Protein 1W79 (pdb70)

Nearest PDB structures (foldseek):
  1w8y-assembly4_D  TM=9.993E-01  e=1.213E-96  Actinomadura sp. R39
  1w5d-assembly1_A  TM=9.605E-01  e=3.198E-57  Bacillus subtilis
  3a3d-assembly1_A  TM=8.627E-01  e=6.805E-37  Haemophilus influenzae
  2exb-assembly1_A  TM=8.320E-01  e=1.742E-37  Escherichia coli
  3a3e-assembly1_A  TM=8.172E-01  e=6.347E-31  Haemophilus influenzae

InterPro domains:
  IPR000667 Peptidase S13, D-Ala-D-Ala carboxypeptidase C [PF02113] (54-507)
  IPR000667 Peptidase S13, D-Ala-D-Ala carboxypeptidase C [PR00922] (94-113)
  IPR000667 Peptidase S13, D-Ala-D-Ala carboxypeptidase C [PR00922] (327-349)
  IPR000667 Peptidase S13, D-Ala-D-Ala carboxypeptidase C [PR00922] (384-398)
  IPR000667 Peptidase S13, D-Ala-D-Ala carboxypeptidase C [PR00922] (399-413)
  IPR000667 Peptidase S13, D-Ala-D-Ala carboxypeptidase C [PR00922] (466-479)
  IPR000667 Peptidase S13, D-Ala-D-Ala carboxypeptidase C [PTHR30023] (22-506)
  IPR000667 Peptidase S13, D-Ala-D-Ala carboxypeptidase C [TIGR00666] (81-488)
  IPR012338 Beta-lactamase/transpeptidase-like [G3DSA:3.40.710.10] (56-122)
  IPR012338 Beta-lactamase/transpeptidase-like [G3DSA:3.40.710.10] (244-516)
  IPR012338 Beta-lactamase/transpeptidase-like [SSF56601] (52-508)

B-factor: mean 23.46, std 9.15, range [1.19, 65.72]

Secondary structure (P-SEA, 3-state):
caaaaaaaaaaaaccccccccccbbbbbccccccccccccccbbbbbcccaaaaaaaaaaaacccccccccccccccccccccccccccccccccccccaaaaaaaaaaaaaaccccccbbbbbbccccccccccccccccccccccccccccbbbbccccccccbbbbbbbbcccccccccccccccccccccccbbbcccccccbbbbbccccccccccbbbbcccccbbbbbbbbccaaaaaaaaaaaaaaaacbbbcccccccccccccccccccccccccccccaaaaaaaaccaaaaaaaaaaaaaaacccccaaaaaaaaaaaaaaaccccccccccccccccccccccaaaaaaaaaaaaaccaaaaaaaacccccccccccccccccccccccccccccbbbbbcccccbbbbbbbcccccccbbbbbcccccccaaaaaaaaaaaaaaaacccccc/caaaaaaaaaaaacccccccbbbbbbbbccccccccccccccbbbbbcccaaaaaaaaaaaaccccccccccccccccccccccccbbbbcccccccccaaaaaaaaaaaaaaccccccbbbbbcccccccccccccccccccccccccccccbbbbccccccccbbbbbbbbcccccbbbbbbccccccccccccccccccccccbbbbbccccccccccbbbbcccccbbbbbbbbccaaaaaaaaaaaaaaaacbbbcccccccccccccccccccccccccccccccccccccccaaaaaaaaaaaaaaccccccaaaaaaaaaaaaaaaccccccccccccccccccccccaaaaaaaaaaaaaccaaaaaaaacccccccccccccccccccccccccccccccccccccccbbbbbbbcccccccbbbbbcccccccaaaaaaaaaaaaaaaaccccc/caaaaaaaaaaaacccccccbbbbbbbbccccccccccccccbbbbbcccaaaaaaaaaaaaccccccccccccccccccccccccbbbbcccccccccaaaaaaaaaaaaaaccccccbbbbbbccccccccccccccccccccccccccccbbbbccccccccbbbbbbbbcccccbbbbbcccccccccccccccccccccccbbbbbbcccccccccbbbbcccccbbbbbbbbccaaaaaaaaaaaaaaaacbbbcccccccccccccccccccccccccccccccccccccccaaaaaaaaaaaaaaacccccaaaaaaaaaaaaaaaccccccccccccccccccccccaaaaaaaaaaaaaccaaaaaaaacccccccccccccccccccccccccccccbbbbbcccccbbbbbbbcccccccbbbbbcccccccaaaaaaaaaaaaaaaaccccc/caaaaaaaaaaaacccccccbbbbbbbbccccccccccccccbbbbbcccaaaaaaaaaaaaccccccccccccccccccccccccbbbbcccccccccaaaaaaaaaaaaaaccccccbbbbbbccccccccccccccccccccccccccccbbbbccccccccbbbbbbbbccccbbbbbbbccccccccccccbbbcccccccbbbbbccccccccccbbbbbccccbbbbbbbbccaaaaaaaaaaaaaaaacbbbcbbbbbbccccccccccccccccccccccccccccccccaaaaaaaaaaaaaaccccccaaaaaaaaaaaaaaaccccccccccccccccccbbbcaaaaaaaaaaaaaccaaaaaaaacccccccccccccccccccccccccccccbbbbbcccccccccccccccbbbbbbbbbcccccccaaaaaaaaaaaaaaaacccccc

Organism: Actinomadura sp. (strain R39) (NCBI:txid72570)

Radius of gyration: 52.98 Å; Cα contacts (8 Å, |Δi|>4): 4945; chains: 4; bounding box: 120×156×122 Å

Structure (mmCIF, N/CA/C/O backbone):
data_1W79
#
_entry.id   1W79
#
_cell.length_a   105.187
_cell.length_b   93.369
_cell.length_c   107.272
_cell.angle_alpha   90.00
_cell.angle_beta   94.25
_cell.angle_gamma   90.00
#
_symmetry.space_group_name_H-M   'P 1 21 1'
#
loop_
_entity.id
_entity.type
_entity.pdbx_description
1 polymer 'D-alanyl-D-alanine carboxypeptidase'
2 non-polymer 'SULFATE ION'
3 non-polymer 'MAGNESIUM ION'
4 water water
#
loop_
_atom_site.group_PDB
_atom_site.id
_atom_site.type_symbol
_atom_site.label_atom_id
_atom_site.label_alt_id
_atom_site.label_comp_id
_atom_site.label_asym_id
_atom_site.label_entity_id
_atom_site.label_seq_id
_atom_site.pdbx_PDB_ins_code
_atom_site.Cartn_x
_atom_site.Cartn_y
_atom_site.Cartn_z
_atom_site.occupancy
_atom_site.B_iso_or_equiv
_atom_site.auth_seq_id
_atom_site.auth_comp_id
_atom_site.auth_asym_id
_atom_site.auth_atom_id
_atom_site.pdbx_PDB_model_num
ATOM 1 N N . ARG A 1 1 ? -12.985 -35.864 42.121 1.00 43.34 1 ARG A N 1
ATOM 2 C CA . ARG A 1 1 ? -13.106 -34.409 42.421 1.00 42.94 1 ARG A CA 1
ATOM 3 C C . ARG A 1 1 ? -12.777 -33.566 41.200 1.00 41.45 1 ARG A C 1
ATOM 4 O O . ARG A 1 1 ? -13.311 -32.470 41.028 1.00 41.92 1 ARG A O 1
ATOM 12 N N . LEU A 1 2 ? -11.882 -34.083 40.364 1.00 40.24 2 LEU A N 1
ATOM 13 C CA . LEU A 1 2 ? -11.446 -33.391 39.157 1.00 38.66 2 LEU A CA 1
ATOM 14 C C . LEU A 1 2 ? -12.610 -32.982 38.263 1.00 37.11 2 LEU A C 1
ATOM 15 O O . LEU A 1 2 ? -12.667 -31.849 37.783 1.00 35.10 2 LEU A O 1
ATOM 20 N N . THR A 1 3 ? -13.535 -33.908 38.036 1.00 36.14 3 THR A N 1
ATOM 21 C CA . THR A 1 3 ? -14.688 -33.632 37.189 1.00 35.38 3 THR A CA 1
ATOM 22 C C . THR A 1 3 ? -15.572 -32.511 37.732 1.00 33.85 3 THR A C 1
ATOM 23 O O . THR A 1 3 ? -16.069 -31.682 36.970 1.00 33.56 3 THR A O 1
ATOM 27 N N . GLU A 1 4 ? -15.768 -32.481 39.045 1.00 33.04 4 GLU A N 1
ATOM 28 C CA . GLU A 1 4 ? -16.601 -31.449 39.651 1.00 32.81 4 GLU A CA 1
ATOM 29 C C . GLU A 1 4 ? -15.895 -30.092 39.585 1.00 31.08 4 GLU A C 1
ATOM 30 O O . GLU A 1 4 ? -16.526 -29.064 39.337 1.00 29.33 4 GLU A O 1
ATOM 36 N N . LEU A 1 5 ? -14.583 -30.096 39.803 1.00 28.14 5 LEU A N 1
ATOM 37 C CA . LEU A 1 5 ? -13.803 -28.863 39.752 1.00 27.63 5 LEU A CA 1
ATOM 38 C C . LEU A 1 5 ? -13.862 -28.268 38.348 1.00 27.20 5 LEU A C 1
ATOM 39 O O . LEU A 1 5 ? -14.136 -27.082 38.178 1.00 25.83 5 LEU A O 1
ATOM 44 N N . ARG A 1 6 ? -13.609 -29.102 37.345 1.00 26.97 6 ARG A N 1
ATOM 45 C CA . ARG A 1 6 ? -13.627 -28.656 35.957 1.00 27.46 6 ARG A CA 1
ATOM 46 C C . ARG A 1 6 ? -14.983 -28.102 35.541 1.00 27.05 6 ARG A C 1
ATOM 47 O O . ARG A 1 6 ? -15.061 -27.081 34.858 1.00 26.57 6 ARG A O 1
ATOM 55 N N . GLU A 1 7 ? -16.055 -28.766 35.956 1.00 26.92 7 GLU A N 1
ATOM 56 C CA . GLU A 1 7 ? -17.392 -28.305 35.614 1.00 26.31 7 GLU A CA 1
ATOM 57 C C . GLU A 1 7 ? -17.697 -26.970 36.286 1.00 24.92 7 GLU A C 1
ATOM 58 O O . GLU A 1 7 ? -18.353 -26.110 35.699 1.00 24.85 7 GLU A O 1
ATOM 64 N N . ASP A 1 8 ? -17.221 -26.794 37.515 1.00 24.19 8 ASP A N 1
ATOM 65 C CA . ASP A 1 8 ? -17.465 -25.547 38.229 1.00 24.67 8 ASP A CA 1
ATOM 66 C C . ASP A 1 8 ? -16.733 -24.384 37.564 1.00 22.84 8 ASP A C 1
ATOM 67 O O . ASP A 1 8 ? -17.295 -23.300 37.403 1.00 22.61 8 ASP A O 1
ATOM 72 N N . ILE A 1 9 ? -15.481 -24.599 37.174 1.00 23.81 9 ILE A N 1
ATOM 73 C CA . ILE A 1 9 ? -14.737 -23.531 36.518 1.00 24.17 9 ILE A CA 1
ATOM 74 C C . ILE A 1 9 ? -15.374 -23.263 35.160 1.00 24.73 9 ILE A C 1
ATOM 75 O O . ILE A 1 9 ? -15.510 -22.112 34.746 1.00 23.94 9 ILE A O 1
ATOM 80 N N . ASP A 1 10 ? -15.775 -24.331 34.474 1.00 25.49 10 ASP A N 1
ATOM 81 C CA . ASP A 1 10 ? -16.432 -24.196 33.178 1.00 26.32 10 ASP A CA 1
ATOM 82 C C . ASP A 1 10 ? -17.623 -23.251 33.332 1.00 25.86 10 ASP A C 1
ATOM 83 O O . ASP A 1 10 ? -17.801 -22.324 32.545 1.00 26.07 10 ASP A O 1
ATOM 88 N N . ALA A 1 11 ? -18.432 -23.501 34.358 1.00 25.23 11 ALA A N 1
ATOM 89 C CA . ALA A 1 11 ? -19.621 -22.700 34.634 1.00 24.15 11 ALA A CA 1
ATOM 90 C C . ALA A 1 11 ? -19.292 -21.242 34.921 1.00 24.47 11 ALA A C 1
ATOM 91 O O . ALA A 1 11 ? -19.975 -20.337 34.438 1.00 22.64 11 ALA A O 1
ATOM 93 N N . ILE A 1 12 ? -18.255 -21.016 35.721 1.00 23.78 12 ILE A N 1
ATOM 94 C CA . ILE A 1 12 ? -17.850 -19.660 36.056 1.00 23.66 12 ILE A CA 1
ATOM 95 C C . ILE A 1 12 ? -17.448 -18.890 34.800 1.00 24.74 12 ILE A C 1
ATOM 96 O O . ILE A 1 12 ? -17.822 -17.731 34.637 1.00 24.38 12 ILE A O 1
ATOM 101 N N . LEU A 1 13 ? -16.710 -19.539 33.901 1.00 24.91 13 LEU A N 1
ATOM 102 C CA . LEU A 1 13 ? -16.266 -18.884 32.673 1.00 27.14 13 LEU A CA 1
ATOM 103 C C . LEU A 1 13 ? -17.395 -18.549 31.697 1.00 28.91 13 LEU A C 1
ATOM 104 O O . LEU A 1 13 ? -17.153 -17.968 30.642 1.00 30.34 13 LEU A O 1
ATOM 109 N N . GLU A 1 14 ? -18.624 -18.911 32.050 1.00 31.07 14 GLU A N 1
ATOM 110 C CA . GLU A 1 14 ? -19.776 -18.620 31.201 1.00 32.90 14 GLU A CA 1
ATOM 111 C C . GLU A 1 14 ? -20.366 -17.260 31.568 1.00 33.14 14 GLU A C 1
ATOM 112 O O . GLU A 1 14 ? -21.318 -16.797 30.940 1.00 33.83 14 GLU A O 1
ATOM 118 N N . ASP A 1 15 ? -19.791 -16.623 32.585 1.00 31.63 15 ASP A N 1
ATOM 119 C CA . ASP A 1 15 ? -20.264 -15.321 33.050 1.00 32.19 15 ASP A CA 1
ATOM 120 C C . ASP A 1 15 ? -20.371 -14.318 31.904 1.00 32.05 15 ASP A C 1
ATOM 121 O O . ASP A 1 15 ? -19.454 -14.180 31.096 1.00 32.31 15 ASP A O 1
ATOM 126 N N . PRO A 1 16 ? -21.494 -13.590 31.829 1.00 32.53 16 PRO A N 1
ATOM 127 C CA . PRO A 1 16 ? -21.681 -12.606 30.760 1.00 31.98 16 PRO A CA 1
ATOM 128 C C . PRO A 1 16 ? -20.642 -11.483 30.770 1.00 30.99 16 PRO A C 1
ATOM 129 O O . PRO A 1 16 ? -20.557 -10.704 29.821 1.00 31.09 16 PRO A O 1
ATOM 133 N N . ALA A 1 17 ? -19.852 -11.406 31.837 1.00 29.62 17 ALA A N 1
ATOM 134 C CA . ALA A 1 17 ? -18.818 -10.378 31.940 1.00 29.37 17 ALA A CA 1
ATOM 135 C C . ALA A 1 17 ? -17.668 -10.683 30.979 1.00 27.69 17 ALA A C 1
ATOM 136 O O . ALA A 1 17 ? -16.940 -9.784 30.556 1.00 27.56 17 ALA A O 1
ATOM 138 N N . LEU A 1 18 ? -17.511 -11.958 30.636 1.00 26.54 18 LEU A N 1
ATOM 139 C CA . LEU A 1 18 ? -16.454 -12.375 29.723 1.00 28.17 18 LEU A CA 1
ATOM 140 C C . LEU A 1 18 ? -16.923 -12.350 28.272 1.00 27.96 18 LEU A C 1
ATOM 141 O O . LEU A 1 18 ? -16.285 -12.924 27.390 1.00 26.84 18 LEU A O 1
ATOM 146 N N . GLU A 1 19 ? -18.040 -11.671 28.035 1.00 28.82 19 GLU A N 1
ATOM 147 C CA . GLU A 1 19 ? -18.607 -11.553 26.696 1.00 29.33 19 GLU A CA 1
ATOM 148 C C . GLU A 1 19 ? -17.605 -10.972 25.701 1.00 27.37 19 GLU A C 1
ATOM 149 O O . GLU A 1 19 ? -17.131 -9.851 25.873 1.00 27.55 19 GLU A O 1
ATOM 155 N N . GLY A 1 20 ? -17.288 -11.734 24.659 1.00 25.83 20 GLY A N 1
ATOM 156 C CA . GLY A 1 20 ? -16.355 -11.250 23.655 1.00 25.94 20 GLY A CA 1
ATOM 157 C C . GLY A 1 20 ? -14.917 -11.212 24.131 1.00 24.71 20 GLY A C 1
ATOM 158 O O . GLY A 1 20 ? -14.047 -10.634 23.479 1.00 23.53 20 GLY A O 1
ATOM 159 N N . ALA A 1 21 ? -14.662 -11.829 25.277 1.00 23.23 21 ALA A N 1
ATOM 160 C CA . ALA A 1 21 ? -13.315 -11.860 25.823 1.00 22.83 21 ALA A CA 1
ATOM 161 C C . ALA A 1 21 ? -12.673 -13.223 25.602 1.00 21.83 21 ALA A C 1
ATOM 162 O O . ALA A 1 21 ? -13.364 -14.232 25.459 1.00 23.83 21 ALA A O 1
ATOM 164 N N . VAL A 1 22 ? -11.347 -13.236 25.538 1.00 20.73 22 VAL A N 1
ATOM 165 C CA . VAL A 1 22 ? -10.588 -14.472 25.392 1.00 19.79 22 VAL A CA 1
ATOM 166 C C . VAL A 1 22 ? -9.926 -14.636 26.754 1.00 19.57 22 VAL A C 1
ATOM 167 O O . VAL A 1 22 ? -9.311 -13.696 27.256 1.00 18.47 22 VAL A O 1
ATOM 171 N N . SER A 1 23 ? -10.056 -15.811 27.358 1.00 18.50 23 SER A N 1
ATOM 172 C CA . SER A 1 23 ? -9.468 -16.033 28.673 1.00 17.99 23 SER A CA 1
ATOM 173 C C . SER A 1 23 ? -8.602 -17.279 28.748 1.00 19.51 23 SER A C 1
ATOM 174 O O . SER A 1 23 ? -9.091 -18.391 28.551 1.00 19.71 23 SER A O 1
ATOM 177 N N . GLY A 1 24 ? -7.316 -17.080 29.023 1.00 17.31 24 GLY A N 1
ATOM 178 C CA . GLY A 1 24 ? -6.405 -18.200 29.176 1.00 18.30 24 GLY A CA 1
ATOM 179 C C . GLY A 1 24 ? -6.512 -18.586 30.641 1.00 18.11 24 GLY A C 1
ATOM 180 O O . GLY A 1 24 ? -6.252 -17.763 31.516 1.00 16.11 24 GLY A O 1
ATOM 181 N N . VAL A 1 25 ? -6.908 -19.827 30.913 1.00 17.80 25 VAL A N 1
ATOM 182 C CA . VAL A 1 25 ? -7.079 -20.304 32.282 1.00 18.37 25 VAL A CA 1
ATOM 183 C C . VAL A 1 25 ? -6.384 -21.654 32.444 1.00 19.93 25 VAL A C 1
ATOM 184 O O . VAL A 1 25 ? -6.768 -22.634 31.806 1.00 19.27 25 VAL A O 1
ATOM 188 N N . VAL A 1 26 ? -5.364 -21.694 33.297 1.00 18.74 26 VAL A N 1
ATOM 189 C CA . VAL A 1 26 ? -4.606 -22.917 33.535 1.00 18.14 26 VAL A CA 1
ATOM 190 C C . VAL A 1 26 ? -4.360 -23.164 35.018 1.00 18.73 26 VAL A C 1
ATOM 191 O O . VAL A 1 26 ? -3.956 -22.267 35.761 1.00 16.54 26 VAL A O 1
ATOM 195 N N . VAL A 1 27 ? -4.614 -24.397 35.439 1.00 16.90 27 VAL A N 1
ATOM 196 C CA . VAL A 1 27 ? -4.434 -24.779 36.827 1.00 20.54 27 VAL A CA 1
ATOM 197 C C . VAL A 1 27 ? -3.703 -26.116 36.897 1.00 20.74 27 VAL A C 1
ATOM 198 O O . VAL A 1 27 ? -4.128 -27.104 36.296 1.00 22.01 27 VAL A O 1
ATOM 202 N N . VAL A 1 28 ? -2.591 -26.135 37.622 1.00 22.25 28 VAL A N 1
ATOM 203 C CA . VAL A 1 28 ? -1.803 -27.348 37.770 1.00 24.52 28 VAL A CA 1
ATOM 204 C C . VAL A 1 28 ? -1.456 -27.612 39.226 1.00 25.55 28 VAL A C 1
ATOM 205 O O . VAL A 1 28 ? -1.338 -26.685 40.033 1.00 24.85 28 VAL A O 1
ATOM 209 N N . ASP A 1 29 ? -1.317 -28.889 39.562 1.00 27.06 29 ASP A N 1
ATOM 210 C CA . ASP A 1 29 ? -0.946 -29.276 40.911 1.00 29.09 29 ASP A CA 1
ATOM 211 C C . ASP A 1 29 ? 0.574 -29.370 40.876 1.00 29.79 29 ASP A C 1
ATOM 212 O O . ASP A 1 29 ? 1.143 -30.260 40.247 1.00 28.70 29 ASP A O 1
ATOM 217 N N . THR A 1 30 ? 1.220 -28.418 41.534 1.00 29.33 30 THR A N 1
ATOM 218 C CA . THR A 1 30 ? 2.671 -28.337 41.583 1.00 32.03 30 THR A CA 1
ATOM 219 C C . THR A 1 30 ? 3.382 -29.600 42.071 1.00 32.83 30 THR A C 1
ATOM 220 O O . THR A 1 30 ? 4.468 -29.931 41.592 1.00 32.00 30 THR A O 1
ATOM 224 N N . ALA A 1 31 ? 2.776 -30.299 43.023 1.00 33.58 31 ALA A N 1
ATOM 225 C CA . ALA A 1 31 ? 3.380 -31.506 43.572 1.00 36.80 31 ALA A CA 1
ATOM 226 C C . ALA A 1 31 ? 3.416 -32.658 42.574 1.00 37.54 31 ALA A C 1
ATOM 227 O O . ALA A 1 31 ? 4.471 -33.244 42.328 1.00 39.18 31 ALA A O 1
ATOM 229 N N . THR A 1 32 ? 2.263 -32.970 41.994 1.00 37.83 32 THR A N 1
ATOM 230 C CA . THR A 1 32 ? 2.153 -34.069 41.043 1.00 36.78 32 THR A CA 1
ATOM 231 C C . THR A 1 32 ? 2.462 -33.677 39.604 1.00 36.62 32 THR A C 1
ATOM 232 O O . THR A 1 32 ? 3.091 -34.438 38.871 1.00 36.56 32 THR A O 1
ATOM 236 N N . GLY A 1 33 ? 2.014 -32.490 39.201 1.00 35.63 33 GLY A N 1
ATOM 237 C CA . GLY A 1 33 ? 2.232 -32.032 37.840 1.00 33.63 33 GLY A CA 1
ATOM 238 C C . GLY A 1 33 ? 0.964 -32.241 37.032 1.00 33.40 33 GLY A C 1
ATOM 239 O O . GLY A 1 33 ? 0.898 -31.931 35.842 1.00 34.29 33 GLY A O 1
ATOM 240 N N . GLU A 1 34 ? -0.050 -32.777 37.699 1.00 32.56 34 GLU A N 1
ATOM 241 C CA . GLU A 1 34 ? -1.345 -33.047 37.087 1.00 32.20 34 GLU A CA 1
ATOM 242 C C . GLU A 1 34 ? -2.005 -31.754 36.611 1.00 31.81 34 GLU A C 1
ATOM 243 O O . GLU A 1 34 ? -2.146 -30.809 37.384 1.00 29.90 34 GLU A O 1
ATOM 249 N N . GLU A 1 35 ? -2.399 -31.711 35.340 1.00 31.27 35 GLU A N 1
ATOM 250 C CA . GLU A 1 35 ? -3.064 -30.530 34.794 1.00 31.31 35 GLU A CA 1
ATOM 251 C C . GLU A 1 35 ? -4.537 -30.596 35.189 1.00 29.90 35 GLU A C 1
ATOM 252 O O . GLU A 1 35 ? -5.317 -31.354 34.607 1.00 30.46 35 GLU A O 1
ATOM 258 N N . LEU A 1 36 ? -4.912 -29.802 36.185 1.00 27.82 36 LEU A N 1
ATOM 259 C CA . LEU A 1 36 ? -6.283 -29.789 36.679 1.00 25.50 36 LEU A CA 1
ATOM 260 C C . LEU A 1 36 ? -7.249 -29.057 35.751 1.00 25.46 36 LEU A C 1
ATOM 261 O O . LEU A 1 36 ? -8.401 -29.469 35.594 1.00 24.55 36 LEU A O 1
ATOM 266 N N . TYR A 1 37 ? -6.784 -27.975 35.135 1.00 24.36 37 TYR A N 1
ATOM 267 C CA . TYR A 1 37 ? -7.627 -27.211 34.224 1.00 22.83 37 TYR A CA 1
ATOM 268 C C . TYR A 1 37 ? -6.790 -26.494 33.178 1.00 22.45 37 TYR A C 1
ATOM 269 O O . TYR A 1 37 ? -5.688 -26.019 33.464 1.00 21.76 37 TYR A O 1
ATOM 278 N N . SER A 1 38 ? -7.316 -26.425 31.959 1.00 20.41 38 SER A N 1
ATOM 279 C CA . SER A 1 38 ? -6.611 -25.770 30.872 1.00 23.45 38 SER A CA 1
ATOM 280 C C . SER A 1 38 ? -7.528 -25.337 29.736 1.00 23.37 38 SER A C 1
ATOM 281 O O . SER A 1 38 ? -8.171 -26.163 29.089 1.00 23.82 38 SER A O 1
ATOM 284 N N . ARG A 1 39 ? -7.588 -24.031 29.510 1.00 23.18 39 ARG A N 1
ATOM 285 C CA . ARG A 1 39 ? -8.391 -23.469 28.434 1.00 22.75 39 ARG A CA 1
ATOM 286 C C . ARG A 1 39 ? -7.616 -22.316 27.813 1.00 21.92 39 ARG A C 1
ATOM 287 O O . ARG A 1 39 ? -7.224 -21.377 28.508 1.00 20.16 39 ARG A O 1
ATOM 295 N N . ASP A 1 40 ? -7.396 -22.395 26.504 1.00 19.93 40 ASP A N 1
ATOM 296 C CA . ASP A 1 40 ? -6.662 -21.361 25.779 1.00 20.48 40 ASP A CA 1
ATOM 297 C C . ASP A 1 40 ? -5.320 -21.046 26.422 1.00 20.18 40 ASP A C 1
ATOM 298 O O . ASP A 1 40 ? -4.847 -19.911 26.380 1.00 19.97 40 ASP A O 1
ATOM 303 N N . GLY A 1 41 ? -4.705 -22.072 26.992 1.00 19.83 41 GLY A N 1
ATOM 304 C CA . GLY A 1 41 ? -3.429 -21.900 27.647 1.00 18.38 41 GLY A CA 1
ATOM 305 C C . GLY A 1 41 ? -2.272 -21.419 26.791 1.00 18.80 41 GLY A C 1
ATOM 306 O O . GLY A 1 41 ? -1.289 -20.889 27.314 1.00 17.13 41 GLY A O 1
ATOM 307 N N . GLY A 1 42 ? -2.373 -21.601 25.479 1.00 18.78 42 GLY A N 1
ATOM 308 C CA . GLY A 1 42 ? -1.305 -21.165 24.599 1.00 19.64 42 GLY A CA 1
ATOM 309 C C . GLY A 1 42 ? -1.625 -19.893 23.836 1.00 21.35 42 GLY A C 1
ATOM 310 O O . GLY A 1 42 ? -0.874 -19.489 22.951 1.00 21.11 42 GLY A O 1
ATOM 311 N N . GLU A 1 43 ? -2.738 -19.254 24.178 1.00 20.61 43 GLU A N 1
ATOM 312 C CA . GLU A 1 43 ? -3.153 -18.024 23.506 1.00 20.93 43 GLU A CA 1
ATOM 313 C C . GLU A 1 43 ? -2.340 -16.834 24.019 1.00 20.17 43 GLU A C 1
ATOM 314 O O . GLU A 1 43 ? -2.269 -16.605 25.227 1.00 18.59 43 GLU A O 1
ATOM 320 N N . GLN A 1 44 ? -1.726 -16.081 23.110 1.00 17.57 44 GLN A N 1
ATOM 321 C CA . GLN A 1 44 ? -0.938 -14.920 23.521 1.00 16.84 44 GLN A CA 1
ATOM 322 C C . GLN A 1 44 ? -1.870 -13.784 23.912 1.00 18.19 44 GLN A C 1
ATOM 323 O O . GLN A 1 44 ? -2.713 -13.354 23.124 1.00 17.36 44 GLN A O 1
ATOM 329 N N . LEU A 1 45 ? -1.704 -13.294 25.135 1.00 15.84 45 LEU A N 1
ATOM 330 C CA . LEU A 1 45 ? -2.560 -12.232 25.654 1.00 15.41 45 LEU A CA 1
ATOM 331 C C . LEU A 1 45 ? -1.756 -11.176 26.399 1.00 14.68 45 LEU A C 1
ATOM 332 O O . LEU A 1 45 ? -0.656 -11.460 26.869 1.00 13.41 45 LEU A O 1
ATOM 337 N N . LEU A 1 46 ? -2.305 -9.963 26.509 1.00 13.84 46 LEU A N 1
ATOM 338 C CA . LEU A 1 46 ? -1.635 -8.887 27.247 1.00 14.41 46 LEU A CA 1
ATOM 339 C C . LEU A 1 46 ? -1.707 -9.298 28.725 1.00 13.91 46 LEU A C 1
ATOM 340 O O . LEU A 1 46 ? -2.754 -9.726 29.197 1.00 13.53 46 LEU A O 1
ATOM 345 N N . PRO A 1 47 ? -0.600 -9.158 29.473 1.00 11.16 47 PRO A N 1
ATOM 346 C CA . PRO A 1 47 ? -0.597 -9.546 30.887 1.00 12.91 47 PRO A CA 1
ATOM 347 C C . PRO A 1 47 ? -0.826 -8.461 31.932 1.00 12.25 47 PRO A C 1
ATOM 348 O O . PRO A 1 47 ? -1.084 -8.768 33.105 1.00 11.28 47 PRO A O 1
ATOM 352 N N . ALA A 1 48 ? -0.737 -7.200 31.521 1.00 11.77 48 ALA A N 1
ATOM 353 C CA . ALA A 1 48 ? -0.842 -6.093 32.467 1.00 11.67 48 ALA A CA 1
ATOM 354 C C . ALA A 1 48 ? 0.238 -6.370 33.527 1.00 12.33 48 ALA A C 1
ATOM 355 O O . ALA A 1 48 ? 1.272 -6.973 33.223 1.00 12.03 48 ALA A O 1
ATOM 357 N N . SER A 1 49 ? 0.004 -5.972 34.771 1.00 10.07 49 SER A N 1
ATOM 358 C CA . SER A 1 49 ? 1.014 -6.175 35.802 1.00 12.38 49 SER A CA 1
ATOM 359 C C . SER A 1 49 ? 1.443 -7.609 36.116 1.00 12.58 49 SER A C 1
ATOM 360 O O . SER A 1 49 ? 2.318 -7.818 36.951 1.00 12.42 49 SER A O 1
ATOM 363 N N . ASN A 1 50 ? 0.844 -8.599 35.459 1.00 11.72 50 ASN A N 1
ATOM 364 C CA . ASN A 1 50 ? 1.286 -9.975 35.680 1.00 11.61 50 ASN A CA 1
ATOM 365 C C . ASN A 1 50 ? 2.691 -10.124 35.079 1.00 13.74 50 ASN A C 1
ATOM 366 O O . ASN A 1 50 ? 3.400 -11.094 35.355 1.00 11.01 50 ASN A O 1
ATOM 371 N N . MET A 1 51 ? 3.088 -9.148 34.265 1.00 11.66 51 MET A N 1
ATOM 372 C CA . MET A 1 51 ? 4.416 -9.155 33.658 1.00 13.73 51 MET A CA 1
ATOM 373 C C . MET A 1 51 ? 5.472 -9.085 34.769 1.00 14.08 51 MET A C 1
ATOM 374 O O . MET A 1 51 ? 6.595 -9.578 34.612 1.00 13.91 51 MET A O 1
ATOM 379 N N . LYS A 1 52 ? 5.103 -8.473 35.890 1.00 10.95 52 LYS A N 1
ATOM 380 C CA . LYS A 1 52 ? 6.018 -8.341 37.015 1.00 12.78 52 LYS A CA 1
ATOM 381 C C . LYS A 1 52 ? 6.468 -9.680 37.580 1.00 11.68 52 LYS A C 1
ATOM 382 O O . LYS A 1 52 ? 7.507 -9.755 38.229 1.00 11.60 52 LYS A O 1
ATOM 388 N N . LEU A 1 53 ? 5.688 -10.735 37.355 1.00 10.91 53 LEU A N 1
ATOM 389 C CA . LEU A 1 53 ? 6.088 -12.055 37.836 1.00 11.40 53 LEU A CA 1
ATOM 390 C C . LEU A 1 53 ? 7.399 -12.437 37.145 1.00 13.65 53 LEU A C 1
ATOM 391 O O . LEU A 1 53 ? 8.344 -12.907 37.785 1.00 15.67 53 LEU A O 1
ATOM 396 N N . PHE A 1 54 ? 7.457 -12.221 35.833 1.00 12.41 54 PHE A N 1
ATOM 397 C CA . PHE A 1 54 ? 8.654 -12.538 35.065 1.00 13.37 54 PHE A CA 1
ATOM 398 C C . PHE A 1 54 ? 9.821 -11.648 35.465 1.00 13.93 54 PHE A C 1
ATOM 399 O O . PHE A 1 54 ? 10.950 -12.113 35.623 1.00 14.19 54 PHE A O 1
ATOM 407 N N . THR A 1 55 ? 9.537 -10.364 35.638 1.00 14.25 55 THR A N 1
ATOM 408 C CA . THR A 1 55 ? 10.559 -9.402 36.010 1.00 14.46 55 THR A CA 1
ATOM 409 C C . THR A 1 55 ? 11.162 -9.711 37.378 1.00 15.06 55 THR A C 1
ATOM 410 O O . THR A 1 55 ? 12.382 -9.661 37.550 1.00 16.12 55 THR A O 1
ATOM 414 N N . ALA A 1 56 ? 10.309 -10.023 38.350 1.00 13.41 56 ALA A N 1
ATOM 415 C CA . ALA A 1 56 ? 10.784 -10.325 39.698 1.00 15.36 56 ALA A CA 1
ATOM 416 C C . ALA A 1 56 ? 11.647 -11.580 39.704 1.00 17.52 56 ALA A C 1
ATOM 417 O O . ALA A 1 56 ? 12.727 -11.599 40.307 1.00 17.44 56 ALA A O 1
ATOM 419 N N . ALA A 1 57 ? 11.173 -12.621 39.021 1.00 14.86 57 ALA A N 1
ATOM 420 C CA . ALA A 1 57 ? 11.892 -13.889 38.938 1.00 17.73 57 ALA A CA 1
ATOM 421 C C . ALA A 1 57 ? 13.271 -13.689 38.321 1.00 19.81 57 ALA A C 1
ATOM 422 O O . ALA A 1 57 ? 14.266 -14.215 38.822 1.00 19.82 57 ALA A O 1
ATOM 424 N N . ALA A 1 58 ? 13.321 -12.923 37.237 1.00 18.04 58 ALA A N 1
ATOM 425 C CA . ALA A 1 58 ? 14.579 -12.643 36.559 1.00 18.93 58 ALA A CA 1
ATOM 426 C C . ALA A 1 58 ? 15.503 -11.849 37.474 1.00 20.30 58 ALA A C 1
ATOM 427 O O . ALA A 1 58 ? 16.707 -12.096 37.515 1.00 21.18 58 ALA A O 1
ATOM 429 N N . ALA A 1 59 ? 14.930 -10.901 38.211 1.00 18.76 59 ALA A N 1
ATOM 430 C CA . ALA A 1 59 ? 15.701 -10.066 39.126 1.00 20.96 59 ALA A CA 1
ATOM 431 C C . ALA A 1 59 ? 16.394 -10.888 40.206 1.00 21.51 59 ALA A C 1
ATOM 432 O O . ALA A 1 59 ? 17.559 -10.645 40.520 1.00 22.11 59 ALA A O 1
ATOM 434 N N . LEU A 1 60 ? 15.669 -11.848 40.775 1.00 20.31 60 LEU A N 1
ATOM 435 C CA . LEU A 1 60 ? 16.207 -12.712 41.823 1.00 21.22 60 LEU A CA 1
ATOM 436 C C . LEU A 1 60 ? 17.294 -13.626 41.269 1.00 23.41 60 LEU A C 1
ATOM 437 O O . LEU A 1 60 ? 18.269 -13.931 41.957 1.00 22.31 60 LEU A O 1
ATOM 442 N N . GLU A 1 61 ? 17.119 -14.053 40.021 1.00 22.26 61 GLU A N 1
ATOM 443 C CA . GLU A 1 61 ? 18.082 -14.919 39.349 1.00 23.91 61 GLU A CA 1
ATOM 444 C C . GLU A 1 61 ? 19.367 -14.181 38.987 1.00 23.82 61 GLU A C 1
ATOM 445 O O . GLU A 1 61 ? 20.465 -14.695 39.188 1.00 24.69 61 GLU A O 1
ATOM 451 N N . VAL A 1 62 ? 19.219 -12.974 38.454 1.00 23.71 62 VAL A N 1
ATOM 452 C CA . VAL A 1 62 ? 20.350 -12.157 38.016 1.00 23.19 62 VAL A CA 1
ATOM 453 C C . VAL A 1 62 ? 21.044 -11.348 39.114 1.00 24.87 62 VAL A C 1
ATOM 454 O O . VAL A 1 62 ? 22.269 -11.395 39.256 1.00 23.49 62 VAL A O 1
ATOM 458 N N . LEU A 1 63 ? 20.259 -10.599 39.879 1.00 23.69 63 LEU A N 1
ATOM 459 C CA . LEU A 1 63 ? 20.804 -9.764 40.941 1.00 23.57 63 LEU A CA 1
ATOM 460 C C . LEU A 1 63 ? 20.984 -10.517 42.253 1.00 24.50 63 LEU A C 1
ATOM 461 O O . LEU A 1 63 ? 21.945 -10.279 42.984 1.00 24.00 63 LEU A O 1
ATOM 466 N N . GLY A 1 64 ? 20.062 -11.427 42.549 1.00 24.27 64 GLY A N 1
ATOM 467 C CA . GLY A 1 64 ? 20.147 -12.191 43.781 1.00 25.30 64 GLY A CA 1
ATOM 468 C C . GLY A 1 64 ? 19.346 -11.547 44.898 1.00 23.22 64 GLY A C 1
ATOM 469 O O . GLY A 1 64 ? 19.252 -10.327 44.975 1.00 23.75 64 GLY A O 1
ATOM 470 N N . ALA A 1 65 ? 18.773 -12.371 45.766 1.00 23.09 65 ALA A N 1
ATOM 471 C CA . ALA A 1 65 ? 17.961 -11.886 46.878 1.00 24.91 65 ALA A CA 1
ATOM 472 C C . ALA A 1 65 ? 18.721 -10.981 47.844 1.00 25.36 65 ALA A C 1
ATOM 473 O O . ALA A 1 65 ? 18.121 -10.143 48.515 1.00 25.20 65 ALA A O 1
ATOM 475 N N . ASP A 1 66 ? 20.037 -11.156 47.907 1.00 25.07 66 ASP A N 1
ATOM 476 C CA . ASP A 1 66 ? 20.890 -10.380 48.803 1.00 26.80 66 ASP A CA 1
ATOM 477 C C . ASP A 1 66 ? 21.409 -9.085 48.186 1.00 25.32 66 ASP A C 1
ATOM 478 O O . ASP A 1 66 ? 22.096 -8.305 48.847 1.00 24.84 66 ASP A O 1
ATOM 483 N N . HIS A 1 67 ? 21.081 -8.854 46.921 1.00 22.19 67 HIS A N 1
ATOM 484 C CA . HIS A 1 67 ? 21.535 -7.657 46.228 1.00 21.81 67 HIS A CA 1
ATOM 485 C C . HIS A 1 67 ? 20.983 -6.393 46.874 1.00 21.32 67 HIS A C 1
ATOM 486 O O . HIS A 1 67 ? 19.824 -6.356 47.290 1.00 22.00 67 HIS A O 1
ATOM 493 N N . SER A 1 68 ? 21.820 -5.362 46.957 1.00 21.23 68 SER A N 1
ATOM 494 C CA . SER A 1 68 ? 21.412 -4.079 47.521 1.00 21.89 68 SER A CA 1
ATOM 495 C C . SER A 1 68 ? 21.831 -2.980 46.551 1.00 21.36 68 SER A C 1
ATOM 496 O O . SER A 1 68 ? 22.725 -3.179 45.728 1.00 23.31 68 SER A O 1
ATOM 499 N N . PHE A 1 69 ? 21.181 -1.823 46.634 1.00 20.91 69 PHE A N 1
ATOM 500 C CA . PHE A 1 69 ? 21.497 -0.719 45.735 1.00 21.03 69 PHE A CA 1
ATOM 501 C C . PHE A 1 69 ? 22.154 0.438 46.470 1.00 21.20 69 PHE A C 1
ATOM 502 O O . PHE A 1 69 ? 21.844 0.705 47.633 1.00 23.22 69 PHE A O 1
ATOM 510 N N . GLY A 1 70 ? 23.058 1.131 45.785 1.00 22.28 70 GLY A N 1
ATOM 511 C CA . GLY A 1 70 ? 23.761 2.228 46.419 1.00 23.67 70 GLY A CA 1
ATOM 512 C C . GLY A 1 70 ? 23.661 3.588 45.767 1.00 23.45 70 GLY A C 1
ATOM 513 O O . GLY A 1 70 ? 23.384 3.718 44.574 1.00 21.63 70 GLY A O 1
ATOM 514 N N . THR A 1 71 ? 23.893 4.610 46.584 1.00 21.75 71 THR A N 1
ATOM 515 C CA . THR A 1 71 ? 23.867 6.000 46.154 1.00 23.77 71 THR A CA 1
ATOM 516 C C . THR A 1 71 ? 25.092 6.643 46.800 1.00 23.95 71 THR A C 1
ATOM 517 O O . THR A 1 71 ? 25.410 6.345 47.953 1.00 23.85 71 THR A O 1
ATOM 521 N N . GLU A 1 72 ? 25.780 7.511 46.067 1.00 24.59 72 GLU A N 1
ATOM 522 C CA . GLU A 1 72 ? 26.974 8.152 46.612 1.00 27.27 72 GLU A CA 1
ATOM 523 C C . GLU A 1 72 ? 27.073 9.640 46.319 1.00 27.15 72 GLU A C 1
ATOM 524 O O . GLU A 1 72 ? 26.422 10.166 45.416 1.00 26.95 72 GLU A O 1
ATOM 530 N N . VAL A 1 73 ? 27.908 10.310 47.105 1.00 27.78 73 VAL A N 1
ATOM 531 C CA . VAL A 1 73 ? 28.164 11.732 46.943 1.00 27.71 73 VAL A CA 1
ATOM 532 C C . VAL A 1 73 ? 29.681 11.845 46.848 1.00 28.77 73 VAL A C 1
ATOM 533 O O . VAL A 1 73 ? 30.402 11.256 47.661 1.00 28.17 73 VAL A O 1
ATOM 537 N N . ALA A 1 74 ? 30.171 12.584 45.861 1.00 29.04 74 ALA A N 1
ATOM 538 C CA . ALA A 1 74 ? 31.613 12.718 45.705 1.00 30.23 74 ALA A CA 1
ATOM 539 C C . ALA A 1 74 ? 32.086 13.994 45.021 1.00 30.14 74 ALA A C 1
ATOM 540 O O . ALA A 1 74 ? 31.357 14.620 44.249 1.00 29.30 74 ALA A O 1
ATOM 542 N N . ALA A 1 75 ? 33.326 14.368 45.328 1.00 29.45 75 ALA A N 1
ATOM 543 C CA . ALA A 1 75 ? 33.968 15.544 44.752 1.00 30.84 75 ALA A CA 1
ATOM 544 C C . ALA A 1 75 ? 35.293 15.063 44.163 1.00 31.31 75 ALA A C 1
ATOM 545 O O . ALA A 1 75 ? 35.677 13.914 44.369 1.00 31.18 75 ALA A O 1
ATOM 547 N N . GLU A 1 76 ? 35.992 15.929 43.438 1.00 33.08 76 GLU A N 1
ATOM 548 C CA . GLU A 1 76 ? 37.262 15.527 42.840 1.00 33.83 76 GLU A CA 1
ATOM 549 C C . GLU A 1 76 ? 38.251 15.106 43.924 1.00 34.96 76 GLU A C 1
ATOM 550 O O . GLU A 1 76 ? 39.092 14.229 43.710 1.00 35.20 76 GLU A O 1
ATOM 556 N N . SER A 1 77 ? 38.136 15.726 45.093 1.00 35.00 77 SER A N 1
ATOM 557 C CA . SER A 1 77 ? 39.006 15.412 46.216 1.00 36.55 77 SER A CA 1
ATOM 558 C C . SER A 1 77 ? 38.341 15.870 47.508 1.00 37.02 77 SER A C 1
ATOM 559 O O . SER A 1 77 ? 37.324 16.567 47.480 1.00 37.54 77 SER A O 1
ATOM 562 N N . ALA A 1 78 ? 38.915 15.480 48.640 1.00 36.24 78 ALA A N 1
ATOM 563 C CA . ALA A 1 78 ? 38.370 15.866 49.933 1.00 36.59 78 ALA A CA 1
ATOM 564 C C . ALA A 1 78 ? 38.410 17.387 50.085 1.00 36.30 78 ALA A C 1
ATOM 565 O O . ALA A 1 78 ? 39.226 18.063 49.455 1.00 35.71 78 ALA A O 1
ATOM 567 N N . PRO A 1 79 ? 37.516 17.948 50.919 1.00 34.23 79 PRO A N 1
ATOM 568 C CA . PRO A 1 79 ? 37.490 19.399 51.122 1.00 33.80 79 PRO A CA 1
ATOM 569 C C . PRO A 1 79 ? 38.818 19.913 51.671 1.00 33.92 79 PRO A C 1
ATOM 570 O O . PRO A 1 79 ? 39.518 19.209 52.404 1.00 31.62 79 PRO A O 1
ATOM 574 N N . GLY A 1 80 ? 39.154 21.147 51.312 1.00 34.86 80 GLY A N 1
ATOM 575 C CA . GLY A 1 80 ? 40.404 21.735 51.751 1.00 36.23 80 GLY A CA 1
ATOM 576 C C . GLY A 1 80 ? 40.392 22.393 53.116 1.00 38.16 80 GLY A C 1
ATOM 577 O O . GLY A 1 80 ? 39.579 22.065 53.984 1.00 38.59 80 GLY A O 1
ATOM 578 N N . ARG A 1 81 ? 41.319 23.330 53.291 1.00 38.84 81 ARG A N 1
ATOM 579 C CA . ARG A 1 81 ? 41.490 24.078 54.530 1.00 40.41 81 ARG A CA 1
ATOM 580 C C . ARG A 1 81 ? 40.189 24.726 55.005 1.00 39.99 81 ARG A C 1
ATOM 581 O O . ARG A 1 81 ? 39.741 24.494 56.129 1.00 39.87 81 ARG A O 1
ATOM 589 N N . ARG A 1 82 ? 39.589 25.536 54.139 1.00 39.62 82 ARG A N 1
ATOM 590 C CA . ARG A 1 82 ? 38.349 26.231 54.458 1.00 39.89 82 ARG A CA 1
ATOM 591 C C . ARG A 1 82 ? 37.133 25.321 54.282 1.00 39.28 82 ARG A C 1
ATOM 592 O O . ARG A 1 82 ? 36.000 25.796 54.200 1.00 38.59 82 ARG A O 1
ATOM 600 N N . GLY A 1 83 ? 37.374 24.015 54.220 1.00 38.61 83 GLY A N 1
ATOM 601 C CA . GLY A 1 83 ? 36.286 23.067 54.055 1.00 37.45 83 GLY A CA 1
ATOM 602 C C . GLY A 1 83 ? 35.516 23.286 52.769 1.00 37.29 83 GLY A C 1
ATOM 603 O O . GLY A 1 83 ? 34.315 23.022 52.701 1.00 37.89 83 GLY A O 1
ATOM 604 N N . GLU A 1 84 ? 36.206 23.762 51.739 1.00 35.67 84 GLU A N 1
ATOM 605 C CA . GLU A 1 84 ? 35.559 24.013 50.462 1.00 36.27 84 GLU A CA 1
ATOM 606 C C . GLU A 1 84 ? 35.867 22.955 49.408 1.00 35.86 84 GLU A C 1
ATOM 607 O O . GLU A 1 84 ? 36.882 22.261 49.475 1.00 34.86 84 GLU A O 1
ATOM 613 N N . VAL A 1 85 ? 34.964 22.845 48.441 1.00 35.90 85 VAL A N 1
ATOM 614 C CA . VAL A 1 85 ? 35.099 21.926 47.316 1.00 34.86 85 VAL A CA 1
ATOM 615 C C . VAL A 1 85 ? 34.447 22.651 46.146 1.00 34.87 85 VAL A C 1
ATOM 616 O O . VAL A 1 85 ? 33.627 23.547 46.351 1.00 35.41 85 VAL A O 1
ATOM 620 N N . GLN A 1 86 ? 34.815 22.291 44.922 1.00 33.58 86 GLN A N 1
ATOM 621 C CA . GLN A 1 86 ? 34.224 22.937 43.759 1.00 33.71 86 GLN A CA 1
ATOM 622 C C . GLN A 1 86 ? 32.872 22.322 43.424 1.00 33.19 86 GLN A C 1
ATOM 623 O O . GLN A 1 86 ? 31.875 22.604 44.087 1.00 33.08 86 GLN A O 1
ATOM 629 N N . ASP A 1 87 ? 32.842 21.483 42.394 1.00 32.53 87 ASP A N 1
ATOM 630 C CA . ASP A 1 87 ? 31.607 20.828 41.984 1.00 30.87 87 ASP A CA 1
ATOM 631 C C . ASP A 1 87 ? 31.324 19.608 42.862 1.00 29.98 87 ASP A C 1
ATOM 632 O O . ASP A 1 87 ? 32.247 18.976 43.381 1.00 28.23 87 ASP A O 1
ATOM 637 N N . LEU A 1 88 ? 30.042 19.290 43.035 1.00 28.07 88 LEU A N 1
ATOM 638 C CA . LEU A 1 88 ? 29.631 18.146 43.847 1.00 26.90 88 LEU A CA 1
ATOM 639 C C . LEU A 1 88 ? 28.682 17.274 43.028 1.00 26.39 88 LEU A C 1
ATOM 640 O O . LEU A 1 88 ? 27.882 17.788 42.245 1.00 26.62 88 LEU A O 1
ATOM 645 N N . TYR A 1 89 ? 28.765 15.963 43.215 1.00 27.73 89 TYR A N 1
ATOM 646 C CA . TYR A 1 89 ? 27.899 15.047 42.484 1.00 26.66 89 TYR A CA 1
ATOM 647 C C . TYR A 1 89 ? 27.148 14.068 43.374 1.00 26.16 89 TYR A C 1
ATOM 648 O O . TYR A 1 89 ? 27.720 13.468 44.285 1.00 26.36 89 TYR A O 1
ATOM 657 N N . LEU A 1 90 ? 25.853 13.931 43.107 1.00 24.00 90 LEU A N 1
ATOM 658 C CA . LEU A 1 90 ? 25.007 12.985 43.821 1.00 23.40 90 LEU A CA 1
ATOM 659 C C . LEU A 1 90 ? 24.819 11.896 42.772 1.00 22.33 90 LEU A C 1
ATOM 660 O O . LEU A 1 90 ? 24.225 12.142 41.724 1.00 23.97 90 LEU A O 1
ATOM 665 N N . VAL A 1 91 ? 25.342 10.705 43.042 1.00 23.82 91 VAL A N 1
ATOM 666 C CA . VAL A 1 91 ? 25.266 9.612 42.079 1.00 23.27 91 VAL A CA 1
ATOM 667 C C . VAL A 1 91 ? 24.380 8.457 42.522 1.00 23.19 91 VAL A C 1
ATOM 668 O O . VAL A 1 91 ? 24.659 7.783 43.512 1.00 23.53 91 VAL A O 1
ATOM 672 N N . GLY A 1 92 ? 23.309 8.232 41.773 1.00 24.37 92 GLY A N 1
ATOM 673 C CA . GLY A 1 92 ? 22.411 7.144 42.102 1.00 22.49 92 GLY A CA 1
ATOM 674 C C . GLY A 1 92 ? 22.679 5.944 41.218 1.00 23.00 92 GLY A C 1
ATOM 675 O O . GLY A 1 92 ? 22.927 6.090 40.021 1.00 21.54 92 GLY A O 1
ATOM 676 N N . ARG A 1 93 ? 22.644 4.754 41.805 1.00 22.28 93 ARG A N 1
ATOM 677 C CA . ARG A 1 93 ? 22.880 3.546 41.036 1.00 22.45 93 ARG A CA 1
ATOM 678 C C . ARG A 1 93 ? 21.712 2.566 41.089 1.00 20.83 93 ARG A C 1
ATOM 679 O O . ARG A 1 93 ? 21.889 1.386 41.385 1.00 19.93 93 ARG A O 1
ATOM 687 N N . GLY A 1 94 ? 20.515 3.085 40.822 1.00 19.72 94 GLY A N 1
ATOM 688 C CA . GLY A 1 94 ? 19.320 2.256 40.779 1.00 18.08 94 GLY A CA 1
ATOM 689 C C . GLY A 1 94 ? 18.545 1.958 42.040 1.00 17.90 94 GLY A C 1
ATOM 690 O O . GLY A 1 94 ? 17.760 1.014 42.054 1.00 18.62 94 GLY A O 1
ATOM 691 N N . ASP A 1 95 ? 18.755 2.728 43.103 1.00 16.14 95 ASP A N 1
ATOM 692 C CA . ASP A 1 95 ? 18.008 2.474 44.324 1.00 16.78 95 ASP A CA 1
ATOM 693 C C . ASP A 1 95 ? 16.552 2.883 44.109 1.00 13.45 95 ASP A C 1
ATOM 694 O O . ASP A 1 95 ? 16.256 4.058 43.881 1.00 15.73 95 ASP A O 1
ATOM 699 N N . PRO A 1 96 ? 15.621 1.915 44.167 1.00 14.83 96 PRO A N 1
ATOM 700 C CA . PRO A 1 96 ? 14.200 2.217 43.975 1.00 15.40 96 PRO A CA 1
ATOM 701 C C . PRO A 1 96 ? 13.524 2.606 45.292 1.00 17.51 96 PRO A C 1
ATOM 702 O O . PRO A 1 96 ? 12.301 2.753 45.352 1.00 14.75 96 PRO A O 1
ATOM 706 N N . THR A 1 97 ? 14.321 2.761 46.347 1.00 15.57 97 THR A N 1
ATOM 707 C CA . THR A 1 97 ? 13.780 3.110 47.659 1.00 19.80 97 THR A CA 1
ATOM 708 C C . THR A 1 97 ? 14.553 4.246 48.342 1.00 19.57 97 THR A C 1
ATOM 709 O O . THR A 1 97 ? 14.581 4.334 49.573 1.00 22.45 97 THR A O 1
ATOM 713 N N . LEU A 1 98 ? 15.168 5.110 47.541 1.00 20.28 98 LEU A N 1
ATOM 714 C CA . LEU A 1 98 ? 15.944 6.248 48.045 1.00 19.43 98 LEU A CA 1
ATOM 715 C C . LEU A 1 98 ? 14.978 7.339 48.518 1.00 19.88 98 LEU A C 1
ATOM 716 O O . LEU A 1 98 ? 14.327 7.990 47.700 1.00 17.40 98 LEU A O 1
ATOM 721 N N . SER A 1 99 ? 14.902 7.551 49.830 1.00 20.78 99 SER A N 1
ATOM 722 C CA . SER A 1 99 ? 13.990 8.551 50.393 1.00 21.00 99 SER A CA 1
ATOM 723 C C . SER A 1 99 ? 14.628 9.915 50.665 1.00 22.31 99 SER A C 1
ATOM 724 O O . SER A 1 99 ? 15.855 10.066 50.641 1.00 20.33 99 SER A O 1
ATOM 727 N N . ALA A 1 100 ? 13.783 10.908 50.930 1.00 21.83 100 ALA A N 1
ATOM 728 C CA . ALA A 1 100 ? 14.256 12.255 51.232 1.00 21.77 100 ALA A CA 1
ATOM 729 C C . ALA A 1 100 ? 15.049 12.216 52.540 1.00 24.02 100 ALA A C 1
ATOM 730 O O . ALA A 1 100 ? 15.992 12.989 52.729 1.00 23.02 100 ALA A O 1
ATOM 732 N N . GLU A 1 101 ? 14.665 11.309 53.435 1.00 24.47 101 GLU A N 1
ATOM 733 C CA . GLU A 1 101 ? 15.360 11.169 54.710 1.00 27.27 101 GLU A CA 1
ATOM 734 C C . GLU A 1 101 ? 16.747 10.603 54.447 1.00 27.23 101 GLU A C 1
ATOM 735 O O . GLU A 1 101 ? 17.707 10.929 55.146 1.00 25.88 101 GLU A O 1
ATOM 741 N N . ASP A 1 102 ? 16.840 9.734 53.444 1.00 24.30 102 ASP A N 1
ATOM 742 C CA . ASP A 1 102 ? 18.114 9.135 53.071 1.00 25.50 102 ASP A CA 1
ATOM 743 C C . ASP A 1 102 ? 19.028 10.252 52.577 1.00 24.10 102 ASP A C 1
ATOM 744 O O . ASP A 1 102 ? 20.228 10.266 52.860 1.00 25.50 102 ASP A O 1
ATOM 749 N N . LEU A 1 103 ? 18.451 11.196 51.843 1.00 22.19 103 LEU A N 1
ATOM 750 C CA . LEU A 1 103 ? 19.211 12.323 51.313 1.00 23.21 103 LEU A CA 1
ATOM 751 C C . LEU A 1 103 ? 19.740 13.218 52.428 1.00 23.33 103 LEU A C 1
ATOM 752 O O . LEU A 1 103 ? 20.857 13.727 52.345 1.00 23.89 103 LEU A O 1
ATOM 757 N N . ASP A 1 104 ? 18.934 13.424 53.464 1.00 25.26 104 ASP A N 1
ATOM 758 C CA . ASP A 1 104 ? 19.367 14.262 54.575 1.00 24.50 104 ASP A CA 1
ATOM 759 C C . ASP A 1 104 ? 20.526 13.608 55.315 1.00 25.84 104 ASP A C 1
ATOM 760 O O . ASP A 1 104 ? 21.482 14.281 55.712 1.00 26.23 104 ASP A O 1
ATOM 765 N N . ALA A 1 105 ? 20.437 12.295 55.498 1.00 24.64 105 ALA A N 1
ATOM 766 C CA . ALA A 1 105 ? 21.489 11.547 56.175 1.00 26.11 105 ALA A CA 1
ATOM 767 C C . ALA A 1 105 ? 22.798 11.663 55.390 1.00 26.31 105 ALA A C 1
ATOM 768 O O . ALA A 1 105 ? 23.879 11.716 55.977 1.00 27.08 105 ALA A O 1
ATOM 770 N N . MET A 1 106 ? 22.706 11.693 54.062 1.00 26.93 106 MET A N 1
ATOM 771 C CA . MET A 1 106 ? 23.908 11.830 53.244 1.00 25.93 106 MET A CA 1
ATOM 772 C C . MET A 1 106 ? 24.422 13.265 53.319 1.00 26.02 106 MET A C 1
ATOM 773 O O . MET A 1 106 ? 25.628 13.501 53.297 1.00 25.35 106 MET A O 1
ATOM 778 N N . ALA A 1 107 ? 23.505 14.222 53.404 1.00 25.97 107 ALA A N 1
ATOM 779 C CA . ALA A 1 107 ? 23.894 15.624 53.496 1.00 26.92 107 ALA A CA 1
ATOM 780 C C . ALA A 1 107 ? 24.665 15.811 54.800 1.00 27.44 107 ALA A C 1
ATOM 781 O O . ALA A 1 107 ? 25.651 16.548 54.856 1.00 27.61 107 ALA A O 1
ATOM 783 N N . ALA A 1 108 ? 24.214 15.129 55.846 1.00 28.44 108 ALA A N 1
ATOM 784 C CA . ALA A 1 108 ? 24.871 15.211 57.142 1.00 28.46 108 ALA A CA 1
ATOM 785 C C . ALA A 1 108 ? 26.290 14.653 57.029 1.00 30.67 108 ALA A C 1
ATOM 786 O O . ALA A 1 108 ? 27.228 15.192 57.621 1.00 30.95 108 ALA A O 1
ATOM 788 N N . GLU A 1 109 ? 26.449 13.576 56.264 1.00 28.93 109 GLU A N 1
ATOM 789 C CA . GLU A 1 109 ? 27.766 12.976 56.081 1.00 30.23 109 GLU A CA 1
ATOM 790 C C . GLU A 1 109 ? 28.688 13.935 55.336 1.00 29.71 109 GLU A C 1
ATOM 791 O O . GLU A 1 109 ? 29.869 14.043 55.666 1.00 30.04 109 GLU A O 1
ATOM 797 N N . VAL A 1 110 ? 28.147 14.632 54.336 1.00 28.95 110 VAL A N 1
ATOM 798 C CA . VAL A 1 110 ? 28.929 15.598 53.566 1.00 28.59 110 VAL A CA 1
ATOM 799 C C . VAL A 1 110 ? 29.477 16.651 54.520 1.00 30.93 110 VAL A C 1
ATOM 800 O O . VAL A 1 110 ? 30.611 17.108 54.375 1.00 31.37 110 VAL A O 1
ATOM 804 N N . ALA A 1 111 ? 28.659 17.034 55.495 1.00 30.70 111 ALA A N 1
ATOM 805 C CA . ALA A 1 111 ? 29.059 18.033 56.478 1.00 31.71 111 ALA A CA 1
ATOM 806 C C . ALA A 1 111 ? 30.065 17.409 57.433 1.00 31.98 111 ALA A C 1
ATOM 807 O O . ALA A 1 111 ? 31.115 17.987 57.713 1.00 31.15 111 ALA A O 1
ATOM 809 N N . ALA A 1 112 ? 29.732 16.223 57.927 1.00 31.57 112 ALA A N 1
ATOM 810 C CA . ALA A 1 112 ? 30.599 15.505 58.847 1.00 32.31 112 ALA A CA 1
ATOM 811 C C . ALA A 1 112 ? 31.903 15.098 58.160 1.00 34.17 112 ALA A C 1
ATOM 812 O O . ALA A 1 112 ? 32.855 14.686 58.822 1.00 35.02 112 ALA A O 1
ATOM 814 N N . SER A 1 113 ? 31.943 15.212 56.834 1.00 33.53 113 SER A N 1
ATOM 815 C CA . SER A 1 113 ? 33.143 14.858 56.084 1.00 33.96 113 SER A CA 1
ATOM 816 C C . SER A 1 113 ? 34.116 16.028 56.143 1.00 34.00 113 SER A C 1
ATOM 817 O O . SER A 1 113 ? 35.315 15.865 55.924 1.00 34.37 113 SER A O 1
ATOM 820 N N . GLY A 1 114 ? 33.587 17.212 56.440 1.00 33.30 114 GLY A N 1
ATOM 821 C CA . GLY A 1 114 ? 34.425 18.394 56.532 1.00 32.92 114 GLY A CA 1
ATOM 822 C C . GLY A 1 114 ? 34.054 19.445 55.508 1.00 32.73 114 GLY A C 1
ATOM 823 O O . GLY A 1 114 ? 34.708 20.482 55.394 1.00 32.48 114 GLY A O 1
ATOM 824 N N . VAL A 1 115 ? 32.995 19.178 54.756 1.00 32.62 115 VAL A N 1
ATOM 825 C CA . VAL A 1 115 ? 32.547 20.109 53.738 1.00 30.72 115 VAL A CA 1
ATOM 826 C C . VAL A 1 115 ? 31.712 21.221 54.362 1.00 32.75 115 VAL A C 1
ATOM 827 O O . VAL A 1 115 ? 30.897 20.974 55.253 1.00 33.01 115 VAL A O 1
ATOM 831 N N . ARG A 1 116 ? 31.921 22.444 53.887 1.00 32.28 116 ARG A N 1
ATOM 832 C CA . ARG A 1 116 ? 31.199 23.600 54.396 1.00 33.82 116 ARG A CA 1
ATOM 833 C C . ARG A 1 116 ? 30.658 24.443 53.248 1.00 33.03 116 ARG A C 1
ATOM 834 O O . ARG A 1 116 ? 29.601 25.064 53.366 1.00 33.62 116 ARG A O 1
ATOM 842 N N . THR A 1 117 ? 31.382 24.457 52.134 1.00 32.30 117 THR A N 1
ATOM 843 C CA . THR A 1 117 ? 30.973 25.248 50.983 1.00 32.85 117 THR A CA 1
ATOM 844 C C . THR A 1 117 ? 31.252 24.600 49.633 1.00 33.22 117 THR A C 1
ATOM 845 O O . THR A 1 117 ? 32.394 24.272 49.315 1.00 33.85 117 THR A O 1
ATOM 849 N N . VAL A 1 118 ? 30.198 24.415 48.843 1.00 32.87 118 VAL A N 1
ATOM 850 C CA . VAL A 1 118 ? 30.323 23.850 47.502 1.00 32.47 118 VAL A CA 1
ATOM 851 C C . VAL A 1 118 ? 30.419 25.072 46.596 1.00 33.51 118 VAL A C 1
ATOM 852 O O . VAL A 1 118 ? 29.404 25.596 46.140 1.00 35.55 118 VAL A O 1
ATOM 856 N N . ARG A 1 119 ? 31.640 25.530 46.343 1.00 34.07 119 ARG A N 1
ATOM 857 C CA . ARG A 1 119 ? 31.840 26.710 45.514 1.00 35.03 119 ARG A CA 1
ATOM 858 C C . ARG A 1 119 ? 31.420 26.489 44.071 1.00 34.60 119 ARG A C 1
ATOM 859 O O . ARG A 1 119 ? 31.111 27.441 43.356 1.00 33.60 119 ARG A O 1
ATOM 867 N N . GLY A 1 120 ? 31.401 25.229 43.650 1.00 33.95 120 GLY A N 1
ATOM 868 C CA . GLY A 1 120 ? 31.019 24.915 42.287 1.00 34.34 120 GLY A CA 1
ATOM 869 C C . GLY A 1 120 ? 29.533 24.664 42.129 1.00 35.22 120 GLY A C 1
ATOM 870 O O . GLY A 1 120 ? 28.715 25.242 42.844 1.00 35.49 120 GLY A O 1
ATOM 871 N N . ASP A 1 121 ? 29.190 23.793 41.187 1.00 34.73 121 ASP A N 1
ATOM 872 C CA . ASP A 1 121 ? 27.801 23.453 40.910 1.00 34.07 121 ASP A CA 1
ATOM 873 C C . ASP A 1 121 ? 27.472 22.075 41.477 1.00 32.22 121 ASP A C 1
ATOM 874 O O . ASP A 1 121 ? 28.368 21.266 41.710 1.00 31.13 121 ASP A O 1
ATOM 879 N N . LEU A 1 122 ? 26.185 21.823 41.712 1.00 30.20 122 LEU A N 1
ATOM 880 C CA . LEU A 1 122 ? 25.728 20.537 42.234 1.00 28.15 122 LEU A CA 1
ATOM 881 C C . LEU A 1 122 ? 25.128 19.760 41.073 1.00 26.84 122 LEU A C 1
ATOM 882 O O . LEU A 1 122 ? 24.233 20.257 40.389 1.00 25.98 122 LEU A O 1
ATOM 887 N N . TYR A 1 123 ? 25.614 18.543 40.859 1.00 25.58 123 TYR A N 1
ATOM 888 C CA . TYR A 1 123 ? 25.126 17.721 39.760 1.00 26.65 123 TYR A CA 1
ATOM 889 C C . TYR A 1 123 ? 24.486 16.401 40.205 1.00 24.94 123 TYR A C 1
ATOM 890 O O . TYR A 1 123 ? 24.995 15.713 41.088 1.00 23.91 123 TYR A O 1
ATOM 899 N N . ALA A 1 124 ? 23.361 16.063 39.578 1.00 24.60 124 ALA A N 1
ATOM 900 C CA . ALA A 1 124 ? 22.656 14.815 39.851 1.00 24.34 124 ALA A CA 1
ATOM 901 C C . ALA A 1 124 ? 23.095 13.839 38.760 1.00 22.91 124 ALA A C 1
ATOM 902 O O . ALA A 1 124 ? 22.788 14.037 37.583 1.00 22.80 124 ALA A O 1
ATOM 904 N N . ASP A 1 125 ? 23.821 12.796 39.146 1.00 23.78 125 ASP A N 1
ATOM 905 C CA . ASP A 1 125 ? 24.316 11.809 38.191 1.00 23.57 125 ASP A CA 1
ATOM 906 C C . ASP A 1 125 ? 23.484 10.530 38.181 1.00 22.26 125 ASP A C 1
ATOM 907 O O . ASP A 1 125 ? 23.534 9.741 39.124 1.00 22.13 125 ASP A O 1
ATOM 912 N N . ASP A 1 126 ? 22.725 10.337 37.104 1.00 23.47 126 ASP A N 1
ATOM 913 C CA . ASP A 1 126 ? 21.898 9.143 36.941 1.00 23.35 126 ASP A CA 1
ATOM 914 C C . ASP A 1 126 ? 22.319 8.412 35.665 1.00 24.13 126 ASP A C 1
ATOM 915 O O . ASP A 1 126 ? 21.521 7.702 35.053 1.00 23.89 126 ASP A O 1
ATOM 920 N N . THR A 1 127 ? 23.583 8.594 35.282 1.00 24.36 127 THR A N 1
ATOM 921 C CA . THR A 1 127 ? 24.145 7.976 34.082 1.00 22.93 127 THR A CA 1
ATOM 922 C C . THR A 1 127 ? 24.261 6.461 34.196 1.00 23.03 127 THR A C 1
ATOM 923 O O . THR A 1 127 ? 24.586 5.787 33.219 1.00 22.60 127 THR A O 1
ATOM 927 N N . TRP A 1 128 ? 24.007 5.930 35.390 1.00 22.29 128 TRP A N 1
ATOM 928 C CA . TRP A 1 128 ? 24.060 4.489 35.629 1.00 23.11 128 TRP A CA 1
ATOM 929 C C . TRP A 1 128 ? 23.051 3.794 34.702 1.00 22.01 128 TRP A C 1
ATOM 930 O O . TRP A 1 128 ? 23.257 2.654 34.287 1.00 22.39 128 TRP A O 1
ATOM 941 N N . PHE A 1 129 ? 21.956 4.488 34.399 1.00 21.54 129 PHE A N 1
ATOM 942 C CA . PHE A 1 129 ? 20.924 3.994 33.481 1.00 20.49 129 PHE A CA 1
ATOM 943 C C . PHE A 1 129 ? 20.970 4.996 32.331 1.00 20.50 129 PHE A C 1
ATOM 944 O O . PHE A 1 129 ? 21.552 6.074 32.484 1.00 20.93 129 PHE A O 1
ATOM 952 N N . ASP A 1 130 ? 20.376 4.672 31.186 1.00 20.32 130 ASP A N 1
ATOM 953 C CA . ASP A 1 130 ? 20.378 5.633 30.092 1.00 20.26 130 ASP A CA 1
ATOM 954 C C . ASP A 1 130 ? 19.321 6.679 30.411 1.00 21.56 130 ASP A C 1
ATOM 955 O O . ASP A 1 130 ? 18.681 6.610 31.464 1.00 23.25 130 ASP A O 1
ATOM 960 N N . SER A 1 131 ? 19.130 7.639 29.516 1.00 20.59 131 SER A N 1
ATOM 961 C CA . SER A 1 131 ? 18.158 8.693 29.759 1.00 22.27 131 SER A CA 1
ATOM 962 C C . SER A 1 131 ? 16.806 8.489 29.084 1.00 21.21 131 SER A C 1
ATOM 963 O O . SER A 1 131 ? 16.066 9.448 28.864 1.00 20.82 131 SER A O 1
ATOM 966 N N . GLU A 1 132 ? 16.487 7.243 28.744 1.00 21.63 132 GLU A N 1
ATOM 967 C CA . GLU A 1 132 ? 15.197 6.935 28.130 1.00 20.86 132 GLU A CA 1
ATOM 968 C C . GLU A 1 132 ? 14.239 6.858 29.318 1.00 19.20 132 GLU A C 1
ATOM 969 O O . GLU A 1 132 ? 14.248 5.886 30.073 1.00 19.39 132 GLU A O 1
ATOM 975 N N . ARG A 1 133 ? 13.426 7.896 29.474 1.00 17.99 133 ARG A N 1
ATOM 976 C CA . ARG A 1 133 ? 12.505 8.000 30.606 1.00 17.95 133 ARG A CA 1
ATOM 977 C C . ARG A 1 133 ? 11.223 7.189 30.556 1.00 16.83 133 ARG A C 1
ATOM 978 O O . ARG A 1 133 ? 10.698 6.797 31.600 1.00 16.67 133 ARG A O 1
ATOM 986 N N . LEU A 1 134 ? 10.712 6.940 29.358 1.00 14.44 134 LEU A N 1
ATOM 987 C CA . LEU A 1 134 ? 9.463 6.203 29.223 1.00 16.11 134 LEU A CA 1
ATOM 988 C C . LEU A 1 134 ? 9.557 5.161 28.122 1.00 16.28 134 LEU A C 1
ATOM 989 O O . LEU A 1 134 ? 10.330 5.314 27.177 1.00 16.19 134 LEU A O 1
ATOM 994 N N . VAL A 1 135 ? 8.764 4.103 28.246 1.00 16.76 135 VAL A N 1
ATOM 995 C CA . VAL A 1 135 ? 8.746 3.063 27.230 1.00 16.32 135 VAL A CA 1
ATOM 996 C C . VAL A 1 135 ? 8.063 3.651 25.996 1.00 18.53 135 VAL A C 1
ATOM 997 O O . VAL A 1 135 ? 7.082 4.392 26.103 1.00 17.16 135 VAL A O 1
ATOM 1001 N N . ASP A 1 136 ? 8.599 3.326 24.824 1.00 17.19 136 ASP A N 1
ATOM 1002 C CA . ASP A 1 136 ? 8.087 3.845 23.569 1.00 21.06 136 ASP A CA 1
ATOM 1003 C C . ASP A 1 136 ? 6.576 3.867 23.373 1.00 20.59 136 ASP A C 1
ATOM 1004 O O . ASP A 1 136 ? 6.027 4.891 22.977 1.00 20.28 136 ASP A O 1
ATOM 1009 N N . ASP A 1 137 ? 5.894 2.760 23.651 1.00 18.26 137 ASP A N 1
ATOM 1010 C CA . ASP A 1 137 ? 4.455 2.732 23.436 1.00 18.81 137 ASP A CA 1
ATOM 1011 C C . ASP A 1 137 ? 3.581 3.067 24.636 1.00 17.49 137 ASP A C 1
ATOM 1012 O O . ASP A 1 137 ? 2.374 2.819 24.612 1.00 16.35 137 ASP A O 1
ATOM 1017 N N . TRP A 1 138 ? 4.177 3.622 25.689 1.00 18.56 138 TRP A N 1
ATOM 1018 C CA . TRP A 1 138 ? 3.380 4.019 26.848 1.00 18.02 138 TRP A CA 1
ATOM 1019 C C . TRP A 1 138 ? 2.536 5.194 26.360 1.00 19.58 138 TRP A C 1
ATOM 1020 O O . TRP A 1 138 ? 2.961 5.942 25.478 1.00 21.32 138 TRP A O 1
ATOM 1031 N N . TRP A 1 139 ? 1.340 5.350 26.912 1.00 20.42 139 TRP A N 1
ATOM 1032 C CA . TRP A 1 139 ? 0.448 6.438 26.508 1.00 21.38 139 TRP A CA 1
ATOM 1033 C C . TRP A 1 139 ? 0.788 7.765 27.184 1.00 20.12 139 TRP A C 1
ATOM 1034 O O . TRP A 1 139 ? 0.894 7.837 28.409 1.00 15.91 139 TRP A O 1
ATOM 1045 N N . PRO A 1 140 ? 0.953 8.838 26.393 1.00 20.17 140 PRO A N 1
ATOM 1046 C CA . PRO A 1 140 ? 1.278 10.138 26.989 1.00 20.40 140 PRO A CA 1
ATOM 1047 C C . PRO A 1 140 ? 0.257 10.678 27.991 1.00 19.37 140 PRO A C 1
ATOM 1048 O O . PRO A 1 140 ? 0.634 11.344 28.953 1.00 18.90 140 PRO A O 1
ATOM 1052 N N . GLU A 1 141 ? -1.025 10.389 27.777 1.00 17.47 141 GLU A N 1
ATOM 1053 C CA . GLU A 1 141 ? -2.054 10.871 28.690 1.00 17.58 141 GLU A CA 1
ATOM 1054 C C . GLU A 1 141 ? -1.937 10.289 30.098 1.00 15.43 141 GLU A C 1
ATOM 1055 O O . GLU A 1 141 ? -2.546 10.804 31.028 1.00 13.12 141 GLU A O 1
ATOM 1061 N N . ASP A 1 142 ? -1.151 9.228 30.254 1.00 14.79 142 ASP A N 1
ATOM 1062 C CA . ASP A 1 142 ? -0.974 8.613 31.567 1.00 15.80 142 ASP A CA 1
ATOM 1063 C C . ASP A 1 142 ? 0.227 9.186 32.313 1.00 14.89 142 ASP A C 1
ATOM 1064 O O . ASP A 1 142 ? 0.393 8.938 33.501 1.00 14.07 142 ASP A O 1
ATOM 1069 N N . GLU A 1 143 ? 1.057 9.950 31.611 1.00 15.02 143 GLU A N 1
ATOM 1070 C CA . GLU A 1 143 ? 2.272 10.501 32.196 1.00 13.71 143 GLU A CA 1
ATOM 1071 C C . GLU A 1 143 ? 2.205 11.264 33.528 1.00 13.40 143 GLU A C 1
ATOM 1072 O O . GLU A 1 143 ? 3.145 11.204 34.311 1.00 12.19 143 GLU A O 1
ATOM 1078 N N . PRO A 1 144 ? 1.101 11.975 33.812 1.00 13.62 144 PRO A N 1
ATOM 1079 C CA . PRO A 1 144 ? 1.040 12.705 35.091 1.00 15.31 144 PRO A CA 1
ATOM 1080 C C . PRO A 1 144 ? 0.879 11.808 36.323 1.00 14.99 144 PRO A C 1
ATOM 1081 O O . PRO A 1 144 ? 1.140 12.234 37.457 1.00 14.85 144 PRO A O 1
ATOM 1085 N N . TYR A 1 145 ? 0.453 10.569 36.102 1.00 13.47 145 TYR A N 1
ATOM 1086 C CA . TYR A 1 145 ? 0.196 9.659 37.213 1.00 13.84 145 TYR A CA 1
ATOM 1087 C C . TYR A 1 145 ? 1.351 8.768 37.635 1.00 14.74 145 TYR A C 1
ATOM 1088 O O . TYR A 1 145 ? 2.142 8.308 36.811 1.00 14.73 145 TYR A O 1
ATOM 1097 N N . ALA A 1 146 ? 1.428 8.543 38.947 1.00 15.72 146 ALA A N 1
ATOM 1098 C CA . ALA A 1 146 ? 2.491 7.766 39.589 1.00 15.43 146 ALA A CA 1
ATOM 1099 C C . ALA A 1 146 ? 2.956 6.485 38.904 1.00 13.63 146 ALA A C 1
ATOM 1100 O O . ALA A 1 146 ? 4.159 6.219 38.840 1.00 14.56 146 ALA A O 1
ATOM 1102 N N . TYR A 1 147 ? 2.016 5.685 38.408 1.00 15.02 147 TYR A N 1
ATOM 1103 C CA . TYR A 1 147 ? 2.383 4.438 37.752 1.00 12.77 147 TYR A CA 1
ATOM 1104 C C . TYR A 1 147 ? 3.140 4.691 36.449 1.00 13.89 147 TYR A C 1
ATOM 1105 O O . TYR A 1 147 ? 3.758 3.782 35.902 1.00 13.78 147 TYR A O 1
ATOM 1114 N N . SER A 1 148 ? 3.103 5.927 35.961 1.00 13.05 148 SER A N 1
ATOM 1115 C CA . SER A 1 148 ? 3.790 6.259 34.715 1.00 13.29 148 SER A CA 1
ATOM 1116 C C . SER A 1 148 ? 5.005 7.155 34.932 1.00 14.08 148 SER A C 1
ATOM 1117 O O . SER A 1 148 ? 5.469 7.828 34.009 1.00 15.40 148 SER A O 1
ATOM 1120 N N . ALA A 1 149 ? 5.525 7.153 36.151 1.00 14.88 149 ALA A N 1
ATOM 1121 C CA . ALA A 1 149 ? 6.686 7.969 36.482 1.00 14.86 149 ALA A CA 1
ATOM 1122 C C . ALA A 1 149 ? 7.894 7.682 35.585 1.00 16.61 149 ALA A C 1
ATOM 1123 O O . ALA A 1 149 ? 8.128 6.538 35.176 1.00 14.90 149 ALA A O 1
ATOM 1125 N N . GLN A 1 150 ? 8.659 8.728 35.291 1.00 12.41 150 GLN A N 1
ATOM 1126 C CA . GLN A 1 150 ? 9.854 8.582 34.467 1.00 15.94 150 GLN A CA 1
ATOM 1127 C C . GLN A 1 150 ? 10.887 7.721 35.179 1.00 13.80 150 GLN A C 1
ATOM 1128 O O . GLN A 1 150 ? 11.007 7.736 36.410 1.00 12.48 150 GLN A O 1
ATOM 1134 N N . ILE A 1 151 ? 11.637 6.968 34.388 1.00 14.59 151 ILE A N 1
ATOM 1135 C CA . ILE A 1 151 ? 12.640 6.064 34.918 1.00 15.02 151 ILE A CA 1
ATOM 1136 C C . ILE A 1 151 ? 14.024 6.683 34.923 1.00 15.99 151 ILE A C 1
ATOM 1137 O O . ILE A 1 151 ? 14.462 7.257 33.926 1.00 16.00 151 ILE A O 1
ATOM 1142 N N . SER A 1 152 ? 14.697 6.564 36.063 1.00 15.48 152 SER A N 1
ATOM 1143 C CA . SER A 1 152 ? 16.040 7.095 36.240 1.00 16.86 152 SER A CA 1
ATOM 1144 C C . SER A 1 152 ? 16.804 6.295 37.283 1.00 18.17 152 SER A C 1
ATOM 1145 O O . SER A 1 152 ? 16.211 5.691 38.177 1.00 17.49 152 SER A O 1
ATOM 1148 N N . ALA A 1 153 ? 18.130 6.298 37.161 1.00 16.85 153 ALA A N 1
ATOM 1149 C CA . ALA A 1 153 ? 19.004 5.592 38.084 1.00 17.51 153 ALA A CA 1
ATOM 1150 C C . ALA A 1 153 ? 19.046 6.335 39.418 1.00 15.34 153 ALA A C 1
ATOM 1151 O O . ALA A 1 153 ? 19.402 5.770 40.454 1.00 15.95 153 ALA A O 1
ATOM 1153 N N . LEU A 1 154 ? 18.691 7.613 39.369 1.00 17.34 154 LEU A N 1
ATOM 1154 C CA . LEU A 1 154 ? 18.684 8.466 40.552 1.00 18.12 154 LEU A CA 1
ATOM 1155 C C . LEU A 1 154 ? 17.289 9.072 40.691 1.00 16.38 154 LEU A C 1
ATOM 1156 O O . LEU A 1 154 ? 16.924 9.992 39.960 1.00 17.51 154 LEU A O 1
ATOM 1161 N N . THR A 1 155 ? 16.514 8.548 41.636 1.00 16.64 155 THR A N 1
ATOM 1162 C CA . THR A 1 155 ? 15.149 9.014 41.841 1.00 16.50 155 THR A CA 1
ATOM 1163 C C . THR A 1 155 ? 14.734 8.923 43.311 1.00 15.73 155 THR A C 1
ATOM 1164 O O . THR A 1 155 ? 15.128 8.002 44.023 1.00 16.46 155 THR A O 1
ATOM 1168 N N . VAL A 1 156 ? 13.943 9.889 43.764 1.00 17.66 156 VAL A N 1
ATOM 1169 C CA . VAL A 1 156 ? 13.480 9.888 45.146 1.00 17.25 156 VAL A CA 1
ATOM 1170 C C . VAL A 1 156 ? 12.128 9.186 45.251 1.00 17.60 156 VAL A C 1
ATOM 1171 O O . VAL A 1 156 ? 11.173 9.520 44.540 1.00 15.55 156 VAL A O 1
ATOM 1175 N N . ALA A 1 157 ? 12.064 8.210 46.147 1.00 16.04 157 ALA A N 1
ATOM 1176 C CA . ALA A 1 157 ? 10.854 7.433 46.370 1.00 17.18 157 ALA A CA 1
ATOM 1177 C C . ALA A 1 157 ? 10.047 8.074 47.483 1.00 16.91 157 ALA A C 1
ATOM 1178 O O . ALA A 1 157 ? 10.594 8.448 48.520 1.00 16.72 157 ALA A O 1
ATOM 1180 N N . HIS A 1 158 ? 8.745 8.199 47.263 1.00 16.42 158 HIS A N 1
ATOM 1181 C CA . HIS A 1 158 ? 7.857 8.799 48.245 1.00 18.05 158 HIS A CA 1
ATOM 1182 C C . HIS A 1 158 ? 7.133 7.764 49.106 1.00 18.24 158 HIS A C 1
ATOM 1183 O O . HIS A 1 158 ? 6.718 6.709 48.623 1.00 16.46 158 HIS A O 1
ATOM 1190 N N . GLY A 1 159 ? 6.993 8.084 50.389 1.00 18.22 159 GLY A N 1
ATOM 1191 C CA . GLY A 1 159 ? 6.285 7.219 51.315 1.00 19.22 159 GLY A CA 1
ATOM 1192 C C . GLY A 1 159 ? 6.856 5.844 51.583 1.00 17.71 159 GLY A C 1
ATOM 1193 O O . GLY A 1 159 ? 7.869 5.451 51.008 1.00 19.81 159 GLY A O 1
ATOM 1194 N N . GLU A 1 160 ? 6.192 5.105 52.468 1.00 18.97 160 GLU A N 1
ATOM 1195 C CA . GLU A 1 160 ? 6.635 3.763 52.823 1.00 18.45 160 GLU A CA 1
ATOM 1196 C C . GLU A 1 160 ? 6.393 2.731 51.718 1.00 18.16 160 GLU A C 1
ATOM 1197 O O . GLU A 1 160 ? 6.822 1.582 51.836 1.00 17.11 160 GLU A O 1
ATOM 1203 N N . ARG A 1 161 ? 5.709 3.131 50.649 1.00 16.89 161 ARG A N 1
ATOM 1204 C CA . ARG A 1 161 ? 5.469 2.206 49.542 1.00 16.52 161 ARG A CA 1
ATOM 1205 C C . ARG A 1 161 ? 6.509 2.473 48.465 1.00 15.05 161 ARG A C 1
ATOM 1206 O O . ARG A 1 161 ? 6.612 1.741 47.478 1.00 13.44 161 ARG A O 1
ATOM 1214 N N . PHE A 1 162 ? 7.278 3.536 48.673 1.00 14.04 162 PHE A N 1
ATOM 1215 C CA . PHE A 1 162 ? 8.347 3.925 47.764 1.00 15.06 162 PHE A CA 1
ATOM 1216 C C . PHE A 1 162 ? 7.916 4.200 46.327 1.00 15.02 162 PHE A C 1
ATOM 1217 O O . PHE A 1 162 ? 8.407 3.565 45.389 1.00 12.44 162 PHE A O 1
ATOM 1225 N N . ASP A 1 163 ? 6.996 5.141 46.146 1.00 16.42 163 ASP A N 1
ATOM 1226 C CA . ASP A 1 163 ? 6.567 5.490 44.793 1.00 15.70 163 ASP A CA 1
ATOM 1227 C C . ASP A 1 163 ? 7.619 6.474 44.292 1.00 15.12 163 ASP A C 1
ATOM 1228 O O . ASP A 1 163 ? 7.805 7.546 44.868 1.00 15.11 163 ASP A O 1
ATOM 1233 N N . THR A 1 164 ? 8.315 6.100 43.223 1.00 13.72 164 THR A N 1
ATOM 1234 C CA . THR A 1 164 ? 9.396 6.922 42.681 1.00 15.44 164 THR A CA 1
ATOM 1235 C C . THR A 1 164 ? 9.027 7.995 41.657 1.00 17.17 164 THR A C 1
ATOM 1236 O O . THR A 1 164 ? 7.988 7.920 41.001 1.00 15.07 164 THR A O 1
ATOM 1240 N N . GLY A 1 165 ? 9.904 8.992 41.536 1.00 15.19 165 GLY A N 1
ATOM 1241 C CA . GLY A 1 165 ? 9.725 10.058 40.567 1.00 15.95 165 GLY A CA 1
ATOM 1242 C C . GLY A 1 165 ? 8.437 10.843 40.638 1.00 17.80 165 GLY A C 1
ATOM 1243 O O . GLY A 1 165 ? 7.966 11.363 39.624 1.00 18.07 165 GLY A O 1
ATOM 1244 N N . VAL A 1 166 ? 7.863 10.935 41.831 1.00 15.51 166 VAL A N 1
ATOM 1245 C CA . VAL A 1 166 ? 6.629 11.675 42.009 1.00 16.30 166 VAL A CA 1
ATOM 1246 C C . VAL A 1 166 ? 6.737 12.658 43.160 1.00 18.33 166 VAL A C 1
ATOM 1247 O O . VAL A 1 166 ? 7.717 12.670 43.905 1.00 17.75 166 VAL A O 1
ATOM 1251 N N . THR A 1 167 ? 5.718 13.499 43.278 1.00 16.71 167 THR A N 1
ATOM 1252 C CA . THR A 1 167 ? 5.648 14.472 44.348 1.00 18.69 167 THR A CA 1
ATOM 1253 C C . THR A 1 167 ? 4.198 14.425 44.805 1.00 17.90 167 THR A C 1
ATOM 1254 O O . THR A 1 167 ? 3.303 14.087 44.021 1.00 14.90 167 THR A O 1
ATOM 1258 N N . GLU A 1 168 ? 3.962 14.726 46.074 1.00 16.38 168 GLU A N 1
ATOM 1259 C CA . GLU A 1 168 ? 2.601 14.710 46.576 1.00 15.79 168 GLU A CA 1
ATOM 1260 C C . GLU A 1 168 ? 2.030 16.121 46.544 1.00 16.60 168 GLU A C 1
ATOM 1261 O O . GLU A 1 168 ? 2.553 17.029 47.193 1.00 15.76 168 GLU A O 1
ATOM 1267 N N . VAL A 1 169 ? 0.964 16.296 45.768 1.00 13.71 169 VAL A N 1
ATOM 1268 C CA . VAL A 1 169 ? 0.286 17.582 45.648 1.00 15.40 169 VAL A CA 1
ATOM 1269 C C . VAL A 1 169 ? -0.844 17.610 46.667 1.00 16.79 169 VAL A C 1
ATOM 1270 O O . VAL A 1 169 ? -1.572 16.626 46.825 1.00 16.21 169 VAL A O 1
ATOM 1274 N N . SER A 1 170 ? -0.983 18.734 47.362 1.00 16.24 170 SER A N 1
ATOM 1275 C CA . SER A 1 170 ? -2.027 18.892 48.366 1.00 17.22 170 SER A CA 1
ATOM 1276 C C . SER A 1 170 ? -2.856 20.126 48.051 1.00 18.00 170 SER A C 1
ATOM 1277 O O . SER A 1 170 ? -2.314 21.187 47.732 1.00 17.51 170 SER A O 1
ATOM 1280 N N . VAL A 1 171 ? -4.173 19.981 48.129 1.00 14.97 171 VAL A N 1
ATOM 1281 C CA . VAL A 1 171 ? -5.069 21.101 47.865 1.00 14.52 171 VAL A CA 1
ATOM 1282 C C . VAL A 1 171 ? -5.999 21.273 49.058 1.00 14.53 171 VAL A C 1
ATOM 1283 O O . VAL A 1 171 ? -6.756 20.365 49.405 1.00 15.94 171 VAL A O 1
ATOM 1287 N N . THR A 1 172 ? -5.931 22.441 49.687 1.00 15.31 172 THR A N 1
ATOM 1288 C CA . THR A 1 172 ? -6.753 22.733 50.856 1.00 15.10 172 THR A CA 1
ATOM 1289 C C . THR A 1 172 ? -7.658 23.928 50.584 1.00 16.96 172 THR A C 1
ATOM 1290 O O . THR A 1 172 ? -7.195 24.979 50.141 1.00 16.10 172 THR A O 1
ATOM 1294 N N . PRO A 1 173 ? -8.967 23.776 50.848 1.00 15.25 173 PRO A N 1
ATOM 1295 C CA . PRO A 1 173 ? -9.975 24.815 50.645 1.00 18.03 173 PRO A CA 1
ATOM 1296 C C . PRO A 1 173 ? -9.713 26.045 51.492 1.00 17.38 173 PRO A C 1
ATOM 1297 O O . PRO A 1 173 ? -9.128 25.951 52.566 1.00 16.92 173 PRO A O 1
ATOM 1301 N N . ALA A 1 174 ? -10.163 27.193 50.999 1.00 18.31 174 ALA A N 1
ATOM 1302 C CA . ALA A 1 174 ? -10.043 28.453 51.722 1.00 18.68 174 ALA A CA 1
ATOM 1303 C C . ALA A 1 174 ? -11.485 28.906 51.947 1.00 19.23 174 ALA A C 1
ATOM 1304 O O . ALA A 1 174 ? -12.357 28.081 52.211 1.00 19.83 174 ALA A O 1
ATOM 1306 N N . ALA A 1 175 ? -11.748 30.205 51.867 1.00 19.41 175 ALA A N 1
ATOM 1307 C CA . ALA A 1 175 ? -13.115 30.682 52.039 1.00 19.02 175 ALA A CA 1
ATOM 1308 C C . ALA A 1 175 ? -13.732 30.704 50.648 1.00 18.65 175 ALA A C 1
ATOM 1309 O O . ALA A 1 175 ? -13.007 30.759 49.652 1.00 18.15 175 ALA A O 1
ATOM 1311 N N . GLU A 1 176 ? -15.059 30.655 50.575 1.00 19.80 176 GLU A N 1
ATOM 1312 C CA . GLU A 1 176 ? -15.738 30.667 49.281 1.00 19.61 176 GLU A CA 1
ATOM 1313 C C . GLU A 1 176 ? -15.247 31.833 48.435 1.00 21.50 176 GLU A C 1
ATOM 1314 O O . GLU A 1 176 ? -15.146 32.961 48.919 1.00 19.62 176 GLU A O 1
ATOM 1320 N N . GLY A 1 177 ? -14.930 31.551 47.175 1.00 21.36 177 GLY A N 1
ATOM 1321 C CA . GLY A 1 177 ? -14.473 32.595 46.275 1.00 21.42 177 GLY A CA 1
ATOM 1322 C C . GLY A 1 177 ? -12.979 32.849 46.286 1.00 22.85 177 GLY A C 1
ATOM 1323 O O . GLY A 1 177 ? -12.444 33.463 45.363 1.00 22.36 177 GLY A O 1
ATOM 1324 N N . GLU A 1 178 ? -12.303 32.381 47.331 1.00 21.81 178 GLU A N 1
ATOM 1325 C CA . GLU A 1 178 ? -10.864 32.568 47.454 1.00 22.55 178 GLU A CA 1
ATOM 1326 C C . GLU A 1 178 ? -10.111 31.415 46.793 1.00 22.68 178 GLU A C 1
ATOM 1327 O O . GLU A 1 178 ? -10.601 30.283 46.748 1.00 21.59 178 GLU A O 1
ATOM 1333 N N . PRO A 1 179 ? -8.913 31.690 46.257 1.00 21.70 179 PRO A N 1
ATOM 1334 C CA . PRO A 1 179 ? -8.116 30.645 45.604 1.00 21.51 179 PRO A CA 1
ATOM 1335 C C . PRO A 1 179 ? -7.827 29.512 46.579 1.00 21.70 179 PRO A C 1
ATOM 1336 O O . PRO A 1 179 ? -7.624 29.744 47.771 1.00 18.42 179 PRO A O 1
ATOM 1340 N N . ALA A 1 180 ? -7.816 28.285 46.074 1.00 19.50 180 ALA A N 1
ATOM 1341 C CA . ALA A 1 180 ? -7.519 27.143 46.923 1.00 19.11 180 ALA A CA 1
ATOM 1342 C C . ALA A 1 180 ? -6.020 27.140 47.195 1.00 20.56 180 ALA A C 1
ATOM 1343 O O . ALA A 1 180 ? -5.228 27.582 46.358 1.00 20.84 180 ALA A O 1
ATOM 1345 N N . ASP A 1 181 ? -5.633 26.653 48.369 1.00 19.40 181 ASP A N 1
ATOM 1346 C CA . ASP A 1 181 ? -4.228 26.574 48.736 1.00 18.40 181 ASP A CA 1
ATOM 1347 C C . ASP A 1 181 ? -3.659 25.291 48.131 1.00 19.97 181 ASP A C 1
ATOM 1348 O O . ASP A 1 181 ? -4.140 24.198 48.428 1.00 19.09 181 ASP A O 1
ATOM 1353 N N . VAL A 1 182 ? -2.646 25.425 47.281 1.00 18.45 182 VAL A N 1
ATOM 1354 C CA . VAL A 1 182 ? -2.038 24.263 46.640 1.00 19.39 182 VAL A CA 1
ATOM 1355 C C . VAL A 1 182 ? -0.562 24.141 47.002 1.00 18.56 182 VAL A C 1
ATOM 1356 O O . VAL A 1 182 ? 0.214 25.074 46.796 1.00 19.40 182 VAL A O 1
ATOM 1360 N N . ASP A 1 183 ? -0.184 22.989 47.550 1.00 18.12 183 ASP A N 1
ATOM 1361 C CA . ASP A 1 183 ? 1.201 22.715 47.928 1.00 16.68 183 ASP A CA 1
ATOM 1362 C C . ASP A 1 183 ? 1.743 21.662 46.968 1.00 18.45 183 ASP A C 1
ATOM 1363 O O . ASP A 1 183 ? 1.032 20.719 46.630 1.00 15.98 183 ASP A O 1
ATOM 1368 N N . LEU A 1 184 ? 2.995 21.813 46.543 1.00 17.35 184 LEU A N 1
ATOM 1369 C CA . LEU A 1 184 ? 3.577 20.859 45.604 1.00 19.62 184 LEU A CA 1
ATOM 1370 C C . LEU A 1 184 ? 4.431 19.766 46.237 1.00 19.71 184 LEU A C 1
ATOM 1371 O O . LEU A 1 184 ? 5.013 18.938 45.535 1.00 21.25 184 LEU A O 1
ATOM 1376 N N . GLY A 1 185 ? 4.492 19.747 47.562 1.00 18.40 185 GLY A N 1
ATOM 1377 C CA . GLY A 1 185 ? 5.278 18.731 48.230 1.00 18.92 185 GLY A CA 1
ATOM 1378 C C . GLY A 1 185 ? 6.751 18.897 47.935 1.00 18.61 185 GLY A C 1
ATOM 1379 O O . GLY A 1 185 ? 7.256 20.015 47.874 1.00 19.99 185 GLY A O 1
ATOM 1380 N N . ALA A 1 186 ? 7.438 17.777 47.741 1.00 19.62 186 ALA A N 1
ATOM 1381 C CA . ALA A 1 186 ? 8.866 17.782 47.460 1.00 19.71 186 ALA A CA 1
ATOM 1382 C C . ALA A 1 186 ? 9.207 18.618 46.233 1.00 20.25 186 ALA A C 1
ATOM 1383 O O . ALA A 1 186 ? 10.289 19.201 46.157 1.00 18.89 186 ALA A O 1
ATOM 1385 N N . ALA A 1 187 ? 8.277 18.685 45.284 1.00 19.19 187 ALA A N 1
ATOM 1386 C CA . ALA A 1 187 ? 8.495 19.444 44.060 1.00 18.87 187 ALA A CA 1
ATOM 1387 C C . ALA A 1 187 ? 8.412 20.972 44.209 1.00 18.79 187 ALA A C 1
ATOM 1388 O O . ALA A 1 187 ? 8.547 21.691 43.220 1.00 16.76 187 ALA A O 1
ATOM 1390 N N . GLU A 1 188 ? 8.172 21.470 45.424 1.00 19.02 188 GLU A N 1
ATOM 1391 C CA . GLU A 1 188 ? 8.132 22.921 45.637 1.00 18.85 188 GLU A CA 1
ATOM 1392 C C . GLU A 1 188 ? 9.523 23.432 45.254 1.00 17.47 188 GLU A C 1
ATOM 1393 O O . GLU A 1 188 ? 10.528 22.852 45.661 1.00 18.38 188 GLU A O 1
ATOM 1399 N N . GLY A 1 189 ? 9.582 24.510 44.479 1.00 17.58 189 GLY A N 1
ATOM 1400 C CA . GLY A 1 189 ? 10.868 25.051 44.075 1.00 18.71 189 GLY A CA 1
ATOM 1401 C C . GLY A 1 189 ? 11.475 24.341 42.876 1.00 21.13 189 GLY A C 1
ATOM 1402 O O . GLY A 1 189 ? 12.566 24.693 42.422 1.00 19.66 189 GLY A O 1
ATOM 1403 N N . TYR A 1 190 ? 10.774 23.332 42.366 1.00 19.07 190 TYR A N 1
ATOM 1404 C CA . TYR A 1 190 ? 11.253 22.577 41.212 1.00 20.41 190 TYR A CA 1
ATOM 1405 C C . TYR A 1 190 ? 10.235 22.643 40.078 1.00 21.25 190 TYR A C 1
ATOM 1406 O O . TYR A 1 190 ? 10.495 23.221 39.020 1.00 20.82 190 TYR A O 1
ATOM 1415 N N . ALA A 1 191 ? 9.074 22.040 40.297 1.00 19.00 191 ALA A N 1
ATOM 1416 C CA . ALA A 1 191 ? 8.023 22.057 39.293 1.00 22.62 191 ALA A CA 1
ATOM 1417 C C . ALA A 1 191 ? 7.326 23.410 39.371 1.00 22.63 191 ALA A C 1
ATOM 1418 O O . ALA A 1 191 ? 7.301 24.037 40.428 1.00 21.88 191 ALA A O 1
ATOM 1420 N N . GLU A 1 192 ? 6.777 23.861 38.250 1.00 23.98 192 GLU A N 1
ATOM 1421 C CA . GLU A 1 192 ? 6.071 25.133 38.213 1.00 25.26 192 GLU A CA 1
ATOM 1422 C C . GLU A 1 192 ? 4.638 24.878 38.662 1.00 25.01 192 GLU A C 1
ATOM 1423 O O . GLU A 1 192 ? 4.138 23.759 38.547 1.00 23.05 192 GLU A O 1
ATOM 1429 N N . LEU A 1 193 ? 3.982 25.913 39.173 1.00 22.94 193 LEU A N 1
ATOM 1430 C CA . LEU A 1 193 ? 2.604 25.782 39.622 1.00 23.03 193 LEU A CA 1
ATOM 1431 C C . LEU A 1 193 ? 1.670 26.711 38.858 1.00 24.12 193 LEU A C 1
ATOM 1432 O O . LEU A 1 193 ? 1.919 27.912 38.764 1.00 23.62 193 LEU A O 1
ATOM 1437 N N . ASP A 1 194 ? 0.600 26.145 38.307 1.00 22.29 194 ASP A N 1
ATOM 1438 C CA . ASP A 1 194 ? -0.401 26.928 37.593 1.00 22.53 194 ASP A CA 1
ATOM 1439 C C . ASP A 1 194 ? -1.735 26.693 38.300 1.00 22.55 194 ASP A C 1
ATOM 1440 O O . ASP A 1 194 ? -2.548 25.876 37.868 1.00 21.07 194 ASP A O 1
ATOM 1445 N N . ASN A 1 195 ? -1.943 27.423 39.393 1.00 21.64 195 ASN A N 1
ATOM 1446 C CA . ASN A 1 195 ? -3.146 27.295 40.208 1.00 22.23 195 ASN A CA 1
ATOM 1447 C C . ASN A 1 195 ? -4.318 28.156 39.739 1.00 21.88 195 ASN A C 1
ATOM 1448 O O . ASN A 1 195 ? -4.334 29.372 39.940 1.00 22.63 195 ASN A O 1
ATOM 1453 N N . ARG A 1 196 ? -5.301 27.507 39.121 1.00 21.03 196 ARG A N 1
ATOM 1454 C CA . ARG A 1 196 ? -6.498 28.184 38.636 1.00 21.37 196 ARG A CA 1
ATOM 1455 C C . ARG A 1 196 ? -7.705 27.758 39.478 1.00 20.55 196 ARG A C 1
ATOM 1456 O O . ARG A 1 196 ? -8.831 28.194 39.235 1.00 21.85 196 ARG A O 1
ATOM 1464 N N . ALA A 1 197 ? -7.453 26.907 40.469 1.00 19.38 197 ALA A N 1
ATOM 1465 C CA . ALA A 1 197 ? -8.490 26.384 41.355 1.00 20.66 197 ALA A CA 1
ATOM 1466 C C . ALA A 1 197 ? -9.060 27.407 42.321 1.00 19.63 197 ALA A C 1
ATOM 1467 O O . ALA A 1 197 ? -8.339 28.248 42.854 1.00 19.55 197 ALA A O 1
ATOM 1469 N N . VAL A 1 198 ? -10.360 27.305 42.563 1.00 19.30 198 VAL A N 1
ATOM 1470 C CA . VAL A 1 198 ? -11.029 28.214 43.478 1.00 18.87 198 VAL A CA 1
ATOM 1471 C C . VAL A 1 198 ? -11.812 27.414 44.510 1.00 19.56 198 VAL A C 1
ATOM 1472 O O . VAL A 1 198 ? -12.105 26.231 44.315 1.00 17.25 198 VAL A O 1
ATOM 1476 N N . THR A 1 199 ? -12.138 28.063 45.617 1.00 17.51 199 THR A N 1
ATOM 1477 C CA . THR A 1 199 ? -12.897 27.423 46.675 1.00 17.23 199 THR A CA 1
ATOM 1478 C C . THR A 1 199 ? -14.376 27.660 46.413 1.00 17.30 199 THR A C 1
ATOM 1479 O O . THR A 1 199 ? -14.824 28.803 46.335 1.00 18.80 199 THR A O 1
ATOM 1483 N N . GLY A 1 200 ? -15.127 26.578 46.251 1.00 18.66 200 GLY A N 1
ATOM 1484 C CA . GLY A 1 200 ? -16.550 26.711 46.019 1.00 18.56 200 GLY A CA 1
ATOM 1485 C C . GLY A 1 200 ? -17.298 26.916 47.321 1.00 20.58 200 GLY A C 1
ATOM 1486 O O . GLY A 1 200 ? -16.709 26.867 48.406 1.00 19.68 200 GLY A O 1
ATOM 1487 N N . ALA A 1 201 ? -18.600 27.161 47.220 1.00 19.45 201 ALA A N 1
ATOM 1488 C CA . ALA A 1 201 ? -19.426 27.357 48.400 1.00 20.60 201 ALA A CA 1
ATOM 1489 C C . ALA A 1 201 ? -19.555 26.025 49.128 1.00 21.68 201 ALA A C 1
ATOM 1490 O O . ALA A 1 201 ? -19.395 24.963 48.524 1.00 20.69 201 ALA A O 1
ATOM 1492 N N . ALA A 1 202 ? -19.829 26.076 50.428 1.00 21.30 202 ALA A N 1
ATOM 1493 C CA . ALA A 1 202 ? -19.998 24.850 51.196 1.00 23.03 202 ALA A CA 1
ATOM 1494 C C . ALA A 1 202 ? -21.159 24.071 50.575 1.00 22.29 202 ALA A C 1
ATOM 1495 O O . ALA A 1 202 ? -22.180 24.656 50.209 1.00 22.28 202 ALA A O 1
ATOM 1497 N N . GLY A 1 203 ? -20.991 22.760 50.439 1.00 23.99 203 GLY A N 1
ATOM 1498 C CA . GLY A 1 203 ? -22.040 21.939 49.863 1.00 25.38 203 GLY A CA 1
ATOM 1499 C C . GLY A 1 203 ? -22.050 21.929 48.345 1.00 25.35 203 GLY A C 1
ATOM 1500 O O . GLY A 1 203 ? -22.870 21.238 47.739 1.00 24.91 203 GLY A O 1
ATOM 1501 N N . SER A 1 204 ? -21.154 22.691 47.723 1.00 23.10 204 SER A N 1
ATOM 1502 C CA . SER A 1 204 ? -21.096 22.733 46.263 1.00 23.39 204 SER A CA 1
ATOM 1503 C C . SER A 1 204 ? -20.448 21.457 45.729 1.00 22.46 204 SER A C 1
ATOM 1504 O O . SER A 1 204 ? -20.004 20.603 46.499 1.00 21.76 204 SER A O 1
ATOM 1507 N N . ALA A 1 205 ? -20.398 21.331 44.408 1.00 20.82 205 ALA A N 1
ATOM 1508 C CA . ALA A 1 205 ? -19.822 20.155 43.769 1.00 19.99 205 ALA A CA 1
ATOM 1509 C C . ALA A 1 205 ? -18.311 20.257 43.603 1.00 18.19 205 ALA A C 1
ATOM 1510 O O . ALA A 1 205 ? -17.786 21.280 43.166 1.00 17.31 205 ALA A O 1
ATOM 1512 N N . ASN A 1 206 ? -17.616 19.183 43.948 1.00 16.16 206 ASN A N 1
ATOM 1513 C CA . ASN A 1 206 ? -16.163 19.142 43.813 1.00 17.11 206 ASN A CA 1
ATOM 1514 C C . ASN A 1 206 ? -15.832 18.865 42.348 1.00 15.08 206 ASN A C 1
ATOM 1515 O O . ASN A 1 206 ? -16.242 17.843 41.812 1.00 16.25 206 ASN A O 1
ATOM 1520 N N . THR A 1 207 ? -15.105 19.770 41.700 1.00 15.70 207 THR A N 1
ATOM 1521 C CA . THR A 1 207 ? -14.737 19.569 40.295 1.00 15.79 207 THR A CA 1
ATOM 1522 C C . THR A 1 207 ? -13.233 19.750 40.104 1.00 16.09 207 THR A C 1
ATOM 1523 O O . THR A 1 207 ? -12.749 19.969 38.989 1.00 13.60 207 THR A O 1
ATOM 1527 N N . LEU A 1 208 ? -12.498 19.644 41.206 1.00 15.86 208 LEU A N 1
ATOM 1528 C CA . LEU A 1 208 ? -11.051 19.804 41.195 1.00 16.79 208 LEU A CA 1
ATOM 1529 C C . LEU A 1 208 ? -10.344 18.831 40.255 1.00 18.27 208 LEU A C 1
ATOM 1530 O O . LEU A 1 208 ? -10.694 17.648 40.180 1.00 18.81 208 LEU A O 1
ATOM 1535 N N . VAL A 1 209 ? -9.344 19.341 39.546 1.00 16.07 209 VAL A N 1
ATOM 1536 C CA . VAL A 1 209 ? -8.550 18.538 38.628 1.00 16.93 209 VAL A CA 1
ATOM 1537 C C . VAL A 1 209 ? -7.084 18.942 38.774 1.00 15.59 209 VAL A C 1
ATOM 1538 O O . VAL A 1 209 ? -6.752 20.125 38.688 1.00 16.27 209 VAL A O 1
ATOM 1542 N N . ILE A 1 210 ? -6.223 17.956 39.025 1.00 16.26 210 ILE A N 1
ATOM 1543 C CA . ILE A 1 210 ? -4.786 18.178 39.176 1.00 16.15 210 ILE A CA 1
ATOM 1544 C C . ILE A 1 210 ? -4.087 17.461 38.026 1.00 17.50 210 ILE A C 1
ATOM 1545 O O . ILE A 1 210 ? -4.145 16.234 37.911 1.00 17.64 210 ILE A O 1
ATOM 1550 N N . ASP A 1 211 ? -3.409 18.227 37.184 1.00 16.80 211 ASP A N 1
ATOM 1551 C CA . ASP A 1 211 ? -2.758 17.650 36.018 1.00 19.62 211 ASP A CA 1
ATOM 1552 C C . ASP A 1 211 ? -1.346 18.177 35.812 1.00 19.63 211 ASP A C 1
ATOM 1553 O O . ASP A 1 211 ? -0.930 19.138 36.459 1.00 18.12 211 ASP A O 1
ATOM 1558 N N . ARG A 1 212 ? -0.598 17.497 34.949 1.00 18.30 212 ARG A N 1
ATOM 1559 C CA . ARG A 1 212 ? 0.738 17.940 34.562 1.00 18.07 212 ARG A CA 1
ATOM 1560 C C . ARG A 1 212 ? 0.654 17.900 33.045 1.00 18.82 212 ARG A C 1
ATOM 1561 O O . ARG A 1 212 ? 0.785 16.832 32.441 1.00 18.83 212 ARG A O 1
ATOM 1569 N N . PRO A 1 213 ? 0.387 19.055 32.409 1.00 20.15 213 PRO A N 1
ATOM 1570 C CA . PRO A 1 213 ? 0.281 19.130 30.948 1.00 19.61 213 PRO A CA 1
ATOM 1571 C C . PRO A 1 213 ? 1.436 18.397 30.274 1.00 19.33 213 PRO A C 1
ATOM 1572 O O . PRO A 1 213 ? 2.597 18.570 30.644 1.00 19.33 213 PRO A O 1
ATOM 1576 N N . VAL A 1 214 ? 1.106 17.570 29.289 1.00 20.43 214 VAL A N 1
ATOM 1577 C CA . VAL A 1 214 ? 2.106 16.783 28.582 1.00 19.55 214 VAL A CA 1
ATOM 1578 C C . VAL A 1 214 ? 3.272 17.642 28.104 1.00 21.97 214 VAL A C 1
ATOM 1579 O O . VAL A 1 214 ? 3.078 18.746 27.595 1.00 20.96 214 VAL A O 1
ATOM 1583 N N . GLY A 1 215 ? 4.483 17.135 28.297 1.00 20.78 215 GLY A N 1
ATOM 1584 C CA . GLY A 1 215 ? 5.664 17.861 27.872 1.00 23.29 215 GLY A CA 1
ATOM 1585 C C . GLY A 1 215 ? 6.013 19.091 28.690 1.00 23.23 215 GLY A C 1
ATOM 1586 O O . GLY A 1 215 ? 6.747 19.960 28.215 1.00 24.14 215 GLY A O 1
ATOM 1587 N N . THR A 1 216 ? 5.489 19.185 29.908 1.00 21.58 216 THR A N 1
ATOM 1588 C CA . THR A 1 216 ? 5.786 20.329 30.766 1.00 21.37 216 THR A CA 1
ATOM 1589 C C . THR A 1 216 ? 6.130 19.833 32.162 1.00 21.05 216 THR A C 1
ATOM 1590 O O . THR A 1 216 ? 5.910 18.665 32.483 1.00 18.68 216 THR A O 1
ATOM 1594 N N . ASN A 1 217 ? 6.679 20.715 32.989 1.00 18.48 217 ASN A N 1
ATOM 1595 C CA . ASN A 1 217 ? 7.004 20.338 34.361 1.00 19.56 217 ASN A CA 1
ATOM 1596 C C . ASN A 1 217 ? 6.181 21.232 35.270 1.00 20.19 217 ASN A C 1
ATOM 1597 O O . ASN A 1 217 ? 6.654 21.709 36.304 1.00 19.25 217 ASN A O 1
ATOM 1602 N N . THR A 1 218 ? 4.935 21.452 34.862 1.00 19.54 218 THR A N 1
ATOM 1603 C CA . THR A 1 218 ? 4.009 22.294 35.600 1.00 21.44 218 THR A CA 1
ATOM 1604 C C . THR A 1 218 ? 2.818 21.509 36.122 1.00 22.82 218 THR A C 1
ATOM 1605 O O . THR A 1 218 ? 2.234 20.690 35.407 1.00 19.86 218 THR A O 1
ATOM 1609 N N . ILE A 1 219 ? 2.468 21.760 37.379 1.00 21.47 219 ILE A N 1
ATOM 1610 C CA . ILE A 1 219 ? 1.314 21.120 37.990 1.00 21.47 219 ILE A CA 1
ATOM 1611 C C . ILE A 1 219 ? 0.170 22.112 37.796 1.00 22.16 219 ILE A C 1
ATOM 1612 O O . ILE A 1 219 ? 0.147 23.176 38.419 1.00 23.54 219 ILE A O 1
ATOM 1617 N N . ALA A 1 220 ? -0.761 21.770 36.911 1.00 20.33 220 ALA A N 1
ATOM 1618 C CA . ALA A 1 220 ? -1.901 22.627 36.614 1.00 20.84 220 ALA A CA 1
ATOM 1619 C C . ALA A 1 220 ? -3.118 22.169 37.396 1.00 20.63 220 ALA A C 1
ATOM 1620 O O . ALA A 1 220 ? -3.548 21.020 37.292 1.00 20.84 220 ALA A O 1
ATOM 1622 N N . VAL A 1 221 ? -3.678 23.080 38.177 1.00 18.53 221 VAL A N 1
ATOM 1623 C CA . VAL A 1 221 ? -4.837 22.759 38.984 1.00 17.09 221 VAL A CA 1
ATOM 1624 C C . VAL A 1 221 ? -6.011 23.636 38.533 1.00 17.64 221 VAL A C 1
ATOM 1625 O O . VAL A 1 221 ? -5.875 24.854 38.397 1.00 17.59 221 VAL A O 1
ATOM 1629 N N . THR A 1 222 ? -7.154 23.006 38.274 1.00 15.67 222 THR A N 1
ATOM 1630 C CA . THR A 1 222 ? -8.352 23.721 37.834 1.00 16.91 222 THR A CA 1
ATOM 1631 C C . THR A 1 222 ? -9.598 23.178 38.549 1.00 16.37 222 THR A C 1
ATOM 1632 O O . THR A 1 222 ? -9.528 22.188 39.282 1.00 15.58 222 THR A O 1
ATOM 1636 N N . GLY A 1 223 ? -10.738 23.818 38.333 1.00 13.75 223 GLY A N 1
ATOM 1637 C CA . GLY A 1 223 ? -11.952 23.354 38.975 1.00 14.11 223 GLY A CA 1
ATOM 1638 C C . GLY A 1 223 ? -12.200 24.032 40.309 1.00 15.55 223 GLY A C 1
ATOM 1639 O O . GLY A 1 223 ? -11.514 24.993 40.667 1.00 14.15 223 GLY A O 1
ATOM 1640 N N . SER A 1 224 ? -13.174 23.521 41.055 1.00 16.38 224 SER A N 1
ATOM 1641 C CA . SER A 1 224 ? -13.530 24.098 42.346 1.00 18.28 224 SER A CA 1
ATOM 1642 C C . SER A 1 224 ? -13.630 23.069 43.461 1.00 17.18 224 SER A C 1
ATOM 1643 O O . SER A 1 224 ? -14.198 21.995 43.277 1.00 18.89 224 SER A O 1
ATOM 1646 N N . LEU A 1 225 ? -13.083 23.412 44.626 1.00 17.07 225 LEU A N 1
ATOM 1647 C CA . LEU A 1 225 ? -13.129 22.534 45.786 1.00 16.21 225 LEU A CA 1
ATOM 1648 C C . LEU A 1 225 ? -14.038 23.209 46.813 1.00 17.38 225 LEU A C 1
ATOM 1649 O O . LEU A 1 225 ? -13.792 24.344 47.215 1.00 16.92 225 LEU A O 1
ATOM 1654 N N . PRO A 1 226 ? -15.122 22.535 47.223 1.00 17.00 226 PRO A N 1
ATOM 1655 C CA . PRO A 1 226 ? -16.020 23.150 48.203 1.00 16.82 226 PRO A CA 1
ATOM 1656 C C . PRO A 1 226 ? -15.326 23.547 49.502 1.00 17.95 226 PRO A C 1
ATOM 1657 O O . PRO A 1 226 ? -14.398 22.874 49.960 1.00 16.67 226 PRO A O 1
ATOM 1661 N N . ALA A 1 227 ? -15.771 24.660 50.077 1.00 17.73 227 ALA A N 1
ATOM 1662 C CA . ALA A 1 227 ? -15.192 25.176 51.309 1.00 18.55 227 ALA A CA 1
ATOM 1663 C C . ALA A 1 227 ? -15.261 24.177 52.457 1.00 19.14 227 ALA A C 1
ATOM 1664 O O . ALA A 1 227 ? -14.438 24.226 53.367 1.00 22.12 227 ALA A O 1
ATOM 1666 N N . ASP A 1 228 ? -16.226 23.266 52.415 1.00 18.48 228 ASP A N 1
ATOM 1667 C CA . ASP A 1 228 ? -16.374 22.283 53.483 1.00 21.90 228 ASP A CA 1
ATOM 1668 C C . ASP A 1 228 ? -15.834 20.903 53.109 1.00 21.99 228 ASP A C 1
ATOM 1669 O O . ASP A 1 228 ? -16.027 19.932 53.839 1.00 21.77 228 ASP A O 1
ATOM 1674 N N . ALA A 1 229 ? -15.146 20.825 51.974 1.00 21.96 229 ALA A N 1
ATOM 1675 C CA . ALA A 1 229 ? -14.583 19.563 51.512 1.00 21.66 229 ALA A CA 1
ATOM 1676 C C . ALA A 1 229 ? -13.261 19.255 52.200 1.00 21.57 229 ALA A C 1
ATOM 1677 O O . ALA A 1 229 ? -12.518 20.157 52.584 1.00 21.05 229 ALA A O 1
ATOM 1679 N N . ALA A 1 230 ? -12.969 17.970 52.356 1.00 21.94 230 ALA A N 1
ATOM 1680 C CA . ALA A 1 230 ? -11.724 17.563 52.988 1.00 23.28 230 ALA A CA 1
ATOM 1681 C C . ALA A 1 230 ? -10.548 17.879 52.067 1.00 21.95 230 ALA A C 1
ATOM 1682 O O . ALA A 1 230 ? -10.669 17.790 50.841 1.00 19.79 230 ALA A O 1
ATOM 1684 N N . PRO A 1 231 ? -9.401 18.273 52.644 1.00 21.19 231 PRO A N 1
ATOM 1685 C CA . PRO A 1 231 ? -8.231 18.581 51.814 1.00 20.18 231 PRO A CA 1
ATOM 1686 C C . PRO A 1 231 ? -7.930 17.381 50.916 1.00 20.24 231 PRO A C 1
ATOM 1687 O O . PRO A 1 231 ? -8.138 16.236 51.314 1.00 19.64 231 PRO A O 1
ATOM 1691 N N . VAL A 1 232 ? -7.436 17.651 49.713 1.00 19.57 232 VAL A N 1
ATOM 1692 C CA . VAL A 1 232 ? -7.132 16.607 48.739 1.00 19.08 232 VAL A CA 1
ATOM 1693 C C . VAL A 1 232 ? -5.631 16.401 48.512 1.00 18.30 232 VAL A C 1
ATOM 1694 O O . VAL A 1 232 ? -4.864 17.360 48.482 1.00 20.03 232 VAL A O 1
ATOM 1698 N N . THR A 1 233 ? -5.220 15.144 48.367 1.00 18.44 233 THR A N 1
ATOM 1699 C CA . THR A 1 233 ? -3.822 14.827 48.087 1.00 18.29 233 THR A CA 1
ATOM 1700 C C . THR A 1 233 ? -3.800 13.962 46.839 1.00 18.87 233 THR A C 1
ATOM 1701 O O . THR A 1 233 ? -4.743 13.212 46.573 1.00 18.21 233 THR A O 1
ATOM 1705 N N . ALA A 1 234 ? -2.726 14.079 46.071 1.00 15.60 234 ALA A N 1
ATOM 1706 C CA . ALA A 1 234 ? -2.576 13.302 44.855 1.00 17.39 234 ALA A CA 1
ATOM 1707 C C . ALA A 1 234 ? -1.108 13.209 44.487 1.00 15.70 234 ALA A C 1
ATOM 1708 O O . ALA A 1 234 ? -0.374 14.189 44.592 1.00 15.28 234 ALA A O 1
ATOM 1710 N N . LEU A 1 235 ? -0.675 12.023 44.077 1.00 14.75 235 LEU A N 1
ATOM 1711 C CA . LEU A 1 235 ? 0.702 11.859 43.658 1.00 14.89 235 LEU A CA 1
ATOM 1712 C C . LEU A 1 235 ? 0.749 12.225 42.182 1.00 15.02 235 LEU A C 1
ATOM 1713 O O . LEU A 1 235 ? -0.061 11.744 41.386 1.00 14.86 235 LEU A O 1
ATOM 1718 N N . ARG A 1 236 ? 1.679 13.102 41.830 1.00 11.72 236 ARG A N 1
ATOM 1719 C CA . ARG A 1 236 ? 1.846 13.506 40.447 1.00 14.25 236 ARG A CA 1
ATOM 1720 C C . ARG A 1 236 ? 3.319 13.371 40.094 1.00 15.53 236 ARG A C 1
ATOM 1721 O O . ARG A 1 236 ? 4.195 13.592 40.931 1.00 13.54 236 ARG A O 1
ATOM 1729 N N . THR A 1 237 ? 3.586 12.968 38.856 1.00 13.28 237 THR A N 1
ATOM 1730 C CA . THR A 1 237 ? 4.952 12.788 38.382 1.00 13.94 237 THR A CA 1
ATOM 1731 C C . THR A 1 237 ? 5.587 14.133 38.072 1.00 13.35 237 THR A C 1
ATOM 1732 O O . THR A 1 237 ? 4.896 15.140 37.939 1.00 14.71 237 THR A O 1
ATOM 1736 N N . VAL A 1 238 ? 6.912 14.136 37.962 1.00 15.65 238 VAL A N 1
ATOM 1737 C CA . VAL A 1 238 ? 7.647 15.341 37.613 1.00 18.28 238 VAL A CA 1
ATOM 1738 C C . VAL A 1 238 ? 8.599 14.965 36.495 1.00 18.41 238 VAL A C 1
ATOM 1739 O O . VAL A 1 238 ? 8.990 13.806 36.369 1.00 18.35 238 VAL A O 1
ATOM 1743 N N . ASP A 1 239 ? 8.965 15.945 35.680 1.00 20.13 239 ASP A N 1
ATOM 1744 C CA . ASP A 1 239 ? 9.895 15.696 34.593 1.00 21.11 239 ASP A CA 1
ATOM 1745 C C . ASP A 1 239 ? 11.290 15.589 35.209 1.00 20.93 239 ASP A C 1
ATOM 1746 O O . ASP A 1 239 ? 11.618 16.327 36.137 1.00 22.07 239 ASP A O 1
ATOM 1751 N N . GLU A 1 240 ? 12.088 14.648 34.711 1.00 20.69 240 GLU A N 1
ATOM 1752 C CA . GLU A 1 240 ? 13.453 14.427 35.194 1.00 20.79 240 GLU A CA 1
ATOM 1753 C C . GLU A 1 240 ? 13.570 14.201 36.699 1.00 21.50 240 GLU A C 1
ATOM 1754 O O . GLU A 1 240 ? 13.914 15.117 37.448 1.00 20.59 240 GLU A O 1
ATOM 1760 N N . PRO A 1 241 ? 13.292 12.968 37.159 1.00 19.94 241 PRO A N 1
ATOM 1761 C CA . PRO A 1 241 ? 13.360 12.584 38.573 1.00 20.77 241 PRO A CA 1
ATOM 1762 C C . PRO A 1 241 ? 14.700 12.927 39.219 1.00 21.09 241 PRO A C 1
ATOM 1763 O O . PRO A 1 241 ? 14.750 13.324 40.381 1.00 21.43 241 PRO A O 1
ATOM 1767 N N . ALA A 1 242 ? 15.782 12.760 38.466 1.00 21.07 242 ALA A N 1
ATOM 1768 C CA . ALA A 1 242 ? 17.114 13.043 38.989 1.00 20.37 242 ALA A CA 1
ATOM 1769 C C . ALA A 1 242 ? 17.300 14.519 39.321 1.00 20.56 242 ALA A C 1
ATOM 1770 O O . ALA A 1 242 ? 17.974 14.862 40.293 1.00 21.08 242 ALA A O 1
ATOM 1772 N N . ALA A 1 243 ? 16.709 15.390 38.508 1.00 21.53 243 ALA A N 1
ATOM 1773 C CA . ALA A 1 243 ? 16.823 16.826 38.728 1.00 21.44 243 ALA A CA 1
ATOM 1774 C C . ALA A 1 243 ? 16.094 17.227 40.012 1.00 23.31 243 ALA A C 1
ATOM 1775 O O . ALA A 1 243 ? 16.474 18.192 40.677 1.00 22.03 243 ALA A O 1
ATOM 1777 N N . LEU A 1 244 ? 15.050 16.481 40.362 1.00 21.98 244 LEU A N 1
ATOM 1778 C CA . LEU A 1 244 ? 14.312 16.763 41.586 1.00 20.98 244 LEU A CA 1
ATOM 1779 C C . LEU A 1 244 ? 15.160 16.305 42.769 1.00 20.87 244 LEU A C 1
ATOM 1780 O O . LEU A 1 244 ? 15.243 16.993 43.789 1.00 21.87 244 LEU A O 1
ATOM 1785 N N . ALA A 1 245 ? 15.791 15.143 42.634 1.00 19.83 245 ALA A N 1
ATOM 1786 C CA . ALA A 1 245 ? 16.644 14.636 43.703 1.00 20.84 245 ALA A CA 1
ATOM 1787 C C . ALA A 1 245 ? 17.733 15.672 43.967 1.00 21.18 245 ALA A C 1
ATOM 1788 O O . ALA A 1 245 ? 18.091 15.937 45.117 1.00 20.85 245 ALA A O 1
ATOM 1790 N N . GLY A 1 246 ? 18.247 16.262 42.892 1.00 22.04 246 GLY A N 1
ATOM 1791 C CA . GLY A 1 246 ? 19.274 17.279 43.036 1.00 24.05 246 GLY A CA 1
ATOM 1792 C C . GLY A 1 246 ? 18.740 18.450 43.842 1.00 25.31 246 GLY A C 1
ATOM 1793 O O . GLY A 1 246 ? 19.432 18.997 44.702 1.00 23.53 246 GLY A O 1
ATOM 1794 N N . HIS A 1 247 ? 17.499 18.839 43.563 1.00 25.39 247 HIS A N 1
ATOM 1795 C CA . HIS A 1 247 ? 16.873 19.945 44.279 1.00 25.16 247 HIS A CA 1
ATOM 1796 C C . HIS A 1 247 ? 16.756 19.574 45.749 1.00 24.84 247 HIS A C 1
ATOM 1797 O O . HIS A 1 247 ? 17.163 20.337 46.626 1.00 24.22 247 HIS A O 1
ATOM 1804 N N . LEU A 1 248 ? 16.200 18.395 46.008 1.00 24.00 248 LEU A N 1
ATOM 1805 C CA . LEU A 1 248 ? 16.023 17.912 47.369 1.00 24.13 248 LEU A CA 1
ATOM 1806 C C . LEU A 1 248 ? 17.352 17.785 48.117 1.00 24.94 248 LEU A C 1
ATOM 1807 O O . LEU A 1 248 ? 17.413 18.044 49.317 1.00 23.11 248 LEU A O 1
ATOM 1812 N N . PHE A 1 249 ? 18.413 17.392 47.414 1.00 24.28 249 PHE A N 1
ATOM 1813 C CA . PHE A 1 249 ? 19.718 17.256 48.060 1.00 24.83 249 PHE A CA 1
ATOM 1814 C C . PHE A 1 249 ? 20.293 18.645 48.316 1.00 25.47 249 PHE A C 1
ATOM 1815 O O . PHE A 1 249 ? 21.003 18.866 49.295 1.00 26.32 249 PHE A O 1
ATOM 1823 N N . GLU A 1 250 ? 19.986 19.572 47.416 1.00 26.86 250 GLU A N 1
ATOM 1824 C CA . GLU A 1 250 ? 20.428 20.955 47.545 1.00 28.51 250 GLU A CA 1
ATOM 1825 C C . GLU A 1 250 ? 19.874 21.480 48.870 1.00 28.74 250 GLU A C 1
ATOM 1826 O O . GLU A 1 250 ? 20.602 22.046 49.690 1.00 28.28 250 GLU A O 1
ATOM 1832 N N . GLU A 1 251 ? 18.580 21.267 49.079 1.00 26.19 251 GLU A N 1
ATOM 1833 C CA . GLU A 1 251 ? 17.917 21.701 50.301 1.00 25.50 251 GLU A CA 1
ATOM 1834 C C . GLU A 1 251 ? 18.469 20.976 51.526 1.00 25.85 251 GLU A C 1
ATOM 1835 O O . GLU A 1 251 ? 18.622 21.577 52.589 1.00 26.69 251 GLU A O 1
ATOM 1841 N N . ALA A 1 252 ? 18.769 19.687 51.377 1.00 24.25 252 ALA A N 1
ATOM 1842 C CA . ALA A 1 252 ? 19.314 18.902 52.480 1.00 25.02 252 ALA A CA 1
ATOM 1843 C C . ALA A 1 252 ? 20.660 19.483 52.915 1.00 27.59 252 ALA A C 1
ATOM 1844 O O . ALA A 1 252 ? 20.881 19.747 54.097 1.00 26.51 252 ALA A O 1
ATOM 1846 N N . LEU A 1 253 ? 21.558 19.674 51.953 1.00 28.30 253 LEU A N 1
ATOM 1847 C CA . LEU A 1 253 ? 22.877 20.233 52.237 1.00 29.80 253 LEU A CA 1
ATOM 1848 C C . LEU A 1 253 ? 22.716 21.545 52.995 1.00 31.05 253 LEU A C 1
ATOM 1849 O O . LEU A 1 253 ? 23.325 21.758 54.044 1.00 30.89 253 LEU A O 1
ATOM 1854 N N . GLU A 1 254 ? 21.881 22.420 52.450 1.00 32.19 254 GLU A N 1
ATOM 1855 C CA . GLU A 1 254 ? 21.625 23.720 53.050 1.00 34.54 254 GLU A CA 1
ATOM 1856 C C . GLU A 1 254 ? 21.199 23.555 54.508 1.00 34.36 254 GLU A C 1
ATOM 1857 O O . GLU A 1 254 ? 21.675 24.268 55.392 1.00 33.69 254 GLU A O 1
ATOM 1863 N N . SER A 1 255 ? 20.311 22.596 54.753 1.00 34.01 255 SER A N 1
ATOM 1864 C CA . SER A 1 255 ? 19.809 22.339 56.098 1.00 33.97 255 SER A CA 1
ATOM 1865 C C . SER A 1 255 ? 20.868 21.752 57.034 1.00 33.82 255 SER A C 1
ATOM 1866 O O . SER A 1 255 ? 20.738 21.841 58.255 1.00 33.65 255 SER A O 1
ATOM 1869 N N . ASN A 1 256 ? 21.914 21.159 56.466 1.00 32.91 256 ASN A N 1
ATOM 1870 C CA . ASN A 1 256 ? 22.973 20.560 57.274 1.00 32.53 256 ASN A CA 1
ATOM 1871 C C . ASN A 1 256 ? 24.229 21.428 57.392 1.00 32.36 256 ASN A C 1
ATOM 1872 O O . ASN A 1 256 ? 25.293 20.940 57.770 1.00 32.27 256 ASN A O 1
ATOM 1877 N N . GLY A 1 257 ? 24.101 22.710 57.068 1.00 31.09 257 GLY A N 1
ATOM 1878 C CA . GLY A 1 257 ? 25.233 23.616 57.172 1.00 31.60 257 GLY A CA 1
ATOM 1879 C C . GLY A 1 257 ? 26.135 23.717 55.954 1.00 31.61 257 GLY A C 1
ATOM 1880 O O . GLY A 1 257 ? 27.177 24.368 56.008 1.00 30.85 257 GLY A O 1
ATOM 1881 N N . VAL A 1 258 ? 25.750 23.083 54.853 1.00 30.99 258 VAL A N 1
ATOM 1882 C CA . VAL A 1 258 ? 26.566 23.131 53.645 1.00 31.89 258 VAL A CA 1
ATOM 1883 C C . VAL A 1 258 ? 25.959 24.074 52.615 1.00 32.94 258 VAL A C 1
ATOM 1884 O O . VAL A 1 258 ? 24.845 23.852 52.138 1.00 33.74 258 VAL A O 1
ATOM 1888 N N . THR A 1 259 ? 26.696 25.127 52.276 1.00 33.44 259 THR A N 1
ATOM 1889 C CA . THR A 1 259 ? 26.231 26.108 51.304 1.00 34.77 259 THR A CA 1
ATOM 1890 C C . THR A 1 259 ? 26.631 25.720 49.885 1.00 35.47 259 THR A C 1
ATOM 1891 O O . THR A 1 259 ? 27.753 25.274 49.646 1.00 36.31 259 THR A O 1
ATOM 1895 N N . VAL A 1 260 ? 25.704 25.890 48.950 1.00 35.57 260 VAL A N 1
ATOM 1896 C CA . VAL A 1 260 ? 25.956 25.586 47.547 1.00 35.76 260 VAL A CA 1
ATOM 1897 C C . VAL A 1 260 ? 25.894 26.908 46.786 1.00 37.76 260 VAL A C 1
ATOM 1898 O O . VAL A 1 260 ? 24.832 27.525 46.678 1.00 37.59 260 VAL A O 1
ATOM 1902 N N . LYS A 1 261 ? 27.037 27.339 46.264 1.00 38.52 261 LYS A N 1
ATOM 1903 C CA . LYS A 1 261 ? 27.130 28.607 45.547 1.00 40.63 261 LYS A CA 1
ATOM 1904 C C . LYS A 1 261 ? 26.670 28.540 44.097 1.00 40.49 261 LYS A C 1
ATOM 1905 O O . LYS A 1 261 ? 26.011 29.459 43.611 1.00 41.67 261 LYS A O 1
ATOM 1911 N N . GLY A 1 262 ? 27.022 27.459 43.408 1.00 40.59 262 GLY A N 1
ATOM 1912 C CA . GLY A 1 262 ? 26.645 27.318 42.013 1.00 40.02 262 GLY A CA 1
ATOM 1913 C C . GLY A 1 262 ? 25.200 26.918 41.779 1.00 40.18 262 GLY A C 1
ATOM 1914 O O . GLY A 1 262 ? 24.338 27.115 42.638 1.00 39.48 262 GLY A O 1
ATOM 1915 N N . ASP A 1 263 ? 24.937 26.352 40.606 1.00 38.78 263 ASP A N 1
ATOM 1916 C CA . ASP A 1 263 ? 23.593 25.921 40.251 1.00 38.86 263 ASP A CA 1
ATOM 1917 C C . ASP A 1 263 ? 23.427 24.419 40.443 1.00 37.54 263 ASP A C 1
ATOM 1918 O O . ASP A 1 263 ? 24.390 23.704 40.723 1.00 36.77 263 ASP A O 1
ATOM 1923 N N . VAL A 1 264 ? 22.194 23.946 40.294 1.00 35.76 264 VAL A N 1
ATOM 1924 C CA . VAL A 1 264 ? 21.894 22.526 40.437 1.00 33.65 264 VAL A CA 1
ATOM 1925 C C . VAL A 1 264 ? 21.454 21.998 39.074 1.00 33.29 264 VAL A C 1
ATOM 1926 O O . VAL A 1 264 ? 20.653 22.632 38.386 1.00 33.50 264 VAL A O 1
ATOM 1930 N N . GLY A 1 265 ? 21.986 20.848 38.675 1.00 33.25 265 GLY A N 1
ATOM 1931 C CA . GLY A 1 265 ? 21.618 20.292 37.384 1.00 32.66 265 GLY A CA 1
ATOM 1932 C C . GLY A 1 265 ? 22.022 18.845 37.168 1.00 31.29 265 GLY A C 1
ATOM 1933 O O . GLY A 1 265 ? 22.524 18.183 38.077 1.00 31.79 265 GLY A O 1
ATOM 1934 N N . LEU A 1 266 ? 21.790 18.356 35.951 1.00 31.01 266 LEU A N 1
ATOM 1935 C CA . LEU A 1 266 ? 22.123 16.983 35.577 1.00 30.33 266 LEU A CA 1
ATOM 1936 C C . LEU A 1 266 ? 23.545 16.893 35.022 1.00 30.84 266 LEU A C 1
ATOM 1937 O O . LEU A 1 266 ? 24.001 17.790 34.313 1.00 31.04 266 LEU A O 1
ATOM 1942 N N . GLY A 1 267 ? 24.230 15.799 35.340 1.00 30.92 267 GLY A N 1
ATOM 1943 C CA . GLY A 1 267 ? 25.593 15.609 34.879 1.00 30.35 267 GLY A CA 1
ATOM 1944 C C . GLY A 1 267 ? 26.279 14.423 35.536 1.00 31.46 267 GLY A C 1
ATOM 1945 O O . GLY A 1 267 ? 25.980 14.058 36.674 1.00 29.82 267 GLY A O 1
ATOM 1946 N N . GLY A 1 268 ? 27.208 13.806 34.815 1.00 31.63 268 GLY A N 1
ATOM 1947 C CA . GLY A 1 268 ? 27.912 12.668 35.373 1.00 33.00 268 GLY A CA 1
ATOM 1948 C C . GLY A 1 268 ? 29.341 13.010 35.738 1.00 33.19 268 GLY A C 1
ATOM 1949 O O . GLY A 1 268 ? 29.891 14.006 35.262 1.00 33.99 268 GLY A O 1
ATOM 1950 N N . VAL A 1 269 ? 29.938 12.192 36.597 1.00 33.81 269 VAL A N 1
ATOM 1951 C CA . VAL A 1 269 ? 31.318 12.403 37.002 1.00 34.93 269 VAL A CA 1
ATOM 1952 C C . VAL A 1 269 ? 32.143 12.534 35.723 1.00 36.56 269 VAL A C 1
ATOM 1953 O O . VAL A 1 269 ? 31.967 11.762 34.781 1.00 35.62 269 VAL A O 1
ATOM 1957 N N . PRO A 1 270 ? 33.043 13.527 35.672 1.00 37.79 270 PRO A N 1
ATOM 1958 C CA . PRO A 1 270 ? 33.916 13.809 34.528 1.00 38.71 270 PRO A CA 1
ATOM 1959 C C . PRO A 1 270 ? 34.706 12.641 33.943 1.00 40.06 270 PRO A C 1
ATOM 1960 O O . PRO A 1 270 ? 35.157 12.714 32.798 1.00 41.91 270 PRO A O 1
ATOM 1964 N N . ALA A 1 271 ? 34.878 11.572 34.716 1.00 40.96 271 ALA A N 1
ATOM 1965 C CA . ALA A 1 271 ? 35.639 10.409 34.254 1.00 42.95 271 ALA A CA 1
ATOM 1966 C C . ALA A 1 271 ? 37.126 10.758 34.237 1.00 44.39 271 ALA A C 1
ATOM 1967 O O . ALA A 1 271 ? 37.984 9.884 34.383 1.00 44.38 271 ALA A O 1
ATOM 1969 N N . ASP A 1 272 ? 37.416 12.043 34.050 1.00 45.41 272 ASP A N 1
ATOM 1970 C CA . ASP A 1 272 ? 38.785 12.535 34.043 1.00 46.93 272 ASP A CA 1
ATOM 1971 C C . ASP A 1 272 ? 39.126 12.822 35.505 1.00 46.94 272 ASP A C 1
ATOM 1972 O O . ASP A 1 272 ? 39.969 13.664 35.814 1.00 47.26 272 ASP A O 1
ATOM 1977 N N . TRP A 1 273 ? 38.430 12.110 36.391 1.00 46.73 273 TRP A N 1
ATOM 1978 C CA . TRP A 1 273 ? 38.601 12.215 37.839 1.00 46.59 273 TRP A CA 1
ATOM 1979 C C . TRP A 1 273 ? 39.068 10.849 38.337 1.00 47.21 273 TRP A C 1
ATOM 1980 O O . TRP A 1 273 ? 38.257 10.012 38.741 1.00 48.10 273 TRP A O 1
ATOM 1991 N N . GLN A 1 274 ? 40.378 10.632 38.309 1.00 47.36 274 GLN A N 1
ATOM 1992 C CA . GLN A 1 274 ? 40.961 9.362 38.725 1.00 47.07 274 GLN A CA 1
ATOM 1993 C C . GLN A 1 274 ? 40.780 9.013 40.198 1.00 46.88 274 GLN A C 1
ATOM 1994 O O . GLN A 1 274 ? 40.600 7.845 40.538 1.00 47.41 274 GLN A O 1
ATOM 2000 N N . ASP A 1 275 ? 40.832 10.012 41.072 1.00 46.01 275 ASP A N 1
ATOM 2001 C CA . ASP A 1 275 ? 40.691 9.756 42.502 1.00 45.74 275 ASP A CA 1
ATOM 2002 C C . ASP A 1 275 ? 39.588 10.550 43.191 1.00 44.29 275 ASP A C 1
ATOM 2003 O O . ASP A 1 275 ? 39.846 11.265 44.160 1.00 44.26 275 ASP A O 1
ATOM 2008 N N . ALA A 1 276 ? 38.361 10.414 42.700 1.00 43.10 276 ALA A N 1
ATOM 2009 C CA . ALA A 1 276 ? 37.226 11.115 43.289 1.00 40.43 276 ALA A CA 1
ATOM 2010 C C . ALA A 1 276 ? 37.109 10.751 44.766 1.00 39.54 276 ALA A C 1
ATOM 2011 O O . ALA A 1 276 ? 37.440 9.635 45.167 1.00 38.55 276 ALA A O 1
ATOM 2013 N N . GLU A 1 277 ? 36.645 11.703 45.571 1.00 37.42 277 GLU A N 1
ATOM 2014 C CA . GLU A 1 277 ? 36.481 11.486 47.000 1.00 36.41 277 GLU A CA 1
ATOM 2015 C C . GLU A 1 277 ? 34.994 11.321 47.316 1.00 34.53 277 GLU A C 1
ATOM 2016 O O . GLU A 1 277 ? 34.198 12.225 47.067 1.00 33.21 277 GLU A O 1
ATOM 2022 N N . VAL A 1 278 ? 34.629 10.160 47.853 1.00 32.72 278 VAL A N 1
ATOM 2023 C CA . VAL A 1 278 ? 33.243 9.877 48.210 1.00 33.23 278 VAL A CA 1
ATOM 2024 C C . VAL A 1 278 ? 32.997 10.384 49.625 1.00 32.54 278 VAL A C 1
ATOM 2025 O O . VAL A 1 278 ? 33.435 9.779 50.603 1.00 33.48 278 VAL A O 1
ATOM 2029 N N . LEU A 1 279 ? 32.287 11.501 49.719 1.00 32.01 279 LEU A N 1
ATOM 2030 C CA . LEU A 1 279 ? 31.991 12.123 51.003 1.00 31.77 279 LEU A CA 1
ATOM 2031 C C . LEU A 1 279 ? 30.798 11.500 51.723 1.00 30.88 279 LEU A C 1
ATOM 2032 O O . LEU A 1 279 ? 30.705 11.558 52.950 1.00 30.30 279 LEU A O 1
ATOM 2037 N N . ALA A 1 280 ? 29.881 10.912 50.961 1.00 29.50 280 ALA A N 1
ATOM 2038 C CA . ALA A 1 280 ? 28.699 10.285 51.543 1.00 30.11 280 ALA A CA 1
ATOM 2039 C C . ALA A 1 280 ? 28.197 9.144 50.673 1.00 29.29 280 ALA A C 1
ATOM 2040 O O . ALA A 1 280 ? 28.444 9.109 49.466 1.00 29.90 280 ALA A O 1
ATOM 2042 N N . ASP A 1 281 ? 27.489 8.211 51.297 1.00 30.91 281 ASP A N 1
ATOM 2043 C CA . ASP A 1 281 ? 26.938 7.075 50.577 1.00 31.62 281 ASP A CA 1
ATOM 2044 C C . ASP A 1 281 ? 25.777 6.464 51.350 1.00 30.31 281 ASP A C 1
ATOM 2045 O O . ASP A 1 281 ? 25.649 6.653 52.563 1.00 29.44 281 ASP A O 1
ATOM 2050 N N . HIS A 1 282 ? 24.934 5.730 50.633 1.00 28.02 282 HIS A N 1
ATOM 2051 C CA . HIS A 1 282 ? 23.782 5.066 51.222 1.00 27.40 282 HIS A CA 1
ATOM 2052 C C . HIS A 1 282 ? 23.532 3.723 50.542 1.00 27.00 282 HIS A C 1
ATOM 2053 O O . HIS A 1 282 ? 23.652 3.602 49.322 1.00 26.84 282 HIS A O 1
ATOM 2060 N N . THR A 1 283 ? 23.180 2.724 51.341 1.00 24.68 283 THR A N 1
ATOM 2061 C CA . THR A 1 283 ? 22.894 1.391 50.834 1.00 25.91 283 THR A CA 1
ATOM 2062 C C . THR A 1 283 ? 21.448 1.034 51.154 1.00 24.72 283 THR A C 1
ATOM 2063 O O . THR A 1 283 ? 21.000 1.160 52.293 1.00 24.00 283 THR A O 1
ATOM 2067 N N . SER A 1 284 ? 20.717 0.592 50.142 1.00 23.84 284 SER A N 1
ATOM 2068 C CA . SER A 1 284 ? 19.321 0.229 50.329 1.00 23.40 284 SER A CA 1
ATOM 2069 C C . SER A 1 284 ? 19.200 -1.119 51.019 1.00 23.65 284 SER A C 1
ATOM 2070 O O . SER A 1 284 ? 20.200 -1.797 51.264 1.00 23.81 284 SER A O 1
ATOM 2073 N N . ALA A 1 285 ? 17.966 -1.502 51.334 1.00 22.04 285 ALA A N 1
ATOM 2074 C CA . ALA A 1 285 ? 17.705 -2.791 51.946 1.00 21.09 285 ALA A CA 1
ATOM 2075 C C . ALA A 1 285 ? 17.971 -3.787 50.829 1.00 21.89 285 ALA A C 1
ATOM 2076 O O . ALA A 1 285 ? 18.146 -3.391 49.673 1.00 20.58 285 ALA A O 1
ATOM 2078 N N . GLU A 1 286 ? 18.005 -5.072 51.160 1.00 19.88 286 GLU A N 1
ATOM 2079 C CA . GLU A 1 286 ? 18.257 -6.090 50.150 1.00 21.95 286 GLU A CA 1
ATOM 2080 C C . GLU A 1 286 ? 17.028 -6.357 49.287 1.00 22.21 286 GLU A C 1
ATOM 2081 O O . GLU A 1 286 ? 15.896 -6.122 49.705 1.00 20.39 286 GLU A O 1
ATOM 2087 N N . LEU A 1 287 ? 17.269 -6.844 48.074 1.00 21.50 287 LEU A N 1
ATOM 2088 C CA . LEU A 1 287 ? 16.200 -7.120 47.121 1.00 20.06 287 LEU A CA 1
ATOM 2089 C C . LEU A 1 287 ? 15.045 -7.951 47.666 1.00 20.35 287 LEU A C 1
ATOM 2090 O O . LEU A 1 287 ? 13.888 -7.708 47.324 1.00 19.17 287 LEU A O 1
ATOM 2095 N N . SER A 1 288 ? 15.352 -8.930 48.510 1.00 20.61 288 SER A N 1
ATOM 2096 C CA . SER A 1 288 ? 14.322 -9.782 49.086 1.00 20.04 288 SER A CA 1
ATOM 2097 C C . SER A 1 288 ? 13.287 -8.939 49.823 1.00 20.61 288 SER A C 1
ATOM 2098 O O . SER A 1 288 ? 12.094 -9.250 49.813 1.00 16.83 288 SER A O 1
ATOM 2101 N N . GLU A 1 289 ? 13.746 -7.866 50.460 1.00 21.38 289 GLU A N 1
ATOM 2102 C CA . GLU A 1 289 ? 12.842 -6.996 51.198 1.00 22.19 289 GLU A CA 1
ATOM 2103 C C . GLU A 1 289 ? 12.130 -6.016 50.264 1.00 20.83 289 GLU A C 1
ATOM 2104 O O . GLU A 1 289 ? 10.945 -5.740 50.434 1.00 18.73 289 GLU A O 1
ATOM 2110 N N . ILE A 1 290 ? 12.857 -5.497 49.281 1.00 18.26 290 ILE A N 1
ATOM 2111 C CA . ILE A 1 290 ? 12.296 -4.542 48.328 1.00 18.40 290 ILE A CA 1
ATOM 2112 C C . ILE A 1 290 ? 11.166 -5.173 47.513 1.00 16.83 290 ILE A C 1
ATOM 2113 O O . ILE A 1 290 ? 10.238 -4.487 47.075 1.00 15.58 290 ILE A O 1
ATOM 2118 N N . LEU A 1 291 ? 11.241 -6.484 47.323 1.00 15.35 291 LEU A N 1
ATOM 2119 C CA . LEU A 1 291 ? 10.212 -7.189 46.565 1.00 15.71 291 LEU A CA 1
ATOM 2120 C C . LEU A 1 291 ? 8.828 -6.981 47.152 1.00 15.31 291 LEU A C 1
ATOM 2121 O O . LEU A 1 291 ? 7.829 -6.965 46.427 1.00 11.87 291 LEU A O 1
ATOM 2126 N N . VAL A 1 292 ? 8.766 -6.822 48.471 1.00 13.95 292 VAL A N 1
ATOM 2127 C CA . VAL A 1 292 ? 7.483 -6.646 49.131 1.00 14.81 292 VAL A CA 1
ATOM 2128 C C . VAL A 1 292 ? 6.716 -5.434 48.616 1.00 13.36 292 VAL A C 1
ATOM 2129 O O . VAL A 1 292 ? 5.645 -5.587 48.031 1.00 14.92 292 VAL A O 1
ATOM 2133 N N . PRO A 1 293 ? 7.243 -4.216 48.807 1.00 14.88 293 PRO A N 1
ATOM 2134 C CA . PRO A 1 293 ? 6.458 -3.097 48.286 1.00 15.85 293 PRO A CA 1
ATOM 2135 C C . PRO A 1 293 ? 6.302 -3.174 46.766 1.00 15.53 293 PRO A C 1
ATOM 2136 O O . PRO A 1 293 ? 5.288 -2.751 46.217 1.00 14.89 293 PRO A O 1
ATOM 2140 N N . PHE A 1 294 ? 7.307 -3.727 46.093 1.00 14.40 294 PHE A N 1
ATOM 2141 C CA . PHE A 1 294 ? 7.269 -3.853 44.634 1.00 14.32 294 PHE A CA 1
ATOM 2142 C C . PHE A 1 294 ? 6.065 -4.681 44.156 1.00 15.34 294 PHE A C 1
ATOM 2143 O O . PHE A 1 294 ? 5.193 -4.180 43.442 1.00 14.32 294 PHE A O 1
ATOM 2151 N N . MET A 1 295 ? 6.020 -5.941 44.567 1.00 13.41 295 MET A N 1
ATOM 2152 C CA . MET A 1 295 ? 4.958 -6.853 44.159 1.00 14.08 295 MET A CA 1
ATOM 2153 C C . MET A 1 295 ? 3.609 -6.669 44.861 1.00 12.65 295 MET A C 1
ATOM 2154 O O . MET A 1 295 ? 2.563 -6.817 44.235 1.00 13.35 295 MET A O 1
ATOM 2159 N N . LYS A 1 296 ? 3.622 -6.354 46.152 1.00 11.93 296 LYS A N 1
ATOM 2160 C CA . LYS A 1 296 ? 2.362 -6.178 46.868 1.00 12.60 296 LYS A CA 1
ATOM 2161 C C . LYS A 1 296 ? 1.519 -5.059 46.264 1.00 11.39 296 LYS A C 1
ATOM 2162 O O . LYS A 1 296 ? 0.310 -5.203 46.109 1.00 12.39 296 LYS A O 1
ATOM 2168 N N . PHE A 1 297 ? 2.156 -3.943 45.932 1.00 11.36 297 PHE A N 1
ATOM 2169 C CA . PHE A 1 297 ? 1.431 -2.806 45.379 1.00 13.39 297 PHE A CA 1
ATOM 2170 C C . PHE A 1 297 ? 1.572 -2.614 43.872 1.00 12.49 297 PHE A C 1
ATOM 2171 O O . PHE A 1 297 ? 1.049 -1.642 43.323 1.00 12.34 297 PHE A O 1
ATOM 2179 N N . SER A 1 298 ? 2.282 -3.528 43.214 1.00 9.39 298 SER A N 1
ATOM 2180 C CA . SER A 1 298 ? 2.471 -3.478 41.757 1.00 11.24 298 SER A CA 1
ATOM 2181 C C . SER A 1 298 ? 3.117 -2.164 41.304 1.00 11.99 298 SER A C 1
ATOM 2182 O O . SER A 1 298 ? 2.576 -1.436 40.468 1.00 11.20 298 SER A O 1
ATOM 2185 N N . ASN A 1 299 ? 4.294 -1.886 41.855 1.00 11.98 299 ASN A N 1
ATOM 2186 C CA . ASN A 1 299 ? 5.052 -0.660 41.575 1.00 10.42 299 ASN A CA 1
ATOM 2187 C C . ASN A 1 299 ? 5.751 -0.734 40.208 1.00 9.63 299 ASN A C 1
ATOM 2188 O O . ASN A 1 299 ? 6.709 -1.485 40.038 1.00 12.18 299 ASN A O 1
ATOM 2193 N N . ASN A 1 300 ? 5.259 0.037 39.236 1.00 10.21 300 ASN A N 1
ATOM 2194 C CA . ASN A 1 300 ? 5.829 0.033 37.886 1.00 11.17 300 ASN A CA 1
ATOM 2195 C C . ASN A 1 300 ? 7.266 0.544 37.833 1.00 13.80 300 ASN A C 1
ATOM 2196 O O . ASN A 1 300 ? 8.103 -0.024 37.125 1.00 12.64 300 ASN A O 1
ATOM 2201 N N . GLY A 1 301 ? 7.539 1.622 38.563 1.00 11.42 301 GLY A N 1
ATOM 2202 C CA . GLY A 1 301 ? 8.877 2.192 38.587 1.00 13.80 301 GLY A CA 1
ATOM 2203 C C . GLY A 1 301 ? 9.903 1.173 39.044 1.00 14.78 301 GLY A C 1
ATOM 2204 O O . GLY A 1 301 ? 10.975 1.044 38.449 1.00 14.31 301 GLY A O 1
ATOM 2205 N N . HIS A 1 302 ? 9.580 0.452 40.110 1.00 12.86 302 HIS A N 1
ATOM 2206 C CA . HIS A 1 302 ? 10.482 -0.571 40.615 1.00 14.04 302 HIS A CA 1
ATOM 2207 C C . HIS A 1 302 ? 10.771 -1.590 39.530 1.00 15.19 302 HIS A C 1
ATOM 2208 O O . HIS A 1 302 ? 11.911 -2.006 39.333 1.00 13.23 302 HIS A O 1
ATOM 2215 N N . ALA A 1 303 ? 9.723 -1.991 38.821 1.00 12.68 303 ALA A N 1
ATOM 2216 C CA . ALA A 1 303 ? 9.885 -2.983 37.774 1.00 13.15 303 ALA A CA 1
ATOM 2217 C C . ALA A 1 303 ? 10.849 -2.538 36.686 1.00 13.71 303 ALA A C 1
ATOM 2218 O O . ALA A 1 303 ? 11.754 -3.285 36.314 1.00 14.99 303 ALA A O 1
ATOM 2220 N N . GLU A 1 304 ? 10.662 -1.325 36.177 1.00 12.74 304 GLU A N 1
ATOM 2221 C CA . GLU A 1 304 ? 11.515 -0.830 35.102 1.00 14.50 304 GLU A CA 1
ATOM 2222 C C . GLU A 1 304 ? 12.936 -0.581 35.575 1.00 14.49 304 GLU A C 1
ATOM 2223 O O . GLU A 1 304 ? 13.879 -0.740 34.806 1.00 12.91 304 GLU A O 1
ATOM 2229 N N . MET A 1 305 ? 13.097 -0.188 36.832 1.00 13.98 305 MET A N 1
ATOM 2230 C CA . MET A 1 305 ? 14.436 0.034 37.351 1.00 14.83 305 MET A CA 1
ATOM 2231 C C . MET A 1 305 ? 15.152 -1.307 37.465 1.00 15.09 305 MET A C 1
ATOM 2232 O O . MET A 1 305 ? 16.335 -1.410 37.140 1.00 16.93 305 MET A O 1
ATOM 2237 N N . LEU A 1 306 ? 14.431 -2.340 37.899 1.00 13.86 306 LEU A N 1
ATOM 2238 C CA . LEU A 1 306 ? 15.021 -3.678 38.027 1.00 14.09 306 LEU A CA 1
ATOM 2239 C C . LEU A 1 306 ? 15.482 -4.192 36.663 1.00 15.87 306 LEU A C 1
ATOM 2240 O O . LEU A 1 306 ? 16.559 -4.782 36.544 1.00 13.85 306 LEU A O 1
ATOM 2245 N N . VAL A 1 307 ? 14.672 -3.970 35.634 1.00 12.51 307 VAL A N 1
ATOM 2246 C CA . VAL A 1 307 ? 15.055 -4.396 34.294 1.00 16.05 307 VAL A CA 1
ATOM 2247 C C . VAL A 1 307 ? 16.375 -3.735 33.894 1.00 15.87 307 VAL A C 1
ATOM 2248 O O . VAL A 1 307 ? 17.285 -4.407 33.403 1.00 16.58 307 VAL A O 1
ATOM 2252 N N . LYS A 1 308 ? 16.493 -2.427 34.106 1.00 16.06 308 LYS A N 1
ATOM 2253 C CA . LYS A 1 308 ? 17.728 -1.746 33.742 1.00 17.32 308 LYS A CA 1
ATOM 2254 C C . LYS A 1 308 ? 18.894 -2.173 34.631 1.00 18.25 308 LYS A C 1
ATOM 2255 O O . LYS A 1 308 ? 20.041 -2.191 34.183 1.00 16.05 308 LYS A O 1
ATOM 2261 N N . SER A 1 309 ? 18.614 -2.517 35.886 1.00 16.42 309 SER A N 1
ATOM 2262 C CA . SER A 1 309 ? 19.676 -2.989 36.771 1.00 18.58 309 SER A CA 1
ATOM 2263 C C . SER A 1 309 ? 20.131 -4.356 36.259 1.00 19.25 309 SER A C 1
ATOM 2264 O O . SER A 1 309 ? 21.309 -4.699 36.338 1.00 19.19 309 SER A O 1
ATOM 2267 N N . ILE A 1 310 ? 19.185 -5.127 35.729 1.00 17.15 310 ILE A N 1
ATOM 2268 C CA . ILE A 1 310 ? 19.485 -6.443 35.183 1.00 18.02 310 ILE A CA 1
ATOM 2269 C C . ILE A 1 310 ? 20.380 -6.260 33.960 1.00 19.69 310 ILE A C 1
ATOM 2270 O O . ILE A 1 310 ? 21.268 -7.076 33.697 1.00 18.70 310 ILE A O 1
ATOM 2275 N N . GLY A 1 311 ? 20.138 -5.178 33.223 1.00 18.28 311 GLY A N 1
ATOM 2276 C CA . GLY A 1 311 ? 20.931 -4.875 32.047 1.00 20.35 311 GLY A CA 1
ATOM 2277 C C . GLY A 1 311 ? 22.354 -4.484 32.420 1.00 24.25 311 GLY A C 1
ATOM 2278 O O . GLY A 1 311 ? 23.311 -4.874 31.749 1.00 23.32 311 GLY A O 1
ATOM 2279 N N . GLN A 1 312 ? 22.501 -3.707 33.489 1.00 21.89 312 GLN A N 1
ATOM 2280 C CA . GLN A 1 312 ? 23.825 -3.291 33.949 1.00 24.24 312 GLN A CA 1
ATOM 2281 C C . GLN A 1 312 ? 24.654 -4.494 34.387 1.00 25.71 312 GLN A C 1
ATOM 2282 O O . GLN A 1 312 ? 25.837 -4.601 34.057 1.00 26.18 312 GLN A O 1
ATOM 2288 N N . GLU A 1 313 ? 24.023 -5.401 35.123 1.00 26.00 313 GLU A N 1
ATOM 2289 C CA . GLU A 1 313 ? 24.696 -6.588 35.633 1.00 29.17 313 GLU A CA 1
ATOM 2290 C C . GLU A 1 313 ? 25.053 -7.616 34.563 1.00 29.51 313 GLU A C 1
ATOM 2291 O O . GLU A 1 313 ? 26.053 -8.320 34.690 1.00 29.70 313 GLU A O 1
ATOM 2297 N N . THR A 1 314 ? 24.244 -7.704 33.515 1.00 28.16 314 THR A N 1
ATOM 2298 C CA . THR A 1 314 ? 24.497 -8.679 32.459 1.00 27.64 314 THR A CA 1
ATOM 2299 C C . THR A 1 314 ? 25.253 -8.132 31.260 1.00 27.61 314 THR A C 1
ATOM 2300 O O . THR A 1 314 ? 25.895 -8.889 30.537 1.00 31.27 314 THR A O 1
ATOM 2304 N N . ALA A 1 315 ? 25.186 -6.824 31.043 1.00 27.89 315 ALA A N 1
ATOM 2305 C CA . ALA A 1 315 ? 25.856 -6.235 29.892 1.00 28.15 315 ALA A CA 1
ATOM 2306 C C . ALA A 1 315 ? 26.446 -4.856 30.150 1.00 27.37 315 ALA A C 1
ATOM 2307 O O . ALA A 1 315 ? 26.861 -4.176 29.214 1.00 27.02 315 ALA A O 1
ATOM 2309 N N . GLY A 1 316 ? 26.478 -4.439 31.411 1.00 26.13 316 GLY A N 1
ATOM 2310 C CA . GLY A 1 316 ? 27.024 -3.133 31.735 1.00 25.38 316 GLY A CA 1
ATOM 2311 C C . GLY A 1 316 ? 26.253 -1.999 31.093 1.00 24.09 316 GLY A C 1
ATOM 2312 O O . GLY A 1 316 ? 26.790 -0.912 30.880 1.00 26.15 316 GLY A O 1
ATOM 2313 N N . ALA A 1 317 ? 24.986 -2.246 30.782 1.00 23.90 317 ALA A N 1
ATOM 2314 C CA . ALA A 1 317 ? 24.155 -1.229 30.157 1.00 22.67 317 ALA A CA 1
ATOM 2315 C C . ALA A 1 317 ? 22.793 -1.133 30.839 1.00 22.70 317 ALA A C 1
ATOM 2316 O O . ALA A 1 317 ? 21.992 -2.069 30.778 1.00 21.66 317 ALA A O 1
ATOM 2318 N N . GLY A 1 318 ? 22.537 -0.005 31.495 1.00 22.50 318 GLY A N 1
ATOM 2319 C CA . GLY A 1 318 ? 21.256 0.183 32.157 1.00 19.18 318 GLY A CA 1
ATOM 2320 C C . GLY A 1 318 ? 20.256 0.643 31.121 1.00 18.30 318 GLY A C 1
ATOM 2321 O O . GLY A 1 318 ? 19.892 1.817 31.072 1.00 18.73 318 GLY A O 1
ATOM 2322 N N . THR A 1 319 ? 19.806 -0.296 30.293 1.00 17.50 319 THR A N 1
ATOM 2323 C CA . THR A 1 319 ? 18.876 -0.011 29.205 1.00 18.15 319 THR A CA 1
ATOM 2324 C C . THR A 1 319 ? 17.772 -1.069 29.129 1.00 16.47 319 THR A C 1
ATOM 2325 O O . THR A 1 319 ? 17.961 -2.200 29.577 1.00 13.90 319 THR A O 1
ATOM 2329 N N . TRP A 1 320 ? 16.628 -0.702 28.554 1.00 16.41 320 TRP A N 1
ATOM 2330 C CA . TRP A 1 320 ? 15.522 -1.652 28.410 1.00 17.60 320 TRP A CA 1
ATOM 2331 C C . TRP A 1 320 ? 15.901 -2.785 27.448 1.00 19.12 320 TRP A C 1
ATOM 2332 O O . TRP A 1 320 ? 15.594 -3.956 27.687 1.00 18.38 320 TRP A O 1
ATOM 2343 N N . ASP A 1 321 ? 16.568 -2.434 26.356 1.00 19.52 321 ASP A N 1
ATOM 2344 C CA . ASP A 1 321 ? 16.966 -3.441 25.383 1.00 20.81 321 ASP A CA 1
ATOM 2345 C C . ASP A 1 321 ? 17.863 -4.488 26.036 1.00 19.39 321 ASP A C 1
ATOM 2346 O O . ASP A 1 321 ? 17.601 -5.686 25.938 1.00 19.60 321 ASP A O 1
ATOM 2351 N N . ALA A 1 322 ? 18.906 -4.042 26.726 1.00 18.55 322 ALA A N 1
ATOM 2352 C CA . ALA A 1 322 ? 19.809 -4.983 27.379 1.00 16.98 322 ALA A CA 1
ATOM 2353 C C . ALA A 1 322 ? 19.127 -5.674 28.553 1.00 17.03 322 ALA A C 1
ATOM 2354 O O . ALA A 1 322 ? 19.333 -6.864 28.792 1.00 16.72 322 ALA A O 1
ATOM 2356 N N . GLY A 1 323 ? 18.304 -4.930 29.283 1.00 18.07 323 GLY A N 1
ATOM 2357 C CA . GLY A 1 323 ? 17.623 -5.506 30.428 1.00 15.71 323 GLY A CA 1
ATOM 2358 C C . GLY A 1 323 ? 16.629 -6.589 30.062 1.00 18.17 323 GLY A C 1
ATOM 2359 O O . GLY A 1 323 ? 16.554 -7.630 30.723 1.00 14.40 323 GLY A O 1
ATOM 2360 N N . LEU A 1 324 ? 15.866 -6.354 29.000 1.00 15.02 324 LEU A N 1
ATOM 2361 C CA . LEU A 1 324 ? 14.864 -7.320 28.568 1.00 17.87 324 LEU A CA 1
ATOM 2362 C C . LEU A 1 324 ? 15.508 -8.589 28.025 1.00 18.94 324 LEU A C 1
ATOM 2363 O O . LEU A 1 324 ? 14.945 -9.676 28.126 1.00 16.65 324 LEU A O 1
ATOM 2368 N N . VAL A 1 325 ? 16.692 -8.454 27.443 1.00 18.99 325 VAL A N 1
ATOM 2369 C CA . VAL A 1 325 ? 17.383 -9.626 26.937 1.00 18.18 325 VAL A CA 1
ATOM 2370 C C . VAL A 1 325 ? 17.813 -10.425 28.159 1.00 17.85 325 VAL A C 1
ATOM 2371 O O . VAL A 1 325 ? 17.713 -11.655 28.192 1.00 18.53 325 VAL A O 1
ATOM 2375 N N . GLY A 1 326 ? 18.281 -9.704 29.173 1.00 18.15 326 GLY A N 1
ATOM 2376 C CA . GLY A 1 326 ? 18.712 -10.338 30.400 1.00 17.54 326 GLY A CA 1
ATOM 2377 C C . GLY A 1 326 ? 17.566 -11.076 31.064 1.00 17.62 326 GLY A C 1
ATOM 2378 O O . GLY A 1 326 ? 17.748 -12.167 31.604 1.00 16.37 326 GLY A O 1
ATOM 2379 N N . VAL A 1 327 ? 16.376 -10.482 31.030 1.00 16.59 327 VAL A N 1
ATOM 2380 C CA . VAL A 1 327 ? 15.212 -11.118 31.632 1.00 17.14 327 VAL A CA 1
ATOM 2381 C C . VAL A 1 327 ? 14.875 -12.424 30.918 1.00 16.42 327 VAL A C 1
ATOM 2382 O O . VAL A 1 327 ? 14.662 -13.454 31.559 1.00 13.44 327 VAL A O 1
ATOM 2386 N N . GLU A 1 328 ? 14.828 -12.381 29.589 1.00 16.76 328 GLU A N 1
ATOM 2387 C CA . GLU A 1 328 ? 14.501 -13.578 28.823 1.00 19.47 328 GLU A CA 1
ATOM 2388 C C . GLU A 1 328 ? 15.511 -14.690 29.068 1.00 18.75 328 GLU A C 1
ATOM 2389 O O . GLU A 1 328 ? 15.131 -15.844 29.265 1.00 18.54 328 GLU A O 1
ATOM 2395 N N . GLU A 1 329 ? 16.796 -14.348 29.060 1.00 18.73 329 GLU A N 1
ATOM 2396 C CA . GLU A 1 329 ? 17.828 -15.353 29.281 1.00 21.06 329 GLU A CA 1
ATOM 2397 C C . GLU A 1 329 ? 17.740 -15.915 30.695 1.00 19.73 329 GLU A C 1
ATOM 2398 O O . GLU A 1 329 ? 17.954 -17.106 30.908 1.00 19.29 329 GLU A O 1
ATOM 2404 N N . ALA A 1 330 ? 17.419 -15.060 31.661 1.00 18.91 330 ALA A N 1
ATOM 2405 C CA . ALA A 1 330 ? 17.303 -15.514 33.042 1.00 19.23 330 ALA A CA 1
ATOM 2406 C C . ALA A 1 330 ? 16.160 -16.522 33.149 1.00 19.56 330 ALA A C 1
ATOM 2407 O O . ALA A 1 330 ? 16.289 -17.558 33.804 1.00 20.62 330 ALA A O 1
ATOM 2409 N N . LEU A 1 331 ? 15.041 -16.220 32.498 1.00 17.02 331 LEU A N 1
ATOM 2410 C CA . LEU A 1 331 ? 13.889 -17.118 32.526 1.00 18.38 331 LEU A CA 1
ATOM 2411 C C . LEU A 1 331 ? 14.227 -18.463 31.881 1.00 19.15 331 LEU A C 1
ATOM 2412 O O . LEU A 1 331 ? 13.892 -19.518 32.419 1.00 21.17 331 LEU A O 1
ATOM 2417 N N . SER A 1 332 ? 14.884 -18.431 30.724 1.00 21.31 332 SER A N 1
ATOM 2418 C CA . SER A 1 332 ? 15.257 -19.671 30.041 1.00 23.39 332 SER A CA 1
ATOM 2419 C C . SER A 1 332 ? 16.194 -20.496 30.919 1.00 23.38 332 SER A C 1
ATOM 2420 O O . SER A 1 332 ? 16.063 -21.717 31.007 1.00 23.48 332 SER A O 1
ATOM 2423 N N . GLY A 1 333 ? 17.137 -19.821 31.569 1.00 23.39 333 GLY A N 1
ATOM 2424 C CA . GLY A 1 333 ? 18.070 -20.517 32.436 1.00 24.48 333 GLY A CA 1
ATOM 2425 C C . GLY A 1 333 ? 17.357 -21.131 33.624 1.00 25.48 333 GLY A C 1
ATOM 2426 O O . GLY A 1 333 ? 17.890 -22.014 34.296 1.00 24.93 333 GLY A O 1
ATOM 2427 N N . LEU A 1 334 ? 16.139 -20.662 33.876 1.00 23.52 334 LEU A N 1
ATOM 2428 C CA . LEU A 1 334 ? 15.334 -21.152 34.984 1.00 24.35 334 LEU A CA 1
ATOM 2429 C C . LEU A 1 334 ? 14.502 -22.351 34.540 1.00 24.06 334 LEU A C 1
ATOM 2430 O O . LEU A 1 334 ? 13.834 -22.995 35.351 1.00 23.38 334 LEU A O 1
ATOM 2435 N N . GLY A 1 335 ? 14.543 -22.638 33.242 1.00 23.15 335 GLY A N 1
ATOM 2436 C CA . GLY A 1 335 ? 13.801 -23.763 32.708 1.00 23.75 335 GLY A CA 1
ATOM 2437 C C . GLY A 1 335 ? 12.463 -23.383 32.106 1.00 23.29 335 GLY A C 1
ATOM 2438 O O . GLY A 1 335 ? 11.678 -24.253 31.740 1.00 24.80 335 GLY A O 1
ATOM 2439 N N . VAL A 1 336 ? 12.202 -22.085 32.000 1.00 22.88 336 VAL A N 1
ATOM 2440 C CA . VAL A 1 336 ? 10.945 -21.609 31.441 1.00 22.12 336 VAL A CA 1
ATOM 2441 C C . VAL A 1 336 ? 11.026 -21.466 29.923 1.00 21.20 336 VAL A C 1
ATOM 2442 O O . VAL A 1 336 ? 11.952 -20.848 29.399 1.00 21.02 336 VAL A O 1
ATOM 2446 N N . ASP A 1 337 ? 10.055 -22.044 29.221 1.00 21.36 337 ASP A N 1
ATOM 2447 C CA . ASP A 1 337 ? 10.005 -21.948 27.766 1.00 22.11 337 ASP A CA 1
ATOM 2448 C C . ASP A 1 337 ? 9.420 -20.577 27.467 1.00 20.91 337 ASP A C 1
ATOM 2449 O O . ASP A 1 337 ? 8.242 -20.326 27.718 1.00 20.63 337 ASP A O 1
ATOM 2454 N N . THR A 1 338 ? 10.248 -19.695 26.924 1.00 20.64 338 THR A N 1
ATOM 2455 C CA . THR A 1 338 ? 9.831 -18.330 26.627 1.00 20.94 338 THR A CA 1
ATOM 2456 C C . THR A 1 338 ? 9.316 -18.105 25.207 1.00 21.60 338 THR A C 1
ATOM 2457 O O . THR A 1 338 ? 9.150 -16.960 24.783 1.00 19.16 338 THR A O 1
ATOM 2461 N N . ALA A 1 339 ? 9.052 -19.187 24.480 1.00 20.47 339 ALA A N 1
ATOM 2462 C CA . ALA A 1 339 ? 8.580 -19.088 23.099 1.00 22.10 339 ALA A CA 1
ATOM 2463 C C . ALA A 1 339 ? 7.366 -18.183 22.866 1.00 22.83 339 ALA A C 1
ATOM 2464 O O . ALA A 1 339 ? 7.338 -17.426 21.895 1.00 22.77 339 ALA A O 1
ATOM 2466 N N . GLY A 1 340 ? 6.370 -18.253 23.746 1.00 21.02 340 GLY A N 1
ATOM 2467 C CA . GLY A 1 340 ? 5.180 -17.435 23.561 1.00 22.54 340 GLY A CA 1
ATOM 2468 C C . GLY A 1 340 ? 5.202 -16.120 24.317 1.00 22.32 340 GLY A C 1
ATOM 2469 O O . GLY A 1 340 ? 4.172 -15.470 24.486 1.00 24.08 340 GLY A O 1
ATOM 2470 N N . LEU A 1 341 ? 6.390 -15.717 24.750 1.00 22.55 341 LEU A N 1
ATOM 2471 C CA . LEU A 1 341 ? 6.572 -14.493 25.517 1.00 20.78 341 LEU A CA 1
ATOM 2472 C C . LEU A 1 341 ? 7.157 -13.338 24.701 1.00 21.44 341 LEU A C 1
ATOM 2473 O O . LEU A 1 341 ? 8.150 -13.514 23.992 1.00 21.97 341 LEU A O 1
ATOM 2478 N N . VAL A 1 342 ? 6.539 -12.160 24.792 1.00 18.66 342 VAL A N 1
ATOM 2479 C CA . VAL A 1 342 ? 7.050 -10.971 24.110 1.00 17.91 342 VAL A CA 1
ATOM 2480 C C . VAL A 1 342 ? 7.282 -9.930 25.202 1.00 17.32 342 VAL A C 1
ATOM 2481 O O . VAL A 1 342 ? 6.338 -9.502 25.863 1.00 16.95 342 VAL A O 1
ATOM 2485 N N . LEU A 1 343 ? 8.537 -9.535 25.393 1.00 17.89 343 LEU A N 1
ATOM 2486 C CA . LEU A 1 343 ? 8.889 -8.574 26.436 1.00 18.69 343 LEU A CA 1
ATOM 2487 C C . LEU A 1 343 ? 9.115 -7.165 25.915 1.00 20.07 343 LEU A C 1
ATOM 2488 O O . LEU A 1 343 ? 10.016 -6.929 25.104 1.00 18.77 343 LEU A O 1
ATOM 2493 N N . ASN A 1 344 ? 8.298 -6.219 26.369 1.00 18.11 344 ASN A N 1
ATOM 2494 C CA . ASN A 1 344 ? 8.481 -4.847 25.928 1.00 16.27 344 ASN A CA 1
ATOM 2495 C C . ASN A 1 344 ? 8.818 -3.930 27.100 1.00 16.60 344 ASN A C 1
ATOM 2496 O O . ASN A 1 344 ? 9.341 -2.834 26.906 1.00 15.37 344 ASN A O 1
ATOM 2501 N N . ASP A 1 345 ? 8.505 -4.379 28.313 1.00 14.64 345 ASP A N 1
ATOM 2502 C CA . ASP A 1 345 ? 8.842 -3.639 29.525 1.00 13.37 345 ASP A CA 1
ATOM 2503 C C . ASP A 1 345 ? 8.758 -4.592 30.711 1.00 13.25 345 ASP A C 1
ATOM 2504 O O . ASP A 1 345 ? 8.383 -5.751 30.546 1.00 14.62 345 ASP A O 1
ATOM 2509 N N . GLY A 1 346 ? 9.125 -4.138 31.901 1.00 12.84 346 GLY A N 1
ATOM 2510 C CA . GLY A 1 346 ? 9.074 -5.046 33.032 1.00 12.17 346 GLY A CA 1
ATOM 2511 C C . GLY A 1 346 ? 7.872 -4.886 33.941 1.00 13.65 346 GLY A C 1
ATOM 2512 O O . GLY A 1 346 ? 7.569 -5.783 34.725 1.00 13.94 346 GLY A O 1
ATOM 2513 N N . SER A 1 347 ? 7.176 -3.759 33.823 1.00 12.34 347 SER A N 1
ATOM 2514 C CA . SER A 1 347 ? 6.026 -3.473 34.676 1.00 12.85 347 SER A CA 1
ATOM 2515 C C . SER A 1 347 ? 4.709 -4.049 34.195 1.00 14.74 347 SER A C 1
ATOM 2516 O O . SER A 1 347 ? 3.840 -4.375 35.007 1.00 11.64 347 SER A O 1
ATOM 2519 N N . GLY A 1 348 ? 4.561 -4.162 32.877 1.00 9.78 348 GLY A N 1
ATOM 2520 C CA . GLY A 1 348 ? 3.327 -4.675 32.307 1.00 11.23 348 GLY A CA 1
ATOM 2521 C C . GLY A 1 348 ? 2.444 -3.537 31.835 1.00 9.24 348 GLY A C 1
ATOM 2522 O O . GLY A 1 348 ? 1.340 -3.762 31.340 1.00 10.80 348 GLY A O 1
ATOM 2523 N N . LEU A 1 349 ? 2.929 -2.307 31.993 1.00 11.55 349 LEU A N 1
ATOM 2524 C CA . LEU A 1 349 ? 2.180 -1.128 31.576 1.00 12.99 349 LEU A CA 1
ATOM 2525 C C . LEU A 1 349 ? 2.057 -1.109 30.049 1.00 12.60 349 LEU A C 1
ATOM 2526 O O . LEU A 1 349 ? 1.014 -0.757 29.504 1.00 13.43 349 LEU A O 1
ATOM 2531 N N . SER A 1 350 ? 3.131 -1.489 29.363 1.00 13.80 350 SER A N 1
ATOM 2532 C CA . SER A 1 350 ? 3.129 -1.485 27.899 1.00 12.80 350 SER A CA 1
ATOM 2533 C C . SER A 1 350 ? 2.150 -2.456 27.247 1.00 15.68 350 SER A C 1
ATOM 2534 O O . SER A 1 350 ? 2.053 -3.615 27.639 1.00 11.87 350 SER A O 1
ATOM 2537 N N . ARG A 1 351 ? 1.445 -1.967 26.230 1.00 16.62 351 ARG A N 1
ATOM 2538 C CA . ARG A 1 351 ? 0.485 -2.768 25.473 1.00 19.78 351 ARG A CA 1
ATOM 2539 C C . ARG A 1 351 ? 1.220 -3.675 24.490 1.00 19.27 351 ARG A C 1
ATOM 2540 O O . ARG A 1 351 ? 0.593 -4.400 23.712 1.00 20.04 351 ARG A O 1
ATOM 2548 N N . GLY A 1 352 ? 2.546 -3.626 24.526 1.00 17.83 352 GLY A N 1
ATOM 2549 C CA . GLY A 1 352 ? 3.349 -4.438 23.630 1.00 17.60 352 GLY A CA 1
ATOM 2550 C C . GLY A 1 352 ? 3.742 -5.783 24.211 1.00 18.80 352 GLY A C 1
ATOM 2551 O O . GLY A 1 352 ? 4.333 -6.613 23.523 1.00 16.21 352 GLY A O 1
ATOM 2552 N N . ASN A 1 353 ? 3.418 -5.997 25.483 1.00 16.06 353 ASN A N 1
ATOM 2553 C CA . ASN A 1 353 ? 3.734 -7.252 26.156 1.00 16.26 353 ASN A CA 1
ATOM 2554 C C . ASN A 1 353 ? 2.764 -8.374 25.799 1.00 15.80 353 ASN A C 1
ATOM 2555 O O . ASN A 1 353 ? 1.583 -8.139 25.536 1.00 16.45 353 ASN A O 1
ATOM 2560 N N . LEU A 1 354 ? 3.272 -9.599 25.810 1.00 15.26 354 LEU A N 1
ATOM 2561 C CA . LEU A 1 354 ? 2.457 -10.778 25.548 1.00 16.23 354 LEU A CA 1
ATOM 2562 C C . LEU A 1 354 ? 2.974 -11.944 26.379 1.00 15.98 354 LEU A C 1
ATOM 2563 O O . LEU A 1 354 ? 4.178 -12.090 26.572 1.00 17.67 354 LEU A O 1
ATOM 2568 N N . VAL A 1 355 ? 2.048 -12.758 26.877 1.00 15.68 355 VAL A N 1
ATOM 2569 C CA . VAL A 1 355 ? 2.373 -13.948 27.655 1.00 16.14 355 VAL A CA 1
ATOM 2570 C C . VAL A 1 355 ? 1.287 -14.957 27.295 1.00 15.86 355 VAL A C 1
ATOM 2571 O O . VAL A 1 355 ? 0.389 -14.656 26.511 1.00 15.57 355 VAL A O 1
ATOM 2575 N N . THR A 1 356 ? 1.388 -16.159 27.841 1.00 16.58 356 THR A N 1
ATOM 2576 C CA . THR A 1 356 ? 0.348 -17.157 27.641 1.00 16.07 356 THR A CA 1
ATOM 2577 C C . THR A 1 356 ? 0.151 -17.696 29.045 1.00 15.95 356 THR A C 1
ATOM 2578 O O . THR A 1 356 ? 1.086 -17.686 29.847 1.00 17.46 356 THR A O 1
ATOM 2582 N N . ALA A 1 357 ? -1.056 -18.148 29.358 1.00 16.65 357 ALA A N 1
ATOM 2583 C CA . ALA A 1 357 ? -1.316 -18.680 30.687 1.00 16.34 357 ALA A CA 1
ATOM 2584 C C . ALA A 1 357 ? -0.398 -19.871 30.986 1.00 18.06 357 ALA A C 1
ATOM 2585 O O . ALA A 1 357 ? -0.020 -20.089 32.136 1.00 16.22 357 ALA A O 1
ATOM 2587 N N . ASP A 1 358 ? -0.026 -20.632 29.957 1.00 17.43 358 ASP A N 1
ATOM 2588 C CA . ASP A 1 358 ? 0.858 -21.783 30.151 1.00 18.33 358 ASP A CA 1
ATOM 2589 C C . ASP A 1 358 ? 2.243 -21.321 30.587 1.00 18.60 358 ASP A C 1
ATOM 2590 O O . ASP A 1 358 ? 2.878 -21.944 31.437 1.00 18.96 358 ASP A O 1
ATOM 2595 N N . THR A 1 359 ? 2.709 -20.223 29.999 1.00 17.70 359 THR A N 1
ATOM 2596 C CA . THR A 1 359 ? 4.022 -19.691 30.330 1.00 17.68 359 THR A CA 1
ATOM 2597 C C . THR A 1 359 ? 4.045 -19.185 31.770 1.00 17.08 359 THR A C 1
ATOM 2598 O O . THR A 1 359 ? 5.039 -19.342 32.475 1.00 17.26 359 THR A O 1
ATOM 2602 N N . VAL A 1 360 ? 2.947 -18.579 32.205 1.00 16.25 360 VAL A N 1
ATOM 2603 C CA . VAL A 1 360 ? 2.852 -18.067 33.570 1.00 16.26 360 VAL A CA 1
ATOM 2604 C C . VAL A 1 360 ? 2.919 -19.220 34.569 1.00 17.36 360 VAL A C 1
ATOM 2605 O O . VAL A 1 360 ? 3.669 -19.164 35.550 1.00 16.82 360 VAL A O 1
ATOM 2609 N N . VAL A 1 361 ? 2.142 -20.271 34.315 1.00 16.58 361 VAL A N 1
ATOM 2610 C CA . VAL A 1 361 ? 2.138 -21.435 35.191 1.00 17.01 361 VAL A CA 1
ATOM 2611 C C . VAL A 1 361 ? 3.519 -22.085 35.179 1.00 17.05 361 VAL A C 1
ATOM 2612 O O . VAL A 1 361 ? 4.001 -22.548 36.215 1.00 17.29 361 VAL A O 1
ATOM 2616 N N . ASP A 1 362 ? 4.153 -22.113 34.008 1.00 17.62 362 ASP A N 1
ATOM 2617 C CA . ASP A 1 362 ? 5.493 -22.681 33.876 1.00 19.79 362 ASP A CA 1
ATOM 2618 C C . ASP A 1 362 ? 6.400 -21.939 34.851 1.00 18.39 362 ASP A C 1
ATOM 2619 O O . ASP A 1 362 ? 7.071 -22.556 35.675 1.00 18.16 362 ASP A O 1
ATOM 2624 N N . LEU A 1 363 ? 6.414 -20.610 34.754 1.00 18.02 363 LEU A N 1
ATOM 2625 C CA . LEU A 1 363 ? 7.231 -19.778 35.639 1.00 17.79 363 LEU A CA 1
ATOM 2626 C C . LEU A 1 363 ? 6.909 -20.062 37.104 1.00 17.38 363 LEU A C 1
ATOM 2627 O O . LEU A 1 363 ? 7.810 -20.228 37.930 1.00 18.22 363 LEU A O 1
ATOM 2632 N N . LEU A 1 364 ? 5.621 -20.112 37.425 1.00 16.47 364 LEU A N 1
ATOM 2633 C CA . LEU A 1 364 ? 5.208 -20.375 38.794 1.00 17.50 364 LEU A CA 1
ATOM 2634 C C . LEU A 1 364 ? 5.805 -21.686 39.305 1.00 18.65 364 LEU A C 1
ATOM 2635 O O . LEU A 1 364 ? 6.217 -21.781 40.462 1.00 19.35 364 LEU A O 1
ATOM 2640 N N . GLY A 1 365 ? 5.865 -22.689 38.436 1.00 19.01 365 GLY A N 1
ATOM 2641 C CA . GLY A 1 365 ? 6.424 -23.972 38.828 1.00 21.24 365 GLY A CA 1
ATOM 2642 C C . GLY A 1 365 ? 7.922 -23.919 39.056 1.00 22.54 365 GLY A C 1
ATOM 2643 O O . GLY A 1 365 ? 8.417 -24.391 40.081 1.00 23.29 365 GLY A O 1
ATOM 2644 N N . GLN A 1 366 ? 8.653 -23.342 38.106 1.00 22.47 366 GLN A N 1
ATOM 2645 C CA . GLN A 1 366 ? 10.101 -23.249 38.228 1.00 23.22 366 GLN A CA 1
ATOM 2646 C C . GLN A 1 366 ? 10.520 -22.353 39.386 1.00 25.20 366 GLN A C 1
ATOM 2647 O O . GLN A 1 366 ? 11.462 -22.674 40.112 1.00 23.23 366 GLN A O 1
ATOM 2653 N N . ALA A 1 367 ? 9.825 -21.230 39.559 1.00 23.43 367 ALA A N 1
ATOM 2654 C CA . ALA A 1 367 ? 10.157 -20.306 40.637 1.00 23.27 367 ALA A CA 1
ATOM 2655 C C . ALA A 1 367 ? 9.901 -20.931 42.000 1.00 23.72 367 ALA A C 1
ATOM 2656 O O . ALA A 1 367 ? 10.660 -20.712 42.945 1.00 22.58 367 ALA A O 1
ATOM 2658 N N . GLY A 1 368 ? 8.834 -21.716 42.101 1.00 23.87 368 GLY A N 1
ATOM 2659 C CA . GLY A 1 368 ? 8.518 -22.354 43.363 1.00 25.38 368 GLY A CA 1
ATOM 2660 C C . GLY A 1 368 ? 9.568 -23.367 43.769 1.00 26.02 368 GLY A C 1
ATOM 2661 O O . GLY A 1 368 ? 9.627 -23.771 44.931 1.00 26.12 368 GLY A O 1
ATOM 2662 N N . SER A 1 369 ? 10.408 -23.769 42.818 1.00 27.56 369 SER A N 1
ATOM 2663 C CA . SER A 1 369 ? 11.449 -24.756 43.086 1.00 28.59 369 SER A CA 1
ATOM 2664 C C . SER A 1 369 ? 12.848 -24.156 43.210 1.00 27.66 369 SER A C 1
ATOM 2665 O O . SER A 1 369 ? 13.806 -24.865 43.523 1.00 28.57 369 SER A O 1
ATOM 2668 N N . ALA A 1 370 ? 12.967 -22.854 42.968 1.00 27.13 370 ALA A N 1
ATOM 2669 C CA . ALA A 1 370 ? 14.257 -22.182 43.057 1.00 26.72 370 ALA A CA 1
ATOM 2670 C C . ALA A 1 370 ? 14.646 -21.940 44.513 1.00 27.27 370 ALA A C 1
ATOM 2671 O 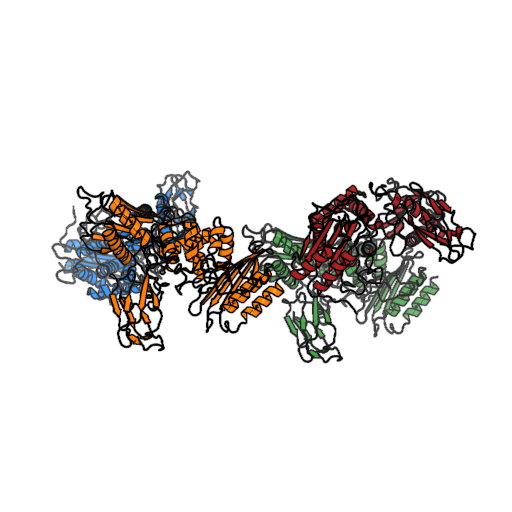O . ALA A 1 370 ? 13.809 -22.012 45.413 1.00 26.08 370 ALA A O 1
ATOM 2673 N N . PRO A 1 371 ? 15.931 -21.644 44.762 1.00 27.76 371 PRO A N 1
ATOM 2674 C CA . PRO A 1 371 ? 16.397 -21.397 46.128 1.00 27.89 371 PRO A CA 1
ATOM 2675 C C . PRO A 1 371 ? 15.758 -20.175 46.788 1.00 27.46 371 PRO A C 1
ATOM 2676 O O . PRO A 1 371 ? 15.735 -20.065 48.013 1.00 28.54 371 PRO A O 1
ATOM 2680 N N . TRP A 1 372 ? 15.233 -19.266 45.973 1.00 26.05 372 TRP A N 1
ATOM 2681 C CA . TRP A 1 372 ? 14.605 -18.054 46.491 1.00 24.73 372 TRP A CA 1
ATOM 2682 C C . TRP A 1 372 ? 13.076 -18.119 46.481 1.00 24.80 372 TRP A C 1
ATOM 2683 O O . TRP A 1 372 ? 12.400 -17.094 46.598 1.00 24.37 372 TRP A O 1
ATOM 2694 N N . ALA A 1 373 ? 12.540 -19.332 46.372 1.00 22.41 373 ALA A N 1
ATOM 2695 C CA . ALA A 1 373 ? 11.099 -19.542 46.319 1.00 22.51 373 ALA A CA 1
ATOM 2696 C C . ALA A 1 373 ? 10.290 -18.867 47.418 1.00 22.84 373 ALA A C 1
ATOM 2697 O O . ALA A 1 373 ? 9.221 -18.325 47.153 1.00 21.14 373 ALA A O 1
ATOM 2699 N N . GLN A 1 374 ? 10.789 -18.902 48.650 1.00 22.11 374 GLN A N 1
ATOM 2700 C CA . GLN A 1 374 ? 10.071 -18.303 49.768 1.00 22.79 374 GLN A CA 1
ATOM 2701 C C . GLN A 1 374 ? 10.018 -16.782 49.748 1.00 22.31 374 GLN A C 1
ATOM 2702 O O . GLN A 1 374 ? 8.976 -16.193 50.038 1.00 23.42 374 GLN A O 1
ATOM 2708 N N . THR A 1 375 ? 11.132 -16.141 49.420 1.00 20.40 375 THR A N 1
ATOM 2709 C CA . THR A 1 375 ? 11.159 -14.686 49.381 1.00 23.70 375 THR A CA 1
ATOM 2710 C C . THR A 1 375 ? 10.293 -14.222 48.210 1.00 23.73 375 THR A C 1
ATOM 2711 O O . THR A 1 375 ? 9.689 -13.149 48.249 1.00 21.49 375 THR A O 1
ATOM 2715 N N . TRP A 1 376 ? 10.227 -15.056 47.178 1.00 21.98 376 TRP A N 1
ATOM 2716 C CA . TRP A 1 376 ? 9.437 -14.768 45.990 1.00 22.01 376 TRP A CA 1
ATOM 2717 C C . TRP A 1 376 ? 7.940 -14.852 46.290 1.00 22.58 376 TRP A C 1
ATOM 2718 O O . TRP A 1 376 ? 7.201 -13.891 46.064 1.00 22.27 376 TRP A O 1
ATOM 2729 N N . SER A 1 377 ? 7.493 -15.982 46.826 1.00 22.79 377 SER A N 1
ATOM 2730 C CA . SER A 1 377 ? 6.075 -16.141 47.127 1.00 23.51 377 SER A CA 1
ATOM 2731 C C . SER A 1 377 ? 5.597 -15.194 48.227 1.00 22.74 377 SER A C 1
ATOM 2732 O O . SER A 1 377 ? 4.427 -14.819 48.259 1.00 20.69 377 SER A O 1
ATOM 2735 N N . ALA A 1 378 ? 6.503 -14.802 49.121 1.00 20.92 378 ALA A N 1
ATOM 2736 C CA . ALA A 1 378 ? 6.150 -13.896 50.214 1.00 20.69 378 ALA A CA 1
ATOM 2737 C C . ALA A 1 378 ? 5.819 -12.490 49.719 1.00 19.89 378 ALA A C 1
ATOM 2738 O O . ALA A 1 378 ? 5.074 -11.754 50.369 1.00 18.33 378 ALA A O 1
ATOM 2740 N N . SER A 1 379 ? 6.379 -12.116 48.574 1.00 16.99 379 SER A N 1
ATOM 2741 C CA . SER A 1 379 ? 6.141 -10.789 48.019 1.00 16.18 379 SER A CA 1
ATOM 2742 C C . SER A 1 379 ? 4.761 -10.679 47.387 1.00 14.97 379 SER A C 1
ATOM 2743 O O . SER A 1 379 ? 4.254 -9.577 47.171 1.00 12.89 379 SER A O 1
ATOM 2746 N N . LEU A 1 380 ? 4.152 -11.818 47.090 1.00 12.68 380 LEU A N 1
ATOM 2747 C CA . LEU A 1 380 ? 2.847 -11.815 46.450 1.00 13.96 380 LEU A CA 1
ATOM 2748 C C . LEU A 1 380 ? 1.688 -11.426 47.342 1.00 15.31 380 LEU A C 1
ATOM 2749 O O . LEU A 1 380 ? 1.607 -11.839 48.503 1.00 15.71 380 LEU A O 1
ATOM 2754 N N . PRO A 1 381 ? 0.761 -10.621 46.801 1.00 15.68 381 PRO A N 1
ATOM 2755 C CA . PRO A 1 381 ? -0.410 -10.187 47.563 1.00 15.07 381 PRO A CA 1
ATOM 2756 C C . PRO A 1 381 ? -1.134 -11.418 48.104 1.00 14.57 381 PRO A C 1
ATOM 2757 O O . PRO A 1 381 ? -1.242 -12.431 47.404 1.00 12.87 381 PRO A O 1
ATOM 2761 N N . VAL A 1 382 ? -1.612 -11.344 49.344 1.00 12.57 382 VAL A N 1
ATOM 2762 C CA . VAL A 1 382 ? -2.363 -12.454 49.930 1.00 14.96 382 VAL A CA 1
ATOM 2763 C C . VAL A 1 382 ? -3.831 -12.051 49.943 1.00 15.28 382 VAL A C 1
ATOM 2764 O O . VAL A 1 382 ? -4.191 -11.004 50.481 1.00 14.95 382 VAL A O 1
ATOM 2768 N N . ALA A 1 383 ? -4.678 -12.885 49.348 1.00 16.62 383 ALA A N 1
ATOM 2769 C CA . ALA A 1 383 ? -6.106 -12.594 49.263 1.00 14.78 383 ALA A CA 1
ATOM 2770 C C . ALA A 1 383 ? -6.785 -12.280 50.594 1.00 17.35 383 ALA A C 1
ATOM 2771 O O . ALA A 1 383 ? -6.591 -12.978 51.587 1.00 16.08 383 ALA A O 1
ATOM 2773 N N . GLY A 1 384 ? -7.570 -11.207 50.592 1.00 17.42 384 GLY A N 1
ATOM 2774 C CA . GLY A 1 384 ? -8.331 -10.806 51.767 1.00 19.80 384 GLY A CA 1
ATOM 2775 C C . GLY A 1 384 ? -7.634 -10.324 53.026 1.00 18.79 384 GLY A C 1
ATOM 2776 O O . GLY A 1 384 ? -8.287 -10.186 54.060 1.00 20.09 384 GLY A O 1
ATOM 2777 N N . GLU A 1 385 ? -6.335 -10.061 52.968 1.00 19.60 385 GLU A N 1
ATOM 2778 C CA . GLU A 1 385 ? -5.631 -9.594 54.158 1.00 20.21 385 GLU A CA 1
ATOM 2779 C C . GLU A 1 385 ? -5.677 -8.068 54.275 1.00 20.81 385 GLU A C 1
ATOM 2780 O O . GLU A 1 385 ? -5.238 -7.349 53.378 1.00 19.47 385 GLU A O 1
ATOM 2786 N N . SER A 1 386 ? -6.217 -7.589 55.394 1.00 20.50 386 SER A N 1
ATOM 2787 C CA . SER A 1 386 ? -6.367 -6.158 55.649 1.00 22.17 386 SER A CA 1
ATOM 2788 C C . SER A 1 386 ? -5.088 -5.334 55.677 1.00 20.79 386 SER A C 1
ATOM 2789 O O . SER A 1 386 ? -5.085 -4.191 55.221 1.00 22.60 386 SER A O 1
ATOM 2792 N N . ASP A 1 387 ? -4.011 -5.888 56.228 1.00 21.19 387 ASP A N 1
ATOM 279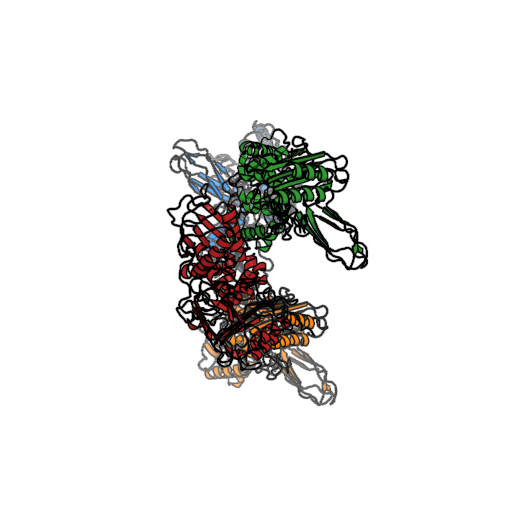3 C CA . ASP A 1 387 ? -2.735 -5.173 56.293 1.00 20.02 387 ASP A CA 1
ATOM 2794 C C . ASP A 1 387 ? -2.288 -4.925 54.852 1.00 19.58 387 ASP A C 1
ATOM 2795 O O . ASP A 1 387 ? -2.025 -5.869 54.114 1.00 17.67 387 ASP A O 1
ATOM 2800 N N . PRO A 1 388 ? -2.199 -3.651 54.435 1.00 18.66 388 PRO A N 1
ATOM 2801 C CA . PRO A 1 388 ? -1.784 -3.351 53.062 1.00 20.06 388 PRO A CA 1
ATOM 2802 C C . PRO A 1 388 ? -0.502 -4.043 52.627 1.00 18.94 388 PRO A C 1
ATOM 2803 O O . PRO A 1 388 ? -0.388 -4.471 51.478 1.00 17.55 388 PRO A O 1
ATOM 2807 N N . PHE A 1 389 ? 0.461 -4.162 53.537 1.00 18.39 389 PHE A N 1
ATOM 2808 C CA . PHE A 1 389 ? 1.717 -4.814 53.186 1.00 17.73 389 PHE A CA 1
ATOM 2809 C C . PHE A 1 389 ? 1.644 -6.326 53.121 1.00 17.31 389 PHE A C 1
ATOM 2810 O O . PHE A 1 389 ? 2.639 -6.981 52.816 1.00 16.91 389 PHE A O 1
ATOM 2818 N N . VAL A 1 390 ? 0.468 -6.878 53.412 1.00 16.38 390 VAL A N 1
ATOM 2819 C CA . VAL A 1 390 ? 0.262 -8.316 53.323 1.00 15.78 390 VAL A CA 1
ATOM 2820 C C . VAL A 1 390 ? -0.746 -8.584 52.202 1.00 15.70 390 VAL A C 1
ATOM 2821 O O . VAL A 1 390 ? -0.487 -9.388 51.307 1.00 15.79 390 VAL A O 1
ATOM 2825 N N . GLY A 1 391 ? -1.882 -7.894 52.244 1.00 13.40 391 GLY A N 1
ATOM 2826 C CA . GLY A 1 391 ? -2.899 -8.087 51.220 1.00 13.99 391 GLY A CA 1
ATOM 2827 C C . GLY A 1 391 ? -2.554 -7.451 49.884 1.00 12.56 391 GLY A C 1
ATOM 2828 O O . GLY A 1 391 ? -2.959 -7.943 48.829 1.00 10.82 391 GLY A O 1
ATOM 2829 N N . GLY A 1 392 ? -1.798 -6.359 49.917 1.00 12.83 392 GLY A N 1
ATOM 2830 C CA . GLY A 1 392 ? -1.440 -5.697 48.678 1.00 13.44 392 GLY A CA 1
ATOM 2831 C C . GLY A 1 392 ? -2.675 -5.342 47.871 1.00 15.20 392 GLY A C 1
ATOM 2832 O O . GLY A 1 392 ? -3.675 -4.889 48.429 1.00 14.14 392 GLY A O 1
ATOM 2833 N N . THR A 1 393 ? -2.614 -5.566 46.558 1.00 14.72 393 THR A N 1
ATOM 2834 C CA . THR A 1 393 ? -3.730 -5.259 45.674 1.00 13.62 393 THR A CA 1
ATOM 2835 C C . THR A 1 393 ? -4.904 -6.236 45.810 1.00 15.76 393 THR A C 1
ATOM 2836 O O . THR A 1 393 ? -5.905 -6.114 45.101 1.00 13.84 393 THR A O 1
ATOM 2840 N N . LEU A 1 394 ? -4.781 -7.205 46.715 1.00 12.84 394 LEU A N 1
ATOM 2841 C CA . LEU A 1 394 ? -5.863 -8.160 46.945 1.00 13.00 394 LEU A CA 1
ATOM 2842 C C . LEU A 1 394 ? -6.463 -7.960 48.337 1.00 12.65 394 LEU A C 1
ATOM 2843 O O . LEU A 1 394 ? -7.286 -8.750 48.785 1.00 12.30 394 LEU A O 1
ATOM 2848 N N . ALA A 1 395 ? -6.043 -6.895 49.013 1.00 14.66 395 ALA A N 1
ATOM 2849 C CA . ALA A 1 395 ? -6.516 -6.605 50.363 1.00 16.32 395 ALA A CA 1
ATOM 2850 C C . ALA A 1 395 ? -8.034 -6.528 50.499 1.00 18.21 395 ALA A C 1
ATOM 2851 O O . ALA A 1 395 ? -8.582 -6.883 51.546 1.00 18.00 395 ALA A O 1
ATOM 2853 N N . ASN A 1 396 ? -8.714 -6.080 49.446 1.00 17.66 396 ASN A N 1
ATOM 2854 C CA . ASN A 1 396 ? -10.172 -5.954 49.480 1.00 20.43 396 ASN A CA 1
ATOM 2855 C C . ASN A 1 396 ? -10.905 -6.982 48.623 1.00 20.30 396 ASN A C 1
ATOM 2856 O O . ASN A 1 396 ? -12.038 -6.748 48.199 1.00 19.90 396 ASN A O 1
ATOM 2861 N N . ARG A 1 397 ? -10.265 -8.116 48.367 1.00 16.35 397 ARG A N 1
ATOM 2862 C CA . ARG A 1 397 ? -10.886 -9.164 47.571 1.00 17.61 397 ARG A CA 1
ATOM 2863 C C . ARG A 1 397 ? -10.863 -10.508 48.285 1.00 17.78 397 ARG A C 1
ATOM 2864 O O . ARG A 1 397 ? -9.898 -10.844 48.970 1.00 17.96 397 ARG A O 1
ATOM 2872 N N . MET A 1 398 ? -11.944 -11.264 48.126 1.00 17.14 398 MET A N 1
ATOM 2873 C CA . MET A 1 398 ? -12.062 -12.594 48.706 1.00 17.71 398 MET A CA 1
ATOM 2874 C C . MET A 1 398 ? -12.042 -12.643 50.232 1.00 18.81 398 MET A C 1
ATOM 2875 O O . MET A 1 398 ? -11.768 -13.690 50.829 1.00 17.66 398 MET A O 1
ATOM 2880 N N . ARG A 1 399 ? -12.328 -11.513 50.867 1.00 20.25 399 ARG A N 1
ATOM 2881 C CA . ARG A 1 399 ? -12.369 -11.484 52.326 1.00 21.86 399 ARG A CA 1
ATOM 2882 C C . ARG A 1 399 ? -13.510 -12.382 52.784 1.00 20.69 399 ARG A C 1
ATOM 2883 O O . ARG A 1 399 ? -14.597 -12.351 52.213 1.00 20.79 399 ARG A O 1
ATOM 2891 N N . GLY A 1 400 ? -13.254 -13.190 53.808 1.00 22.52 400 GLY A N 1
ATOM 2892 C CA . GLY A 1 400 ? -14.284 -14.069 54.325 1.00 21.77 400 GLY A CA 1
ATOM 2893 C C . GLY A 1 400 ? -14.541 -15.334 53.532 1.00 22.40 400 GLY A C 1
ATOM 2894 O O . GLY A 1 400 ? -15.533 -16.022 53.767 1.00 23.42 400 GLY A O 1
ATOM 2895 N N . THR A 1 401 ? -13.656 -15.651 52.593 1.00 20.85 401 THR A N 1
ATOM 2896 C CA . THR A 1 401 ? -13.818 -16.855 51.785 1.00 19.58 401 THR A CA 1
ATOM 2897 C C . THR A 1 401 ? -12.706 -17.836 52.120 1.00 17.67 401 THR A C 1
ATOM 2898 O O . THR A 1 401 ? -11.790 -17.516 52.878 1.00 19.39 401 THR A O 1
ATOM 2902 N N . ALA A 1 402 ? -12.789 -19.028 51.545 1.00 18.37 402 ALA A N 1
ATOM 2903 C CA . ALA A 1 402 ? -11.775 -20.053 51.764 1.00 18.83 402 ALA A CA 1
ATOM 2904 C C . ALA A 1 402 ? -10.423 -19.583 51.232 1.00 17.71 402 ALA A C 1
ATOM 2905 O O . ALA A 1 402 ? -9.384 -20.147 51.572 1.00 17.26 402 ALA A O 1
ATOM 2907 N N . ALA A 1 403 ? -10.436 -18.550 50.391 1.00 17.93 403 ALA A N 1
ATOM 2908 C CA . ALA A 1 403 ? -9.200 -18.028 49.812 1.00 16.82 403 ALA A CA 1
ATOM 2909 C C . ALA A 1 403 ? -8.481 -17.039 50.726 1.00 17.16 403 ALA A C 1
ATOM 2910 O O . ALA A 1 403 ? -7.276 -16.812 50.580 1.00 16.44 403 ALA A O 1
ATOM 2912 N N . GLU A 1 404 ? -9.210 -16.450 51.667 1.00 17.39 404 GLU A N 1
ATOM 2913 C CA . GLU A 1 404 ? -8.606 -15.475 52.574 1.00 19.28 404 GLU A CA 1
ATOM 2914 C C . GLU A 1 404 ? -7.392 -16.033 53.328 1.00 19.34 404 GLU A C 1
ATOM 2915 O O . GLU A 1 404 ? -7.496 -17.035 54.038 1.00 16.66 404 GLU A O 1
ATOM 2921 N N . GLY A 1 405 ? -6.245 -15.373 53.163 1.00 17.18 405 GLY A N 1
ATOM 2922 C CA . GLY A 1 405 ? -5.024 -15.798 53.829 1.00 19.15 405 GLY A CA 1
ATOM 2923 C C . GLY A 1 405 ? -4.400 -17.038 53.218 1.00 19.30 405 GLY A C 1
ATOM 2924 O O . GLY A 1 405 ? -3.507 -17.648 53.807 1.00 21.37 405 GLY A O 1
ATOM 2925 N N . VAL A 1 406 ? -4.855 -17.403 52.024 1.00 17.83 406 VAL A N 1
ATOM 2926 C CA . VAL A 1 406 ? -4.351 -18.590 51.341 1.00 17.67 406 VAL A CA 1
ATOM 2927 C C . VAL A 1 406 ? -3.796 -18.277 49.951 1.00 17.85 406 VAL A C 1
ATOM 2928 O O . VAL A 1 406 ? -2.622 -18.521 49.672 1.00 16.82 406 VAL A O 1
ATOM 2932 N N . VAL A 1 407 ? -4.645 -17.740 49.083 1.00 16.35 407 VAL A N 1
ATOM 2933 C CA . VAL A 1 407 ? -4.228 -17.421 47.720 1.00 14.76 407 VAL A CA 1
ATOM 2934 C C . VAL A 1 407 ? -3.163 -16.332 47.658 1.00 16.32 407 VAL A C 1
ATOM 2935 O O . VAL A 1 407 ? -3.365 -15.221 48.145 1.00 16.35 407 VAL A O 1
ATOM 2939 N N . GLU A 1 408 ? -2.024 -16.671 47.061 1.00 15.99 408 GLU A N 1
ATOM 2940 C CA . GLU A 1 408 ? -0.912 -15.743 46.888 1.00 16.65 408 GLU A CA 1
ATOM 2941 C C . GLU A 1 408 ? -0.880 -15.509 45.388 1.00 16.85 408 GLU A C 1
ATOM 2942 O O . GLU A 1 408 ? -0.505 -16.408 44.637 1.00 15.07 408 GLU A O 1
ATOM 2948 N N . ALA A 1 409 ? -1.267 -14.319 44.945 1.00 15.39 409 ALA A N 1
ATOM 2949 C CA . ALA A 1 409 ? -1.304 -14.058 43.510 1.00 15.21 409 ALA A CA 1
ATOM 2950 C C . ALA A 1 409 ? -1.039 -12.614 43.119 1.00 16.06 409 ALA A C 1
ATOM 2951 O O . ALA A 1 409 ? -1.320 -11.689 43.882 1.00 12.14 409 ALA A O 1
ATOM 2953 N N . LYS A 1 410 ? -0.509 -12.440 41.911 1.00 12.26 410 LYS A N 1
ATOM 2954 C CA . LYS A 1 410 ? -0.224 -11.118 41.371 1.00 14.65 410 LYS A CA 1
ATOM 2955 C C . LYS A 1 410 ? -1.411 -10.675 40.516 1.00 14.77 410 LYS A C 1
ATOM 2956 O O . LYS A 1 410 ? -1.964 -11.462 39.747 1.00 12.90 410 LYS A O 1
ATOM 2962 N N . THR A 1 411 ? -1.786 -9.407 40.651 1.00 13.96 411 THR A N 1
ATOM 2963 C CA . THR A 1 411 ? -2.901 -8.836 39.902 1.00 14.22 411 THR A CA 1
ATOM 2964 C C . THR A 1 411 ? -2.388 -8.114 38.659 1.00 13.85 411 THR A C 1
ATOM 2965 O O . THR A 1 411 ? -1.194 -8.133 38.375 1.00 11.87 411 THR A O 1
ATOM 2969 N N . GLY A 1 412 ? -3.299 -7.472 37.933 1.00 12.70 412 GLY A N 1
ATOM 2970 C CA . GLY A 1 412 ? -2.923 -6.741 36.740 1.00 12.32 412 GLY A CA 1
ATOM 2971 C C . GLY A 1 412 ? -4.144 -6.399 35.910 1.00 13.46 412 GLY A C 1
ATOM 2972 O O . GLY A 1 412 ? -4.729 -7.273 35.263 1.00 12.53 412 GLY A O 1
ATOM 2973 N N . THR A 1 413 ? -4.534 -5.129 35.933 1.00 11.65 413 THR A N 1
ATOM 2974 C CA . THR A 1 413 ? -5.696 -4.668 35.181 1.00 12.89 413 THR A CA 1
ATOM 2975 C C . THR A 1 413 ? -5.466 -3.342 34.464 1.00 14.33 413 THR A C 1
ATOM 2976 O O . THR A 1 413 ? -4.835 -2.433 35.003 1.00 11.20 413 THR A O 1
ATOM 2980 N N . MET A 1 414 ? -5.982 -3.270 33.237 1.00 13.95 414 MET A N 1
ATOM 2981 C CA . MET A 1 414 ? -5.941 -2.083 32.380 1.00 16.09 414 MET A CA 1
ATOM 2982 C C . MET A 1 414 ? -7.223 -2.177 31.558 1.00 14.09 414 MET A C 1
ATOM 2983 O O . MET A 1 414 ? -7.963 -3.151 31.686 1.00 13.85 414 MET A O 1
ATOM 2988 N N . SER A 1 415 ? -7.496 -1.183 30.717 1.00 17.05 415 SER A N 1
ATOM 2989 C CA . SER A 1 415 ? -8.699 -1.253 29.889 1.00 15.27 415 SER A CA 1
ATOM 2990 C C . SER A 1 415 ? -8.643 -2.524 29.040 1.00 16.06 415 SER A C 1
ATOM 2991 O O . SER A 1 415 ? -7.657 -2.767 28.349 1.00 13.24 415 SER A O 1
ATOM 2994 N N . GLY A 1 416 ? -9.694 -3.330 29.107 1.00 16.19 416 GLY A N 1
ATOM 2995 C CA . GLY A 1 416 ? -9.746 -4.551 28.324 1.00 15.73 416 GLY A CA 1
ATOM 2996 C C . GLY A 1 416 ? -8.747 -5.632 28.695 1.00 15.95 416 GLY A C 1
ATOM 2997 O O . GLY A 1 416 ? -8.611 -6.618 27.975 1.00 17.94 416 GLY A O 1
ATOM 2998 N N . VAL A 1 417 ? -8.056 -5.472 29.817 1.00 15.45 417 VAL A N 1
ATOM 2999 C CA . VAL A 1 417 ? -7.071 -6.465 30.238 1.00 14.36 417 VAL A CA 1
ATOM 3000 C C . VAL A 1 417 ? -7.129 -6.713 31.744 1.00 14.52 417 VAL A C 1
ATOM 3001 O O . VAL A 1 417 ? -7.138 -5.771 32.529 1.00 14.38 417 VAL A O 1
ATOM 3005 N N . SER A 1 418 ? -7.176 -7.981 32.143 1.00 12.16 418 SER A N 1
ATOM 3006 C CA . SER A 1 418 ? -7.195 -8.317 33.565 1.00 12.56 418 SER A CA 1
ATOM 3007 C C . SER A 1 418 ? -6.582 -9.697 33.776 1.00 13.77 418 SER A C 1
ATOM 3008 O O . SER A 1 418 ? -6.797 -10.611 32.975 1.00 15.78 418 SER A O 1
ATOM 3011 N N . ALA A 1 419 ? -5.813 -9.844 34.852 1.00 11.90 419 ALA A N 1
ATOM 3012 C CA . ALA A 1 419 ? -5.148 -11.110 35.137 1.00 10.83 419 ALA A CA 1
ATOM 3013 C C . ALA A 1 419 ? -4.948 -11.366 36.624 1.00 12.48 419 ALA A C 1
ATOM 3014 O O . ALA A 1 419 ? -4.823 -10.438 37.422 1.00 11.67 419 ALA A O 1
ATOM 3016 N N . LEU A 1 420 ? -4.925 -12.645 36.979 1.00 12.54 420 LEU A N 1
ATOM 3017 C CA . LEU A 1 420 ? -4.701 -13.069 38.356 1.00 13.13 420 LEU A CA 1
ATOM 3018 C C . LEU A 1 420 ? -3.962 -14.394 38.266 1.00 12.80 420 LEU A C 1
ATOM 3019 O O . LEU A 1 420 ? -4.501 -15.378 37.766 1.00 12.97 420 LEU A O 1
ATOM 3024 N N . SER A 1 421 ? -2.723 -14.416 38.739 1.00 13.66 421 SER A N 1
ATOM 3025 C CA . SER A 1 421 ? -1.929 -15.634 38.689 1.00 12.40 421 SER A CA 1
ATOM 3026 C C . SER A 1 421 ? -1.151 -15.811 39.976 1.00 13.78 421 SER A C 1
ATOM 3027 O O . SER A 1 421 ? -0.624 -14.846 40.521 1.00 14.25 421 SER A O 1
ATOM 3030 N N . GLY A 1 422 ? -1.067 -17.048 40.452 1.00 13.82 422 GLY A N 1
ATOM 3031 C CA . GLY A 1 422 ? -0.344 -17.295 41.686 1.00 15.40 422 GLY A CA 1
ATOM 3032 C C . GLY A 1 422 ? -0.444 -18.715 42.207 1.00 16.27 422 GLY A C 1
ATOM 3033 O O . GLY A 1 422 ? -0.556 -19.666 41.439 1.00 13.90 422 GLY A O 1
ATOM 3034 N N . TYR A 1 423 ? -0.419 -18.844 43.530 1.00 16.36 423 TYR A N 1
ATOM 3035 C CA . TYR A 1 423 ? -0.473 -20.135 44.196 1.00 16.70 423 TYR A CA 1
ATOM 3036 C C . TYR A 1 423 ? -1.657 -20.284 45.132 1.00 18.02 423 TYR A C 1
ATOM 3037 O O . TYR A 1 423 ? -2.196 -19.302 45.641 1.00 16.36 423 TYR A O 1
ATOM 3046 N N . VAL A 1 424 ? -2.037 -21.535 45.367 1.00 15.88 424 VAL A N 1
ATOM 3047 C CA . VAL A 1 424 ? -3.126 -21.865 46.269 1.00 16.83 424 VAL A CA 1
ATOM 3048 C C . VAL A 1 424 ? -2.655 -23.091 47.040 1.00 17.94 424 VAL A C 1
ATOM 3049 O O . VAL A 1 424 ? -2.970 -24.223 46.672 1.00 20.59 424 VAL A O 1
ATOM 3053 N N . PRO A 1 425 ? -1.875 -22.878 48.113 1.00 18.94 425 PRO A N 1
ATOM 3054 C CA . PRO A 1 425 ? -1.359 -23.982 48.929 1.00 19.15 425 PRO A CA 1
ATOM 3055 C C . PRO A 1 425 ? -2.423 -24.574 49.846 1.00 20.15 425 PRO A C 1
ATOM 3056 O O . PRO A 1 425 ? -3.292 -23.861 50.346 1.00 18.60 425 PRO A O 1
ATOM 3060 N N . GLY A 1 426 ? -2.344 -25.879 50.069 1.00 18.86 426 GLY A N 1
ATOM 3061 C CA . GLY A 1 426 ? -3.309 -26.532 50.935 1.00 20.90 426 GLY A CA 1
ATOM 3062 C C . GLY A 1 426 ? -2.992 -28.002 51.120 1.00 21.43 426 GLY A C 1
ATOM 3063 O O . GLY A 1 426 ? -2.194 -28.560 50.369 1.00 19.09 426 GLY A O 1
ATOM 3064 N N . PRO A 1 427 ? -3.602 -28.663 52.115 1.00 24.33 427 PRO A N 1
ATOM 3065 C CA . PRO A 1 427 ? -3.343 -30.087 52.354 1.00 26.08 427 PRO A CA 1
ATOM 3066 C C . PRO A 1 427 ? -3.693 -30.989 51.173 1.00 27.94 427 PRO A C 1
ATOM 3067 O O . PRO A 1 427 ? -3.144 -32.083 51.037 1.00 27.31 427 PRO A O 1
ATOM 3071 N N . GLU A 1 428 ? -4.604 -30.533 50.319 1.00 30.04 428 GLU A N 1
ATOM 3072 C CA . GLU A 1 428 ? -5.003 -31.325 49.161 1.00 33.56 428 GLU A CA 1
ATOM 3073 C C . GLU A 1 428 ? -4.106 -31.066 47.958 1.00 34.72 428 GLU A C 1
ATOM 3074 O O . GLU A 1 428 ? -4.488 -31.357 46.825 1.00 35.72 428 GLU A O 1
ATOM 3080 N N . GLY A 1 429 ? -2.923 -30.509 48.204 1.00 34.95 429 GLY A N 1
ATOM 3081 C CA . GLY A 1 429 ? -2.000 -30.246 47.115 1.00 34.76 429 GLY A CA 1
ATOM 3082 C C . GLY A 1 429 ? -1.713 -28.784 46.829 1.00 32.91 429 GLY A C 1
ATOM 3083 O O . GLY A 1 429 ? -2.593 -27.932 46.939 1.00 33.43 429 GLY A O 1
ATOM 3084 N N . GLU A 1 430 ? -0.467 -28.503 46.464 1.00 31.59 430 GLU A N 1
ATOM 3085 C CA . GLU A 1 430 ? -0.027 -27.153 46.137 1.00 30.26 430 GLU A CA 1
ATOM 3086 C C . GLU A 1 430 ? -0.444 -26.838 44.702 1.00 29.00 430 GLU A C 1
ATOM 3087 O O . GLU A 1 430 ? 0.010 -27.484 43.760 1.00 28.85 430 GLU A O 1
ATOM 3093 N N . LEU A 1 431 ? -1.314 -25.849 44.545 1.00 24.99 431 LEU A N 1
ATOM 3094 C CA . LEU A 1 431 ? -1.795 -25.458 43.229 1.00 22.68 431 LEU A CA 1
ATOM 3095 C C . LEU A 1 431 ? -1.131 -24.195 42.693 1.00 22.35 431 LEU A C 1
ATOM 3096 O O . LEU A 1 431 ? -0.754 -23.304 43.455 1.00 21.18 431 LEU A O 1
ATOM 3101 N N . ALA A 1 432 ? -0.989 -24.141 41.371 1.00 20.00 432 ALA A N 1
ATOM 3102 C CA . ALA A 1 432 ? -0.430 -22.992 40.671 1.00 18.64 432 ALA A CA 1
ATOM 3103 C C . ALA A 1 432 ? -1.465 -22.697 39.591 1.00 18.46 432 ALA A C 1
ATOM 3104 O O . ALA A 1 432 ? -1.982 -23.620 38.959 1.00 17.80 432 ALA A O 1
ATOM 3106 N N . PHE A 1 433 ? -1.782 -21.425 39.383 1.00 15.46 433 PHE A N 1
ATOM 3107 C CA . PHE A 1 433 ? -2.785 -21.067 38.390 1.00 16.39 433 PHE A CA 1
ATOM 3108 C C . PHE A 1 433 ? -2.524 -19.732 37.719 1.00 14.65 433 PHE A C 1
ATOM 3109 O O . PHE A 1 433 ? -1.779 -18.892 38.226 1.00 15.77 433 PHE A O 1
ATOM 3117 N N . SER A 1 434 ? -3.154 -19.548 36.568 1.00 15.25 434 SER A N 1
ATOM 3118 C CA . SER A 1 434 ? -3.039 -18.304 35.834 1.00 14.72 434 SER A CA 1
ATOM 3119 C C . SER A 1 434 ? -4.346 -18.046 35.097 1.00 16.51 434 SER A C 1
ATOM 3120 O O . SER A 1 434 ? -4.855 -18.916 34.389 1.00 16.47 434 SER A O 1
ATOM 3123 N N . ILE A 1 435 ? -4.885 -16.849 35.278 1.00 13.60 435 ILE A N 1
ATOM 3124 C CA . ILE A 1 435 ? -6.122 -16.445 34.618 1.00 16.30 435 ILE A CA 1
ATOM 3125 C C . ILE A 1 435 ? -5.802 -15.132 33.909 1.00 16.46 435 ILE A C 1
ATOM 3126 O O . ILE A 1 435 ? -5.491 -14.141 34.564 1.00 16.85 435 ILE A O 1
ATOM 3131 N N . VAL A 1 436 ? -5.860 -15.126 32.581 1.00 13.72 436 VAL A N 1
ATOM 3132 C CA . VAL A 1 436 ? -5.584 -13.909 31.828 1.00 15.07 436 VAL A CA 1
ATOM 3133 C C . VAL A 1 436 ? -6.770 -13.623 30.912 1.00 15.74 436 VAL A C 1
ATOM 3134 O O . VAL A 1 436 ? -7.078 -14.413 30.014 1.00 15.15 436 VAL A O 1
ATOM 3138 N N . ASN A 1 437 ? -7.429 -12.494 31.153 1.00 13.88 437 ASN A N 1
ATOM 3139 C CA . ASN A 1 437 ? -8.600 -12.083 30.385 1.00 15.17 437 ASN A CA 1
ATOM 3140 C C . ASN A 1 437 ? -8.288 -10.868 29.510 1.00 15.73 437 ASN A C 1
ATOM 3141 O O . ASN A 1 437 ? -7.765 -9.866 29.996 1.00 14.09 437 ASN A O 1
ATOM 3146 N N . ASN A 1 438 ? -8.615 -10.976 28.221 1.00 14.24 438 ASN A N 1
ATOM 3147 C CA . ASN A 1 438 ? -8.427 -9.900 27.249 1.00 15.36 438 ASN A CA 1
ATOM 3148 C C . ASN A 1 438 ? -9.721 -9.776 26.431 1.00 16.42 438 ASN A C 1
ATOM 3149 O O . ASN A 1 438 ? -10.327 -10.786 26.068 1.00 16.87 438 ASN A O 1
ATOM 3154 N N . GLY A 1 439 ? -10.145 -8.555 26.137 1.00 18.93 439 GLY A N 1
ATOM 3155 C CA . GLY A 1 439 ? -11.329 -8.396 25.305 1.00 20.95 439 GLY A CA 1
ATOM 3156 C C . GLY A 1 439 ? -12.671 -8.045 25.915 1.00 22.95 439 GLY A C 1
ATOM 3157 O O . GLY A 1 439 ? -13.592 -7.687 25.179 1.00 22.19 439 GLY A O 1
ATOM 3158 N N . HIS A 1 440 ? -12.817 -8.169 27.229 1.00 22.07 440 HIS A N 1
ATOM 3159 C CA . HIS A 1 440 ? -14.084 -7.816 27.867 1.00 23.92 440 HIS A CA 1
ATOM 3160 C C . HIS A 1 440 ? -14.318 -6.319 27.637 1.00 23.96 440 HIS A C 1
ATOM 3161 O O . HIS A 1 440 ? -13.363 -5.571 27.441 1.00 21.56 440 HIS A O 1
ATOM 3168 N N . SER A 1 441 ? -15.576 -5.882 27.668 1.00 25.24 441 SER A N 1
ATOM 3169 C CA . SER A 1 441 ? -15.894 -4.477 27.414 1.00 27.99 441 SER A CA 1
ATOM 3170 C C . SER A 1 441 ? -16.251 -3.615 28.624 1.00 28.47 441 SER A C 1
ATOM 3171 O O . SER A 1 441 ? -16.279 -2.388 28.525 1.00 31.71 441 SER A O 1
ATOM 3174 N N . GLY A 1 442 ? -16.541 -4.235 29.757 1.00 25.50 442 GLY A N 1
ATOM 3175 C CA . GLY A 1 442 ? -16.889 -3.435 30.915 1.00 25.00 442 GLY A CA 1
ATOM 3176 C C . GLY A 1 442 ? -15.793 -3.454 31.955 1.00 22.19 442 GLY A C 1
ATOM 3177 O O . GLY A 1 442 ? -14.605 -3.419 31.617 1.00 21.83 442 GLY A O 1
ATOM 3178 N N . PRO A 1 443 ? -16.162 -3.494 33.241 1.00 20.58 443 PRO A N 1
ATOM 3179 C CA . PRO A 1 443 ? -15.158 -3.520 34.305 1.00 21.20 443 PRO A CA 1
ATOM 3180 C C . PRO A 1 443 ? -14.377 -4.822 34.180 1.00 19.91 443 PRO A C 1
ATOM 3181 O O . PRO A 1 443 ? -14.849 -5.771 33.550 1.00 20.20 443 PRO A O 1
ATOM 3185 N N . ALA A 1 444 ? -13.188 -4.875 34.766 1.00 19.12 444 ALA A N 1
ATOM 3186 C CA . ALA A 1 444 ? -12.402 -6.100 34.715 1.00 18.05 444 ALA A CA 1
ATOM 3187 C C . ALA A 1 444 ? -13.234 -7.174 35.413 1.00 17.92 444 ALA A C 1
ATOM 3188 O O . ALA A 1 444 ? -13.941 -6.886 36.381 1.00 13.22 444 ALA A O 1
ATOM 3190 N N . PRO A 1 445 ? -13.166 -8.424 34.926 1.00 15.91 445 PRO A N 1
ATOM 3191 C CA . PRO A 1 445 ? -13.922 -9.533 35.516 1.00 17.15 445 PRO A CA 1
ATOM 3192 C C . PRO A 1 445 ? -13.293 -10.020 36.821 1.00 16.81 445 PRO A C 1
ATOM 3193 O O . PRO A 1 445 ? -12.964 -11.196 36.966 1.00 16.50 445 PRO A O 1
ATOM 3197 N N . LEU A 1 446 ? -13.133 -9.106 37.772 1.00 15.75 446 LEU A N 1
ATOM 3198 C CA . LEU A 1 446 ? -12.526 -9.448 39.049 1.00 18.44 446 LEU A CA 1
ATOM 3199 C C . LEU A 1 446 ? -13.325 -10.500 39.818 1.00 18.48 446 LEU A C 1
ATOM 3200 O O . LEU A 1 446 ? -12.744 -11.388 40.439 1.00 18.70 446 LEU A O 1
ATOM 3205 N N . ALA A 1 447 ? -14.653 -10.399 39.774 1.00 17.51 447 ALA A N 1
ATOM 3206 C CA . ALA A 1 447 ? -15.515 -11.346 40.479 1.00 19.78 447 ALA A CA 1
ATOM 3207 C C . ALA A 1 447 ? -15.364 -12.756 39.903 1.00 19.86 447 ALA A C 1
ATOM 3208 O O . ALA A 1 447 ? -15.471 -13.747 40.623 1.00 21.86 447 ALA A O 1
ATOM 3210 N N . VAL A 1 448 ? -15.126 -12.838 38.600 1.00 18.26 448 VAL A N 1
ATOM 3211 C CA . VAL A 1 448 ? -14.933 -14.125 37.947 1.00 18.83 448 VAL A CA 1
ATOM 3212 C C . VAL A 1 448 ? -13.618 -14.722 38.442 1.00 18.01 448 VAL A C 1
ATOM 3213 O O . VAL A 1 448 ? -13.549 -15.895 38.811 1.00 16.08 448 VAL A O 1
ATOM 3217 N N . GLN A 1 449 ? -12.577 -13.897 38.456 1.00 15.40 449 GLN A N 1
ATOM 3218 C CA . GLN A 1 449 ? -11.265 -14.326 38.916 1.00 14.63 449 GLN A CA 1
ATOM 3219 C C . GLN A 1 449 ? -11.340 -14.784 40.370 1.00 13.77 449 GLN A C 1
ATOM 3220 O O . GLN A 1 449 ? -10.752 -15.804 40.739 1.00 13.70 449 GLN A O 1
ATOM 3226 N N . ASP A 1 450 ? -12.063 -14.023 41.188 1.00 15.60 450 ASP A N 1
ATOM 3227 C CA . ASP A 1 450 ? -12.222 -14.341 42.606 1.00 16.54 450 ASP A CA 1
ATOM 3228 C C . ASP A 1 450 ? -12.928 -15.677 42.782 1.00 16.47 450 ASP A C 1
ATOM 3229 O O . ASP A 1 450 ? -12.498 -16.517 43.574 1.00 17.09 450 ASP A O 1
ATOM 3234 N N . ALA A 1 451 ? -14.021 -15.861 42.046 1.00 17.32 451 ALA A N 1
ATOM 3235 C CA . ALA A 1 451 ? -14.795 -17.096 42.116 1.00 17.37 451 ALA A CA 1
ATOM 3236 C C . ALA A 1 451 ? -13.901 -18.305 41.861 1.00 18.48 451 ALA A C 1
ATOM 3237 O O . ALA A 1 451 ? -13.948 -19.283 42.598 1.00 18.24 451 ALA A O 1
ATOM 3239 N N . ILE A 1 452 ? -13.080 -18.229 40.818 1.00 16.54 452 ILE A N 1
ATOM 3240 C CA . ILE A 1 452 ? -12.181 -19.321 40.482 1.00 17.69 452 ILE A CA 1
ATOM 3241 C C . ILE A 1 452 ? -11.139 -19.551 41.578 1.00 17.44 452 ILE A C 1
ATOM 3242 O O . ILE A 1 452 ? -10.867 -20.693 41.947 1.00 16.93 452 ILE A O 1
ATOM 3247 N N . ALA A 1 453 ? -10.564 -18.471 42.105 1.00 15.80 453 ALA A N 1
ATOM 3248 C CA . ALA A 1 453 ? -9.563 -18.593 43.160 1.00 16.76 453 ALA A CA 1
ATOM 3249 C C . ALA A 1 453 ? -10.158 -19.255 44.403 1.00 17.14 453 ALA A C 1
ATOM 3250 O O . ALA A 1 453 ? -9.543 -20.135 44.999 1.00 18.25 453 ALA A O 1
ATOM 3252 N N . VAL A 1 454 ? -11.352 -18.826 44.799 1.00 16.75 454 VAL A N 1
ATOM 3253 C CA . VAL A 1 454 ? -12.015 -19.399 45.966 1.00 17.18 454 VAL A CA 1
ATOM 3254 C C . VAL A 1 454 ? -12.306 -20.888 45.741 1.00 19.06 454 VAL A C 1
ATOM 3255 O O . VAL A 1 454 ? -12.124 -21.704 46.646 1.00 17.80 454 VAL A O 1
ATOM 3259 N N . ARG A 1 455 ? -12.748 -21.232 44.535 1.00 17.40 455 ARG A N 1
ATOM 3260 C CA . ARG A 1 455 ? -13.036 -22.622 44.185 1.00 19.65 455 ARG A CA 1
ATOM 3261 C C . ARG A 1 455 ? -11.764 -23.464 44.272 1.00 18.53 455 ARG A C 1
ATOM 3262 O O . ARG A 1 455 ? -11.808 -24.629 44.665 1.00 18.24 455 ARG A O 1
ATOM 3270 N N . LEU A 1 456 ? -10.631 -22.870 43.904 1.00 16.78 456 LEU A N 1
ATOM 3271 C CA . LEU A 1 456 ? -9.350 -23.570 43.968 1.00 17.32 456 LEU A CA 1
ATOM 3272 C C . LEU A 1 456 ? -8.930 -23.769 45.419 1.00 16.68 456 LEU A C 1
ATOM 3273 O O . LEU A 1 456 ? -8.402 -24.825 45.784 1.00 17.69 456 LEU A O 1
ATOM 3278 N N . ALA A 1 457 ? -9.172 -22.757 46.249 1.00 15.46 457 ALA A N 1
ATOM 3279 C CA . ALA A 1 457 ? -8.816 -22.837 47.665 1.00 16.10 457 ALA A CA 1
ATOM 3280 C C . ALA A 1 457 ? -9.600 -23.960 48.335 1.00 18.23 457 ALA A C 1
ATOM 3281 O O . ALA A 1 457 ? -9.076 -24.677 49.191 1.00 17.47 457 ALA A O 1
ATOM 3283 N N . GLU A 1 458 ? -10.856 -24.117 47.936 1.00 16.95 458 GLU A N 1
ATOM 3284 C CA . GLU A 1 458 ? -11.701 -25.160 48.502 1.00 19.42 458 GLU A CA 1
ATOM 3285 C C . GLU A 1 458 ? -11.182 -26.518 48.048 1.00 21.12 458 GLU A C 1
ATOM 3286 O O . GLU A 1 458 ? -11.136 -27.469 48.827 1.00 21.00 458 GLU A O 1
ATOM 3292 N N . TYR A 1 459 ? -10.777 -26.591 46.784 1.00 19.46 459 TYR A N 1
ATOM 3293 C CA . TYR A 1 459 ? -10.244 -27.820 46.218 1.00 21.01 459 TYR A CA 1
ATOM 3294 C C . TYR A 1 459 ? -8.918 -28.162 46.902 1.00 22.21 459 TYR A C 1
ATOM 3295 O O . TYR A 1 459 ? -8.563 -29.330 47.039 1.00 22.69 459 TYR A O 1
ATOM 3304 N N . ALA A 1 460 ? -8.191 -27.134 47.329 1.00 20.13 460 ALA A N 1
ATOM 3305 C CA . ALA A 1 460 ? -6.912 -27.332 47.994 1.00 21.27 460 ALA A CA 1
ATOM 3306 C C . ALA A 1 460 ? -7.101 -27.805 49.434 1.00 21.48 460 ALA A C 1
ATOM 3307 O O . ALA A 1 460 ? -6.132 -28.155 50.106 1.00 21.91 460 ALA A O 1
ATOM 3309 N N . GLY A 1 461 ? -8.347 -27.809 49.903 1.00 21.21 461 GLY A N 1
ATOM 3310 C CA . GLY A 1 461 ? -8.636 -28.272 51.254 1.00 22.32 461 GLY A CA 1
ATOM 3311 C C . GLY A 1 461 ? -9.002 -27.219 52.283 1.00 22.80 461 GLY A C 1
ATOM 3312 O O . GLY A 1 461 ? -8.973 -27.494 53.482 1.00 24.27 461 GLY A O 1
ATOM 3313 N N . HIS A 1 462 ? -9.363 -26.024 51.825 1.00 20.98 462 HIS A N 1
ATOM 3314 C CA . HIS A 1 462 ? -9.720 -24.935 52.730 1.00 21.95 462 HIS A CA 1
ATOM 3315 C C . HIS A 1 462 ? -11.222 -24.701 52.838 1.00 21.14 462 HIS A C 1
ATOM 3316 O O . HIS A 1 462 ? -11.991 -25.070 51.951 1.00 21.28 462 HIS A O 1
ATOM 3323 N N . GLN A 1 463 ? -11.620 -24.077 53.942 1.00 21.87 463 GLN A N 1
ATOM 3324 C CA . GLN A 1 463 ? -13.010 -23.732 54.200 1.00 23.27 463 GLN A CA 1
ATOM 3325 C C . GLN A 1 463 ? -13.079 -22.238 54.499 1.00 22.79 463 GLN A C 1
ATOM 3326 O O . GLN A 1 463 ? -12.120 -21.650 54.999 1.00 21.03 463 GLN A O 1
ATOM 3332 N N . ALA A 1 464 ? -14.214 -21.625 54.196 1.00 23.14 464 ALA A N 1
ATOM 3333 C CA . ALA A 1 464 ? -14.375 -20.203 54.462 1.00 26.46 464 ALA A CA 1
ATOM 3334 C C . ALA A 1 464 ? -14.494 -19.991 55.970 1.00 27.67 464 ALA A C 1
ATOM 3335 O O . ALA A 1 464 ? -15.093 -20.802 56.674 1.00 26.60 464 ALA A O 1
ATOM 3337 N N . PRO A 1 465 ? -13.896 -18.909 56.491 1.00 30.42 465 PRO A N 1
ATOM 3338 C CA . PRO A 1 465 ? -13.977 -18.634 57.930 1.00 31.78 465 PRO A CA 1
ATOM 3339 C C . PRO A 1 465 ? -15.373 -18.123 58.293 1.00 33.41 465 PRO A C 1
ATOM 3340 O O . PRO A 1 465 ? -15.947 -17.304 57.573 1.00 35.33 465 PRO A O 1
ATOM 3344 N N . GLU A 1 466 ? -15.919 -18.613 59.404 1.00 33.28 466 GLU A N 1
ATOM 3345 C CA . GLU A 1 466 ? -17.253 -18.210 59.842 1.00 33.44 466 GLU A CA 1
ATOM 3346 C C . GLU A 1 466 ? -17.209 -17.355 61.103 1.00 34.60 466 GLU A C 1
ATOM 3347 O O . GLU A 1 466 ? -18.074 -16.465 61.233 1.00 35.65 466 GLU A O 1
ATOM 3353 N N . GLY A 1 467 ? -16.328 -17.601 61.954 1.00 35.52 467 GLY A N 1
ATOM 3354 N N . ARG B 1 1 ? 56.970 55.034 18.475 1.00 36.85 1 ARG B N 1
ATOM 3355 C CA . ARG B 1 1 ? 56.434 54.154 17.400 1.00 36.14 1 ARG B CA 1
ATOM 3356 C C . ARG B 1 1 ? 56.861 52.711 17.643 1.00 36.91 1 ARG B C 1
ATOM 3357 O O . ARG B 1 1 ? 57.964 52.453 18.128 1.00 38.59 1 ARG B O 1
ATOM 3365 N N . LEU B 1 2 ? 55.983 51.772 17.308 1.00 37.47 2 LEU B N 1
ATOM 3366 C CA . LEU B 1 2 ? 56.280 50.359 17.500 1.00 38.01 2 LEU B CA 1
ATOM 3367 C C . LEU B 1 2 ? 56.637 49.656 16.201 1.00 38.41 2 LEU B C 1
ATOM 3368 O O . LEU B 1 2 ? 56.976 48.477 16.207 1.00 38.78 2 LEU B O 1
ATOM 3373 N N . THR B 1 3 ? 56.563 50.373 15.086 1.00 39.38 3 THR B N 1
ATOM 3374 C CA . THR B 1 3 ? 56.872 49.775 13.795 1.00 39.94 3 THR B CA 1
ATOM 3375 C C . THR B 1 3 ? 58.317 49.293 13.702 1.00 39.62 3 THR B C 1
ATOM 3376 O O . THR B 1 3 ? 58.578 48.222 13.158 1.00 38.88 3 THR B O 1
ATOM 3380 N N . GLU B 1 4 ? 59.255 50.079 14.224 1.00 38.31 4 GLU B N 1
ATOM 3381 C CA . GLU B 1 4 ? 60.660 49.685 14.185 1.00 38.25 4 GLU B CA 1
ATOM 3382 C C . GLU B 1 4 ? 60.908 48.498 15.111 1.00 37.35 4 GLU B C 1
ATOM 3383 O O . GLU B 1 4 ? 61.600 47.548 14.745 1.00 36.88 4 GLU B O 1
ATOM 3389 N N . LEU B 1 5 ? 60.340 48.559 16.312 1.00 34.54 5 LEU B N 1
ATOM 3390 C CA . LEU B 1 5 ? 60.502 47.484 17.281 1.00 33.57 5 LEU B CA 1
ATOM 3391 C C . LEU B 1 5 ? 59.876 46.207 16.746 1.00 32.59 5 LEU B C 1
ATOM 3392 O O . LEU B 1 5 ? 60.537 45.176 16.638 1.00 33.03 5 LEU B O 1
ATOM 3397 N N . ARG B 1 6 ? 58.596 46.283 16.405 1.00 33.68 6 ARG B N 1
ATOM 3398 C CA . ARG B 1 6 ? 57.880 45.128 15.891 1.00 33.52 6 ARG B CA 1
ATOM 3399 C C . ARG B 1 6 ? 58.564 44.470 14.697 1.00 33.55 6 ARG B C 1
ATOM 3400 O O . ARG B 1 6 ? 58.617 43.244 14.618 1.00 33.00 6 ARG B O 1
ATOM 3408 N N . GLU B 1 7 ? 59.098 45.261 13.770 1.00 33.47 7 GLU B N 1
ATOM 3409 C CA . GLU B 1 7 ? 59.753 44.645 12.623 1.00 33.12 7 GLU B CA 1
ATOM 3410 C C . GLU B 1 7 ? 61.149 44.123 12.958 1.00 31.44 7 GLU B C 1
ATOM 3411 O O . GLU B 1 7 ? 61.643 43.209 12.298 1.00 30.24 7 GLU B O 1
ATOM 3417 N N . ASP B 1 8 ? 61.783 44.689 13.982 1.00 29.72 8 ASP B N 1
ATOM 3418 C CA . ASP B 1 8 ? 63.100 44.209 14.385 1.00 30.48 8 ASP B CA 1
ATOM 3419 C C . ASP B 1 8 ? 62.920 42.829 15.003 1.00 28.62 8 ASP B C 1
ATOM 3420 O O . ASP B 1 8 ? 63.703 41.914 14.748 1.00 29.46 8 ASP B O 1
ATOM 3425 N N . ILE B 1 9 ? 61.881 42.685 15.818 1.00 28.66 9 ILE B N 1
ATOM 3426 C CA . ILE B 1 9 ? 61.588 41.408 16.458 1.00 27.78 9 ILE B CA 1
ATOM 3427 C C . ILE B 1 9 ? 61.152 40.418 15.383 1.00 28.38 9 ILE B C 1
ATOM 3428 O O . ILE B 1 9 ? 61.539 39.250 15.407 1.00 27.35 9 ILE B O 1
ATOM 3433 N N . ASP B 1 10 ? 60.350 40.897 14.436 1.00 28.44 10 ASP B N 1
ATOM 3434 C CA . ASP B 1 10 ? 59.890 40.063 13.332 1.00 28.72 10 ASP B CA 1
ATOM 3435 C C . ASP B 1 10 ? 61.094 39.441 12.635 1.00 27.68 10 ASP B C 1
ATOM 3436 O O . ASP B 1 10 ? 61.126 38.238 12.376 1.00 27.25 10 ASP B O 1
ATOM 3441 N N . ALA B 1 11 ? 62.084 40.275 12.330 1.00 27.30 11 ALA B N 1
ATOM 3442 C CA . ALA B 1 11 ? 63.289 39.826 11.642 1.00 26.86 11 ALA B CA 1
ATOM 3443 C C . ALA B 1 11 ? 64.103 38.865 12.486 1.00 27.42 11 ALA B C 1
ATOM 3444 O O . ALA B 1 11 ? 64.706 37.922 11.972 1.00 26.52 11 ALA B O 1
ATOM 3446 N N . ILE B 1 12 ? 64.137 39.112 13.786 1.00 26.31 12 ILE B N 1
ATOM 3447 C CA . ILE B 1 12 ? 64.899 38.241 14.649 1.00 25.69 12 ILE B CA 1
ATOM 3448 C C . ILE B 1 12 ? 64.299 36.842 14.659 1.00 25.68 12 ILE B C 1
ATOM 3449 O O . ILE B 1 12 ? 65.024 35.850 14.625 1.00 25.10 12 ILE B O 1
ATOM 3454 N N . LEU B 1 13 ? 62.972 36.776 14.700 1.00 25.65 13 LEU B N 1
ATOM 3455 C CA . LEU B 1 13 ? 62.268 35.503 14.725 1.00 25.62 13 LEU B CA 1
ATOM 3456 C C . LEU B 1 13 ? 62.402 34.723 13.422 1.00 27.18 13 LEU B C 1
ATOM 3457 O O . LEU B 1 13 ? 61.968 33.577 13.337 1.00 26.81 13 LEU B O 1
ATOM 3462 N N . GLU B 1 14 ? 63.009 35.338 12.410 1.00 27.16 14 GLU B N 1
ATOM 3463 C CA . GLU B 1 14 ? 63.201 34.664 11.131 1.00 29.16 14 GLU B CA 1
ATOM 3464 C C . GLU B 1 14 ? 64.503 33.867 11.146 1.00 28.04 14 GLU B C 1
ATOM 3465 O O . GLU B 1 14 ? 64.975 33.411 10.107 1.00 30.25 14 GLU B O 1
ATOM 3471 N N . ASP B 1 15 ? 65.070 33.692 12.334 1.00 27.12 15 ASP B N 1
ATOM 3472 C CA . ASP B 1 15 ? 66.321 32.958 12.504 1.00 27.09 15 ASP B CA 1
ATOM 3473 C C . ASP B 1 15 ? 66.216 31.510 12.020 1.00 26.53 15 ASP B C 1
ATOM 3474 O O . ASP B 1 15 ? 65.188 30.860 12.201 1.00 26.14 15 ASP B O 1
ATOM 3479 N N . PRO B 1 16 ? 67.290 30.980 11.411 1.00 26.65 16 PRO B N 1
ATOM 3480 C CA . PRO B 1 16 ? 67.235 29.595 10.933 1.00 26.18 16 PRO B CA 1
ATOM 3481 C C . PRO B 1 16 ? 67.068 28.545 12.035 1.00 25.93 16 PRO B C 1
ATOM 3482 O O . PRO B 1 16 ? 66.691 27.407 11.759 1.00 25.59 16 PRO B O 1
ATOM 3486 N N . ALA B 1 17 ? 67.346 28.918 13.281 1.00 23.40 17 ALA B N 1
ATOM 3487 C CA . ALA B 1 17 ? 67.196 27.975 14.388 1.00 24.27 17 ALA B CA 1
ATOM 3488 C C . ALA B 1 17 ? 65.717 27.757 14.703 1.00 23.28 17 ALA B C 1
ATOM 3489 O O . ALA B 1 17 ? 65.347 26.771 15.345 1.00 24.76 17 ALA B O 1
ATOM 3491 N N . LEU B 1 18 ? 64.879 28.680 14.244 1.00 22.55 18 LEU B N 1
ATOM 3492 C CA . LEU B 1 18 ? 63.440 28.610 14.477 1.00 23.72 18 LEU B CA 1
ATOM 3493 C C . LEU B 1 18 ? 62.683 28.075 13.262 1.00 23.05 18 LEU B C 1
ATOM 3494 O O . LEU B 1 18 ? 61.452 28.113 13.221 1.00 20.62 18 LEU B O 1
ATOM 3499 N N . GLU B 1 19 ? 63.418 27.582 12.274 1.00 22.66 19 GLU B N 1
ATOM 3500 C CA . GLU B 1 19 ? 62.790 27.044 11.075 1.00 23.98 19 GLU B CA 1
ATOM 3501 C C . GLU B 1 19 ? 61.865 25.883 11.430 1.00 22.09 19 GLU B C 1
ATOM 3502 O O . GLU B 1 19 ? 62.284 24.924 12.080 1.00 19.39 19 GLU B O 1
ATOM 3508 N N . GLY B 1 20 ? 60.606 25.994 11.012 1.00 20.65 20 GLY B N 1
ATOM 3509 C CA . GLY B 1 20 ? 59.628 24.952 11.267 1.00 18.79 20 GLY B CA 1
ATOM 3510 C C . GLY B 1 20 ? 59.117 24.858 12.694 1.00 20.11 20 GLY B C 1
ATOM 3511 O O . GLY B 1 20 ? 58.420 23.901 13.044 1.00 17.19 20 GLY B O 1
ATOM 3512 N N . ALA B 1 21 ? 59.435 25.852 13.517 1.00 17.59 21 ALA B N 1
ATOM 3513 C CA . ALA B 1 21 ? 59.005 25.843 14.910 1.00 19.08 21 ALA B CA 1
ATOM 3514 C C . ALA B 1 21 ? 57.893 26.841 15.215 1.00 19.91 21 ALA B C 1
ATOM 3515 O O . ALA B 1 21 ? 57.534 27.665 14.373 1.00 21.47 21 ALA B O 1
ATOM 3517 N N . VAL B 1 22 ? 57.346 26.750 16.425 1.00 18.76 22 VAL B N 1
ATOM 3518 C CA . VAL B 1 22 ? 56.292 27.655 16.879 1.00 21.35 22 VAL B CA 1
ATOM 3519 C C . VAL B 1 22 ? 56.859 28.470 18.036 1.00 21.80 22 VAL B C 1
ATOM 3520 O O . VAL B 1 22 ? 57.460 27.916 18.959 1.00 21.92 22 VAL B O 1
ATOM 3524 N N . SER B 1 23 ? 56.674 29.785 17.984 1.00 20.26 23 SER B N 1
ATOM 3525 C CA . SER B 1 23 ? 57.185 30.655 19.033 1.00 20.61 23 SER B CA 1
ATOM 3526 C C . SER B 1 23 ? 56.146 31.641 19.542 1.00 21.05 23 SER B C 1
ATOM 3527 O O . SER B 1 23 ? 55.632 32.472 18.786 1.00 20.91 23 SER B O 1
ATOM 3530 N N . GLY B 1 24 ? 55.835 31.534 20.828 1.00 18.04 24 GLY B N 1
ATOM 3531 C CA . GLY B 1 24 ? 54.893 32.446 21.440 1.00 19.35 24 GLY B CA 1
ATOM 3532 C C . GLY B 1 24 ? 55.718 33.608 21.959 1.00 20.69 24 GLY B C 1
ATOM 3533 O O . GLY B 1 24 ? 56.600 33.417 22.796 1.00 17.98 24 GLY B O 1
ATOM 3534 N N . VAL B 1 25 ? 55.457 34.811 21.460 1.00 19.63 25 VAL B N 1
ATOM 3535 C CA . VAL B 1 25 ? 56.214 35.974 21.898 1.00 21.52 25 VAL B CA 1
ATOM 3536 C C . VAL B 1 25 ? 55.285 37.133 22.238 1.00 22.82 25 VAL B C 1
ATOM 3537 O O . VAL B 1 25 ? 54.578 37.648 21.369 1.00 21.35 25 VAL B O 1
ATOM 3541 N N . VAL B 1 26 ? 55.298 37.539 23.504 1.00 22.48 26 VAL B N 1
ATOM 3542 C CA . VAL B 1 26 ? 54.456 38.636 23.967 1.00 22.94 26 VAL B CA 1
ATOM 3543 C C . VAL B 1 26 ? 55.268 39.631 24.797 1.00 24.52 26 VAL B C 1
ATOM 3544 O O . VAL B 1 26 ? 55.996 39.245 25.713 1.00 23.05 26 VAL B O 1
ATOM 3548 N N . VAL B 1 27 ? 55.146 40.911 24.461 1.00 23.87 27 VAL B N 1
ATOM 3549 C CA . VAL B 1 27 ? 55.856 41.973 25.168 1.00 23.58 27 VAL B CA 1
ATOM 3550 C C . VAL B 1 27 ? 54.852 43.063 25.552 1.00 25.31 27 VAL B C 1
ATOM 3551 O O . VAL B 1 27 ? 54.140 43.592 24.697 1.00 25.70 27 VAL B O 1
ATOM 3555 N N . VAL B 1 28 ? 54.795 43.387 26.839 1.00 25.32 28 VAL B N 1
ATOM 3556 C CA . VAL B 1 28 ? 53.866 44.396 27.329 1.00 28.63 28 VAL B CA 1
ATOM 3557 C C . VAL B 1 28 ? 54.530 45.410 28.251 1.00 29.80 28 VAL B C 1
ATOM 3558 O O . VAL B 1 28 ? 55.447 45.082 29.008 1.00 27.98 28 VAL B O 1
ATOM 3562 N N . ASP B 1 29 ? 54.066 46.653 28.169 1.00 30.70 29 ASP B N 1
ATOM 3563 C CA . ASP B 1 29 ? 54.587 47.720 29.007 1.00 31.86 29 ASP B CA 1
ATOM 3564 C C . ASP B 1 29 ? 53.770 47.681 30.293 1.00 32.79 29 ASP B C 1
ATOM 3565 O O . ASP B 1 29 ? 52.596 48.033 30.296 1.00 34.30 29 ASP B O 1
ATOM 3570 N N . THR B 1 30 ? 54.396 47.239 31.378 1.00 33.81 30 THR B N 1
ATOM 3571 C CA . THR B 1 30 ? 53.719 47.125 32.663 1.00 36.58 30 THR B CA 1
ATOM 3572 C C . THR B 1 30 ? 53.165 48.447 33.195 1.00 36.93 30 THR B C 1
ATOM 3573 O O . THR B 1 30 ? 52.145 48.463 33.882 1.00 37.04 30 THR B O 1
ATOM 3577 N N . ALA B 1 31 ? 53.836 49.550 32.879 1.00 38.08 31 ALA B N 1
ATOM 3578 C CA . ALA B 1 31 ? 53.400 50.864 33.340 1.00 37.85 31 ALA B CA 1
ATOM 3579 C C . ALA B 1 31 ? 52.073 51.287 32.719 1.00 38.63 31 ALA B C 1
ATOM 3580 O O . ALA B 1 31 ? 51.146 51.686 33.425 1.00 38.96 31 ALA B O 1
ATOM 3582 N N . THR B 1 32 ? 51.982 51.194 31.397 1.00 38.62 32 THR B N 1
ATOM 3583 C CA . THR B 1 32 ? 50.772 51.589 30.685 1.00 38.16 32 THR B CA 1
ATOM 3584 C C . THR B 1 32 ? 49.867 50.418 30.327 1.00 37.53 32 THR B C 1
ATOM 3585 O O . THR B 1 32 ? 48.670 50.596 30.102 1.00 37.56 32 THR B O 1
ATOM 3589 N N . GLY B 1 33 ? 50.442 49.222 30.268 1.00 36.82 33 GLY B N 1
ATOM 3590 C CA . GLY B 1 33 ? 49.664 48.048 29.917 1.00 35.66 33 GLY B CA 1
ATOM 3591 C C . GLY B 1 33 ? 49.579 47.874 28.409 1.00 35.38 33 GLY B C 1
ATOM 3592 O O . GLY B 1 33 ? 48.828 47.036 27.912 1.00 35.05 33 GLY B O 1
ATOM 3593 N N . GLU B 1 34 ? 50.356 48.667 27.678 1.00 34.35 34 GLU B N 1
ATOM 3594 C CA . GLU B 1 34 ? 50.362 48.602 26.219 1.00 34.51 34 GLU B CA 1
ATOM 3595 C C . GLU B 1 34 ? 51.021 47.330 25.697 1.00 34.24 34 GLU B C 1
ATOM 3596 O O . GLU B 1 34 ? 52.053 46.895 26.213 1.00 33.54 34 GLU B O 1
ATOM 3602 N N . GLU B 1 35 ? 50.422 46.745 24.665 1.00 33.16 35 GLU B N 1
ATOM 3603 C CA . GLU B 1 35 ? 50.957 45.535 24.052 1.00 31.93 35 GLU B CA 1
ATOM 3604 C C . GLU B 1 35 ? 51.943 45.975 22.972 1.00 31.70 35 GLU B C 1
ATOM 3605 O O . GLU B 1 35 ? 51.546 46.434 21.899 1.00 31.74 35 GLU B O 1
ATOM 3611 N N . LEU B 1 36 ? 53.231 45.843 23.268 1.00 29.93 36 LEU B N 1
ATOM 3612 C CA . LEU B 1 36 ? 54.272 46.248 22.336 1.00 28.74 36 LEU B CA 1
ATOM 3613 C C . LEU B 1 36 ? 54.500 45.241 21.216 1.00 28.47 36 LEU B C 1
ATOM 3614 O O . LEU B 1 36 ? 54.851 45.614 20.097 1.00 27.81 36 LEU B O 1
ATOM 3619 N N . TYR B 1 37 ? 54.306 43.963 21.522 1.00 26.52 37 TYR B N 1
ATOM 3620 C CA . TYR B 1 37 ? 54.491 42.910 20.533 1.00 25.82 37 TYR B CA 1
ATOM 3621 C C . TYR B 1 37 ? 53.736 41.665 20.969 1.00 26.16 37 TYR B C 1
ATOM 3622 O O . TYR B 1 37 ? 53.708 41.327 22.154 1.00 26.19 37 TYR B O 1
ATOM 3631 N N . SER B 1 38 ? 53.112 40.990 20.011 1.00 25.09 38 SER B N 1
ATOM 3632 C CA . SER B 1 38 ? 52.356 39.779 20.308 1.00 26.76 38 SER B CA 1
ATOM 3633 C C . SER B 1 38 ? 52.221 38.864 19.096 1.00 26.09 38 SER B C 1
ATOM 3634 O O . SER B 1 38 ? 51.704 39.265 18.055 1.00 24.67 38 SER B O 1
ATOM 3637 N N . ARG B 1 39 ? 52.694 37.632 19.246 1.00 25.44 39 ARG B N 1
ATOM 3638 C CA . ARG B 1 39 ? 52.624 36.638 18.187 1.00 24.91 39 ARG B CA 1
ATOM 3639 C C . ARG B 1 39 ? 52.398 35.257 18.793 1.00 24.70 39 ARG B C 1
ATOM 3640 O O . ARG B 1 39 ? 53.195 34.790 19.617 1.00 21.80 39 ARG B O 1
ATOM 3648 N N . ASP B 1 40 ? 51.309 34.614 18.380 1.00 22.85 40 ASP B N 1
ATOM 3649 C CA . ASP B 1 40 ? 50.949 33.291 18.874 1.00 22.38 40 ASP B CA 1
ATOM 3650 C C . ASP B 1 40 ? 50.925 33.273 20.399 1.00 23.58 40 ASP B C 1
ATOM 3651 O O . ASP B 1 40 ? 51.290 32.276 21.025 1.00 21.01 40 ASP B O 1
ATOM 3656 N N . GLY B 1 41 ? 50.479 34.383 20.985 1.00 24.12 41 GLY B N 1
ATOM 3657 C CA . GLY B 1 41 ? 50.423 34.497 22.433 1.00 24.28 41 GLY B CA 1
ATOM 3658 C C . GLY B 1 41 ? 49.413 33.598 23.122 1.00 25.28 41 GLY B C 1
ATOM 3659 O O . GLY B 1 41 ? 49.540 33.308 24.315 1.00 26.26 41 GLY B O 1
ATOM 3660 N N . GLY B 1 42 ? 48.404 33.157 22.380 1.00 24.50 42 GLY B N 1
ATOM 3661 C CA . GLY B 1 42 ? 47.395 32.296 22.962 1.00 25.33 42 GLY B CA 1
ATOM 3662 C C . GLY B 1 42 ? 47.633 30.828 22.663 1.00 24.35 42 GLY B C 1
ATOM 3663 O O . GLY B 1 42 ? 46.819 29.980 23.017 1.00 24.31 42 GLY B O 1
ATOM 3664 N N . GLU B 1 43 ? 48.749 30.524 22.011 1.00 23.80 43 GLU B N 1
ATOM 3665 C CA . GLU B 1 43 ? 49.082 29.143 21.672 1.00 23.71 43 GLU B CA 1
ATOM 3666 C C . GLU B 1 43 ? 49.597 28.412 22.908 1.00 21.42 43 GLU B C 1
ATOM 3667 O O . GLU B 1 43 ? 50.470 28.925 23.605 1.00 20.64 43 GLU B O 1
ATOM 3673 N N . GLN B 1 44 ? 49.058 27.223 23.178 1.00 22.07 44 GLN B N 1
ATOM 3674 C CA . GLN B 1 44 ? 49.501 26.434 24.327 1.00 20.69 44 GLN B CA 1
ATOM 3675 C C . GLN B 1 44 ? 50.812 25.746 23.955 1.00 20.36 44 GLN B C 1
ATOM 3676 O O . GLN B 1 44 ? 50.887 25.027 22.956 1.00 18.67 44 GLN B O 1
ATOM 3682 N N . LEU B 1 45 ? 51.839 25.968 24.770 1.00 17.63 45 LEU B N 1
ATOM 3683 C CA . LEU B 1 45 ? 53.163 25.416 24.512 1.00 17.83 45 LEU B CA 1
ATOM 3684 C C . LEU B 1 45 ? 53.823 24.875 25.781 1.00 16.29 45 LEU B C 1
ATOM 3685 O O . LEU B 1 45 ? 53.444 25.256 26.884 1.00 17.65 45 LEU B O 1
ATOM 3690 N N . LEU B 1 46 ? 54.806 23.989 25.623 1.00 17.16 46 LEU B N 1
ATOM 3691 C CA . LEU B 1 46 ? 55.524 23.456 26.779 1.00 16.38 46 LEU B CA 1
ATOM 3692 C C . LEU B 1 46 ? 56.414 24.586 27.289 1.00 16.70 46 LEU B C 1
ATOM 3693 O O . LEU B 1 46 ? 57.114 25.240 26.512 1.00 16.76 46 LEU B O 1
ATOM 3698 N N . PRO B 1 47 ? 56.399 24.831 28.608 1.00 16.08 47 PRO B N 1
ATOM 3699 C CA . PRO B 1 47 ? 57.207 25.901 29.187 1.00 16.50 47 PRO B CA 1
ATOM 3700 C C . PRO B 1 47 ? 58.583 25.529 29.728 1.00 16.22 47 PRO B C 1
ATOM 3701 O O . PRO B 1 47 ? 59.399 26.414 29.978 1.00 13.57 47 PRO B O 1
ATOM 3705 N N . ALA B 1 48 ? 58.849 24.238 29.902 1.00 13.48 48 ALA B N 1
ATOM 3706 C CA . ALA B 1 48 ? 60.113 23.817 30.492 1.00 14.54 48 ALA B CA 1
ATOM 3707 C C . ALA B 1 48 ? 60.131 24.502 31.863 1.00 12.51 48 ALA B C 1
ATOM 3708 O O . ALA B 1 48 ? 59.068 24.713 32.458 1.00 14.98 48 ALA B O 1
ATOM 3710 N N . SER B 1 49 ? 61.307 24.877 32.353 1.00 12.79 49 SER B N 1
ATOM 3711 C CA . SER B 1 49 ? 61.410 25.516 33.662 1.00 13.50 49 SER B CA 1
ATOM 3712 C C . SER B 1 49 ? 60.723 26.875 33.817 1.00 15.26 49 SER B C 1
ATOM 3713 O O . SER B 1 49 ? 60.755 27.455 34.901 1.00 13.24 49 SER B O 1
ATOM 3716 N N . ASN B 1 50 ? 60.118 27.400 32.756 1.00 15.41 50 ASN B N 1
ATOM 3717 C CA . ASN B 1 50 ? 59.415 28.671 32.906 1.00 16.80 50 ASN B CA 1
ATOM 3718 C C . ASN B 1 50 ? 58.209 28.420 33.806 1.00 17.45 50 ASN B C 1
ATOM 3719 O O . ASN B 1 50 ? 57.617 29.352 34.357 1.00 16.84 50 ASN B O 1
ATOM 3724 N N . MET B 1 51 ? 57.861 27.147 33.968 1.00 14.92 51 MET B N 1
ATOM 3725 C CA . MET B 1 51 ? 56.755 26.761 34.833 1.00 16.21 51 MET B CA 1
ATOM 3726 C C . MET B 1 51 ? 57.044 27.224 36.259 1.00 15.47 51 MET B C 1
ATOM 3727 O O . MET B 1 51 ? 56.122 27.518 37.021 1.00 14.74 51 MET B O 1
ATOM 3732 N N . LYS B 1 52 ? 58.322 27.297 36.618 1.00 14.55 52 LYS B N 1
ATOM 3733 C CA . LYS B 1 52 ? 58.688 27.712 37.967 1.00 15.93 52 LYS B CA 1
ATOM 3734 C C . LYS B 1 52 ? 58.191 29.118 38.312 1.00 16.66 52 LYS B C 1
ATOM 3735 O O . LYS B 1 52 ? 58.033 29.457 39.487 1.00 16.60 52 LYS B O 1
ATOM 3741 N N . LEU B 1 53 ? 57.951 29.934 37.294 1.00 17.44 53 LEU B N 1
ATOM 3742 C CA . LEU B 1 53 ? 57.447 31.285 37.522 1.00 17.13 53 LEU B CA 1
ATOM 3743 C C . LEU B 1 53 ? 56.089 31.180 38.214 1.00 18.78 53 LEU B C 1
ATOM 3744 O O . LEU B 1 53 ? 55.807 31.905 39.171 1.00 18.17 53 LEU B O 1
ATOM 3749 N N . PHE B 1 54 ? 55.254 30.261 37.740 1.00 18.10 54 PHE B N 1
ATOM 3750 C CA . PHE B 1 54 ? 53.929 30.069 38.326 1.00 17.65 54 PHE B CA 1
ATOM 3751 C C . PHE B 1 54 ? 54.029 29.465 39.725 1.00 19.18 54 PHE B C 1
ATOM 3752 O O . PHE B 1 54 ? 53.329 29.878 40.651 1.00 19.17 54 PHE B O 1
ATOM 3760 N N . THR B 1 55 ? 54.910 28.486 39.876 1.00 15.63 55 THR B N 1
ATOM 3761 C CA . THR B 1 55 ? 55.096 27.827 41.158 1.00 17.53 55 THR B CA 1
ATOM 3762 C C . THR B 1 55 ? 55.621 28.793 42.223 1.00 16.82 55 THR B C 1
ATOM 3763 O O . THR B 1 55 ? 55.146 28.791 43.359 1.00 17.26 55 THR B O 1
ATOM 3767 N N . ALA B 1 56 ? 56.593 29.618 41.850 1.00 18.21 56 ALA B N 1
ATOM 3768 C CA . ALA B 1 56 ? 57.171 30.586 42.778 1.00 19.44 56 ALA B CA 1
ATOM 3769 C C . ALA B 1 56 ? 56.104 31.591 43.208 1.00 20.49 56 ALA B C 1
ATOM 3770 O O . ALA B 1 56 ? 55.959 31.892 44.395 1.00 20.67 56 ALA B O 1
ATOM 3772 N N . ALA B 1 57 ? 55.351 32.094 42.236 1.00 20.83 57 ALA B N 1
ATOM 3773 C CA . ALA B 1 57 ? 54.293 33.065 42.507 1.00 21.15 57 ALA B CA 1
ATOM 3774 C C . ALA B 1 57 ? 53.266 32.499 43.483 1.00 20.66 57 ALA B C 1
ATOM 3775 O O . ALA B 1 57 ? 52.895 33.157 44.460 1.00 20.35 57 ALA B O 1
ATOM 3777 N N . ALA B 1 58 ? 52.811 31.277 43.221 1.00 20.16 58 ALA B N 1
ATOM 3778 C CA . ALA B 1 58 ? 51.825 30.630 44.082 1.00 20.33 58 ALA B CA 1
ATOM 3779 C C . ALA B 1 58 ? 52.381 30.357 45.479 1.00 21.02 58 ALA B C 1
ATOM 3780 O O . ALA B 1 58 ? 51.665 30.473 46.473 1.00 20.79 58 ALA B O 1
ATOM 3782 N N . ALA B 1 59 ? 53.659 29.997 45.556 1.00 21.68 59 ALA B N 1
ATOM 3783 C CA . ALA B 1 59 ? 54.276 29.712 46.846 1.00 22.31 59 ALA B CA 1
ATOM 3784 C C . ALA B 1 59 ? 54.317 30.973 47.703 1.00 22.23 59 ALA B C 1
ATOM 3785 O O . ALA B 1 59 ? 54.076 30.924 48.910 1.00 21.29 59 ALA B O 1
ATOM 3787 N N . LEU B 1 60 ? 54.611 32.104 47.074 1.00 22.69 60 LEU B N 1
ATOM 3788 C CA . LEU B 1 60 ? 54.682 33.366 47.799 1.00 23.32 60 LEU B CA 1
ATOM 3789 C C . LEU B 1 60 ? 53.305 33.806 48.268 1.00 24.99 60 LEU B C 1
ATOM 3790 O O . LEU B 1 60 ? 53.161 34.401 49.340 1.00 24.23 60 LEU B O 1
ATOM 3795 N N . GLU B 1 61 ? 52.293 33.488 47.467 1.00 24.80 61 GLU B N 1
ATOM 3796 C CA . GLU B 1 61 ? 50.917 33.851 47.775 1.00 26.84 61 GLU B CA 1
ATOM 3797 C C . GLU B 1 61 ? 50.303 32.964 48.856 1.00 26.93 61 GLU B C 1
ATOM 3798 O O . GLU B 1 61 ? 49.559 33.444 49.713 1.00 26.85 61 GLU B O 1
ATOM 3804 N N . VAL B 1 62 ? 50.612 31.671 48.809 1.00 25.43 62 VAL B N 1
ATOM 3805 C CA . VAL B 1 62 ? 50.065 30.715 49.767 1.00 24.90 62 VAL B CA 1
ATOM 3806 C C . VAL B 1 62 ? 50.869 30.575 51.057 1.00 24.50 62 VAL B C 1
ATOM 3807 O O . VAL B 1 62 ? 50.300 30.548 52.150 1.00 21.80 62 VAL B O 1
ATOM 3811 N N . LEU B 1 63 ? 52.187 30.483 50.928 1.00 23.31 63 LEU B N 1
ATOM 3812 C CA . LEU B 1 63 ? 53.058 30.321 52.087 1.00 24.07 63 LEU B CA 1
ATOM 3813 C C . LEU B 1 63 ? 53.553 31.643 52.672 1.00 24.17 63 LEU B C 1
ATOM 3814 O O . LEU B 1 63 ? 53.733 31.760 53.883 1.00 25.64 63 LEU B O 1
ATOM 3819 N N . GLY B 1 64 ? 53.771 32.637 51.818 1.00 24.52 64 GLY B N 1
ATOM 3820 C CA . GLY B 1 64 ? 54.264 33.920 52.292 1.00 24.77 64 GLY B CA 1
ATOM 3821 C C . GLY B 1 64 ? 55.780 34.008 52.208 1.00 23.54 64 GLY B C 1
ATOM 3822 O O . GLY B 1 64 ? 56.484 33.015 52.407 1.00 22.81 64 GLY B O 1
ATOM 3823 N N . ALA B 1 65 ? 56.287 35.196 51.906 1.00 22.87 65 ALA B N 1
ATOM 3824 C CA . ALA B 1 65 ? 57.726 35.412 51.793 1.00 22.79 65 ALA B CA 1
ATOM 3825 C C . ALA B 1 65 ? 58.455 35.115 53.102 1.00 22.88 65 ALA B C 1
ATOM 3826 O O . ALA B 1 65 ? 59.638 34.778 53.097 1.00 22.17 65 ALA B O 1
ATOM 3828 N N . ASP B 1 66 ? 57.742 35.234 54.218 1.00 23.70 66 ASP B N 1
ATOM 3829 C CA . ASP B 1 66 ? 58.322 35.007 55.539 1.00 26.16 66 ASP B CA 1
ATOM 3830 C C . ASP B 1 66 ? 58.209 33.564 56.016 1.00 25.03 66 ASP B C 1
ATOM 3831 O O . ASP B 1 66 ? 58.645 33.236 57.118 1.00 24.47 66 ASP B O 1
ATOM 3836 N N . HIS B 1 67 ? 57.618 32.706 55.191 1.00 24.26 67 HIS B N 1
ATOM 3837 C CA . HIS B 1 67 ? 57.443 31.302 55.545 1.00 24.53 67 HIS B CA 1
ATOM 3838 C C . HIS B 1 67 ? 58.774 30.573 55.737 1.00 25.07 67 HIS B C 1
ATOM 3839 O O . HIS B 1 67 ? 59.744 30.818 55.017 1.00 26.24 67 HIS B O 1
ATOM 3846 N N . SER B 1 68 ? 58.810 29.670 56.711 1.00 22.85 68 SER B N 1
ATOM 3847 C CA . SER B 1 68 ? 60.006 28.889 56.987 1.00 21.87 68 SER B CA 1
ATOM 3848 C C . SER B 1 68 ? 59.599 27.421 57.112 1.00 20.37 68 SER B C 1
ATOM 3849 O O . SER B 1 68 ? 58.435 27.117 57.370 1.00 18.05 68 SER B O 1
ATOM 3852 N N . PHE B 1 69 ? 60.555 26.517 56.915 1.00 18.94 69 PHE B N 1
ATOM 3853 C CA . PHE B 1 69 ? 60.282 25.087 56.995 1.00 17.33 69 PHE B CA 1
ATOM 3854 C C . PHE B 1 69 ? 60.986 24.462 58.186 1.00 18.89 69 PHE B C 1
ATOM 3855 O O . PHE B 1 69 ? 62.119 24.827 58.506 1.00 19.55 69 PHE B O 1
ATOM 3863 N N . GLY B 1 70 ? 60.315 23.509 58.827 1.00 19.64 70 GLY B N 1
ATOM 3864 C CA . GLY B 1 70 ? 60.885 22.867 59.993 1.00 19.12 70 GLY B CA 1
ATOM 3865 C C . GLY B 1 70 ? 61.171 21.384 59.878 1.00 19.93 70 GLY B C 1
ATOM 3866 O O . GLY B 1 70 ? 60.580 20.667 59.069 1.00 17.97 70 GLY B O 1
ATOM 3867 N N . THR B 1 71 ? 62.104 20.943 60.712 1.00 18.87 71 THR B N 1
ATOM 3868 C CA . THR B 1 71 ? 62.525 19.557 60.801 1.00 16.92 71 THR B CA 1
ATOM 3869 C C . THR B 1 71 ? 62.680 19.332 62.298 1.00 18.09 71 THR B C 1
ATOM 3870 O O . THR B 1 71 ? 63.216 20.192 62.990 1.00 20.00 71 THR B O 1
ATOM 3874 N N . GLU B 1 72 ? 62.208 18.197 62.797 1.00 17.67 72 GLU B N 1
ATOM 3875 C CA . GLU B 1 72 ? 62.299 17.911 64.230 1.00 19.76 72 GLU B CA 1
ATOM 3876 C C . GLU B 1 72 ? 62.678 16.464 64.504 1.00 19.09 72 GLU B C 1
ATOM 3877 O O . GLU B 1 72 ? 62.596 15.610 63.624 1.00 18.69 72 GLU B O 1
ATOM 3883 N N . VAL B 1 73 ? 63.079 16.201 65.745 1.00 18.65 73 VAL B N 1
ATOM 3884 C CA . VAL B 1 73 ? 63.424 14.853 66.184 1.00 18.40 73 VAL B CA 1
ATOM 3885 C C . VAL B 1 73 ? 62.539 14.603 67.395 1.00 20.30 73 VAL B C 1
ATOM 3886 O O . VAL B 1 73 ? 62.537 15.398 68.335 1.00 18.75 73 VAL B O 1
ATOM 3890 N N . ALA B 1 74 ? 61.793 13.504 67.379 1.00 20.09 74 ALA B N 1
ATOM 3891 C CA . ALA B 1 74 ? 60.892 13.217 68.486 1.00 21.79 74 ALA B CA 1
ATOM 3892 C C . ALA B 1 74 ? 60.920 11.794 69.029 1.00 21.65 74 ALA B C 1
ATOM 3893 O O . ALA B 1 74 ? 61.234 10.835 68.323 1.00 19.32 74 ALA B O 1
ATOM 3895 N N . ALA B 1 75 ? 60.578 11.680 70.307 1.00 22.30 75 ALA B N 1
ATOM 3896 C CA . ALA B 1 75 ? 60.530 10.401 71.000 1.00 21.85 75 ALA B CA 1
ATOM 3897 C C . ALA B 1 75 ? 59.196 10.346 71.734 1.00 23.49 75 ALA B C 1
ATOM 3898 O O . ALA B 1 75 ? 58.566 11.377 71.948 1.00 23.35 75 ALA B O 1
ATOM 3900 N N . GLU B 1 76 ? 58.775 9.146 72.121 1.00 25.77 76 GLU B N 1
ATOM 3901 C CA . GLU B 1 76 ? 57.507 8.966 72.819 1.00 28.84 76 GLU B CA 1
ATOM 3902 C C . GLU B 1 76 ? 57.448 9.800 74.098 1.00 29.44 76 GLU B C 1
ATOM 3903 O O . GLU B 1 76 ? 56.390 10.307 74.474 1.00 29.78 76 GLU B O 1
ATOM 3909 N N . SER B 1 77 ? 58.594 9.940 74.757 1.00 29.76 77 SER B N 1
ATOM 3910 C CA . SER B 1 77 ? 58.706 10.719 75.986 1.00 29.77 77 SER B CA 1
ATOM 3911 C C . SER B 1 77 ? 60.154 11.168 76.144 1.00 29.99 77 SER B C 1
ATOM 3912 O O . SER B 1 77 ? 61.023 10.782 75.358 1.00 28.45 77 SER B O 1
ATOM 3915 N N . ALA B 1 78 ? 60.410 11.991 77.156 1.00 29.88 78 ALA B N 1
ATOM 3916 C CA . ALA B 1 78 ? 61.765 12.458 77.426 1.00 29.61 78 ALA B CA 1
ATOM 3917 C C . ALA B 1 78 ? 62.583 11.220 77.791 1.00 28.47 78 ALA B C 1
ATOM 3918 O O . ALA B 1 78 ? 62.020 10.194 78.178 1.00 28.02 78 ALA B O 1
ATOM 3920 N N . PRO B 1 79 ? 63.919 11.292 77.666 1.00 26.89 79 PRO B N 1
ATOM 3921 C CA . PRO B 1 79 ? 64.767 10.142 77.996 1.00 27.19 79 PRO B CA 1
ATOM 3922 C C . PRO B 1 79 ? 64.620 9.638 79.431 1.00 27.07 79 PRO B C 1
ATOM 3923 O O . PRO B 1 79 ? 64.284 10.397 80.337 1.00 26.77 79 PRO B O 1
ATOM 3927 N N . GLY B 1 80 ? 64.871 8.345 79.621 1.00 27.97 80 GLY B N 1
ATOM 3928 C CA . GLY B 1 80 ? 64.761 7.745 80.938 1.00 28.84 80 GLY B CA 1
ATOM 3929 C C . GLY B 1 80 ? 65.886 8.108 81.890 1.00 28.57 80 GLY B C 1
ATOM 3930 O O . GLY B 1 80 ? 66.671 9.019 81.630 1.00 27.39 80 GLY B O 1
ATOM 3931 N N . ARG B 1 81 ? 65.955 7.385 83.003 1.00 29.90 81 ARG B N 1
ATOM 3932 C CA . ARG B 1 81 ? 66.972 7.617 84.024 1.00 31.44 81 ARG B CA 1
ATOM 3933 C C . ARG B 1 81 ? 68.393 7.359 83.533 1.00 30.52 81 ARG B C 1
ATOM 3934 O O . ARG B 1 81 ? 69.354 7.897 84.084 1.00 29.58 81 ARG B O 1
ATOM 3942 N N . ARG B 1 82 ? 68.528 6.537 82.499 1.00 29.62 82 ARG B N 1
ATOM 3943 C CA . ARG B 1 82 ? 69.844 6.241 81.947 1.00 29.55 82 ARG B CA 1
ATOM 3944 C C . ARG B 1 82 ? 70.046 6.979 80.629 1.00 28.32 82 ARG B C 1
ATOM 3945 O O . ARG B 1 82 ? 70.940 6.643 79.854 1.00 28.28 82 ARG B O 1
ATOM 3953 N N . GLY B 1 83 ? 69.213 7.987 80.386 1.00 26.09 83 GLY B N 1
ATOM 3954 C CA . GLY B 1 83 ? 69.305 8.754 79.158 1.00 25.62 83 GLY B CA 1
ATOM 3955 C C . GLY B 1 83 ? 68.884 7.936 77.953 1.00 26.00 83 GLY B C 1
ATOM 3956 O O . GLY B 1 83 ? 69.322 8.191 76.827 1.00 26.23 83 GLY B O 1
ATOM 3957 N N . GLU B 1 84 ? 68.017 6.955 78.184 1.00 24.38 84 GLU B N 1
ATOM 3958 C CA . GLU B 1 84 ? 67.555 6.085 77.112 1.00 25.13 84 GLU B CA 1
ATOM 3959 C C . GLU B 1 84 ? 66.173 6.424 76.554 1.00 24.67 84 GLU B C 1
ATOM 3960 O O . GLU B 1 84 ? 65.313 6.967 77.250 1.00 22.82 84 GLU B O 1
ATOM 3966 N N . VAL B 1 85 ? 65.981 6.100 75.279 1.00 25.18 85 VAL B N 1
ATOM 3967 C CA . VAL B 1 85 ? 64.703 6.286 74.602 1.00 23.53 85 VAL B CA 1
ATOM 3968 C C . VAL B 1 85 ? 64.490 4.987 73.836 1.00 23.91 85 VAL B C 1
ATOM 3969 O O . VAL B 1 85 ? 65.434 4.219 73.648 1.00 23.22 85 VAL B O 1
ATOM 3973 N N . GLN B 1 86 ? 63.255 4.726 73.422 1.00 22.82 86 GLN B N 1
ATOM 3974 C CA . GLN B 1 86 ? 62.955 3.515 72.669 1.00 24.34 86 GLN B CA 1
ATOM 3975 C C . GLN B 1 86 ? 63.208 3.837 71.197 1.00 22.26 86 GLN B C 1
ATOM 3976 O O . GLN B 1 86 ? 64.358 3.871 70.764 1.00 22.21 86 GLN B O 1
ATOM 3982 N N . ASP B 1 87 ? 62.147 4.075 70.432 1.00 21.23 87 ASP B N 1
ATOM 3983 C CA . ASP B 1 87 ? 62.311 4.428 69.021 1.00 22.30 87 ASP B CA 1
ATOM 3984 C C . ASP B 1 87 ? 62.523 5.943 68.921 1.00 21.32 87 ASP B C 1
ATOM 3985 O O . ASP B 1 87 ? 62.111 6.688 69.806 1.00 22.35 87 ASP B O 1
ATOM 3990 N N . LEU B 1 88 ? 63.178 6.392 67.850 1.00 20.05 88 LEU B N 1
ATOM 3991 C CA . LEU B 1 88 ? 63.454 7.816 67.643 1.00 19.25 88 LEU B CA 1
ATOM 3992 C C . LEU B 1 88 ? 63.032 8.198 66.226 1.00 18.55 88 LEU B C 1
ATOM 3993 O O . LEU B 1 88 ? 63.321 7.466 65.280 1.00 19.29 88 LEU B O 1
ATOM 3998 N N . TYR B 1 89 ? 62.356 9.334 66.081 1.00 17.16 89 TYR B N 1
ATOM 3999 C CA . TYR B 1 89 ? 61.909 9.789 64.768 1.00 16.04 89 TYR B CA 1
ATOM 4000 C C . TYR B 1 89 ? 62.503 11.113 64.291 1.00 16.74 89 TYR B C 1
ATOM 4001 O O . TYR B 1 89 ? 62.498 12.112 65.011 1.00 15.67 89 TYR B O 1
ATOM 4010 N N . LEU B 1 90 ? 63.018 11.099 63.063 1.00 14.19 90 LEU B N 1
ATOM 4011 C CA . LEU B 1 90 ? 63.558 12.288 62.418 1.00 15.89 90 LEU B CA 1
ATOM 4012 C C . LEU B 1 90 ? 62.416 12.707 61.490 1.00 16.76 90 LEU B C 1
ATOM 4013 O O . LEU B 1 90 ? 62.169 12.061 60.466 1.00 17.54 90 LEU B O 1
ATOM 4018 N N . VAL B 1 91 ? 61.722 13.781 61.856 1.00 16.49 91 VAL B N 1
ATOM 4019 C CA . VAL B 1 91 ? 60.563 14.262 61.102 1.00 16.31 91 VAL B CA 1
ATOM 4020 C C . VAL B 1 91 ? 60.829 15.448 60.190 1.00 16.46 91 VAL B C 1
ATOM 4021 O O . VAL B 1 91 ? 61.152 16.538 60.653 1.00 16.90 91 VAL B O 1
ATOM 4025 N N . GLY B 1 92 ? 60.679 15.232 58.887 1.00 16.79 92 GLY B N 1
ATOM 4026 C CA . GLY B 1 92 ? 60.895 16.317 57.949 1.00 14.24 92 GLY B CA 1
ATOM 4027 C C . GLY B 1 92 ? 59.576 16.908 57.498 1.00 16.33 92 GLY B C 1
ATOM 4028 O O . GLY B 1 92 ? 58.613 16.172 57.275 1.00 17.40 92 GLY B O 1
ATOM 4029 N N . ARG B 1 93 ? 59.515 18.231 57.384 1.00 16.43 93 ARG B N 1
ATOM 4030 C CA . ARG B 1 93 ? 58.293 18.878 56.929 1.00 17.47 93 ARG B CA 1
ATOM 4031 C C . ARG B 1 93 ? 58.496 19.808 55.736 1.00 16.57 93 ARG B C 1
ATOM 4032 O O . ARG B 1 93 ? 58.043 20.954 55.732 1.00 18.08 93 ARG B O 1
ATOM 4040 N N . GLY B 1 94 ? 59.194 19.300 54.723 1.00 16.97 94 GLY B N 1
ATOM 4041 C CA . GLY B 1 94 ? 59.397 20.061 53.505 1.00 16.96 94 GLY B CA 1
ATOM 4042 C C . GLY B 1 94 ? 60.542 21.043 53.352 1.00 15.48 94 GLY B C 1
ATOM 4043 O O . GLY B 1 94 ? 60.527 21.827 52.406 1.00 16.53 94 GLY B O 1
ATOM 4044 N N . ASP B 1 95 ? 61.521 21.026 54.250 1.00 15.17 95 ASP B N 1
ATOM 4045 C CA . ASP B 1 95 ? 62.650 21.945 54.121 1.00 16.25 95 ASP B CA 1
ATOM 4046 C C . ASP B 1 95 ? 63.479 21.533 52.902 1.00 16.86 95 ASP B C 1
ATOM 4047 O O . ASP B 1 95 ? 64.028 20.429 52.863 1.00 16.84 95 ASP B O 1
ATOM 4052 N N . PRO B 1 96 ? 63.572 22.410 51.887 1.00 14.86 96 PRO B N 1
ATOM 4053 C CA . PRO B 1 96 ? 64.350 22.093 50.685 1.00 16.29 96 PRO B CA 1
ATOM 4054 C C . PRO B 1 96 ? 65.816 22.490 50.837 1.00 16.80 96 PRO B C 1
ATOM 4055 O O . PRO B 1 96 ? 66.579 22.430 49.875 1.00 14.72 96 PRO B O 1
ATOM 4059 N N . THR B 1 97 ? 66.200 22.903 52.043 1.00 14.46 97 THR B N 1
ATOM 4060 C CA . THR B 1 97 ? 67.567 23.333 52.304 1.00 16.28 97 THR B CA 1
ATOM 4061 C C . THR B 1 97 ? 68.173 22.693 53.558 1.00 16.27 97 THR B C 1
ATOM 4062 O O . THR B 1 97 ? 69.058 23.265 54.195 1.00 17.64 97 THR B O 1
ATOM 4066 N N . LEU B 1 98 ? 67.702 21.496 53.894 1.00 18.04 98 LEU B N 1
ATOM 4067 C CA . LEU B 1 98 ? 68.184 20.757 55.064 1.00 18.15 98 LEU B CA 1
ATOM 4068 C C . LEU B 1 98 ? 69.546 20.128 54.751 1.00 18.98 98 LEU B C 1
ATOM 4069 O O . LEU B 1 98 ? 69.628 19.170 53.978 1.00 15.96 98 LEU B O 1
ATOM 4074 N N . SER B 1 99 ? 70.605 20.645 55.377 1.00 15.66 99 SER B N 1
ATOM 4075 C CA . SER B 1 99 ? 71.961 20.148 55.137 1.00 17.00 99 SER B CA 1
ATOM 4076 C C . SER B 1 99 ? 72.436 19.093 56.133 1.00 17.52 99 SER B C 1
ATOM 4077 O O . SER B 1 99 ? 71.821 18.881 57.183 1.00 16.37 99 SER B O 1
ATOM 4080 N N . ALA B 1 100 ? 73.544 18.439 55.794 1.00 16.05 100 ALA B N 1
ATOM 4081 C CA . ALA B 1 100 ? 74.130 17.428 56.666 1.00 18.09 100 ALA B CA 1
ATOM 4082 C C . ALA B 1 100 ? 74.582 18.124 57.951 1.00 18.81 100 ALA B C 1
ATOM 4083 O O . ALA B 1 100 ? 74.519 17.550 59.042 1.00 18.35 100 ALA B O 1
ATOM 4085 N N . GLU B 1 101 ? 75.039 19.365 57.819 1.00 20.17 101 GLU B N 1
ATOM 4086 C CA . GLU B 1 101 ? 75.473 20.125 58.983 1.00 22.81 101 GLU B CA 1
ATOM 4087 C C . GLU B 1 101 ? 74.289 20.361 59.909 1.00 21.97 101 GLU B C 1
ATOM 4088 O O . GLU B 1 101 ? 74.433 20.319 61.133 1.00 22.18 101 GLU B O 1
ATOM 4094 N N . ASP B 1 102 ? 73.119 20.617 59.328 1.00 20.22 102 ASP B N 1
ATOM 4095 C CA . ASP B 1 102 ? 71.931 20.835 60.143 1.00 20.95 102 ASP B CA 1
ATOM 4096 C C . ASP B 1 102 ? 71.614 19.539 60.887 1.00 20.25 102 ASP B C 1
ATOM 4097 O O . ASP B 1 102 ? 71.194 19.564 62.046 1.00 18.92 102 ASP B O 1
ATOM 4102 N N . LEU B 1 103 ? 71.808 18.404 60.218 1.00 18.90 103 LEU B N 1
ATOM 4103 C CA . LEU B 1 103 ? 71.552 17.118 60.859 1.00 18.45 103 LEU B CA 1
ATOM 4104 C C . LEU B 1 103 ? 72.508 16.940 62.036 1.00 19.47 103 LEU B C 1
ATOM 4105 O O . LEU B 1 103 ? 72.116 16.452 63.092 1.00 18.51 103 LEU B O 1
ATOM 4110 N N . ASP B 1 104 ? 73.762 17.339 61.858 1.00 18.93 104 ASP B N 1
ATOM 4111 C CA . ASP B 1 104 ? 74.731 17.211 62.937 1.00 21.39 104 ASP B CA 1
ATOM 4112 C C . ASP B 1 104 ? 74.334 18.104 64.103 1.00 19.74 104 ASP B C 1
ATOM 4113 O O . ASP B 1 104 ? 74.437 17.704 65.264 1.00 20.26 104 ASP B O 1
ATOM 4118 N N . ALA B 1 105 ? 73.875 19.314 63.795 1.00 18.85 105 ALA B N 1
ATOM 4119 C CA . ALA B 1 105 ? 73.455 20.250 64.832 1.00 20.26 105 ALA B CA 1
ATOM 4120 C C . ALA B 1 105 ? 72.305 19.670 65.654 1.00 20.95 105 ALA B C 1
ATOM 4121 O O . ALA B 1 105 ? 72.260 19.846 66.872 1.00 21.22 105 ALA B O 1
ATOM 4123 N N . MET B 1 106 ? 71.371 18.989 64.990 1.00 18.88 106 MET B N 1
ATOM 4124 C CA . MET B 1 106 ? 70.237 18.387 65.692 1.00 19.29 106 MET B CA 1
ATOM 4125 C C . MET B 1 106 ? 70.667 17.170 66.502 1.00 20.06 106 MET B C 1
ATOM 4126 O O . MET B 1 106 ? 70.092 16.879 67.552 1.00 18.11 106 MET B O 1
ATOM 4131 N N . ALA B 1 107 ? 71.675 16.457 66.008 1.00 19.41 107 ALA B N 1
ATOM 4132 C CA . ALA B 1 107 ? 72.179 15.287 66.707 1.00 18.45 107 ALA B CA 1
ATOM 4133 C C . ALA B 1 107 ? 72.775 15.774 68.021 1.00 20.73 107 ALA B C 1
ATOM 4134 O O . ALA B 1 107 ? 72.611 15.144 69.065 1.00 19.81 107 ALA B O 1
ATOM 4136 N N . ALA B 1 108 ? 73.463 16.909 67.954 1.00 21.72 108 ALA B N 1
ATOM 4137 C CA . ALA B 1 108 ? 74.072 17.502 69.138 1.00 22.68 108 ALA B CA 1
ATOM 4138 C C . ALA B 1 108 ? 72.987 17.897 70.135 1.00 23.72 108 ALA B C 1
ATOM 4139 O O . ALA B 1 108 ? 73.164 17.748 71.346 1.00 24.78 108 ALA B O 1
ATOM 4141 N N . GLU B 1 109 ? 71.864 18.396 69.627 1.00 24.24 109 GLU B N 1
ATOM 4142 C CA . GLU B 1 109 ? 70.757 18.792 70.491 1.00 25.02 109 GLU B CA 1
ATOM 4143 C C . GLU B 1 109 ? 70.133 17.583 71.180 1.00 23.67 109 GLU B C 1
ATOM 4144 O O . GLU B 1 109 ? 69.714 17.668 72.335 1.00 23.91 109 GLU B O 1
ATOM 4150 N N . VAL B 1 110 ? 70.064 16.458 70.476 1.00 22.22 110 VAL B N 1
ATOM 4151 C CA . VAL B 1 110 ? 69.495 15.251 71.066 1.00 21.42 110 VAL B CA 1
ATOM 4152 C C . VAL B 1 110 ? 70.373 14.800 72.234 1.00 22.44 110 VAL B C 1
ATOM 4153 O O . VAL B 1 110 ? 69.867 14.420 73.291 1.00 23.82 110 VAL B O 1
ATOM 4157 N N . ALA B 1 111 ? 71.687 14.849 72.044 1.00 22.81 111 ALA B N 1
ATOM 4158 C CA . ALA B 1 111 ? 72.615 14.447 73.094 1.00 25.01 111 ALA B CA 1
ATOM 4159 C C . ALA B 1 111 ? 72.461 15.378 74.285 1.00 25.70 111 ALA B C 1
ATOM 4160 O O . ALA B 1 111 ? 72.414 14.935 75.433 1.00 26.10 111 ALA B O 1
ATOM 4162 N N . ALA B 1 112 ? 72.372 16.672 73.999 1.00 27.16 112 ALA B N 1
ATOM 4163 C CA . ALA B 1 112 ? 72.239 17.682 75.041 1.00 28.24 112 ALA B CA 1
ATOM 4164 C C . ALA B 1 112 ? 70.891 17.614 75.747 1.00 29.53 112 ALA B C 1
ATOM 4165 O O . ALA B 1 112 ? 70.762 18.049 76.893 1.00 30.35 112 ALA B O 1
ATOM 4167 N N . SER B 1 113 ? 69.887 17.074 75.068 1.00 28.93 113 SER B N 1
ATOM 4168 C CA . SER B 1 113 ? 68.557 16.955 75.657 1.00 30.02 113 SER B CA 1
ATOM 4169 C C . SER B 1 113 ? 68.510 15.828 76.684 1.00 29.49 113 SER B C 1
ATOM 4170 O O . SER B 1 113 ? 67.488 15.611 77.336 1.00 30.38 113 SER B O 1
ATOM 4173 N N . GLY B 1 114 ? 69.618 15.106 76.819 1.00 28.83 114 GLY B N 1
ATOM 4174 C CA . GLY B 1 114 ? 69.675 14.025 77.785 1.00 28.42 114 GLY B CA 1
ATOM 4175 C C . GLY B 1 114 ? 69.715 12.621 77.215 1.00 28.50 114 GLY B C 1
ATOM 4176 O O . GLY B 1 114 ? 69.802 11.649 77.968 1.00 27.97 114 GLY B O 1
ATOM 4177 N N . VAL B 1 115 ? 69.659 12.493 75.892 1.00 25.84 115 VAL B N 1
ATOM 4178 C CA . VAL B 1 115 ? 69.685 11.166 75.290 1.00 24.01 115 VAL B CA 1
ATOM 4179 C C . VAL B 1 115 ? 71.097 10.636 75.096 1.00 23.82 115 VAL B C 1
ATOM 4180 O O . VAL B 1 115 ? 71.960 11.312 74.535 1.00 24.27 115 VAL B O 1
ATOM 4184 N N . ARG B 1 116 ? 71.317 9.416 75.572 1.00 23.09 116 ARG B N 1
ATOM 4185 C CA . ARG B 1 116 ? 72.603 8.748 75.451 1.00 26.56 116 ARG B CA 1
ATOM 4186 C C . ARG B 1 116 ? 72.440 7.497 74.598 1.00 25.07 116 ARG B C 1
ATOM 4187 O O . ARG B 1 116 ? 73.371 7.075 73.916 1.00 25.83 116 ARG B O 1
ATOM 4195 N N . THR B 1 117 ? 71.247 6.917 74.629 1.00 25.52 117 THR B N 1
ATOM 4196 C CA . THR B 1 117 ? 70.997 5.696 73.884 1.00 24.44 117 THR B CA 1
ATOM 4197 C C . THR B 1 117 ? 69.599 5.586 73.287 1.00 22.86 117 THR B C 1
ATOM 4198 O O . THR B 1 117 ? 68.605 5.929 73.927 1.00 22.39 117 THR B O 1
ATOM 4202 N N . VAL B 1 118 ? 69.538 5.114 72.050 1.00 21.92 118 VAL B N 1
ATOM 4203 C CA . VAL B 1 118 ? 68.270 4.882 71.377 1.00 22.17 118 VAL B CA 1
ATOM 4204 C C . VAL B 1 118 ? 68.214 3.359 71.394 1.00 22.09 118 VAL B C 1
ATOM 4205 O O . VAL B 1 118 ? 68.892 2.698 70.610 1.00 22.56 118 VAL B O 1
ATOM 4209 N N . ARG B 1 119 ? 67.430 2.805 72.314 1.00 24.30 119 ARG B N 1
ATOM 4210 C CA . ARG B 1 119 ? 67.329 1.358 72.454 1.00 25.54 119 ARG B CA 1
ATOM 4211 C C . ARG B 1 119 ? 66.627 0.681 71.288 1.00 24.21 119 ARG B C 1
ATOM 4212 O O . ARG B 1 119 ? 66.949 -0.456 70.941 1.00 24.95 119 ARG B O 1
ATOM 4220 N N . GLY B 1 120 ? 65.664 1.381 70.695 1.00 23.23 120 GLY B N 1
ATOM 4221 C CA . GLY B 1 120 ? 64.918 0.830 69.579 1.00 20.24 120 GLY B CA 1
ATOM 4222 C C . GLY B 1 120 ? 65.476 1.189 68.214 1.00 19.01 120 GLY B C 1
ATOM 4223 O O . GLY B 1 120 ? 66.685 1.197 68.013 1.00 19.35 120 GLY B O 1
ATOM 4224 N N . ASP B 1 121 ? 64.589 1.503 67.278 1.00 20.83 121 ASP B N 1
ATOM 4225 C CA . ASP B 1 121 ? 64.992 1.839 65.919 1.00 18.77 121 ASP B CA 1
ATOM 4226 C C . ASP B 1 121 ? 64.912 3.331 65.637 1.00 19.84 121 ASP B C 1
ATOM 4227 O O . ASP B 1 121 ? 64.223 4.072 66.340 1.00 18.95 121 ASP B O 1
ATOM 4232 N N . LEU B 1 122 ? 65.629 3.763 64.604 1.00 18.71 122 LEU B N 1
ATOM 4233 C CA . LEU B 1 122 ? 65.614 5.160 64.186 1.00 18.45 122 LEU B CA 1
ATOM 4234 C C . LEU B 1 122 ? 64.788 5.204 62.910 1.00 18.97 122 LEU B C 1
ATOM 4235 O O . LEU B 1 122 ? 65.094 4.495 61.950 1.00 18.43 122 LEU B O 1
ATOM 4240 N N . TYR B 1 123 ? 63.746 6.030 62.903 1.00 17.63 123 TYR B N 1
ATOM 4241 C CA . TYR B 1 123 ? 62.866 6.151 61.744 1.00 18.58 123 TYR B CA 1
ATOM 4242 C C . TYR B 1 123 ? 62.949 7.505 61.066 1.00 18.52 123 TYR B C 1
ATOM 4243 O O . TYR B 1 123 ? 63.050 8.540 61.724 1.00 19.04 123 TYR B O 1
ATOM 4252 N N . ALA B 1 124 ? 62.907 7.478 59.738 1.00 16.84 124 ALA B N 1
ATOM 4253 C CA . ALA B 1 124 ? 62.924 8.687 58.930 1.00 17.34 124 ALA B CA 1
ATOM 4254 C C . ALA B 1 124 ? 61.454 8.905 58.572 1.00 16.77 124 ALA B C 1
ATOM 4255 O O . ALA B 1 124 ? 60.861 8.108 57.849 1.00 17.23 124 ALA B O 1
ATOM 4257 N N . ASP B 1 125 ? 60.872 9.978 59.092 1.00 16.33 125 ASP B N 1
ATOM 4258 C CA . ASP B 1 125 ? 59.464 10.294 58.857 1.00 18.07 125 ASP B CA 1
ATOM 4259 C C . ASP B 1 125 ? 59.295 11.399 57.821 1.00 17.86 125 ASP B C 1
ATOM 4260 O O . ASP B 1 125 ? 59.591 12.567 58.101 1.00 18.38 125 ASP B O 1
ATOM 4265 N N . ASP B 1 126 ? 58.833 11.035 56.625 1.00 15.65 126 ASP B N 1
ATOM 4266 C CA . ASP B 1 126 ? 58.603 12.024 55.572 1.00 16.41 126 ASP B CA 1
ATOM 4267 C C . ASP B 1 126 ? 57.130 12.009 55.180 1.00 15.64 126 ASP B C 1
ATOM 4268 O O . ASP B 1 126 ? 56.772 12.390 54.068 1.00 16.12 126 ASP B O 1
ATOM 4273 N N . THR B 1 127 ? 56.282 11.588 56.115 1.00 17.41 127 THR B N 1
ATOM 4274 C CA . THR B 1 127 ? 54.847 11.493 55.866 1.00 16.64 127 THR B CA 1
ATOM 4275 C C . THR B 1 127 ? 54.141 12.832 55.682 1.00 17.64 127 THR B C 1
ATOM 4276 O O . THR B 1 127 ? 52.949 12.871 55.368 1.00 19.40 127 THR B O 1
ATOM 4280 N N . TRP B 1 128 ? 54.869 13.927 55.874 1.00 17.05 128 TRP B N 1
ATOM 4281 C CA . TRP B 1 128 ? 54.301 15.259 55.688 1.00 17.48 128 TRP B CA 1
ATOM 4282 C C . TRP B 1 128 ? 53.841 15.348 54.225 1.00 18.31 128 TRP B C 1
ATOM 4283 O O . TRP B 1 128 ? 52.876 16.045 53.900 1.00 17.38 128 TRP B O 1
ATOM 4294 N N . PHE B 1 129 ? 54.550 14.634 53.353 1.00 17.90 129 PHE B N 1
ATOM 4295 C CA . PHE B 1 129 ? 54.218 14.560 51.926 1.00 17.45 129 PHE B CA 1
ATOM 4296 C C . PHE B 1 129 ? 53.894 13.093 51.677 1.00 16.07 129 PHE B C 1
ATOM 4297 O O . PHE B 1 129 ? 54.243 12.237 52.492 1.00 17.06 129 PHE B O 1
ATOM 4305 N N . ASP B 1 130 ? 53.239 12.788 50.559 1.00 18.02 130 ASP B N 1
ATOM 4306 C CA . ASP B 1 130 ? 52.949 11.396 50.260 1.00 16.01 130 ASP B CA 1
ATOM 4307 C C . ASP B 1 130 ? 54.249 10.760 49.771 1.00 17.17 130 ASP B C 1
ATOM 4308 O O . ASP B 1 130 ? 55.284 11.429 49.717 1.00 16.64 130 ASP B O 1
ATOM 4313 N N . SER B 1 131 ? 54.201 9.482 49.422 1.00 15.86 131 SER B N 1
ATOM 4314 C CA . SER B 1 131 ? 55.394 8.785 48.966 1.00 16.11 131 SER B CA 1
ATOM 4315 C C . SER B 1 131 ? 55.522 8.664 47.446 1.00 17.58 131 SER B C 1
ATOM 4316 O O . SER B 1 131 ? 56.229 7.786 46.957 1.00 17.35 131 SER B O 1
ATOM 4319 N N . GLU B 1 132 ? 54.836 9.526 46.697 1.00 15.55 132 GLU B N 1
ATOM 4320 C CA . GLU B 1 132 ? 54.957 9.493 45.238 1.00 17.14 132 GLU B CA 1
ATOM 4321 C C . GLU B 1 132 ? 56.247 10.267 44.970 1.00 16.22 132 GLU B C 1
ATOM 4322 O O . GLU B 1 132 ? 56.278 11.486 45.089 1.00 17.65 132 GLU B O 1
ATOM 4328 N N . ARG B 1 133 ? 57.306 9.553 44.610 1.00 14.67 133 ARG B N 1
ATOM 4329 C CA . ARG B 1 133 ? 58.608 10.176 44.400 1.00 14.15 133 ARG B CA 1
ATOM 4330 C C . ARG B 1 133 ? 58.834 10.893 43.086 1.00 14.45 133 ARG B C 1
ATOM 4331 O O . ARG B 1 133 ? 59.655 11.805 43.016 1.00 12.71 133 ARG B O 1
ATOM 4339 N N . LEU B 1 134 ? 58.115 10.486 42.048 1.00 12.09 134 LEU B N 1
ATOM 4340 C CA . LEU B 1 134 ? 58.308 11.077 40.731 1.00 15.10 134 LEU B CA 1
ATOM 4341 C C . LEU B 1 134 ? 56.989 11.323 40.018 1.00 14.95 134 LEU B C 1
ATOM 4342 O O . LEU B 1 134 ? 56.025 10.605 40.240 1.00 15.70 134 LEU B O 1
ATOM 4347 N N . VAL B 1 135 ? 56.955 12.339 39.163 1.00 16.19 135 VAL B N 1
ATOM 4348 C CA . VAL B 1 135 ? 55.745 12.641 38.402 1.00 16.52 135 VAL B CA 1
ATOM 4349 C C . VAL B 1 135 ? 55.566 11.540 37.364 1.00 16.05 135 VAL B C 1
ATOM 4350 O O . VAL B 1 135 ? 56.527 11.130 36.721 1.00 16.50 135 VAL B O 1
ATOM 4354 N N . ASP B 1 136 ? 54.333 11.070 37.200 1.00 18.12 136 ASP B N 1
ATOM 4355 C CA . ASP B 1 136 ? 54.032 9.989 36.264 1.00 19.88 136 ASP B CA 1
ATOM 4356 C C . ASP B 1 136 ? 54.702 10.034 34.891 1.00 18.24 136 ASP B C 1
ATOM 4357 O O . ASP B 1 136 ? 55.252 9.025 34.451 1.00 17.21 136 ASP B O 1
ATOM 4362 N N . ASP B 1 137 ? 54.667 11.180 34.214 1.00 17.79 137 ASP B N 1
ATOM 4363 C CA . ASP B 1 137 ? 55.253 11.239 32.878 1.00 17.24 137 ASP B CA 1
ATOM 4364 C C . ASP B 1 137 ? 56.715 11.646 32.761 1.00 17.21 137 ASP B C 1
ATOM 4365 O O . ASP B 1 137 ? 57.216 11.861 31.654 1.00 16.86 137 ASP B O 1
ATOM 4370 N N . TRP B 1 138 ? 57.408 11.751 33.890 1.00 15.85 138 TRP B N 1
ATOM 4371 C CA . TRP B 1 138 ? 58.831 12.059 33.846 1.00 14.52 138 TRP B CA 1
ATOM 4372 C C . TRP B 1 138 ? 59.433 10.797 33.237 1.00 16.25 138 TRP B C 1
ATOM 4373 O O . TRP B 1 138 ? 58.809 9.736 33.276 1.00 13.91 138 TRP B O 1
ATOM 4384 N N . TRP B 1 139 ? 60.632 10.911 32.675 1.00 15.34 139 TRP B N 1
ATOM 4385 C CA . TRP B 1 139 ? 61.296 9.767 32.058 1.00 15.61 139 TRP B CA 1
ATOM 4386 C C . TRP B 1 139 ? 62.238 9.055 33.022 1.00 16.56 139 TRP B C 1
ATOM 4387 O O . TRP B 1 139 ? 63.084 9.685 33.654 1.00 15.17 139 TRP B O 1
ATOM 4398 N N . PRO B 1 140 ? 62.111 7.725 33.134 1.00 16.41 140 PRO B N 1
ATOM 4399 C CA . PRO B 1 140 ? 62.975 6.954 34.033 1.00 16.99 140 PRO B CA 1
ATOM 4400 C C . PRO B 1 140 ? 64.450 7.133 33.673 1.00 15.96 140 PRO B C 1
ATOM 4401 O O . PRO B 1 140 ? 65.318 7.058 34.539 1.00 16.89 140 PRO B O 1
ATOM 4405 N N . GLU B 1 141 ? 64.730 7.372 32.394 1.00 14.96 141 GLU B N 1
ATOM 4406 C CA . GLU B 1 141 ? 66.106 7.564 31.956 1.00 14.19 141 GLU B CA 1
ATOM 4407 C C . GLU B 1 141 ? 66.759 8.781 32.615 1.00 14.26 141 GLU B C 1
ATOM 4408 O O . GLU B 1 141 ? 67.984 8.855 32.704 1.00 12.30 141 GLU B O 1
ATOM 4414 N N . ASP B 1 142 ? 65.952 9.736 33.073 1.00 13.10 142 ASP B N 1
ATOM 4415 C CA . ASP B 1 142 ? 66.493 10.936 33.719 1.00 14.25 142 ASP B CA 1
ATOM 4416 C C . ASP B 1 142 ? 66.713 10.766 35.220 1.00 13.51 142 ASP B C 1
ATOM 4417 O O . ASP B 1 142 ? 67.362 11.597 35.854 1.00 12.72 142 ASP B O 1
ATOM 4422 N N . GLU B 1 143 ? 66.180 9.689 35.782 1.00 14.71 143 GLU B N 1
ATOM 4423 C CA . GLU B 1 143 ? 66.267 9.457 37.219 1.00 13.80 143 GLU B CA 1
ATOM 4424 C C . GLU B 1 143 ? 67.620 9.503 37.935 1.00 13.40 143 GLU B C 1
ATOM 4425 O O . GLU B 1 143 ? 67.679 9.880 39.099 1.00 10.31 143 GLU B O 1
ATOM 4431 N N . PRO B 1 144 ? 68.721 9.151 37.256 1.00 12.98 144 PRO B N 1
ATOM 4432 C CA . PRO B 1 144 ? 69.996 9.202 37.982 1.00 11.63 144 PRO B CA 1
ATOM 4433 C C . PRO B 1 144 ? 70.528 10.610 38.246 1.00 13.07 144 PRO B C 1
ATOM 4434 O O . PRO B 1 144 ? 71.386 10.807 39.117 1.00 12.27 144 PRO B O 1
ATOM 4438 N N . TYR B 1 145 ? 70.024 11.583 37.493 1.00 11.56 145 TYR B N 1
ATOM 4439 C CA . TYR B 1 145 ? 70.510 12.958 37.587 1.00 10.35 145 TYR B CA 1
ATOM 4440 C C . TYR B 1 145 ? 69.791 13.877 38.568 1.00 10.48 145 TYR B C 1
ATOM 4441 O O . TYR B 1 145 ? 68.594 13.732 38.821 1.00 11.55 145 TYR B O 1
ATOM 4450 N N . ALA B 1 146 ? 70.556 14.831 39.101 1.00 12.50 146 ALA B N 1
ATOM 4451 C CA . ALA B 1 146 ? 70.087 15.798 40.096 1.00 12.36 146 ALA B CA 1
ATOM 4452 C C . ALA B 1 146 ? 68.748 16.463 39.810 1.00 12.38 146 ALA B C 1
ATOM 4453 O O . ALA B 1 146 ? 67.935 16.627 40.720 1.00 11.88 146 ALA B O 1
ATOM 4455 N N . TYR B 1 147 ? 68.510 16.841 38.557 1.00 11.69 147 TYR B N 1
ATOM 4456 C CA . TYR B 1 147 ? 67.262 17.500 38.201 1.00 11.48 147 TYR B CA 1
ATOM 4457 C C . TYR B 1 147 ? 66.049 16.576 38.273 1.00 10.98 147 TYR B C 1
ATOM 4458 O O . TYR B 1 147 ? 64.908 17.036 38.195 1.00 11.03 147 TYR B O 1
ATOM 4467 N N . SER B 1 148 ? 66.293 15.279 38.431 1.00 10.08 148 SER B N 1
ATOM 4468 C CA . SER B 1 148 ? 65.206 14.305 38.525 1.00 9.96 148 SER B CA 1
ATOM 4469 C C . SER B 1 148 ? 65.189 13.593 39.879 1.00 10.62 148 SER B C 1
ATOM 4470 O O . SER B 1 148 ? 64.698 12.468 39.990 1.00 11.75 148 SER B O 1
ATOM 4473 N N . ALA B 1 149 ? 65.730 14.244 40.903 1.00 9.22 149 ALA B N 1
ATOM 4474 C CA . ALA B 1 149 ? 65.763 13.652 42.241 1.00 11.43 149 ALA B CA 1
ATOM 4475 C C . ALA B 1 149 ? 64.354 13.332 42.741 1.00 13.19 149 ALA B C 1
ATOM 4476 O O . ALA B 1 149 ? 63.402 14.049 42.433 1.00 11.28 149 ALA B O 1
ATOM 4478 N N . GLN B 1 150 ? 64.231 12.248 43.504 1.00 12.14 150 GLN B N 1
ATOM 4479 C CA . GLN B 1 150 ? 62.945 11.835 44.067 1.00 12.29 150 GLN B CA 1
ATOM 4480 C C . GLN B 1 150 ? 62.477 12.892 45.064 1.00 14.70 150 GLN B C 1
ATOM 4481 O O . GLN B 1 150 ? 63.283 13.504 45.759 1.00 12.80 150 GLN B O 1
ATOM 4487 N N . ILE B 1 151 ? 61.167 13.101 45.123 1.00 12.78 151 ILE B N 1
ATOM 4488 C CA . ILE B 1 151 ? 60.587 14.097 46.009 1.00 12.61 151 ILE B CA 1
ATOM 4489 C C . ILE B 1 151 ? 60.164 13.489 47.345 1.00 12.43 151 ILE B C 1
ATOM 4490 O O . ILE B 1 151 ? 59.493 12.455 47.386 1.00 11.46 151 ILE B O 1
ATOM 4495 N N . SER B 1 152 ? 60.565 14.144 48.432 1.00 12.46 152 SER B N 1
ATOM 4496 C CA . SER B 1 152 ? 60.249 13.692 49.783 1.00 12.93 152 SER B CA 1
ATOM 4497 C C . SER B 1 152 ? 60.194 14.872 50.750 1.00 14.90 152 SER B C 1
ATOM 4498 O O . SER B 1 152 ? 60.884 15.873 50.557 1.00 14.50 152 SER B O 1
ATOM 4501 N N . ALA B 1 153 ? 59.383 14.739 51.799 1.00 14.55 153 ALA B N 1
ATOM 4502 C CA . ALA B 1 153 ? 59.251 15.782 52.810 1.00 16.37 153 ALA B CA 1
ATOM 4503 C C . ALA B 1 153 ? 60.531 15.858 53.635 1.00 16.38 153 ALA B C 1
ATOM 4504 O O . ALA B 1 153 ? 60.815 16.871 54.270 1.00 16.27 153 ALA B O 1
ATOM 4506 N N . LEU B 1 154 ? 61.297 14.772 53.638 1.00 14.23 154 LEU B N 1
ATOM 4507 C CA . LEU B 1 154 ? 62.547 14.732 54.384 1.00 15.82 154 LEU B CA 1
ATOM 4508 C C . LEU B 1 154 ? 63.633 14.404 53.376 1.00 14.36 154 LEU B C 1
ATOM 4509 O O . LEU B 1 154 ? 63.702 13.285 52.878 1.00 15.15 154 LEU B O 1
ATOM 4514 N N . THR B 1 155 ? 64.477 15.382 53.075 1.00 11.53 155 THR B N 1
ATOM 4515 C CA . THR B 1 155 ? 65.542 15.176 52.110 1.00 12.63 155 THR B CA 1
ATOM 4516 C C . THR B 1 155 ? 66.746 16.041 52.469 1.00 14.88 155 THR B C 1
ATOM 4517 O O . THR B 1 155 ? 66.598 17.160 52.965 1.00 12.48 155 THR B O 1
ATOM 4521 N N . VAL B 1 156 ? 67.938 15.509 52.227 1.00 11.85 156 VAL B N 1
ATOM 4522 C CA . VAL B 1 156 ? 69.158 16.236 52.523 1.00 12.97 156 VAL B CA 1
ATOM 4523 C C . VAL B 1 156 ? 69.598 17.014 51.288 1.00 14.14 156 VAL B C 1
ATOM 4524 O O . VAL B 1 156 ? 69.703 16.460 50.191 1.00 11.97 156 VAL B O 1
ATOM 4528 N N . ALA B 1 157 ? 69.829 18.310 51.488 1.00 12.55 157 ALA B N 1
ATOM 4529 C CA . ALA B 1 157 ? 70.261 19.218 50.433 1.00 14.65 157 ALA B CA 1
ATOM 4530 C C . ALA B 1 157 ? 71.786 19.299 50.405 1.00 14.47 157 ALA B C 1
ATOM 4531 O O . ALA B 1 157 ? 72.421 19.541 51.432 1.00 13.73 157 ALA B O 1
ATOM 4533 N N . HIS B 1 158 ? 72.369 19.108 49.225 1.00 13.90 158 HIS B N 1
ATOM 4534 C CA . HIS B 1 158 ? 73.818 19.162 49.069 1.00 13.24 158 HIS B CA 1
ATOM 4535 C C . HIS B 1 158 ? 74.297 20.529 48.582 1.00 13.23 158 HIS B C 1
ATOM 4536 O O . HIS B 1 158 ? 73.696 21.127 47.688 1.00 13.50 158 HIS B O 1
ATOM 4543 N N . GLY B 1 159 ? 75.377 21.019 49.185 1.00 14.37 159 GLY B N 1
ATOM 4544 C CA . GLY B 1 159 ? 75.962 22.288 48.779 1.00 16.03 159 GLY B CA 1
ATOM 4545 C C . GLY B 1 159 ? 75.200 23.579 48.998 1.00 16.10 159 GLY B C 1
ATOM 4546 O O . GLY B 1 159 ? 74.062 23.579 49.466 1.00 15.99 159 GLY B O 1
ATOM 4547 N N . GLU B 1 160 ? 75.842 24.692 48.639 1.00 18.79 160 GLU B N 1
ATOM 4548 C CA . GLU B 1 160 ? 75.248 26.014 48.797 1.00 18.99 160 GLU B CA 1
ATOM 4549 C C . GLU B 1 160 ? 74.071 26.261 47.853 1.00 18.68 160 GLU B C 1
ATOM 4550 O O . GLU B 1 160 ? 73.313 27.207 48.050 1.00 16.61 160 GLU B O 1
ATOM 4556 N N . ARG B 1 161 ? 73.916 25.414 46.835 1.00 16.72 161 ARG B N 1
ATOM 4557 C CA . ARG B 1 161 ? 72.806 25.560 45.895 1.00 14.90 161 ARG B CA 1
ATOM 4558 C C . ARG B 1 161 ? 71.635 24.698 46.348 1.00 14.16 161 ARG B C 1
ATOM 4559 O O . ARG B 1 161 ? 70.539 24.754 45.784 1.00 14.53 161 ARG B O 1
ATOM 4567 N N . PHE B 1 162 ? 71.885 23.904 47.380 1.00 12.95 162 PHE B N 1
ATOM 4568 C CA . PHE B 1 162 ? 70.875 23.042 47.960 1.00 13.67 162 PHE B CA 1
ATOM 4569 C C . PHE B 1 162 ? 70.212 22.070 46.985 1.00 14.47 162 PHE B C 1
ATOM 4570 O O . PHE B 1 162 ? 69.001 22.117 46.795 1.00 12.46 162 PHE B O 1
ATOM 4578 N N . ASP B 1 163 ? 71.001 21.194 46.371 1.00 13.51 163 ASP B N 1
ATOM 4579 C CA . ASP B 1 163 ? 70.460 20.183 45.459 1.00 14.36 163 ASP B CA 1
ATOM 4580 C C . ASP B 1 163 ? 70.000 19.030 46.356 1.00 15.46 163 ASP B C 1
ATOM 4581 O O . ASP B 1 163 ? 70.801 18.442 47.090 1.00 14.16 163 ASP B O 1
ATOM 4586 N N . THR B 1 164 ? 68.704 18.725 46.316 1.00 13.10 164 THR B N 1
ATOM 4587 C CA . THR B 1 164 ? 68.135 17.686 47.179 1.00 13.89 164 THR B CA 1
ATOM 4588 C C . THR B 1 164 ? 68.157 16.261 46.648 1.00 14.56 164 THR B C 1
ATOM 4589 O O . THR B 1 164 ? 68.224 16.029 45.441 1.00 13.87 164 THR B O 1
ATOM 4593 N N . GLY B 1 165 ? 68.084 15.317 47.584 1.00 14.00 165 GLY B N 1
ATOM 4594 C CA . GLY B 1 165 ? 68.034 13.902 47.257 1.00 12.85 165 GLY B CA 1
ATOM 4595 C C . GLY B 1 165 ? 69.165 13.346 46.421 1.00 15.12 165 GLY B C 1
ATOM 4596 O O . GLY B 1 165 ? 68.965 12.386 45.673 1.00 13.45 165 GLY B O 1
ATOM 4597 N N . VAL B 1 166 ? 70.350 13.936 46.547 1.00 11.71 166 VAL B N 1
ATOM 4598 C CA . VAL B 1 166 ? 71.510 13.475 45.796 1.00 12.01 166 VAL B CA 1
ATOM 4599 C C . VAL B 1 166 ? 72.724 13.247 46.682 1.00 14.06 166 VAL B C 1
ATOM 4600 O O . VAL B 1 166 ? 72.752 13.653 47.846 1.00 13.30 166 VAL B O 1
ATOM 4604 N N . THR B 1 167 ? 73.723 12.578 46.120 1.00 11.72 167 THR B N 1
ATOM 4605 C CA . THR B 1 167 ? 74.966 12.313 46.830 1.00 12.40 167 THR B CA 1
ATOM 4606 C C . THR B 1 167 ? 76.074 12.689 45.859 1.00 12.23 167 THR B C 1
ATOM 4607 O O . THR B 1 167 ? 75.883 12.621 44.647 1.00 11.99 167 THR B O 1
ATOM 4611 N N . GLU B 1 168 ? 77.219 13.107 46.384 1.00 14.02 168 GLU B N 1
ATOM 4612 C CA . GLU B 1 168 ? 78.338 13.483 45.530 1.00 15.49 168 GLU B CA 1
ATOM 4613 C C . GLU B 1 168 ? 79.266 12.294 45.333 1.00 16.54 168 GLU B C 1
ATOM 4614 O O . GLU B 1 168 ? 79.843 11.772 46.285 1.00 13.46 168 GLU B O 1
ATOM 4620 N N . VAL B 1 169 ? 79.392 11.872 44.081 1.00 15.33 169 VAL B N 1
ATOM 4621 C CA . VAL B 1 169 ? 80.235 10.747 43.724 1.00 16.45 169 VAL B CA 1
ATOM 4622 C C . VAL B 1 169 ? 81.553 11.302 43.204 1.00 15.07 169 VAL B C 1
ATOM 4623 O O . VAL B 1 169 ? 81.562 12.211 42.378 1.00 13.11 169 VAL B O 1
ATOM 4627 N N . SER B 1 170 ? 82.664 10.763 43.695 1.00 14.16 170 SER B N 1
ATOM 4628 C CA . SER B 1 170 ? 83.970 11.211 43.247 1.00 16.50 170 SER B CA 1
ATOM 4629 C C . SER B 1 170 ? 84.746 10.000 42.745 1.00 15.93 170 SER B C 1
ATOM 4630 O O . SER B 1 170 ? 84.852 8.977 43.433 1.00 15.94 170 SER B O 1
ATOM 4633 N N . VAL B 1 171 ? 85.279 10.112 41.535 1.00 11.33 171 VAL B N 1
ATOM 4634 C CA . VAL B 1 171 ? 86.034 9.022 40.933 1.00 12.78 171 VAL B CA 1
ATOM 4635 C C . VAL B 1 171 ? 87.446 9.518 40.650 1.00 14.17 171 VAL B C 1
ATOM 4636 O O . VAL B 1 171 ? 87.638 10.545 39.996 1.00 11.16 171 VAL B O 1
ATOM 4640 N N . THR B 1 172 ? 88.433 8.790 41.156 1.00 12.57 172 THR B N 1
ATOM 4641 C CA . THR B 1 172 ? 89.816 9.183 40.968 1.00 14.53 172 THR B CA 1
ATOM 4642 C C . THR B 1 172 ? 90.633 8.059 40.358 1.00 13.61 172 THR B C 1
ATOM 4643 O O . THR B 1 172 ? 90.387 6.875 40.610 1.00 13.45 172 THR B O 1
ATOM 4647 N N . PRO B 1 173 ? 91.623 8.413 39.533 1.00 13.65 173 PRO B N 1
ATOM 4648 C CA . PRO B 1 173 ? 92.435 7.368 38.914 1.00 12.73 173 PRO B CA 1
ATOM 4649 C C . PRO B 1 173 ? 93.386 6.668 39.873 1.00 14.14 173 PRO B C 1
ATOM 4650 O O . PRO B 1 173 ? 93.824 7.246 40.869 1.00 15.08 173 PRO B O 1
ATOM 4654 N N . ALA B 1 174 ? 93.674 5.408 39.578 1.00 13.43 174 ALA B N 1
ATOM 4655 C CA . ALA B 1 174 ? 94.614 4.622 40.369 1.00 16.25 174 ALA B CA 1
ATOM 4656 C C . ALA B 1 174 ? 95.755 4.330 39.404 1.00 16.38 174 ALA B C 1
ATOM 4657 O O . ALA B 1 174 ? 96.147 5.198 38.625 1.00 17.04 174 ALA B O 1
ATOM 4659 N N . ALA B 1 175 ? 96.292 3.118 39.441 1.00 17.06 175 ALA B N 1
ATOM 4660 C CA . ALA B 1 175 ? 97.372 2.775 38.530 1.00 15.20 175 ALA B CA 1
ATOM 4661 C C . ALA B 1 175 ? 96.769 2.343 37.198 1.00 13.64 175 ALA B C 1
ATOM 4662 O O . ALA B 1 175 ? 95.695 1.738 37.160 1.00 14.64 175 ALA B O 1
ATOM 4664 N N . GLU B 1 176 ? 97.458 2.662 36.111 1.00 12.04 176 GLU B N 1
ATOM 4665 C CA . GLU B 1 176 ? 96.988 2.305 34.782 1.00 11.02 176 GLU B CA 1
ATOM 4666 C C . GLU B 1 176 ? 96.646 0.821 34.704 1.00 14.90 176 GLU B C 1
ATOM 4667 O O . GLU B 1 176 ? 97.451 -0.045 35.069 1.00 12.63 176 GLU B O 1
ATOM 4673 N N . GLY B 1 177 ? 95.440 0.537 34.228 1.00 13.31 177 GLY B N 1
ATOM 4674 C CA . GLY B 1 177 ? 94.988 -0.835 34.092 1.00 14.92 177 GLY B CA 1
ATOM 4675 C C . GLY B 1 177 ? 94.249 -1.353 35.313 1.00 15.42 177 GLY B C 1
ATOM 4676 O O . GLY B 1 177 ? 93.573 -2.377 35.250 1.00 16.67 177 GLY B O 1
ATOM 4677 N N . GLU B 1 178 ? 94.365 -0.647 36.429 1.00 15.76 178 GLU B N 1
ATOM 4678 C CA . GLU B 1 178 ? 93.698 -1.079 37.646 1.00 16.80 178 GLU B CA 1
ATOM 4679 C C . GLU B 1 178 ? 92.362 -0.347 37.787 1.00 16.32 178 GLU B C 1
ATOM 4680 O O . GLU B 1 178 ? 92.147 0.698 37.169 1.00 15.73 178 GLU B O 1
ATOM 4686 N N . PRO B 1 179 ? 91.437 -0.893 38.590 1.00 16.62 179 PRO B N 1
ATOM 4687 C CA . PRO B 1 179 ? 90.153 -0.203 38.740 1.00 17.09 179 PRO B CA 1
ATOM 4688 C C . PRO B 1 179 ? 90.273 1.225 39.281 1.00 16.76 179 PRO B C 1
ATOM 4689 O O . PRO B 1 179 ? 91.186 1.541 40.045 1.00 14.93 179 PRO B O 1
ATOM 4693 N N . ALA B 1 180 ? 89.364 2.100 38.858 1.00 16.18 180 ALA B N 1
ATOM 4694 C CA . ALA B 1 180 ? 89.384 3.473 39.338 1.00 17.45 180 ALA B CA 1
ATOM 4695 C C . ALA B 1 180 ? 88.914 3.429 40.787 1.00 16.85 180 ALA B C 1
ATOM 4696 O O . ALA B 1 180 ? 88.299 2.451 41.206 1.00 15.57 180 ALA B O 1
ATOM 4698 N N . ASP B 1 181 ? 89.204 4.476 41.550 1.00 13.74 181 ASP B N 1
ATOM 4699 C CA . ASP B 1 181 ? 88.763 4.530 42.939 1.00 16.66 181 ASP B CA 1
ATOM 4700 C C . ASP B 1 181 ? 87.467 5.330 42.995 1.00 16.78 181 ASP B C 1
ATOM 4701 O O . ASP B 1 181 ? 87.364 6.388 42.379 1.00 15.58 181 ASP B O 1
ATOM 4706 N N . VAL B 1 182 ? 86.476 4.824 43.726 1.00 15.19 182 VAL B N 1
ATOM 4707 C CA . VAL B 1 182 ? 85.189 5.508 43.824 1.00 15.00 182 VAL B CA 1
ATOM 4708 C C . VAL B 1 182 ? 84.713 5.770 45.253 1.00 15.51 182 VAL B C 1
ATOM 4709 O O . VAL B 1 182 ? 84.731 4.876 46.095 1.00 16.91 182 VAL B O 1
ATOM 4713 N N . ASP B 1 183 ? 84.299 7.007 45.512 1.00 12.33 183 ASP B N 1
ATOM 4714 C CA . ASP B 1 183 ? 83.769 7.390 46.816 1.00 17.05 183 ASP B CA 1
ATOM 4715 C C . ASP B 1 183 ? 82.350 7.863 46.536 1.00 15.44 183 ASP B C 1
ATOM 4716 O O . ASP B 1 183 ? 82.130 8.674 45.637 1.00 16.21 183 ASP B O 1
ATOM 4721 N N . LEU B 1 184 ? 81.387 7.339 47.288 1.00 14.67 184 LEU B N 1
ATOM 4722 C CA . LEU B 1 184 ? 79.987 7.686 47.081 1.00 16.48 184 LEU B CA 1
ATOM 4723 C C . LEU B 1 184 ? 79.479 8.859 47.910 1.00 15.18 184 LEU B C 1
ATOM 4724 O O . LEU B 1 184 ? 78.281 9.141 47.921 1.00 16.18 184 LEU B O 1
ATOM 4729 N N . GLY B 1 185 ? 80.387 9.536 48.600 1.00 14.62 185 GLY B N 1
ATOM 4730 C CA . GLY B 1 185 ? 79.999 10.675 49.410 1.00 15.18 185 GLY B CA 1
ATOM 4731 C C . GLY B 1 185 ? 79.056 10.331 50.545 1.00 14.86 185 GLY B C 1
ATOM 4732 O O . GLY B 1 185 ? 79.265 9.368 51.274 1.00 14.57 185 GLY B O 1
ATOM 4733 N N . ALA B 1 186 ? 78.007 11.130 50.690 1.00 13.29 186 ALA B N 1
ATOM 4734 C CA . ALA B 1 186 ? 77.034 10.923 51.750 1.00 15.03 186 ALA B CA 1
ATOM 4735 C C . ALA B 1 186 ? 76.390 9.539 51.703 1.00 16.90 186 ALA B C 1
ATOM 4736 O O . ALA B 1 186 ? 76.047 8.979 52.746 1.00 15.28 186 ALA B O 1
ATOM 4738 N N . ALA B 1 187 ? 76.232 8.991 50.498 1.00 13.68 187 ALA B N 1
ATOM 4739 C CA . ALA B 1 187 ? 75.606 7.682 50.326 1.00 13.09 187 ALA B CA 1
ATOM 4740 C C . ALA B 1 187 ? 76.500 6.492 50.672 1.00 14.81 187 ALA B C 1
ATOM 4741 O O . ALA B 1 187 ? 76.081 5.342 50.537 1.00 14.03 187 ALA B O 1
ATOM 4743 N N . GLU B 1 188 ? 77.727 6.760 51.107 1.00 15.86 188 GLU B N 1
ATOM 4744 C CA . GLU B 1 188 ? 78.627 5.685 51.504 1.00 17.13 188 GLU B CA 1
ATOM 4745 C C . GLU B 1 188 ? 77.956 4.951 52.666 1.00 16.99 188 GLU B C 1
ATOM 4746 O O . GLU B 1 188 ? 77.602 5.569 53.672 1.00 17.72 188 GLU B O 1
ATOM 4752 N N . GLY B 1 189 ? 77.768 3.643 52.518 1.00 17.51 189 GLY B N 1
ATOM 4753 C CA . GLY B 1 189 ? 77.134 2.863 53.570 1.00 18.07 189 GLY B CA 1
ATOM 4754 C C . GLY B 1 189 ? 75.625 2.792 53.406 1.00 18.49 189 GLY B C 1
ATOM 4755 O O . GLY B 1 189 ? 74.924 2.162 54.203 1.00 18.59 189 GLY B O 1
ATOM 4756 N N . TYR B 1 190 ? 75.123 3.443 52.361 1.00 15.51 190 TYR B N 1
ATOM 4757 C CA . TYR B 1 190 ? 73.695 3.465 52.075 1.00 14.12 190 TYR B CA 1
ATOM 4758 C C . TYR B 1 190 ? 73.434 2.882 50.692 1.00 14.95 190 TYR B C 1
ATOM 4759 O O . TYR B 1 190 ? 72.659 1.937 50.537 1.00 17.60 190 TYR B O 1
ATOM 4768 N N . ALA B 1 191 ? 74.081 3.450 49.683 1.00 15.68 191 ALA B N 1
ATOM 4769 C CA . ALA B 1 191 ? 73.912 2.971 48.321 1.00 14.99 191 ALA B CA 1
ATOM 4770 C C . ALA B 1 191 ? 74.944 1.888 48.044 1.00 15.64 191 ALA B C 1
ATOM 4771 O O . ALA B 1 191 ? 75.974 1.816 48.715 1.00 16.58 191 ALA B O 1
ATOM 4773 N N . GLU B 1 192 ? 74.665 1.045 47.059 1.00 14.21 192 GLU B N 1
ATOM 4774 C CA . GLU B 1 192 ? 75.593 -0.012 46.699 1.00 18.40 192 GLU B CA 1
ATOM 4775 C C . GLU B 1 192 ? 76.491 0.505 45.598 1.00 18.08 192 GLU B C 1
ATOM 4776 O O . GLU B 1 192 ? 76.122 1.430 44.876 1.00 14.94 192 GLU B O 1
ATOM 4782 N N . LEU B 1 193 ? 77.670 -0.091 45.471 1.00 15.81 193 LEU B N 1
ATOM 4783 C CA . LEU B 1 193 ? 78.599 0.320 44.432 1.00 15.94 193 LEU B CA 1
ATOM 4784 C C . LEU B 1 193 ? 78.871 -0.822 43.467 1.00 17.44 193 LEU B C 1
ATOM 4785 O O . LEU B 1 193 ? 79.136 -1.952 43.877 1.00 15.04 193 LEU B O 1
ATOM 4790 N N . ASP B 1 194 ? 78.780 -0.517 42.180 1.00 15.72 194 ASP B N 1
ATOM 4791 C CA . ASP B 1 194 ? 79.066 -1.484 41.132 1.00 16.57 194 ASP B CA 1
ATOM 4792 C C . ASP B 1 194 ? 80.131 -0.784 40.295 1.00 17.17 194 ASP B C 1
ATOM 4793 O O . ASP B 1 194 ? 79.822 -0.118 39.309 1.00 15.71 194 ASP B O 1
ATOM 4798 N N . ASN B 1 195 ? 81.385 -0.920 40.717 1.00 16.07 195 ASN B N 1
ATOM 4799 C CA . ASN B 1 195 ? 82.505 -0.287 40.036 1.00 15.56 195 ASN B CA 1
ATOM 4800 C C . ASN B 1 195 ? 83.208 -1.200 39.039 1.00 17.65 195 ASN B C 1
ATOM 4801 O O . ASN B 1 195 ? 83.949 -2.109 39.419 1.00 15.79 195 ASN B O 1
ATOM 4806 N N . ARG B 1 196 ? 82.974 -0.938 37.760 1.00 16.97 196 ARG B N 1
ATOM 4807 C CA . ARG B 1 196 ? 83.589 -1.707 36.692 1.00 16.09 196 ARG B CA 1
ATOM 4808 C C . ARG B 1 196 ? 84.438 -0.787 35.822 1.00 15.71 196 ARG B C 1
ATOM 4809 O O . ARG B 1 196 ? 84.770 -1.122 34.687 1.00 15.86 196 ARG B O 1
ATOM 4817 N N . ALA B 1 197 ? 84.791 0.375 36.370 1.00 14.39 197 ALA B N 1
ATOM 4818 C CA . ALA B 1 197 ? 85.605 1.357 35.660 1.00 16.01 197 ALA B CA 1
ATOM 4819 C C . ALA B 1 197 ? 87.085 1.012 35.766 1.00 15.49 197 ALA B C 1
ATOM 4820 O O . ALA B 1 197 ? 87.518 0.375 36.729 1.00 15.29 197 ALA B O 1
ATOM 4822 N N . VAL B 1 198 ? 87.852 1.459 34.776 1.00 15.81 198 VAL B N 1
ATOM 4823 C CA . VAL B 1 198 ? 89.290 1.209 34.721 1.00 16.12 198 VAL B CA 1
ATOM 4824 C C . VAL B 1 198 ? 90.073 2.516 34.668 1.00 14.19 198 VAL B C 1
ATOM 4825 O O . VAL B 1 198 ? 89.547 3.562 34.278 1.00 15.04 198 VAL B O 1
ATOM 4829 N N . THR B 1 199 ? 91.339 2.457 35.060 1.00 12.75 199 THR B N 1
ATOM 4830 C CA . THR B 1 199 ? 92.183 3.633 34.963 1.00 12.35 199 THR B CA 1
ATOM 4831 C C . THR B 1 199 ? 92.899 3.475 33.624 1.00 11.57 199 THR B C 1
ATOM 4832 O O . THR B 1 199 ? 93.600 2.486 33.399 1.00 11.15 199 THR B O 1
ATOM 4836 N N . GLY B 1 200 ? 92.698 4.435 32.727 1.00 11.37 200 GLY B N 1
ATOM 4837 C CA . GLY B 1 200 ? 93.335 4.366 31.423 1.00 12.44 200 GLY B CA 1
ATOM 4838 C C . GLY B 1 200 ? 94.744 4.923 31.454 1.00 13.28 200 GLY B C 1
ATOM 4839 O O . GLY B 1 200 ? 95.190 5.435 32.479 1.00 10.16 200 GLY B O 1
ATOM 4840 N N . ALA B 1 201 ? 95.452 4.827 30.331 1.00 11.65 201 ALA B N 1
ATOM 4841 C CA . ALA B 1 201 ? 96.814 5.342 30.270 1.00 12.64 201 ALA B CA 1
ATOM 4842 C C . ALA B 1 201 ? 96.775 6.857 30.394 1.00 12.40 201 ALA B C 1
ATOM 4843 O O . ALA B 1 201 ? 95.773 7.489 30.060 1.00 12.92 201 ALA B O 1
ATOM 4845 N N . ALA B 1 202 ? 97.863 7.442 30.884 1.00 12.89 202 ALA B N 1
ATOM 4846 C CA . ALA B 1 202 ? 97.931 8.892 31.016 1.00 13.50 202 ALA B CA 1
ATOM 4847 C C . ALA B 1 202 ? 97.743 9.497 29.622 1.00 14.03 202 ALA B C 1
ATOM 4848 O O . ALA B 1 202 ? 98.348 9.035 28.656 1.00 17.72 202 ALA B O 1
ATOM 4850 N N . GLY B 1 203 ? 96.887 10.507 29.511 1.00 14.19 203 GLY B N 1
ATOM 4851 C CA . GLY B 1 203 ? 96.668 11.138 28.222 1.00 16.00 203 GLY B CA 1
ATOM 4852 C C . GLY B 1 203 ? 95.627 10.486 27.327 1.00 17.37 203 GLY B C 1
ATOM 4853 O O . GLY B 1 203 ? 95.403 10.950 26.206 1.00 18.96 203 GLY B O 1
ATOM 4854 N N . SER B 1 204 ? 94.985 9.420 27.798 1.00 16.41 204 SER B N 1
ATOM 4855 C CA . SER B 1 204 ? 93.966 8.749 26.991 1.00 16.44 204 SER B CA 1
ATOM 4856 C C . SER B 1 204 ? 92.619 9.459 27.110 1.00 14.90 204 SER B C 1
ATOM 4857 O O . SER B 1 204 ? 92.468 10.403 27.884 1.00 16.19 204 SER B O 1
ATOM 4860 N N . ALA B 1 205 ? 91.638 9.001 26.340 1.00 13.16 205 ALA B N 1
ATOM 4861 C CA . ALA B 1 205 ? 90.311 9.600 26.369 1.00 13.90 205 ALA B CA 1
ATOM 4862 C C . ALA B 1 205 ? 89.549 9.225 27.637 1.00 15.78 205 ALA B C 1
ATOM 4863 O O . ALA B 1 205 ? 89.691 8.113 28.154 1.00 14.59 205 ALA B O 1
ATOM 4865 N N . ASN B 1 206 ? 88.748 10.156 28.144 1.00 14.51 206 ASN B N 1
ATOM 4866 C CA . ASN B 1 206 ? 87.937 9.899 29.333 1.00 15.87 206 ASN B CA 1
ATOM 4867 C C . ASN B 1 206 ? 86.561 9.401 28.885 1.00 15.09 206 ASN B C 1
ATOM 4868 O O . ASN B 1 206 ? 85.787 10.154 28.294 1.00 17.73 206 ASN B O 1
ATOM 4873 N N . THR B 1 207 ? 86.267 8.133 29.155 1.00 13.07 207 THR B N 1
ATOM 4874 C CA . THR B 1 207 ? 84.986 7.538 28.780 1.00 14.20 207 THR B CA 1
ATOM 4875 C C . THR B 1 207 ? 84.202 7.141 30.025 1.00 13.98 207 THR B C 1
ATOM 4876 O O . THR B 1 207 ? 83.270 6.338 29.963 1.00 11.60 207 THR B O 1
ATOM 4880 N N . LEU B 1 208 ? 84.583 7.712 31.157 1.00 14.52 208 LEU B N 1
ATOM 4881 C CA . LEU B 1 208 ? 83.930 7.392 32.419 1.00 14.69 208 LEU B CA 1
ATOM 4882 C C . LEU B 1 208 ? 82.429 7.683 32.410 1.00 16.12 208 LEU B C 1
ATOM 4883 O O . LEU B 1 208 ? 82.000 8.731 31.925 1.00 16.57 208 LEU B O 1
ATOM 4888 N N . VAL B 1 209 ? 81.643 6.752 32.947 1.00 13.18 209 VAL B N 1
ATOM 4889 C CA . VAL B 1 209 ? 80.188 6.907 33.042 1.00 14.06 209 VAL B CA 1
ATOM 4890 C C . VAL B 1 209 ? 79.735 6.580 34.468 1.00 14.92 209 VAL B C 1
ATOM 4891 O O . VAL B 1 209 ? 80.101 5.539 35.016 1.00 13.10 209 VAL B O 1
ATOM 4895 N N . ILE B 1 210 ? 78.962 7.482 35.070 1.00 12.55 210 ILE B N 1
ATOM 4896 C CA . ILE B 1 210 ? 78.442 7.277 36.424 1.00 13.10 210 ILE B CA 1
ATOM 4897 C C . ILE B 1 210 ? 76.927 7.230 36.288 1.00 12.53 210 ILE B C 1
ATOM 4898 O O . ILE B 1 210 ? 76.301 8.203 35.871 1.00 14.03 210 ILE B O 1
ATOM 4903 N N . ASP B 1 211 ? 76.347 6.089 36.637 1.00 12.85 211 ASP B N 1
ATOM 4904 C CA . ASP B 1 211 ? 74.911 5.886 36.490 1.00 14.69 211 ASP B CA 1
ATOM 4905 C C . ASP B 1 211 ? 74.258 5.234 37.704 1.00 15.39 211 ASP B C 1
ATOM 4906 O O . ASP B 1 211 ? 74.943 4.740 38.599 1.00 14.66 211 ASP B O 1
ATOM 4911 N N . ARG B 1 212 ? 72.929 5.278 37.742 1.00 13.94 212 ARG B N 1
ATOM 4912 C CA . ARG B 1 212 ? 72.168 4.606 38.789 1.00 14.81 212 ARG B CA 1
ATOM 4913 C C . ARG B 1 212 ? 71.144 3.786 38.026 1.00 15.66 212 ARG B C 1
ATOM 4914 O O . ARG B 1 212 ? 70.133 4.322 37.569 1.00 17.45 212 ARG B O 1
ATOM 4922 N N . PRO B 1 213 ? 71.405 2.483 37.846 1.00 16.76 213 PRO B N 1
ATOM 4923 C CA . PRO B 1 213 ? 70.451 1.647 37.113 1.00 18.97 213 PRO B CA 1
ATOM 4924 C C . PRO B 1 213 ? 69.033 1.840 37.627 1.00 19.51 213 PRO B C 1
ATOM 4925 O O . PRO B 1 213 ? 68.789 1.806 38.831 1.00 20.06 213 PRO B O 1
ATOM 4929 N N . VAL B 1 214 ? 68.105 2.057 36.698 1.00 20.71 214 VAL B N 1
ATOM 4930 C CA . VAL B 1 214 ? 66.709 2.291 37.042 1.00 21.60 214 VAL B CA 1
ATOM 4931 C C . VAL B 1 214 ? 66.159 1.231 37.988 1.00 22.41 214 VAL B C 1
ATOM 4932 O O . VAL B 1 214 ? 66.395 0.038 37.804 1.00 22.13 214 VAL B O 1
ATOM 4936 N N . GLY B 1 215 ? 65.438 1.679 39.010 1.00 21.93 215 GLY B N 1
ATOM 4937 C CA . GLY B 1 215 ? 64.855 0.758 39.967 1.00 20.87 215 GLY B CA 1
ATOM 4938 C C . GLY B 1 215 ? 65.828 0.209 40.991 1.00 21.12 215 GLY B C 1
ATOM 4939 O O . GLY B 1 215 ? 65.482 -0.708 41.737 1.00 22.83 215 GLY B O 1
ATOM 4940 N N . THR B 1 216 ? 67.043 0.748 41.038 1.00 17.41 216 THR B N 1
ATOM 4941 C CA . THR B 1 216 ? 68.035 0.276 42.006 1.00 17.75 216 THR B CA 1
ATOM 4942 C C . THR B 1 216 ? 68.609 1.424 42.826 1.00 17.53 216 THR B C 1
ATOM 4943 O O . THR B 1 216 ? 68.376 2.592 42.524 1.00 14.57 216 THR B O 1
ATOM 4947 N N . ASN B 1 217 ? 69.348 1.076 43.875 1.00 15.84 217 ASN B N 1
ATOM 4948 C CA . ASN B 1 217 ? 70.002 2.074 44.710 1.00 16.76 217 ASN B CA 1
ATOM 4949 C C . ASN B 1 217 ? 71.484 1.738 44.602 1.00 15.95 217 ASN B C 1
ATOM 4950 O O . ASN B 1 217 ? 72.217 1.682 45.591 1.00 16.03 217 ASN B O 1
ATOM 4955 N N . THR B 1 218 ? 71.913 1.503 43.368 1.00 14.77 218 THR B N 1
ATOM 4956 C CA . THR B 1 218 ? 73.299 1.159 43.096 1.00 16.75 218 THR B CA 1
ATOM 4957 C C . THR B 1 218 ? 73.930 2.165 42.157 1.00 16.17 218 THR B C 1
ATOM 4958 O O . THR B 1 218 ? 73.348 2.492 41.123 1.00 15.84 218 THR B O 1
ATOM 4962 N N . ILE B 1 219 ? 75.109 2.665 42.519 1.00 13.91 219 ILE B N 1
ATOM 4963 C CA . ILE B 1 219 ? 75.823 3.593 41.653 1.00 15.14 219 ILE B CA 1
ATOM 4964 C C . ILE B 1 219 ? 76.759 2.716 40.828 1.00 14.18 219 ILE B C 1
ATOM 4965 O O . ILE B 1 219 ? 77.648 2.058 41.372 1.00 12.97 219 ILE B O 1
ATOM 4970 N N . ALA B 1 220 ? 76.522 2.672 39.521 1.00 12.95 220 ALA B N 1
ATOM 4971 C CA . ALA B 1 220 ? 77.335 1.862 38.620 1.00 15.27 220 ALA B CA 1
ATOM 4972 C C . ALA B 1 220 ? 78.307 2.747 37.864 1.00 14.95 220 ALA B C 1
ATOM 4973 O O . ALA B 1 220 ? 77.895 3.679 37.175 1.00 12.81 220 ALA B O 1
ATOM 4975 N N . VAL B 1 221 ? 79.597 2.452 37.991 1.00 13.74 221 VAL B N 1
ATOM 4976 C CA . VAL B 1 221 ? 80.624 3.234 37.313 1.00 13.55 221 VAL B CA 1
ATOM 4977 C C . VAL B 1 221 ? 81.313 2.352 36.277 1.00 14.85 221 VAL B C 1
ATOM 4978 O O . VAL B 1 221 ? 81.800 1.267 36.593 1.00 14.44 221 VAL B O 1
ATOM 4982 N N . THR B 1 222 ? 81.344 2.833 35.039 1.00 13.69 222 THR B N 1
ATOM 4983 C CA . THR B 1 222 ? 81.951 2.108 33.934 1.00 14.32 222 THR B CA 1
ATOM 4984 C C . THR B 1 222 ? 82.802 3.055 33.094 1.00 15.09 222 THR B C 1
ATOM 4985 O O . THR B 1 222 ? 82.777 4.273 33.284 1.00 11.28 222 THR B O 1
ATOM 4989 N N . GLY B 1 223 ? 83.563 2.492 32.165 1.00 13.93 223 GLY B N 1
ATOM 4990 C CA . GLY B 1 223 ? 84.390 3.325 31.320 1.00 15.57 223 GLY B CA 1
ATOM 4991 C C . GLY B 1 223 ? 85.812 3.455 31.818 1.00 17.00 223 GLY B C 1
ATOM 4992 O O . GLY B 1 223 ? 86.230 2.751 32.744 1.00 16.35 223 GLY B O 1
ATOM 4993 N N . SER B 1 224 ? 86.547 4.385 31.220 1.00 14.93 224 SER B N 1
ATOM 4994 C CA . SER B 1 224 ? 87.950 4.587 31.554 1.00 16.57 224 SER B CA 1
ATOM 4995 C C . SER B 1 224 ? 88.282 6.035 31.899 1.00 17.00 224 SER B C 1
ATOM 4996 O O . SER B 1 224 ? 87.893 6.958 31.186 1.00 17.15 224 SER B O 1
ATOM 4999 N N . LEU B 1 225 ? 88.998 6.216 33.005 1.00 13.40 225 LEU B N 1
ATOM 5000 C CA . LEU B 1 225 ? 89.426 7.533 33.460 1.00 14.07 225 LEU B CA 1
ATOM 5001 C C . LEU B 1 225 ? 90.950 7.561 33.312 1.00 14.14 225 LEU B C 1
ATOM 5002 O O . LEU B 1 225 ? 91.638 6.699 33.856 1.00 12.94 225 LEU B O 1
ATOM 5007 N N . PRO B 1 226 ? 91.496 8.546 32.573 1.00 14.26 226 PRO B N 1
ATOM 5008 C CA . PRO B 1 226 ? 92.950 8.635 32.375 1.00 14.28 226 PRO B CA 1
ATOM 5009 C C . PRO B 1 226 ? 93.718 8.690 33.692 1.00 15.65 226 PRO B C 1
ATOM 5010 O O . PRO B 1 226 ? 93.269 9.312 34.651 1.00 14.81 226 PRO B O 1
ATOM 5014 N N . ALA B 1 227 ? 94.874 8.031 33.730 1.00 14.09 227 ALA B N 1
ATOM 5015 C CA . ALA B 1 227 ? 95.689 7.991 34.939 1.00 14.39 227 ALA B CA 1
ATOM 5016 C C . ALA B 1 227 ? 96.105 9.379 35.408 1.00 16.05 227 ALA B C 1
ATOM 5017 O O . ALA B 1 227 ? 96.347 9.583 36.594 1.00 14.02 227 ALA B O 1
ATOM 5019 N N . ASP B 1 228 ? 96.185 10.329 34.480 1.00 16.15 228 ASP B N 1
ATOM 5020 C CA . ASP B 1 228 ? 96.594 11.683 34.826 1.00 17.21 228 ASP B CA 1
ATOM 5021 C C . ASP B 1 228 ? 95.431 12.661 34.944 1.00 18.69 228 ASP B C 1
ATOM 5022 O O . ASP B 1 228 ? 95.635 13.869 35.053 1.00 18.88 228 ASP B O 1
ATOM 5027 N N . ALA B 1 229 ? 94.213 12.140 34.933 1.00 17.04 229 ALA B N 1
ATOM 5028 C CA . ALA B 1 229 ? 93.046 12.999 35.025 1.00 18.39 229 ALA B CA 1
ATOM 5029 C C . ALA B 1 229 ? 92.802 13.530 36.433 1.00 17.72 229 ALA B C 1
ATOM 5030 O O . ALA B 1 229 ? 93.159 12.895 37.428 1.00 15.87 229 ALA B O 1
ATOM 5032 N N . ALA B 1 230 ? 92.201 14.715 36.499 1.00 16.58 230 ALA B N 1
ATOM 5033 C CA . ALA B 1 230 ? 91.849 15.328 37.770 1.00 16.02 230 ALA B CA 1
ATOM 5034 C C . ALA B 1 230 ? 90.656 14.521 38.274 1.00 16.89 230 ALA B C 1
ATOM 5035 O O . ALA B 1 230 ? 90.000 13.828 37.498 1.00 14.47 230 ALA B O 1
ATOM 5037 N N . PRO B 1 231 ? 90.358 14.595 39.578 1.00 12.86 231 PRO B N 1
ATOM 5038 C CA . PRO B 1 231 ? 89.215 13.834 40.087 1.00 13.98 231 PRO B CA 1
ATOM 5039 C C . PRO B 1 231 ? 87.924 14.203 39.353 1.00 15.77 231 PRO B C 1
ATOM 5040 O O . PRO B 1 231 ? 87.767 15.332 38.881 1.00 14.38 231 PRO B O 1
ATOM 5044 N N . VAL B 1 232 ? 87.020 13.237 39.231 1.00 13.49 232 VAL B N 1
ATOM 5045 C CA . VAL B 1 232 ? 85.735 13.478 38.595 1.00 13.48 232 VAL B CA 1
ATOM 5046 C C . VAL B 1 232 ? 84.711 13.543 39.722 1.00 15.59 232 VAL B C 1
ATOM 5047 O O . VAL B 1 232 ? 84.596 12.616 40.528 1.00 13.54 232 VAL B O 1
ATOM 5051 N N . THR B 1 233 ? 83.978 14.651 39.780 1.00 14.19 233 THR B N 1
ATOM 5052 C CA . THR B 1 233 ? 82.976 14.848 40.822 1.00 16.07 233 THR B CA 1
ATOM 5053 C C . THR B 1 233 ? 81.614 15.062 40.167 1.00 16.23 233 THR B C 1
ATOM 5054 O O . THR B 1 233 ? 81.473 15.907 39.284 1.00 16.78 233 THR B O 1
ATOM 5058 N N . ALA B 1 234 ? 80.623 14.282 40.588 1.00 13.54 234 ALA B N 1
ATOM 5059 C CA . ALA B 1 234 ? 79.285 14.381 40.013 1.00 13.76 234 ALA B CA 1
ATOM 5060 C C . ALA B 1 234 ? 78.192 14.068 41.015 1.00 12.34 234 ALA B C 1
ATOM 5061 O O . ALA B 1 234 ? 78.353 13.211 41.882 1.00 13.92 234 ALA B O 1
ATOM 5063 N N . LEU B 1 235 ? 77.071 14.764 40.876 1.00 12.76 235 LEU B N 1
ATOM 5064 C CA . LEU B 1 235 ? 75.934 14.542 41.749 1.00 12.99 235 LEU B CA 1
ATOM 5065 C C . LEU B 1 235 ? 75.050 13.479 41.113 1.00 13.33 235 LEU B C 1
ATOM 5066 O O . LEU B 1 235 ? 74.725 13.556 39.925 1.00 11.25 235 LEU B O 1
ATOM 5071 N N . ARG B 1 236 ? 74.683 12.475 41.900 1.00 11.39 236 ARG B N 1
ATOM 5072 C CA . ARG B 1 236 ? 73.797 11.425 41.415 1.00 11.57 236 ARG B CA 1
ATOM 5073 C C . ARG B 1 236 ? 72.716 11.225 42.467 1.00 10.32 236 ARG B C 1
ATOM 5074 O O . ARG B 1 236 ? 72.964 11.361 43.668 1.00 13.01 236 ARG B O 1
ATOM 5082 N N . THR B 1 237 ? 71.507 10.929 42.018 1.00 10.55 237 THR B N 1
ATOM 5083 C CA . THR B 1 237 ? 70.389 10.724 42.926 1.00 12.34 237 THR B CA 1
ATOM 5084 C C . THR B 1 237 ? 70.485 9.375 43.632 1.00 13.76 237 THR B C 1
ATOM 5085 O O . THR B 1 237 ? 71.229 8.490 43.209 1.00 14.90 237 THR B O 1
ATOM 5089 N N . VAL B 1 238 ? 69.737 9.231 44.722 1.00 12.17 238 VAL B N 1
ATOM 5090 C CA . VAL B 1 238 ? 69.684 7.968 45.450 1.00 14.82 238 VAL B CA 1
ATOM 5091 C C . VAL B 1 238 ? 68.209 7.607 45.585 1.00 13.94 238 VAL B C 1
ATOM 5092 O O . VAL B 1 238 ? 67.350 8.468 45.435 1.00 13.86 238 VAL B O 1
ATOM 5096 N N . ASP B 1 239 ? 67.914 6.336 45.841 1.00 12.56 239 ASP B N 1
ATOM 5097 C CA . ASP B 1 239 ? 66.529 5.907 46.023 1.00 12.95 239 ASP B CA 1
ATOM 5098 C C . ASP B 1 239 ? 66.135 6.262 47.468 1.00 14.67 239 ASP B C 1
ATOM 5099 O O . ASP B 1 239 ? 66.937 6.082 48.384 1.00 14.53 239 ASP B O 1
ATOM 5104 N N . GLU B 1 240 ? 64.925 6.792 47.654 1.00 14.63 240 GLU B N 1
ATOM 5105 C CA . GLU B 1 240 ? 64.412 7.175 48.978 1.00 15.83 240 GLU B CA 1
ATOM 5106 C C . GLU B 1 240 ? 65.284 8.195 49.722 1.00 15.79 240 GLU B C 1
ATOM 5107 O O . GLU B 1 240 ? 66.077 7.829 50.589 1.00 16.74 240 GLU B O 1
ATOM 5113 N N . PRO B 1 241 ? 65.144 9.490 49.391 1.00 14.49 241 PRO B N 1
ATOM 5114 C CA . PRO B 1 241 ? 65.936 10.536 50.049 1.00 14.61 241 PRO B CA 1
ATOM 5115 C C . PRO B 1 241 ? 65.855 10.515 51.574 1.00 14.87 241 PRO B C 1
ATOM 5116 O O . PRO B 1 241 ? 66.848 10.756 52.255 1.00 14.29 241 PRO B O 1
ATOM 5120 N N . ALA B 1 242 ? 64.665 10.232 52.096 1.00 14.71 242 ALA B N 1
ATOM 5121 C CA . ALA B 1 242 ? 64.447 10.205 53.539 1.00 13.88 242 ALA B CA 1
ATOM 5122 C C . ALA B 1 242 ? 65.286 9.142 54.243 1.00 14.23 242 ALA B C 1
ATOM 5123 O O . ALA B 1 242 ? 65.757 9.358 55.362 1.00 15.03 242 ALA B O 1
ATOM 5125 N N . ALA B 1 243 ? 65.466 7.998 53.590 1.00 14.25 243 ALA B N 1
ATOM 5126 C CA . ALA B 1 243 ? 66.258 6.916 54.157 1.00 15.39 243 ALA B CA 1
ATOM 5127 C C . ALA B 1 243 ? 67.722 7.339 54.230 1.00 16.73 243 ALA B C 1
ATOM 5128 O O . ALA B 1 243 ? 68.429 6.975 55.171 1.00 15.56 243 ALA B O 1
ATOM 5130 N N . LEU B 1 244 ? 68.184 8.100 53.234 1.00 16.36 244 LEU B N 1
ATOM 5131 C CA . LEU B 1 244 ? 69.560 8.588 53.252 1.00 14.19 244 LEU B CA 1
ATOM 5132 C C . LEU B 1 244 ? 69.683 9.563 54.421 1.00 15.19 244 LEU B C 1
ATOM 5133 O O . LEU B 1 244 ? 70.679 9.560 55.141 1.00 14.57 244 LEU B O 1
ATOM 5138 N N . ALA B 1 245 ? 68.668 10.404 54.607 1.00 13.60 245 ALA B N 1
ATOM 5139 C CA . ALA B 1 245 ? 68.700 11.352 55.713 1.00 15.48 245 ALA B CA 1
ATOM 5140 C C . ALA B 1 245 ? 68.805 10.574 57.022 1.00 14.99 245 ALA B C 1
ATOM 5141 O O . ALA B 1 245 ? 69.547 10.962 57.931 1.00 15.77 245 ALA B O 1
ATOM 5143 N N . GLY B 1 246 ? 68.075 9.464 57.102 1.00 14.54 246 GLY B N 1
ATOM 5144 C CA . GLY B 1 246 ? 68.100 8.635 58.298 1.00 16.58 246 GLY B CA 1
ATOM 5145 C C . GLY B 1 246 ? 69.489 8.068 58.528 1.00 16.13 246 GLY B C 1
ATOM 5146 O O . GLY B 1 246 ? 69.977 8.019 59.659 1.00 15.27 246 GLY B O 1
ATOM 5147 N N . HIS B 1 247 ? 70.124 7.639 57.441 1.00 15.30 247 HIS B N 1
ATOM 5148 C CA . HIS B 1 247 ? 71.471 7.081 57.486 1.00 16.95 247 HIS B CA 1
ATOM 5149 C C . HIS B 1 247 ? 72.449 8.135 58.012 1.00 15.81 247 HIS B C 1
ATOM 5150 O O . HIS B 1 247 ? 73.252 7.864 58.907 1.00 15.86 247 HIS B O 1
ATOM 5157 N N . LEU B 1 248 ? 72.368 9.343 57.461 1.00 15.35 248 LEU B N 1
ATOM 5158 C CA . LEU B 1 248 ? 73.244 10.435 57.873 1.00 15.66 248 LEU B CA 1
ATOM 5159 C C . LEU B 1 248 ? 72.973 10.841 59.319 1.00 16.03 248 LEU B C 1
ATOM 5160 O O . LEU B 1 248 ? 73.904 11.145 60.069 1.00 16.70 248 LEU B O 1
ATOM 5165 N N . PHE B 1 249 ? 71.704 10.838 59.713 1.00 16.09 249 PHE B N 1
ATOM 5166 C CA . PHE B 1 249 ? 71.352 11.209 61.081 1.00 16.59 249 PHE B CA 1
ATOM 5167 C C . PHE B 1 249 ? 71.870 10.165 62.069 1.00 16.73 249 PHE B C 1
ATOM 5168 O O . PHE B 1 249 ? 72.288 10.502 63.177 1.00 17.93 249 PHE B O 1
ATOM 5176 N N . GLU B 1 250 ? 71.853 8.899 61.672 1.00 17.10 250 GLU B N 1
ATOM 5177 C CA . GLU B 1 250 ? 72.352 7.847 62.549 1.00 18.72 250 GLU B CA 1
ATOM 5178 C C . GLU B 1 250 ? 73.842 8.069 62.780 1.00 18.92 250 GLU B C 1
ATOM 5179 O O . GLU B 1 250 ? 74.338 7.935 63.902 1.00 18.56 250 GLU B O 1
ATOM 5185 N N . GLU B 1 251 ? 74.552 8.429 61.715 1.00 17.11 251 GLU B N 1
ATOM 5186 C CA . GLU B 1 251 ? 75.984 8.676 61.812 1.00 18.98 251 GLU B CA 1
ATOM 5187 C C . GLU B 1 251 ? 76.248 9.916 62.655 1.00 16.95 251 GLU B C 1
ATOM 5188 O O . GLU B 1 251 ? 77.195 9.951 63.440 1.00 18.42 251 GLU B O 1
ATOM 5194 N N . ALA B 1 252 ? 75.408 10.932 62.491 1.00 18.30 252 ALA B N 1
ATOM 5195 C CA . ALA B 1 252 ? 75.552 12.164 63.254 1.00 16.55 252 ALA B CA 1
ATOM 5196 C C . ALA B 1 252 ? 75.296 11.886 64.735 1.00 17.48 252 ALA B C 1
ATOM 5197 O O . ALA B 1 252 ? 75.978 12.437 65.597 1.00 16.57 252 ALA B O 1
ATOM 5199 N N . LEU B 1 253 ? 74.315 11.036 65.029 1.00 17.14 253 LEU B N 1
ATOM 5200 C CA . LEU B 1 253 ? 74.010 10.691 66.416 1.00 19.85 253 LEU B CA 1
ATOM 5201 C C . LEU B 1 253 ? 75.205 9.982 67.052 1.00 21.94 253 LEU B C 1
ATOM 5202 O O . LEU B 1 253 ? 75.661 10.366 68.129 1.00 22.23 253 LEU B O 1
ATOM 5207 N N . GLU B 1 254 ? 75.716 8.948 66.388 1.00 21.47 254 GLU B N 1
ATOM 5208 C CA . GLU B 1 254 ? 76.865 8.217 66.915 1.00 24.18 254 GLU B CA 1
ATOM 5209 C C . GLU B 1 254 ? 78.040 9.166 67.154 1.00 25.28 254 GLU B C 1
ATOM 5210 O O . GLU B 1 254 ? 78.737 9.060 68.165 1.00 25.90 254 GLU B O 1
ATOM 5216 N N . SER B 1 255 ? 78.251 10.099 66.230 1.00 24.41 255 SER B N 1
ATOM 5217 C CA . SER B 1 255 ? 79.341 11.059 66.353 1.00 26.31 255 SER B CA 1
ATOM 5218 C C . SER B 1 255 ? 79.151 11.988 67.544 1.00 26.57 255 SER B C 1
ATOM 5219 O O . SER B 1 255 ? 80.124 12.492 68.102 1.00 26.34 255 SER B O 1
ATOM 5222 N N . ASN B 1 256 ? 77.901 12.219 67.928 1.00 25.46 256 ASN B N 1
ATOM 5223 C CA . ASN B 1 256 ? 77.609 13.093 69.057 1.00 25.37 256 ASN B CA 1
ATOM 5224 C C . ASN B 1 256 ? 77.410 12.337 70.362 1.00 25.32 256 ASN B C 1
ATOM 5225 O O . ASN B 1 256 ? 76.820 12.859 71.309 1.00 25.12 256 ASN B O 1
ATOM 5230 N N . GLY B 1 257 ? 77.902 11.103 70.405 1.00 24.42 257 GLY B N 1
ATOM 5231 C CA . GLY B 1 257 ? 77.790 10.301 71.610 1.00 24.59 257 GLY B CA 1
ATOM 5232 C C . GLY B 1 257 ? 76.467 9.598 71.855 1.00 25.68 257 GLY B C 1
ATOM 5233 O O . GLY B 1 257 ? 76.207 9.158 72.975 1.00 24.84 257 GLY B O 1
ATOM 5234 N N . VAL B 1 258 ? 75.625 9.490 70.832 1.00 22.61 258 VAL B N 1
ATOM 5235 C CA . VAL B 1 258 ? 74.342 8.811 70.993 1.00 22.39 258 VAL B CA 1
ATOM 5236 C C . VAL B 1 258 ? 74.377 7.475 70.258 1.00 24.30 258 VAL B C 1
ATOM 5237 O O . VAL B 1 258 ? 74.545 7.423 69.034 1.00 24.77 258 VAL B O 1
ATOM 5241 N N . THR B 1 259 ? 74.222 6.393 71.014 1.00 24.58 259 THR B N 1
ATOM 5242 C CA . THR B 1 259 ? 74.243 5.052 70.447 1.00 25.75 259 THR B CA 1
ATOM 5243 C C . THR B 1 259 ? 72.859 4.642 69.950 1.00 26.55 259 THR B C 1
ATOM 5244 O O . THR B 1 259 ? 71.863 4.799 70.656 1.00 25.02 259 THR B O 1
ATOM 5248 N N . VAL B 1 260 ? 72.811 4.127 68.723 1.00 26.60 260 VAL B N 1
ATOM 5249 C CA . VAL B 1 260 ? 71.569 3.663 68.110 1.00 26.33 260 VAL B CA 1
ATOM 5250 C C . VAL B 1 260 ? 71.634 2.138 68.044 1.00 27.42 260 VAL B C 1
ATOM 5251 O O . VAL B 1 260 ? 72.359 1.572 67.223 1.00 26.47 260 VAL B O 1
ATOM 5255 N N . LYS B 1 261 ? 70.871 1.481 68.912 1.00 28.00 261 LYS B N 1
ATOM 5256 C CA . LYS B 1 261 ? 70.855 0.024 68.994 1.00 30.84 261 LYS B CA 1
ATOM 5257 C C . LYS B 1 261 ? 70.163 -0.675 67.829 1.00 31.12 261 LYS B C 1
ATOM 5258 O O . LYS B 1 261 ? 70.744 -1.559 67.197 1.00 32.46 261 LYS B O 1
ATOM 5264 N N . GLY B 1 262 ? 68.926 -0.278 67.547 1.00 29.34 262 GLY B N 1
ATOM 5265 C CA . GLY B 1 262 ? 68.170 -0.896 66.470 1.00 28.70 262 GLY B CA 1
ATOM 5266 C C . GLY B 1 262 ? 68.615 -0.565 65.058 1.00 28.45 262 GLY B C 1
ATOM 5267 O O . GLY B 1 262 ? 69.769 -0.216 64.813 1.00 28.18 262 GLY B O 1
ATOM 5268 N N . ASP B 1 263 ? 67.683 -0.682 64.118 1.00 28.25 263 ASP B N 1
ATOM 5269 C CA . ASP B 1 263 ? 67.968 -0.402 62.720 1.00 27.58 263 ASP B CA 1
ATOM 5270 C C . ASP B 1 263 ? 67.445 0.965 62.302 1.00 26.91 263 ASP B C 1
ATOM 5271 O O . ASP B 1 263 ? 66.757 1.644 63.064 1.00 25.64 263 ASP B O 1
ATOM 5276 N N . VAL B 1 264 ? 67.786 1.354 61.078 1.00 26.29 264 VAL B N 1
ATOM 5277 C CA . VAL B 1 264 ? 67.364 2.628 60.512 1.00 24.57 264 VAL B CA 1
ATOM 5278 C C . VAL B 1 264 ? 66.417 2.346 59.353 1.00 24.73 264 VAL B C 1
ATOM 5279 O O . VAL B 1 264 ? 66.704 1.503 58.500 1.00 21.25 264 VAL B O 1
ATOM 5283 N N . GLY B 1 265 ? 65.288 3.049 59.328 1.00 22.94 265 GLY B N 1
ATOM 5284 C CA . GLY B 1 265 ? 64.321 2.849 58.265 1.00 24.77 265 GLY B CA 1
ATOM 5285 C C . GLY B 1 265 ? 63.278 3.945 58.150 1.00 22.24 265 GLY B C 1
ATOM 5286 O O . GLY B 1 265 ? 63.335 4.953 58.852 1.00 21.42 265 GLY B O 1
ATOM 5287 N N . LEU B 1 266 ? 62.324 3.744 57.246 1.00 22.36 266 LEU B N 1
ATOM 5288 C CA . LEU B 1 266 ? 61.252 4.704 57.023 1.00 20.21 266 LEU B CA 1
ATOM 5289 C C . LEU B 1 266 ? 60.069 4.390 57.934 1.00 21.01 266 LEU B C 1
ATOM 5290 O O . LEU B 1 266 ? 59.697 3.224 58.102 1.00 20.10 266 LEU B O 1
ATOM 5295 N N . GLY B 1 267 ? 59.480 5.431 58.513 1.00 20.05 267 GLY B N 1
ATOM 5296 C CA . GLY B 1 267 ? 58.340 5.251 59.397 1.00 20.16 267 GLY B CA 1
ATOM 5297 C C . GLY B 1 267 ? 57.820 6.579 59.912 1.00 20.80 267 GLY B C 1
ATOM 5298 O O . GLY B 1 267 ? 58.598 7.511 60.118 1.00 21.80 267 GLY B O 1
ATOM 5299 N N . GLY B 1 268 ? 56.509 6.666 60.123 1.00 20.22 268 GLY B N 1
ATOM 5300 C CA . GLY B 1 268 ? 55.914 7.893 60.620 1.00 20.97 268 GLY B CA 1
ATOM 5301 C C . GLY B 1 268 ? 55.573 7.810 62.099 1.00 20.36 268 GLY B C 1
ATOM 5302 O O . GLY B 1 268 ? 55.263 6.732 62.604 1.00 20.37 268 GLY B O 1
ATOM 5303 N N . VAL B 1 269 ? 55.632 8.943 62.793 1.00 20.45 269 VAL B N 1
ATOM 5304 C CA . VAL B 1 269 ? 55.323 8.987 64.225 1.00 21.85 269 VAL B CA 1
ATOM 5305 C C . VAL B 1 269 ? 53.975 8.292 64.463 1.00 23.89 269 VAL B C 1
ATOM 5306 O O . VAL B 1 269 ? 52.974 8.656 63.853 1.00 22.11 269 VAL B O 1
ATOM 5310 N N . PRO B 1 270 ? 53.940 7.282 65.355 1.00 27.15 270 PRO B N 1
ATOM 5311 C CA . PRO B 1 270 ? 52.750 6.492 65.706 1.00 29.23 270 PRO B CA 1
ATOM 5312 C C . PRO B 1 270 ? 51.383 7.181 65.770 1.00 31.88 270 PRO B C 1
ATOM 5313 O O . PRO B 1 270 ? 50.361 6.549 65.503 1.00 32.62 270 PRO B O 1
ATOM 5317 N N . ALA B 1 271 ? 51.352 8.459 66.128 1.00 33.63 271 ALA B N 1
ATOM 5318 C CA . ALA B 1 271 ? 50.084 9.185 66.217 1.00 36.50 271 ALA B CA 1
ATOM 5319 C C . ALA B 1 271 ? 49.293 8.727 67.440 1.00 36.66 271 ALA B C 1
ATOM 5320 O O . ALA B 1 271 ? 48.443 9.457 67.944 1.00 36.10 271 ALA B O 1
ATOM 5322 N N . ASP B 1 272 ? 49.566 7.510 67.906 1.00 37.35 272 ASP B N 1
ATOM 5323 C CA . ASP B 1 272 ? 48.901 7.003 69.095 1.00 38.75 272 ASP B CA 1
ATOM 5324 C C . ASP B 1 272 ? 49.721 7.569 70.252 1.00 38.09 272 ASP B C 1
ATOM 5325 O O . ASP B 1 272 ? 49.532 7.213 71.415 1.00 39.39 272 ASP B O 1
ATOM 5330 N N . TRP B 1 273 ? 50.649 8.453 69.888 1.00 38.18 273 TRP B N 1
ATOM 5331 C CA . TRP B 1 273 ? 51.526 9.154 70.825 1.00 37.48 273 TRP B CA 1
ATOM 5332 C C . TRP B 1 273 ? 50.828 10.482 71.115 1.00 39.08 273 TRP B C 1
ATOM 5333 O O . TRP B 1 273 ? 50.848 11.391 70.283 1.00 38.99 273 TRP B O 1
ATOM 5344 N N . GLN B 1 274 ? 50.212 10.599 72.285 1.00 40.55 274 GLN B N 1
ATOM 5345 C CA . GLN B 1 274 ? 49.497 11.822 72.625 1.00 41.56 274 GLN B CA 1
ATOM 5346 C C . GLN B 1 274 ? 50.283 12.823 73.463 1.00 41.29 274 GLN B C 1
ATOM 5347 O O . GLN B 1 274 ? 49.700 13.710 74.085 1.00 42.50 274 GLN B O 1
ATOM 5353 N N . ASP B 1 275 ? 51.606 12.690 73.471 1.00 40.31 275 ASP B N 1
ATOM 5354 C CA . ASP B 1 275 ? 52.455 13.605 74.226 1.00 39.28 275 ASP B CA 1
ATOM 5355 C C . ASP B 1 275 ? 53.913 13.443 73.809 1.00 36.84 275 ASP B C 1
ATOM 5356 O O . ASP B 1 275 ? 54.806 13.345 74.650 1.00 35.81 275 ASP B O 1
ATOM 5361 N N . ALA B 1 276 ? 54.139 13.421 72.500 1.00 34.99 276 ALA B N 1
ATOM 5362 C CA . ALA B 1 276 ? 55.475 13.264 71.944 1.00 32.49 276 ALA B CA 1
ATOM 5363 C C . ALA B 1 276 ? 56.450 14.303 72.483 1.00 30.87 276 ALA B C 1
ATOM 5364 O O . ALA B 1 276 ? 56.081 15.449 72.744 1.00 31.22 276 ALA B O 1
ATOM 5366 N N . GLU B 1 277 ? 57.701 13.891 72.644 1.00 28.15 277 GLU B N 1
ATOM 5367 C CA . GLU B 1 277 ? 58.740 14.778 73.147 1.00 27.17 277 GLU B CA 1
ATOM 5368 C C . GLU B 1 277 ? 59.658 15.202 72.000 1.00 26.18 277 GLU B C 1
ATOM 5369 O O . GLU B 1 277 ? 60.263 14.354 71.343 1.00 23.85 277 GLU B O 1
ATOM 5375 N N . VAL B 1 278 ? 59.749 16.507 71.760 1.00 24.12 278 VAL B N 1
ATOM 5376 C CA . VAL B 1 278 ? 60.621 17.035 70.709 1.00 24.83 278 VAL B CA 1
ATOM 5377 C C . VAL B 1 278 ? 62.005 17.281 71.321 1.00 25.03 278 VAL B C 1
ATOM 5378 O O . VAL B 1 278 ? 62.191 18.208 72.109 1.00 25.87 278 VAL B O 1
ATOM 5382 N N . LEU B 1 279 ? 62.969 16.444 70.951 1.00 22.17 279 LEU B N 1
ATOM 5383 C CA . LEU B 1 279 ? 64.323 16.542 71.479 1.00 22.59 279 LEU B CA 1
ATOM 5384 C C . LEU B 1 279 ? 65.234 17.498 70.711 1.00 22.71 279 LEU B C 1
ATOM 5385 O O . LEU B 1 279 ? 66.245 17.972 71.240 1.00 22.87 279 LEU B O 1
ATOM 5390 N N . ALA B 1 280 ? 64.882 17.781 69.464 1.00 22.13 280 ALA B N 1
ATOM 5391 C CA . ALA B 1 280 ? 65.672 18.688 68.644 1.00 21.32 280 ALA B CA 1
ATOM 5392 C C . ALA B 1 280 ? 64.861 19.185 67.453 1.00 21.51 280 ALA B C 1
ATOM 5393 O O . ALA B 1 280 ? 63.889 18.554 67.043 1.00 18.40 280 ALA B O 1
ATOM 5395 N N . ASP B 1 281 ? 65.257 20.332 66.915 1.00 21.36 281 ASP B N 1
ATOM 5396 C CA . ASP B 1 281 ? 64.579 20.886 65.752 1.00 22.54 281 ASP B CA 1
ATOM 5397 C C . ASP B 1 281 ? 65.469 21.868 65.010 1.00 21.87 281 ASP B C 1
ATOM 5398 O O . ASP B 1 281 ? 66.488 22.325 65.532 1.00 21.03 281 ASP B O 1
ATOM 5403 N N . HIS B 1 282 ? 65.085 22.169 63.775 1.00 21.47 282 HIS B N 1
ATOM 5404 C CA . HIS B 1 282 ? 65.826 23.101 62.937 1.00 20.14 282 HIS B CA 1
ATOM 5405 C C . HIS B 1 282 ? 64.828 23.879 62.098 1.00 20.50 282 HIS B C 1
ATOM 5406 O O . HIS B 1 282 ? 63.800 23.337 61.687 1.00 20.58 282 HIS B O 1
ATOM 5413 N N . THR B 1 283 ? 65.129 25.151 61.861 1.00 19.57 283 THR B N 1
ATOM 5414 C CA . THR B 1 283 ? 64.271 26.005 61.057 1.00 19.25 283 THR B CA 1
ATOM 5415 C C . THR B 1 283 ? 65.079 26.569 59.899 1.00 18.80 283 THR B C 1
ATOM 5416 O O . THR B 1 283 ? 66.197 27.045 60.086 1.00 18.46 283 THR B O 1
ATOM 5420 N N . SER B 1 284 ? 64.515 26.506 58.698 1.00 18.42 284 SER B N 1
ATOM 5421 C CA . SER B 1 284 ? 65.208 26.999 57.516 1.00 18.69 284 SER B CA 1
ATOM 5422 C C . SER B 1 284 ? 65.127 28.512 57.410 1.00 19.43 284 SER B C 1
ATOM 5423 O O . SER B 1 284 ? 64.483 29.177 58.224 1.00 20.14 284 SER B O 1
ATOM 5426 N N . ALA B 1 285 ? 65.787 29.047 56.390 1.00 19.31 285 ALA B N 1
ATOM 5427 C CA . ALA B 1 285 ? 65.753 30.478 56.136 1.00 20.84 285 ALA B CA 1
ATOM 5428 C C . ALA B 1 285 ? 64.347 30.732 55.610 1.00 19.98 285 ALA B C 1
ATOM 5429 O O . ALA B 1 285 ? 63.609 29.781 55.343 1.00 18.97 285 ALA B O 1
ATOM 5431 N N . GLU B 1 286 ? 63.962 31.996 55.465 1.00 19.94 286 GLU B N 1
ATOM 5432 C CA . GLU B 1 286 ? 62.626 32.305 54.963 1.00 20.92 286 GLU B CA 1
ATOM 5433 C C . GLU B 1 286 ? 62.552 32.026 53.466 1.00 19.35 286 GLU B C 1
ATOM 5434 O O . GLU B 1 286 ? 63.561 32.085 52.764 1.00 17.42 286 GLU B O 1
ATOM 5440 N N . LEU B 1 287 ? 61.345 31.745 52.986 1.00 19.73 287 LEU B N 1
ATOM 5441 C CA . LEU B 1 287 ? 61.126 31.456 51.574 1.00 20.84 287 LEU B CA 1
ATOM 5442 C C . LEU B 1 287 ? 61.745 32.515 50.664 1.00 22.02 287 LEU B C 1
ATOM 5443 O O . LEU B 1 287 ? 62.347 32.186 49.643 1.00 21.06 287 LEU B O 1
ATOM 5448 N N . SER B 1 288 ? 61.600 33.786 51.031 1.00 20.41 288 SER B N 1
ATOM 5449 C CA . SER B 1 288 ? 62.159 34.865 50.221 1.00 22.02 288 SER B CA 1
ATOM 5450 C C . SER B 1 288 ? 63.634 34.593 49.936 1.00 22.16 288 SER B C 1
ATOM 5451 O O . SER B 1 288 ? 64.119 34.829 48.828 1.00 22.41 288 SER B O 1
ATOM 5454 N N . GLU B 1 289 ? 64.340 34.082 50.939 1.00 22.58 289 GLU B N 1
ATOM 5455 C CA . GLU B 1 289 ? 65.755 33.774 50.784 1.00 22.48 289 GLU B CA 1
ATOM 5456 C C . GLU B 1 289 ? 65.963 32.510 49.952 1.00 20.69 289 GLU B C 1
ATOM 5457 O O . GLU B 1 289 ? 66.865 32.445 49.115 1.00 19.06 289 GLU B O 1
ATOM 5463 N N . ILE B 1 290 ? 65.123 31.510 50.190 1.00 19.03 290 ILE B N 1
ATOM 5464 C CA . ILE B 1 290 ? 65.203 30.244 49.468 1.00 18.92 290 ILE B CA 1
ATOM 5465 C C . ILE B 1 290 ? 64.934 30.414 47.973 1.00 19.03 290 ILE B C 1
ATOM 5466 O O . ILE B 1 290 ? 65.428 29.636 47.153 1.00 18.82 290 ILE B O 1
ATOM 5471 N N . LEU B 1 291 ? 64.164 31.438 47.611 1.00 18.44 291 LEU B N 1
ATOM 5472 C CA . LEU B 1 291 ? 63.854 31.672 46.199 1.00 17.66 291 LEU B CA 1
ATOM 5473 C C . LEU B 1 291 ? 65.092 31.905 45.338 1.00 18.03 291 LEU B C 1
ATOM 5474 O O . LEU B 1 291 ? 65.082 31.620 44.140 1.00 17.87 291 LEU B O 1
ATOM 5479 N N . VAL B 1 292 ? 66.155 32.425 45.940 1.00 16.38 292 VAL B N 1
ATOM 5480 C CA . VAL B 1 292 ? 67.369 32.703 45.190 1.00 18.47 292 VAL B CA 1
ATOM 5481 C C . VAL B 1 292 ? 67.986 31.433 44.601 1.00 16.64 292 VAL B C 1
ATOM 5482 O O . VAL B 1 292 ? 68.080 31.297 43.381 1.00 16.43 292 VAL B O 1
ATOM 5486 N N . PRO B 1 293 ? 68.416 30.485 45.448 1.00 16.90 293 PRO B N 1
ATOM 5487 C CA . PRO B 1 293 ? 68.998 29.277 44.852 1.00 17.67 293 PRO B CA 1
ATOM 5488 C C . PRO B 1 293 ? 67.987 28.511 43.986 1.00 15.67 293 PRO B C 1
ATOM 5489 O O . PRO B 1 293 ? 68.355 27.878 42.994 1.00 18.57 293 PRO B O 1
ATOM 5493 N N . PHE B 1 294 ? 66.714 28.584 44.363 1.00 16.61 294 PHE B N 1
ATOM 5494 C CA . PHE B 1 294 ? 65.629 27.923 43.631 1.00 14.42 294 PHE B CA 1
ATOM 5495 C C . PHE B 1 294 ? 65.488 28.469 42.206 1.00 15.61 294 PHE B C 1
ATOM 5496 O O . PHE B 1 294 ? 65.601 27.726 41.228 1.00 15.92 294 PHE B O 1
ATOM 5504 N N . MET B 1 295 ? 65.244 29.772 42.091 1.00 16.93 295 MET B N 1
ATOM 5505 C CA . MET B 1 295 ? 65.049 30.390 40.780 1.00 15.98 295 MET B CA 1
ATOM 5506 C C . MET B 1 295 ? 66.314 30.684 39.974 1.00 16.13 295 MET B C 1
ATOM 5507 O O . MET B 1 295 ? 66.312 30.566 38.745 1.00 17.59 295 MET B O 1
ATOM 5512 N N . LYS B 1 296 ? 67.391 31.069 40.647 1.00 15.06 296 LYS B N 1
ATOM 5513 C CA . LYS B 1 296 ? 68.630 31.365 39.943 1.00 17.16 296 LYS B CA 1
ATOM 5514 C C . LYS B 1 296 ? 69.145 30.126 39.215 1.00 17.06 296 LYS B C 1
ATOM 5515 O O . LYS B 1 296 ? 69.532 30.199 38.051 1.00 15.91 296 LYS B O 1
ATOM 5521 N N . PHE B 1 297 ? 69.133 28.988 39.903 1.00 15.99 297 PHE B N 1
ATOM 5522 C CA . PHE B 1 297 ? 69.643 27.749 39.326 1.00 14.93 297 PHE B CA 1
ATOM 5523 C C . PHE B 1 297 ? 68.599 26.768 38.780 1.00 15.06 297 PHE B C 1
ATOM 5524 O O . PHE B 1 297 ? 68.954 25.696 38.283 1.00 15.85 297 PHE B O 1
ATOM 5532 N N . SER B 1 298 ? 67.323 27.133 38.874 1.00 13.64 298 SER B N 1
ATOM 5533 C CA . SER B 1 298 ? 66.225 26.308 38.358 1.00 13.69 298 SER B CA 1
ATOM 5534 C C . SER B 1 298 ? 66.178 24.923 38.993 1.00 14.23 298 SER B C 1
ATOM 5535 O O . SER B 1 298 ? 66.176 23.897 38.305 1.00 11.66 298 SER B O 1
ATOM 5538 N N . ASN B 1 299 ? 66.122 24.915 40.321 1.00 12.65 299 ASN B N 1
ATOM 5539 C CA . ASN B 1 299 ? 66.086 23.698 41.119 1.00 14.57 299 ASN B CA 1
ATOM 5540 C C . ASN B 1 299 ? 64.713 23.030 41.014 1.00 14.93 299 ASN B C 1
ATOM 5541 O O . ASN B 1 299 ? 63.718 23.559 41.520 1.00 13.85 299 ASN B O 1
ATOM 5546 N N . ASN B 1 300 ? 64.660 21.874 40.353 1.00 12.26 300 ASN B N 1
ATOM 5547 C CA . ASN B 1 300 ? 63.401 21.150 40.176 1.00 13.20 300 ASN B CA 1
ATOM 5548 C C . ASN B 1 300 ? 62.822 20.643 41.487 1.00 12.26 300 ASN B C 1
ATOM 5549 O O . ASN B 1 300 ? 61.625 20.781 41.737 1.00 9.16 300 ASN B O 1
ATOM 5554 N N . GLY B 1 301 ? 63.671 20.042 42.314 1.00 13.27 301 GLY B N 1
ATOM 5555 C CA . GLY B 1 301 ? 63.219 19.521 43.594 1.00 15.07 301 GLY B CA 1
ATOM 5556 C C . GLY B 1 301 ? 62.562 20.585 44.458 1.00 13.52 301 GLY B C 1
ATOM 5557 O O . GLY B 1 301 ? 61.537 20.338 45.089 1.00 15.42 301 GLY B O 1
ATOM 5558 N N . HIS B 1 302 ? 63.166 21.768 44.500 1.00 15.87 302 HIS B N 1
ATOM 5559 C CA . HIS B 1 302 ? 62.613 22.873 45.275 1.00 12.98 302 HIS B CA 1
ATOM 5560 C C . HIS B 1 302 ? 61.183 23.132 44.823 1.00 13.74 302 HIS B C 1
ATOM 5561 O O . HIS B 1 302 ? 60.273 23.292 45.635 1.00 10.77 302 HIS B O 1
ATOM 5568 N N . ALA B 1 303 ? 60.997 23.177 43.509 1.00 15.32 303 ALA B N 1
ATOM 5569 C CA . ALA B 1 303 ? 59.686 23.438 42.937 1.00 14.28 303 ALA B CA 1
ATOM 5570 C C . ALA B 1 303 ? 58.638 22.400 43.311 1.00 15.95 303 ALA B C 1
ATOM 5571 O O . ALA B 1 303 ? 57.529 22.757 43.715 1.00 15.38 303 ALA B O 1
ATOM 5573 N N . GLU B 1 304 ? 58.971 21.117 43.178 1.00 14.29 304 GLU B N 1
ATOM 5574 C CA . GLU B 1 304 ? 58.004 20.073 43.500 1.00 15.96 304 GLU B CA 1
ATOM 5575 C C . GLU B 1 304 ? 57.710 20.040 44.999 1.00 15.62 304 GLU B C 1
ATOM 5576 O O . GLU B 1 304 ? 56.600 19.703 45.411 1.00 14.29 304 GLU B O 1
ATOM 5582 N N . MET B 1 305 ? 58.707 20.383 45.811 1.00 16.43 305 MET B N 1
ATOM 5583 C CA . MET B 1 305 ? 58.516 20.404 47.255 1.00 16.28 305 MET B CA 1
ATOM 5584 C C . MET B 1 305 ? 57.587 21.558 47.623 1.00 16.42 305 MET B C 1
ATOM 5585 O O . MET B 1 305 ? 56.741 21.434 48.512 1.00 15.71 305 MET B O 1
ATOM 5590 N N . LEU B 1 306 ? 57.740 22.679 46.930 1.00 15.27 306 LEU B N 1
ATOM 5591 C CA . LEU B 1 306 ? 56.891 23.826 47.197 1.00 15.73 306 LEU B CA 1
ATOM 5592 C C . LEU B 1 306 ? 55.460 23.493 46.806 1.00 15.92 306 LEU B C 1
ATOM 5593 O O . LEU B 1 306 ? 54.520 23.931 47.468 1.00 18.34 306 LEU B O 1
ATOM 5598 N N . VAL B 1 307 ? 55.287 22.716 45.740 1.00 14.10 307 VAL B N 1
ATOM 5599 C CA . VAL B 1 307 ? 53.939 22.350 45.308 1.00 13.83 307 VAL B CA 1
ATOM 5600 C C . VAL B 1 307 ? 53.258 21.514 46.385 1.00 14.83 307 VAL B C 1
ATOM 5601 O O . VAL B 1 307 ? 52.112 21.772 46.746 1.00 16.37 307 VAL B O 1
ATOM 5605 N N . LYS B 1 308 ? 53.962 20.516 46.912 1.00 13.58 308 LYS B N 1
ATOM 5606 C CA . LYS B 1 308 ? 53.372 19.685 47.947 1.00 14.93 308 LYS B CA 1
ATOM 5607 C C . LYS B 1 308 ? 53.180 20.463 49.255 1.00 16.13 308 LYS B C 1
ATOM 5608 O O . LYS B 1 308 ? 52.277 20.157 50.032 1.00 16.42 308 LYS B O 1
ATOM 5614 N N . SER B 1 309 ? 53.999 21.487 49.494 1.00 16.87 309 SER B N 1
ATOM 5615 C CA . SER B 1 309 ? 53.837 22.296 50.703 1.00 15.59 309 SER B CA 1
ATOM 5616 C C . SER B 1 309 ? 52.568 23.137 50.549 1.00 18.93 309 SER B C 1
ATOM 5617 O O . SER B 1 309 ? 51.824 23.355 51.510 1.00 17.78 309 SER B O 1
ATOM 5620 N N . ILE B 1 310 ? 52.327 23.605 49.329 1.00 18.11 310 ILE B N 1
ATOM 5621 C CA . ILE B 1 310 ? 51.129 24.381 49.032 1.00 16.11 310 ILE B CA 1
ATOM 5622 C C . ILE B 1 310 ? 49.919 23.476 49.250 1.00 17.14 310 ILE B C 1
ATOM 5623 O O . ILE B 1 310 ? 48.885 23.915 49.759 1.00 17.94 310 ILE B O 1
ATOM 5628 N N . GLY B 1 311 ? 50.055 22.207 48.875 1.00 17.19 311 GLY B N 1
ATOM 5629 C CA . GLY B 1 311 ? 48.964 21.265 49.066 1.00 17.75 311 GLY B CA 1
ATOM 5630 C C . GLY B 1 311 ? 48.661 21.110 50.548 1.00 20.47 311 GLY B C 1
ATOM 5631 O O . GLY B 1 311 ? 47.498 21.043 50.961 1.00 20.85 311 GLY B O 1
ATOM 5632 N N . GLN B 1 312 ? 49.716 21.050 51.354 1.00 18.94 312 GLN B N 1
ATOM 5633 C CA . GLN B 1 312 ? 49.563 20.918 52.801 1.00 21.47 312 GLN B CA 1
ATOM 5634 C C . GLN B 1 312 ? 48.893 22.152 53.403 1.00 20.86 312 GLN B C 1
ATOM 5635 O O . GLN B 1 312 ? 47.983 22.038 54.225 1.00 20.12 312 GLN B O 1
ATOM 5641 N N . GLU B 1 313 ? 49.343 23.331 52.988 1.00 20.90 313 GLU B N 1
ATOM 5642 C CA . GLU B 1 313 ? 48.798 24.577 53.510 1.00 23.44 313 GLU B CA 1
ATOM 5643 C C . GLU B 1 313 ? 47.350 24.836 53.103 1.00 24.48 313 GLU B C 1
ATOM 5644 O O . GLU B 1 313 ? 46.565 25.364 53.892 1.00 25.25 313 GLU B O 1
ATOM 5650 N N . THR B 1 314 ? 46.992 24.455 51.884 1.00 22.65 314 THR B N 1
ATOM 5651 C CA . THR B 1 314 ? 45.643 24.688 51.387 1.00 24.84 314 THR B CA 1
ATOM 5652 C C . THR B 1 314 ? 44.641 23.568 51.653 1.00 25.01 314 THR B C 1
ATOM 5653 O O . THR B 1 314 ? 43.437 23.821 51.750 1.00 25.93 314 THR B O 1
ATOM 5657 N N . ALA B 1 315 ? 45.122 22.336 51.778 1.00 23.80 315 ALA B N 1
ATOM 5658 C CA . ALA B 1 315 ? 44.214 21.215 51.995 1.00 23.27 315 ALA B CA 1
ATOM 5659 C C . ALA B 1 315 ? 44.707 20.130 52.942 1.00 22.72 315 ALA B C 1
ATOM 5660 O O . ALA B 1 315 ? 44.078 19.076 53.053 1.00 23.90 315 ALA B O 1
ATOM 5662 N N . GLY B 1 316 ? 45.820 20.375 53.623 1.00 23.35 316 GLY B N 1
ATOM 5663 C CA . GLY B 1 316 ? 46.343 19.383 54.544 1.00 22.03 316 GLY B CA 1
ATOM 5664 C C . GLY B 1 316 ? 46.759 18.095 53.856 1.00 22.39 316 GLY B C 1
ATOM 5665 O O . GLY B 1 316 ? 46.736 17.020 54.458 1.00 21.12 316 GLY B O 1
ATOM 5666 N N . ALA B 1 317 ? 47.138 18.201 52.586 1.00 20.92 317 ALA B N 1
ATOM 5667 C CA . ALA B 1 317 ? 47.567 17.037 51.822 1.00 20.95 317 ALA B CA 1
ATOM 5668 C C . ALA B 1 317 ? 48.783 17.397 50.979 1.00 20.17 317 ALA B C 1
ATOM 5669 O O . ALA B 1 317 ? 48.678 18.166 50.019 1.00 20.70 317 ALA B O 1
ATOM 5671 N N . GLY B 1 318 ? 49.933 16.842 51.349 1.00 18.00 318 GLY B N 1
ATOM 5672 C CA . GLY B 1 318 ? 51.160 17.113 50.621 1.00 17.39 318 GLY B CA 1
ATOM 5673 C C . GLY B 1 318 ? 51.284 16.221 49.406 1.00 18.91 318 GLY B C 1
ATOM 5674 O O . GLY B 1 318 ? 52.085 15.284 49.388 1.00 16.90 318 GLY B O 1
ATOM 5675 N N . THR B 1 319 ? 50.487 16.526 48.385 1.00 18.37 319 THR B N 1
ATOM 5676 C CA . THR B 1 319 ? 50.466 15.749 47.152 1.00 19.20 319 THR B CA 1
ATOM 5677 C C . THR B 1 319 ? 50.475 16.677 45.942 1.00 17.61 319 THR B C 1
ATOM 5678 O O . THR B 1 319 ? 50.198 17.871 46.059 1.00 18.15 319 THR B O 1
ATOM 5682 N N . TRP B 1 320 ? 50.803 16.125 44.779 1.00 18.05 320 TRP B N 1
ATOM 5683 C CA . TRP B 1 320 ? 50.814 16.913 43.557 1.00 17.05 320 TRP B CA 1
ATOM 5684 C C . TRP B 1 320 ? 49.386 17.340 43.206 1.00 18.06 320 TRP B C 1
ATOM 5685 O O . TRP B 1 320 ? 49.145 18.502 42.891 1.00 17.88 320 TRP B O 1
ATOM 5696 N N . ASP B 1 321 ? 48.436 16.412 43.286 1.00 18.81 321 ASP B N 1
ATOM 5697 C CA . ASP B 1 321 ? 47.047 16.739 42.961 1.00 22.84 321 ASP B CA 1
ATOM 5698 C C . ASP B 1 321 ? 46.535 17.931 43.763 1.00 22.08 321 ASP B C 1
ATOM 5699 O O . ASP B 1 321 ? 46.044 18.905 43.192 1.00 22.08 321 ASP B O 1
ATOM 5704 N N . ALA B 1 322 ? 46.646 17.854 45.086 1.00 21.76 322 ALA B N 1
ATOM 5705 C CA . ALA B 1 322 ? 46.192 18.944 45.948 1.00 20.26 322 ALA B CA 1
ATOM 5706 C C . ALA B 1 322 ? 47.049 20.191 45.739 1.00 21.29 322 ALA B C 1
ATOM 5707 O O . ALA B 1 322 ? 46.534 21.306 45.683 1.00 20.18 322 ALA B O 1
ATOM 5709 N N . GLY B 1 323 ? 48.359 19.994 45.627 1.00 18.83 323 GLY B N 1
ATOM 5710 C CA . GLY B 1 323 ? 49.263 21.112 45.418 1.00 19.75 323 GLY B CA 1
ATOM 5711 C C . GLY B 1 323 ? 49.028 21.873 44.120 1.00 19.92 323 GLY B C 1
ATOM 5712 O O . GLY B 1 323 ? 48.987 23.105 44.124 1.00 19.53 323 GLY B O 1
ATOM 5713 N N . LEU B 1 324 ? 48.873 21.159 43.009 1.00 20.73 324 LEU B N 1
ATOM 5714 C CA . LEU B 1 324 ? 48.659 21.821 41.726 1.00 21.46 324 LEU B CA 1
ATOM 5715 C C . LEU B 1 324 ? 47.335 22.575 41.709 1.00 22.78 324 LEU B C 1
ATOM 5716 O O . LEU B 1 324 ? 47.221 23.625 41.074 1.00 22.06 324 LEU B O 1
ATOM 5721 N N . VAL B 1 325 ? 46.335 22.039 42.403 1.00 22.68 325 VAL B N 1
ATOM 5722 C CA . VAL B 1 325 ? 45.041 22.704 42.480 1.00 24.34 325 VAL B CA 1
ATOM 5723 C C . VAL B 1 325 ? 45.271 24.008 43.234 1.00 24.77 325 VAL B C 1
ATOM 5724 O O . VAL B 1 325 ? 44.750 25.055 42.854 1.00 26.19 325 VAL B O 1
ATOM 5728 N N . GLY B 1 326 ? 46.069 23.936 44.296 1.00 24.12 326 GLY B N 1
ATOM 5729 C CA . GLY B 1 326 ? 46.364 25.117 45.086 1.00 23.25 326 GLY B CA 1
ATOM 5730 C C . GLY B 1 326 ? 47.086 26.185 44.284 1.00 23.21 326 GLY B C 1
ATOM 5731 O O . GLY B 1 326 ? 46.850 27.377 44.468 1.00 22.52 326 GLY B O 1
ATOM 5732 N N . VAL B 1 327 ? 47.981 25.757 43.400 1.00 21.76 327 VAL B N 1
ATOM 5733 C CA . VAL B 1 327 ? 48.727 26.685 42.557 1.00 21.45 327 VAL B CA 1
ATOM 5734 C C . VAL B 1 327 ? 47.756 27.421 41.627 1.00 21.91 327 VAL B C 1
ATOM 5735 O O . VAL B 1 327 ? 47.836 28.641 41.467 1.00 20.80 327 VAL B O 1
ATOM 5739 N N . GLU B 1 328 ? 46.845 26.676 41.013 1.00 21.68 328 GLU B N 1
ATOM 5740 C CA . GLU B 1 328 ? 45.867 27.268 40.103 1.00 24.62 328 GLU B CA 1
ATOM 5741 C C . GLU B 1 328 ? 45.016 28.312 40.826 1.00 25.31 328 GLU B C 1
ATOM 5742 O O . GLU B 1 328 ? 44.858 29.434 40.343 1.00 23.45 328 GLU B O 1
ATOM 5748 N N . GLU B 1 329 ? 44.476 27.941 41.983 1.00 26.53 329 GLU B N 1
ATOM 5749 C CA . GLU B 1 329 ? 43.645 28.858 42.755 1.00 27.04 329 GLU B CA 1
ATOM 5750 C C . GLU B 1 329 ? 44.419 30.084 43.221 1.00 26.52 329 GLU B C 1
ATOM 5751 O O . GLU B 1 329 ? 43.877 31.188 43.266 1.00 24.72 329 GLU B O 1
ATOM 5757 N N . ALA B 1 330 ? 45.683 29.893 43.580 1.00 24.30 330 ALA B N 1
ATOM 5758 C CA . ALA B 1 330 ? 46.503 31.008 44.030 1.00 24.57 330 ALA B CA 1
ATOM 5759 C C . ALA B 1 330 ? 46.734 31.962 42.861 1.00 24.91 330 ALA B C 1
ATOM 5760 O O . ALA B 1 330 ? 46.756 33.180 43.040 1.00 25.54 330 ALA B O 1
ATOM 5762 N N . LEU B 1 331 ? 46.899 31.397 41.665 1.00 24.09 331 LEU B N 1
ATOM 5763 C CA . LEU B 1 331 ? 47.126 32.186 40.455 1.00 25.21 331 LEU B CA 1
ATOM 5764 C C . LEU B 1 331 ? 45.902 33.014 40.080 1.00 26.57 331 LEU B C 1
ATOM 5765 O O . LEU B 1 331 ? 46.016 34.194 39.739 1.00 24.86 331 LEU B O 1
ATOM 5770 N N . SER B 1 332 ? 44.733 32.386 40.128 1.00 27.13 332 SER B N 1
ATOM 5771 C CA . SER B 1 332 ? 43.498 33.082 39.796 1.00 29.12 332 SER B CA 1
ATOM 5772 C C . SER B 1 332 ? 43.268 34.174 40.830 1.00 29.87 332 SER B C 1
ATOM 5773 O O . SER B 1 332 ? 42.834 35.277 40.494 1.00 29.73 332 SER B O 1
ATOM 5776 N N . GLY B 1 333 ? 43.571 33.861 42.087 1.00 29.60 333 GLY B N 1
ATOM 5777 C CA . GLY B 1 333 ? 43.407 34.831 43.153 1.00 29.60 333 GLY B CA 1
ATOM 5778 C C . GLY B 1 333 ? 44.317 36.023 42.936 1.00 30.63 333 GLY B C 1
ATOM 5779 O O . GLY B 1 333 ? 44.066 37.114 43.450 1.00 29.74 333 GLY B O 1
ATOM 5780 N N . LEU B 1 334 ? 45.383 35.811 42.170 1.00 29.37 334 LEU B N 1
ATOM 5781 C CA . LEU B 1 334 ? 46.334 36.872 41.868 1.00 29.22 334 LEU B CA 1
ATOM 5782 C C . LEU B 1 334 ? 45.820 37.662 40.667 1.00 28.51 334 LEU B C 1
ATOM 5783 O O . LEU B 1 334 ? 46.422 38.654 40.256 1.00 29.36 334 LEU B O 1
ATOM 5788 N N . GLY B 1 335 ? 44.701 37.210 40.111 1.00 28.71 335 GLY B N 1
ATOM 5789 C CA . GLY B 1 335 ? 44.111 37.889 38.971 1.00 29.65 335 GLY B CA 1
ATOM 5790 C C . GLY B 1 335 ? 44.557 37.355 37.623 1.00 30.75 335 GLY B C 1
ATOM 5791 O O . GLY B 1 335 ? 44.235 37.928 36.585 1.00 30.23 335 GLY B O 1
ATOM 5792 N N . VAL B 1 336 ? 45.295 36.251 37.633 1.00 31.25 336 VAL B N 1
ATOM 5793 C CA . VAL B 1 336 ? 45.780 35.658 36.394 1.00 30.58 336 VAL B CA 1
ATOM 5794 C C . VAL B 1 336 ? 44.766 34.698 35.789 1.00 31.43 336 VAL B C 1
ATOM 5795 O O . VAL B 1 336 ? 44.241 33.826 36.477 1.00 32.40 336 VAL B O 1
ATOM 5799 N N . ASP B 1 337 ? 44.490 34.868 34.499 1.00 31.66 337 ASP B N 1
ATOM 5800 C CA . ASP B 1 337 ? 43.554 33.999 33.790 1.00 30.88 337 ASP B CA 1
ATOM 5801 C C . ASP B 1 337 ? 44.286 32.682 33.526 1.00 29.99 337 ASP B C 1
ATOM 5802 O O . ASP B 1 337 ? 45.215 32.637 32.719 1.00 30.09 337 ASP B O 1
ATOM 5807 N N . THR B 1 338 ? 43.860 31.617 34.195 1.00 27.75 338 THR B N 1
ATOM 5808 C CA . THR B 1 338 ? 44.508 30.312 34.058 1.00 27.71 338 THR B CA 1
ATOM 5809 C C . THR B 1 338 ? 43.888 29.377 33.026 1.00 25.42 338 THR B C 1
ATOM 5810 O O . THR B 1 338 ? 44.205 28.192 32.998 1.00 24.91 338 THR B O 1
ATOM 5814 N N . ALA B 1 339 ? 43.019 29.902 32.171 1.00 25.30 339 ALA B N 1
ATOM 5815 C CA . ALA B 1 339 ? 42.364 29.065 31.172 1.00 25.29 339 ALA B CA 1
ATOM 5816 C C . ALA B 1 339 ? 43.333 28.325 30.246 1.00 24.73 339 ALA B C 1
ATOM 5817 O O . ALA B 1 339 ? 43.095 27.171 29.882 1.00 25.71 339 ALA B O 1
ATOM 5819 N N . GLY B 1 340 ? 44.422 28.981 29.867 1.00 24.02 340 GLY B N 1
ATOM 5820 C CA . GLY B 1 340 ? 45.378 28.347 28.975 1.00 24.09 340 GLY B CA 1
ATOM 5821 C C . GLY B 1 340 ? 46.445 27.530 29.681 1.00 24.12 340 GLY B C 1
ATOM 5822 O O . GLY B 1 340 ? 47.371 27.033 29.042 1.00 24.99 340 GLY B O 1
ATOM 5823 N N . LEU B 1 341 ? 46.318 27.381 30.995 1.00 23.04 341 LEU B N 1
ATOM 5824 C CA . LEU B 1 341 ? 47.295 26.624 31.772 1.00 24.05 341 LEU B CA 1
ATOM 5825 C C . LEU B 1 341 ? 46.926 25.172 32.027 1.00 23.59 341 LEU B C 1
ATOM 5826 O O . LEU B 1 341 ? 45.777 24.844 32.313 1.00 24.32 341 LEU B O 1
ATOM 5831 N N . VAL B 1 342 ? 47.926 24.307 31.921 1.00 22.27 342 VAL B N 1
ATOM 5832 C CA . VAL B 1 342 ? 47.766 22.892 32.198 1.00 21.86 342 VAL B CA 1
ATOM 5833 C C . VAL B 1 342 ? 48.940 22.578 33.121 1.00 20.40 342 VAL B C 1
ATOM 5834 O O . VAL B 1 342 ? 50.094 22.538 32.690 1.00 18.97 342 VAL B O 1
ATOM 5838 N N . LEU B 1 343 ? 48.639 22.388 34.398 1.00 20.43 343 LEU B N 1
ATOM 5839 C CA . LEU B 1 343 ? 49.668 22.120 35.396 1.00 20.03 343 LEU B CA 1
ATOM 5840 C C . LEU B 1 343 ? 49.850 20.636 35.671 1.00 20.38 343 LEU B C 1
ATOM 5841 O O . LEU B 1 343 ? 48.931 19.976 36.152 1.00 20.16 343 LEU B O 1
ATOM 5846 N N . ASN B 1 344 ? 51.031 20.107 35.364 1.00 17.89 344 ASN B N 1
ATOM 5847 C CA . ASN B 1 344 ? 51.286 18.700 35.628 1.00 18.12 344 ASN B CA 1
ATOM 5848 C C . ASN B 1 344 ? 52.357 18.537 36.700 1.00 16.38 344 ASN B C 1
ATOM 5849 O O . ASN B 1 344 ? 52.430 17.499 37.350 1.00 16.64 344 ASN B O 1
ATOM 5854 N N . ASP B 1 345 ? 53.197 19.557 36.864 1.00 14.94 345 ASP B N 1
ATOM 5855 C CA . ASP B 1 345 ? 54.202 19.562 37.921 1.00 15.15 345 ASP B CA 1
ATOM 5856 C C . ASP B 1 345 ? 54.597 21.008 38.211 1.00 17.61 345 ASP B C 1
ATOM 5857 O O . ASP B 1 345 ? 54.078 21.932 37.580 1.00 14.21 345 ASP B O 1
ATOM 5862 N N . GLY B 1 346 ? 55.478 21.222 39.179 1.00 14.41 346 GLY B N 1
ATOM 5863 C CA . GLY B 1 346 ? 55.861 22.587 39.498 1.00 13.55 346 GLY B CA 1
ATOM 5864 C C . GLY B 1 346 ? 57.190 23.052 38.938 1.00 14.03 346 GLY B C 1
ATOM 5865 O O . GLY B 1 346 ? 57.430 24.256 38.825 1.00 15.40 346 GLY B O 1
ATOM 5866 N N . SER B 1 347 ? 58.045 22.101 38.575 1.00 13.54 347 SER B N 1
ATOM 5867 C CA . SER B 1 347 ? 59.372 22.412 38.059 1.00 14.78 347 SER B CA 1
ATOM 5868 C C . SER B 1 347 ? 59.414 22.713 36.568 1.00 13.36 347 SER B C 1
ATOM 5869 O O . SER B 1 347 ? 60.239 23.505 36.114 1.00 11.94 347 SER B O 1
ATOM 5872 N N . GLY B 1 348 ? 58.537 22.066 35.810 1.00 13.29 348 GLY B N 1
ATOM 5873 C CA . GLY B 1 348 ? 58.520 22.268 34.370 1.00 13.63 348 GLY B CA 1
ATOM 5874 C C . GLY B 1 348 ? 59.241 21.130 33.664 1.00 13.74 348 GLY B C 1
ATOM 5875 O O . GLY B 1 348 ? 59.410 21.144 32.445 1.00 13.32 348 GLY B O 1
ATOM 5876 N N . LEU B 1 349 ? 59.661 20.132 34.436 1.00 13.30 349 LEU B N 1
ATOM 5877 C CA . LEU B 1 349 ? 60.358 18.971 33.885 1.00 15.31 349 LEU B CA 1
ATOM 5878 C C . LEU B 1 349 ? 59.405 18.154 33.002 1.00 15.58 349 LEU B C 1
ATOM 5879 O O . LEU B 1 349 ? 59.771 17.700 31.914 1.00 16.49 349 LEU B O 1
ATOM 5884 N N . SER B 1 350 ? 58.186 17.960 33.502 1.00 16.25 350 SER B N 1
ATOM 5885 C CA . SER B 1 350 ? 57.132 17.210 32.819 1.00 14.40 350 SER B CA 1
ATOM 5886 C C . SER B 1 350 ? 56.736 17.793 31.462 1.00 16.94 350 SER B C 1
ATOM 5887 O O . SER B 1 350 ? 56.527 19.004 31.327 1.00 15.78 350 SER B O 1
ATOM 5890 N N . ARG B 1 351 ? 56.625 16.920 30.467 1.00 15.26 351 ARG B N 1
ATOM 5891 C CA . ARG B 1 351 ? 56.228 17.336 29.132 1.00 20.53 351 ARG B CA 1
ATOM 5892 C C . ARG B 1 351 ? 54.710 17.388 29.040 1.00 19.93 351 ARG B C 1
ATOM 5893 O O . ARG B 1 351 ? 54.147 17.548 27.958 1.00 20.21 351 ARG B O 1
ATOM 5901 N N . GLY B 1 352 ? 54.060 17.261 30.194 1.00 17.86 352 GLY B N 1
ATOM 5902 C CA . GLY B 1 352 ? 52.612 17.321 30.254 1.00 18.43 352 GLY B CA 1
ATOM 5903 C C . GLY B 1 352 ? 52.129 18.726 30.582 1.00 18.73 352 GLY B C 1
ATOM 5904 O O . GLY B 1 352 ? 50.926 18.992 30.587 1.00 18.37 352 GLY B O 1
ATOM 5905 N N . ASN B 1 353 ? 53.063 19.630 30.865 1.00 16.57 353 ASN B N 1
ATOM 5906 C CA . ASN B 1 353 ? 52.705 21.014 31.188 1.00 17.02 353 ASN B CA 1
ATOM 5907 C C . ASN B 1 353 ? 52.429 21.827 29.939 1.00 16.38 353 ASN B C 1
ATOM 5908 O O . ASN B 1 353 ? 52.994 21.568 28.878 1.00 16.45 353 ASN B O 1
ATOM 5913 N N . LEU B 1 354 ? 51.569 22.829 30.089 1.00 15.82 354 LEU B N 1
ATOM 5914 C CA . LEU B 1 354 ? 51.225 23.731 29.003 1.00 17.04 354 LEU B CA 1
ATOM 5915 C C . LEU B 1 354 ? 50.962 25.131 29.541 1.00 17.37 354 LEU B C 1
ATOM 5916 O O . LEU B 1 354 ? 50.385 25.300 30.619 1.00 17.40 354 LEU B O 1
ATOM 5921 N N . VAL B 1 355 ? 51.392 26.132 28.780 1.00 18.11 355 VAL B N 1
ATOM 5922 C CA . VAL B 1 355 ? 51.177 27.534 29.126 1.00 17.64 355 VAL B CA 1
ATOM 5923 C C . VAL B 1 355 ? 51.016 28.276 27.803 1.00 17.68 355 VAL B C 1
ATOM 5924 O O . VAL B 1 355 ? 51.133 27.677 26.738 1.00 16.55 355 VAL B O 1
ATOM 5928 N N . THR B 1 356 ? 50.719 29.569 27.874 1.00 17.88 356 THR B N 1
ATOM 5929 C CA . THR B 1 356 ? 50.620 30.399 26.677 1.00 18.96 356 THR B CA 1
ATOM 5930 C C . THR B 1 356 ? 51.469 31.618 27.023 1.00 18.79 356 THR B C 1
ATOM 5931 O O . THR B 1 356 ? 51.539 32.008 28.190 1.00 15.29 356 THR B O 1
ATOM 5935 N N . ALA B 1 357 ? 52.121 32.209 26.029 1.00 18.06 357 ALA B N 1
ATOM 5936 C CA . ALA B 1 357 ? 52.960 33.371 26.282 1.00 19.64 357 ALA B CA 1
ATOM 5937 C C . ALA B 1 357 ? 52.151 34.498 26.927 1.00 21.03 357 ALA B C 1
ATOM 5938 O O . ALA B 1 357 ? 52.684 35.267 27.727 1.00 21.60 357 ALA B O 1
ATOM 5940 N N . ASP B 1 358 ? 50.866 34.590 26.591 1.00 22.14 358 ASP B N 1
ATOM 5941 C CA . ASP B 1 358 ? 50.013 35.636 27.166 1.00 22.61 358 ASP B CA 1
ATOM 5942 C C . ASP B 1 358 ? 49.798 35.405 28.655 1.00 22.98 358 ASP B C 1
ATOM 5943 O O . ASP B 1 358 ? 49.737 36.355 29.436 1.00 22.04 358 ASP B O 1
ATOM 5948 N N . THR B 1 359 ? 49.685 34.138 29.044 1.00 21.86 359 THR B N 1
ATOM 5949 C CA . THR B 1 359 ? 49.478 33.798 30.444 1.00 22.11 359 THR B CA 1
ATOM 5950 C C . THR B 1 359 ? 50.719 34.102 31.266 1.00 20.83 359 THR B C 1
ATOM 5951 O O . THR B 1 359 ? 50.619 34.503 32.426 1.00 21.44 359 THR B O 1
ATOM 5955 N N . VAL B 1 360 ? 51.890 33.902 30.668 1.00 19.46 360 VAL B N 1
ATOM 5956 C CA . VAL B 1 360 ? 53.141 34.174 31.364 1.00 20.00 360 VAL B CA 1
ATOM 5957 C C . VAL B 1 360 ? 53.251 35.674 31.633 1.00 20.20 360 VAL B C 1
ATOM 5958 O O . VAL B 1 360 ? 53.582 36.097 32.743 1.00 20.03 360 VAL B O 1
ATOM 5962 N N . VAL B 1 361 ? 52.972 36.473 30.608 1.00 20.64 361 VAL B N 1
ATOM 5963 C CA . VAL B 1 361 ? 53.036 37.922 30.735 1.00 21.83 361 VAL B CA 1
ATOM 5964 C C . VAL B 1 361 ? 51.998 38.418 31.742 1.00 22.76 361 VAL B C 1
ATOM 5965 O O . VAL B 1 361 ? 52.269 39.338 32.512 1.00 23.63 361 VAL B O 1
ATOM 5969 N N . ASP B 1 362 ? 50.816 37.802 31.734 1.00 22.93 362 ASP B N 1
ATOM 5970 C CA . ASP B 1 362 ? 49.750 38.169 32.661 1.00 23.92 362 ASP B CA 1
ATOM 5971 C C . ASP B 1 362 ? 50.270 37.976 34.090 1.00 24.45 362 ASP B C 1
ATOM 5972 O O . ASP B 1 362 ? 50.107 38.849 34.946 1.00 22.37 362 ASP B O 1
ATOM 5977 N N . LEU B 1 363 ? 50.910 36.838 34.342 1.00 23.20 363 LEU B N 1
ATOM 5978 C CA . LEU B 1 363 ? 51.473 36.571 35.662 1.00 21.47 363 LEU B CA 1
ATOM 5979 C C . LEU B 1 363 ? 52.556 37.589 36.004 1.00 21.06 363 LEU B C 1
ATOM 5980 O O . LEU B 1 363 ? 52.574 38.136 37.105 1.00 20.97 363 LEU B O 1
ATOM 5985 N N . LEU B 1 364 ? 53.466 37.827 35.061 1.00 20.79 364 LEU B N 1
ATOM 5986 C CA . LEU B 1 364 ? 54.559 38.771 35.271 1.00 20.71 364 LEU B CA 1
ATOM 5987 C C . LEU B 1 364 ? 54.042 40.147 35.669 1.00 22.73 364 LEU B C 1
ATOM 5988 O O . LEU B 1 364 ? 54.644 40.829 36.500 1.00 21.32 364 LEU B O 1
ATOM 5993 N N . GLY B 1 365 ? 52.926 40.549 35.073 1.00 23.06 365 GLY B N 1
ATOM 5994 C CA . GLY B 1 365 ? 52.355 41.845 35.387 1.00 25.23 365 GLY B CA 1
ATOM 5995 C C . GLY B 1 365 ? 51.788 41.881 36.791 1.00 26.42 365 GLY B C 1
ATOM 5996 O O . GLY B 1 365 ? 52.092 42.786 37.568 1.00 28.16 365 GLY B O 1
ATOM 5997 N N . GLN B 1 366 ? 50.962 40.891 37.113 1.00 26.59 366 GLN B N 1
ATOM 5998 C CA . GLN B 1 366 ? 50.344 40.800 38.428 1.00 29.45 366 GLN B CA 1
ATOM 5999 C C . GLN B 1 366 ? 51.410 40.643 39.499 1.00 29.86 366 GLN B C 1
ATOM 6000 O O . GLN B 1 366 ? 51.384 41.326 40.523 1.00 30.57 366 GLN B O 1
ATOM 6006 N N . ALA B 1 367 ? 52.348 39.734 39.254 1.00 29.48 367 ALA B N 1
ATOM 6007 C CA . ALA B 1 367 ? 53.425 39.476 40.195 1.00 30.37 367 ALA B CA 1
ATOM 6008 C C . ALA B 1 367 ? 54.194 40.759 40.481 1.00 30.53 367 ALA B C 1
ATOM 6009 O O . ALA B 1 367 ? 54.493 41.068 41.634 1.00 29.37 367 ALA B O 1
ATOM 6011 N N . GLY B 1 368 ? 54.494 41.510 39.426 1.00 30.62 368 GLY B N 1
ATOM 6012 C CA . GLY B 1 368 ? 55.237 42.750 39.579 1.00 31.57 368 GLY B CA 1
ATOM 6013 C C . GLY B 1 368 ? 54.560 43.797 40.445 1.00 32.53 368 GLY B C 1
ATOM 6014 O O . GLY B 1 368 ? 55.192 44.774 40.850 1.00 33.75 368 GLY B O 1
ATOM 6015 N N . SER B 1 369 ? 53.280 43.605 40.732 1.00 31.87 369 SER B N 1
ATOM 6016 C CA . SER B 1 369 ? 52.544 44.561 41.551 1.00 33.19 369 SER B CA 1
ATOM 6017 C C . SER B 1 369 ? 52.161 43.977 42.909 1.00 32.33 369 SER B C 1
ATOM 6018 O O . SER B 1 369 ? 51.606 44.675 43.759 1.00 32.85 369 SER B O 1
ATOM 6021 N N . ALA B 1 370 ? 52.464 42.698 43.111 1.00 31.11 370 ALA B N 1
ATOM 6022 C CA . ALA B 1 370 ? 52.144 42.021 44.362 1.00 30.08 370 ALA B CA 1
ATOM 6023 C C . ALA B 1 370 ? 53.029 42.517 45.504 1.00 28.75 370 ALA B C 1
ATOM 6024 O O . ALA B 1 370 ? 54.080 43.111 45.276 1.00 29.22 370 ALA B O 1
ATOM 6026 N N . PRO B 1 371 ? 52.605 42.284 46.754 1.00 28.53 371 PRO B N 1
ATOM 6027 C CA . PRO B 1 371 ? 53.361 42.707 47.936 1.00 28.25 371 PRO B CA 1
ATOM 6028 C C . PRO B 1 371 ? 54.804 42.199 47.935 1.00 27.96 371 PRO B C 1
ATOM 6029 O O . PRO B 1 371 ? 55.716 42.891 48.382 1.00 28.85 371 PRO B O 1
ATOM 6033 N N . TRP B 1 372 ? 54.998 40.986 47.423 1.00 27.03 372 TRP B N 1
ATOM 6034 C CA . TRP B 1 372 ? 56.319 40.359 47.381 1.00 26.45 372 TRP B CA 1
ATOM 6035 C C . TRP B 1 372 ? 57.070 40.543 46.064 1.00 26.91 372 TRP B C 1
ATOM 6036 O O . TRP B 1 372 ? 58.028 39.818 45.785 1.00 26.52 372 TRP B O 1
ATOM 6047 N N . ALA B 1 373 ? 56.646 41.517 45.266 1.00 26.16 373 ALA B N 1
ATOM 6048 C CA . ALA B 1 373 ? 57.274 41.783 43.977 1.00 26.82 373 ALA B CA 1
ATOM 6049 C C . ALA B 1 373 ? 58.794 41.929 44.014 1.00 27.21 373 ALA B C 1
ATOM 6050 O O . ALA B 1 373 ? 59.484 41.482 43.098 1.00 26.95 373 ALA B O 1
ATOM 6052 N N . GLN B 1 374 ? 59.313 42.541 45.072 1.00 26.87 374 GLN B N 1
ATOM 6053 C CA . GLN B 1 374 ? 60.749 42.763 45.196 1.00 29.47 374 GLN B CA 1
ATOM 6054 C C . GLN B 1 374 ? 61.582 41.489 45.327 1.00 29.76 374 GLN B C 1
ATOM 6055 O O . GLN B 1 374 ? 62.555 41.309 44.597 1.00 29.49 374 GLN B O 1
ATOM 6061 N N . THR B 1 375 ? 61.218 40.612 46.260 1.00 28.82 375 THR B N 1
ATOM 6062 C CA . THR B 1 375 ? 61.977 39.381 46.451 1.00 29.09 375 THR B CA 1
ATOM 6063 C C . THR B 1 375 ? 61.756 38.403 45.305 1.00 28.74 375 THR B C 1
ATOM 6064 O O . THR B 1 375 ? 62.609 37.563 45.020 1.00 28.85 375 THR B O 1
ATOM 6068 N N . TRP B 1 376 ? 60.608 38.514 44.651 1.00 27.23 376 TRP B N 1
ATOM 6069 C CA . TRP B 1 376 ? 60.284 37.655 43.521 1.00 27.75 376 TRP B CA 1
ATOM 6070 C C . TRP B 1 376 ? 61.184 38.009 42.339 1.00 27.26 376 TRP B C 1
ATOM 6071 O O . TRP B 1 376 ? 61.838 37.142 41.760 1.00 25.40 376 TRP B O 1
ATOM 6082 N N . SER B 1 377 ? 61.238 39.293 42.004 1.00 27.62 377 SER B N 1
ATOM 6083 C CA . SER B 1 377 ? 62.058 39.748 40.891 1.00 26.41 377 SER B CA 1
ATOM 6084 C C . SER B 1 377 ? 63.546 39.551 41.178 1.00 24.92 377 SER B C 1
ATOM 6085 O O . SER B 1 377 ? 64.314 39.239 40.275 1.00 22.60 377 SER B O 1
ATOM 6088 N N . ALA B 1 378 ? 63.941 39.731 42.437 1.00 23.68 378 ALA B N 1
ATOM 6089 C CA . ALA B 1 378 ? 65.332 39.578 42.844 1.00 23.29 378 ALA B CA 1
ATOM 6090 C C . ALA B 1 378 ? 65.817 38.137 42.674 1.00 22.45 378 ALA B C 1
ATOM 6091 O O . ALA B 1 378 ? 67.013 37.893 42.507 1.00 20.33 378 ALA B O 1
ATOM 6093 N N . SER B 1 379 ? 64.889 37.185 42.709 1.00 19.99 379 SER B N 1
ATOM 6094 C CA . SER B 1 379 ? 65.263 35.779 42.576 1.00 21.15 379 SER B CA 1
ATOM 6095 C C . SER B 1 379 ? 65.589 35.383 41.139 1.00 20.48 379 SER B C 1
ATOM 6096 O O . SER B 1 379 ? 66.283 34.396 40.908 1.00 18.56 379 SER B O 1
ATOM 6099 N N . LEU B 1 380 ? 65.098 36.162 40.183 1.00 19.37 380 LEU B N 1
ATOM 6100 C CA . LEU B 1 380 ? 65.323 35.879 38.767 1.00 19.48 380 LEU B CA 1
ATOM 6101 C C . LEU B 1 380 ? 66.755 36.081 38.285 1.00 19.75 380 LEU B C 1
ATOM 6102 O O . LEU B 1 380 ? 67.451 36.997 38.722 1.00 18.72 380 LEU B O 1
ATOM 6107 N N . PRO B 1 381 ? 67.220 35.214 37.373 1.00 20.33 381 PRO B N 1
ATOM 6108 C CA . PRO B 1 381 ? 68.583 35.349 36.849 1.00 20.34 381 PRO B CA 1
ATOM 6109 C C . PRO B 1 381 ? 68.748 36.720 36.184 1.00 19.88 381 PRO B C 1
ATOM 6110 O O . PRO B 1 381 ? 67.826 37.206 35.527 1.00 17.46 381 PRO B O 1
ATOM 6114 N N . VAL B 1 382 ? 69.911 37.339 36.369 1.00 19.70 382 VAL B N 1
ATOM 6115 C CA . VAL B 1 382 ? 70.199 38.643 35.768 1.00 20.65 382 VAL B CA 1
ATOM 6116 C C . VAL B 1 382 ? 71.172 38.413 34.610 1.00 19.79 382 VAL B C 1
ATOM 6117 O O . VAL B 1 382 ? 72.266 37.877 34.797 1.00 20.25 382 VAL B O 1
ATOM 6121 N N . ALA B 1 383 ? 70.769 38.819 33.414 1.00 19.84 383 ALA B N 1
ATOM 6122 C CA . ALA B 1 383 ? 71.590 38.618 32.226 1.00 21.01 383 ALA B CA 1
ATOM 6123 C C . ALA B 1 383 ? 73.051 39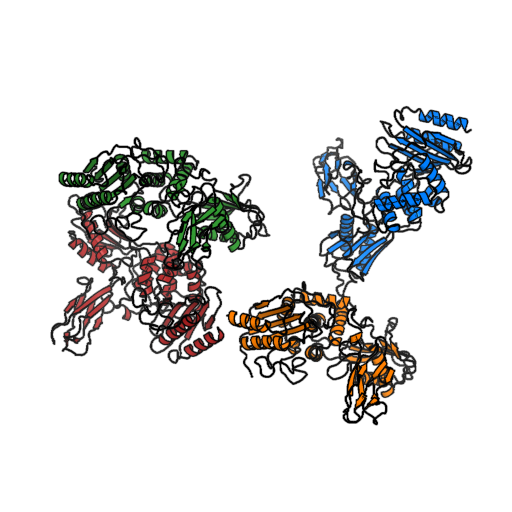.054 32.301 1.00 21.34 383 ALA B C 1
ATOM 6124 O O . ALA B 1 383 ? 73.371 40.162 32.737 1.00 23.72 383 ALA B O 1
ATOM 6126 N N . GLY B 1 384 ? 73.930 38.155 31.872 1.00 21.52 384 GLY B N 1
ATOM 6127 C CA . GLY B 1 384 ? 75.352 38.440 31.816 1.00 23.05 384 GLY B CA 1
ATOM 6128 C C . GLY B 1 384 ? 76.190 38.532 33.075 1.00 23.69 384 GLY B C 1
ATOM 6129 O O . GLY B 1 384 ? 77.399 38.730 32.971 1.00 26.13 384 GLY B O 1
ATOM 6130 N N . GLU B 1 385 ? 75.586 38.396 34.251 1.00 22.62 385 GLU B N 1
ATOM 6131 C CA . GLU B 1 385 ? 76.355 38.481 35.494 1.00 24.33 385 GLU B CA 1
ATOM 6132 C C . GLU B 1 385 ? 77.116 37.186 35.761 1.00 23.56 385 GLU B C 1
ATOM 6133 O O . GLU B 1 385 ? 76.513 36.124 35.920 1.00 21.13 385 GLU B O 1
ATOM 6139 N N . SER B 1 386 ? 78.444 37.281 35.810 1.00 24.07 386 SER B N 1
ATOM 6140 C CA . SER B 1 386 ? 79.301 36.113 36.029 1.00 24.81 386 SER B CA 1
ATOM 6141 C C . SER B 1 386 ? 79.136 35.463 37.400 1.00 25.38 386 SER B C 1
ATOM 6142 O O . SER B 1 386 ? 79.398 34.267 37.558 1.00 24.82 386 SER B O 1
ATOM 6145 N N . ASP B 1 387 ? 78.715 36.248 38.388 1.00 25.00 387 ASP B N 1
ATOM 6146 C CA . ASP B 1 387 ? 78.508 35.735 39.740 1.00 26.50 387 ASP B CA 1
ATOM 6147 C C . ASP B 1 387 ? 77.333 34.765 39.699 1.00 26.26 387 ASP B C 1
ATOM 6148 O O . ASP B 1 387 ? 76.196 35.168 39.465 1.00 26.32 387 ASP B O 1
ATOM 6153 N N . PRO B 1 388 ? 77.600 33.473 39.937 1.00 25.72 388 PRO B N 1
ATOM 6154 C CA . PRO B 1 388 ? 76.587 32.414 39.928 1.00 25.15 388 PRO B CA 1
ATOM 6155 C C . PRO B 1 388 ? 75.279 32.785 40.617 1.00 23.07 388 PRO B C 1
ATOM 6156 O O . PRO B 1 388 ? 74.214 32.658 40.023 1.00 21.69 388 PRO B O 1
ATOM 6160 N N . PHE B 1 389 ? 75.357 33.247 41.862 1.00 21.27 389 PHE B N 1
ATOM 6161 C CA . PHE B 1 389 ? 74.152 33.606 42.597 1.00 20.54 389 PHE B CA 1
ATOM 6162 C C . PHE B 1 389 ? 73.454 34.871 42.128 1.00 19.67 389 PHE B C 1
ATOM 6163 O O . PHE B 1 389 ? 72.436 35.267 42.691 1.00 21.00 389 PHE B O 1
ATOM 6171 N N . VAL B 1 390 ? 73.993 35.499 41.091 1.00 20.07 390 VAL B N 1
ATOM 6172 C CA . VAL B 1 390 ? 73.384 36.706 40.540 1.00 21.39 390 VAL B CA 1
ATOM 6173 C C . VAL B 1 390 ? 72.945 36.429 39.106 1.00 20.39 390 VAL B C 1
ATOM 6174 O O . VAL B 1 390 ? 71.785 36.645 38.746 1.00 20.03 390 VAL B O 1
ATOM 6178 N N . GLY B 1 391 ? 73.881 35.936 38.300 1.00 19.63 391 GLY B N 1
ATOM 6179 C CA . GLY B 1 391 ? 73.593 35.640 36.909 1.00 19.02 391 GLY B CA 1
ATOM 6180 C C . GLY B 1 391 ? 72.759 34.388 36.728 1.00 19.11 391 GLY B C 1
ATOM 6181 O O . GLY B 1 391 ? 71.940 34.302 35.814 1.00 16.84 391 GLY B O 1
ATOM 6182 N N . GLY B 1 392 ? 72.963 33.414 37.608 1.00 18.31 392 GLY B N 1
ATOM 6183 C CA . GLY B 1 392 ? 72.210 32.178 37.512 1.00 18.41 392 GLY B CA 1
ATOM 6184 C C . GLY B 1 392 ? 72.410 31.510 36.170 1.00 16.63 392 GLY B C 1
ATOM 6185 O O . GLY B 1 392 ? 73.528 31.470 35.653 1.00 16.16 392 GLY B O 1
ATOM 6186 N N . THR B 1 393 ? 71.325 30.995 35.599 1.00 16.32 393 THR B N 1
ATOM 6187 C CA . THR B 1 393 ? 71.391 30.323 34.308 1.00 16.12 393 THR B CA 1
ATOM 6188 C C . THR B 1 393 ? 71.591 31.284 33.135 1.00 15.84 393 THR B C 1
ATOM 6189 O O . THR B 1 393 ? 71.619 30.853 31.984 1.00 14.61 393 THR B O 1
ATOM 6193 N N . LEU B 1 394 ? 71.719 32.579 33.420 1.00 14.81 394 LEU B N 1
ATOM 6194 C CA . LEU B 1 394 ? 71.947 33.569 32.366 1.00 17.60 394 LEU B CA 1
ATOM 6195 C C . LEU B 1 394 ? 73.353 34.161 32.472 1.00 19.16 394 LEU B C 1
ATOM 6196 O O . LEU B 1 394 ? 73.723 35.052 31.704 1.00 19.33 394 LEU B O 1
ATOM 6201 N N . ALA B 1 395 ? 74.134 33.650 33.419 1.00 21.34 395 ALA B N 1
ATOM 6202 C CA . ALA B 1 395 ? 75.497 34.123 33.664 1.00 22.86 395 ALA B CA 1
ATOM 6203 C C . ALA B 1 395 ? 76.397 34.256 32.437 1.00 24.07 395 ALA B C 1
ATOM 6204 O O . ALA B 1 395 ? 77.194 35.192 32.355 1.00 25.33 395 ALA B O 1
ATOM 6206 N N . ASN B 1 396 ? 76.271 33.333 31.488 1.00 21.83 396 ASN B N 1
ATOM 6207 C CA . ASN B 1 396 ? 77.105 33.355 30.290 1.00 21.85 396 ASN B CA 1
ATOM 6208 C C . ASN B 1 396 ? 76.394 33.892 29.054 1.00 20.52 396 ASN B C 1
ATOM 6209 O O . ASN B 1 396 ? 76.908 33.775 27.939 1.00 20.52 396 ASN B O 1
ATOM 6214 N N . ARG B 1 397 ? 75.221 34.482 29.250 1.00 20.26 397 ARG B N 1
ATOM 6215 C CA . ARG B 1 397 ? 74.457 35.025 28.133 1.00 18.16 397 ARG B CA 1
ATOM 6216 C C . ARG B 1 397 ? 74.305 36.541 28.187 1.00 19.26 397 ARG B C 1
ATOM 6217 O O . ARG B 1 397 ? 74.177 37.136 29.261 1.00 18.16 397 ARG B O 1
ATOM 6225 N N . MET B 1 398 ? 74.327 37.157 27.011 1.00 19.74 398 MET B N 1
ATOM 6226 C CA . MET B 1 398 ? 74.137 38.590 26.877 1.00 19.43 398 MET B CA 1
ATOM 6227 C C . MET B 1 398 ? 75.197 39.517 27.468 1.00 20.43 398 MET B C 1
ATOM 6228 O O . MET B 1 398 ? 74.928 40.699 27.692 1.00 19.61 398 MET B O 1
ATOM 6233 N N . ARG B 1 399 ? 76.398 39.003 27.716 1.00 21.04 399 ARG B N 1
ATOM 6234 C CA . ARG B 1 399 ? 77.459 39.858 28.241 1.00 21.84 399 ARG B CA 1
ATOM 6235 C C . ARG B 1 399 ? 77.875 40.818 27.127 1.00 21.52 399 ARG B C 1
ATOM 6236 O O . ARG B 1 399 ? 78.003 40.416 25.973 1.00 21.77 399 ARG B O 1
ATOM 6244 N N . GLY B 1 400 ? 78.085 42.084 27.471 1.00 22.33 400 GLY B N 1
ATOM 6245 C CA . GLY B 1 400 ? 78.491 43.055 26.470 1.00 22.18 400 GLY B CA 1
ATOM 6246 C C . GLY B 1 400 ? 77.350 43.620 25.640 1.00 21.77 400 GLY B C 1
ATOM 6247 O O . GLY B 1 400 ? 77.581 44.256 24.612 1.00 23.77 400 GLY B O 1
ATOM 6248 N N . THR B 1 401 ? 76.118 43.387 26.077 1.00 22.29 401 THR B N 1
ATOM 6249 C CA . THR B 1 401 ? 74.949 43.892 25.366 1.00 21.40 401 THR B CA 1
ATOM 6250 C C . THR B 1 401 ? 74.210 44.861 26.278 1.00 22.43 401 THR B C 1
ATOM 6251 O O . THR B 1 401 ? 74.547 45.000 27.455 1.00 22.35 401 THR B O 1
ATOM 6255 N N . ALA B 1 402 ? 73.190 45.512 25.731 1.00 22.65 402 ALA B N 1
ATOM 6256 C CA . ALA B 1 402 ? 72.391 46.461 26.487 1.00 23.66 402 ALA B CA 1
ATOM 6257 C C . ALA B 1 402 ? 71.611 45.751 27.587 1.00 23.51 402 ALA B C 1
ATOM 6258 O O . ALA B 1 402 ? 71.109 46.390 28.510 1.00 22.52 402 ALA B O 1
ATOM 6260 N N . ALA B 1 403 ? 71.522 44.428 27.484 1.00 23.26 403 ALA B N 1
ATOM 6261 C CA . ALA B 1 403 ? 70.785 43.622 28.458 1.00 24.22 403 ALA B CA 1
ATOM 6262 C C . ALA B 1 403 ? 71.607 43.220 29.681 1.00 22.72 403 ALA B C 1
ATOM 6263 O O . ALA B 1 403 ? 71.044 42.846 30.713 1.00 23.32 403 ALA B O 1
ATOM 6265 N N . GLU B 1 404 ? 72.930 43.287 29.567 1.00 21.91 404 GLU B N 1
ATOM 6266 C CA . GLU B 1 404 ? 73.803 42.923 30.679 1.00 22.62 404 GLU B CA 1
ATOM 6267 C C . GLU B 1 404 ? 73.480 43.703 31.951 1.00 23.22 404 GLU B C 1
ATOM 6268 O O . GLU B 1 404 ? 73.454 44.939 31.949 1.00 23.89 404 GLU B O 1
ATOM 6274 N N . GLY B 1 405 ? 73.231 42.968 33.032 1.00 21.12 405 GLY B N 1
ATOM 6275 C CA . GLY B 1 405 ? 72.918 43.581 34.312 1.00 21.74 405 GLY B CA 1
ATOM 6276 C C . GLY B 1 405 ? 71.565 44.265 34.351 1.00 22.61 405 GLY B C 1
ATOM 6277 O O . GLY B 1 405 ? 71.217 44.917 35.335 1.00 25.02 405 GLY B O 1
ATOM 6278 N N . VAL B 1 406 ? 70.790 44.101 33.287 1.00 22.57 406 VAL B N 1
ATOM 6279 C CA . VAL B 1 406 ? 69.479 44.730 33.200 1.00 23.07 406 VAL B CA 1
ATOM 6280 C C . VAL B 1 406 ? 68.308 43.754 33.208 1.00 22.84 406 VAL B C 1
ATOM 6281 O O . VAL B 1 406 ? 67.466 43.789 34.106 1.00 22.42 406 VAL B O 1
ATOM 6285 N N . VAL B 1 407 ? 68.253 42.892 32.197 1.00 22.74 407 VAL B N 1
ATOM 6286 C CA . VAL B 1 407 ? 67.172 41.919 32.071 1.00 23.09 407 VAL B CA 1
ATOM 6287 C C . VAL B 1 407 ? 67.157 40.881 33.192 1.00 21.31 407 VAL B C 1
ATOM 6288 O O . VAL B 1 407 ? 68.192 40.306 33.540 1.00 21.71 407 VAL B O 1
ATOM 6292 N N . GLU B 1 408 ? 65.970 40.665 33.753 1.00 20.01 408 GLU B N 1
ATOM 6293 C CA . GLU B 1 408 ? 65.751 39.694 34.828 1.00 20.66 408 GLU B CA 1
ATOM 6294 C C . GLU B 1 408 ? 64.778 38.680 34.236 1.00 18.93 408 GLU B C 1
ATOM 6295 O O . GLU B 1 408 ? 63.611 38.999 34.004 1.00 18.37 408 GLU B O 1
ATOM 6301 N N . ALA B 1 409 ? 65.245 37.463 33.980 1.00 18.27 409 ALA B N 1
ATOM 6302 C CA . ALA B 1 409 ? 64.362 36.476 33.371 1.00 16.93 409 ALA B CA 1
ATOM 6303 C C . ALA B 1 409 ? 64.660 35.027 33.732 1.00 16.83 409 ALA B C 1
ATOM 6304 O O . ALA B 1 409 ? 65.792 34.671 34.053 1.00 15.46 409 ALA B O 1
ATOM 6306 N N . LYS B 1 410 ? 63.615 34.205 33.661 1.00 15.59 410 LYS B N 1
ATOM 6307 C CA . LYS B 1 410 ? 63.701 32.781 33.957 1.00 16.65 410 LYS B CA 1
ATOM 6308 C C . LYS B 1 410 ? 63.895 32.015 32.655 1.00 16.60 410 LYS B C 1
ATOM 6309 O O . LYS B 1 410 ? 63.267 32.318 31.634 1.00 14.07 410 LYS B O 1
ATOM 6315 N N . THR B 1 411 ? 64.762 31.012 32.707 1.00 15.57 411 THR B N 1
ATOM 6316 C CA . THR B 1 411 ? 65.073 30.180 31.554 1.00 15.06 411 THR B CA 1
ATOM 6317 C C . THR B 1 411 ? 64.320 28.853 31.621 1.00 15.34 411 THR B C 1
ATOM 6318 O O . THR B 1 411 ? 63.556 28.608 32.558 1.00 13.29 411 THR B O 1
ATOM 6322 N N . GLY B 1 412 ? 64.545 28.004 30.624 1.00 14.78 412 GLY B N 1
ATOM 6323 C CA . GLY B 1 412 ? 63.891 26.705 30.589 1.00 14.94 412 GLY B CA 1
ATOM 6324 C C . GLY B 1 412 ? 64.117 26.004 29.264 1.00 16.66 412 GLY B C 1
ATOM 6325 O O . GLY B 1 412 ? 63.493 26.347 28.260 1.00 14.38 412 GLY B O 1
ATOM 6326 N N . THR B 1 413 ? 65.007 25.015 29.251 1.00 16.17 413 THR B N 1
ATOM 6327 C CA . THR B 1 413 ? 65.292 24.297 28.017 1.00 16.84 413 THR B CA 1
ATOM 6328 C C . THR B 1 413 ? 65.407 22.790 28.177 1.00 18.68 413 THR B C 1
ATOM 6329 O O . THR B 1 413 ? 66.016 22.296 29.123 1.00 17.87 413 THR B O 1
ATOM 6333 N N . MET B 1 414 ? 64.791 22.071 27.246 1.00 18.48 414 MET B N 1
ATOM 6334 C CA . MET B 1 414 ? 64.875 20.620 27.189 1.00 18.17 414 MET B CA 1
ATOM 6335 C C . MET B 1 414 ? 64.554 20.256 25.745 1.00 19.78 414 MET B C 1
ATOM 6336 O O . MET B 1 414 ? 64.346 21.149 24.932 1.00 17.71 414 MET B O 1
ATOM 6341 N N . SER B 1 415 ? 64.544 18.972 25.406 1.00 21.36 415 SER B N 1
ATOM 6342 C CA . SER B 1 415 ? 64.281 18.565 24.024 1.00 22.93 415 SER B CA 1
ATOM 6343 C C . SER B 1 415 ? 63.109 19.276 23.345 1.00 19.57 415 SER B C 1
ATOM 6344 O O . SER B 1 415 ? 61.971 19.161 23.784 1.00 20.53 415 SER B O 1
ATOM 6347 N N . GLY B 1 416 ? 63.403 20.006 22.271 1.00 20.97 416 GLY B N 1
ATOM 6348 C CA . GLY B 1 416 ? 62.370 20.707 21.520 1.00 19.71 416 GLY B CA 1
ATOM 6349 C C . GLY B 1 416 ? 61.603 21.805 22.242 1.00 19.11 416 GLY B C 1
ATOM 6350 O O . GLY B 1 416 ? 60.569 22.279 21.757 1.00 18.87 416 GLY B O 1
ATOM 6351 N N . VAL B 1 417 ? 62.102 22.212 23.401 1.00 16.35 417 VAL B N 1
ATOM 6352 C CA . VAL B 1 417 ? 61.456 23.260 24.185 1.00 14.72 417 VAL B CA 1
ATOM 6353 C C . VAL B 1 417 ? 62.496 24.233 24.732 1.00 14.36 417 VAL B C 1
ATOM 6354 O O . VAL B 1 417 ? 63.550 23.826 25.219 1.00 14.96 417 VAL B O 1
ATOM 6358 N N . SER B 1 418 ? 62.202 25.523 24.651 1.00 15.62 418 SER B N 1
ATOM 6359 C CA . SER B 1 418 ? 63.118 26.525 25.178 1.00 14.62 418 SER B CA 1
ATOM 6360 C C . SER B 1 418 ? 62.336 27.807 25.404 1.00 16.38 418 SER B C 1
ATOM 6361 O O . SER B 1 418 ? 61.534 28.212 24.562 1.00 16.51 418 SER B O 1
ATOM 6364 N N . ALA B 1 419 ? 62.564 28.447 26.546 1.00 14.63 419 ALA B N 1
ATOM 6365 C CA . ALA B 1 419 ? 61.835 29.663 26.861 1.00 15.30 419 ALA B CA 1
ATOM 6366 C C . ALA B 1 419 ? 62.625 30.651 27.707 1.00 14.75 419 ALA B C 1
ATOM 6367 O O . ALA B 1 419 ? 63.542 30.279 28.443 1.00 12.82 419 ALA B O 1
ATOM 6369 N N . LEU B 1 420 ? 62.258 31.922 27.582 1.00 14.19 420 LEU B N 1
ATOM 6370 C CA . LEU B 1 420 ? 62.884 33.000 28.338 1.00 16.07 420 LEU B CA 1
ATOM 6371 C C . LEU B 1 420 ? 61.793 34.031 28.592 1.00 16.17 420 LEU B C 1
ATOM 6372 O O . LEU B 1 420 ? 61.257 34.614 27.652 1.00 19.51 420 LEU B O 1
ATOM 6377 N N . SER B 1 421 ? 61.472 34.250 29.861 1.00 16.92 421 SER B N 1
ATOM 6378 C CA . SER B 1 421 ? 60.429 35.198 30.239 1.00 18.53 421 SER B CA 1
ATOM 6379 C C . SER B 1 421 ? 60.856 35.996 31.458 1.00 18.42 421 SER B C 1
ATOM 6380 O O . SER B 1 421 ? 61.359 35.431 32.425 1.00 18.95 421 SER B O 1
ATOM 6383 N N . GLY B 1 422 ? 60.643 37.307 31.419 1.00 20.03 422 GLY B N 1
ATOM 6384 C CA . GLY B 1 422 ? 61.031 38.123 32.551 1.00 19.16 422 GLY B CA 1
ATOM 6385 C C . GLY B 1 422 ? 60.704 39.595 32.411 1.00 21.25 422 GLY B C 1
ATOM 6386 O O . GLY B 1 422 ? 59.719 39.976 31.770 1.00 19.92 422 GLY B O 1
ATOM 6387 N N . TYR B 1 423 ? 61.554 40.423 33.008 1.00 20.01 423 TYR B N 1
ATOM 6388 C CA . TYR B 1 423 ? 61.371 41.866 32.995 1.00 20.28 423 TYR B CA 1
ATOM 6389 C C . TYR B 1 423 ? 62.534 42.605 32.371 1.00 22.81 423 TYR B C 1
ATOM 6390 O O . TYR B 1 423 ? 63.658 42.103 32.296 1.00 22.53 423 TYR B O 1
ATOM 6399 N N . VAL B 1 424 ? 62.249 43.821 31.928 1.00 24.40 424 VAL B N 1
ATOM 6400 C CA . VAL B 1 424 ? 63.263 44.677 31.351 1.00 26.01 424 VAL B CA 1
ATOM 6401 C C . VAL B 1 424 ? 63.011 46.066 31.918 1.00 28.06 424 VAL B C 1
ATOM 6402 O O . VAL B 1 424 ? 62.200 46.821 31.386 1.00 28.81 424 VAL B O 1
ATOM 6406 N N . PRO B 1 425 ? 63.677 46.406 33.030 1.00 29.95 425 PRO B N 1
ATOM 6407 C CA . PRO B 1 425 ? 63.488 47.728 33.629 1.00 30.81 425 PRO B CA 1
ATOM 6408 C C . PRO B 1 425 ? 64.283 48.794 32.877 1.00 32.15 425 PRO B C 1
ATOM 6409 O O . PRO B 1 425 ? 65.294 48.492 32.241 1.00 32.52 425 PRO B O 1
ATOM 6413 N N . GLY B 1 426 ? 63.817 50.037 32.944 1.00 33.29 426 GLY B N 1
ATOM 6414 C CA . GLY B 1 426 ? 64.508 51.119 32.266 1.00 35.57 426 GLY B CA 1
ATOM 6415 C C . GLY B 1 426 ? 63.782 52.447 32.368 1.00 36.75 426 GLY B C 1
ATOM 6416 O O . GLY B 1 426 ? 62.621 52.488 32.782 1.00 37.66 426 GLY B O 1
ATOM 6417 N N . PRO B 1 427 ? 64.439 53.556 31.992 1.00 37.39 427 PRO B N 1
ATOM 6418 C CA . PRO B 1 427 ? 63.813 54.882 32.058 1.00 38.63 427 PRO B CA 1
ATOM 6419 C C . PRO B 1 427 ? 62.548 54.995 31.209 1.00 40.11 427 PRO B C 1
ATOM 6420 O O . PRO B 1 427 ? 61.598 55.685 31.585 1.00 41.60 427 PRO B O 1
ATOM 6424 N N . GLU B 1 428 ? 62.537 54.314 30.066 1.00 41.32 428 GLU B N 1
ATOM 6425 C CA . GLU B 1 428 ? 61.381 54.338 29.175 1.00 42.07 428 GLU B CA 1
ATOM 6426 C C . GLU B 1 428 ? 60.180 53.664 29.843 1.00 42.22 428 GLU B C 1
ATOM 6427 O O . GLU B 1 428 ? 59.037 54.098 29.670 1.00 42.40 428 GLU B O 1
ATOM 6433 N N . GLY B 1 429 ? 60.447 52.605 30.607 1.00 41.79 429 GLY B N 1
ATOM 6434 C CA . GLY B 1 429 ? 59.378 51.892 31.289 1.00 40.65 429 GLY B CA 1
ATOM 6435 C C . GLY B 1 429 ? 59.774 50.543 31.873 1.00 38.85 429 GLY B C 1
ATOM 6436 O O . GLY B 1 429 ? 60.951 50.185 31.879 1.00 41.28 429 GLY B O 1
ATOM 6437 N N . GLU B 1 430 ? 58.785 49.800 32.367 1.00 37.05 430 GLU B N 1
ATOM 6438 C CA . GLU B 1 430 ? 58.999 48.475 32.956 1.00 34.53 430 GLU B CA 1
ATOM 6439 C C . GLU B 1 430 ? 58.333 47.403 32.097 1.00 31.96 430 GLU B C 1
ATOM 6440 O O . GLU B 1 430 ? 57.142 47.130 32.242 1.00 32.09 430 GLU B O 1
ATOM 6446 N N . LEU B 1 431 ? 59.116 46.794 31.209 1.00 29.03 431 LEU B N 1
ATOM 6447 C CA . LEU B 1 431 ? 58.614 45.768 30.299 1.00 27.03 431 LEU B CA 1
ATOM 6448 C C . LEU B 1 431 ? 58.599 44.344 30.845 1.00 25.94 431 LEU B C 1
ATOM 6449 O O . LEU B 1 431 ? 59.487 43.940 31.599 1.00 26.19 431 LEU B O 1
ATOM 6454 N N . ALA B 1 432 ? 57.571 43.597 30.451 1.00 24.04 432 ALA B N 1
ATOM 6455 C CA . ALA B 1 432 ? 57.410 42.193 30.822 1.00 21.93 432 ALA B CA 1
ATOM 6456 C C . ALA B 1 432 ? 57.350 41.454 29.492 1.00 22.05 432 ALA B C 1
ATOM 6457 O O . ALA B 1 432 ? 56.675 41.897 28.564 1.00 21.87 432 ALA B O 1
ATOM 6459 N N . PHE B 1 433 ? 58.059 40.338 29.385 1.00 19.98 433 PHE B N 1
ATOM 6460 C CA . PHE B 1 433 ? 58.061 39.606 28.128 1.00 20.83 433 PHE B CA 1
ATOM 6461 C C . PHE B 1 433 ? 58.128 38.104 28.340 1.00 20.69 433 PHE B C 1
ATOM 6462 O O . PHE B 1 433 ? 58.578 37.632 29.383 1.00 20.09 433 PHE B O 1
ATOM 6470 N N . SER B 1 434 ? 57.670 37.367 27.336 1.00 20.64 434 SER B N 1
ATOM 6471 C CA . SER B 1 434 ? 57.695 35.913 27.375 1.00 19.13 434 SER B CA 1
ATOM 6472 C C . SER B 1 434 ? 57.969 35.388 25.979 1.00 19.02 434 SER B C 1
ATOM 6473 O O . SER B 1 434 ? 57.285 35.749 25.021 1.00 17.76 434 SER B O 1
ATOM 6476 N N . ILE B 1 435 ? 58.990 34.544 25.872 1.00 18.36 435 ILE B N 1
ATOM 6477 C CA . ILE B 1 435 ? 59.377 33.940 24.605 1.00 17.51 435 ILE B CA 1
ATOM 6478 C C . ILE B 1 435 ? 59.408 32.433 24.815 1.00 19.09 435 ILE B C 1
ATOM 6479 O O . ILE B 1 435 ? 60.295 31.914 25.494 1.00 17.92 435 ILE B O 1
ATOM 6484 N N . VAL B 1 436 ? 58.435 31.737 24.237 1.00 17.73 436 VAL B N 1
ATOM 6485 C CA . VAL B 1 436 ? 58.365 30.289 24.366 1.00 17.68 436 VAL B CA 1
ATOM 6486 C C . VAL B 1 436 ? 58.496 29.652 22.990 1.00 16.75 436 VAL B C 1
ATOM 6487 O O . VAL B 1 436 ? 57.646 29.848 22.123 1.00 16.51 436 VAL B O 1
ATOM 6491 N N . ASN B 1 437 ? 59.570 28.894 22.797 1.00 15.53 437 ASN B N 1
ATOM 6492 C CA . ASN B 1 437 ? 59.825 28.223 21.527 1.00 17.25 437 ASN B CA 1
ATOM 6493 C C . ASN B 1 437 ? 59.600 26.710 21.650 1.00 17.15 437 ASN B C 1
ATOM 6494 O O . ASN B 1 437 ? 60.125 26.069 22.563 1.00 17.38 437 ASN B O 1
ATOM 6499 N N . ASN B 1 438 ? 58.810 26.156 20.735 1.00 14.79 438 ASN B N 1
ATOM 6500 C CA . ASN B 1 438 ? 58.516 24.720 20.696 1.00 14.21 438 ASN B CA 1
ATOM 6501 C C . ASN B 1 438 ? 58.662 24.229 19.249 1.00 16.45 438 ASN B C 1
ATOM 6502 O O . ASN B 1 438 ? 58.445 24.989 18.300 1.00 16.81 438 ASN B O 1
ATOM 6507 N N . GLY B 1 439 ? 59.017 22.958 19.086 1.00 16.34 439 GLY B N 1
ATOM 6508 C CA . GLY B 1 439 ? 59.096 22.382 17.755 1.00 16.77 439 GLY B CA 1
ATOM 6509 C C . GLY B 1 439 ? 60.328 22.581 16.907 1.00 18.68 439 GLY B C 1
ATOM 6510 O O . GLY B 1 439 ? 60.389 22.043 15.797 1.00 18.43 439 GLY B O 1
ATOM 6511 N N . HIS B 1 440 ? 61.295 23.356 17.392 1.00 19.13 440 HIS B N 1
ATOM 6512 C CA . HIS B 1 440 ? 62.529 23.565 16.641 1.00 18.28 440 HIS B CA 1
ATOM 6513 C C . HIS B 1 440 ? 63.249 22.221 16.581 1.00 19.89 440 HIS B C 1
ATOM 6514 O O . HIS B 1 440 ? 63.139 21.418 17.506 1.00 18.96 440 HIS B O 1
ATOM 6521 N N . SER B 1 441 ? 63.996 21.992 15.506 1.00 19.78 441 SER B N 1
ATOM 6522 C CA . SER B 1 441 ? 64.676 20.716 15.304 1.00 22.55 441 SER B CA 1
ATOM 6523 C C . SER B 1 441 ? 66.138 20.618 15.723 1.00 22.63 441 SER B C 1
ATOM 6524 O O . SER B 1 441 ? 66.692 19.523 15.751 1.00 24.69 441 SER B O 1
ATOM 6527 N N . GLY B 1 442 ? 66.768 21.742 16.039 1.00 22.35 442 GLY B N 1
ATOM 6528 C CA . GLY B 1 442 ? 68.162 21.698 16.441 1.00 22.70 442 GLY B CA 1
ATOM 6529 C C . GLY B 1 442 ? 68.390 22.157 17.870 1.00 22.24 442 GLY B C 1
ATOM 6530 O O . GLY B 1 442 ? 67.488 22.063 18.703 1.00 21.34 442 GLY B O 1
ATOM 6531 N N . PRO B 1 443 ? 69.599 22.647 18.190 1.00 22.80 443 PRO B N 1
ATOM 6532 C CA . PRO B 1 443 ? 69.896 23.116 19.547 1.00 22.96 443 PRO B CA 1
ATOM 6533 C C . PRO B 1 443 ? 68.898 24.203 19.933 1.00 21.11 443 PRO B C 1
ATOM 6534 O O . PRO B 1 443 ? 68.234 24.768 19.065 1.00 21.20 443 PRO B O 1
ATOM 6538 N N . ALA B 1 444 ? 68.787 24.492 21.224 1.00 18.89 444 ALA B N 1
ATOM 6539 C CA . ALA B 1 444 ? 67.861 25.523 21.684 1.00 20.03 444 ALA B CA 1
ATOM 6540 C C . ALA B 1 444 ? 68.230 26.865 21.053 1.00 19.08 444 ALA B C 1
ATOM 6541 O O . ALA B 1 444 ? 69.410 27.183 20.901 1.00 18.34 444 ALA B O 1
ATOM 6543 N N . PRO B 1 445 ? 67.222 27.668 20.671 1.00 19.07 445 PRO B N 1
ATOM 6544 C CA . PRO B 1 445 ? 67.472 28.976 20.054 1.00 20.39 445 PRO B CA 1
ATOM 6545 C C . PRO B 1 445 ? 67.780 30.067 21.079 1.00 19.76 445 PRO B C 1
ATOM 6546 O O . PRO B 1 445 ? 67.136 31.119 21.104 1.00 19.98 445 PRO B O 1
ATOM 6550 N N . LEU B 1 446 ? 68.776 29.806 21.918 1.00 19.38 446 LEU B N 1
ATOM 6551 C CA . LEU B 1 446 ? 69.175 30.743 22.961 1.00 19.40 446 LEU B CA 1
ATOM 6552 C C . LEU B 1 446 ? 69.622 32.098 22.411 1.00 19.74 446 LEU B C 1
ATOM 6553 O O . LEU B 1 446 ? 69.276 33.136 22.969 1.00 17.77 446 LEU B O 1
ATOM 6558 N N . ALA B 1 447 ? 70.386 32.084 21.323 1.00 20.70 447 ALA B N 1
ATOM 6559 C CA . ALA B 1 447 ? 70.868 33.321 20.714 1.00 22.36 447 ALA B CA 1
ATOM 6560 C C . ALA B 1 447 ? 69.705 34.184 20.229 1.00 22.99 447 ALA B C 1
ATOM 6561 O O . ALA B 1 447 ? 69.763 35.413 20.293 1.00 22.84 447 ALA B O 1
ATOM 6563 N N . VAL B 1 448 ? 68.648 33.536 19.748 1.00 21.94 448 VAL B N 1
ATOM 6564 C CA . VAL B 1 448 ? 67.473 34.250 19.264 1.00 20.56 448 VAL B CA 1
ATOM 6565 C C . VAL B 1 448 ? 66.747 34.915 20.432 1.00 21.39 448 VAL B C 1
ATOM 6566 O O . VAL B 1 448 ? 66.287 36.054 20.329 1.00 21.28 448 VAL B O 1
ATOM 6570 N N . GLN B 1 449 ? 66.646 34.201 21.547 1.00 18.89 449 GLN B N 1
ATOM 6571 C CA . GLN B 1 449 ? 65.992 34.740 22.730 1.00 18.51 449 GLN B CA 1
ATOM 6572 C C . GLN B 1 449 ? 66.789 35.935 23.234 1.00 19.30 449 GLN B C 1
ATOM 6573 O O . GLN B 1 449 ? 66.218 36.974 23.587 1.00 18.07 449 GLN B O 1
ATOM 6579 N N . ASP B 1 450 ? 68.111 35.772 23.276 1.00 18.98 450 ASP B N 1
ATOM 6580 C CA . ASP B 1 450 ? 69.010 36.836 23.721 1.00 19.89 450 ASP B CA 1
ATOM 6581 C C . ASP B 1 450 ? 68.784 38.088 22.881 1.00 21.39 450 ASP B C 1
ATOM 6582 O O . ASP B 1 450 ? 68.680 39.197 23.406 1.00 19.82 450 ASP B O 1
ATOM 6587 N N . ALA B 1 451 ? 68.718 37.897 21.567 1.00 21.28 451 ALA B N 1
ATOM 6588 C CA . ALA B 1 451 ? 68.520 39.007 20.647 1.00 21.08 451 ALA B CA 1
ATOM 6589 C C . ALA B 1 451 ? 67.249 39.807 20.940 1.00 20.90 451 ALA B C 1
ATOM 6590 O O . ALA B 1 451 ? 67.262 41.034 20.866 1.00 21.69 451 ALA B O 1
ATOM 6592 N N . ILE B 1 452 ? 66.155 39.130 21.276 1.00 19.16 452 ILE B N 1
ATOM 6593 C CA . ILE B 1 452 ? 64.904 39.832 21.566 1.00 20.66 452 ILE B CA 1
ATOM 6594 C C . ILE B 1 452 ? 65.039 40.579 22.884 1.00 22.36 452 ILE B C 1
ATOM 6595 O O . ILE B 1 452 ? 64.548 41.700 23.033 1.00 22.73 452 ILE B O 1
ATOM 6600 N N . ALA B 1 453 ? 65.700 39.939 23.843 1.00 20.52 453 ALA B N 1
ATOM 6601 C CA . ALA B 1 453 ? 65.905 40.538 25.150 1.00 20.11 453 ALA B CA 1
ATOM 6602 C C . ALA B 1 453 ? 66.762 41.791 25.003 1.00 20.46 453 ALA B C 1
ATOM 6603 O O . ALA B 1 453 ? 66.460 42.829 25.595 1.00 21.06 453 ALA B O 1
ATOM 6605 N N . VAL B 1 454 ? 67.824 41.694 24.209 1.00 20.96 454 VAL B N 1
ATOM 6606 C CA . VAL B 1 454 ? 68.716 42.828 23.986 1.00 21.28 454 VAL B CA 1
ATOM 6607 C C . VAL B 1 454 ? 67.964 43.974 23.307 1.00 22.33 454 VAL B C 1
ATOM 6608 O O . VAL B 1 454 ? 68.075 45.127 23.724 1.00 21.92 454 VAL B O 1
ATOM 6612 N N . ARG B 1 455 ? 67.196 43.653 22.271 1.00 22.09 455 ARG B N 1
ATOM 6613 C CA . ARG B 1 455 ? 66.422 44.661 21.549 1.00 23.80 455 ARG B CA 1
ATOM 6614 C C . ARG B 1 455 ? 65.458 45.380 22.486 1.00 25.02 455 ARG B C 1
ATOM 6615 O O . ARG B 1 455 ? 65.282 46.597 22.396 1.00 24.57 455 ARG B O 1
ATOM 6623 N N . LEU B 1 456 ? 64.824 44.628 23.382 1.00 23.38 456 LEU B N 1
ATOM 6624 C CA . LEU B 1 456 ? 63.892 45.221 24.332 1.00 23.85 456 LEU B CA 1
ATOM 6625 C C . LEU B 1 456 ? 64.658 46.099 25.311 1.00 24.33 456 LEU B C 1
ATOM 6626 O O . LEU B 1 456 ? 64.201 47.182 25.676 1.00 23.90 456 LEU B O 1
ATOM 6631 N N . ALA B 1 457 ? 65.827 45.630 25.731 1.00 23.31 457 ALA B N 1
ATOM 6632 C CA . ALA B 1 457 ? 66.654 46.388 26.657 1.00 25.64 457 ALA B CA 1
ATOM 6633 C C . ALA B 1 457 ? 67.004 47.735 26.028 1.00 26.88 457 ALA B C 1
ATOM 6634 O O . ALA B 1 457 ? 66.940 48.774 26.682 1.00 27.59 457 ALA B O 1
ATOM 6636 N N . GLU B 1 458 ? 67.376 47.707 24.753 1.00 28.68 458 GLU B N 1
ATOM 6637 C CA . GLU B 1 458 ? 67.726 48.928 24.043 1.00 30.37 458 GLU B CA 1
ATOM 6638 C C . GLU B 1 458 ? 66.479 49.803 23.942 1.00 30.97 458 GLU B C 1
ATOM 6639 O O . GLU B 1 458 ? 66.562 51.027 24.019 1.00 32.60 458 GLU B O 1
ATOM 6645 N N . TYR B 1 459 ? 65.320 49.165 23.793 1.00 31.45 459 TYR B N 1
ATOM 6646 C CA . TYR B 1 459 ? 64.051 49.882 23.687 1.00 32.47 459 TYR B CA 1
ATOM 6647 C C . TYR B 1 459 ? 63.751 50.628 24.984 1.00 33.96 459 TYR B C 1
ATOM 6648 O O . TYR B 1 459 ? 63.220 51.738 24.964 1.00 33.56 459 TYR B O 1
ATOM 6657 N N . ALA B 1 460 ? 64.090 50.006 26.109 1.00 32.78 460 ALA B N 1
ATOM 6658 C CA . ALA B 1 460 ? 63.853 50.607 27.414 1.00 33.70 460 ALA B CA 1
ATOM 6659 C C . ALA B 1 460 ? 64.918 51.642 27.776 1.00 33.74 460 ALA B C 1
ATOM 6660 O O . ALA B 1 460 ? 65.157 51.913 28.953 1.00 34.76 460 ALA B O 1
ATOM 6662 N N . GLY B 1 461 ? 65.559 52.208 26.759 1.00 34.02 461 GLY B N 1
ATOM 6663 C CA . GLY B 1 461 ? 66.571 53.226 26.989 1.00 34.77 461 GLY B CA 1
ATOM 6664 C C . GLY B 1 461 ? 67.924 52.747 27.477 1.00 35.15 461 GLY B C 1
ATOM 6665 O O . GLY B 1 461 ? 68.676 53.518 28.075 1.00 35.95 461 GLY B O 1
ATOM 6666 N N . HIS B 1 462 ? 68.248 51.484 27.227 1.00 34.41 462 HIS B N 1
ATOM 6667 C CA . HIS B 1 462 ? 69.531 50.950 27.660 1.00 33.81 462 HIS B CA 1
ATOM 6668 C C . HIS B 1 462 ? 70.475 50.745 26.483 1.00 34.29 462 HIS B C 1
ATOM 6669 O O . HIS B 1 462 ? 70.047 50.412 25.377 1.00 34.55 462 HIS B O 1
ATOM 6676 N N . GLN B 1 463 ? 71.762 50.968 26.723 1.00 35.27 463 GLN B N 1
ATOM 6677 C CA . GLN B 1 463 ? 72.766 50.802 25.683 1.00 37.49 463 GLN B CA 1
ATOM 6678 C C . GLN B 1 463 ? 73.908 49.921 26.167 1.00 36.61 463 GLN B C 1
ATOM 6679 O O . GLN B 1 463 ? 74.109 49.751 27.371 1.00 36.58 463 GLN B O 1
ATOM 6685 N N . ALA B 1 464 ? 74.649 49.365 25.214 1.00 36.93 464 ALA B N 1
ATOM 6686 C CA . ALA B 1 464 ? 75.779 48.494 25.511 1.00 36.19 464 ALA B CA 1
ATOM 6687 C C . ALA B 1 464 ? 76.689 49.119 26.561 1.00 35.93 464 ALA B C 1
ATOM 6688 O O . ALA B 1 464 ? 77.237 50.203 26.358 1.00 37.01 464 ALA B O 1
ATOM 6690 N N . PRO B 1 465 ? 76.854 48.439 27.706 1.00 34.99 465 PRO B N 1
ATOM 6691 C CA . PRO B 1 465 ? 77.703 48.927 28.795 1.00 34.99 465 PRO B CA 1
ATOM 6692 C C . PRO B 1 465 ? 79.187 48.738 28.489 1.00 35.06 465 PRO B C 1
ATOM 6693 O O . PRO B 1 465 ? 79.495 48.140 27.435 1.00 36.78 465 PRO B O 1
ATOM 6697 N N . GLU B 1 466 ? 80.018 49.189 29.305 1.00 36.55 466 GLU B N 1
ATOM 6698 N N . ARG C 1 1 ? 12.780 102.225 -26.935 1.00 42.21 1 ARG C N 1
ATOM 6699 C CA . ARG C 1 1 ? 11.456 101.757 -26.435 1.00 42.26 1 ARG C CA 1
ATOM 6700 C C . ARG C 1 1 ? 11.237 100.281 -26.752 1.00 41.44 1 ARG C C 1
ATOM 6701 O O . ARG C 1 1 ? 12.190 99.518 -26.923 1.00 41.59 1 ARG C O 1
ATOM 6709 N N . LEU C 1 2 ? 9.967 99.896 -26.827 1.00 40.66 2 LEU C N 1
ATOM 6710 C CA . LEU C 1 2 ? 9.571 98.526 -27.117 1.00 38.38 2 LEU C CA 1
ATOM 6711 C C . LEU C 1 2 ? 9.944 98.070 -28.520 1.00 37.66 2 LEU C C 1
ATOM 6712 O O . LEU C 1 2 ? 10.515 96.995 -28.693 1.00 36.56 2 LEU C O 1
ATOM 6717 N N . THR C 1 3 ? 9.608 98.883 -29.517 1.00 36.73 3 THR C N 1
ATOM 6718 C CA . THR C 1 3 ? 9.888 98.549 -30.911 1.00 35.61 3 THR C CA 1
ATOM 6719 C C . THR C 1 3 ? 11.281 97.976 -31.130 1.00 35.03 3 THR C C 1
ATOM 6720 O O . THR C 1 3 ? 11.426 96.916 -31.735 1.00 35.33 3 THR C O 1
ATOM 6724 N N . GLU C 1 4 ? 12.302 98.676 -30.643 1.00 34.09 4 GLU C N 1
ATOM 6725 C CA . GLU C 1 4 ? 13.680 98.216 -30.793 1.00 33.70 4 GLU C CA 1
ATOM 6726 C C . GLU C 1 4 ? 13.878 96.845 -30.148 1.00 32.03 4 GLU C C 1
ATOM 6727 O O . GLU C 1 4 ? 14.420 95.930 -30.770 1.00 31.86 4 GLU C O 1
ATOM 6733 N N . LEU C 1 5 ? 13.433 96.702 -28.905 1.00 28.84 5 LEU C N 1
ATOM 6734 C CA . LEU C 1 5 ? 13.574 95.434 -28.199 1.00 26.68 5 LEU C CA 1
ATOM 6735 C C . LEU C 1 5 ? 12.884 94.292 -28.942 1.00 28.16 5 LEU C C 1
ATOM 6736 O O . LEU C 1 5 ? 13.479 93.233 -29.165 1.00 25.97 5 LEU C O 1
ATOM 6741 N N . ARG C 1 6 ? 11.629 94.514 -29.322 1.00 26.07 6 ARG C N 1
ATOM 6742 C CA . ARG C 1 6 ? 10.847 93.509 -30.030 1.00 27.35 6 ARG C CA 1
ATOM 6743 C C . ARG C 1 6 ? 11.486 93.106 -31.349 1.00 28.62 6 ARG C C 1
ATOM 6744 O O . ARG C 1 6 ? 11.489 91.928 -31.719 1.00 27.43 6 ARG C O 1
ATOM 6752 N N . GLU C 1 7 ? 12.032 94.086 -32.057 1.00 28.13 7 GLU C N 1
ATOM 6753 C CA . GLU C 1 7 ? 12.676 93.822 -33.334 1.00 28.19 7 GLU C CA 1
ATOM 6754 C C . GLU C 1 7 ? 13.955 93.019 -33.135 1.00 27.42 7 GLU C C 1
ATOM 6755 O O . GLU C 1 7 ? 14.268 92.129 -33.927 1.00 27.25 7 GLU C O 1
ATOM 6761 N N . ASP C 1 8 ? 14.687 93.328 -32.072 1.00 26.41 8 ASP C N 1
ATOM 6762 C CA . ASP C 1 8 ? 15.929 92.626 -31.786 1.00 27.21 8 ASP C CA 1
ATOM 6763 C C . ASP C 1 8 ? 15.690 91.166 -31.424 1.00 27.03 8 ASP C C 1
ATOM 6764 O O . ASP C 1 8 ? 16.463 90.289 -31.819 1.00 26.82 8 ASP C O 1
ATOM 6769 N N . ILE C 1 9 ? 14.621 90.906 -30.677 1.00 25.77 9 ILE C N 1
ATOM 6770 C CA . ILE C 1 9 ? 14.292 89.543 -30.276 1.00 25.60 9 ILE C CA 1
ATOM 6771 C C . ILE C 1 9 ? 13.787 88.749 -31.479 1.00 25.25 9 ILE C C 1
ATOM 6772 O O . ILE C 1 9 ? 14.087 87.560 -31.614 1.00 24.40 9 ILE C O 1
ATOM 6777 N N . ASP C 1 10 ? 13.027 89.405 -32.353 1.00 23.98 10 ASP C N 1
ATOM 6778 C CA . ASP C 1 10 ? 12.534 88.738 -33.555 1.00 24.92 10 ASP C CA 1
ATOM 6779 C C . ASP C 1 10 ? 13.738 88.230 -34.345 1.00 24.34 10 ASP C C 1
ATOM 6780 O O . ASP C 1 10 ? 13.774 87.078 -34.765 1.00 25.31 10 ASP C O 1
ATOM 6785 N N . ALA C 1 11 ? 14.722 89.106 -34.540 1.00 24.16 11 ALA C N 1
ATOM 6786 C CA . ALA C 1 11 ? 15.927 88.758 -35.288 1.00 25.02 11 ALA C CA 1
ATOM 6787 C C . ALA C 1 11 ? 16.707 87.622 -34.631 1.00 24.47 11 ALA C C 1
ATOM 6788 O O . ALA C 1 11 ? 17.230 86.741 -35.314 1.00 24.18 11 ALA C O 1
ATOM 6790 N N . ILE C 1 12 ? 16.787 87.642 -33.306 1.00 23.86 12 ILE C N 1
ATOM 6791 C CA . ILE C 1 12 ? 17.508 86.601 -32.582 1.00 24.52 12 ILE C CA 1
ATOM 6792 C C . ILE C 1 12 ? 16.855 85.238 -32.785 1.00 22.78 12 ILE C C 1
ATOM 6793 O O . ILE C 1 12 ? 17.547 84.229 -32.938 1.00 23.69 12 ILE C O 1
ATOM 6798 N N . LEU C 1 13 ? 15.525 85.216 -32.795 1.00 23.26 13 LEU C N 1
ATOM 6799 C CA . LEU C 1 13 ? 14.776 83.976 -32.979 1.00 23.88 13 LEU C CA 1
ATOM 6800 C C . LEU C 1 13 ? 14.900 83.433 -34.403 1.00 25.79 13 LEU C C 1
ATOM 6801 O O . LEU C 1 13 ? 14.386 82.356 -34.715 1.00 24.43 13 LEU C O 1
ATOM 6806 N N . GLU C 1 14 ? 15.582 84.187 -35.261 1.00 26.09 14 GLU C N 1
ATOM 6807 C CA . GLU C 1 14 ? 15.799 83.772 -36.644 1.00 28.24 14 GLU C CA 1
ATOM 6808 C C . GLU C 1 14 ? 17.102 82.986 -36.746 1.00 28.55 14 GLU C C 1
ATOM 6809 O O . GLU C 1 14 ? 17.676 82.850 -37.826 1.00 31.87 14 GLU C O 1
ATOM 6815 N N . ASP C 1 15 ? 17.556 82.468 -35.611 1.00 26.58 15 ASP C N 1
ATOM 6816 C CA . ASP C 1 15 ? 18.792 81.699 -35.534 1.00 26.19 15 ASP C CA 1
ATOM 6817 C C . ASP C 1 15 ? 18.667 80.343 -36.228 1.00 25.40 15 ASP C C 1
ATOM 6818 O O . ASP C 1 15 ? 17.619 79.703 -36.167 1.00 25.07 15 ASP C O 1
ATOM 6823 N N . PRO C 1 16 ? 19.747 79.883 -36.885 1.00 26.12 16 PRO C N 1
ATOM 6824 C CA . PRO C 1 16 ? 19.757 78.596 -37.589 1.00 24.70 16 PRO C CA 1
ATOM 6825 C C . PRO C 1 16 ? 19.440 77.417 -36.667 1.00 24.96 16 PRO C C 1
ATOM 6826 O O . PRO C 1 16 ? 18.892 76.406 -37.103 1.00 24.42 16 PRO C O 1
ATOM 6830 N N . ALA C 1 17 ? 19.790 77.555 -35.391 1.00 22.54 17 ALA C N 1
ATOM 6831 C CA . ALA C 1 17 ? 19.549 76.501 -34.411 1.00 21.94 17 ALA C CA 1
ATOM 6832 C C . ALA C 1 17 ? 18.060 76.237 -34.185 1.00 22.22 17 ALA C C 1
ATOM 6833 O O . ALA C 1 17 ? 17.679 75.157 -33.724 1.00 20.78 17 ALA C O 1
ATOM 6835 N N . LEU C 1 18 ? 17.224 77.221 -34.504 1.00 19.23 18 LEU C N 1
ATOM 6836 C CA . LEU C 1 18 ? 15.784 77.087 -34.321 1.00 20.92 18 LEU C CA 1
ATOM 6837 C C . LEU C 1 18 ? 15.042 76.796 -35.620 1.00 21.04 18 LEU C C 1
ATOM 6838 O O . LEU C 1 18 ? 13.820 76.937 -35.696 1.00 19.65 18 LEU C O 1
ATOM 6843 N N . GLU C 1 19 ? 15.783 76.391 -36.641 1.00 21.81 19 GLU C N 1
ATOM 6844 C CA . GLU C 1 19 ? 15.180 76.069 -37.926 1.00 24.26 19 GLU C CA 1
ATOM 6845 C C . GLU C 1 19 ? 14.125 74.982 -37.741 1.00 22.00 19 GLU C C 1
ATOM 6846 O O . GLU C 1 19 ? 14.419 73.908 -37.209 1.00 22.35 19 GLU C O 1
ATOM 6852 N N . GLY C 1 20 ? 12.900 75.269 -38.169 1.00 19.20 20 GLY C N 1
ATOM 6853 C CA . GLY C 1 20 ? 11.822 74.300 -38.065 1.00 18.91 20 GLY C CA 1
ATOM 6854 C C . GLY C 1 20 ? 11.349 73.962 -36.663 1.00 18.66 20 GLY C C 1
ATOM 6855 O O . GLY C 1 20 ? 10.640 72.973 -36.468 1.00 17.76 20 GLY C O 1
ATOM 6856 N N . ALA C 1 21 ? 11.730 74.775 -35.684 1.00 18.64 21 ALA C N 1
ATOM 6857 C CA . ALA C 1 21 ? 11.322 74.533 -34.304 1.00 18.42 21 ALA C CA 1
ATOM 6858 C C . ALA C 1 21 ? 10.205 75.474 -33.864 1.00 19.48 21 ALA C C 1
ATOM 6859 O O . ALA C 1 21 ? 9.872 76.437 -34.558 1.00 19.69 21 ALA C O 1
ATOM 6861 N N . VAL C 1 22 ? 9.629 75.175 -32.704 1.00 19.55 22 VAL C N 1
ATOM 6862 C CA . VAL C 1 22 ? 8.565 75.982 -32.116 1.00 19.65 22 VAL C CA 1
ATOM 6863 C C . VAL C 1 22 ? 9.151 76.578 -30.840 1.00 22.57 22 VAL C C 1
ATOM 6864 O O . VAL C 1 22 ? 9.728 75.855 -30.021 1.00 20.28 22 VAL C O 1
ATOM 6868 N N . SER C 1 23 ? 9.008 77.890 -30.674 1.00 19.31 23 SER C N 1
ATOM 6869 C CA . SER C 1 23 ? 9.543 78.562 -29.498 1.00 20.63 23 SER C CA 1
ATOM 6870 C C . SER C 1 23 ? 8.545 79.492 -28.825 1.00 19.75 23 SER C C 1
ATOM 6871 O O . SER C 1 23 ? 8.114 80.493 -29.406 1.00 18.79 23 SER C O 1
ATOM 6874 N N . GLY C 1 24 ? 8.180 79.154 -27.597 1.00 19.87 24 GLY C N 1
ATOM 6875 C CA . GLY C 1 24 ? 7.270 79.996 -26.845 1.00 17.59 24 GLY C CA 1
ATOM 6876 C C . GLY C 1 24 ? 8.153 80.994 -26.124 1.00 17.51 24 GLY C C 1
ATOM 6877 O O . GLY C 1 24 ? 9.035 80.599 -25.358 1.00 16.21 24 GLY C O 1
ATOM 6878 N N . VAL C 1 25 ? 7.939 82.284 -26.371 1.00 17.72 25 VAL C N 1
ATOM 6879 C CA . VAL C 1 25 ? 8.751 83.322 -25.738 1.00 17.54 25 VAL C CA 1
ATOM 6880 C C . VAL C 1 25 ? 7.857 84.438 -25.204 1.00 18.90 25 VAL C C 1
ATOM 6881 O O . VAL C 1 25 ? 7.167 85.106 -25.973 1.00 17.07 25 VAL C O 1
ATOM 6885 N N . VAL C 1 26 ? 7.875 84.630 -23.887 1.00 17.68 26 VAL C N 1
ATOM 6886 C CA . VAL C 1 26 ? 7.065 85.666 -23.245 1.00 18.26 26 VAL C CA 1
ATOM 6887 C C . VAL C 1 26 ? 7.905 86.482 -22.262 1.00 18.68 26 VAL C C 1
ATOM 6888 O O . VAL C 1 26 ? 8.656 85.920 -21.462 1.00 19.29 26 VAL C O 1
ATOM 6892 N N . VAL C 1 27 ? 7.770 87.806 -22.335 1.00 19.11 27 VAL C N 1
ATOM 6893 C CA . VAL C 1 27 ? 8.495 88.727 -21.462 1.00 19.04 27 VAL C CA 1
ATOM 6894 C C . VAL C 1 27 ? 7.535 89.784 -20.905 1.00 20.45 27 VAL C C 1
ATOM 6895 O O . VAL C 1 27 ? 6.820 90.449 -21.657 1.00 19.46 27 VAL C O 1
ATOM 6899 N N . VAL C 1 28 ? 7.530 89.934 -19.586 1.00 21.27 28 VAL C N 1
ATOM 6900 C CA . VAL C 1 28 ? 6.657 90.898 -18.927 1.00 22.56 28 VAL C CA 1
ATOM 6901 C C . VAL C 1 28 ? 7.391 91.733 -17.877 1.00 24.21 28 VAL C C 1
ATOM 6902 O O . VAL C 1 28 ? 8.294 91.242 -17.194 1.00 24.60 28 VAL C O 1
ATOM 6906 N N . ASP C 1 29 ? 7.013 93.004 -17.768 1.00 24.51 29 ASP C N 1
ATOM 6907 C CA . ASP C 1 29 ? 7.586 93.883 -16.756 1.00 26.52 29 ASP C CA 1
ATOM 6908 C C . ASP C 1 29 ? 6.660 93.617 -15.573 1.00 27.06 29 ASP C C 1
ATOM 6909 O O . ASP C 1 29 ? 5.480 93.960 -15.624 1.00 27.05 29 ASP C O 1
ATOM 6914 N N . THR C 1 30 ? 7.175 92.997 -14.518 1.00 28.02 30 THR C N 1
ATOM 6915 C CA . THR C 1 30 ? 6.330 92.671 -13.373 1.00 28.95 30 THR C CA 1
ATOM 6916 C C . THR C 1 30 ? 5.986 93.848 -12.468 1.00 29.26 30 THR C C 1
ATOM 6917 O O . THR C 1 30 ? 5.216 93.694 -11.522 1.00 28.68 30 THR C O 1
ATOM 6921 N N . ALA C 1 31 ? 6.558 95.014 -12.750 1.00 29.97 31 ALA C N 1
ATOM 6922 C CA . ALA C 1 31 ? 6.285 96.198 -11.942 1.00 31.20 31 ALA C CA 1
ATOM 6923 C C . ALA C 1 31 ? 5.122 96.990 -12.530 1.00 31.20 31 ALA C C 1
ATOM 6924 O O . ALA C 1 31 ? 4.542 97.849 -11.863 1.00 32.76 31 ALA C O 1
ATOM 6926 N N . THR C 1 32 ? 4.782 96.685 -13.779 1.00 31.23 32 THR C N 1
ATOM 6927 C CA . THR C 1 32 ? 3.699 97.364 -14.481 1.00 29.42 32 THR C CA 1
ATOM 6928 C C . THR C 1 32 ? 2.703 96.377 -15.093 1.00 28.86 32 THR C C 1
ATOM 6929 O O . THR C 1 32 ? 1.552 96.726 -15.352 1.00 29.00 32 THR C O 1
ATOM 6933 N N . GLY C 1 33 ? 3.153 95.145 -15.321 1.00 27.63 33 GLY C N 1
ATOM 6934 C CA . GLY C 1 33 ? 2.296 94.137 -15.925 1.00 26.24 33 GLY C CA 1
ATOM 6935 C C . GLY C 1 33 ? 2.365 94.211 -17.442 1.00 26.13 33 GLY C C 1
ATOM 6936 O O . GLY C 1 33 ? 1.728 93.429 -18.149 1.00 25.43 33 GLY C O 1
ATOM 6937 N N . GLU C 1 34 ? 3.156 95.154 -17.942 1.00 26.13 34 GLU C N 1
ATOM 6938 C CA . GLU C 1 34 ? 3.310 95.355 -19.378 1.00 27.23 34 GLU C CA 1
ATOM 6939 C C . GLU C 1 34 ? 3.997 94.192 -20.090 1.00 27.54 34 GLU C C 1
ATOM 6940 O O . GLU C 1 34 ? 5.092 93.778 -19.707 1.00 25.87 34 GLU C O 1
ATOM 6946 N N . GLU C 1 35 ? 3.350 93.663 -21.124 1.00 27.16 35 GLU C N 1
ATOM 6947 C CA . GLU C 1 35 ? 3.936 92.568 -21.888 1.00 28.96 35 GLU C CA 1
ATOM 6948 C C . GLU C 1 35 ? 4.902 93.156 -22.902 1.00 27.82 35 GLU C C 1
ATOM 6949 O O . GLU C 1 35 ? 4.494 93.840 -23.842 1.00 28.52 35 GLU C O 1
ATOM 6955 N N . LEU C 1 36 ? 6.188 92.893 -22.699 1.00 25.97 36 LEU C N 1
ATOM 6956 C CA . LEU C 1 36 ? 7.218 93.406 -23.591 1.00 24.10 36 LEU C CA 1
ATOM 6957 C C . LEU C 1 36 ? 7.338 92.566 -24.858 1.00 24.11 36 LEU C C 1
ATOM 6958 O O . LEU C 1 36 ? 7.615 93.094 -25.936 1.00 23.00 36 LEU C O 1
ATOM 6963 N N . TYR C 1 37 ? 7.116 91.261 -24.727 1.00 23.06 37 TYR C N 1
ATOM 6964 C CA . TYR C 1 37 ? 7.205 90.361 -25.870 1.00 22.77 37 TYR C CA 1
ATOM 6965 C C . TYR C 1 37 ? 6.344 89.116 -25.676 1.00 21.81 37 TYR C C 1
ATOM 6966 O O . TYR C 1 37 ? 6.216 88.603 -24.565 1.00 20.47 37 TYR C O 1
ATOM 6975 N N . SER C 1 38 ? 5.749 88.636 -26.764 1.00 21.71 38 SER C N 1
ATOM 6976 C CA . SER C 1 38 ? 4.910 87.449 -26.698 1.00 23.23 38 SER C CA 1
ATOM 6977 C C . SER C 1 38 ? 4.745 86.751 -28.045 1.00 23.90 38 SER C C 1
ATOM 6978 O O . SER C 1 38 ? 4.193 87.313 -28.994 1.00 22.27 38 SER C O 1
ATOM 6981 N N . ARG C 1 39 ? 5.239 85.519 -28.119 1.00 24.04 39 ARG C N 1
ATOM 6982 C CA . ARG C 1 39 ? 5.137 84.714 -29.329 1.00 23.01 39 ARG C CA 1
ATOM 6983 C C . ARG C 1 39 ? 4.865 83.271 -28.933 1.00 22.87 39 ARG C C 1
ATOM 6984 O O . ARG C 1 39 ? 5.612 82.690 -28.144 1.00 21.02 39 ARG C O 1
ATOM 6992 N N . ASP C 1 40 ? 3.796 82.701 -29.481 1.00 20.75 40 ASP C N 1
ATOM 6993 C CA . ASP C 1 40 ? 3.411 81.327 -29.179 1.00 20.89 40 ASP C CA 1
ATOM 6994 C C . ASP C 1 40 ? 3.368 81.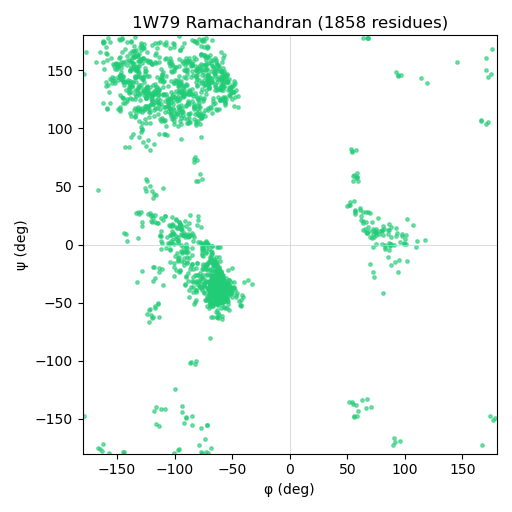096 -27.669 1.00 19.79 40 ASP C C 1
ATOM 6995 O O . ASP C 1 40 ? 3.655 80.002 -27.190 1.00 17.69 40 ASP C O 1
ATOM 7000 N N . GLY C 1 41 ? 2.995 82.134 -26.928 1.00 18.72 41 GLY C N 1
ATOM 7001 C CA . GLY C 1 41 ? 2.933 82.031 -25.481 1.00 18.85 41 GLY C CA 1
ATOM 7002 C C . GLY C 1 41 ? 1.918 81.028 -24.960 1.00 19.01 41 GLY C C 1
ATOM 7003 O O . GLY C 1 41 ? 2.026 80.562 -23.828 1.00 17.44 41 GLY C O 1
ATOM 7004 N N . GLY C 1 42 ? 0.932 80.687 -25.784 1.00 19.65 42 GLY C N 1
ATOM 7005 C CA . GLY C 1 42 ? -0.085 79.744 -25.357 1.00 19.41 42 GLY C CA 1
ATOM 7006 C C . GLY C 1 42 ? 0.113 78.337 -25.888 1.00 21.65 42 GLY C C 1
ATOM 7007 O O . GLY C 1 42 ? -0.719 77.456 -25.665 1.00 21.77 42 GLY C O 1
ATOM 7008 N N . GLU C 1 43 ? 1.215 78.110 -26.587 1.00 21.25 43 GLU C N 1
ATOM 7009 C CA . GLU C 1 43 ? 1.474 76.787 -27.134 1.00 22.69 43 GLU C CA 1
ATOM 7010 C C . GLU C 1 43 ? 1.935 75.829 -26.037 1.00 22.11 43 GLU C C 1
ATOM 7011 O O . GLU C 1 43 ? 2.790 76.177 -25.224 1.00 21.35 43 GLU C O 1
ATOM 7017 N N . GLN C 1 44 ? 1.367 74.628 -26.005 1.00 19.50 44 GLN C N 1
ATOM 7018 C CA . GLN C 1 44 ? 1.774 73.645 -25.007 1.00 19.43 44 GLN C CA 1
ATOM 7019 C C . GLN C 1 44 ? 3.071 72.988 -25.466 1.00 18.69 44 GLN C C 1
ATOM 7020 O O . GLN C 1 44 ? 3.150 72.447 -26.571 1.00 16.81 44 GLN C O 1
ATOM 7026 N N . LEU C 1 45 ? 4.086 73.042 -24.611 1.00 16.41 45 LEU C N 1
ATOM 7027 C CA . LEU C 1 45 ? 5.398 72.500 -24.941 1.00 16.93 45 LEU C CA 1
ATOM 7028 C C . LEU C 1 45 ? 6.051 71.774 -23.769 1.00 16.03 45 LEU C C 1
ATOM 7029 O O . LEU C 1 45 ? 5.702 72.009 -22.611 1.00 17.19 45 LEU C O 1
ATOM 7034 N N . LEU C 1 46 ? 7.002 70.894 -24.075 1.00 16.50 46 LEU C N 1
ATOM 7035 C CA . LEU C 1 46 ? 7.734 70.172 -23.036 1.00 16.12 46 LEU C CA 1
ATOM 7036 C C . LEU C 1 46 ? 8.623 71.220 -22.363 1.00 15.84 46 LEU C C 1
ATOM 7037 O O . LEU C 1 46 ? 9.271 72.011 -23.046 1.00 12.84 46 LEU C O 1
ATOM 7042 N N . PRO C 1 47 ? 8.666 71.236 -21.019 1.00 14.21 47 PRO C N 1
ATOM 7043 C CA . PRO C 1 47 ? 9.479 72.204 -20.275 1.00 15.21 47 PRO C CA 1
ATOM 7044 C C . PRO C 1 47 ? 10.850 71.730 -19.806 1.00 14.88 47 PRO C C 1
ATOM 7045 O O . PRO C 1 47 ? 11.687 72.548 -19.411 1.00 14.44 47 PRO C O 1
ATOM 7049 N N . ALA C 1 48 ? 11.081 70.421 -19.845 1.00 12.65 48 ALA C N 1
ATOM 7050 C CA . ALA C 1 48 ? 12.332 69.864 -19.347 1.00 14.05 48 ALA C CA 1
ATOM 7051 C C . ALA C 1 48 ? 12.382 70.276 -17.871 1.00 14.96 48 ALA C C 1
ATOM 7052 O O . ALA C 1 48 ? 11.339 70.322 -17.212 1.00 13.50 48 ALA C O 1
ATOM 7054 N N . SER C 1 49 ? 13.561 70.606 -17.354 1.00 13.36 49 SER C N 1
ATOM 7055 C CA . SER C 1 49 ? 13.669 70.983 -15.945 1.00 15.50 49 SER C CA 1
ATOM 7056 C C . SER C 1 49 ? 13.000 72.285 -15.529 1.00 15.63 49 SER C C 1
ATOM 7057 O O . SER C 1 49 ? 13.030 72.651 -14.352 1.00 14.14 49 SER C O 1
ATOM 7060 N N . ASN C 1 50 ? 12.401 72.992 -16.479 1.00 14.66 50 ASN C N 1
ATOM 7061 C CA . ASN C 1 50 ? 11.695 74.216 -16.122 1.00 16.00 50 ASN C CA 1
ATOM 7062 C C . ASN C 1 50 ? 10.457 73.847 -15.306 1.00 15.93 50 ASN C C 1
ATOM 7063 O O . ASN C 1 50 ? 9.804 74.708 -14.721 1.00 16.00 50 ASN C O 1
ATOM 7068 N N . MET C 1 51 ? 10.148 72.552 -15.266 1.00 14.26 51 MET C N 1
ATOM 7069 C CA . MET C 1 51 ? 9.007 72.051 -14.498 1.00 15.16 51 MET C CA 1
ATOM 7070 C C . MET C 1 51 ? 9.290 72.245 -13.011 1.00 15.93 51 MET C C 1
ATOM 7071 O O . MET C 1 51 ? 8.369 72.380 -12.205 1.00 13.88 51 MET C O 1
ATOM 7076 N N . LYS C 1 52 ? 10.573 72.254 -12.658 1.00 13.15 52 LYS C N 1
ATOM 7077 C CA . LYS C 1 52 ? 10.978 72.419 -11.267 1.00 14.71 52 LYS C CA 1
ATOM 7078 C C . LYS C 1 52 ? 10.501 73.745 -10.683 1.00 16.27 52 LYS C C 1
ATOM 7079 O O . LYS C 1 52 ? 10.362 73.890 -9.466 1.00 16.13 52 LYS C O 1
ATOM 7085 N N . LEU C 1 53 ? 10.260 74.723 -11.545 1.00 15.25 53 LEU C N 1
ATOM 7086 C CA . LEU C 1 53 ? 9.776 76.008 -11.071 1.00 16.30 53 LEU C CA 1
ATOM 7087 C C . LEU C 1 53 ? 8.423 75.800 -10.405 1.00 18.12 53 LEU C C 1
ATOM 7088 O O . LEU C 1 53 ? 8.161 76.345 -9.335 1.00 18.11 53 LEU C O 1
ATOM 7093 N N . PHE C 1 54 ? 7.574 74.996 -11.041 1.00 16.52 54 PHE C N 1
ATOM 7094 C CA . PHE C 1 54 ? 6.247 74.715 -10.505 1.00 16.31 54 PHE C CA 1
ATOM 7095 C C . PHE C 1 54 ? 6.340 73.871 -9.248 1.00 16.31 54 PHE C C 1
ATOM 7096 O O . PHE C 1 54 ? 5.656 74.130 -8.261 1.00 16.72 54 PHE C O 1
ATOM 7104 N N . THR C 1 55 ? 7.206 72.864 -9.278 1.00 15.19 55 THR C N 1
ATOM 7105 C CA . THR C 1 55 ? 7.377 71.982 -8.130 1.00 16.50 55 THR C CA 1
ATOM 7106 C C . THR C 1 55 ? 7.896 72.726 -6.899 1.00 16.98 55 THR C C 1
ATOM 7107 O O . THR C 1 55 ? 7.406 72.524 -5.783 1.00 17.81 55 THR C O 1
ATOM 7111 N N . ALA C 1 56 ? 8.890 73.582 -7.107 1.00 17.38 56 ALA C N 1
ATOM 7112 C CA . ALA C 1 56 ? 9.482 74.347 -6.014 1.00 18.93 56 ALA C CA 1
ATOM 7113 C C . ALA C 1 56 ? 8.455 75.296 -5.411 1.00 20.81 56 ALA C C 1
ATOM 7114 O O . ALA C 1 56 ? 8.358 75.427 -4.192 1.00 19.41 56 ALA C O 1
ATOM 7116 N N . ALA C 1 57 ? 7.688 75.951 -6.273 1.00 19.76 57 ALA C N 1
ATOM 7117 C CA . ALA C 1 57 ? 6.662 76.880 -5.818 1.00 20.83 57 ALA C CA 1
ATOM 7118 C C . ALA C 1 57 ? 5.624 76.131 -4.983 1.00 19.78 57 ALA C C 1
ATOM 7119 O O . ALA C 1 57 ? 5.249 76.577 -3.899 1.00 19.02 57 ALA C O 1
ATOM 7121 N N . ALA C 1 58 ? 5.165 74.987 -5.482 1.00 18.18 58 ALA C N 1
ATOM 7122 C CA . ALA C 1 58 ? 4.176 74.210 -4.752 1.00 19.37 58 ALA C CA 1
ATOM 7123 C C . ALA C 1 58 ? 4.727 73.752 -3.408 1.00 19.44 58 ALA C C 1
ATOM 7124 O O . ALA C 1 58 ? 4.038 73.808 -2.389 1.00 19.68 58 ALA C O 1
ATOM 7126 N N . ALA C 1 59 ? 5.973 73.293 -3.416 1.00 19.08 59 ALA C N 1
ATOM 7127 C CA . ALA C 1 59 ? 6.615 72.806 -2.203 1.00 19.75 59 ALA C CA 1
ATOM 7128 C C . ALA C 1 59 ? 6.659 73.874 -1.116 1.00 20.30 59 ALA C C 1
ATOM 7129 O O . ALA C 1 59 ? 6.418 73.587 0.054 1.00 20.11 59 ALA C O 1
ATOM 7131 N N . LEU C 1 60 ? 6.980 75.102 -1.500 1.00 20.13 60 LEU C N 1
ATOM 7132 C CA . LEU C 1 60 ? 7.047 76.185 -0.530 1.00 21.83 60 LEU C CA 1
ATOM 7133 C C . LEU C 1 60 ? 5.655 76.545 -0.013 1.00 22.87 60 LEU C C 1
ATOM 7134 O O . LEU C 1 60 ? 5.489 76.876 1.159 1.00 23.77 60 LEU C O 1
ATOM 7139 N N . GLU C 1 61 ? 4.657 76.462 -0.888 1.00 21.88 61 GLU C N 1
ATOM 7140 C CA . GLU C 1 61 ? 3.278 76.780 -0.519 1.00 23.37 61 GLU C CA 1
ATOM 7141 C C . GLU C 1 61 ? 2.684 75.729 0.411 1.00 23.87 61 GLU C C 1
ATOM 7142 O O . GLU C 1 61 ? 2.039 76.057 1.408 1.00 23.58 61 GLU C O 1
ATOM 7148 N N . VAL C 1 62 ? 2.913 74.465 0.073 1.00 22.65 62 VAL C N 1
ATOM 7149 C CA . VAL C 1 62 ? 2.386 73.336 0.834 1.00 22.35 62 VAL C CA 1
ATOM 7150 C C . VAL C 1 62 ? 3.183 72.960 2.076 1.00 22.47 62 VAL C C 1
ATOM 7151 O O . VAL C 1 62 ? 2.612 72.761 3.152 1.00 20.85 62 VAL C O 1
ATOM 7155 N N . LEU C 1 63 ? 4.499 72.856 1.933 1.00 21.67 63 LEU C N 1
ATOM 7156 C CA . LEU C 1 63 ? 5.339 72.468 3.060 1.00 21.53 63 LEU C CA 1
ATOM 7157 C C . LEU C 1 63 ? 5.851 73.650 3.875 1.00 21.91 63 LEU C C 1
ATOM 7158 O O . LEU C 1 63 ? 5.991 73.557 5.097 1.00 20.70 63 LEU C O 1
ATOM 7163 N N . GLY C 1 64 ? 6.121 74.761 3.197 1.00 21.55 64 GLY C N 1
ATOM 7164 C CA . GLY C 1 64 ? 6.626 75.940 3.877 1.00 21.76 64 GLY C CA 1
ATOM 7165 C C . GLY C 1 64 ? 8.139 76.019 3.794 1.00 22.17 64 GLY C C 1
ATOM 7166 O O . GLY C 1 64 ? 8.827 74.994 3.813 1.00 23.17 64 GLY C O 1
ATOM 7167 N N . ALA C 1 65 ? 8.666 77.236 3.705 1.00 21.50 65 ALA C N 1
ATOM 7168 C CA . ALA C 1 65 ? 10.106 77.433 3.611 1.00 21.92 65 ALA C CA 1
ATOM 7169 C C . ALA C 1 65 ? 10.842 76.948 4.857 1.00 22.05 65 ALA C C 1
ATOM 7170 O O . ALA C 1 65 ? 12.052 76.725 4.821 1.00 21.17 65 ALA C O 1
ATOM 7172 N N . ASP C 1 66 ? 10.107 76.776 5.951 1.00 22.84 66 ASP C N 1
ATOM 7173 C CA . ASP C 1 66 ? 10.682 76.339 7.219 1.00 23.73 66 ASP C CA 1
ATOM 7174 C C . ASP C 1 66 ? 10.550 74.837 7.457 1.00 23.62 66 ASP C C 1
ATOM 7175 O O . ASP C 1 66 ? 10.968 74.333 8.495 1.00 22.58 66 ASP C O 1
ATOM 7180 N N . HIS C 1 67 ? 9.966 74.125 6.499 1.00 22.98 67 HIS C N 1
ATOM 7181 C CA . HIS C 1 67 ? 9.790 72.681 6.622 1.00 22.84 67 HIS C CA 1
ATOM 7182 C C . HIS C 1 67 ? 11.110 71.906 6.6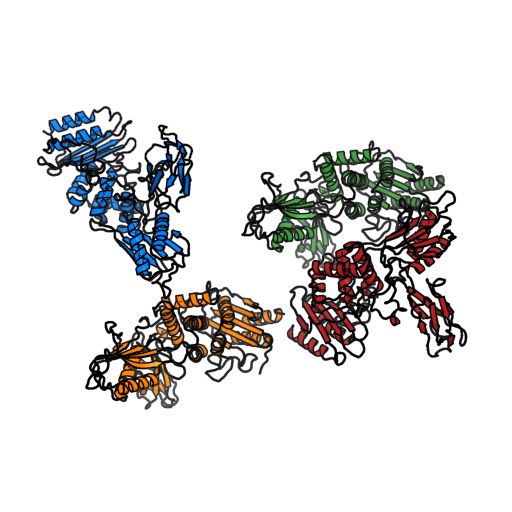47 1.00 23.63 67 HIS C C 1
ATOM 7183 O O . HIS C 1 67 ? 12.028 72.197 5.883 1.00 23.35 67 HIS C O 1
ATOM 7190 N N . SER C 1 68 ? 11.192 70.908 7.522 1.00 23.10 68 SER C N 1
ATOM 7191 C CA . SER C 1 68 ? 12.386 70.072 7.628 1.00 23.20 68 SER C CA 1
ATOM 7192 C C . SER C 1 68 ? 11.952 68.611 7.542 1.00 23.71 68 SER C C 1
ATOM 7193 O O . SER C 1 68 ? 10.803 68.283 7.837 1.00 22.12 68 SER C O 1
ATOM 7196 N N . PHE C 1 69 ? 12.864 67.734 7.132 1.00 21.54 69 PHE C N 1
ATOM 7197 C CA . PHE C 1 69 ? 12.539 66.318 7.009 1.00 23.37 69 PHE C CA 1
ATOM 7198 C C . PHE C 1 69 ? 13.259 65.486 8.057 1.00 21.85 69 PHE C C 1
ATOM 7199 O O . PHE C 1 69 ? 14.422 65.740 8.374 1.00 22.07 69 PHE C O 1
ATOM 7207 N N . GLY C 1 70 ? 12.564 64.486 8.588 1.00 22.38 70 GLY C N 1
ATOM 7208 C CA . GLY C 1 70 ? 13.158 63.651 9.611 1.00 20.61 70 GLY C CA 1
ATOM 7209 C C . GLY C 1 70 ? 13.417 62.206 9.245 1.00 22.11 70 GLY C C 1
ATOM 7210 O O . GLY C 1 70 ? 12.806 61.646 8.333 1.00 21.19 70 GLY C O 1
ATOM 7211 N N . THR C 1 71 ? 14.352 61.606 9.973 1.00 19.33 71 THR C N 1
ATOM 7212 C CA . THR C 1 71 ? 14.725 60.214 9.797 1.00 20.44 71 THR C CA 1
ATOM 7213 C C . THR C 1 71 ? 14.932 59.715 11.225 1.00 21.69 71 THR C C 1
ATOM 7214 O O . THR C 1 71 ? 15.451 60.454 12.065 1.00 21.73 71 THR C O 1
ATOM 7218 N N . GLU C 1 72 ? 14.525 58.483 11.510 1.00 21.96 72 GLU C N 1
ATOM 7219 C CA . GLU C 1 72 ? 14.675 57.946 12.860 1.00 23.41 72 GLU C CA 1
ATOM 7220 C C . GLU C 1 72 ? 14.977 56.456 12.884 1.00 23.34 72 GLU C C 1
ATOM 7221 O O . GLU C 1 72 ? 14.815 55.756 11.884 1.00 23.28 72 GLU C O 1
ATOM 7227 N N . VAL C 1 73 ? 15.407 55.983 14.049 1.00 21.77 73 VAL C N 1
ATOM 7228 C CA . VAL C 1 73 ? 15.715 54.577 14.262 1.00 21.81 73 VAL C CA 1
ATOM 7229 C C . VAL C 1 73 ? 14.879 54.123 15.453 1.00 22.48 73 VAL C C 1
ATOM 7230 O O . VAL C 1 73 ? 14.928 54.743 16.514 1.00 21.49 73 VAL C O 1
ATOM 7234 N N . ALA C 1 74 ? 14.110 53.051 15.282 1.00 22.76 74 ALA C N 1
ATOM 7235 C CA . ALA C 1 74 ? 13.255 52.565 16.362 1.00 23.32 74 ALA C CA 1
ATOM 7236 C C . ALA C 1 74 ? 13.340 51.063 16.626 1.00 23.85 74 ALA C C 1
ATOM 7237 O O . ALA C 1 74 ? 13.665 50.269 15.742 1.00 23.05 74 ALA C O 1
ATOM 7239 N N . ALA C 1 75 ? 13.033 50.696 17.867 1.00 23.84 75 ALA C N 1
ATOM 7240 C CA . ALA C 1 75 ? 13.039 49.310 18.315 1.00 25.21 75 ALA C CA 1
ATOM 7241 C C . ALA C 1 75 ? 11.756 49.116 19.117 1.00 25.71 75 ALA C C 1
ATOM 7242 O O . ALA C 1 75 ? 11.147 50.095 19.547 1.00 25.39 75 ALA C O 1
ATOM 7244 N N . GLU C 1 76 ? 11.344 47.866 19.308 1.00 27.92 76 GLU C N 1
ATOM 7245 C CA . GLU C 1 76 ? 10.122 47.572 20.054 1.00 29.31 76 GLU C CA 1
ATOM 7246 C C . GLU C 1 76 ? 10.177 48.141 21.470 1.00 29.97 76 GLU C C 1
ATOM 7247 O O . GLU C 1 76 ? 9.152 48.519 22.039 1.00 29.56 76 GLU C O 1
ATOM 7253 N N . SER C 1 77 ? 11.378 48.203 22.032 1.00 29.71 77 SER C N 1
ATOM 7254 C CA . SER C 1 77 ? 11.576 48.739 23.374 1.00 30.32 77 SER C CA 1
ATOM 7255 C C . SER C 1 77 ? 13.059 49.023 23.586 1.00 30.92 77 SER C C 1
ATOM 7256 O O . SER C 1 77 ? 13.900 48.563 22.813 1.00 31.12 77 SER C O 1
ATOM 7259 N N . ALA C 1 78 ? 13.380 49.786 24.625 1.00 30.92 78 ALA C N 1
ATOM 7260 C CA . ALA C 1 78 ? 14.771 50.118 24.910 1.00 30.97 78 ALA C CA 1
ATOM 7261 C C . ALA C 1 78 ? 15.583 48.849 25.130 1.00 30.96 78 ALA C C 1
ATOM 7262 O O . ALA C 1 78 ? 15.037 47.801 25.474 1.00 31.78 78 ALA C O 1
ATOM 7264 N N . PRO C 1 79 ? 16.908 48.926 24.935 1.00 31.53 79 PRO C N 1
ATOM 7265 C CA . PRO C 1 79 ? 17.785 47.766 25.118 1.00 32.89 79 PRO C CA 1
ATOM 7266 C C . PRO C 1 79 ? 17.756 47.226 26.547 1.00 34.10 79 PRO C C 1
ATOM 7267 O O . PRO C 1 79 ? 17.680 47.991 27.509 1.00 35.01 79 PRO C O 1
ATOM 7271 N N . GLY C 1 80 ? 17.811 45.905 26.678 1.00 36.02 80 GLY C N 1
ATOM 7272 C CA . GLY C 1 80 ? 17.797 45.299 27.997 1.00 37.95 80 GLY C CA 1
ATOM 7273 C C . GLY C 1 80 ? 19.070 45.605 28.764 1.00 38.68 80 GLY C C 1
ATOM 7274 O O . GLY C 1 80 ? 19.919 46.363 28.292 1.00 38.92 80 GLY C O 1
ATOM 7275 N N . ARG C 1 81 ? 19.208 45.018 29.948 1.00 40.30 81 ARG C N 1
ATOM 7276 C CA . ARG C 1 81 ? 20.396 45.240 30.766 1.00 40.96 81 ARG C CA 1
ATOM 7277 C C . ARG C 1 81 ? 21.613 44.657 30.060 1.00 40.78 81 ARG C C 1
ATOM 7278 O O . ARG C 1 81 ? 22.754 45.004 30.369 1.00 40.87 81 ARG C O 1
ATOM 7286 N N . ARG C 1 82 ? 21.358 43.768 29.105 1.00 41.60 82 ARG C N 1
ATOM 7287 C CA . ARG C 1 82 ? 22.423 43.128 28.346 1.00 41.73 82 ARG C CA 1
ATOM 7288 C C . ARG C 1 82 ? 22.701 43.912 27.067 1.00 40.82 82 ARG C C 1
ATOM 7289 O O . ARG C 1 82 ? 23.460 43.468 26.205 1.00 40.58 82 ARG C O 1
ATOM 7297 N N . GLY C 1 83 ? 22.082 45.084 26.959 1.00 39.64 83 GLY C N 1
ATOM 7298 C CA . GLY C 1 83 ? 22.276 45.927 25.793 1.00 39.64 83 GLY C CA 1
ATOM 7299 C C . GLY C 1 83 ? 21.844 45.285 24.490 1.00 38.37 83 GLY C C 1
ATOM 7300 O O . GLY C 1 83 ? 22.402 45.575 23.432 1.00 37.36 83 GLY C O 1
ATOM 7301 N N . GLU C 1 84 ? 20.847 44.412 24.561 1.00 37.55 84 GLU C N 1
ATOM 7302 C CA . GLU C 1 84 ? 20.359 43.742 23.368 1.00 37.38 84 GLU C CA 1
ATOM 7303 C C . GLU C 1 84 ? 18.967 44.206 22.969 1.00 35.95 84 GLU C C 1
ATOM 7304 O O . GLU C 1 84 ? 18.152 44.582 23.814 1.00 35.46 84 GLU C O 1
ATOM 7310 N N . VAL C 1 85 ? 18.715 44.189 21.664 1.00 34.30 85 VAL C N 1
ATOM 7311 C CA . VAL C 1 85 ? 17.421 44.557 21.114 1.00 32.93 85 VAL C CA 1
ATOM 7312 C C . VAL C 1 85 ? 17.122 43.489 20.068 1.00 31.78 85 VAL C C 1
ATOM 7313 O O . VAL C 1 85 ? 18.028 42.778 19.628 1.00 31.87 85 VAL C O 1
ATOM 7317 N N . GLN C 1 86 ? 15.859 43.358 19.683 1.00 29.74 86 GLN C N 1
ATOM 7318 C CA . GLN C 1 86 ? 15.487 42.356 18.695 1.00 30.05 86 GLN C CA 1
ATOM 7319 C C . GLN C 1 86 ? 15.688 42.928 17.296 1.00 29.93 86 GLN C C 1
ATOM 7320 O O . GLN C 1 86 ? 16.816 42.986 16.799 1.00 27.68 86 GLN C O 1
ATOM 7326 N N . ASP C 1 87 ? 14.597 43.347 16.663 1.00 28.78 87 ASP C N 1
ATOM 7327 C CA . ASP C 1 87 ? 14.672 43.934 15.332 1.00 27.05 87 ASP C CA 1
ATOM 7328 C C . ASP C 1 87 ? 14.851 45.442 15.468 1.00 27.24 87 ASP C C 1
ATOM 7329 O O . ASP C 1 87 ? 14.392 46.050 16.438 1.00 28.04 87 ASP C O 1
ATOM 7334 N N . LEU C 1 88 ? 15.525 46.041 14.494 1.00 25.02 88 LEU C N 1
ATOM 7335 C CA . LEU C 1 88 ? 15.767 47.475 14.506 1.00 23.61 88 LEU C CA 1
ATOM 7336 C C . LEU C 1 88 ? 15.314 48.041 13.164 1.00 24.06 88 LEU C C 1
ATOM 7337 O O . LEU C 1 88 ? 15.491 47.397 12.130 1.00 23.02 88 LEU C O 1
ATOM 7342 N N . TYR C 1 89 ? 14.723 49.231 13.185 1.00 22.23 89 TYR C N 1
ATOM 7343 C CA . TYR C 1 89 ? 14.242 49.857 11.959 1.00 22.55 89 TYR C CA 1
ATOM 7344 C C . TYR C 1 89 ? 14.795 51.252 11.721 1.00 20.79 89 TYR C C 1
ATOM 7345 O O . TYR C 1 89 ? 14.828 52.085 12.627 1.00 19.79 89 TYR C O 1
ATOM 7354 N N . LEU C 1 90 ? 15.228 51.487 10.484 1.00 20.80 90 LEU C N 1
ATOM 7355 C CA . LEU C 1 90 ? 15.741 52.782 10.053 1.00 20.14 90 LEU C CA 1
ATOM 7356 C C . LEU C 1 90 ? 14.574 53.326 9.252 1.00 18.87 90 LEU C C 1
ATOM 7357 O O . LEU C 1 90 ? 14.250 52.795 8.193 1.00 19.39 90 LEU C O 1
ATOM 7362 N N . VAL C 1 91 ? 13.947 54.382 9.761 1.00 18.75 91 VAL C N 1
ATOM 7363 C CA . VAL C 1 91 ? 12.773 54.962 9.120 1.00 17.87 91 VAL C CA 1
ATOM 7364 C C . VAL C 1 91 ? 13.021 56.317 8.474 1.00 16.70 91 VAL C C 1
ATOM 7365 O O . VAL C 1 91 ? 13.369 57.285 9.149 1.00 15.38 91 VAL C O 1
ATOM 7369 N N . GLY C 1 92 ? 12.828 56.378 7.160 1.00 16.81 92 GLY C N 1
ATOM 7370 C CA . GLY C 1 92 ? 13.024 57.625 6.447 1.00 16.87 92 GLY C CA 1
ATOM 7371 C C . GLY C 1 92 ? 11.699 58.282 6.120 1.00 16.29 92 GLY C C 1
ATOM 7372 O O . GLY C 1 92 ? 10.728 57.598 5.782 1.00 19.03 92 GLY C O 1
ATOM 7373 N N . ARG C 1 93 ? 11.645 59.604 6.231 1.00 16.44 93 ARG C N 1
ATOM 7374 C CA . ARG C 1 93 ? 10.424 60.329 5.922 1.00 19.55 93 ARG C CA 1
ATOM 7375 C C . ARG C 1 93 ? 10.605 61.434 4.887 1.00 18.93 93 ARG C C 1
ATOM 7376 O O . ARG C 1 93 ? 10.137 62.557 5.067 1.00 19.37 93 ARG C O 1
ATOM 7384 N N . GLY C 1 94 ? 11.306 61.108 3.805 1.00 18.52 94 GLY C N 1
ATOM 7385 C CA . GLY C 1 94 ? 11.491 62.061 2.725 1.00 18.64 94 GLY C CA 1
ATOM 7386 C C . GLY C 1 94 ? 12.649 63.040 2.731 1.00 18.76 94 GLY C C 1
ATOM 7387 O O . GLY C 1 94 ? 12.627 64.001 1.960 1.00 19.04 94 GLY C O 1
ATOM 7388 N N . ASP C 1 95 ? 13.656 62.827 3.571 1.00 15.94 95 ASP C N 1
ATOM 7389 C CA . ASP C 1 95 ? 14.794 63.747 3.591 1.00 18.01 95 ASP C CA 1
ATOM 7390 C C . ASP C 1 95 ? 15.656 63.518 2.342 1.00 15.94 95 ASP C C 1
ATOM 7391 O O . ASP C 1 95 ? 16.236 62.449 2.167 1.00 17.41 95 ASP C O 1
ATOM 7396 N N . PRO C 1 96 ? 15.756 64.525 1.464 1.00 15.36 96 PRO C N 1
ATOM 7397 C CA . PRO C 1 96 ? 16.555 64.396 0.240 1.00 16.18 96 PRO C CA 1
ATOM 7398 C C . PRO C 1 96 ? 18.027 64.752 0.438 1.00 17.08 96 PRO C C 1
ATOM 7399 O O . PRO C 1 96 ? 18.789 64.822 -0.530 1.00 13.80 96 PRO C O 1
ATOM 7403 N N . THR C 1 97 ? 18.418 64.960 1.693 1.00 13.97 97 THR C N 1
ATOM 7404 C CA . THR C 1 97 ? 19.788 65.334 2.027 1.00 17.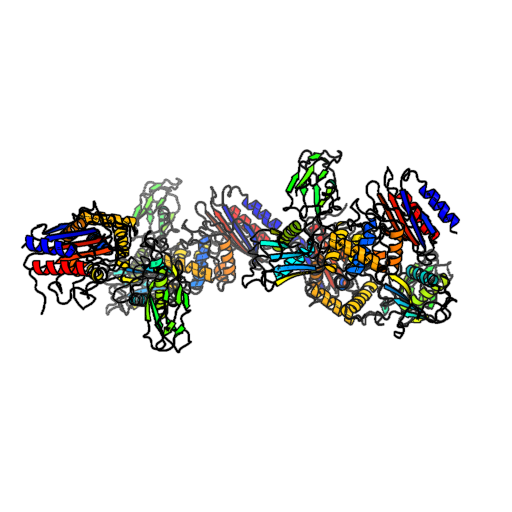33 97 THR C CA 1
ATOM 7405 C C . THR C 1 97 ? 20.397 64.487 3.148 1.00 18.15 97 THR C C 1
ATOM 7406 O O . THR C 1 97 ? 21.295 64.945 3.856 1.00 19.85 97 THR C O 1
ATOM 7410 N N . LEU C 1 98 ? 19.916 63.257 3.309 1.00 18.05 98 LEU C N 1
ATOM 7411 C CA . LEU C 1 98 ? 20.432 62.369 4.351 1.00 17.66 98 LEU C CA 1
ATOM 7412 C C . LEU C 1 98 ? 21.763 61.788 3.889 1.00 17.87 98 LEU C C 1
ATOM 7413 O O . LEU C 1 98 ? 21.794 60.987 2.958 1.00 18.36 98 LEU C O 1
ATOM 7418 N N . SER C 1 99 ? 22.849 62.177 4.552 1.00 17.14 99 SER C N 1
ATOM 7419 C CA . SER C 1 99 ? 24.197 61.719 4.196 1.00 18.35 99 SER C CA 1
ATOM 7420 C C . SER C 1 99 ? 24.663 60.487 4.973 1.00 19.95 99 SER C C 1
ATOM 7421 O O . SER C 1 99 ? 24.037 60.078 5.952 1.00 19.56 99 SER C O 1
ATOM 7424 N N . ALA C 1 100 ? 25.781 59.913 4.532 1.00 20.25 100 ALA C N 1
ATOM 7425 C CA . ALA C 1 100 ? 26.351 58.745 5.190 1.00 21.14 100 ALA C CA 1
ATOM 7426 C C . ALA C 1 100 ? 26.813 59.184 6.573 1.00 21.92 100 ALA C C 1
ATOM 7427 O O . ALA C 1 100 ? 26.797 58.405 7.527 1.00 22.04 100 ALA C O 1
ATOM 7429 N N . GLU C 1 101 ? 27.230 60.443 6.668 1.00 22.33 101 GLU C N 1
ATOM 7430 C CA . GLU C 1 101 ? 27.685 61.002 7.933 1.00 24.37 101 GLU C CA 1
ATOM 7431 C C . GLU C 1 101 ? 26.514 61.063 8.903 1.00 23.08 101 GLU C C 1
ATOM 7432 O O . GLU C 1 101 ? 26.679 60.851 10.106 1.00 20.97 101 GLU C O 1
ATOM 7438 N N . ASP C 1 102 ? 25.327 61.351 8.378 1.00 22.09 102 ASP C N 1
ATOM 7439 C CA . ASP C 1 102 ? 24.134 61.419 9.216 1.00 21.07 102 ASP C CA 1
ATOM 7440 C C . ASP C 1 102 ? 23.822 60.026 9.758 1.00 20.97 102 ASP C C 1
ATOM 7441 O O . ASP C 1 102 ? 23.407 59.869 10.908 1.00 19.11 102 ASP C O 1
ATOM 7446 N N . LEU C 1 103 ? 24.025 59.013 8.926 1.00 19.21 103 LEU C N 1
ATOM 7447 C CA . LEU C 1 103 ? 23.778 57.646 9.350 1.00 20.69 103 LEU C CA 1
ATOM 7448 C C . LEU C 1 103 ? 24.760 57.268 10.461 1.00 20.88 103 LEU C C 1
ATOM 7449 O O . LEU C 1 103 ? 24.399 56.567 11.407 1.00 19.10 103 LEU C O 1
ATOM 7454 N N . ASP C 1 104 ? 26.001 57.734 10.352 1.00 19.31 104 ASP C N 1
ATOM 7455 C CA . ASP C 1 104 ? 26.981 57.417 11.385 1.00 20.79 104 ASP C CA 1
ATOM 7456 C C . ASP C 1 104 ? 26.593 58.102 12.688 1.00 19.94 104 ASP C C 1
ATOM 7457 O O . ASP C 1 104 ? 26.694 57.512 13.763 1.00 19.64 104 ASP C O 1
ATOM 7462 N N . ALA C 1 105 ? 26.139 59.348 12.584 1.00 20.45 105 ALA C N 1
ATOM 7463 C CA . ALA C 1 105 ? 25.725 60.105 13.757 1.00 21.60 105 ALA C CA 1
ATOM 7464 C C . ALA C 1 105 ? 24.585 59.373 14.472 1.00 21.97 105 ALA C C 1
ATOM 7465 O O . ALA C 1 105 ? 24.591 59.246 15.697 1.00 21.07 105 ALA C O 1
ATOM 7467 N N . MET C 1 106 ? 23.604 58.888 13.714 1.00 21.72 106 MET C N 1
ATOM 7468 C CA . MET C 1 106 ? 22.496 58.158 14.324 1.00 22.24 106 MET C CA 1
ATOM 7469 C C . MET C 1 106 ? 22.954 56.811 14.885 1.00 23.01 106 MET C C 1
ATOM 7470 O O . MET C 1 106 ? 22.438 56.347 15.903 1.00 23.89 106 MET C O 1
ATOM 7475 N N . ALA C 1 107 ? 23.920 56.179 14.227 1.00 22.10 107 ALA C N 1
ATOM 7476 C CA . ALA C 1 107 ? 24.425 54.893 14.702 1.00 22.27 107 ALA C CA 1
ATOM 7477 C C . ALA C 1 107 ? 25.105 55.099 16.056 1.00 24.12 107 ALA C C 1
ATOM 7478 O O . ALA C 1 107 ? 25.048 54.231 16.934 1.00 22.87 107 ALA C O 1
ATOM 7480 N N . ALA C 1 108 ? 25.742 56.256 16.217 1.00 22.13 108 ALA C N 1
ATOM 7481 C CA . ALA C 1 108 ? 26.418 56.583 17.467 1.00 23.27 108 ALA C CA 1
ATOM 7482 C C . ALA C 1 108 ? 25.360 56.782 18.549 1.00 24.21 108 ALA C C 1
ATOM 7483 O O . ALA C 1 108 ? 25.549 56.370 19.692 1.00 23.25 108 ALA C O 1
ATOM 7485 N N . GLU C 1 109 ? 24.245 57.411 18.182 1.00 23.17 109 GLU C N 1
ATOM 7486 C CA . GLU C 1 109 ? 23.159 57.638 19.129 1.00 24.22 109 GLU C CA 1
ATOM 7487 C C . GLU C 1 109 ? 22.562 56.298 19.527 1.00 24.95 109 GLU C C 1
ATOM 7488 O O . GLU C 1 109 ? 22.167 56.102 20.675 1.00 25.03 109 GLU C O 1
ATOM 7494 N N . VAL C 1 110 ? 22.479 55.377 18.574 1.00 23.50 110 VAL C N 1
ATOM 7495 C CA . VAL C 1 110 ? 21.939 54.061 18.881 1.00 23.05 110 VAL C CA 1
ATOM 7496 C C . VAL C 1 110 ? 22.845 53.440 19.937 1.00 24.53 110 VAL C C 1
ATOM 7497 O O . VAL C 1 110 ? 22.364 52.918 20.938 1.00 24.39 110 VAL C O 1
ATOM 7501 N N . ALA C 1 111 ? 24.158 53.519 19.709 1.00 23.79 111 ALA C N 1
ATOM 7502 C CA . ALA C 1 111 ? 25.145 52.977 20.641 1.00 25.60 111 ALA C CA 1
ATOM 7503 C C . ALA C 1 111 ? 25.026 53.651 22.003 1.00 24.74 111 ALA C C 1
ATOM 7504 O O . ALA C 1 111 ? 25.000 52.988 23.045 1.00 25.41 111 ALA C O 1
ATOM 7506 N N . ALA C 1 112 ? 24.943 54.975 21.983 1.00 26.00 112 ALA C N 1
ATOM 7507 C CA . ALA C 1 112 ? 24.838 55.758 23.206 1.00 26.11 112 ALA C CA 1
ATOM 7508 C C . ALA C 1 112 ? 23.598 55.396 24.021 1.00 28.53 112 ALA C C 1
ATOM 7509 O O . ALA C 1 112 ? 23.582 55.578 25.239 1.00 28.16 112 ALA C O 1
ATOM 7511 N N . SER C 1 113 ? 22.562 54.883 23.359 1.00 28.17 113 SER C N 1
ATOM 7512 C CA . SER C 1 113 ? 21.337 54.505 24.061 1.00 27.97 113 SER C CA 1
ATOM 7513 C C . SER C 1 113 ? 21.534 53.198 24.827 1.00 27.89 113 SER C C 1
ATOM 7514 O O . SER C 1 113 ? 20.609 52.699 25.469 1.00 28.42 113 SER C O 1
ATOM 7517 N N . GLY C 1 114 ? 22.735 52.636 24.742 1.00 27.54 114 GLY C N 1
ATOM 7518 C CA . GLY C 1 114 ? 23.018 51.395 25.446 1.00 26.25 114 GLY C CA 1
ATOM 7519 C C . GLY C 1 114 ? 22.909 50.123 24.623 1.00 27.63 114 GLY C C 1
ATOM 7520 O O . GLY C 1 114 ? 22.967 49.027 25.175 1.00 28.21 114 GLY C O 1
ATOM 7521 N N . VAL C 1 115 ? 22.744 50.252 23.310 1.00 27.43 115 VAL C N 1
ATOM 7522 C CA . VAL C 1 115 ? 22.644 49.080 22.439 1.00 27.84 115 VAL C CA 1
ATOM 7523 C C . VAL C 1 115 ? 24.036 48.547 22.109 1.00 28.39 115 VAL C C 1
ATOM 7524 O O . VAL C 1 115 ? 24.923 49.295 21.691 1.00 28.12 115 VAL C O 1
ATOM 7528 N N . ARG C 1 116 ? 24.217 47.246 22.288 1.00 28.79 116 ARG C N 1
ATOM 7529 C CA . ARG C 1 116 ? 25.493 46.611 22.014 1.00 31.23 116 ARG C CA 1
ATOM 7530 C C . ARG C 1 116 ? 25.284 45.568 20.924 1.00 31.54 116 ARG C C 1
ATOM 7531 O O . ARG C 1 116 ? 26.175 45.310 20.114 1.00 32.28 116 ARG C O 1
ATOM 7539 N N . THR C 1 117 ? 24.092 44.978 20.908 1.00 31.80 117 THR C N 1
ATOM 7540 C CA . THR C 1 117 ? 23.768 43.954 19.926 1.00 32.10 117 THR C CA 1
ATOM 7541 C C . THR C 1 117 ? 22.324 44.002 19.427 1.00 31.86 117 THR C C 1
ATOM 7542 O O . THR C 1 117 ? 21.393 44.246 20.193 1.00 30.60 117 THR C O 1
ATOM 7546 N N . VAL C 1 118 ? 22.157 43.782 18.126 1.00 31.60 118 VAL C N 1
ATOM 7547 C CA . VAL C 1 118 ? 20.842 43.741 17.498 1.00 30.99 118 VAL C CA 1
ATOM 7548 C C . VAL C 1 118 ? 20.630 42.261 17.212 1.00 31.73 118 VAL C C 1
ATOM 7549 O O . VAL C 1 118 ? 21.078 41.746 16.188 1.00 31.87 118 VAL C O 1
ATOM 7553 N N . ARG C 1 119 ? 19.965 41.577 18.137 1.00 32.29 119 ARG C N 1
ATOM 7554 C CA . ARG C 1 119 ? 19.723 40.148 18.003 1.00 33.43 119 ARG C CA 1
ATOM 7555 C C . ARG C 1 119 ? 18.882 39.806 16.783 1.00 33.13 119 ARG C C 1
ATOM 7556 O O . ARG C 1 119 ? 19.056 38.749 16.179 1.00 32.40 119 ARG C O 1
ATOM 7564 N N . GLY C 1 120 ? 17.971 40.704 16.426 1.00 33.03 120 GLY C N 1
ATOM 7565 C CA . GLY C 1 120 ? 17.108 40.461 15.287 1.00 32.33 120 GLY C CA 1
ATOM 7566 C C . GLY C 1 120 ? 17.655 40.965 13.966 1.00 31.73 120 GLY C C 1
ATOM 7567 O O . GLY C 1 120 ? 18.870 41.018 13.751 1.00 30.93 120 GLY C O 1
ATOM 7568 N N . ASP C 1 121 ? 16.742 41.341 13.078 1.00 29.85 121 ASP C N 1
ATOM 7569 C CA . ASP C 1 121 ? 17.111 41.835 11.760 1.00 28.08 121 ASP C CA 1
ATOM 7570 C C . ASP C 1 121 ? 17.019 43.350 11.680 1.00 26.10 121 ASP C C 1
ATOM 7571 O O . ASP C 1 121 ? 16.279 43.982 12.434 1.00 26.02 121 ASP C O 1
ATOM 7576 N N . LEU C 1 122 ? 17.786 43.929 10.761 1.00 25.96 122 LEU C N 1
ATOM 7577 C CA . LEU C 1 122 ? 17.774 45.371 10.553 1.00 24.71 122 LEU C CA 1
ATOM 7578 C C . LEU C 1 122 ? 16.908 45.633 9.330 1.00 24.59 122 LEU C C 1
ATOM 7579 O O . LEU C 1 122 ? 17.131 45.053 8.267 1.00 26.91 122 LEU C O 1
ATOM 7584 N N . TYR C 1 123 ? 15.922 46.507 9.483 1.00 22.82 123 TYR C N 1
ATOM 7585 C CA . TYR C 1 123 ? 15.018 46.830 8.388 1.00 23.34 123 TYR C CA 1
ATOM 7586 C C . TYR C 1 123 ? 15.067 48.291 7.941 1.00 21.90 123 TYR C C 1
ATOM 7587 O O . TYR C 1 123 ? 15.110 49.196 8.766 1.00 24.07 123 TYR C O 1
ATOM 7596 N N . ALA C 1 124 ? 15.045 48.507 6.627 1.00 19.96 124 ALA C N 1
ATOM 7597 C CA . ALA C 1 124 ? 15.029 49.850 6.056 1.00 19.16 124 ALA C CA 1
ATOM 7598 C C . ALA C 1 124 ? 13.550 50.111 5.768 1.00 19.60 124 ALA C C 1
ATOM 7599 O O . ALA C 1 124 ? 12.925 49.384 4.988 1.00 18.77 124 ALA C O 1
ATOM 7601 N N . ASP C 1 125 ? 12.998 51.142 6.398 1.00 17.63 125 ASP C N 1
ATOM 7602 C CA . ASP C 1 125 ? 11.590 51.485 6.247 1.00 18.78 125 ASP C CA 1
ATOM 7603 C C . ASP C 1 125 ? 11.368 52.755 5.428 1.00 18.19 125 ASP C C 1
ATOM 7604 O O . ASP C 1 125 ? 11.635 53.864 5.896 1.00 17.38 125 ASP C O 1
ATOM 7609 N N . ASP C 1 126 ? 10.883 52.590 4.196 1.00 17.46 126 ASP C N 1
ATOM 7610 C CA . ASP C 1 126 ? 10.609 53.741 3.334 1.00 17.11 126 ASP C CA 1
ATOM 7611 C C . ASP C 1 126 ? 9.125 53.807 2.971 1.00 16.61 126 ASP C C 1
ATOM 7612 O O . ASP C 1 126 ? 8.747 54.417 1.973 1.00 14.88 126 ASP C O 1
ATOM 7617 N N . THR C 1 127 ? 8.292 53.190 3.810 1.00 17.86 127 THR C N 1
ATOM 7618 C CA . THR C 1 127 ? 6.845 53.134 3.590 1.00 16.01 127 THR C CA 1
ATOM 7619 C C . THR C 1 127 ? 6.152 54.490 3.620 1.00 14.69 127 THR C C 1
ATOM 7620 O O . THR C 1 127 ? 4.977 54.606 3.260 1.00 15.63 127 THR C O 1
ATOM 7624 N N . TRP C 1 128 ? 6.876 55.512 4.060 1.00 13.41 128 TRP C N 1
ATOM 7625 C CA . TRP C 1 128 ? 6.349 56.867 4.125 1.00 14.67 128 TRP C CA 1
ATOM 7626 C C . TRP C 1 128 ? 5.960 57.298 2.711 1.00 16.59 128 TRP C C 1
ATOM 7627 O O . TRP C 1 128 ? 5.027 58.073 2.522 1.00 16.02 128 TRP C O 1
ATOM 7638 N N . PHE C 1 129 ? 6.697 56.793 1.724 1.00 17.63 129 PHE C N 1
ATOM 7639 C CA . PHE C 1 129 ? 6.408 57.077 0.326 1.00 17.81 129 PHE C CA 1
ATOM 7640 C C . PHE C 1 129 ? 6.017 55.762 -0.324 1.00 18.55 129 PHE C C 1
ATOM 7641 O O . PHE C 1 129 ? 6.201 54.684 0.241 1.00 17.66 129 PHE C O 1
ATOM 7649 N N . ASP C 1 130 ? 5.509 55.900 -1.540 1.00 22.29 130 ASP C N 1
ATOM 7650 C CA . ASP C 1 130 ? 5.089 54.829 -2.431 1.00 23.72 130 ASP C CA 1
ATOM 7651 C C . ASP C 1 130 ? 6.310 53.945 -2.705 1.00 20.28 130 ASP C C 1
ATOM 7652 O O . ASP C 1 130 ? 7.429 54.359 -2.431 1.00 19.42 130 ASP C O 1
ATOM 7657 N N . SER C 1 131 ? 6.108 52.746 -3.251 1.00 21.05 131 SER C N 1
ATOM 7658 C CA . SER C 1 131 ? 7.255 51.912 -3.603 1.00 19.15 131 SER C CA 1
ATOM 7659 C C . SER C 1 131 ? 7.409 51.990 -5.123 1.00 19.23 131 SER C C 1
ATOM 7660 O O . SER C 1 131 ? 8.086 51.168 -5.738 1.00 18.94 131 SER C O 1
ATOM 7663 N N . GLU C 1 132 ? 6.759 52.985 -5.724 1.00 18.42 132 GLU C N 1
ATOM 7664 C CA . GLU C 1 132 ? 6.864 53.193 -7.169 1.00 19.50 132 GLU C CA 1
ATOM 7665 C C . GLU C 1 132 ? 8.159 53.988 -7.323 1.00 17.98 132 GLU C C 1
ATOM 7666 O O . GLU C 1 132 ? 8.213 55.164 -6.971 1.00 17.88 132 GLU C O 1
ATOM 7672 N N . ARG C 1 133 ? 9.191 53.337 -7.846 1.00 16.61 133 ARG C N 1
ATOM 7673 C CA . ARG C 1 133 ? 10.510 53.950 -7.977 1.00 16.25 133 ARG C CA 1
ATOM 7674 C C . ARG C 1 133 ? 10.751 54.876 -9.159 1.00 16.25 133 ARG C C 1
ATOM 7675 O O . ARG C 1 133 ? 11.596 55.768 -9.086 1.00 13.52 133 ARG C O 1
ATOM 7683 N N . LEU C 1 134 ? 10.020 54.671 -10.245 1.00 16.00 134 LEU C N 1
ATOM 7684 C CA . LEU C 1 134 ? 10.230 55.487 -11.433 1.00 15.72 134 LEU C CA 1
ATOM 7685 C C . LEU C 1 134 ? 8.920 55.902 -12.072 1.00 16.75 134 LEU C C 1
ATOM 7686 O O . LEU C 1 134 ? 7.917 55.207 -11.935 1.00 16.04 134 LEU C O 1
ATOM 7691 N N . VAL C 1 135 ? 8.933 57.038 -12.765 1.00 15.52 135 VAL C N 1
ATOM 7692 C CA . VAL C 1 135 ? 7.737 57.514 -13.450 1.00 16.57 135 VAL C CA 1
ATOM 7693 C C . VAL C 1 135 ? 7.518 56.631 -14.680 1.00 18.50 135 VAL C C 1
ATOM 7694 O O . VAL C 1 135 ? 8.462 56.299 -15.395 1.00 14.03 135 VAL C O 1
ATOM 7698 N N . ASP C 1 136 ? 6.263 56.260 -14.906 1.00 18.46 136 ASP C N 1
ATOM 7699 C CA . ASP C 1 136 ? 5.884 55.394 -16.012 1.00 22.49 136 ASP C CA 1
ATOM 7700 C C . ASP C 1 136 ? 6.545 55.650 -17.362 1.00 20.53 136 ASP C C 1
ATOM 7701 O O . ASP C 1 136 ? 7.104 54.728 -17.959 1.00 19.59 136 ASP C O 1
ATOM 7706 N N . ASP C 1 137 ? 6.506 56.884 -17.854 1.00 19.68 137 ASP C N 1
ATOM 7707 C CA . ASP C 1 137 ? 7.096 57.124 -19.161 1.00 19.00 137 ASP C CA 1
ATOM 7708 C C . ASP C 1 137 ? 8.586 57.472 -19.212 1.00 18.89 137 ASP C C 1
ATOM 7709 O O . ASP C 1 137 ? 9.100 57.824 -20.272 1.00 17.67 137 ASP C O 1
ATOM 7714 N N . TRP C 1 138 ? 9.289 57.346 -18.083 1.00 17.05 138 TRP C N 1
ATOM 7715 C CA . TRP C 1 138 ? 10.732 57.597 -18.074 1.00 16.45 138 TRP C CA 1
ATOM 7716 C C . TRP C 1 138 ? 11.346 56.472 -18.901 1.00 16.43 138 TRP C C 1
ATOM 7717 O O . TRP C 1 138 ? 10.771 55.382 -18.991 1.00 16.08 138 TRP C O 1
ATOM 7728 N N . TRP C 1 139 ? 12.506 56.726 -19.501 1.00 16.44 139 TRP C N 1
ATOM 7729 C CA . TRP C 1 139 ? 13.174 55.709 -20.315 1.00 16.66 139 TRP C CA 1
ATOM 7730 C C . TRP C 1 139 ? 14.105 54.830 -19.492 1.00 16.84 139 TRP C C 1
ATOM 7731 O O . TRP C 1 139 ? 14.951 55.329 -18.757 1.00 15.28 139 TRP C O 1
ATOM 7742 N N . PRO C 1 140 ? 13.971 53.501 -19.625 1.00 17.11 140 PRO C N 1
ATOM 7743 C CA . PRO C 1 140 ? 14.813 52.551 -18.891 1.00 17.45 140 PRO C CA 1
ATOM 7744 C C . PRO C 1 140 ? 16.298 52.773 -19.192 1.00 19.27 140 PRO C C 1
ATOM 7745 O O . PRO C 1 140 ? 17.161 52.516 -18.353 1.00 16.01 140 PRO C O 1
ATOM 7749 N N . GLU C 1 141 ? 16.589 53.256 -20.397 1.00 18.28 141 GLU C N 1
ATOM 7750 C CA . GLU C 1 141 ? 17.966 53.501 -20.798 1.00 16.99 141 GLU C CA 1
ATOM 7751 C C . GLU C 1 141 ? 18.664 54.550 -19.934 1.00 16.38 141 GLU C C 1
ATOM 7752 O O . GLU C 1 141 ? 19.889 54.567 -19.845 1.00 16.44 141 GLU C O 1
ATOM 7758 N N . ASP C 1 142 ? 17.888 55.421 -19.298 1.00 15.76 142 ASP C N 1
ATOM 7759 C CA . ASP C 1 142 ? 18.463 56.463 -18.451 1.00 16.73 142 ASP C CA 1
ATOM 7760 C C . ASP C 1 142 ? 18.664 56.027 -17.003 1.00 16.44 142 ASP C C 1
ATOM 7761 O O . ASP C 1 142 ? 19.314 56.728 -16.228 1.00 13.72 142 ASP C O 1
ATOM 7766 N N . GLU C 1 143 ? 18.105 54.879 -16.643 1.00 14.62 143 GLU C N 1
ATOM 7767 C CA . GLU C 1 143 ? 18.162 54.397 -15.262 1.00 14.51 143 GLU C CA 1
ATOM 7768 C C . GLU C 1 143 ? 19.516 54.296 -14.560 1.00 15.22 143 GLU C C 1
ATOM 7769 O O . GLU C 1 143 ? 19.592 54.467 -13.342 1.00 12.52 143 GLU C O 1
ATOM 7775 N N . PRO C 1 144 ? 20.602 54.034 -15.301 1.00 14.23 144 PRO C N 1
ATOM 7776 C CA . PRO C 1 144 ? 21.892 53.939 -14.609 1.00 13.52 144 PRO C CA 1
ATOM 7777 C C . PRO C 1 144 ? 22.455 55.269 -14.125 1.00 14.86 144 PRO C C 1
ATOM 7778 O O . PRO C 1 144 ? 23.348 55.294 -13.274 1.00 13.98 144 PRO C O 1
ATOM 7782 N N . TYR C 1 145 ? 21.933 56.368 -14.660 1.00 13.04 145 TYR C N 1
ATOM 7783 C CA . TYR C 1 145 ? 22.456 57.689 -14.338 1.00 13.14 145 TYR C CA 1
ATOM 7784 C C . TYR C 1 145 ? 21.790 58.418 -13.179 1.00 12.47 145 TYR C C 1
ATOM 7785 O O . TYR C 1 145 ? 20.603 58.235 -12.911 1.00 13.20 145 TYR C O 1
ATOM 7794 N N . ALA C 1 146 ? 22.583 59.248 -12.502 1.00 12.22 146 ALA C N 1
ATOM 7795 C CA . ALA C 1 146 ? 22.142 60.006 -11.332 1.00 12.65 146 ALA C CA 1
ATOM 7796 C C . ALA C 1 146 ? 20.823 60.754 -11.494 1.00 13.63 146 ALA C C 1
ATOM 7797 O O . ALA C 1 146 ? 20.034 60.843 -10.550 1.00 14.58 146 ALA C O 1
ATOM 7799 N N . TYR C 1 147 ? 20.580 61.295 -12.683 1.00 12.47 147 TYR C N 1
ATOM 7800 C CA . TYR C 1 147 ? 19.355 62.049 -12.920 1.00 13.45 147 TYR C CA 1
ATOM 7801 C C . TYR C 1 147 ? 18.111 61.174 -13.009 1.00 13.75 147 TYR C C 1
ATOM 7802 O O . TYR C 1 147 ? 16.992 61.686 -13.070 1.00 16.32 147 TYR C O 1
ATOM 7811 N N . SER C 1 148 ? 18.301 59.859 -13.006 1.00 11.43 148 SER C N 1
ATOM 7812 C CA . SER C 1 148 ? 17.175 58.930 -13.082 1.00 12.39 148 SER C CA 1
ATOM 7813 C C . SER C 1 148 ? 17.137 58.004 -11.867 1.00 12.99 148 SER C C 1
ATOM 7814 O O . SER C 1 148 ? 16.584 56.904 -11.931 1.00 13.86 148 SER C O 1
ATOM 7817 N N . ALA C 1 149 ? 17.728 58.451 -10.761 1.00 11.65 149 ALA C N 1
ATOM 7818 C CA . ALA C 1 149 ? 17.748 57.654 -9.539 1.00 13.98 149 ALA C CA 1
ATOM 7819 C C . ALA C 1 149 ? 16.335 57.263 -9.110 1.00 13.91 149 ALA C C 1
ATOM 7820 O O . ALA C 1 149 ? 15.384 58.031 -9.290 1.00 14.54 149 ALA C O 1
ATOM 7822 N N . GLN C 1 150 ? 16.206 56.062 -8.554 1.00 12.65 150 GLN C N 1
ATOM 7823 C CA . GLN C 1 150 ? 14.920 55.566 -8.075 1.00 14.33 150 GLN C CA 1
ATOM 7824 C C . GLN C 1 150 ? 14.481 56.439 -6.913 1.00 16.07 150 GLN C C 1
ATOM 7825 O O . GLN C 1 150 ? 15.311 56.941 -6.151 1.00 13.88 150 GLN C O 1
ATOM 7831 N N . ILE C 1 151 ? 13.170 56.610 -6.779 1.00 12.62 151 ILE C N 1
ATOM 7832 C CA . ILE C 1 151 ? 12.612 57.447 -5.727 1.00 13.04 151 ILE C CA 1
ATOM 7833 C C . ILE C 1 151 ? 12.165 56.641 -4.513 1.00 13.03 151 ILE C C 1
ATOM 7834 O O . ILE C 1 151 ? 11.446 55.644 -4.631 1.00 12.54 151 ILE C O 1
ATOM 7839 N N . SER C 1 152 ? 12.605 57.087 -3.341 1.00 14.35 152 SER C N 1
ATOM 7840 C CA . SER C 1 152 ? 12.264 56.422 -2.091 1.00 15.20 152 SER C CA 1
ATOM 7841 C C . SER C 1 152 ? 12.232 57.432 -0.956 1.00 15.27 152 SER C C 1
ATOM 7842 O O . SER C 1 152 ? 12.869 58.481 -1.031 1.00 14.92 152 SER C O 1
ATOM 7845 N N . ALA C 1 153 ? 11.481 57.112 0.092 1.00 15.19 153 ALA C N 1
ATOM 7846 C CA . ALA C 1 153 ? 11.376 57.989 1.251 1.00 14.64 153 ALA C CA 1
ATOM 7847 C C . ALA C 1 153 ? 12.655 57.886 2.075 1.00 16.31 153 ALA C C 1
ATOM 7848 O O . ALA C 1 153 ? 12.969 58.773 2.874 1.00 14.99 153 ALA C O 1
ATOM 7850 N N . LEU C 1 154 ? 13.379 56.788 1.885 1.00 13.45 154 LEU C N 1
ATOM 7851 C CA . LEU C 1 154 ? 14.633 56.553 2.595 1.00 16.91 154 LEU C CA 1
ATOM 7852 C C . LEU C 1 154 ? 15.732 56.377 1.543 1.00 17.41 154 LEU C C 1
ATOM 7853 O O . LEU C 1 154 ? 15.814 55.334 0.899 1.00 17.57 154 LEU C O 1
ATOM 7858 N N . THR C 1 155 ? 16.567 57.396 1.366 1.00 16.85 155 THR C N 1
ATOM 7859 C CA . THR C 1 155 ? 17.649 57.335 0.379 1.00 15.46 155 THR C CA 1
ATOM 7860 C C . THR C 1 155 ? 18.856 58.121 0.882 1.00 16.10 155 THR C C 1
ATOM 7861 O O . THR C 1 155 ? 18.706 59.125 1.574 1.00 16.02 155 THR C O 1
ATOM 7865 N N . VAL C 1 156 ? 20.055 57.658 0.546 1.00 15.46 156 VAL C N 1
ATOM 7866 C CA . VAL C 1 156 ? 21.260 58.354 0.974 1.00 16.50 156 VAL C CA 1
ATOM 7867 C C . VAL C 1 156 ? 21.692 59.324 -0.120 1.00 16.20 156 VAL C C 1
ATOM 7868 O O . VAL C 1 156 ? 21.783 58.955 -1.296 1.00 15.85 156 VAL C O 1
ATOM 7872 N N . ALA C 1 157 ? 21.943 60.569 0.276 1.00 14.29 157 ALA C N 1
ATOM 7873 C CA . ALA C 1 157 ? 22.366 61.615 -0.648 1.00 14.04 157 ALA C CA 1
ATOM 7874 C C . ALA C 1 157 ? 23.887 61.721 -0.646 1.00 14.59 157 ALA C C 1
ATOM 7875 O O . ALA C 1 157 ? 24.509 61.798 0.414 1.00 14.91 157 ALA C O 1
ATOM 7877 N N . HIS C 1 158 ? 24.480 61.734 -1.835 1.00 14.38 158 HIS C N 1
ATOM 7878 C CA . HIS C 1 158 ? 25.931 61.817 -1.971 1.00 17.17 158 HIS C CA 1
ATOM 7879 C C . HIS C 1 158 ? 26.446 63.232 -2.233 1.00 17.20 158 HIS C C 1
ATOM 7880 O O . HIS C 1 158 ? 25.868 63.978 -3.020 1.00 15.65 158 HIS C O 1
ATOM 7887 N N . GLY C 1 159 ? 27.545 63.582 -1.565 1.00 16.21 159 GLY C N 1
ATOM 7888 C CA . GLY C 1 159 ? 28.167 64.883 -1.751 1.00 18.43 159 GLY C CA 1
ATOM 7889 C C . GLY C 1 159 ? 27.407 66.099 -1.258 1.00 18.87 159 GLY C C 1
ATOM 7890 O O . GLY C 1 159 ? 26.289 65.986 -0.766 1.00 17.81 159 GLY C O 1
ATOM 7891 N N . GLU C 1 160 ? 28.026 67.270 -1.399 1.00 19.83 160 GLU C N 1
ATOM 7892 C CA . GLU C 1 160 ? 27.401 68.516 -0.968 1.00 21.37 160 GLU C CA 1
ATOM 7893 C C . GLU C 1 160 ? 26.235 68.916 -1.864 1.00 20.23 160 GLU C C 1
ATOM 7894 O O . GLU C 1 160 ? 25.440 69.781 -1.503 1.00 19.50 160 GLU C O 1
ATOM 7900 N N . ARG C 1 161 ? 26.134 68.297 -3.036 1.00 18.92 161 ARG C N 1
ATOM 7901 C CA . ARG C 1 161 ? 25.036 68.604 -3.950 1.00 16.54 161 ARG C CA 1
ATOM 7902 C C . ARG C 1 161 ? 23.849 67.683 -3.676 1.00 16.14 161 ARG C C 1
ATOM 7903 O O . ARG C 1 161 ? 22.777 67.833 -4.262 1.00 16.11 161 ARG C O 1
ATOM 7911 N N . PHE C 1 162 ? 24.066 66.727 -2.780 1.00 14.64 162 PHE C N 1
ATOM 7912 C CA . PHE C 1 162 ? 23.042 65.770 -2.367 1.00 16.40 162 PHE C CA 1
ATOM 7913 C C . PHE C 1 162 ? 22.373 64.965 -3.480 1.00 16.16 162 PHE C C 1
ATOM 7914 O O . PHE C 1 162 ? 21.151 65.008 -3.642 1.00 11.62 162 PHE C O 1
ATOM 7922 N N . ASP C 1 163 ? 23.171 64.219 -4.237 1.00 14.95 163 ASP C N 1
ATOM 7923 C CA . ASP C 1 163 ? 22.620 63.384 -5.300 1.00 13.16 163 ASP C CA 1
ATOM 7924 C C . ASP C 1 163 ? 22.159 62.101 -4.617 1.00 15.52 163 ASP C C 1
ATOM 7925 O O . ASP C 1 163 ? 22.957 61.390 -4.013 1.00 13.05 163 ASP C O 1
ATOM 7930 N N . THR C 1 164 ? 20.860 61.819 -4.697 1.00 13.01 164 THR C N 1
ATOM 7931 C CA . THR C 1 164 ? 20.287 60.652 -4.035 1.00 13.95 164 THR C CA 1
ATOM 7932 C C . THR C 1 164 ? 20.244 59.352 -4.830 1.00 15.82 164 THR C C 1
ATOM 7933 O O . THR C 1 164 ? 20.309 59.346 -6.062 1.00 13.05 164 THR C O 1
ATOM 7937 N N . GLY C 1 165 ? 20.115 58.253 -4.091 1.00 13.91 165 GLY C N 1
ATOM 7938 C CA . GLY C 1 165 ? 20.015 56.930 -4.682 1.00 15.84 165 GLY C CA 1
ATOM 7939 C C . GLY C 1 165 ? 21.136 56.494 -5.602 1.00 14.79 165 GLY C C 1
ATOM 7940 O O . GLY C 1 165 ? 20.929 55.656 -6.478 1.00 14.70 165 GLY C O 1
ATOM 7941 N N . VAL C 1 166 ? 22.329 57.043 -5.401 1.00 14.08 166 VAL C N 1
ATOM 7942 C CA . VAL C 1 166 ? 23.469 56.687 -6.234 1.00 15.62 166 VAL C CA 1
ATOM 7943 C C . VAL C 1 166 ? 24.664 56.279 -5.391 1.00 16.75 166 VAL C C 1
ATOM 7944 O O . VAL C 1 166 ? 24.662 56.438 -4.169 1.00 15.02 166 VAL C O 1
ATOM 7948 N N . THR C 1 167 ? 25.676 55.743 -6.061 1.00 16.19 167 THR C N 1
ATOM 7949 C CA . THR C 1 167 ? 26.910 55.347 -5.410 1.00 15.26 167 THR C CA 1
ATOM 7950 C C . THR C 1 167 ? 28.019 55.873 -6.308 1.00 17.10 167 THR C C 1
ATOM 7951 O O . THR C 1 167 ? 27.830 56.024 -7.523 1.00 14.93 167 THR C O 1
ATOM 7955 N N . GLU C 1 168 ? 29.169 56.175 -5.718 1.00 14.33 168 GLU C N 1
ATOM 7956 C CA . GLU C 1 168 ? 30.280 56.696 -6.499 1.00 15.97 168 GLU C CA 1
ATOM 7957 C C . GLU C 1 168 ? 31.216 55.574 -6.919 1.00 16.30 168 GLU C C 1
ATOM 7958 O O . GLU C 1 168 ? 31.857 54.941 -6.081 1.00 14.34 168 GLU C O 1
ATOM 7964 N N . VAL C 1 169 ? 31.288 55.331 -8.226 1.00 13.57 169 VAL C N 1
ATOM 7965 C CA . VAL C 1 169 ? 32.152 54.287 -8.768 1.00 15.31 169 VAL C CA 1
ATOM 7966 C C . VAL C 1 169 ? 33.502 54.882 -9.136 1.00 15.63 169 VAL C C 1
ATOM 7967 O O . VAL C 1 169 ? 33.569 55.915 -9.805 1.00 14.68 169 VAL C O 1
ATOM 7971 N N . SER C 1 170 ? 34.571 54.228 -8.689 1.00 16.33 170 SER C N 1
ATOM 7972 C CA . SER C 1 170 ? 35.931 54.675 -8.975 1.00 18.20 170 SER C CA 1
ATOM 7973 C C . SER C 1 170 ? 36.669 53.575 -9.712 1.00 17.70 170 SER C C 1
ATOM 7974 O O . SER C 1 170 ? 36.810 52.462 -9.203 1.00 18.18 170 SER C O 1
ATOM 7977 N N . VAL C 1 171 ? 37.139 53.885 -10.913 1.00 16.34 171 VAL C N 1
ATOM 7978 C CA . VAL C 1 171 ? 37.874 52.912 -11.707 1.00 16.91 171 VAL C CA 1
ATOM 7979 C C . VAL C 1 171 ? 39.292 53.425 -11.886 1.00 17.72 171 VAL C C 1
ATOM 7980 O O . VAL C 1 171 ? 39.506 54.526 -12.396 1.00 17.45 171 VAL C O 1
ATOM 7984 N N . THR C 1 172 ? 40.261 52.623 -11.463 1.00 15.86 172 THR C N 1
ATOM 7985 C CA . THR C 1 172 ? 41.655 53.015 -11.558 1.00 17.18 172 THR C CA 1
ATOM 7986 C C . THR C 1 172 ? 42.453 52.003 -12.372 1.00 16.39 172 THR C C 1
ATOM 7987 O O . THR C 1 172 ? 42.184 50.797 -12.329 1.00 16.02 172 THR C O 1
ATOM 7991 N N . PRO C 1 173 ? 43.438 52.483 -13.142 1.00 15.30 173 PRO C N 1
ATOM 7992 C CA . PRO C 1 173 ? 44.256 51.584 -13.956 1.00 15.93 173 PRO C CA 1
ATOM 7993 C C . PRO C 1 173 ? 45.223 50.748 -13.127 1.00 15.69 173 PRO C C 1
ATOM 7994 O O . PRO C 1 173 ? 45.742 51.205 -12.105 1.00 15.31 173 PRO C O 1
ATOM 7998 N N . ALA C 1 174 ? 45.455 49.520 -13.573 1.00 16.69 174 ALA C N 1
ATOM 7999 C CA . ALA C 1 174 ? 46.393 48.628 -12.907 1.00 16.87 174 ALA C CA 1
ATOM 8000 C C . ALA C 1 174 ? 47.558 48.482 -13.884 1.00 15.57 174 ALA C C 1
ATOM 8001 O O . ALA C 1 174 ? 47.939 49.446 -14.546 1.00 15.06 174 ALA C O 1
ATOM 8003 N N . ALA C 1 175 ? 48.126 47.284 -13.982 1.00 15.84 175 ALA C N 1
ATOM 8004 C CA . ALA C 1 175 ? 49.220 47.075 -14.920 1.00 16.62 175 ALA C CA 1
ATOM 8005 C C . ALA C 1 175 ? 48.594 46.875 -16.297 1.00 13.99 175 ALA C C 1
ATOM 8006 O O . ALA C 1 175 ? 47.507 46.321 -16.409 1.00 16.24 175 ALA C O 1
ATOM 8008 N N . GLU C 1 176 ? 49.279 47.342 -17.330 1.00 14.97 176 GLU C N 1
ATOM 8009 C CA . GLU C 1 176 ? 48.798 47.206 -18.697 1.00 13.97 176 GLU C CA 1
ATOM 8010 C C . GLU C 1 176 ? 48.442 45.759 -19.013 1.00 17.01 176 GLU C C 1
ATOM 8011 O O . GLU C 1 176 ? 49.240 44.850 -18.785 1.00 14.98 176 GLU C O 1
ATOM 8017 N N . GLY C 1 177 ? 47.243 45.556 -19.546 1.00 15.87 177 GLY C N 1
ATOM 8018 C CA . GLY C 1 177 ? 46.812 44.217 -19.896 1.00 18.33 177 GLY C CA 1
ATOM 8019 C C . GLY C 1 177 ? 46.012 43.555 -18.798 1.00 16.97 177 GLY C C 1
ATOM 8020 O O . GLY C 1 177 ? 45.230 42.645 -19.062 1.00 19.03 177 GLY C O 1
ATOM 8021 N N . GLU C 1 178 ? 46.209 43.999 -17.562 1.00 15.70 178 GLU C N 1
ATOM 8022 C CA . GLU C 1 178 ? 45.480 43.429 -16.439 1.00 19.29 178 GLU C CA 1
ATOM 8023 C C . GLU C 1 178 ? 44.153 44.145 -16.251 1.00 19.59 178 GLU C C 1
ATOM 8024 O O . GLU C 1 178 ? 43.961 45.264 -16.729 1.00 18.10 178 GLU C O 1
ATOM 8030 N N . PRO C 1 179 ? 43.210 43.505 -15.552 1.00 20.37 179 PRO C N 1
ATOM 8031 C CA . PRO C 1 179 ? 41.920 44.162 -15.346 1.00 20.24 179 PRO C CA 1
ATOM 8032 C C . PRO C 1 179 ? 42.053 45.465 -14.565 1.00 19.70 179 PRO C C 1
ATOM 8033 O O . PRO C 1 179 ? 42.958 45.631 -13.747 1.00 20.15 179 PRO C O 1
ATOM 8037 N N . ALA C 1 180 ? 41.159 46.402 -14.844 1.00 17.29 180 ALA C N 1
ATOM 8038 C CA . ALA C 1 180 ? 41.171 47.677 -14.153 1.00 19.15 180 ALA C CA 1
ATOM 8039 C C . ALA C 1 180 ? 40.668 47.431 -12.731 1.00 19.04 180 ALA C C 1
ATOM 8040 O O . ALA C 1 180 ? 40.002 46.429 -12.470 1.00 18.98 180 ALA C O 1
ATOM 8042 N N . ASP C 1 181 ? 40.996 48.333 -11.814 1.00 18.52 181 ASP C N 1
ATOM 8043 C CA . ASP C 1 181 ? 40.542 48.193 -10.436 1.00 19.90 181 ASP C CA 1
ATOM 8044 C C . ASP C 1 181 ? 39.264 48.994 -10.257 1.00 18.37 181 ASP C C 1
ATOM 8045 O O . ASP C 1 181 ? 39.192 50.159 -10.648 1.00 18.92 181 ASP C O 1
ATOM 8050 N N . VAL C 1 182 ? 38.261 48.368 -9.655 1.00 18.98 182 VAL C N 1
ATOM 8051 C CA . VAL C 1 182 ? 36.975 49.019 -9.455 1.00 19.44 182 VAL C CA 1
ATOM 8052 C C . VAL C 1 182 ? 36.533 49.062 -7.995 1.00 18.26 182 VAL C C 1
ATOM 8053 O O . VAL C 1 182 ? 36.556 48.049 -7.297 1.00 19.10 182 VAL C O 1
ATOM 8057 N N . ASP C 1 183 ? 36.129 50.250 -7.561 1.00 16.42 183 ASP C N 1
ATOM 8058 C CA . ASP C 1 183 ? 35.640 50.498 -6.208 1.00 18.19 183 ASP C CA 1
ATOM 8059 C C . ASP C 1 183 ? 34.205 50.978 -6.416 1.00 18.20 183 ASP C C 1
ATOM 8060 O O . ASP C 1 183 ? 33.978 51.976 -7.103 1.00 13.73 183 ASP C O 1
ATOM 8065 N N . LEU C 1 184 ? 33.238 50.267 -5.840 1.00 16.07 184 LEU C N 1
ATOM 8066 C CA . LEU C 1 184 ? 31.836 50.638 -6.006 1.00 18.50 184 LEU C CA 1
ATOM 8067 C C . LEU C 1 184 ? 31.350 51.704 -5.032 1.00 18.05 184 LEU C C 1
ATOM 8068 O O . LEU C 1 184 ? 30.177 52.077 -5.049 1.00 20.08 184 LEU C O 1
ATOM 8073 N N . GLY C 1 185 ? 32.256 52.202 -4.197 1.00 18.62 185 GLY C N 1
ATOM 8074 C CA . GLY C 1 185 ? 31.889 53.230 -3.239 1.00 18.67 185 GLY C CA 1
ATOM 8075 C C . GLY C 1 185 ? 30.932 52.721 -2.178 1.00 17.26 185 GLY C C 1
ATOM 8076 O O . GLY C 1 185 ? 31.141 51.648 -1.613 1.00 16.89 185 GLY C O 1
ATOM 8077 N N . ALA C 1 186 ? 29.878 53.486 -1.916 1.00 15.81 186 ALA C N 1
ATOM 8078 C CA . ALA C 1 186 ? 28.884 53.110 -0.916 1.00 19.21 186 ALA C CA 1
ATOM 8079 C C . ALA C 1 186 ? 28.274 51.739 -1.206 1.00 19.13 186 ALA C C 1
ATOM 8080 O O . ALA C 1 186 ? 27.972 50.982 -0.283 1.00 19.71 186 ALA C O 1
ATOM 8082 N N . ALA C 1 187 ? 28.107 51.420 -2.487 1.00 17.92 187 ALA C N 1
ATOM 8083 C CA . ALA C 1 187 ? 27.515 50.150 -2.892 1.00 17.56 187 ALA C CA 1
ATOM 8084 C C . ALA C 1 187 ? 28.426 48.931 -2.726 1.00 18.25 187 ALA C C 1
ATOM 8085 O O . ALA C 1 187 ? 28.033 47.814 -3.058 1.00 16.98 187 ALA C O 1
ATOM 8087 N N . GLU C 1 188 ? 29.643 49.137 -2.228 1.00 19.11 188 GLU C N 1
ATOM 8088 C CA . GLU C 1 188 ? 30.551 48.019 -1.995 1.00 20.85 188 GLU C CA 1
ATOM 8089 C C . GLU C 1 188 ? 29.871 47.093 -0.992 1.00 20.97 188 GLU C C 1
ATOM 8090 O O . GLU C 1 188 ? 29.496 47.525 0.097 1.00 21.47 188 GLU C O 1
ATOM 8096 N N . GLY C 1 189 ? 29.707 45.827 -1.362 1.00 21.89 189 GLY C N 1
ATOM 8097 C CA . GLY C 1 189 ? 29.062 44.877 -0.476 1.00 21.83 189 GLY C CA 1
ATOM 8098 C C . GLY C 1 189 ? 27.554 44.861 -0.644 1.00 22.50 189 GLY C C 1
ATOM 8099 O O . GLY C 1 189 ? 26.856 44.113 0.040 1.00 22.03 189 GLY C O 1
ATOM 8100 N N . TYR C 1 190 ? 27.047 45.692 -1.553 1.00 19.67 190 TYR C N 1
ATOM 8101 C CA . TYR C 1 190 ? 25.611 45.773 -1.809 1.00 18.37 190 TYR C CA 1
ATOM 8102 C C . TYR C 1 190 ? 25.294 45.428 -3.266 1.00 18.39 190 TYR C C 1
ATOM 8103 O O . TYR C 1 190 ? 24.555 44.482 -3.546 1.00 18.36 190 TYR C O 1
ATOM 8112 N N . ALA C 1 191 ? 25.842 46.206 -4.192 1.00 18.40 191 ALA C N 1
ATOM 8113 C CA . ALA C 1 191 ? 25.631 45.949 -5.611 1.00 17.36 191 ALA C CA 1
ATOM 8114 C C . ALA C 1 191 ? 26.676 44.934 -6.043 1.00 19.08 191 ALA C C 1
ATOM 8115 O O . ALA C 1 191 ? 27.747 44.840 -5.442 1.00 20.27 191 ALA C O 1
ATOM 8117 N N . GLU C 1 192 ? 26.363 44.165 -7.078 1.00 19.79 192 GLU C N 1
ATOM 8118 C CA . GLU C 1 192 ? 27.297 43.175 -7.581 1.00 21.83 192 GLU C CA 1
ATOM 8119 C C . GLU C 1 192 ? 28.166 43.857 -8.626 1.00 21.08 192 GLU C C 1
ATOM 8120 O O . GLU C 1 192 ? 27.769 44.871 -9.202 1.00 20.00 192 GLU C O 1
ATOM 8126 N N . LEU C 1 193 ? 29.355 43.311 -8.851 1.00 19.98 193 LEU C N 1
ATOM 8127 C CA . LEU C 1 193 ? 30.276 43.877 -9.823 1.00 18.77 193 LEU C CA 1
ATOM 8128 C C . LEU C 1 193 ? 30.575 42.911 -10.955 1.00 20.44 193 LEU C C 1
ATOM 8129 O O . LEU C 1 193 ? 30.875 41.741 -10.725 1.00 20.65 193 LEU C O 1
ATOM 8134 N N . ASP C 1 194 ? 30.469 43.410 -12.181 1.00 19.37 194 ASP C N 1
ATOM 8135 C CA . ASP C 1 194 ? 30.787 42.634 -13.368 1.00 18.34 194 ASP C CA 1
ATOM 8136 C C . ASP C 1 194 ? 31.855 43.482 -14.040 1.00 19.04 194 ASP C C 1
ATOM 8137 O O . ASP C 1 194 ? 31.547 44.359 -14.842 1.00 16.55 194 ASP C O 1
ATOM 8142 N N . ASN C 1 195 ? 33.109 43.222 -13.684 1.00 18.07 195 ASN C N 1
ATOM 8143 C CA . ASN C 1 195 ? 34.227 43.980 -14.219 1.00 18.63 195 ASN C CA 1
ATOM 8144 C C . ASN C 1 195 ? 34.954 43.257 -15.339 1.00 18.79 195 ASN C C 1
ATOM 8145 O O . ASN C 1 195 ? 35.717 42.326 -15.101 1.00 18.68 195 ASN C O 1
ATOM 8150 N N . ARG C 1 196 ? 34.703 43.698 -16.565 1.00 19.21 196 ARG C N 1
ATOM 8151 C CA . ARG C 1 196 ? 35.334 43.124 -17.740 1.00 19.31 196 ARG C CA 1
ATOM 8152 C C . ARG C 1 196 ? 36.202 44.174 -18.430 1.00 19.08 196 ARG C C 1
ATOM 8153 O O . ARG C 1 196 ? 36.548 44.033 -19.599 1.00 19.97 196 ARG C O 1
ATOM 8161 N N . ALA C 1 197 ? 36.558 45.225 -17.699 1.00 17.23 197 ALA C N 1
ATOM 8162 C CA . ALA C 1 197 ? 37.384 46.289 -18.258 1.00 18.61 197 ALA C CA 1
ATOM 8163 C C . ALA C 1 197 ? 38.861 45.919 -18.156 1.00 18.22 197 ALA C C 1
ATOM 8164 O O . ALA C 1 197 ? 39.257 45.138 -17.293 1.00 19.66 197 ALA C O 1
ATOM 8166 N N . VAL C 1 198 ? 39.671 46.491 -19.039 1.00 15.54 198 VAL C N 1
ATOM 8167 C CA . VAL C 1 198 ? 41.102 46.215 -19.056 1.00 15.11 198 VAL C CA 1
ATOM 8168 C C . VAL C 1 198 ? 41.904 47.508 -18.931 1.00 14.61 198 VAL C C 1
ATOM 8169 O O . VAL C 1 198 ? 41.390 48.595 -19.190 1.00 14.37 198 VAL C O 1
ATOM 8173 N N . THR C 1 199 ? 43.156 47.384 -18.507 1.00 14.44 199 THR C N 1
ATOM 8174 C CA . THR C 1 199 ? 44.033 48.541 -18.409 1.00 12.57 199 THR C CA 1
ATOM 8175 C C . THR C 1 199 ? 44.777 48.600 -19.741 1.00 13.60 199 THR C C 1
ATOM 8176 O O . THR C 1 199 ? 45.552 47.701 -20.066 1.00 13.52 199 THR C O 1
ATOM 8180 N N . GLY C 1 200 ? 44.520 49.645 -20.519 1.00 13.15 200 GLY C N 1
ATOM 8181 C CA . GLY C 1 200 ? 45.175 49.780 -21.810 1.00 14.76 200 GLY C CA 1
ATOM 8182 C C . GLY C 1 200 ? 46.578 50.337 -21.684 1.00 14.17 200 GLY C C 1
ATOM 8183 O O . GLY C 1 200 ? 47.005 50.731 -20.598 1.00 13.31 200 GLY C O 1
ATOM 8184 N N . ALA C 1 201 ? 47.308 50.372 -22.794 1.00 13.96 201 ALA C N 1
ATOM 8185 C CA . ALA C 1 201 ? 48.665 50.895 -22.766 1.00 13.47 201 ALA C CA 1
ATOM 8186 C C . ALA C 1 201 ? 48.645 52.386 -22.452 1.00 14.43 201 ALA C C 1
ATOM 8187 O O . ALA C 1 201 ? 47.668 53.076 -22.747 1.00 13.13 201 ALA C O 1
ATOM 8189 N N . ALA C 1 202 ? 49.718 52.884 -21.843 1.00 12.47 202 ALA C N 1
ATOM 8190 C CA . ALA C 1 202 ? 49.793 54.303 -21.523 1.00 13.76 202 ALA C CA 1
ATOM 8191 C C . ALA C 1 202 ? 49.670 55.090 -22.824 1.00 15.70 202 ALA C C 1
ATOM 8192 O O . ALA C 1 202 ? 50.298 54.744 -23.826 1.00 15.26 202 ALA C O 1
ATOM 8194 N N . GLY C 1 203 ? 48.856 56.141 -22.802 1.00 17.42 203 GLY C N 1
ATOM 8195 C CA . GLY C 1 203 ? 48.671 56.963 -23.985 1.00 17.13 203 GLY C CA 1
ATOM 8196 C C . GLY C 1 203 ? 47.597 56.492 -24.952 1.00 18.87 203 GLY C C 1
ATOM 8197 O O . GLY C 1 203 ? 47.361 57.139 -25.975 1.00 17.83 203 GLY C O 1
ATOM 8198 N N . SER C 1 204 ? 46.942 55.375 -24.650 1.00 16.97 204 SER C N 1
ATOM 8199 C CA . SER C 1 204 ? 45.893 54.861 -25.533 1.00 16.04 204 SER C CA 1
ATOM 8200 C C . SER C 1 204 ? 44.566 55.570 -25.285 1.00 14.74 204 SER C C 1
ATOM 8201 O O . SER C 1 204 ? 44.446 56.379 -24.362 1.00 16.01 204 SER C O 1
ATOM 8204 N N . ALA C 1 205 ? 43.568 55.258 -26.107 1.00 14.44 205 ALA C N 1
ATOM 8205 C CA . ALA C 1 205 ? 42.252 55.869 -25.969 1.00 15.06 205 ALA C CA 1
ATOM 8206 C C . ALA C 1 205 ? 41.472 55.307 -24.785 1.00 14.82 205 ALA C C 1
ATOM 8207 O O . ALA C 1 205 ? 41.514 54.106 -24.503 1.00 14.72 205 ALA C O 1
ATOM 8209 N N . ASN C 1 206 ? 40.755 56.189 -24.100 1.00 14.66 206 ASN C N 1
ATOM 8210 C CA . ASN C 1 206 ? 39.939 55.802 -22.957 1.00 15.35 206 ASN C CA 1
ATOM 8211 C C . ASN C 1 206 ? 38.556 55.411 -23.480 1.00 16.10 206 ASN C C 1
ATOM 8212 O O . ASN C 1 206 ? 37.813 56.260 -23.973 1.00 17.90 206 ASN C O 1
ATOM 8217 N N . THR C 1 207 ? 38.213 54.131 -23.383 1.00 12.61 207 THR C N 1
ATOM 8218 C CA . THR C 1 207 ? 36.921 53.645 -23.863 1.00 15.33 207 THR C CA 1
ATOM 8219 C C . THR C 1 207 ? 36.139 53.018 -22.713 1.00 15.58 207 THR C C 1
ATOM 8220 O O . THR C 1 207 ? 35.207 52.236 -22.919 1.00 17.03 207 THR C O 1
ATOM 8224 N N . LEU C 1 208 ? 36.516 53.377 -21.497 1.00 14.89 208 LEU C N 1
ATOM 8225 C CA . LEU C 1 208 ? 35.860 52.830 -20.321 1.00 17.47 208 LEU C CA 1
ATOM 8226 C C . LEU C 1 208 ? 34.369 53.143 -20.298 1.00 18.97 208 LEU C C 1
ATOM 8227 O O . LEU C 1 208 ? 33.957 54.265 -20.596 1.00 18.50 208 LEU C O 1
ATOM 8232 N N . VAL C 1 209 ? 33.562 52.142 -19.960 1.00 16.23 209 VAL C N 1
ATOM 8233 C CA . VAL C 1 209 ? 32.119 52.324 -19.852 1.00 17.14 209 VAL C CA 1
ATOM 8234 C C . VAL C 1 209 ? 31.648 51.759 -18.513 1.00 15.34 209 VAL C C 1
ATOM 8235 O O . VAL C 1 209 ? 32.002 50.641 -18.145 1.00 15.78 209 VAL C O 1
ATOM 8239 N N . ILE C 1 210 ? 30.869 52.549 -17.784 1.00 14.61 210 ILE C N 1
ATOM 8240 C CA . ILE C 1 210 ? 30.332 52.130 -16.494 1.00 15.31 210 ILE C CA 1
ATOM 8241 C C . ILE C 1 210 ? 28.817 52.144 -16.631 1.00 16.64 210 ILE C C 1
ATOM 8242 O O . ILE C 1 210 ? 28.221 53.181 -16.925 1.00 16.63 210 ILE C O 1
ATOM 8247 N N . ASP C 1 211 ? 28.191 50.997 -16.411 1.00 15.99 211 ASP C N 1
ATOM 8248 C CA . ASP C 1 211 ? 26.748 50.902 -16.568 1.00 18.10 211 ASP C CA 1
ATOM 8249 C C . ASP C 1 211 ? 26.086 49.995 -15.529 1.00 18.08 211 ASP C C 1
ATOM 8250 O O . ASP C 1 211 ? 26.763 49.300 -14.771 1.00 17.84 211 ASP C O 1
ATOM 8255 N N . ARG C 1 212 ? 24.760 50.054 -15.473 1.00 16.07 212 ARG C N 1
ATOM 8256 C CA . ARG C 1 212 ? 23.983 49.180 -14.598 1.00 17.77 212 ARG C CA 1
ATOM 8257 C C . ARG C 1 212 ? 22.935 48.589 -15.529 1.00 17.71 212 ARG C C 1
ATOM 8258 O O . ARG C 1 212 ? 21.960 49.254 -15.885 1.00 16.45 212 ARG C O 1
ATOM 8266 N N . PRO C 1 213 ? 23.145 47.341 -15.972 1.00 18.72 213 PRO C N 1
ATOM 8267 C CA . PRO C 1 213 ? 22.191 46.693 -16.875 1.00 19.99 213 PRO C CA 1
ATOM 8268 C C . PRO C 1 213 ? 20.777 46.810 -16.331 1.00 20.10 213 PRO C C 1
ATOM 8269 O O . PRO C 1 213 ? 20.547 46.637 -15.137 1.00 20.06 213 PRO C O 1
ATOM 8273 N N . VAL C 1 214 ? 19.836 47.111 -17.216 1.00 21.17 214 VAL C N 1
ATOM 8274 C CA . VAL C 1 214 ? 18.446 47.280 -16.821 1.00 23.61 214 VAL C CA 1
ATOM 8275 C C . VAL C 1 214 ? 17.918 46.089 -16.020 1.00 23.19 214 VAL C C 1
ATOM 8276 O O . VAL C 1 214 ? 18.179 44.935 -16.357 1.00 23.45 214 VAL C O 1
ATOM 8280 N N . GLY C 1 215 ? 17.197 46.385 -14.943 1.00 22.98 215 GLY C N 1
ATOM 8281 C CA . GLY C 1 215 ? 16.623 45.338 -14.122 1.00 22.86 215 GLY C CA 1
ATOM 8282 C C . GLY C 1 215 ? 17.579 44.587 -13.217 1.00 23.44 215 GLY C C 1
ATOM 8283 O O . GLY C 1 215 ? 17.221 43.547 -12.663 1.00 24.77 215 GLY C O 1
ATOM 8284 N N . THR C 1 216 ? 18.796 45.092 -13.060 1.00 22.38 216 THR C N 1
ATOM 8285 C CA . THR C 1 216 ? 19.763 44.434 -12.189 1.00 20.98 216 THR C CA 1
ATOM 8286 C C . THR C 1 216 ? 20.335 45.424 -11.193 1.00 18.69 216 THR C C 1
ATOM 8287 O O . THR C 1 216 ? 20.131 46.634 -11.306 1.00 20.55 216 THR C O 1
ATOM 8291 N N . ASN C 1 217 ? 21.045 44.894 -10.208 1.00 19.11 217 ASN C N 1
ATOM 8292 C CA . ASN C 1 217 ? 21.704 45.733 -9.229 1.00 18.24 217 ASN C CA 1
ATOM 8293 C C . ASN C 1 217 ? 23.180 45.430 -9.395 1.00 16.49 217 ASN C C 1
ATOM 8294 O O . ASN C 1 217 ? 23.920 45.276 -8.425 1.00 18.45 217 ASN C O 1
ATOM 8299 N N . THR C 1 218 ? 23.594 45.350 -10.654 1.00 15.75 218 THR C N 1
ATOM 8300 C CA . THR C 1 218 ? 24.969 45.047 -11.000 1.00 17.19 218 THR C CA 1
ATOM 8301 C C . THR C 1 218 ? 25.629 46.206 -11.726 1.00 15.99 218 THR C C 1
ATOM 8302 O O . THR C 1 218 ? 25.052 46.782 -12.644 1.00 15.30 218 THR C O 1
ATOM 8306 N N . ILE C 1 219 ? 26.837 46.558 -11.302 1.00 16.09 219 ILE C N 1
ATOM 8307 C CA . ILE C 1 219 ? 27.573 47.617 -11.977 1.00 16.64 219 ILE C CA 1
ATOM 8308 C C . ILE C 1 219 ? 28.522 46.904 -12.927 1.00 15.41 219 ILE C C 1
ATOM 8309 O O . ILE C 1 219 ? 29.442 46.219 -12.487 1.00 16.98 219 ILE C O 1
ATOM 8314 N N . ALA C 1 220 ? 28.282 47.061 -14.226 1.00 14.54 220 ALA C N 1
ATOM 8315 C CA . ALA C 1 220 ? 29.097 46.428 -15.250 1.00 13.69 220 ALA C CA 1
ATOM 8316 C C . ALA C 1 220 ? 30.102 47.427 -15.801 1.00 14.01 220 ALA C C 1
ATOM 8317 O O . ALA C 1 220 ? 29.738 48.529 -16.218 1.00 14.79 220 ALA C O 1
ATOM 8319 N N . VAL C 1 221 ? 31.370 47.038 -15.792 1.00 14.78 221 VAL C N 1
ATOM 8320 C CA . VAL C 1 221 ? 32.429 47.903 -16.286 1.00 14.77 221 VAL C CA 1
ATOM 8321 C C . VAL C 1 221 ? 33.129 47.222 -17.455 1.00 15.30 221 VAL C C 1
ATOM 8322 O O . VAL C 1 221 ? 33.624 46.100 -17.333 1.00 17.42 221 VAL C O 1
ATOM 8326 N N . THR C 1 222 ? 33.163 47.910 -18.589 1.00 15.23 222 THR C N 1
ATOM 8327 C CA . THR C 1 222 ? 33.787 47.376 -19.787 1.00 15.95 222 THR C CA 1
ATOM 8328 C C . THR C 1 222 ? 34.676 48.430 -20.439 1.00 14.96 222 THR C C 1
ATOM 8329 O O . THR C 1 222 ? 34.758 49.564 -19.969 1.00 16.00 222 THR C O 1
ATOM 8333 N N . GLY C 1 223 ? 35.336 48.062 -21.529 1.00 13.16 223 GLY C N 1
ATOM 8334 C CA . GLY C 1 223 ? 36.199 49.020 -22.191 1.00 13.77 223 GLY C CA 1
ATOM 8335 C C . GLY C 1 223 ? 37.624 48.991 -21.674 1.00 14.84 223 GLY C C 1
ATOM 8336 O O . GLY C 1 223 ? 38.014 48.081 -20.938 1.00 14.58 223 GLY C O 1
ATOM 8337 N N . SER C 1 224 ? 38.390 50.014 -22.033 1.00 14.99 224 SER C N 1
ATOM 8338 C CA . SER C 1 224 ? 39.792 50.102 -21.659 1.00 15.28 224 SER C CA 1
ATOM 8339 C C . SER C 1 224 ? 40.160 51.472 -21.095 1.00 17.24 224 SER C C 1
ATOM 8340 O O . SER C 1 224 ? 39.804 52.511 -21.660 1.00 15.73 224 SER C O 1
ATOM 8343 N N . LEU C 1 225 ? 40.868 51.464 -19.967 1.00 13.56 225 LEU C N 1
ATOM 8344 C CA . LEU C 1 225 ? 41.324 52.694 -19.323 1.00 14.07 225 LEU C CA 1
ATOM 8345 C C . LEU C 1 225 ? 42.852 52.681 -19.411 1.00 14.69 225 LEU C C 1
ATOM 8346 O O . LEU C 1 225 ? 43.490 51.746 -18.931 1.00 14.81 225 LEU C O 1
ATOM 8351 N N . PRO C 1 226 ? 43.459 53.716 -20.021 1.00 14.14 226 PRO C N 1
ATOM 8352 C CA . PRO C 1 226 ? 44.923 53.747 -20.139 1.00 14.66 226 PRO C CA 1
ATOM 8353 C C . PRO C 1 226 ? 45.677 53.680 -18.812 1.00 15.16 226 PRO C C 1
ATOM 8354 O O . PRO C 1 226 ? 45.249 54.235 -17.803 1.00 12.79 226 PRO C O 1
ATOM 8358 N N . ALA C 1 227 ? 46.814 52.992 -18.836 1.00 13.35 227 ALA C N 1
ATOM 8359 C CA . ALA C 1 227 ? 47.632 52.801 -17.644 1.00 15.65 227 ALA C CA 1
ATOM 8360 C C . ALA C 1 227 ? 48.078 54.101 -16.990 1.00 16.20 227 ALA C C 1
ATOM 8361 O O . ALA C 1 227 ? 48.296 54.150 -15.779 1.00 16.01 227 ALA C O 1
ATOM 8363 N N . ASP C 1 228 ? 48.209 55.152 -17.791 1.00 17.60 228 ASP C N 1
ATOM 8364 C CA . ASP C 1 228 ? 48.663 56.439 -17.287 1.00 20.27 228 ASP C CA 1
ATOM 8365 C C . ASP C 1 228 ? 47.517 57.408 -17.025 1.00 20.53 228 ASP C C 1
ATOM 8366 O O . ASP C 1 228 ? 47.745 58.579 -16.723 1.00 18.65 228 ASP C O 1
ATOM 8371 N N . ALA C 1 229 ? 46.289 56.915 -17.133 1.00 19.94 229 ALA C N 1
ATOM 8372 C CA . ALA C 1 229 ? 45.123 57.756 -16.909 1.00 19.81 229 ALA C CA 1
ATOM 8373 C C . ALA C 1 229 ? 44.853 58.023 -15.436 1.00 19.52 229 ALA C C 1
ATOM 8374 O O . ALA C 1 229 ? 45.167 57.204 -14.569 1.00 17.81 229 ALA C O 1
ATOM 8376 N N . ALA C 1 230 ? 44.272 59.186 -15.163 1.00 18.34 230 ALA C N 1
ATOM 8377 C CA . ALA C 1 230 ? 43.901 59.552 -13.806 1.00 18.74 230 ALA C CA 1
ATOM 8378 C C . ALA C 1 230 ? 42.691 58.669 -13.500 1.00 18.86 230 ALA C C 1
ATOM 8379 O O . ALA C 1 230 ? 42.067 58.129 -14.410 1.00 16.58 230 ALA C O 1
ATOM 8381 N N . PRO C 1 231 ? 42.347 58.500 -12.218 1.00 17.50 231 PRO C N 1
ATOM 8382 C CA . PRO C 1 231 ? 41.190 57.664 -11.887 1.00 18.38 231 PRO C CA 1
ATOM 8383 C C . PRO C 1 231 ? 39.900 58.189 -12.515 1.00 18.49 231 PRO C C 1
ATOM 8384 O O . PRO C 1 231 ? 39.745 59.394 -12.725 1.00 17.47 231 PRO C O 1
ATOM 8388 N N . VAL C 1 232 ? 38.984 57.281 -12.832 1.00 16.87 232 VAL C N 1
ATOM 8389 C CA . VAL C 1 232 ? 37.701 57.669 -13.398 1.00 17.07 232 VAL C CA 1
ATOM 8390 C C . VAL C 1 232 ? 36.669 57.555 -12.287 1.00 18.48 232 VAL C C 1
ATOM 8391 O O . VAL C 1 232 ? 36.531 56.506 -11.663 1.00 17.46 232 VAL C O 1
ATOM 8395 N N . THR C 1 233 ? 35.952 58.642 -12.030 1.00 17.96 233 THR C N 1
ATOM 8396 C CA . THR C 1 233 ? 34.954 58.643 -10.971 1.00 20.14 233 THR C CA 1
ATOM 8397 C C . THR C 1 233 ? 33.604 59.039 -11.544 1.00 19.71 233 THR C C 1
ATOM 8398 O O . THR C 1 233 ? 33.489 60.062 -12.216 1.00 21.38 233 THR C O 1
ATOM 8402 N N . ALA C 1 234 ? 32.586 58.224 -11.284 1.00 18.62 234 ALA C N 1
ATOM 8403 C CA . ALA C 1 234 ? 31.250 58.512 -11.786 1.00 18.65 234 ALA C CA 1
ATOM 8404 C C . ALA C 1 234 ? 30.147 58.029 -10.859 1.00 17.31 234 ALA C C 1
ATOM 8405 O O . ALA C 1 234 ? 30.275 57.000 -10.191 1.00 17.04 234 ALA C O 1
ATOM 8407 N N . LEU C 1 235 ? 29.057 58.783 -10.829 1.00 16.59 235 LEU C N 1
ATOM 8408 C CA . LEU C 1 235 ? 27.918 58.430 -10.003 1.00 14.33 235 LEU C CA 1
ATOM 8409 C C . LEU C 1 235 ? 26.997 57.507 -10.793 1.00 14.83 235 LEU C C 1
ATOM 8410 O O . LEU C 1 235 ? 26.672 57.781 -11.948 1.00 12.31 235 LEU C O 1
ATOM 8415 N N . ARG C 1 236 ? 26.588 56.408 -10.173 1.00 12.75 236 ARG C N 1
ATOM 8416 C CA . ARG C 1 236 ? 25.677 55.470 -10.818 1.00 12.88 236 ARG C CA 1
ATOM 8417 C C . ARG C 1 236 ? 24.601 55.089 -9.816 1.00 13.84 236 ARG C C 1
ATOM 8418 O O . ARG C 1 236 ? 24.867 54.994 -8.613 1.00 14.96 236 ARG C O 1
ATOM 8426 N N . THR C 1 237 ? 23.386 54.879 -10.312 1.00 12.74 237 THR C N 1
ATOM 8427 C CA . THR C 1 237 ? 22.258 54.509 -9.466 1.00 14.42 237 THR C CA 1
ATOM 8428 C C . THR C 1 237 ? 22.352 53.065 -9.025 1.00 14.74 237 THR C C 1
ATOM 8429 O O . THR C 1 237 ? 23.100 52.273 -9.599 1.00 16.51 237 THR C O 1
ATOM 8433 N N . VAL C 1 238 ? 21.588 52.734 -7.992 1.00 15.36 238 VAL C N 1
ATOM 8434 C CA . VAL C 1 238 ? 21.525 51.376 -7.491 1.00 15.25 238 VAL C CA 1
ATOM 8435 C C . VAL C 1 238 ? 20.043 51.039 -7.378 1.00 13.51 238 VAL C C 1
ATOM 8436 O O . VAL C 1 238 ? 19.191 51.929 -7.330 1.00 13.90 238 VAL C O 1
ATOM 8440 N N . ASP C 1 239 ? 19.730 49.754 -7.357 1.00 14.44 239 ASP C N 1
ATOM 8441 C CA . ASP C 1 239 ? 18.345 49.340 -7.215 1.00 15.19 239 ASP C CA 1
ATOM 8442 C C . ASP C 1 239 ? 17.975 49.470 -5.728 1.00 16.45 239 ASP C C 1
ATOM 8443 O O . ASP C 1 239 ? 18.801 49.189 -4.865 1.00 16.43 239 ASP C O 1
ATOM 8448 N N . GLU C 1 240 ? 16.753 49.915 -5.442 1.00 16.15 240 GLU C N 1
ATOM 8449 C CA . GLU C 1 240 ? 16.267 50.073 -4.066 1.00 18.32 240 GLU C CA 1
ATOM 8450 C C . GLU C 1 240 ? 17.178 50.921 -3.169 1.00 16.79 240 GLU C C 1
ATOM 8451 O O . GLU C 1 240 ? 17.973 50.390 -2.399 1.00 17.65 240 GLU C O 1
ATOM 8457 N N . PRO C 1 241 ? 17.062 52.257 -3.254 1.00 14.83 241 PRO C N 1
ATOM 8458 C CA . PRO C 1 241 ? 17.874 53.183 -2.453 1.00 14.44 241 PRO C CA 1
ATOM 8459 C C . PRO C 1 241 ? 17.802 52.886 -0.952 1.00 16.49 241 PRO C C 1
ATOM 8460 O O . PRO C 1 241 ? 18.801 52.986 -0.237 1.00 16.04 241 PRO C O 1
ATOM 8464 N N . ALA C 1 242 ? 16.612 52.524 -0.489 1.00 13.70 242 ALA C N 1
ATOM 8465 C CA . ALA C 1 242 ? 16.395 52.219 0.923 1.00 16.15 242 ALA C CA 1
ATOM 8466 C C . ALA C 1 242 ? 17.212 51.014 1.377 1.00 17.78 242 ALA C C 1
ATOM 8467 O O . ALA C 1 242 ? 17.674 50.959 2.527 1.00 16.60 242 ALA C O 1
ATOM 8469 N N . ALA C 1 243 ? 17.383 50.046 0.482 1.00 17.70 243 ALA C N 1
ATOM 8470 C CA . ALA C 1 243 ? 18.150 48.852 0.798 1.00 19.90 243 ALA C CA 1
ATOM 8471 C C . ALA C 1 243 ? 19.615 49.242 0.949 1.00 21.09 243 ALA C C 1
ATOM 8472 O O . ALA C 1 243 ? 20.318 48.698 1.796 1.00 19.00 243 ALA C O 1
ATOM 8474 N N . LEU C 1 244 ? 20.072 50.190 0.131 1.00 18.62 244 LEU C N 1
ATOM 8475 C CA . LEU C 1 244 ? 21.455 50.638 0.237 1.00 19.47 244 LEU C CA 1
ATOM 8476 C C . LEU C 1 244 ? 21.638 51.395 1.551 1.00 17.42 244 LEU C C 1
ATOM 8477 O O . LEU C 1 244 ? 22.662 51.246 2.215 1.00 16.88 244 LEU C O 1
ATOM 8482 N N . ALA C 1 245 ? 20.648 52.204 1.922 1.00 19.33 245 ALA C N 1
ATOM 8483 C CA . ALA C 1 245 ? 20.727 52.957 3.175 1.00 18.76 245 ALA C CA 1
ATOM 8484 C C . ALA C 1 245 ? 20.859 51.990 4.342 1.00 18.90 245 ALA C C 1
ATOM 8485 O O . ALA C 1 245 ? 21.618 52.232 5.287 1.00 18.82 245 ALA C O 1
ATOM 8487 N N . GLY C 1 246 ? 20.107 50.894 4.269 1.00 17.86 246 GLY C N 1
ATOM 8488 C CA . GLY C 1 246 ? 20.151 49.881 5.312 1.00 19.68 246 GLY C CA 1
ATOM 8489 C C . GLY C 1 246 ? 21.540 49.280 5.402 1.00 20.05 246 GLY C C 1
ATOM 8490 O O . GLY C 1 246 ? 22.065 49.051 6.495 1.00 18.31 246 GLY C O 1
ATOM 8491 N N . HIS C 1 247 ? 22.131 49.021 4.238 1.00 17.04 247 HIS C N 1
ATOM 8492 C CA . HIS C 1 247 ? 23.473 48.459 4.143 1.00 19.53 247 HIS C CA 1
ATOM 8493 C C . HIS C 1 247 ? 24.481 49.404 4.785 1.00 19.68 247 HIS C C 1
ATOM 8494 O O . HIS C 1 247 ? 25.345 48.978 5.556 1.00 20.69 247 HIS C O 1
ATOM 8501 N N . LEU C 1 248 ? 24.372 50.686 4.456 1.00 19.74 248 LEU C N 1
ATOM 8502 C CA . LEU C 1 248 ? 25.272 51.687 5.009 1.00 19.54 248 LEU C CA 1
ATOM 8503 C C . LEU C 1 248 ? 25.060 51.803 6.514 1.00 20.34 248 LEU C C 1
ATOM 8504 O O . LEU C 1 248 ? 26.021 51.900 7.277 1.00 19.50 248 LEU C O 1
ATOM 8509 N N . PHE C 1 249 ? 23.803 51.779 6.942 1.00 20.42 249 PHE C N 1
ATOM 8510 C CA . PHE C 1 249 ? 23.517 51.900 8.366 1.00 21.63 249 PHE C CA 1
ATOM 8511 C C . PHE C 1 249 ? 24.046 50.716 9.166 1.00 22.95 249 PHE C C 1
ATOM 8512 O O . PHE C 1 249 ? 24.479 50.878 10.308 1.00 23.04 249 PHE C O 1
ATOM 8520 N N . GLU C 1 250 ? 24.010 49.523 8.583 1.00 22.30 250 GLU C N 1
ATOM 8521 C CA . GLU C 1 250 ? 24.515 48.354 9.290 1.00 23.78 250 GLU C CA 1
ATOM 8522 C C . GLU C 1 250 ? 26.020 48.514 9.465 1.00 25.45 250 GLU C C 1
ATOM 8523 O O . GLU C 1 250 ? 26.579 48.161 10.506 1.00 24.39 250 GLU C O 1
ATOM 8529 N N . GLU C 1 251 ? 26.674 49.052 8.439 1.00 25.07 251 GLU C N 1
ATOM 8530 C CA . GLU C 1 251 ? 28.109 49.289 8.492 1.00 25.60 251 GLU C CA 1
ATOM 8531 C C . GLU C 1 251 ? 28.393 50.359 9.544 1.00 26.11 251 GLU C C 1
ATOM 8532 O O . GLU C 1 251 ? 29.368 50.264 10.295 1.00 25.66 251 GLU C O 1
ATOM 8538 N N . ALA C 1 252 ? 27.535 51.375 9.592 1.00 25.28 252 ALA C N 1
ATOM 8539 C CA . ALA C 1 252 ? 27.685 52.460 10.551 1.00 25.48 252 ALA C CA 1
ATOM 8540 C C . ALA C 1 252 ? 27.509 51.939 11.977 1.00 26.45 252 ALA C C 1
ATOM 8541 O O . ALA C 1 252 ? 28.211 52.370 12.892 1.00 24.97 252 ALA C O 1
ATOM 8543 N N . LEU C 1 253 ? 26.570 51.017 12.162 1.00 25.93 253 LEU C N 1
ATOM 8544 C CA . LEU C 1 253 ? 26.331 50.440 13.477 1.00 27.38 253 LEU C CA 1
ATOM 8545 C C . LEU C 1 253 ? 27.569 49.676 13.939 1.00 30.25 253 LEU C C 1
ATOM 8546 O O . LEU C 1 253 ? 28.029 49.857 15.068 1.00 30.90 253 LEU C O 1
ATOM 8551 N N . GLU C 1 254 ? 28.106 48.827 13.067 1.00 29.99 254 GLU C N 1
ATOM 8552 C CA . GLU C 1 254 ? 29.296 48.049 13.400 1.00 33.46 254 GLU C CA 1
ATOM 8553 C C . GLU C 1 254 ? 30.467 48.951 13.779 1.00 32.61 254 GLU C C 1
ATOM 8554 O O . GLU C 1 254 ? 31.179 48.676 14.744 1.00 32.49 254 GLU C O 1
ATOM 8560 N N . SER C 1 255 ? 30.663 50.027 13.021 1.00 30.32 255 SER C N 1
ATOM 8561 C CA . SER C 1 255 ? 31.748 50.961 13.296 1.00 30.54 255 SER C CA 1
ATOM 8562 C C . SER C 1 255 ? 31.500 51.713 14.601 1.00 30.01 255 SER C C 1
ATOM 8563 O O . SER C 1 255 ? 32.365 52.448 15.076 1.00 30.26 255 SER C O 1
ATOM 8566 N N . ASN C 1 256 ? 30.312 51.537 15.174 1.00 28.95 256 ASN C N 1
ATOM 8567 C CA . ASN C 1 256 ? 29.973 52.200 16.428 1.00 29.43 256 ASN C CA 1
ATOM 8568 C C . ASN C 1 256 ? 29.776 51.223 17.587 1.00 28.91 256 ASN C C 1
ATOM 8569 O O . ASN C 1 256 ? 29.165 51.565 18.603 1.00 28.57 256 ASN C O 1
ATOM 8574 N N . GLY C 1 257 ? 30.295 50.009 17.426 1.00 29.71 257 GLY C N 1
ATOM 8575 C CA . GLY C 1 257 ? 30.199 49.008 18.476 1.00 30.69 257 GLY C CA 1
ATOM 8576 C C . GLY C 1 257 ? 28.946 48.151 18.502 1.00 32.44 257 GLY C C 1
ATOM 8577 O O . GLY C 1 257 ? 28.806 47.289 19.369 1.00 32.58 257 GLY C O 1
ATOM 8578 N N . VAL C 1 258 ? 28.044 48.380 17.552 1.00 31.65 258 VAL C N 1
ATOM 8579 C CA . VAL C 1 258 ? 26.785 47.638 17.466 1.00 30.71 258 VAL C CA 1
ATOM 8580 C C . VAL C 1 258 ? 26.879 46.474 16.481 1.00 30.91 258 VAL C C 1
ATOM 8581 O O . VAL C 1 258 ? 27.215 46.665 15.312 1.00 30.21 258 VAL C O 1
ATOM 8585 N N . THR C 1 259 ? 26.577 45.269 16.955 1.00 30.63 259 THR C N 1
ATOM 8586 C CA . THR C 1 259 ? 26.625 44.080 16.109 1.00 32.01 259 THR C CA 1
ATOM 8587 C C . THR C 1 259 ? 25.233 43.639 15.671 1.00 31.91 259 THR C C 1
ATOM 8588 O O . THR C 1 259 ? 24.342 43.455 16.500 1.00 30.97 259 THR C O 1
ATOM 8592 N N . VAL C 1 260 ? 25.048 43.460 14.368 1.00 30.64 260 VAL C N 1
ATOM 8593 C CA . VAL C 1 260 ? 23.760 43.026 13.853 1.00 31.14 260 VAL C CA 1
ATOM 8594 C C . VAL C 1 260 ? 23.845 41.536 13.534 1.00 31.60 260 VAL C C 1
ATOM 8595 O O . VAL C 1 260 ? 24.529 41.129 12.598 1.00 31.84 260 VAL C O 1
ATOM 8599 N N . LYS C 1 261 ? 23.148 40.731 14.332 1.00 32.42 261 LYS C N 1
ATOM 8600 C CA . LYS C 1 261 ? 23.146 39.276 14.185 1.00 33.28 261 LYS C CA 1
ATOM 8601 C C . LYS C 1 261 ? 22.325 38.763 13.009 1.00 33.10 261 LYS C C 1
ATOM 8602 O O . LYS C 1 261 ? 22.685 37.768 12.377 1.00 33.59 261 LYS C O 1
ATOM 8608 N N . GLY C 1 262 ? 21.215 39.435 12.727 1.00 32.66 262 GLY C N 1
ATOM 8609 C CA . GLY C 1 262 ? 20.351 39.004 11.644 1.00 32.97 262 GLY C CA 1
ATOM 8610 C C . GLY C 1 262 ? 20.730 39.496 10.261 1.00 32.36 262 GLY C C 1
ATOM 8611 O O . GLY C 1 262 ? 21.905 39.675 9.944 1.00 30.55 262 GLY C O 1
ATOM 8612 N N . ASP C 1 263 ? 19.717 39.718 9.433 1.00 33.13 263 ASP C N 1
ATOM 8613 C CA . ASP C 1 263 ? 19.935 40.184 8.073 1.00 32.39 263 ASP C CA 1
ATOM 8614 C C . ASP C 1 263 ? 19.480 41.625 7.906 1.00 30.81 263 ASP C C 1
ATOM 8615 O O . ASP C 1 263 ? 18.883 42.214 8.806 1.00 30.46 263 ASP C O 1
ATOM 8620 N N . VAL C 1 264 ? 19.771 42.187 6.741 1.00 29.19 264 VAL C N 1
ATOM 8621 C CA . VAL C 1 264 ? 19.385 43.552 6.430 1.00 27.76 264 VAL C CA 1
ATOM 8622 C C . VAL C 1 264 ? 18.419 43.489 5.254 1.00 27.86 264 VAL C C 1
ATOM 8623 O O . VAL C 1 264 ? 18.691 42.821 4.256 1.00 26.41 264 VAL C O 1
ATOM 8627 N N . GLY C 1 265 ? 17.286 44.169 5.377 1.00 26.16 265 GLY C N 1
ATOM 8628 C CA . GLY C 1 265 ? 16.313 44.156 4.300 1.00 28.12 265 GLY C CA 1
ATOM 8629 C C . GLY C 1 265 ? 15.307 45.287 4.390 1.00 27.07 265 GLY C C 1
ATOM 8630 O O . GLY C 1 265 ? 15.461 46.192 5.209 1.00 27.26 265 GLY C O 1
ATOM 8631 N N . LEU C 1 266 ? 14.287 45.231 3.536 1.00 26.36 266 LEU C N 1
ATOM 8632 C CA . LEU C 1 266 ? 13.229 46.238 3.495 1.00 25.29 266 LEU C CA 1
ATOM 8633 C C . LEU C 1 266 ? 12.048 45.781 4.355 1.00 25.70 266 LEU C C 1
ATOM 8634 O O . LEU C 1 266 ? 11.698 44.599 4.361 1.00 26.49 266 LEU C O 1
ATOM 8639 N N . GLY C 1 267 ? 11.440 46.725 5.070 1.00 24.94 267 GLY C N 1
ATOM 8640 C CA . GLY C 1 267 ? 10.317 46.408 5.934 1.00 26.06 267 GLY C CA 1
ATOM 8641 C C . GLY C 1 267 ? 9.856 47.601 6.752 1.00 25.32 267 GLY C C 1
ATOM 8642 O O . GLY C 1 267 ? 10.661 48.450 7.143 1.00 25.85 267 GLY C O 1
ATOM 8643 N N . GLY C 1 268 ? 8.554 47.662 7.015 1.00 24.55 268 GLY C N 1
ATOM 8644 C CA . GLY C 1 268 ? 7.998 48.764 7.781 1.00 24.53 268 GLY C CA 1
ATOM 8645 C C . GLY C 1 268 ? 7.735 48.394 9.228 1.00 23.40 268 GLY C C 1
ATOM 8646 O O . GLY C 1 268 ? 7.452 47.233 9.534 1.00 23.95 268 GLY C O 1
ATOM 8647 N N . VAL C 1 269 ? 7.835 49.377 10.119 1.00 24.12 269 VAL C N 1
ATOM 8648 C CA . VAL C 1 269 ? 7.603 49.149 11.543 1.00 23.99 269 VAL C CA 1
ATOM 8649 C C . VAL C 1 269 ? 6.306 48.361 11.721 1.00 25.09 269 VAL C C 1
ATOM 8650 O O . VAL C 1 269 ? 5.256 48.752 11.214 1.00 23.67 269 VAL C O 1
ATOM 8654 N N . PRO C 1 270 ? 6.371 47.237 12.455 1.00 27.68 270 PRO C N 1
ATOM 8655 C CA . PRO C 1 270 ? 5.257 46.327 12.742 1.00 29.71 270 PRO C CA 1
ATOM 8656 C C . PRO C 1 270 ? 3.874 46.891 13.053 1.00 31.93 270 PRO C C 1
ATOM 8657 O O . PRO C 1 270 ? 2.869 46.261 12.726 1.00 35.15 270 PRO C O 1
ATOM 8661 N N . ALA C 1 271 ? 3.802 48.058 13.681 1.00 33.68 271 ALA C N 1
ATOM 8662 C CA . ALA C 1 271 ? 2.500 48.630 14.033 1.00 35.17 271 ALA C CA 1
ATOM 8663 C C . ALA C 1 271 ? 1.900 47.760 15.137 1.00 34.94 271 ALA C C 1
ATOM 8664 O O . ALA C 1 271 ? 0.967 48.162 15.827 1.00 34.35 271 ALA C O 1
ATOM 8666 N N . ASP C 1 272 ? 2.445 46.555 15.280 1.00 36.01 272 ASP C N 1
ATOM 8667 C CA . ASP C 1 272 ? 2.017 45.624 16.312 1.00 37.30 272 ASP C CA 1
ATOM 8668 C C . ASP C 1 272 ? 2.737 46.109 17.566 1.00 36.18 272 ASP C C 1
ATOM 8669 O O . ASP C 1 272 ? 2.404 45.726 18.691 1.00 36.83 272 ASP C O 1
ATOM 8674 N N . TRP C 1 273 ? 3.742 46.954 17.340 1.00 34.19 273 TRP C N 1
ATOM 8675 C CA . TRP C 1 273 ? 4.539 47.551 18.405 1.00 33.81 273 TRP C CA 1
ATOM 8676 C C . TRP C 1 273 ? 3.650 48.562 19.121 1.00 34.96 273 TRP C C 1
ATOM 8677 O O . TRP C 1 273 ? 3.206 49.541 18.525 1.00 35.84 273 TRP C O 1
ATOM 8688 N N . GLN C 1 274 ? 3.393 48.312 20.401 1.00 36.40 274 GLN C N 1
ATOM 8689 C CA . GLN C 1 274 ? 2.531 49.172 21.206 1.00 35.98 274 GLN C CA 1
ATOM 8690 C C . GLN C 1 274 ? 3.120 50.544 21.514 1.00 36.52 274 GLN C C 1
ATOM 8691 O O . GLN C 1 274 ? 2.429 51.556 21.431 1.00 36.50 274 GLN C O 1
ATOM 8697 N N . ASP C 1 275 ? 4.395 50.572 21.878 1.00 37.14 275 ASP C N 1
ATOM 8698 C CA . ASP C 1 275 ? 5.064 51.826 22.194 1.00 37.43 275 ASP C CA 1
ATOM 8699 C C . ASP C 1 275 ? 6.500 51.766 21.701 1.00 36.32 275 ASP C C 1
ATOM 8700 O O . ASP C 1 275 ? 7.417 51.445 22.459 1.00 35.71 275 ASP C O 1
ATOM 8705 N N . ALA C 1 276 ? 6.684 52.070 20.421 1.00 35.19 276 ALA C N 1
ATOM 8706 C CA . ALA C 1 276 ? 8.002 52.052 19.806 1.00 33.64 276 ALA C CA 1
ATOM 8707 C C . ALA C 1 276 ? 8.962 52.987 20.525 1.00 32.69 276 ALA C C 1
ATOM 8708 O O . ALA C 1 276 ? 8.579 54.064 20.978 1.00 33.54 276 ALA C O 1
ATOM 8710 N N . GLU C 1 277 ? 10.215 52.561 20.619 1.00 31.89 277 GLU C N 1
ATOM 8711 C CA . GLU C 1 277 ? 11.259 53.341 21.268 1.00 30.95 277 GLU C CA 1
ATOM 8712 C C . GLU C 1 277 ? 12.209 53.892 20.208 1.00 29.71 277 GLU C C 1
ATOM 8713 O O . GLU C 1 277 ? 12.903 53.126 19.539 1.00 28.50 277 GLU C O 1
ATOM 8719 N N . VAL C 1 278 ? 12.233 55.212 20.054 1.00 28.46 278 VAL C N 1
ATOM 8720 C CA . VAL C 1 278 ? 13.122 55.847 19.088 1.00 27.22 278 VAL C CA 1
ATOM 8721 C C . VAL C 1 278 ? 14.504 55.938 19.727 1.00 27.33 278 VAL C C 1
ATOM 8722 O O . VAL C 1 278 ? 14.700 56.660 20.708 1.00 27.14 278 VAL C O 1
ATOM 8726 N N . LEU C 1 279 ? 15.458 55.200 19.171 1.00 25.30 279 LEU C N 1
ATOM 8727 C CA . LEU C 1 279 ? 16.814 55.175 19.703 1.00 24.93 279 LEU C CA 1
ATOM 8728 C C . LEU C 1 279 ? 17.740 56.206 19.074 1.00 24.42 279 LEU C C 1
ATOM 8729 O O . LEU C 1 279 ? 18.795 56.516 19.628 1.00 23.92 279 LEU C O 1
ATOM 8734 N N . ALA C 1 280 ? 17.352 56.729 17.916 1.00 23.38 280 ALA C N 1
ATOM 8735 C CA . ALA C 1 280 ? 18.164 57.720 17.217 1.00 23.23 280 ALA C CA 1
ATOM 8736 C C . ALA C 1 280 ? 17.306 58.478 16.207 1.00 22.96 280 ALA C C 1
ATOM 8737 O O . ALA C 1 280 ? 16.328 57.942 15.693 1.00 24.02 280 ALA C O 1
ATOM 8739 N N . ASP C 1 281 ? 17.669 59.725 15.925 1.00 23.06 281 ASP C N 1
ATOM 8740 C CA . ASP C 1 281 ? 16.916 60.524 14.964 1.00 24.81 281 ASP C CA 1
ATOM 8741 C C . ASP C 1 281 ? 17.766 61.626 14.344 1.00 23.65 281 ASP C C 1
ATOM 8742 O O . ASP C 1 281 ? 18.802 62.009 14.886 1.00 23.70 281 ASP C O 1
ATOM 8747 N N . HIS C 1 282 ? 17.317 62.128 13.199 1.00 22.90 282 HIS C N 1
ATOM 8748 C CA . HIS C 1 282 ? 18.022 63.193 12.496 1.00 22.83 282 HIS C CA 1
ATOM 8749 C C . HIS C 1 282 ? 17.023 64.129 11.831 1.00 21.45 282 HIS C C 1
ATOM 8750 O O . HIS C 1 282 ? 15.964 63.698 11.373 1.00 21.68 282 HIS C O 1
ATOM 8757 N N . THR C 1 283 ? 17.367 65.411 11.797 1.00 21.68 283 THR C N 1
ATOM 8758 C CA . THR C 1 283 ? 16.529 66.431 11.184 1.00 21.77 283 THR C CA 1
ATOM 8759 C C . THR C 1 283 ? 17.336 67.187 10.123 1.00 22.71 283 THR C C 1
ATOM 8760 O O . THR C 1 283 ? 18.416 67.707 10.401 1.00 21.12 283 THR C O 1
ATOM 8764 N N . SER C 1 284 ? 16.806 67.246 8.908 1.00 20.66 284 SER C N 1
ATOM 8765 C CA . SER C 1 284 ? 17.482 67.930 7.811 1.00 21.19 284 SER C CA 1
ATOM 8766 C C . SER C 1 284 ? 17.424 69.441 7.979 1.00 21.27 284 SER C C 1
ATOM 8767 O O . SER C 1 284 ? 16.808 69.953 8.916 1.00 22.56 284 SER C O 1
ATOM 8770 N N . ALA C 1 285 ? 18.059 70.151 7.053 1.00 19.60 285 ALA C N 1
ATOM 8771 C CA . ALA C 1 285 ? 18.039 71.608 7.062 1.00 21.17 285 ALA C CA 1
ATOM 8772 C C . ALA C 1 285 ? 16.644 72.010 6.585 1.00 21.11 285 ALA C C 1
ATOM 8773 O O . ALA C 1 285 ? 15.884 71.162 6.111 1.00 21.83 285 ALA C O 1
ATOM 8775 N N . GLU C 1 286 ? 16.300 73.289 6.695 1.00 22.89 286 GLU C N 1
ATOM 8776 C CA . GLU C 1 286 ? 14.979 73.732 6.264 1.00 23.36 286 GLU C CA 1
ATOM 8777 C C . GLU C 1 286 ? 14.896 73.744 4.736 1.00 22.84 286 GLU C C 1
ATOM 8778 O O . GLU C 1 286 ? 15.912 73.862 4.058 1.00 19.26 286 GLU C O 1
ATOM 8784 N N . LEU C 1 287 ? 13.680 73.614 4.210 1.00 21.76 287 LEU C N 1
ATOM 8785 C CA . LEU C 1 287 ? 13.440 73.598 2.768 1.00 22.67 287 LEU C CA 1
ATOM 8786 C C . LEU C 1 287 ? 14.078 74.770 2.038 1.00 22.10 287 LEU C C 1
ATOM 8787 O O . LEU C 1 287 ? 14.611 74.606 0.940 1.00 22.27 287 LEU C O 1
ATOM 8792 N N . SER C 1 288 ? 14.028 75.951 2.644 1.00 22.70 288 SER C N 1
ATOM 8793 C CA . SER C 1 288 ? 14.590 77.141 2.019 1.00 23.33 288 SER C CA 1
ATOM 8794 C C . SER C 1 288 ? 16.052 76.947 1.658 1.00 23.64 288 SER C C 1
ATOM 8795 O O . SER C 1 288 ? 16.520 77.492 0.665 1.00 22.86 288 SER C O 1
ATOM 8798 N N . GLU C 1 289 ? 16.767 76.173 2.469 1.00 23.31 289 GLU C N 1
ATOM 8799 C CA . GLU C 1 289 ? 18.181 75.910 2.224 1.00 22.88 289 GLU C CA 1
ATOM 8800 C C . GLU C 1 289 ? 18.345 74.761 1.231 1.00 20.76 289 GLU C C 1
ATOM 8801 O O . GLU C 1 289 ? 19.244 74.778 0.391 1.00 19.49 289 GLU C O 1
ATOM 8807 N N . ILE C 1 290 ? 17.466 73.768 1.324 1.00 21.48 290 ILE C N 1
ATOM 8808 C CA . ILE C 1 290 ? 17.525 72.622 0.423 1.00 18.16 290 ILE C CA 1
ATOM 8809 C C . ILE C 1 290 ? 17.260 73.035 -1.025 1.00 19.35 290 ILE C C 1
ATOM 8810 O O . ILE C 1 290 ? 17.737 72.390 -1.963 1.00 16.88 290 ILE C O 1
ATOM 8815 N N . LEU C 1 291 ? 16.512 74.122 -1.202 1.00 19.33 291 LEU C N 1
ATOM 8816 C CA . LEU C 1 291 ? 16.192 74.619 -2.540 1.00 19.48 291 LEU C CA 1
ATOM 8817 C C . LEU C 1 291 ? 17.413 74.996 -3.375 1.00 18.65 291 LEU C C 1
ATOM 8818 O O . LEU C 1 291 ? 17.349 74.981 -4.605 1.00 18.76 291 LEU C O 1
ATOM 8823 N N . VAL C 1 292 ? 18.520 75.341 -2.719 1.00 17.21 292 VAL C N 1
ATOM 8824 C CA . VAL C 1 292 ? 19.717 75.752 -3.447 1.00 17.37 292 VAL C CA 1
ATOM 8825 C C . VAL C 1 292 ? 20.321 74.603 -4.259 1.00 17.54 292 VAL C C 1
ATOM 8826 O O . VAL C 1 292 ? 20.376 74.681 -5.487 1.00 17.89 292 VAL C O 1
ATOM 8830 N N . PRO C 1 293 ? 20.775 73.522 -3.601 1.00 17.63 293 PRO C N 1
ATOM 8831 C CA . PRO C 1 293 ? 21.342 72.431 -4.406 1.00 18.45 293 PRO C CA 1
ATOM 8832 C C . PRO C 1 293 ? 20.300 71.861 -5.368 1.00 18.70 293 PRO C C 1
ATOM 8833 O O . PRO C 1 293 ? 20.634 71.359 -6.442 1.00 18.96 293 PRO C O 1
ATOM 8837 N N . PHE C 1 294 ? 19.035 71.946 -4.966 1.00 17.46 294 PHE C N 1
ATOM 8838 C CA . PHE C 1 294 ? 17.921 71.459 -5.777 1.00 17.52 294 PHE C CA 1
ATOM 8839 C C . PHE C 1 294 ? 17.804 72.219 -7.100 1.00 17.07 294 PHE C C 1
ATOM 8840 O O . PHE C 1 294 ? 17.929 71.636 -8.181 1.00 13.92 294 PHE C O 1
ATOM 8848 N N . MET C 1 295 ? 17.557 73.521 -7.004 1.00 15.62 295 MET C N 1
ATOM 8849 C CA . MET C 1 295 ? 17.383 74.355 -8.188 1.00 18.73 295 MET C CA 1
ATOM 8850 C C . MET C 1 295 ? 18.666 74.757 -8.919 1.00 18.74 295 MET C C 1
ATOM 8851 O O . MET C 1 295 ? 18.679 74.851 -10.151 1.00 16.08 295 MET C O 1
ATOM 8856 N N . LYS C 1 296 ? 19.741 74.997 -8.173 1.00 15.85 296 LYS C N 1
ATOM 8857 C CA . LYS C 1 296 ? 21.002 75.392 -8.792 1.00 15.91 296 LYS C CA 1
ATOM 8858 C C . LYS C 1 296 ? 21.540 74.323 -9.739 1.00 15.41 296 LYS C C 1
ATOM 8859 O O . LYS C 1 296 ? 22.027 74.637 -10.825 1.00 15.35 296 LYS C O 1
ATOM 8865 N N . PHE C 1 297 ? 21.446 73.065 -9.320 1.00 14.25 297 PHE C N 1
ATOM 8866 C CA . PHE C 1 297 ? 21.958 71.946 -10.103 1.00 16.60 297 PHE C CA 1
ATOM 8867 C C . PHE C 1 297 ? 20.901 71.091 -10.787 1.00 14.22 297 PHE C C 1
ATOM 8868 O O . PHE C 1 297 ? 21.234 70.107 -11.446 1.00 15.88 297 PHE C O 1
ATOM 8876 N N . SER C 1 298 ? 19.636 71.466 -10.618 1.00 13.23 298 SER C N 1
ATOM 8877 C CA . SER C 1 298 ? 18.513 70.765 -11.235 1.00 13.72 298 SER C CA 1
ATOM 8878 C C . SER C 1 298 ? 18.466 69.291 -10.832 1.00 13.31 298 SER C C 1
ATOM 8879 O O . SER C 1 298 ? 18.550 68.395 -11.673 1.00 14.02 298 SER C O 1
ATOM 8882 N N . ASN C 1 299 ? 18.300 69.060 -9.532 1.00 13.05 299 ASN C N 1
ATOM 8883 C CA . ASN C 1 299 ? 18.263 67.723 -8.949 1.00 13.74 299 ASN C CA 1
ATOM 8884 C C . ASN C 1 299 ? 16.902 67.052 -9.142 1.00 12.77 299 ASN C C 1
ATOM 8885 O O . ASN C 1 299 ? 15.932 67.406 -8.474 1.00 11.54 299 ASN C O 1
ATOM 8890 N N . ASN C 1 300 ? 16.836 66.073 -10.044 1.00 10.88 300 ASN C N 1
ATOM 8891 C CA . ASN C 1 300 ? 15.580 65.373 -10.317 1.00 11.80 300 ASN C CA 1
ATOM 8892 C C . ASN C 1 300 ? 15.005 64.641 -9.105 1.00 11.67 300 ASN C C 1
ATOM 8893 O O . ASN C 1 300 ? 13.802 64.718 -8.837 1.00 10.96 300 ASN C O 1
ATOM 8898 N N . GLY C 1 301 ? 15.859 63.914 -8.390 1.00 12.47 301 GLY C N 1
ATOM 8899 C CA . GLY C 1 301 ? 15.411 63.179 -7.219 1.00 14.08 301 GLY C CA 1
ATOM 8900 C C . GLY C 1 301 ? 14.754 64.099 -6.210 1.00 15.03 301 GLY C C 1
ATOM 8901 O O . GLY C 1 301 ? 13.704 63.777 -5.649 1.00 15.69 301 GLY C O 1
ATOM 8902 N N . HIS C 1 302 ? 15.377 65.248 -5.969 1.00 15.49 302 HIS C N 1
ATOM 8903 C CA . HIS C 1 302 ? 14.828 66.226 -5.028 1.00 15.16 302 HIS C CA 1
ATOM 8904 C C . HIS C 1 302 ? 13.392 66.589 -5.417 1.00 15.43 302 HIS C C 1
ATOM 8905 O O . HIS C 1 302 ? 12.493 66.620 -4.577 1.00 14.41 302 HIS C O 1
ATOM 8912 N N . ALA C 1 303 ? 13.196 66.871 -6.701 1.00 12.61 303 ALA C N 1
ATOM 8913 C CA . ALA C 1 303 ? 11.887 67.240 -7.219 1.00 13.57 303 ALA C CA 1
ATOM 8914 C C . ALA C 1 303 ? 10.832 66.159 -6.990 1.00 11.61 303 ALA C C 1
ATOM 8915 O O . ALA C 1 303 ? 9.744 66.450 -6.497 1.00 13.87 303 ALA C O 1
ATOM 8917 N N . GLU C 1 304 ? 11.141 64.918 -7.344 1.00 12.40 304 GLU C N 1
ATOM 8918 C CA . GLU C 1 304 ? 10.176 63.842 -7.181 1.00 13.59 304 GLU C CA 1
ATOM 8919 C C . GLU C 1 304 ? 9.875 63.564 -5.707 1.00 14.92 304 GLU C C 1
ATOM 8920 O O . GLU C 1 304 ? 8.746 63.238 -5.354 1.00 13.92 304 GLU C O 1
ATOM 8926 N N . MET C 1 305 ? 10.880 63.677 -4.846 1.00 11.95 305 MET C N 1
ATOM 8927 C CA . MET C 1 305 ? 10.653 63.454 -3.423 1.00 13.89 305 MET C CA 1
ATOM 8928 C C . MET C 1 305 ? 9.728 64.534 -2.869 1.00 14.92 305 MET C C 1
ATOM 8929 O O . MET C 1 305 ? 8.840 64.248 -2.070 1.00 14.53 305 MET C O 1
ATOM 8934 N N . LEU C 1 306 ? 9.934 65.774 -3.297 1.00 14.30 306 LEU C N 1
ATOM 8935 C CA . LEU C 1 306 ? 9.089 66.862 -2.823 1.00 16.60 306 LEU C CA 1
ATOM 8936 C C . LEU C 1 306 ? 7.645 66.633 -3.254 1.00 16.83 306 LEU C C 1
ATOM 8937 O O . LEU C 1 306 ? 6.717 66.955 -2.519 1.00 18.31 306 LEU C O 1
ATOM 8942 N N . VAL C 1 307 ? 7.452 66.071 -4.442 1.00 15.16 307 VAL C N 1
ATOM 8943 C CA . VAL C 1 307 ? 6.100 65.809 -4.918 1.00 15.54 307 VAL C CA 1
ATOM 8944 C C . VAL C 1 307 ? 5.386 64.807 -4.010 1.00 15.33 307 VAL C C 1
ATOM 8945 O O . VAL C 1 307 ? 4.219 64.997 -3.659 1.00 15.77 307 VAL C O 1
ATOM 8949 N N . LYS C 1 308 ? 6.078 63.740 -3.628 1.00 14.94 308 LYS C N 1
ATOM 8950 C CA . LYS C 1 308 ? 5.458 62.747 -2.767 1.00 15.49 308 LYS C CA 1
ATOM 8951 C C . LYS C 1 308 ? 5.251 63.301 -1.356 1.00 17.12 308 LYS C C 1
ATOM 8952 O O . LYS C 1 308 ? 4.269 62.960 -0.688 1.00 15.15 308 LYS C O 1
ATOM 8958 N N . SER C 1 309 ? 6.154 64.174 -0.913 1.00 16.07 309 SER C N 1
ATOM 8959 C CA . SER C 1 309 ? 6.006 64.801 0.397 1.00 16.44 309 SER C CA 1
ATOM 8960 C C . SER C 1 309 ? 4.768 65.693 0.355 1.00 17.42 309 SER C C 1
ATOM 8961 O O . SER C 1 309 ? 4.041 65.808 1.343 1.00 17.97 309 SER C O 1
ATOM 8964 N N . ILE C 1 310 ? 4.536 66.334 -0.787 1.00 17.76 310 ILE C N 1
ATOM 8965 C CA . ILE C 1 310 ? 3.359 67.181 -0.936 1.00 18.44 310 ILE C CA 1
ATOM 8966 C C . ILE C 1 310 ? 2.112 66.299 -0.820 1.00 19.97 310 ILE C C 1
ATOM 8967 O O . ILE C 1 310 ? 1.124 66.682 -0.194 1.00 17.47 310 ILE C O 1
ATOM 8972 N N . GLY C 1 311 ? 2.170 65.114 -1.421 1.00 19.09 311 GLY C N 1
ATOM 8973 C CA . GLY C 1 311 ? 1.046 64.196 -1.346 1.00 20.12 311 GLY C CA 1
ATOM 8974 C C . GLY C 1 311 ? 0.783 63.760 0.088 1.00 20.67 311 GLY C C 1
ATOM 8975 O O . GLY C 1 311 ? -0.370 63.622 0.498 1.00 20.15 311 GLY C O 1
ATOM 8976 N N . GLN C 1 312 ? 1.850 63.526 0.847 1.00 19.85 312 GLN C N 1
ATOM 8977 C CA . GLN C 1 312 ? 1.715 63.129 2.244 1.00 21.06 312 GLN C CA 1
ATOM 8978 C C . GLN C 1 312 ? 1.052 64.245 3.039 1.00 22.11 312 GLN C C 1
ATOM 8979 O O . GLN C 1 312 ? 0.117 64.006 3.801 1.00 22.23 312 GLN C O 1
ATOM 8985 N N . GLU C 1 313 ? 1.535 65.470 2.858 1.00 23.16 313 GLU C N 1
ATOM 8986 C CA . GLU C 1 313 ? 0.993 66.614 3.583 1.00 24.25 313 GLU C CA 1
ATOM 8987 C C . GLU C 1 313 ? -0.454 66.915 3.203 1.00 25.83 313 GLU C C 1
ATOM 8988 O O . GLU C 1 313 ? -1.275 67.246 4.062 1.00 24.64 313 GLU C O 1
ATOM 8994 N N . THR C 1 314 ? -0.758 66.780 1.915 1.00 25.22 314 THR C N 1
ATOM 8995 C CA . THR C 1 314 ? -2.083 67.065 1.377 1.00 26.67 314 THR C CA 1
ATOM 8996 C C . THR C 1 314 ? -3.124 65.948 1.483 1.00 26.54 314 THR C C 1
ATOM 8997 O O . THR C 1 314 ? -4.291 66.212 1.778 1.00 27.47 314 THR C O 1
ATOM 9001 N N . ALA C 1 315 ? -2.719 64.708 1.245 1.00 26.03 315 ALA C N 1
ATOM 9002 C CA . ALA C 1 315 ? -3.675 63.608 1.285 1.00 25.27 315 ALA C CA 1
ATOM 9003 C C . ALA C 1 315 ? -3.211 62.416 2.101 1.00 24.85 315 ALA C C 1
ATOM 9004 O O . ALA C 1 315 ? -3.880 61.381 2.126 1.00 25.41 315 ALA C O 1
ATOM 9006 N N . GLY C 1 316 ? -2.072 62.562 2.767 1.00 24.16 316 GLY C N 1
ATOM 9007 C CA . GLY C 1 316 ? -1.545 61.470 3.563 1.00 22.14 316 GLY C CA 1
ATOM 9008 C C . GLY C 1 316 ? -1.140 60.308 2.680 1.00 21.70 316 GLY C C 1
ATOM 9009 O O . GLY C 1 316 ? -1.152 59.155 3.112 1.00 22.19 316 GLY C O 1
ATOM 9010 N N . ALA C 1 317 ? -0.779 60.617 1.436 1.00 20.32 317 ALA C N 1
ATOM 9011 C CA . ALA C 1 317 ? -0.372 59.606 0.465 1.00 18.14 317 ALA C CA 1
ATOM 9012 C C . ALA C 1 317 ? 0.892 60.065 -0.254 1.00 17.49 317 ALA C C 1
ATOM 9013 O O . ALA C 1 317 ? 0.854 61.019 -1.027 1.00 16.21 317 ALA C O 1
ATOM 9015 N N . GLY C 1 318 ? 2.008 59.394 0.017 1.00 16.96 318 GLY C N 1
ATOM 9016 C CA . GLY C 1 318 ? 3.263 59.752 -0.623 1.00 15.85 318 GLY C CA 1
ATOM 9017 C C . GLY C 1 318 ? 3.346 59.113 -1.994 1.00 17.10 318 GLY C C 1
ATOM 9018 O O . GLY C 1 318 ? 4.127 58.187 -2.209 1.00 19.55 318 GLY C O 1
ATOM 9019 N N . THR C 1 319 ? 2.542 59.612 -2.926 1.00 16.08 319 THR C N 1
ATOM 9020 C CA . THR C 1 319 ? 2.502 59.072 -4.281 1.00 18.71 319 THR C CA 1
ATOM 9021 C C . THR C 1 319 ? 2.535 60.187 -5.326 1.00 17.77 319 THR C C 1
ATOM 9022 O O . THR C 1 319 ? 2.256 61.343 -5.017 1.00 16.56 319 THR C O 1
ATOM 9026 N N . TRP C 1 320 ? 2.869 59.848 -6.569 1.00 17.90 320 TRP C N 1
ATOM 9027 C CA . TRP C 1 320 ? 2.892 60.870 -7.606 1.00 18.22 320 TRP C CA 1
ATOM 9028 C C . TRP C 1 320 ? 1.482 61.372 -7.895 1.00 16.94 320 TRP C C 1
ATOM 9029 O O . TRP C 1 320 ? 1.264 62.567 -8.071 1.00 18.25 320 TRP C O 1
ATOM 9040 N N . ASP C 1 321 ? 0.522 60.454 -7.946 1.00 19.34 321 ASP C N 1
ATOM 9041 C CA . ASP C 1 321 ? -0.860 60.828 -8.209 1.00 19.39 321 ASP C CA 1
ATOM 9042 C C . ASP C 1 321 ? -1.349 61.861 -7.200 1.00 20.46 321 ASP C C 1
ATOM 9043 O O . ASP C 1 321 ? -1.824 62.930 -7.576 1.00 19.69 321 ASP C O 1
ATOM 9048 N N . ALA C 1 322 ? -1.232 61.540 -5.916 1.00 19.85 322 ALA C N 1
ATOM 9049 C CA . ALA C 1 322 ? -1.677 62.461 -4.875 1.00 18.54 322 ALA C CA 1
ATOM 9050 C C . ALA C 1 322 ? -0.805 63.711 -4.845 1.00 18.20 322 ALA C C 1
ATOM 9051 O O . ALA C 1 322 ? -1.301 64.819 -4.636 1.00 18.93 322 ALA C O 1
ATOM 9053 N N . GLY C 1 323 ? 0.492 63.532 -5.070 1.00 18.15 323 GLY C N 1
ATOM 9054 C CA . GLY C 1 323 ? 1.409 64.659 -5.052 1.00 17.48 323 GLY C CA 1
ATOM 9055 C C . GLY C 1 323 ? 1.205 65.684 -6.154 1.00 18.91 323 GLY C C 1
ATOM 9056 O O . GLY C 1 323 ? 1.240 66.887 -5.895 1.00 15.01 323 GLY C O 1
ATOM 9057 N N . LEU C 1 324 ? 0.996 65.219 -7.385 1.00 17.18 324 LEU C N 1
ATOM 9058 C CA . LEU C 1 324 ? 0.797 66.132 -8.511 1.00 18.75 324 LEU C CA 1
ATOM 9059 C C . LEU C 1 324 ? -0.520 66.890 -8.403 1.00 18.99 324 LEU C C 1
ATOM 9060 O O . LEU C 1 324 ? -0.633 68.025 -8.869 1.00 19.04 324 LEU C O 1
ATOM 9065 N N . VAL C 1 325 ? -1.522 66.255 -7.804 1.00 19.71 325 VAL C N 1
ATOM 9066 C CA . VAL C 1 325 ? -2.807 66.911 -7.605 1.00 21.61 325 VAL C CA 1
ATOM 9067 C C . VAL C 1 325 ? -2.537 68.053 -6.627 1.00 20.58 325 VAL C C 1
ATOM 9068 O O . VAL C 1 325 ? -3.004 69.177 -6.813 1.00 22.39 325 VAL C O 1
ATOM 9072 N N . GLY C 1 326 ? -1.760 67.755 -5.590 1.00 22.53 326 GLY C N 1
ATOM 9073 C CA . GLY C 1 326 ? -1.423 68.766 -4.603 1.00 19.50 326 GLY C CA 1
ATOM 9074 C C . GLY C 1 326 ? -0.663 69.910 -5.248 1.00 19.88 326 GLY C C 1
ATOM 9075 O O . GLY C 1 326 ? -0.864 71.076 -4.908 1.00 19.11 326 GLY C O 1
ATOM 9076 N N . VAL C 1 327 ? 0.220 69.576 -6.182 1.00 18.90 327 VAL C N 1
ATOM 9077 C CA . VAL C 1 327 ? 0.999 70.587 -6.886 1.00 19.30 327 VAL C CA 1
ATOM 9078 C C . VAL C 1 327 ? 0.060 71.505 -7.667 1.00 20.23 327 VAL C C 1
ATOM 9079 O O . VAL C 1 327 ? 0.144 72.729 -7.565 1.00 18.28 327 VAL C O 1
ATOM 9083 N N . GLU C 1 328 ? -0.833 70.906 -8.448 1.00 18.90 328 GLU C N 1
ATOM 9084 C CA . GLU C 1 328 ? -1.778 71.677 -9.247 1.00 21.43 328 GLU C CA 1
ATOM 9085 C C . GLU C 1 328 ? -2.625 72.594 -8.363 1.00 22.12 328 GLU C C 1
ATOM 9086 O O . GLU C 1 328 ? -2.803 73.773 -8.676 1.00 20.13 328 GLU C O 1
ATOM 9092 N N . GLU C 1 329 ? -3.131 72.058 -7.256 1.00 21.63 329 GLU C N 1
ATOM 9093 C CA . GLU C 1 329 ? -3.961 72.845 -6.347 1.00 24.45 329 GLU C CA 1
ATOM 9094 C C . GLU C 1 329 ? -3.201 74.002 -5.710 1.00 23.91 329 GLU C C 1
ATOM 9095 O O . GLU C 1 329 ? -3.749 75.093 -5.547 1.00 23.54 329 GLU C O 1
ATOM 9101 N N . ALA C 1 330 ? -1.944 73.761 -5.346 1.00 21.02 330 ALA C N 1
ATOM 9102 C CA . ALA C 1 330 ? -1.112 74.795 -4.734 1.00 22.25 330 ALA C CA 1
ATOM 9103 C C . ALA C 1 330 ? -0.892 75.945 -5.710 1.00 22.18 330 ALA C C 1
ATOM 9104 O O . ALA C 1 330 ? -0.931 77.115 -5.328 1.00 21.95 330 ALA C O 1
ATOM 9106 N N . LEU C 1 331 ? -0.659 75.608 -6.973 1.00 20.62 331 LEU C N 1
ATOM 9107 C CA . LEU C 1 331 ? -0.447 76.622 -7.995 1.00 19.83 331 LEU C CA 1
ATOM 9108 C C . LEU C 1 331 ? -1.706 77.454 -8.215 1.00 21.40 331 LEU C C 1
ATOM 9109 O O . LEU C 1 331 ? -1.639 78.678 -8.328 1.00 20.53 331 LEU C O 1
ATOM 9114 N N . SER C 1 332 ? -2.857 76.792 -8.286 1.00 22.68 332 SER C N 1
ATOM 9115 C CA . SER C 1 332 ? -4.111 77.513 -8.482 1.00 24.45 332 SER C CA 1
ATOM 9116 C C . SER C 1 332 ? -4.347 78.455 -7.304 1.00 25.18 332 SER C C 1
ATOM 9117 O O . SER C 1 332 ? -4.790 79.592 -7.479 1.00 25.61 332 SER C O 1
ATOM 9120 N N . GLY C 1 333 ? -4.038 77.977 -6.104 1.00 26.24 333 GLY C N 1
ATOM 9121 C CA . GLY C 1 333 ? -4.225 78.792 -4.918 1.00 27.61 333 GLY C CA 1
ATOM 9122 C C . GLY C 1 333 ? -3.262 79.963 -4.865 1.00 29.09 333 GLY C C 1
ATOM 9123 O O . GLY C 1 333 ? -3.456 80.907 -4.100 1.00 28.95 333 GLY C O 1
ATOM 9124 N N . LEU C 1 334 ? -2.222 79.904 -5.689 1.00 28.83 334 LEU C N 1
ATOM 9125 C CA . LEU C 1 334 ? -1.227 80.964 -5.733 1.00 28.47 334 LEU C CA 1
ATOM 9126 C C . LEU C 1 334 ? -1.613 82.037 -6.749 1.00 28.08 334 LEU C C 1
ATOM 9127 O O . LEU C 1 334 ? -0.957 83.073 -6.854 1.00 27.33 334 LEU C O 1
ATOM 9132 N N . GLY C 1 335 ? -2.683 81.781 -7.497 1.00 26.84 335 GLY C N 1
ATOM 9133 C CA . GLY C 1 335 ? -3.138 82.735 -8.492 1.00 25.30 335 GLY C CA 1
ATOM 9134 C C . GLY C 1 335 ? -2.715 82.366 -9.900 1.00 25.85 335 GLY C C 1
ATOM 9135 O O . GLY C 1 335 ? -2.890 83.146 -10.835 1.00 26.09 335 GLY C O 1
ATOM 9136 N N . VAL C 1 336 ? -2.158 81.171 -10.057 1.00 23.42 336 VAL C N 1
ATOM 9137 C CA . VAL C 1 336 ? -1.706 80.722 -11.368 1.00 23.16 336 VAL C CA 1
ATOM 9138 C C . VAL C 1 336 ? -2.778 79.953 -12.129 1.00 23.70 336 VAL C C 1
ATOM 9139 O O . VAL C 1 336 ? -3.381 79.022 -11.595 1.00 24.07 336 VAL C O 1
ATOM 9143 N N . ASP C 1 337 ? -3.016 80.350 -13.375 1.00 22.65 337 ASP C N 1
ATOM 9144 C CA . ASP C 1 337 ? -3.994 79.670 -14.219 1.00 24.85 337 ASP C CA 1
ATOM 9145 C C . ASP C 1 337 ? -3.293 78.407 -14.728 1.00 23.04 337 ASP C C 1
ATOM 9146 O O . ASP C 1 337 ? -2.369 78.497 -15.528 1.00 24.94 337 ASP C O 1
ATOM 9151 N N . THR C 1 338 ? -3.734 77.238 -14.270 1.00 22.53 338 THR C N 1
ATOM 9152 C CA . THR C 1 338 ? -3.110 75.971 -14.659 1.00 23.56 338 THR C CA 1
ATOM 9153 C C . THR C 1 338 ? -3.749 75.260 -15.854 1.00 23.25 338 THR C C 1
ATOM 9154 O O . THR C 1 338 ? -3.388 74.128 -16.165 1.00 21.64 338 THR C O 1
ATOM 9158 N N . ALA C 1 339 ? -4.686 75.927 -16.520 1.00 24.15 339 ALA C N 1
ATOM 9159 C CA . ALA C 1 339 ? -5.390 75.356 -17.667 1.00 24.19 339 ALA C CA 1
ATOM 9160 C C . ALA C 1 339 ? -4.498 74.682 -18.710 1.00 24.44 339 ALA C C 1
ATOM 9161 O O . ALA C 1 339 ? -4.827 73.603 -19.197 1.00 25.02 339 ALA C O 1
ATOM 9163 N N . GLY C 1 340 ? -3.375 75.308 -19.051 1.00 23.72 340 GLY C N 1
ATOM 9164 C CA . GLY C 1 340 ? -2.495 74.729 -20.054 1.00 22.75 340 GLY C CA 1
ATOM 9165 C C . GLY C 1 340 ? -1.397 73.821 -19.531 1.00 22.97 340 GLY C C 1
ATOM 9166 O O . GLY C 1 340 ? -0.506 73.414 -20.278 1.00 22.57 340 GLY C O 1
ATOM 9167 N N . LEU C 1 341 ? -1.457 73.484 -18.248 1.00 21.17 341 LEU C N 1
ATOM 9168 C CA . LEU C 1 341 ? -0.441 72.630 -17.648 1.00 20.33 341 LEU C CA 1
ATOM 9169 C C . LEU C 1 341 ? -0.820 71.158 -17.587 1.00 19.45 341 LEU C C 1
ATOM 9170 O O . LEU C 1 341 ? -1.964 70.810 -17.302 1.00 19.96 341 LEU C O 1
ATOM 9175 N N . VAL C 1 342 ? 0.154 70.300 -17.870 1.00 18.68 342 VAL C N 1
ATOM 9176 C CA . VAL C 1 342 ? -0.028 68.856 -17.779 1.00 17.84 342 VAL C CA 1
ATOM 9177 C C . VAL C 1 342 ? 1.143 68.409 -16.904 1.00 17.67 342 VAL C C 1
ATOM 9178 O O . VAL C 1 342 ? 2.304 68.536 -17.296 1.00 16.73 342 VAL C O 1
ATOM 9182 N N . LEU C 1 343 ? 0.833 67.909 -15.714 1.00 16.74 343 LEU C N 1
ATOM 9183 C CA . LEU C 1 343 ? 1.867 67.481 -14.774 1.00 19.32 343 LEU C CA 1
ATOM 9184 C C . LEU C 1 343 ? 2.027 65.972 -14.716 1.00 18.89 343 LEU C C 1
ATOM 9185 O O . LEU C 1 343 ? 1.125 65.272 -14.268 1.00 20.54 343 LEU C O 1
ATOM 9190 N N . ASN C 1 344 ? 3.179 65.475 -15.155 1.00 16.10 344 ASN C N 1
ATOM 9191 C CA . ASN C 1 344 ? 3.428 64.041 -15.136 1.00 17.90 344 ASN C CA 1
ATOM 9192 C C . ASN C 1 344 ? 4.487 63.672 -14.101 1.00 15.95 344 ASN C C 1
ATOM 9193 O O . ASN C 1 344 ? 4.568 62.521 -13.673 1.00 15.47 344 ASN C O 1
ATOM 9198 N N . ASP C 1 345 ? 5.308 64.651 -13.722 1.00 15.54 345 ASP C N 1
ATOM 9199 C CA . ASP C 1 345 ? 6.340 64.465 -12.697 1.00 16.53 345 ASP C CA 1
ATOM 9200 C C . ASP C 1 345 ? 6.807 65.824 -12.180 1.00 16.16 345 ASP C C 1
ATOM 9201 O O . ASP C 1 345 ? 6.387 66.858 -12.692 1.00 17.91 345 ASP C O 1
ATOM 9206 N N . GLY C 1 346 ? 7.645 65.832 -11.151 1.00 15.04 346 GLY C N 1
ATOM 9207 C CA . GLY C 1 346 ? 8.093 67.102 -10.613 1.00 16.04 346 GLY C CA 1
ATOM 9208 C C . GLY C 1 346 ? 9.423 67.613 -11.130 1.00 15.01 346 GLY C C 1
ATOM 9209 O O . GLY C 1 346 ? 9.676 68.815 -11.096 1.00 13.12 346 GLY C O 1
ATOM 9210 N N . SER C 1 347 ? 10.263 66.712 -11.630 1.00 13.45 347 SER C N 1
ATOM 9211 C CA . SER C 1 347 ? 11.592 67.076 -12.116 1.00 13.99 347 SER C CA 1
ATOM 9212 C C . SER C 1 347 ? 11.604 67.649 -13.525 1.00 15.40 347 SER C C 1
ATOM 9213 O O . SER C 1 347 ? 12.445 68.489 -13.859 1.00 13.04 347 SER C O 1
ATOM 9216 N N . GLY C 1 348 ? 10.680 67.181 -14.352 1.00 12.24 348 GLY C N 1
ATOM 9217 C CA . GLY C 1 348 ? 10.633 67.634 -15.726 1.00 15.37 348 GLY C CA 1
ATOM 9218 C C . GLY C 1 348 ? 11.295 66.605 -16.628 1.00 14.42 348 GLY C C 1
ATOM 9219 O O . GLY C 1 348 ? 11.376 66.786 -17.843 1.00 15.44 348 GLY C O 1
ATOM 9220 N N . LEU C 1 349 ? 11.770 65.514 -16.035 1.00 14.48 349 LEU C N 1
ATOM 9221 C CA . LEU C 1 349 ? 12.414 64.459 -16.817 1.00 15.23 349 LEU C CA 1
ATOM 9222 C C . LEU C 1 349 ? 11.399 63.846 -17.789 1.00 14.34 349 LEU C C 1
ATOM 9223 O O . LEU C 1 349 ? 11.735 63.519 -18.923 1.00 15.84 349 LEU C O 1
ATOM 9228 N N . SER C 1 350 ? 10.157 63.695 -17.335 1.00 15.93 350 SER C N 1
ATOM 9229 C CA . SER C 1 350 ? 9.104 63.094 -18.158 1.00 14.41 350 SER C CA 1
ATOM 9230 C C . SER C 1 350 ? 8.755 63.840 -19.437 1.00 15.34 350 SER C C 1
ATOM 9231 O O . SER C 1 350 ? 8.563 65.056 -19.431 1.00 14.98 350 SER C O 1
ATOM 9234 N N . ARG C 1 351 ? 8.644 63.086 -20.527 1.00 16.31 351 ARG C N 1
ATOM 9235 C CA . ARG C 1 351 ? 8.289 63.637 -21.827 1.00 17.14 351 ARG C CA 1
ATOM 9236 C C . ARG C 1 351 ? 6.779 63.839 -21.878 1.00 18.69 351 ARG C C 1
ATOM 9237 O O . ARG C 1 351 ? 6.231 64.253 -22.903 1.00 17.12 351 ARG C O 1
ATOM 9245 N N . GLY C 1 352 ? 6.118 63.537 -20.763 1.00 16.80 352 GLY C N 1
ATOM 9246 C CA . GLY C 1 352 ? 4.679 63.683 -20.670 1.00 17.75 352 GLY C CA 1
ATOM 9247 C C . GLY C 1 352 ? 4.235 64.984 -20.025 1.00 18.17 352 GLY C C 1
ATOM 9248 O O . GLY C 1 352 ? 3.041 65.205 -19.834 1.00 18.03 352 GLY C O 1
ATOM 9249 N N . ASN C 1 353 ? 5.193 65.841 -19.680 1.00 16.39 353 ASN C N 1
ATOM 9250 C CA . ASN C 1 353 ? 4.898 67.138 -19.070 1.00 17.71 353 ASN C CA 1
ATOM 9251 C C . ASN C 1 353 ? 4.594 68.173 -20.138 1.00 16.75 353 ASN C C 1
ATOM 9252 O O . ASN C 1 353 ? 5.139 68.110 -21.237 1.00 16.57 353 ASN C O 1
ATOM 9257 N N . LEU C 1 354 ? 3.742 69.134 -19.800 1.00 15.96 354 LEU C N 1
ATOM 9258 C CA . LEU C 1 354 ? 3.416 70.217 -20.721 1.00 15.99 354 LEU C CA 1
ATOM 9259 C C . LEU C 1 354 ? 3.202 71.507 -19.947 1.00 16.59 354 LEU C C 1
ATOM 9260 O O . LEU C 1 354 ? 2.625 71.504 -18.861 1.00 14.46 354 LEU C O 1
ATOM 9265 N N . VAL C 1 355 ? 3.691 72.608 -20.508 1.00 16.82 355 VAL C N 1
ATOM 9266 C CA . VAL C 1 355 ? 3.522 73.929 -19.912 1.00 17.87 355 VAL C CA 1
ATOM 9267 C C . VAL C 1 355 ? 3.342 74.869 -21.095 1.00 18.66 355 VAL C C 1
ATOM 9268 O O . VAL C 1 355 ? 3.309 74.431 -22.245 1.00 16.95 355 VAL C O 1
ATOM 9272 N N . THR C 1 356 ? 3.189 76.153 -20.807 1.00 17.69 356 THR C N 1
ATOM 9273 C CA . THR C 1 356 ? 3.105 77.154 -21.856 1.00 19.65 356 THR C CA 1
ATOM 9274 C C . THR C 1 356 ? 3.940 78.293 -21.315 1.00 18.24 356 THR C C 1
ATOM 9275 O O . THR C 1 356 ? 4.044 78.472 -20.099 1.00 18.78 356 THR C O 1
ATOM 9279 N N . ALA C 1 357 ? 4.555 79.041 -22.216 1.00 17.19 357 ALA C N 1
ATOM 9280 C CA . ALA C 1 357 ? 5.389 80.169 -21.837 1.00 18.98 357 ALA C CA 1
ATOM 9281 C C . ALA C 1 357 ? 4.611 81.148 -20.956 1.00 19.62 357 ALA C C 1
ATOM 9282 O O . ALA C 1 357 ? 5.128 81.640 -19.950 1.00 18.75 357 ALA C O 1
ATOM 9284 N N . ASP C 1 358 ? 3.370 81.430 -21.341 1.00 19.95 358 ASP C N 1
ATOM 9285 C CA . ASP C 1 358 ? 2.528 82.344 -20.574 1.00 19.93 358 ASP C CA 1
ATOM 9286 C C . ASP C 1 358 ? 2.349 81.842 -19.146 1.00 19.80 358 ASP C C 1
ATOM 9287 O O . ASP C 1 358 ? 2.396 82.619 -18.194 1.00 18.70 358 ASP C O 1
ATOM 9292 N N . THR C 1 359 ? 2.140 80.538 -19.002 1.00 18.34 359 THR C N 1
ATOM 9293 C CA . THR C 1 359 ? 1.948 79.957 -17.681 1.00 19.05 359 THR C CA 1
ATOM 9294 C C . THR C 1 359 ? 3.197 80.109 -16.824 1.00 18.96 359 THR C C 1
ATOM 9295 O O . THR C 1 359 ? 3.104 80.371 -15.623 1.00 17.94 359 THR C O 1
ATOM 9299 N N . VAL C 1 360 ? 4.365 79.933 -17.435 1.00 18.61 360 VAL C N 1
ATOM 9300 C CA . VAL C 1 360 ? 5.616 80.064 -16.698 1.00 19.27 360 VAL C CA 1
ATOM 9301 C C . VAL C 1 360 ? 5.777 81.496 -16.188 1.00 18.87 360 VAL C C 1
ATOM 9302 O O . VAL C 1 360 ? 6.165 81.712 -15.041 1.00 20.26 360 VAL C O 1
ATOM 9306 N N . VAL C 1 361 ? 5.479 82.474 -17.038 1.00 19.52 361 VAL C N 1
ATOM 9307 C CA . VAL C 1 361 ? 5.600 83.873 -16.635 1.00 20.47 361 VAL C CA 1
ATOM 9308 C C . VAL C 1 361 ? 4.554 84.207 -15.573 1.00 20.92 361 VAL C C 1
ATOM 9309 O O . VAL C 1 361 ? 4.791 85.044 -14.703 1.00 20.21 361 VAL C O 1
ATOM 9313 N N . ASP C 1 362 ? 3.405 83.541 -15.646 1.00 21.00 362 ASP C N 1
ATOM 9314 C CA . ASP C 1 362 ? 2.332 83.744 -14.674 1.00 22.00 362 ASP C CA 1
ATOM 9315 C C . ASP C 1 362 ? 2.924 83.387 -13.308 1.00 21.12 362 ASP C C 1
ATOM 9316 O O . ASP C 1 362 ? 2.907 84.196 -12.376 1.00 20.02 362 ASP C O 1
ATOM 9321 N N . LEU C 1 363 ? 3.468 82.176 -13.210 1.00 20.58 363 LEU C N 1
ATOM 9322 C CA . LEU C 1 363 ? 4.082 81.689 -11.977 1.00 18.81 363 LEU C CA 1
ATOM 9323 C C . LEU C 1 363 ? 5.222 82.599 -11.515 1.00 19.86 363 LEU C C 1
ATOM 9324 O O . LEU C 1 363 ? 5.341 82.907 -10.328 1.00 16.43 363 LEU C O 1
ATOM 9329 N N . LEU C 1 364 ? 6.065 83.025 -12.452 1.00 19.71 364 LEU C N 1
ATOM 9330 C CA . LEU C 1 364 ? 7.178 83.890 -12.098 1.00 20.02 364 LEU C CA 1
ATOM 9331 C C . LEU C 1 364 ? 6.687 85.187 -11.463 1.00 21.45 364 LEU C C 1
ATOM 9332 O O . LEU C 1 364 ? 7.321 85.715 -10.547 1.00 19.20 364 LEU C O 1
ATOM 9337 N N . GLY C 1 365 ? 5.554 85.689 -11.947 1.00 22.83 365 GLY C N 1
ATOM 9338 C CA . GLY C 1 365 ? 4.990 86.910 -11.401 1.00 24.63 365 GLY C CA 1
ATOM 9339 C C . GLY C 1 365 ? 4.367 86.665 -10.037 1.00 25.33 365 GLY C C 1
ATOM 9340 O O . GLY C 1 365 ? 4.615 87.410 -9.085 1.00 25.86 365 GLY C O 1
ATOM 9341 N N . GLN C 1 366 ? 3.562 85.611 -9.937 1.00 25.20 366 GLN C N 1
ATOM 9342 C CA . GLN C 1 366 ? 2.899 85.262 -8.683 1.00 26.25 366 GLN C CA 1
ATOM 9343 C C . GLN C 1 366 ? 3.897 84.862 -7.601 1.00 28.22 366 GLN C C 1
ATOM 9344 O O . GLN C 1 366 ? 3.714 85.190 -6.428 1.00 27.46 366 GLN C O 1
ATOM 9350 N N . ALA C 1 367 ? 4.952 84.153 -7.992 1.00 27.60 367 ALA C N 1
ATOM 9351 C CA . ALA C 1 367 ? 5.962 83.718 -7.036 1.00 27.30 367 ALA C CA 1
ATOM 9352 C C . ALA C 1 367 ? 6.775 84.911 -6.557 1.00 28.45 367 ALA C C 1
ATOM 9353 O O . ALA C 1 367 ? 7.163 84.984 -5.391 1.00 27.64 367 ALA C O 1
ATOM 9355 N N . GLY C 1 368 ? 7.023 85.846 -7.468 1.00 28.98 368 GLY C N 1
ATOM 9356 C CA . GLY C 1 368 ? 7.798 87.025 -7.131 1.00 31.18 368 GLY C CA 1
ATOM 9357 C C . GLY C 1 368 ? 7.172 87.886 -6.053 1.00 32.17 368 GLY C C 1
ATOM 9358 O O . GLY C 1 368 ? 7.860 88.684 -5.417 1.00 34.10 368 GLY C O 1
ATOM 9359 N N . SER C 1 369 ? 5.871 87.730 -5.838 1.00 33.12 369 SER C N 1
ATOM 9360 C CA . SER C 1 369 ? 5.187 88.522 -4.827 1.00 33.52 369 SER C CA 1
ATOM 9361 C C . SER C 1 369 ? 4.717 87.686 -3.643 1.00 33.22 369 SER C C 1
ATOM 9362 O O . SER C 1 369 ? 3.948 88.162 -2.807 1.00 32.44 369 SER C O 1
ATOM 9365 N N . ALA C 1 370 ? 5.185 86.442 -3.572 1.00 31.62 370 ALA C N 1
ATOM 9366 C CA . ALA C 1 370 ? 4.815 85.546 -2.481 1.00 30.23 370 ALA C CA 1
ATOM 9367 C C . ALA C 1 370 ? 5.692 85.815 -1.262 1.00 29.72 370 ALA C C 1
ATOM 9368 O O . ALA C 1 370 ? 6.758 86.421 -1.374 1.00 30.33 370 ALA C O 1
ATOM 9370 N N . PRO C 1 371 ? 5.250 85.370 -0.077 1.00 28.85 371 PRO C N 1
ATOM 9371 C CA . PRO C 1 371 ? 6.012 85.572 1.160 1.00 28.99 371 PRO C CA 1
ATOM 9372 C C . PRO C 1 371 ? 7.418 84.976 1.095 1.00 27.89 371 PRO C C 1
ATOM 9373 O O . PRO C 1 371 ? 8.360 85.508 1.684 1.00 27.37 371 PRO C O 1
ATOM 9377 N N . TRP C 1 372 ? 7.543 83.867 0.372 1.00 26.01 372 TRP C N 1
ATOM 9378 C CA . TRP C 1 372 ? 8.812 83.162 0.219 1.00 25.05 372 TRP C CA 1
ATOM 9379 C C . TRP C 1 372 ? 9.570 83.545 -1.050 1.00 25.11 372 TRP C C 1
ATOM 9380 O O . TRP C 1 372 ? 10.487 82.836 -1.462 1.00 26.11 372 TRP C O 1
ATOM 9391 N N . ALA C 1 373 ? 9.199 84.666 -1.661 1.00 24.35 373 ALA C N 1
ATOM 9392 C CA . ALA C 1 373 ? 9.841 85.123 -2.895 1.00 25.45 373 ALA C CA 1
ATOM 9393 C C . ALA C 1 373 ? 11.375 85.186 -2.864 1.00 27.11 373 ALA C C 1
ATOM 9394 O O . ALA C 1 373 ? 12.031 84.850 -3.850 1.00 27.58 373 ALA C O 1
ATOM 9396 N N . GLN C 1 374 ? 11.947 85.615 -1.743 1.00 27.97 374 GLN C N 1
ATOM 9397 C CA . GLN C 1 374 ? 13.399 85.727 -1.632 1.00 29.63 374 GLN C CA 1
ATOM 9398 C C . GLN C 1 374 ? 14.160 84.414 -1.725 1.00 28.09 374 GLN C C 1
ATOM 9399 O O . GLN C 1 374 ? 15.019 84.260 -2.586 1.00 28.86 374 GLN C O 1
ATOM 9405 N N . THR C 1 375 ? 13.855 83.472 -0.841 1.00 27.47 375 THR C N 1
ATOM 9406 C CA . THR C 1 375 ? 14.543 82.190 -0.867 1.00 26.79 375 THR C CA 1
ATOM 9407 C C . THR C 1 375 ? 14.309 81.490 -2.209 1.00 26.34 375 THR C C 1
ATOM 9408 O O . THR C 1 375 ? 15.161 80.742 -2.681 1.00 25.15 375 THR C O 1
ATOM 9412 N N . TRP C 1 376 ? 13.155 81.750 -2.820 1.00 23.84 376 TRP C N 1
ATOM 9413 C CA . TRP C 1 376 ? 12.810 81.170 -4.120 1.00 24.21 376 TRP C CA 1
ATOM 9414 C C . TRP C 1 376 ? 13.735 81.718 -5.204 1.00 23.92 376 TRP C C 1
ATOM 9415 O O . TRP C 1 376 ? 14.369 80.957 -5.933 1.00 23.78 376 TRP C O 1
ATOM 9426 N N . SER C 1 377 ? 13.828 83.040 -5.296 1.00 24.32 377 SER C N 1
ATOM 9427 C CA . SER C 1 377 ? 14.687 83.664 -6.293 1.00 25.77 377 SER C CA 1
ATOM 9428 C C . SER C 1 377 ? 16.154 83.298 -6.084 1.00 24.32 377 SER C C 1
ATOM 9429 O O . SER C 1 377 ? 16.897 83.103 -7.047 1.00 24.26 377 SER C O 1
ATOM 9432 N N . ALA C 1 378 ? 16.561 83.206 -4.821 1.00 22.61 378 ALA C N 1
ATOM 9433 C CA . ALA C 1 378 ? 17.941 82.886 -4.467 1.00 22.43 378 ALA C CA 1
ATOM 9434 C C . ALA C 1 378 ? 18.373 81.490 -4.908 1.00 22.06 378 ALA C C 1
ATOM 9435 O O . ALA C 1 378 ? 19.556 81.248 -5.155 1.00 21.45 378 ALA C O 1
ATOM 9437 N N . SER C 1 379 ? 17.419 80.570 -5.004 1.00 19.30 379 SER C N 1
ATOM 9438 C CA . SER C 1 379 ? 17.740 79.206 -5.404 1.00 18.84 379 SER C CA 1
ATOM 9439 C C . SER C 1 379 ? 18.022 79.097 -6.897 1.00 18.11 379 SER C C 1
ATOM 9440 O O . SER C 1 379 ? 18.595 78.108 -7.343 1.00 17.56 379 SER C O 1
ATOM 9443 N N . LEU C 1 380 ? 17.622 80.107 -7.664 1.00 17.39 380 LEU C N 1
ATOM 9444 C CA . LEU C 1 380 ? 17.822 80.075 -9.110 1.00 18.48 380 LEU C CA 1
ATOM 9445 C C . LEU C 1 380 ? 19.242 80.382 -9.550 1.00 17.76 380 LEU C C 1
ATOM 9446 O O . LEU C 1 380 ? 19.896 81.278 -9.008 1.00 18.06 380 LEU C O 1
ATOM 9451 N N . PRO C 1 381 ? 19.745 79.632 -10.544 1.00 16.80 381 PRO C N 1
ATOM 9452 C CA . PRO C 1 381 ? 21.103 79.855 -11.046 1.00 16.42 381 PRO C CA 1
ATOM 9453 C C . PRO C 1 381 ? 21.293 81.311 -11.463 1.00 17.36 381 PRO C C 1
ATOM 9454 O O . PRO C 1 381 ? 20.379 81.924 -12.017 1.00 15.84 381 PRO C O 1
ATOM 9458 N N . VAL C 1 382 ? 22.473 81.860 -11.184 1.00 16.74 382 VAL C N 1
ATOM 9459 C CA . VAL C 1 382 ? 22.778 83.234 -11.569 1.00 17.61 382 VAL C CA 1
ATOM 9460 C C . VAL C 1 382 ? 23.731 83.194 -12.760 1.00 17.37 382 VAL C C 1
ATOM 9461 O O . VAL C 1 382 ? 24.800 82.584 -12.701 1.00 18.00 382 VAL C O 1
ATOM 9465 N N . ALA C 1 383 ? 23.328 83.845 -13.841 1.00 17.20 383 ALA C N 1
ATOM 9466 C CA . ALA C 1 383 ? 24.110 83.876 -15.070 1.00 18.54 383 ALA C CA 1
ATOM 9467 C C . ALA C 1 383 ? 25.567 84.306 -14.940 1.00 20.20 383 ALA C C 1
ATOM 9468 O O . ALA C 1 383 ? 25.876 85.346 -14.356 1.00 21.08 383 ALA C O 1
ATOM 9470 N N . GLY C 1 384 ? 26.455 83.483 -15.497 1.00 21.67 384 GLY C N 1
ATOM 9471 C CA . GLY C 1 384 ? 27.879 83.780 -15.513 1.00 23.86 384 GLY C CA 1
ATOM 9472 C C . GLY C 1 384 ? 28.722 83.628 -14.260 1.00 25.04 384 GLY C C 1
ATOM 9473 O O . GLY C 1 384 ? 29.921 83.891 -14.308 1.00 26.17 384 GLY C O 1
ATOM 9474 N N . GLU C 1 385 ? 28.129 83.202 -13.151 1.00 24.92 385 GLU C N 1
ATOM 9475 C CA . GLU C 1 385 ? 28.883 83.051 -11.908 1.00 25.13 385 GLU C CA 1
ATOM 9476 C C . GLU C 1 385 ? 29.631 81.722 -11.817 1.00 25.82 385 GLU C C 1
ATOM 9477 O O . GLU C 1 385 ? 29.020 80.656 -11.789 1.00 21.58 385 GLU C O 1
ATOM 9483 N N . SER C 1 386 ? 30.960 81.802 -11.758 1.00 24.52 386 SER C N 1
ATOM 9484 C CA . SER C 1 386 ? 31.814 80.618 -11.692 1.00 25.37 386 SER C CA 1
ATOM 9485 C C . SER C 1 386 ? 31.568 79.725 -10.477 1.00 25.28 386 SER C C 1
ATOM 9486 O O . SER C 1 386 ? 31.729 78.509 -10.562 1.00 26.77 386 SER C O 1
ATOM 9489 N N . ASP C 1 387 ? 31.192 80.313 -9.345 1.00 24.12 387 ASP C N 1
ATOM 9490 C CA . ASP C 1 387 ? 30.929 79.515 -8.151 1.00 25.60 387 ASP C CA 1
ATOM 9491 C C . ASP C 1 387 ? 29.727 78.617 -8.445 1.00 23.16 387 ASP C C 1
ATOM 9492 O O . ASP C 1 387 ? 28.629 79.109 -8.691 1.00 22.91 387 ASP C O 1
ATOM 9497 N N . PRO C 1 388 ? 29.924 77.287 -8.432 1.00 22.96 388 PRO C N 1
ATOM 9498 C CA . PRO C 1 388 ? 28.819 76.363 -8.711 1.00 20.84 388 PRO C CA 1
ATOM 9499 C C . PRO C 1 388 ? 27.534 76.597 -7.914 1.00 21.87 388 PRO C C 1
ATOM 9500 O O . PRO C 1 388 ? 26.445 76.573 -8.485 1.00 19.18 388 PRO C O 1
ATOM 9504 N N . PHE C 1 389 ? 27.651 76.824 -6.605 1.00 20.00 389 PHE C N 1
ATOM 9505 C CA . PHE C 1 389 ? 26.462 77.051 -5.779 1.00 19.08 389 PHE C CA 1
ATOM 9506 C C . PHE C 1 389 ? 25.811 78.410 -6.006 1.00 19.30 389 PHE C C 1
ATOM 9507 O O . PHE C 1 389 ? 24.828 78.762 -5.346 1.00 21.08 389 PHE C O 1
ATOM 9515 N N . VAL C 1 390 ? 26.360 79.170 -6.943 1.00 19.83 390 VAL C N 1
ATOM 9516 C CA . VAL C 1 390 ? 25.807 80.471 -7.280 1.00 19.38 390 VAL C CA 1
ATOM 9517 C C . VAL C 1 390 ? 25.348 80.438 -8.735 1.00 20.10 390 VAL C C 1
ATOM 9518 O O . VAL C 1 390 ? 24.191 80.731 -9.035 1.00 20.59 390 VAL C O 1
ATOM 9522 N N . GLY C 1 391 ? 26.262 80.073 -9.630 1.00 19.65 391 GLY C N 1
ATOM 9523 C CA . GLY C 1 391 ? 25.940 80.016 -11.045 1.00 18.60 391 GLY C CA 1
ATOM 9524 C C . GLY C 1 391 ? 25.142 78.788 -11.445 1.00 18.59 391 GLY C C 1
ATOM 9525 O O . GLY C 1 391 ? 24.391 78.824 -12.421 1.00 19.90 391 GLY C O 1
ATOM 9526 N N . GLY C 1 392 ? 25.303 77.704 -10.692 1.00 18.98 392 GLY C N 1
ATOM 9527 C CA . GLY C 1 392 ? 24.590 76.475 -10.997 1.00 18.71 392 GLY C CA 1
ATOM 9528 C C . GLY C 1 392 ? 24.776 76.093 -12.452 1.00 17.41 392 GLY C C 1
ATOM 9529 O O . GLY C 1 392 ? 25.887 76.169 -12.980 1.00 16.86 392 GLY C O 1
ATOM 9530 N N . THR C 1 393 ? 23.684 75.700 -13.105 1.00 17.14 393 THR C N 1
ATOM 9531 C CA . THR C 1 393 ? 23.717 75.300 -14.511 1.00 17.47 393 THR C CA 1
ATOM 9532 C C . THR C 1 393 ? 23.954 76.450 -15.486 1.00 17.28 393 THR C C 1
ATOM 9533 O O . THR C 1 393 ? 23.985 76.233 -16.699 1.00 16.31 393 THR C O 1
ATOM 9537 N N . LEU C 1 394 ? 24.104 77.667 -14.965 1.00 15.43 394 LEU C N 1
ATOM 9538 C CA . LEU C 1 394 ? 24.369 78.835 -15.810 1.00 17.06 394 LEU C CA 1
ATOM 9539 C C . LEU C 1 394 ? 25.783 79.377 -15.571 1.00 16.05 394 LEU C C 1
ATOM 9540 O O . LEU C 1 394 ? 26.143 80.429 -16.096 1.00 17.10 394 LEU C O 1
ATOM 9545 N N . ALA C 1 395 ? 26.580 78.649 -14.794 1.00 16.85 395 ALA C N 1
ATOM 9546 C CA . ALA C 1 395 ? 27.934 79.086 -14.460 1.00 16.93 395 ALA C CA 1
ATOM 9547 C C . ALA C 1 395 ? 28.834 79.406 -15.648 1.00 18.76 395 ALA C C 1
ATOM 9548 O O . ALA C 1 395 ? 29.670 80.303 -15.565 1.00 19.47 395 ALA C O 1
ATOM 9550 N N . ASN C 1 396 ? 28.669 78.687 -16.752 1.00 17.55 396 ASN C N 1
ATOM 9551 C CA . ASN C 1 396 ? 29.512 78.915 -17.918 1.00 18.10 396 ASN C CA 1
ATOM 9552 C C . ASN C 1 396 ? 28.834 79.693 -19.042 1.00 17.91 396 ASN C C 1
ATOM 9553 O O . ASN C 1 396 ? 29.392 79.835 -20.130 1.00 17.19 396 ASN C O 1
ATOM 9558 N N . ARG C 1 397 ? 27.642 80.213 -18.775 1.00 16.23 397 ARG C N 1
ATOM 9559 C CA . ARG C 1 397 ? 26.909 80.966 -19.783 1.00 16.16 397 ARG C CA 1
ATOM 9560 C C . ARG C 1 397 ? 26.808 82.462 -19.475 1.00 16.13 397 ARG C C 1
ATOM 9561 O O . ARG C 1 397 ? 26.727 82.870 -18.316 1.00 14.13 397 ARG C O 1
ATOM 9569 N N . MET C 1 398 ? 26.834 83.262 -20.535 1.00 16.56 398 MET C N 1
ATOM 9570 C CA . MET C 1 398 ? 26.698 84.715 -20.448 1.00 18.74 398 MET C CA 1
ATOM 9571 C C . MET C 1 398 ? 27.769 85.506 -19.699 1.00 18.52 398 MET C C 1
ATOM 9572 O O . MET C 1 398 ? 27.537 86.654 -19.314 1.00 19.34 398 MET C O 1
ATOM 9577 N N . ARG C 1 399 ? 28.937 84.908 -19.487 1.00 18.71 399 ARG C N 1
ATOM 9578 C CA . ARG C 1 399 ? 30.017 85.625 -18.818 1.00 18.28 399 ARG C CA 1
ATOM 9579 C C . ARG C 1 399 ? 30.462 86.748 -19.755 1.00 17.22 399 ARG C C 1
ATOM 9580 O O . ARG C 1 399 ? 30.544 86.553 -20.968 1.00 15.88 399 ARG C O 1
ATOM 9588 N N . GLY C 1 400 ? 30.745 87.921 -19.196 1.00 17.82 400 GLY C N 1
ATOM 9589 C CA . GLY C 1 400 ? 31.185 89.037 -20.017 1.00 17.67 400 GLY C CA 1
ATOM 9590 C C . GLY C 1 400 ? 30.065 89.777 -20.725 1.00 17.90 400 GLY C C 1
ATOM 9591 O O . GLY C 1 400 ? 30.319 90.591 -21.615 1.00 20.04 400 GLY C O 1
ATOM 9592 N N . THR C 1 401 ? 28.824 89.498 -20.339 1.00 19.81 401 THR C N 1
ATOM 9593 C CA . THR C 1 401 ? 27.668 90.157 -20.945 1.00 18.28 401 THR C CA 1
ATOM 9594 C C . THR C 1 401 ? 26.906 90.922 -19.876 1.00 18.87 401 THR C C 1
ATOM 9595 O O . THR C 1 401 ? 27.167 90.770 -18.683 1.00 17.94 401 THR C O 1
ATOM 9599 N N . ALA C 1 402 ? 25.936 91.714 -20.318 1.00 20.21 402 ALA C N 1
ATOM 9600 C CA . ALA C 1 402 ? 25.112 92.506 -19.417 1.00 20.92 402 ALA C CA 1
ATOM 9601 C C . ALA C 1 402 ? 24.328 91.623 -18.449 1.00 22.08 402 ALA C C 1
ATOM 9602 O O . ALA C 1 402 ? 23.876 92.083 -17.398 1.00 20.72 402 ALA C O 1
ATOM 9604 N N . ALA C 1 403 ? 24.174 90.349 -18.797 1.00 22.09 403 ALA C N 1
ATOM 9605 C CA . ALA C 1 403 ? 23.430 89.428 -17.947 1.00 22.14 403 ALA C CA 1
ATOM 9606 C C . ALA C 1 403 ? 24.262 88.802 -16.828 1.00 20.52 403 ALA C C 1
ATOM 9607 O O . ALA C 1 403 ? 23.707 88.273 -15.867 1.00 18.33 403 ALA C O 1
ATOM 9609 N N . GLU C 1 404 ? 25.584 88.864 -16.942 1.00 19.94 404 GLU C N 1
ATOM 9610 C CA . GLU C 1 404 ? 26.443 88.278 -15.914 1.00 22.07 404 GLU C CA 1
ATOM 9611 C C . GLU C 1 404 ? 26.171 88.845 -14.523 1.00 22.35 404 GLU C C 1
ATOM 9612 O O . GLU C 1 404 ? 26.229 90.056 -14.311 1.00 24.31 404 GLU C O 1
ATOM 9618 N N . GLY C 1 405 ? 25.874 87.954 -13.579 1.00 22.64 405 GLY C N 1
ATOM 9619 C CA . GLY C 1 405 ? 25.604 88.359 -12.212 1.00 21.87 405 GLY C CA 1
ATOM 9620 C C . GLY C 1 405 ? 24.269 89.055 -12.032 1.00 22.71 405 GLY C C 1
ATOM 9621 O O . GLY C 1 405 ? 23.980 89.590 -10.962 1.00 22.10 405 GLY C O 1
ATOM 9622 N N . VAL C 1 406 ? 23.445 89.037 -13.073 1.00 20.60 406 VAL C N 1
ATOM 9623 C CA . VAL C 1 406 ? 22.148 89.699 -13.023 1.00 20.75 406 VAL C CA 1
ATOM 9624 C C . VAL C 1 406 ? 20.977 88.752 -13.239 1.00 20.29 406 VAL C C 1
ATOM 9625 O O . VAL C 1 406 ? 20.136 88.572 -12.361 1.00 21.81 406 VAL C O 1
ATOM 9629 N N . VAL C 1 407 ? 20.921 88.152 -14.420 1.00 20.95 407 VAL C N 1
ATOM 9630 C CA . VAL C 1 407 ? 19.842 87.232 -14.739 1.00 19.21 407 VAL C CA 1
ATOM 9631 C C . VAL C 1 407 ? 19.813 86.031 -13.793 1.00 20.51 407 VAL C C 1
ATOM 9632 O O . VAL C 1 407 ? 20.844 85.432 -13.486 1.00 19.81 407 VAL C O 1
ATOM 9636 N N . GLU C 1 408 ? 18.617 85.701 -13.317 1.00 18.90 408 GLU C N 1
ATOM 9637 C CA . GLU C 1 408 ? 18.417 84.562 -12.428 1.00 19.01 408 GLU C CA 1
ATOM 9638 C C . GLU C 1 408 ? 17.415 83.688 -13.177 1.00 18.49 408 GLU C C 1
ATOM 9639 O O . GLU C 1 408 ? 16.271 84.094 -13.366 1.00 17.67 408 GLU C O 1
ATOM 9645 N N . ALA C 1 409 ? 17.824 82.498 -13.607 1.00 15.84 409 ALA C N 1
ATOM 9646 C CA . ALA C 1 409 ? 16.900 81.660 -14.359 1.00 15.23 409 ALA C CA 1
ATOM 9647 C C . ALA C 1 409 ? 17.127 80.164 -14.223 1.00 15.20 409 ALA C C 1
ATOM 9648 O O . ALA C 1 409 ? 18.231 79.712 -13.920 1.00 16.43 409 ALA C O 1
ATOM 9650 N N . LYS C 1 410 ? 16.062 79.409 -14.470 1.00 15.96 410 LYS C N 1
ATOM 9651 C CA . LYS C 1 410 ? 16.103 77.953 -14.406 1.00 14.08 410 LYS C CA 1
ATOM 9652 C C . LYS C 1 410 ? 16.322 77.388 -15.807 1.00 14.53 410 LYS C C 1
ATOM 9653 O O . LYS C 1 410 ? 15.714 77.843 -16.772 1.00 11.25 410 LYS C O 1
ATOM 9659 N N . THR C 1 411 ? 17.186 76.384 -15.902 1.00 14.84 411 THR C N 1
ATOM 9660 C CA . THR C 1 411 ? 17.496 75.752 -17.177 1.00 14.64 411 THR C CA 1
ATOM 9661 C C . THR C 1 411 ? 16.678 74.476 -17.365 1.00 13.84 411 THR C C 1
ATOM 9662 O O . THR C 1 411 ? 15.845 74.129 -16.527 1.00 12.93 411 THR C O 1
ATOM 9666 N N . GLY C 1 412 ? 16.932 73.783 -18.469 1.00 12.26 412 GLY C N 1
ATOM 9667 C CA . GLY C 1 412 ? 16.220 72.550 -18.749 1.00 12.72 412 GLY C CA 1
ATOM 9668 C C . GLY C 1 412 ? 16.423 72.122 -20.189 1.00 13.78 412 GLY C C 1
ATOM 9669 O O . GLY C 1 412 ? 15.874 72.734 -21.104 1.00 14.80 412 GLY C O 1
ATOM 9670 N N . THR C 1 413 ? 17.212 71.069 -20.388 1.00 12.34 413 THR C N 1
ATOM 9671 C CA . THR C 1 413 ? 17.484 70.567 -21.729 1.00 14.47 413 THR C CA 1
ATOM 9672 C C . THR C 1 413 ? 17.469 69.045 -21.835 1.00 15.15 413 THR C C 1
ATOM 9673 O O . THR C 1 413 ? 18.094 68.343 -21.034 1.00 14.93 413 THR C O 1
ATOM 9677 N N . MET C 1 414 ? 16.736 68.558 -22.832 1.00 14.73 414 MET C N 1
ATOM 9678 C CA . MET C 1 414 ? 16.630 67.135 -23.146 1.00 19.62 414 MET C CA 1
ATOM 9679 C C . MET C 1 414 ? 16.615 67.109 -24.668 1.00 17.73 414 MET C C 1
ATOM 9680 O O . MET C 1 414 ? 16.566 68.159 -25.299 1.00 17.53 414 MET C O 1
ATOM 9685 N N . SER C 1 415 ? 16.642 65.922 -25.261 1.00 21.35 415 SER C N 1
ATOM 9686 C CA . SER C 1 415 ? 16.619 65.837 -26.715 1.00 22.84 415 SER C CA 1
ATOM 9687 C C . SER C 1 415 ? 15.385 66.551 -27.256 1.00 21.28 415 SER C C 1
ATOM 9688 O O . SER C 1 415 ? 14.264 66.281 -26.826 1.00 22.34 415 SER C O 1
ATOM 9691 N N . GLY C 1 416 ? 15.605 67.483 -28.178 1.00 22.23 416 GLY C N 1
ATOM 9692 C CA . GLY C 1 416 ? 14.506 68.221 -28.777 1.00 21.02 416 GLY C CA 1
ATOM 9693 C C . GLY C 1 416 ? 13.769 69.182 -27.861 1.00 20.73 416 GLY C C 1
ATOM 9694 O O . GLY C 1 416 ? 12.706 69.695 -28.222 1.00 18.78 416 GLY C O 1
ATOM 9695 N N . VAL C 1 417 ? 14.330 69.437 -26.682 1.00 15.47 417 VAL C N 1
ATOM 9696 C CA . VAL C 1 417 ? 13.706 70.341 -25.720 1.00 16.14 417 VAL C CA 1
ATOM 9697 C C . VAL C 1 417 ? 14.756 71.180 -24.986 1.00 15.87 417 VAL C C 1
ATOM 9698 O O . VAL C 1 417 ? 15.764 70.656 -24.517 1.00 12.78 417 VAL C O 1
ATOM 9702 N N . SER C 1 418 ? 14.520 72.484 -24.891 1.00 13.97 418 SER C N 1
ATOM 9703 C CA . SER C 1 418 ? 15.451 73.359 -24.184 1.00 14.39 418 SER C CA 1
ATOM 9704 C C . SER C 1 418 ? 14.719 74.607 -23.725 1.00 14.11 418 SER C C 1
ATOM 9705 O O . SER C 1 418 ? 14.012 75.245 -24.503 1.00 17.02 418 SER C O 1
ATOM 9708 N N . ALA C 1 419 ? 14.892 74.955 -22.457 1.00 12.87 419 ALA C N 1
ATOM 9709 C CA . ALA C 1 419 ? 14.206 76.115 -21.919 1.00 13.37 419 ALA C CA 1
ATOM 9710 C C . ALA C 1 419 ? 15.053 76.923 -20.949 1.00 12.85 419 ALA C C 1
ATOM 9711 O O . ALA C 1 419 ? 15.978 76.406 -20.323 1.00 12.49 419 ALA C O 1
ATOM 9713 N N . LEU C 1 420 ? 14.722 78.203 -20.844 1.00 12.98 420 LEU C N 1
ATOM 9714 C CA . LEU C 1 420 ? 15.407 79.114 -19.933 1.00 13.39 420 LEU C CA 1
ATOM 9715 C C . LEU C 1 420 ? 14.330 80.089 -19.495 1.00 15.47 420 LEU C C 1
ATOM 9716 O O . LEU C 1 420 ? 13.769 80.789 -20.335 1.00 15.44 420 LEU C O 1
ATOM 9721 N N . SER C 1 421 ? 14.029 80.122 -18.197 1.00 14.74 421 SER C N 1
ATOM 9722 C CA . SER C 1 421 ? 12.991 81.008 -17.670 1.00 17.20 421 SER C CA 1
ATOM 9723 C C . SER C 1 421 ? 13.422 81.617 -16.345 1.00 17.04 421 SER C C 1
ATOM 9724 O O . SER C 1 421 ? 13.946 80.920 -15.480 1.00 17.60 421 SER C O 1
ATOM 9727 N N . GLY C 1 422 ? 13.195 82.914 -16.179 1.00 17.05 422 GLY C N 1
ATOM 9728 C CA . GLY C 1 422 ? 13.592 83.544 -14.935 1.00 18.62 422 GLY C CA 1
ATOM 9729 C C . GLY C 1 422 ? 13.324 85.032 -14.842 1.00 18.39 422 GLY C C 1
ATOM 9730 O O . GLY C 1 422 ? 12.377 85.546 -15.438 1.00 18.25 422 GLY C O 1
ATOM 9731 N N . TYR C 1 423 ? 14.181 85.721 -14.096 1.00 18.70 423 TYR C N 1
ATOM 9732 C CA . TYR C 1 423 ? 14.046 87.153 -13.879 1.00 20.46 423 TYR C CA 1
ATOM 9733 C C . TYR C 1 423 ? 15.237 87.967 -14.372 1.00 20.75 423 TYR C C 1
ATOM 9734 O O . TYR C 1 423 ? 16.366 87.472 -14.472 1.00 19.09 423 TYR C O 1
ATOM 9743 N N . VAL C 1 424 ? 14.961 89.231 -14.663 1.00 20.52 424 VAL C N 1
ATOM 9744 C CA . VAL C 1 424 ? 15.972 90.181 -15.092 1.00 22.87 424 VAL C CA 1
ATOM 9745 C C . VAL C 1 424 ? 15.758 91.412 -14.214 1.00 25.22 424 VAL C C 1
ATOM 9746 O O . VAL C 1 424 ? 14.942 92.271 -14.532 1.00 25.57 424 VAL C O 1
ATOM 9750 N N . PRO C 1 425 ? 16.462 91.490 -13.076 1.00 26.81 425 PRO C N 1
ATOM 9751 C CA . PRO C 1 425 ? 16.319 92.640 -12.176 1.00 29.40 425 PRO C CA 1
ATOM 9752 C C . PRO C 1 425 ? 16.926 93.917 -12.757 1.00 29.79 425 PRO C C 1
ATOM 9753 O O . PRO C 1 425 ? 17.442 93.916 -13.874 1.00 29.30 425 PRO C O 1
ATOM 9757 N N . GLY C 1 426 ? 16.844 95.009 -12.002 1.00 32.13 426 GLY C N 1
ATOM 9758 C CA . GLY C 1 426 ? 17.406 96.266 -12.465 1.00 35.31 426 GLY C CA 1
ATOM 9759 C C . GLY C 1 426 ? 16.618 97.489 -12.032 1.00 36.53 426 GLY C C 1
ATOM 9760 O O . GLY C 1 426 ? 15.424 97.389 -11.736 1.00 36.23 426 GLY C O 1
ATOM 9761 N N . PRO C 1 427 ? 17.260 98.666 -11.979 1.00 37.96 427 PRO C N 1
ATOM 9762 C CA . PRO C 1 427 ? 16.537 99.872 -11.568 1.00 38.73 427 PRO C CA 1
ATOM 9763 C C . PRO C 1 427 ? 15.352 100.184 -12.482 1.00 40.76 427 PRO C C 1
ATOM 9764 O O . PRO C 1 427 ? 14.368 100.786 -12.050 1.00 41.53 427 PRO C O 1
ATOM 9768 N N . GLU C 1 428 ? 15.440 99.759 -13.741 1.00 41.27 428 GLU C N 1
ATOM 9769 C CA . GLU C 1 428 ? 14.363 100.008 -14.695 1.00 43.12 428 GLU C CA 1
ATOM 9770 C C . GLU C 1 428 ? 13.114 99.193 -14.361 1.00 43.37 428 GLU C C 1
ATOM 9771 O O . GLU C 1 428 ? 12.170 99.706 -13.752 1.00 44.69 428 GLU C O 1
ATOM 9777 N N . GLY C 1 429 ? 13.108 97.922 -14.752 1.00 43.20 429 GLY C N 1
ATOM 9778 C CA . GLY C 1 429 ? 11.958 97.080 -14.472 1.00 41.33 429 GLY C CA 1
ATOM 9779 C C . GLY C 1 429 ? 12.311 95.645 -14.129 1.00 39.29 429 GLY C C 1
ATOM 9780 O O . GLY C 1 429 ? 13.219 95.066 -14.721 1.00 41.08 429 GLY C O 1
ATOM 9781 N N . GLU C 1 430 ? 11.598 95.074 -13.161 1.00 37.63 430 GLU C N 1
ATOM 9782 C CA . GLU C 1 430 ? 11.817 93.690 -12.743 1.00 34.35 430 GLU C CA 1
ATOM 9783 C C . GLU C 1 430 ? 11.174 92.777 -13.781 1.00 31.89 430 GLU C C 1
ATOM 9784 O O . GLU C 1 430 ? 9.987 92.459 -13.691 1.00 31.82 430 GLU C O 1
ATOM 9790 N N . LEU C 1 431 ? 11.962 92.356 -14.766 1.00 28.30 431 LEU C N 1
ATOM 9791 C CA . LEU C 1 431 ? 11.459 91.509 -15.841 1.00 26.19 431 LEU C CA 1
ATOM 9792 C C . LEU C 1 431 ? 11.345 90.019 -15.529 1.00 25.54 431 LEU C C 1
ATOM 9793 O O . LEU C 1 431 ? 12.157 89.448 -14.798 1.00 25.39 431 LEU C O 1
ATOM 9798 N N . ALA C 1 432 ? 10.312 89.407 -16.096 1.00 23.03 432 ALA C N 1
ATOM 9799 C CA . ALA C 1 432 ? 10.064 87.981 -15.956 1.00 21.93 432 ALA C CA 1
ATOM 9800 C C . ALA C 1 432 ? 10.008 87.470 -17.390 1.00 21.09 432 ALA C C 1
ATOM 9801 O O . ALA C 1 432 ? 9.367 88.083 -18.243 1.00 18.67 432 ALA C O 1
ATOM 9803 N N . PHE C 1 433 ? 10.678 86.359 -17.666 1.00 18.67 433 PHE C N 1
ATOM 9804 C CA . PHE C 1 433 ? 10.672 85.844 -19.025 1.00 17.60 433 PHE C CA 1
ATOM 9805 C C . PHE C 1 433 ? 10.674 84.329 -19.053 1.00 17.30 433 PHE C C 1
ATOM 9806 O O . PHE C 1 433 ? 11.100 83.682 -18.094 1.00 15.48 433 PHE C O 1
ATOM 9814 N N . SER C 1 434 ? 10.164 83.773 -20.150 1.00 17.37 434 SER C N 1
ATOM 9815 C CA . SER C 1 434 ? 10.152 82.332 -20.357 1.00 17.34 434 SER C CA 1
ATOM 9816 C C . SER C 1 434 ? 10.499 82.086 -21.816 1.00 17.26 434 SER C C 1
ATOM 9817 O O . SER C 1 434 ? 10.000 82.776 -22.704 1.00 19.22 434 SER C O 1
ATOM 9820 N N . ILE C 1 435 ? 11.398 81.137 -22.050 1.00 14.84 435 ILE C N 1
ATOM 9821 C CA . ILE C 1 435 ? 11.819 80.762 -23.395 1.00 16.46 435 ILE C CA 1
ATOM 9822 C C . ILE C 1 435 ? 11.796 79.241 -23.412 1.00 16.82 435 ILE C C 1
ATOM 9823 O O . ILE C 1 435 ? 12.614 78.597 -22.755 1.00 15.95 435 ILE C O 1
ATOM 9828 N N . VAL C 1 436 ? 10.846 78.673 -24.145 1.00 15.59 436 VAL C N 1
ATOM 9829 C CA . VAL C 1 436 ? 10.722 77.223 -24.243 1.00 15.28 436 VAL C CA 1
ATOM 9830 C C . VAL C 1 436 ? 10.816 76.829 -25.711 1.00 15.61 436 VAL C C 1
ATOM 9831 O O . VAL C 1 436 ? 9.948 77.177 -26.511 1.00 16.23 436 VAL C O 1
ATOM 9835 N N . ASN C 1 437 ? 11.883 76.113 -26.052 1.00 14.76 437 ASN C N 1
ATOM 9836 C CA . ASN C 1 437 ? 12.128 75.669 -27.418 1.00 15.14 437 ASN C CA 1
ATOM 9837 C C . ASN C 1 437 ? 11.872 74.164 -27.561 1.00 16.24 437 ASN C C 1
ATOM 9838 O O . ASN C 1 437 ? 12.412 73.360 -26.795 1.00 16.66 437 ASN C O 1
ATOM 9843 N N . ASN C 1 438 ? 11.040 73.793 -28.536 1.00 15.78 438 ASN C N 1
ATOM 9844 C CA . ASN C 1 438 ? 10.729 72.387 -28.823 1.00 16.86 438 ASN C CA 1
ATOM 9845 C C . ASN C 1 438 ? 10.869 72.158 -30.326 1.00 15.51 438 ASN C C 1
ATOM 9846 O O . ASN C 1 438 ? 10.625 73.064 -31.124 1.00 17.25 438 ASN C O 1
ATOM 9851 N N . GLY C 1 439 ? 11.265 70.952 -30.712 1.00 17.51 439 GLY C N 1
ATOM 9852 C CA . GLY C 1 439 ? 11.345 70.638 -32.127 1.00 17.01 439 GLY C CA 1
ATOM 9853 C C . GLY C 1 439 ? 12.587 70.960 -32.928 1.00 19.36 439 GLY C C 1
ATOM 9854 O O . GLY C 1 439 ? 12.630 70.626 -34.117 1.00 18.08 439 GLY C O 1
ATOM 9855 N N . HIS C 1 440 ? 13.572 71.623 -32.325 1.00 18.16 440 HIS C N 1
ATOM 9856 C CA . HIS C 1 440 ? 14.810 71.920 -33.041 1.00 18.97 440 HIS C CA 1
ATOM 9857 C C . HIS C 1 440 ? 15.447 70.562 -33.339 1.00 20.99 440 HIS C C 1
ATOM 9858 O O . HIS C 1 440 ? 15.253 69.607 -32.584 1.00 18.07 440 HIS C O 1
ATOM 9865 N N . SER C 1 441 ? 16.200 70.475 -34.431 1.00 20.35 441 SER C N 1
ATOM 9866 C CA . SER C 1 441 ? 16.816 69.211 -34.831 1.00 23.56 441 SER C CA 1
ATOM 9867 C C . SER C 1 441 ? 18.286 69.045 -34.464 1.00 23.67 441 SER C C 1
ATOM 9868 O O . SER C 1 441 ? 18.843 67.954 -34.599 1.00 24.39 441 SER C O 1
ATOM 9871 N N . GLY C 1 442 ? 18.915 70.117 -34.002 1.00 22.61 442 GLY C N 1
ATOM 9872 C CA . GLY C 1 442 ? 20.315 70.031 -33.641 1.00 22.22 442 GLY C CA 1
ATOM 9873 C C . GLY C 1 442 ? 20.539 70.217 -32.154 1.00 21.58 442 GLY C C 1
ATOM 9874 O O . GLY C 1 442 ? 19.637 69.968 -31.352 1.00 20.81 442 GLY C O 1
ATOM 9875 N N . PRO C 1 443 ? 21.748 70.638 -31.753 1.00 21.23 443 PRO C N 1
ATOM 9876 C CA . PRO C 1 443 ? 22.065 70.854 -30.339 1.00 21.22 443 PRO C CA 1
ATOM 9877 C C . PRO C 1 443 ? 21.111 71.881 -29.723 1.00 20.22 443 PRO C C 1
ATOM 9878 O O . PRO C 1 443 ? 20.467 72.657 -30.434 1.00 19.86 443 PRO C O 1
ATOM 9882 N N . ALA C 1 444 ? 21.024 71.878 -28.399 1.00 16.84 444 ALA C N 1
ATOM 9883 C CA . ALA C 1 444 ? 20.163 72.818 -27.699 1.00 16.43 444 ALA C CA 1
ATOM 9884 C C . ALA C 1 444 ? 20.576 74.236 -28.090 1.00 16.26 444 ALA C C 1
ATOM 9885 O O . ALA C 1 444 ? 21.764 74.545 -28.153 1.00 15.01 444 ALA C O 1
ATOM 9887 N N . PRO C 1 445 ? 19.594 75.116 -28.357 1.00 14.23 445 PRO C N 1
ATOM 9888 C CA . PRO C 1 445 ? 19.854 76.507 -28.742 1.00 16.65 445 PRO C CA 1
ATOM 9889 C C . PRO C 1 445 ? 20.178 77.374 -27.525 1.00 17.00 445 PRO C C 1
ATOM 9890 O O . PRO C 1 445 ? 19.541 78.400 -27.299 1.00 16.84 445 PRO C O 1
ATOM 9894 N N . LEU C 1 446 ? 21.170 76.953 -26.743 1.00 17.29 446 LEU C N 1
ATOM 9895 C CA . LEU C 1 446 ? 21.553 77.690 -25.542 1.00 17.57 446 LEU C CA 1
ATOM 9896 C C . LEU C 1 446 ? 22.035 79.104 -25.854 1.00 18.08 446 LEU C C 1
ATOM 9897 O O . LEU C 1 446 ? 21.733 80.049 -25.117 1.00 15.66 446 LEU C O 1
ATOM 9902 N N . ALA C 1 447 ? 22.774 79.249 -26.952 1.00 18.75 447 ALA C N 1
ATOM 9903 C CA . ALA C 1 447 ? 23.297 80.549 -27.365 1.00 19.64 447 ALA C CA 1
ATOM 9904 C C . ALA C 1 447 ? 22.175 81.517 -27.732 1.00 20.13 447 ALA C C 1
ATOM 9905 O O . ALA C 1 447 ? 22.309 82.729 -27.560 1.00 20.24 447 ALA C O 1
ATOM 9907 N N . VAL C 1 448 ? 21.074 80.979 -28.245 1.00 18.93 448 VAL C N 1
ATOM 9908 C CA . VAL C 1 448 ? 19.930 81.799 -28.623 1.00 18.64 448 VAL C CA 1
ATOM 9909 C C . VAL C 1 448 ? 19.254 82.302 -27.352 1.00 18.97 448 VAL C C 1
ATOM 9910 O O . VAL C 1 448 ? 18.924 83.483 -27.231 1.00 20.25 448 VAL C O 1
ATOM 9914 N N . GLN C 1 449 ? 19.057 81.397 -26.400 1.00 16.88 449 GLN C N 1
ATOM 9915 C CA . GLN C 1 449 ? 18.438 81.749 -25.129 1.00 15.14 449 GLN C CA 1
ATOM 9916 C C . GLN C 1 449 ? 19.305 82.809 -24.446 1.00 17.05 449 GLN C C 1
ATOM 9917 O O . GLN C 1 449 ? 18.790 83.796 -23.907 1.00 16.17 449 GLN C O 1
ATOM 9923 N N . ASP C 1 450 ? 20.621 82.597 -24.467 1.00 16.56 450 ASP C N 1
ATOM 9924 C CA . ASP C 1 450 ? 21.562 83.544 -23.868 1.00 19.04 450 ASP C CA 1
ATOM 9925 C C . ASP C 1 450 ? 21.400 84.934 -24.485 1.00 18.78 450 ASP C C 1
ATOM 9926 O O . ASP C 1 450 ? 21.319 85.939 -23.774 1.00 19.19 450 ASP C O 1
ATOM 9931 N N . ALA C 1 451 ? 21.371 84.988 -25.814 1.00 18.85 451 ALA C N 1
ATOM 9932 C CA . ALA C 1 451 ? 21.240 86.259 -26.516 1.00 20.65 451 ALA C CA 1
ATOM 9933 C C . ALA C 1 451 ? 19.981 87.019 -26.109 1.00 21.03 451 ALA C C 1
ATOM 9934 O O . ALA C 1 451 ? 20.016 88.237 -25.940 1.00 22.14 451 ALA C O 1
ATOM 9936 N N . ILE C 1 452 ? 18.868 86.304 -25.957 1.00 20.47 452 ILE C N 1
ATOM 9937 C CA . ILE C 1 452 ? 17.616 86.937 -25.548 1.00 19.41 452 ILE C CA 1
ATOM 9938 C C . ILE C 1 452 ? 17.757 87.488 -24.127 1.00 19.85 452 ILE C C 1
ATOM 9939 O O . ILE C 1 452 ? 17.374 88.630 -23.851 1.00 19.45 452 ILE C O 1
ATOM 9944 N N . ALA C 1 453 ? 18.313 86.677 -23.233 1.00 18.67 453 ALA C N 1
ATOM 9945 C CA . ALA C 1 453 ? 18.501 87.087 -21.845 1.00 19.47 453 ALA C CA 1
ATOM 9946 C C . ALA C 1 453 ? 19.412 88.307 -21.753 1.00 19.77 453 ALA C C 1
ATOM 9947 O O . ALA C 1 453 ? 19.168 89.214 -20.955 1.00 20.39 453 ALA C O 1
ATOM 9949 N N . VAL C 1 454 ? 20.464 88.325 -22.565 1.00 20.34 454 VAL C N 1
ATOM 9950 C CA . VAL C 1 454 ? 21.396 89.443 -22.561 1.00 20.77 454 VAL C CA 1
ATOM 9951 C C . VAL C 1 454 ? 20.686 90.701 -23.049 1.00 20.90 454 VAL C C 1
ATOM 9952 O O . VAL C 1 454 ? 20.834 91.770 -22.465 1.00 21.15 454 VAL C O 1
ATOM 9956 N N . ARG C 1 455 ? 19.906 90.570 -24.116 1.00 20.46 455 ARG C N 1
ATOM 9957 C CA . ARG C 1 455 ? 19.174 91.710 -24.653 1.00 19.69 455 ARG C CA 1
ATOM 9958 C C . ARG C 1 455 ? 18.231 92.271 -23.590 1.00 21.21 455 ARG C C 1
ATOM 9959 O O . ARG C 1 455 ? 18.059 93.484 -23.490 1.00 19.95 455 ARG C O 1
ATOM 9967 N N . LEU C 1 456 ? 17.626 91.388 -22.796 1.00 20.04 456 LEU C N 1
ATOM 9968 C CA . LEU C 1 456 ? 16.718 91.822 -21.736 1.00 20.46 456 LEU C CA 1
ATOM 9969 C C . LEU C 1 456 ? 17.472 92.551 -20.627 1.00 22.17 456 LEU C C 1
ATOM 9970 O O . LEU C 1 456 ? 17.003 93.569 -20.110 1.00 22.73 456 LEU C O 1
ATOM 9975 N N . ALA C 1 457 ? 18.640 92.029 -20.260 1.00 21.73 457 ALA C N 1
ATOM 9976 C CA . ALA C 1 457 ? 19.452 92.645 -19.217 1.00 23.10 457 ALA C CA 1
ATOM 9977 C C . ALA C 1 457 ? 19.840 94.056 -19.638 1.00 24.83 457 ALA C C 1
ATOM 9978 O O . ALA C 1 457 ? 19.868 94.979 -18.818 1.00 25.13 457 ALA C O 1
ATOM 9980 N N . GLU C 1 458 ? 20.143 94.221 -20.921 1.00 25.88 458 GLU C N 1
ATOM 9981 C CA . GLU C 1 458 ? 20.526 95.527 -21.445 1.00 27.88 458 GLU C CA 1
ATOM 9982 C C . GLU C 1 458 ? 19.313 96.455 -21.433 1.00 28.75 458 GLU C C 1
ATOM 9983 O O . GLU C 1 458 ? 19.426 97.639 -21.117 1.00 28.84 458 GLU C O 1
ATOM 9989 N N . TYR C 1 459 ? 18.151 95.904 -21.773 1.00 28.45 459 TYR C N 1
ATOM 9990 C CA . TYR C 1 459 ? 16.919 96.681 -21.804 1.00 28.68 459 TYR C CA 1
ATOM 9991 C C . TYR C 1 459 ? 16.582 97.161 -20.398 1.00 29.44 459 TYR C C 1
ATOM 9992 O O . TYR C 1 459 ? 15.957 98.207 -20.218 1.00 31.05 459 TYR C O 1
ATOM 10001 N N . ALA C 1 460 ? 17.001 96.384 -19.405 1.00 28.72 460 ALA C N 1
ATOM 10002 C CA . ALA C 1 460 ? 16.740 96.704 -18.010 1.00 29.20 460 ALA C CA 1
ATOM 10003 C C . ALA C 1 460 ? 17.753 97.688 -17.437 1.00 29.95 460 ALA C C 1
ATOM 10004 O O . ALA C 1 460 ? 17.742 97.960 -16.237 1.00 32.54 460 ALA C O 1
ATOM 10006 N N . GLY C 1 461 ? 18.630 98.203 -18.295 1.00 29.99 461 GLY C N 1
ATOM 10007 C CA . GLY C 1 461 ? 19.623 99.172 -17.861 1.00 29.36 461 GLY C CA 1
ATOM 10008 C C . GLY C 1 461 ? 20.973 98.628 -17.434 1.00 30.32 461 GLY C C 1
ATOM 10009 O O . GLY C 1 461 ? 21.767 99.346 -16.825 1.00 32.20 461 GLY C O 1
ATOM 10010 N N . HIS C 1 462 ? 21.251 97.369 -17.753 1.00 28.76 462 HIS C N 1
ATOM 10011 C CA . HIS C 1 462 ? 22.524 96.760 -17.379 1.00 28.85 462 HIS C CA 1
ATOM 10012 C C . HIS C 1 462 ? 23.524 96.770 -18.528 1.00 28.52 462 HIS C C 1
ATOM 10013 O O . HIS C 1 462 ? 23.143 96.780 -19.698 1.00 28.66 462 HIS C O 1
ATOM 10020 N N . GLN C 1 463 ? 24.805 96.773 -18.184 1.00 28.18 463 GLN C N 1
ATOM 10021 C CA . GLN C 1 463 ? 25.864 96.751 -19.181 1.00 29.34 463 GLN C CA 1
ATOM 10022 C C . GLN C 1 463 ? 26.879 95.687 -18.781 1.00 29.73 463 GLN C C 1
ATOM 10023 O O . GLN C 1 463 ? 26.900 95.243 -17.630 1.00 29.63 463 GLN C O 1
ATOM 10029 N N . ALA C 1 464 ? 27.715 95.274 -19.729 1.00 31.35 464 ALA C N 1
ATOM 10030 C CA . ALA C 1 464 ? 28.732 94.261 -19.457 1.00 32.43 464 ALA C CA 1
ATOM 10031 C C . ALA C 1 464 ? 29.769 94.809 -18.481 1.00 34.67 464 ALA C C 1
ATOM 10032 O O . ALA C 1 464 ? 30.388 95.845 -18.737 1.00 35.85 464 ALA C O 1
ATOM 10034 N N . PRO C 1 465 ? 29.974 94.118 -17.349 1.00 34.62 465 PRO C N 1
ATOM 10035 C CA . PRO C 1 465 ? 30.949 94.563 -16.350 1.00 36.30 465 PRO C CA 1
ATOM 10036 C C . PRO C 1 465 ? 32.378 94.465 -16.877 1.00 36.57 465 PRO C C 1
ATOM 10037 O O . PRO C 1 465 ? 32.552 93.954 -18.003 1.00 38.01 465 PRO C O 1
ATOM 10041 N N . GLU C 1 466 ? 33.305 94.893 -16.155 1.00 39.50 466 GLU C N 1
ATOM 10042 N N . ARG D 1 1 ? 62.386 55.155 16.260 1.00 34.08 1 ARG D N 1
ATOM 10043 C CA . ARG D 1 1 ? 62.438 56.408 15.454 1.00 32.25 1 ARG D CA 1
ATOM 10044 C C . ARG D 1 1 ? 61.948 57.564 16.320 1.00 31.57 1 ARG D C 1
ATOM 10045 O O . ARG D 1 1 ? 62.300 58.722 16.090 1.00 31.14 1 ARG D O 1
ATOM 10053 N N . LEU D 1 2 ? 61.143 57.230 17.326 1.00 30.95 2 LEU D N 1
ATOM 10054 C CA . LEU D 1 2 ? 60.592 58.219 18.247 1.00 29.78 2 LEU D CA 1
ATOM 10055 C C . LEU D 1 2 ? 61.672 58.700 19.207 1.00 30.17 2 LEU D C 1
ATOM 10056 O O . LEU D 1 2 ? 61.696 59.863 19.606 1.00 29.53 2 LEU D O 1
ATOM 10061 N N . THR D 1 3 ? 62.563 57.791 19.584 1.00 31.69 3 THR D N 1
ATOM 10062 C CA . THR D 1 3 ? 63.647 58.124 20.497 1.00 31.08 3 THR D CA 1
ATOM 10063 C C . THR D 1 3 ? 64.524 59.233 19.928 1.00 30.87 3 THR D C 1
ATOM 10064 O O . THR D 1 3 ? 64.856 60.193 20.624 1.00 31.17 3 THR D O 1
ATOM 10068 N N . GLU D 1 4 ? 64.888 59.116 18.656 1.00 31.69 4 GLU D N 1
ATOM 10069 C CA . GLU D 1 4 ? 65.728 60.128 18.029 1.00 31.99 4 GLU D CA 1
ATOM 10070 C C . GLU D 1 4 ? 65.004 61.467 17.894 1.00 30.29 4 GLU D C 1
ATOM 10071 O O . GLU D 1 4 ? 65.617 62.524 18.035 1.00 29.94 4 GLU D O 1
ATOM 10077 N N . LEU D 1 5 ? 63.702 61.424 17.625 1.00 29.33 5 LEU D N 1
ATOM 10078 C CA . LEU D 1 5 ? 62.922 62.654 17.494 1.00 28.45 5 LEU D CA 1
ATOM 10079 C C . LEU D 1 5 ? 62.934 63.410 18.818 1.00 28.44 5 LEU D C 1
ATOM 10080 O O . LEU D 1 5 ? 63.155 64.619 18.856 1.00 28.72 5 LEU D O 1
ATOM 10085 N N . ARG D 1 6 ? 62.693 62.689 19.906 1.00 30.14 6 ARG D N 1
ATOM 10086 C CA . ARG D 1 6 ? 62.673 63.297 21.226 1.00 29.81 6 ARG D CA 1
ATOM 10087 C C . ARG D 1 6 ? 64.019 63.915 21.589 1.00 30.35 6 ARG D C 1
ATOM 10088 O O . ARG D 1 6 ? 64.076 65.015 22.139 1.00 30.79 6 ARG D O 1
ATOM 10096 N N . GLU D 1 7 ? 65.103 63.213 21.277 1.00 30.56 7 GLU D N 1
ATOM 10097 C CA . GLU D 1 7 ? 66.436 63.720 21.575 1.00 31.01 7 GLU D CA 1
ATOM 10098 C C . GLU D 1 7 ? 66.721 65.000 20.792 1.00 29.67 7 GLU D C 1
ATOM 10099 O O . GLU D 1 7 ? 67.310 65.941 21.318 1.00 28.90 7 GLU D O 1
ATOM 10105 N N . ASP D 1 8 ? 66.295 65.034 19.535 1.00 29.09 8 ASP D N 1
ATOM 10106 C CA . ASP D 1 8 ? 66.511 66.208 18.700 1.00 28.03 8 ASP D CA 1
ATOM 10107 C C . ASP D 1 8 ? 65.739 67.416 19.219 1.00 26.66 8 ASP D C 1
ATOM 10108 O O . ASP D 1 8 ? 66.277 68.520 19.280 1.00 27.07 8 ASP D O 1
ATOM 10113 N N . ILE D 1 9 ? 64.483 67.209 19.600 1.00 27.21 9 ILE D N 1
ATOM 10114 C CA . ILE D 1 9 ? 63.683 68.308 20.114 1.00 26.32 9 ILE D CA 1
ATOM 10115 C C . ILE D 1 9 ? 64.242 68.784 21.456 1.00 27.31 9 ILE D C 1
ATOM 10116 O O . ILE D 1 9 ? 64.180 69.972 21.773 1.00 26.05 9 ILE D O 1
ATOM 10121 N N . ASP D 1 10 ? 64.796 67.860 22.240 1.00 27.64 10 ASP D N 1
ATOM 10122 C CA . ASP D 1 10 ? 65.382 68.232 23.526 1.00 29.36 10 ASP D CA 1
ATOM 10123 C C . ASP D 1 10 ? 66.561 69.167 23.267 1.00 28.38 10 ASP D C 1
ATOM 10124 O O . ASP D 1 10 ? 66.703 70.200 23.920 1.00 29.22 10 ASP D O 1
ATOM 10129 N N . ALA D 1 11 ? 67.397 68.796 22.302 1.00 28.35 11 ALA D N 1
ATOM 10130 C CA . ALA D 1 11 ? 68.570 69.586 21.951 1.00 27.64 11 ALA D CA 1
ATOM 10131 C C . ALA D 1 11 ? 68.174 70.965 21.429 1.00 27.91 11 ALA D C 1
ATOM 10132 O O . ALA D 1 11 ? 68.829 71.963 21.727 1.00 27.03 11 ALA D O 1
ATOM 10134 N N . ILE D 1 12 ? 67.102 71.013 20.643 1.00 26.96 12 ILE D N 1
ATOM 10135 C CA . ILE D 1 12 ? 66.623 72.273 20.091 1.00 27.30 12 ILE D CA 1
ATOM 10136 C C . ILE D 1 12 ? 66.157 73.190 21.217 1.00 27.32 12 ILE D C 1
ATOM 10137 O O . ILE D 1 12 ? 66.405 74.396 21.193 1.00 27.87 12 ILE D O 1
ATOM 10142 N N . LEU D 1 13 ? 65.491 72.612 22.211 1.00 27.31 13 LEU D N 1
ATOM 10143 C CA . LEU D 1 13 ? 64.986 73.385 23.337 1.00 28.97 13 LEU D CA 1
ATOM 10144 C C . LEU D 1 13 ? 66.071 73.757 24.339 1.00 30.70 13 LEU D C 1
ATOM 10145 O O . LEU D 1 13 ? 65.778 74.170 25.460 1.00 29.87 13 LEU D O 1
ATOM 10150 N N . GLU D 1 14 ? 67.324 73.609 23.923 1.00 32.91 14 GLU D N 1
ATOM 10151 C CA . GLU D 1 14 ? 68.465 73.952 24.766 1.00 34.60 14 GLU D CA 1
ATOM 10152 C C . GLU D 1 14 ? 69.038 75.267 24.249 1.00 35.11 14 GLU D C 1
ATOM 10153 O O . GLU D 1 14 ? 70.011 75.793 24.788 1.00 35.30 14 GLU D O 1
ATOM 10159 N N . ASP D 1 15 ? 68.414 75.794 23.201 1.00 34.58 15 ASP D N 1
ATOM 10160 C CA . ASP D 1 15 ? 68.853 77.037 22.578 1.00 34.78 15 ASP D CA 1
ATOM 10161 C C . ASP D 1 15 ? 68.889 78.213 23.557 1.00 34.74 15 ASP D C 1
ATOM 10162 O O . ASP D 1 15 ? 68.008 78.363 24.402 1.00 33.83 15 ASP D O 1
ATOM 10167 N N . PRO D 1 16 ? 69.920 79.068 23.449 1.00 35.20 16 PRO D N 1
ATOM 10168 C CA . PRO D 1 16 ? 70.081 80.237 24.323 1.00 35.12 16 PRO D CA 1
ATOM 10169 C C . PRO D 1 16 ? 68.917 81.225 24.264 1.00 35.04 16 PRO D C 1
ATOM 10170 O O . PRO D 1 16 ? 68.665 81.958 25.219 1.00 35.54 16 PRO D O 1
ATOM 10174 N N . ALA D 1 17 ? 68.210 81.241 23.139 1.00 33.78 17 ALA D N 1
ATOM 10175 C CA . ALA D 1 17 ? 67.079 82.142 22.968 1.00 32.84 17 ALA D CA 1
ATOM 10176 C C . ALA D 1 17 ? 65.999 81.892 24.017 1.00 31.72 17 ALA D C 1
ATOM 10177 O O . ALA D 1 17 ? 65.234 82.795 24.350 1.00 31.28 17 ALA D O 1
ATOM 10179 N N . LEU D 1 18 ? 65.950 80.670 24.540 1.00 30.65 18 LEU D N 1
ATOM 10180 C CA . LEU D 1 18 ? 64.947 80.297 25.532 1.00 30.48 18 LEU D CA 1
ATOM 10181 C C . LEU D 1 18 ? 65.440 80.421 26.968 1.00 31.02 18 LEU D C 1
ATOM 10182 O O . LEU D 1 18 ? 64.821 79.893 27.893 1.00 30.32 18 LEU D O 1
ATOM 10187 N N . GLU D 1 19 ? 66.552 81.121 27.154 1.00 31.72 19 GLU D N 1
ATOM 10188 C CA . GLU D 1 19 ? 67.112 81.305 28.487 1.00 33.11 19 GLU D CA 1
ATOM 10189 C C . GLU D 1 19 ? 66.082 81.996 29.382 1.00 31.05 19 GLU D C 1
ATOM 10190 O O . GLU D 1 19 ? 65.557 83.054 29.035 1.00 31.43 19 GLU D O 1
ATOM 10196 N N . GLY D 1 20 ? 65.783 81.381 30.524 1.00 30.62 20 GLY D N 1
ATOM 10197 C CA . GLY D 1 20 ? 64.818 81.950 31.449 1.00 28.74 20 GLY D CA 1
ATOM 10198 C C . GLY D 1 20 ? 63.382 81.847 30.971 1.00 29.05 20 GLY D C 1
ATOM 10199 O O . GLY D 1 20 ? 62.468 82.377 31.603 1.00 28.67 20 GLY D O 1
ATOM 10200 N N . ALA D 1 21 ? 63.173 81.154 29.859 1.00 28.02 21 ALA D N 1
ATOM 10201 C CA . ALA D 1 21 ? 61.837 81.013 29.302 1.00 26.90 21 ALA D CA 1
ATOM 10202 C C . ALA D 1 21 ? 61.177 79.685 29.639 1.00 26.58 21 ALA D C 1
ATOM 10203 O O . ALA D 1 21 ? 61.846 78.676 29.859 1.00 26.60 21 ALA D O 1
ATOM 10205 N N . VAL D 1 22 ? 59.851 79.703 29.679 1.00 24.48 22 VAL D N 1
ATOM 10206 C CA . VAL D 1 22 ? 59.073 78.504 29.939 1.00 24.73 22 VAL D CA 1
ATOM 10207 C C . VAL D 1 22 ? 58.416 78.157 28.611 1.00 24.08 22 VAL D C 1
ATOM 10208 O O . VAL D 1 22 ? 57.708 78.982 28.029 1.00 23.38 22 VAL D O 1
ATOM 10212 N N . SER D 1 23 ? 58.655 76.943 28.129 1.00 22.13 23 SER D N 1
ATOM 10213 C CA . SER D 1 23 ? 58.088 76.522 26.858 1.00 21.89 23 SER D CA 1
ATOM 10214 C C . SER D 1 23 ? 57.250 75.259 26.945 1.00 20.29 23 SER D C 1
ATOM 10215 O O . SER D 1 23 ? 57.749 74.189 27.300 1.00 21.10 23 SER D O 1
ATOM 10218 N N . GLY D 1 24 ? 55.965 75.391 26.633 1.00 19.81 24 GLY D N 1
ATOM 10219 C CA . GLY D 1 24 ? 55.092 74.236 26.623 1.00 19.99 24 GLY D CA 1
ATOM 10220 C C . GLY D 1 24 ? 55.218 73.680 25.217 1.00 20.76 24 GLY D C 1
ATOM 10221 O O . GLY D 1 24 ? 54.993 74.403 24.242 1.00 21.40 24 GLY D O 1
ATOM 10222 N N . VAL D 1 25 ? 55.599 72.412 25.099 1.00 20.75 25 VAL D N 1
ATOM 10223 C CA . VAL D 1 25 ? 55.764 71.782 23.794 1.00 20.57 25 VAL D CA 1
ATOM 10224 C C . VAL D 1 25 ? 55.127 70.397 23.777 1.00 22.08 25 VAL D C 1
ATOM 10225 O O . VAL D 1 25 ? 55.565 69.493 24.495 1.00 20.19 25 VAL D O 1
ATOM 10229 N N . VAL D 1 26 ? 54.096 70.239 22.954 1.00 20.15 26 VAL D N 1
ATOM 10230 C CA . VAL D 1 26 ? 53.391 68.969 22.847 1.00 20.81 26 VAL D CA 1
ATOM 10231 C C . VAL D 1 26 ? 53.195 68.561 21.389 1.00 21.39 26 VAL D C 1
ATOM 10232 O O . VAL D 1 26 ? 52.822 69.378 20.546 1.00 19.81 26 VAL D O 1
ATOM 10236 N N . VAL D 1 27 ? 53.456 67.290 21.101 1.00 21.22 27 VAL D N 1
ATOM 10237 C CA . VAL D 1 27 ? 53.316 66.758 19.750 1.00 20.79 27 VAL D CA 1
ATOM 10238 C C . VAL D 1 27 ? 52.578 65.434 19.808 1.00 23.23 27 VAL D C 1
ATOM 10239 O O . VAL D 1 27 ? 52.953 64.550 20.575 1.00 23.03 27 VAL D O 1
ATOM 10243 N N . VAL D 1 28 ? 51.537 65.290 18.994 1.00 23.55 28 VAL D N 1
ATOM 10244 C CA . VAL D 1 28 ? 50.760 64.058 18.984 1.00 25.78 28 VAL D CA 1
ATOM 10245 C C . VAL D 1 28 ? 50.494 63.540 17.575 1.00 26.79 28 VAL D C 1
ATOM 10246 O O . VAL D 1 28 ? 50.400 64.312 16.620 1.00 25.83 28 VAL D O 1
ATOM 10250 N N . ASP D 1 29 ? 50.387 62.221 17.453 1.00 27.23 29 ASP D N 1
ATOM 10251 C CA . ASP D 1 29 ? 50.095 61.597 16.173 1.00 28.94 29 ASP D CA 1
ATOM 10252 C C . ASP D 1 29 ? 48.575 61.595 16.076 1.00 29.58 29 ASP D C 1
ATOM 10253 O O . ASP D 1 29 ? 47.896 60.925 16.852 1.00 29.50 29 ASP D O 1
ATOM 10258 N N . THR D 1 30 ? 48.046 62.365 15.133 1.00 29.19 30 THR D N 1
ATOM 10259 C CA . THR D 1 30 ? 46.604 62.489 14.945 1.00 30.63 30 THR D CA 1
ATOM 10260 C C . THR D 1 30 ? 45.851 61.170 14.779 1.00 31.61 30 THR D C 1
ATOM 10261 O O . THR D 1 30 ? 44.775 60.989 15.352 1.00 32.45 30 THR D O 1
ATOM 10265 N N . ALA D 1 31 ? 46.415 60.255 13.998 1.00 31.70 31 ALA D N 1
ATOM 10266 C CA . ALA D 1 31 ? 45.778 58.967 13.745 1.00 34.24 31 ALA D CA 1
ATOM 10267 C C . ALA D 1 31 ? 45.720 58.061 14.974 1.00 36.00 31 ALA D C 1
ATOM 10268 O O . ALA D 1 31 ? 44.637 57.704 15.440 1.00 37.67 31 ALA D O 1
ATOM 10270 N N . THR D 1 32 ? 46.890 57.690 15.487 1.00 37.05 32 THR D N 1
ATOM 10271 C CA . THR D 1 32 ? 46.993 56.812 16.650 1.00 37.02 32 THR D CA 1
ATOM 10272 C C . THR D 1 32 ? 46.670 57.532 17.952 1.00 37.02 32 THR D C 1
ATOM 10273 O O . THR D 1 32 ? 46.243 56.912 18.924 1.00 36.78 32 THR D O 1
ATOM 10277 N N . GLY D 1 33 ? 46.884 58.843 17.971 1.00 37.36 33 GLY D N 1
ATOM 10278 C CA . GLY D 1 33 ? 46.609 59.613 19.170 1.00 36.65 33 GLY D CA 1
ATOM 10279 C C . GLY D 1 33 ? 47.743 59.511 20.170 1.00 35.84 33 GLY D C 1
ATOM 10280 O O . GLY D 1 33 ? 47.627 59.969 21.306 1.00 35.59 33 GLY D O 1
ATOM 10281 N N . GLU D 1 34 ? 48.849 58.910 19.744 1.00 35.86 34 GLU D N 1
ATOM 10282 C CA . GLU D 1 34 ? 50.004 58.751 20.613 1.00 35.99 34 GLU D CA 1
ATOM 10283 C C . GLU D 1 34 ? 50.712 60.070 20.886 1.00 35.31 34 GLU D C 1
ATOM 10284 O O . GLU D 1 34 ? 50.781 60.950 20.024 1.00 33.19 34 GLU D O 1
ATOM 10290 N N . GLU D 1 35 ? 51.246 60.184 22.096 1.00 33.08 35 GLU D N 1
ATOM 10291 C CA . GLU D 1 35 ? 51.973 61.367 22.524 1.00 32.67 35 GLU D CA 1
ATOM 10292 C C . GLU D 1 35 ? 53.447 61.176 22.160 1.00 31.90 35 GLU D C 1
ATOM 10293 O O . GLU D 1 35 ? 54.161 60.417 22.814 1.00 31.97 35 GLU D O 1
ATOM 10299 N N . LEU D 1 36 ? 53.897 61.863 21.113 1.00 29.93 36 LEU D N 1
ATOM 10300 C CA . LEU D 1 36 ? 55.280 61.753 20.659 1.00 28.84 36 LEU D CA 1
ATOM 10301 C C . LEU D 1 36 ? 56.249 62.619 21.463 1.00 28.74 36 LEU D C 1
ATOM 10302 O O . LEU D 1 36 ? 57.423 62.273 21.618 1.00 28.57 36 LEU D O 1
ATOM 10307 N N . TYR D 1 37 ? 55.762 63.750 21.960 1.00 26.25 37 TYR D N 1
ATOM 10308 C CA . TYR D 1 37 ? 56.589 64.654 22.751 1.00 26.89 37 TYR D CA 1
ATOM 10309 C C . TYR D 1 37 ? 55.714 65.505 23.659 1.00 26.15 37 TYR D C 1
ATOM 10310 O O . TYR D 1 37 ? 54.620 65.918 23.279 1.00 25.32 37 TYR D O 1
ATOM 10319 N N . SER D 1 38 ? 56.194 65.763 24.869 1.00 26.52 38 SER D N 1
ATOM 10320 C CA . SER D 1 38 ? 55.429 66.561 25.811 1.00 26.45 38 SER D CA 1
ATOM 10321 C C . SER D 1 38 ? 56.284 67.105 26.938 1.00 27.93 38 SER D C 1
ATOM 10322 O O . SER D 1 38 ? 56.921 66.349 27.676 1.00 27.76 38 SER D O 1
ATOM 10325 N N . ARG D 1 39 ? 56.300 68.426 27.062 1.00 27.35 39 ARG D N 1
ATOM 10326 C CA . ARG D 1 39 ? 57.051 69.091 28.114 1.00 27.46 39 ARG D CA 1
ATOM 10327 C C . ARG D 1 39 ? 56.265 70.314 28.559 1.00 26.94 39 ARG D C 1
ATOM 10328 O O . ARG D 1 39 ? 55.890 71.153 27.735 1.00 25.15 39 ARG D O 1
ATOM 10336 N N . ASP D 1 40 ? 56.003 70.398 29.859 1.00 26.06 40 ASP D N 1
ATOM 10337 C CA . ASP D 1 40 ? 55.255 71.516 30.419 1.00 26.44 40 ASP D CA 1
ATOM 10338 C C . ASP D 1 40 ? 53.948 71.744 29.664 1.00 26.36 40 ASP D C 1
ATOM 10339 O O . ASP D 1 40 ? 53.488 72.879 29.522 1.00 25.63 40 ASP D O 1
ATOM 10344 N N . GLY D 1 41 ? 53.345 70.652 29.199 1.00 26.36 41 GLY D N 1
ATOM 10345 C CA . GLY D 1 41 ? 52.103 70.743 28.453 1.00 25.06 41 GLY D CA 1
ATOM 10346 C C . GLY D 1 41 ? 50.928 71.244 29.266 1.00 25.66 41 GLY D C 1
ATOM 10347 O O . GLY D 1 41 ? 49.904 71.652 28.712 1.00 23.76 41 GLY D O 1
ATOM 10348 N N . GLY D 1 42 ? 51.073 71.218 30.588 1.00 24.98 42 GLY D N 1
ATOM 10349 C CA . GLY D 1 42 ? 50.001 71.668 31.457 1.00 23.49 42 GLY D CA 1
ATOM 10350 C C . GLY D 1 42 ? 50.244 73.038 32.059 1.00 24.39 42 GLY D C 1
ATOM 10351 O O . GLY D 1 42 ? 49.424 73.544 32.826 1.00 23.76 42 GLY D O 1
ATOM 10352 N N . GLU D 1 43 ? 51.372 73.641 31.704 1.00 24.07 43 GLU D N 1
ATOM 10353 C CA . GLU D 1 43 ? 51.733 74.958 32.213 1.00 24.61 43 GLU D CA 1
ATOM 10354 C C . GLU D 1 43 ? 50.896 76.059 31.551 1.00 24.33 43 GLU D C 1
ATOM 10355 O O . GLU D 1 43 ? 50.833 76.147 30.325 1.00 21.96 43 GLU D O 1
ATOM 10361 N N . GLN D 1 44 ? 50.243 76.889 32.361 1.00 23.34 44 GLN D N 1
ATOM 10362 C CA . GLN D 1 44 ? 49.440 77.976 31.817 1.00 22.90 44 GLN D CA 1
ATOM 10363 C C . GLN D 1 44 ? 50.373 79.082 31.331 1.00 21.75 44 GLN D C 1
ATOM 10364 O O . GLN D 1 44 ? 51.211 79.574 32.086 1.00 21.41 44 GLN D O 1
ATOM 10370 N N . LEU D 1 45 ? 50.217 79.458 30.064 1.00 20.18 45 LEU D N 1
ATOM 10371 C CA . LEU D 1 45 ? 51.048 80.481 29.440 1.00 18.73 45 LEU D CA 1
ATOM 10372 C C . LEU D 1 45 ? 50.217 81.403 28.548 1.00 17.33 45 LEU D C 1
ATOM 10373 O O . LEU D 1 45 ? 49.136 81.024 28.096 1.00 15.76 45 LEU D O 1
ATOM 10378 N N . LEU D 1 46 ? 50.723 82.613 28.303 1.00 17.27 46 LEU D N 1
ATOM 10379 C CA . LEU D 1 46 ? 50.041 83.577 27.434 1.00 16.03 46 LEU D CA 1
ATOM 10380 C C . LEU D 1 46 ? 50.144 83.038 26.009 1.00 14.98 46 LEU D C 1
ATOM 10381 O O . LEU D 1 46 ? 51.215 82.620 25.574 1.00 16.33 46 LEU D O 1
ATOM 10386 N N . PRO D 1 47 ? 49.038 83.061 25.251 1.00 15.28 47 PRO D N 1
ATOM 10387 C CA . PRO D 1 47 ? 49.086 82.540 23.881 1.00 14.78 47 PRO D CA 1
ATOM 10388 C C . PRO D 1 47 ? 49.278 83.510 22.722 1.00 14.00 47 PRO D C 1
ATOM 10389 O O . PRO D 1 47 ? 49.523 83.072 21.596 1.00 12.22 47 PRO D O 1
ATOM 10393 N N . ALA D 1 48 ? 49.166 84.810 22.981 1.00 15.52 48 ALA D N 1
ATOM 10394 C CA . ALA D 1 48 ? 49.255 85.784 21.905 1.00 12.68 48 ALA D CA 1
ATOM 10395 C C . ALA D 1 48 ? 48.166 85.351 20.915 1.00 15.47 48 ALA D C 1
ATOM 10396 O O . ALA D 1 48 ? 47.138 84.795 21.333 1.00 12.47 48 ALA D O 1
ATOM 10398 N N . SER D 1 49 ? 48.379 85.556 19.616 1.00 11.85 49 SER D N 1
ATOM 10399 C CA . SER D 1 49 ? 47.360 85.184 18.633 1.00 12.99 49 SER D CA 1
ATOM 10400 C C . SER D 1 49 ? 46.965 83.706 18.520 1.00 13.54 49 SER D C 1
ATOM 10401 O O . SER D 1 49 ? 46.089 83.366 17.730 1.00 11.95 49 SER D O 1
ATOM 10404 N N . ASN D 1 50 ? 47.596 82.818 19.283 1.00 13.75 50 ASN D N 1
ATOM 10405 C CA . ASN D 1 50 ? 47.180 81.423 19.220 1.00 14.82 50 ASN D CA 1
ATOM 10406 C C . ASN D 1 50 ? 45.780 81.326 19.837 1.00 15.76 50 ASN D C 1
ATOM 10407 O O . ASN D 1 50 ? 45.082 80.323 19.689 1.00 14.65 50 ASN D O 1
ATOM 10412 N N . MET D 1 51 ? 45.371 82.396 20.515 1.00 13.88 51 MET D N 1
ATOM 10413 C CA . MET D 1 51 ? 44.046 82.457 21.115 1.00 13.67 51 MET D CA 1
ATOM 10414 C C . MET D 1 51 ? 42.998 82.386 19.998 1.00 14.37 51 MET D C 1
ATOM 10415 O O . MET D 1 51 ? 41.876 81.919 20.210 1.00 12.25 51 MET D O 1
ATOM 10420 N N . LYS D 1 52 ? 43.367 82.838 18.801 1.00 12.33 52 LYS D N 1
ATOM 10421 C CA . LYS D 1 52 ? 42.430 82.816 17.684 1.00 13.02 52 LYS D CA 1
ATOM 10422 C C . LYS D 1 52 ? 41.987 81.412 17.306 1.00 13.58 52 LYS D C 1
ATOM 10423 O O . LYS D 1 52 ? 40.933 81.237 16.695 1.00 11.12 52 LYS D O 1
ATOM 10429 N N . LEU D 1 53 ? 42.788 80.409 17.645 1.00 12.24 53 LEU D N 1
ATOM 10430 C CA . LEU D 1 53 ? 42.402 79.033 17.332 1.00 14.34 53 LEU D CA 1
ATOM 10431 C C . LEU D 1 53 ? 41.115 78.726 18.090 1.00 14.37 53 LEU D C 1
ATOM 10432 O O . LEU D 1 53 ? 40.173 78.158 17.539 1.00 14.03 53 LEU D O 1
ATOM 10437 N N . PHE D 1 54 ? 41.076 79.112 19.360 1.00 14.85 54 PHE D N 1
ATOM 10438 C CA . PHE D 1 54 ? 39.895 78.862 20.171 1.00 14.51 54 PHE D CA 1
ATOM 10439 C C . PHE D 1 54 ? 38.697 79.670 19.676 1.00 13.83 54 PHE D C 1
ATOM 10440 O O . PHE D 1 54 ? 37.581 79.155 19.574 1.00 13.97 54 PHE D O 1
ATOM 10448 N N . THR D 1 55 ? 38.932 80.935 19.355 1.00 12.44 55 THR D N 1
ATOM 10449 C CA . THR D 1 55 ? 37.873 81.806 18.862 1.00 12.46 55 THR D CA 1
ATOM 10450 C C . THR D 1 55 ? 37.270 81.294 17.547 1.00 12.04 55 THR D C 1
ATOM 10451 O O . THR D 1 55 ? 36.047 81.257 17.386 1.00 11.76 55 THR D O 1
ATOM 10455 N N . ALA D 1 56 ? 38.128 80.895 16.613 1.00 14.64 56 ALA D N 1
ATOM 10456 C CA . ALA D 1 56 ? 37.670 80.406 15.314 1.00 14.47 56 ALA D CA 1
ATOM 10457 C C . ALA D 1 56 ? 36.869 79.110 15.438 1.00 14.52 56 ALA D C 1
ATOM 10458 O O . ALA D 1 56 ? 35.851 78.927 14.763 1.00 13.36 56 ALA D O 1
ATOM 10460 N N . ALA D 1 57 ? 37.336 78.207 16.292 1.00 15.18 57 ALA D N 1
ATOM 10461 C CA . ALA D 1 57 ? 36.638 76.940 16.491 1.00 15.52 57 ALA D CA 1
ATOM 10462 C C . ALA D 1 57 ? 35.246 77.209 17.063 1.00 15.63 57 ALA D C 1
ATOM 10463 O O . ALA D 1 57 ? 34.257 76.615 16.625 1.00 13.02 57 ALA D O 1
ATOM 10465 N N . ALA D 1 58 ? 35.174 78.111 18.041 1.00 14.54 58 ALA D N 1
ATOM 10466 C CA . ALA D 1 58 ? 33.899 78.453 18.662 1.00 15.46 58 ALA D CA 1
ATOM 10467 C C . ALA D 1 58 ? 32.977 79.132 17.664 1.00 17.08 58 ALA D C 1
ATOM 10468 O O . ALA D 1 58 ? 31.774 78.872 17.642 1.00 15.80 58 ALA D O 1
ATOM 10470 N N . ALA D 1 59 ? 33.539 80.006 16.833 1.00 14.47 59 ALA D N 1
ATOM 10471 C CA . ALA D 1 59 ? 32.738 80.706 15.839 1.00 15.32 59 ALA D CA 1
ATOM 10472 C C . ALA D 1 59 ? 32.094 79.710 14.875 1.00 15.41 59 ALA D C 1
ATOM 10473 O O . ALA D 1 59 ? 30.916 79.828 14.540 1.00 15.39 59 ALA D O 1
ATOM 10475 N N . LEU D 1 60 ? 32.866 78.727 14.431 1.00 14.77 60 LEU D N 1
ATOM 10476 C CA . LEU D 1 60 ? 32.336 77.737 13.498 1.00 16.34 60 LEU D CA 1
ATOM 10477 C C . LEU D 1 60 ? 31.259 76.871 14.143 1.00 17.19 60 LEU D C 1
ATOM 10478 O O . LEU D 1 60 ? 30.277 76.498 13.499 1.00 18.01 60 LEU D O 1
ATOM 10483 N N . GLU D 1 61 ? 31.454 76.556 15.418 1.00 17.13 61 GLU D N 1
ATOM 10484 C CA . GLU D 1 61 ? 30.506 75.746 16.168 1.00 19.55 61 GLU D CA 1
ATOM 10485 C C . GLU D 1 61 ? 29.198 76.484 16.430 1.00 19.47 61 GLU D C 1
ATOM 10486 O O . GLU D 1 61 ? 28.118 75.918 16.267 1.00 19.36 61 GLU D O 1
ATOM 10492 N N . VAL D 1 62 ? 29.300 77.748 16.830 1.00 18.41 62 VAL D N 1
ATOM 10493 C CA . VAL D 1 62 ? 28.126 78.554 17.151 1.00 17.71 62 VAL D CA 1
ATOM 10494 C C . VAL D 1 62 ? 27.426 79.197 15.962 1.00 18.53 62 VAL D C 1
ATOM 10495 O O . VAL D 1 62 ? 26.206 79.083 15.822 1.00 17.15 62 VAL D O 1
ATOM 10499 N N . LEU D 1 63 ? 28.193 79.863 15.105 1.00 17.64 63 LEU D N 1
ATOM 10500 C CA . LEU D 1 63 ? 27.640 80.547 13.944 1.00 19.69 63 LEU D CA 1
ATOM 10501 C C . LEU D 1 63 ? 27.519 79.668 12.702 1.00 19.97 63 LEU D C 1
ATOM 10502 O O . LEU D 1 63 ? 26.617 79.866 11.889 1.00 20.98 63 LEU D O 1
ATOM 10507 N N . GLY D 1 64 ? 28.429 78.709 12.553 1.00 18.46 64 GLY D N 1
ATOM 10508 C CA . GLY D 1 64 ? 28.392 77.832 11.398 1.00 18.65 64 GLY D CA 1
ATOM 10509 C C . GLY D 1 64 ? 29.240 78.339 10.246 1.00 18.33 64 GLY D C 1
ATOM 10510 O O . GLY D 1 64 ? 29.388 79.547 10.052 1.00 19.09 64 GLY D O 1
ATOM 10511 N N . ALA D 1 65 ? 29.797 77.415 9.470 1.00 18.67 65 ALA D N 1
ATOM 10512 C CA . ALA D 1 65 ? 30.639 77.784 8.340 1.00 15.58 65 ALA D CA 1
ATOM 10513 C C . ALA D 1 65 ? 29.874 78.571 7.278 1.00 18.03 65 ALA D C 1
ATOM 10514 O O . ALA D 1 65 ? 30.469 79.336 6.516 1.00 13.56 65 ALA D O 1
ATOM 10516 N N . ASP D 1 66 ? 28.556 78.389 7.226 1.00 16.94 66 ASP D N 1
ATOM 10517 C CA . ASP D 1 66 ? 27.745 79.087 6.235 1.00 17.92 66 ASP D CA 1
ATOM 10518 C C . ASP D 1 66 ? 27.125 80.388 6.735 1.00 16.86 66 ASP D C 1
ATOM 10519 O O . ASP D 1 66 ? 26.297 80.980 6.052 1.00 16.84 66 ASP D O 1
ATOM 10524 N N . HIS D 1 67 ? 27.525 80.830 7.922 1.00 18.35 67 HIS D N 1
ATOM 10525 C CA . HIS D 1 67 ? 26.990 82.065 8.485 1.00 17.48 67 HIS D CA 1
ATOM 10526 C C . HIS D 1 67 ? 27.434 83.276 7.677 1.00 18.49 67 HIS D C 1
ATOM 10527 O O . HIS D 1 67 ? 28.578 83.344 7.229 1.00 20.90 67 HIS D O 1
ATOM 10534 N N . SER D 1 68 ? 26.532 84.234 7.497 1.00 18.04 68 SER D N 1
ATOM 10535 C CA . SER D 1 68 ? 26.862 85.459 6.769 1.00 18.61 68 SER D CA 1
ATOM 10536 C C . SER D 1 68 ? 26.426 86.646 7.616 1.00 17.57 68 SER D C 1
ATOM 10537 O O . SER D 1 68 ? 25.558 86.512 8.479 1.00 17.44 68 SER D O 1
ATOM 10540 N N . PHE D 1 69 ? 27.027 87.806 7.370 1.00 16.33 69 PHE D N 1
ATOM 10541 C CA . PHE D 1 69 ? 26.706 89.003 8.133 1.00 16.43 69 PHE D CA 1
ATOM 10542 C C . PHE D 1 69 ? 25.989 90.044 7.289 1.00 15.45 69 PHE D C 1
ATOM 10543 O O . PHE D 1 69 ? 26.276 90.204 6.099 1.00 15.37 69 PHE D O 1
ATOM 10551 N N . GLY D 1 70 ? 25.058 90.761 7.910 1.00 14.77 70 GLY D N 1
ATOM 10552 C CA . GLY D 1 70 ? 24.305 91.754 7.166 1.00 17.75 70 GLY D CA 1
ATOM 10553 C C . GLY D 1 70 ? 24.456 93.202 7.581 1.00 17.16 70 GLY D C 1
ATOM 10554 O O . GLY D 1 70 ? 24.832 93.513 8.712 1.00 17.03 70 GLY D O 1
ATOM 10555 N N . THR D 1 71 ? 24.166 94.085 6.631 1.00 16.47 71 THR D N 1
ATOM 10556 C CA . THR D 1 71 ? 24.213 95.528 6.827 1.00 19.01 71 THR D CA 1
ATOM 10557 C C . THR D 1 71 ? 22.994 96.067 6.073 1.00 19.16 71 THR D C 1
ATOM 10558 O O . THR D 1 71 ? 22.675 95.580 4.987 1.00 18.03 71 THR D O 1
ATOM 10562 N N . GLU D 1 72 ? 22.310 97.054 6.645 1.00 20.05 72 GLU D N 1
ATOM 10563 C CA . GLU D 1 72 ? 21.122 97.614 6.003 1.00 22.16 72 GLU D CA 1
ATOM 10564 C C . GLU D 1 72 ? 21.002 99.128 6.151 1.00 21.12 72 GLU D C 1
ATOM 10565 O O . GLU D 1 72 ? 21.636 99.734 7.013 1.00 19.62 72 GLU D O 1
ATOM 10571 N N . VAL D 1 73 ? 20.173 99.719 5.297 1.00 20.51 73 VAL D N 1
ATOM 10572 C CA . VAL D 1 73 ? 19.901 101.150 5.321 1.00 22.02 73 VAL D CA 1
ATOM 10573 C C . VAL D 1 73 ? 18.388 101.267 5.525 1.00 23.16 73 VAL D C 1
ATOM 10574 O O . VAL D 1 73 ? 17.603 100.774 4.709 1.00 21.26 73 VAL D O 1
ATOM 10578 N N . ALA D 1 74 ? 17.983 101.910 6.614 1.00 22.07 74 ALA D N 1
ATOM 10579 C CA . ALA D 1 74 ? 16.563 102.042 6.914 1.00 23.73 74 ALA D CA 1
ATOM 10580 C C . ALA D 1 74 ? 16.050 103.460 7.121 1.00 24.96 74 ALA D C 1
ATOM 10581 O O . ALA D 1 74 ? 16.762 104.345 7.602 1.00 22.74 74 ALA D O 1
ATOM 10583 N N . ALA D 1 75 ? 14.783 103.644 6.762 1.00 25.59 75 ALA D N 1
ATOM 10584 C CA . ALA D 1 75 ? 14.090 104.915 6.913 1.00 26.14 75 ALA D CA 1
ATOM 10585 C C . ALA D 1 75 ? 12.715 104.600 7.497 1.00 27.77 75 ALA D C 1
ATOM 10586 O O . ALA D 1 75 ? 12.203 103.490 7.337 1.00 26.48 75 ALA D O 1
ATOM 10588 N N . GLU D 1 76 ? 12.128 105.576 8.179 1.00 28.48 76 GLU D N 1
ATOM 10589 C CA . GLU D 1 76 ? 10.822 105.410 8.804 1.00 29.85 76 GLU D CA 1
ATOM 10590 C C . GLU D 1 76 ? 9.767 104.901 7.826 1.00 29.66 76 GLU D C 1
ATOM 10591 O O . GLU D 1 76 ? 8.875 104.134 8.198 1.00 29.46 76 GLU D O 1
ATOM 10597 N N . SER D 1 77 ? 9.875 105.334 6.576 1.00 30.16 77 SER D N 1
ATOM 10598 C CA . SER D 1 77 ? 8.947 104.925 5.532 1.00 31.70 77 SER D CA 1
ATOM 10599 C C . SER D 1 77 ? 9.589 105.187 4.181 1.00 32.11 77 SER D C 1
ATOM 10600 O O . SER D 1 77 ? 10.678 105.754 4.110 1.00 32.83 77 SER D O 1
ATOM 10603 N N . ALA D 1 78 ? 8.922 104.768 3.113 1.00 33.01 78 ALA D N 1
ATOM 10604 C CA . ALA D 1 78 ? 9.443 104.976 1.770 1.00 33.50 78 ALA D CA 1
ATOM 10605 C C . ALA D 1 78 ? 9.408 106.464 1.431 1.00 34.13 78 ALA D C 1
ATOM 10606 O O . ALA D 1 78 ? 8.631 107.225 2.010 1.00 34.38 78 ALA D O 1
ATOM 10608 N N . PRO D 1 79 ? 10.259 106.898 0.491 1.00 33.60 79 PRO D N 1
ATOM 10609 C CA . PRO D 1 79 ? 10.330 108.301 0.070 1.00 34.73 79 PRO D CA 1
ATOM 10610 C C . PRO D 1 79 ? 9.036 108.775 -0.579 1.00 34.95 79 PRO D C 1
ATOM 10611 O O . PRO D 1 79 ? 8.318 107.987 -1.191 1.00 33.78 79 PRO D O 1
ATOM 10615 N N . GLY D 1 80 ? 8.752 110.068 -0.447 1.00 36.05 80 GLY D N 1
ATOM 10616 C CA . GLY D 1 80 ? 7.546 110.625 -1.032 1.00 36.04 80 GLY D CA 1
ATOM 10617 C C . GLY D 1 80 ? 7.710 110.854 -2.522 1.00 36.61 80 GLY D C 1
ATOM 10618 O O . GLY D 1 80 ? 8.712 110.442 -3.110 1.00 37.26 80 GLY D O 1
ATOM 10619 N N . ARG D 1 81 ? 6.727 111.503 -3.142 1.00 36.88 81 ARG D N 1
ATOM 10620 C CA . ARG D 1 81 ? 6.798 111.777 -4.574 1.00 37.44 81 ARG D CA 1
ATOM 10621 C C . ARG D 1 81 ? 7.995 112.673 -4.877 1.00 37.65 81 ARG D C 1
ATOM 10622 O O . ARG D 1 81 ? 8.508 112.688 -5.997 1.00 36.41 81 ARG D O 1
ATOM 10630 N N . ARG D 1 82 ? 8.435 113.421 -3.870 1.00 38.43 82 ARG D N 1
ATOM 10631 C CA . ARG D 1 82 ? 9.572 114.319 -4.020 1.00 39.09 82 ARG D CA 1
ATOM 10632 C C . ARG D 1 82 ? 10.881 113.652 -3.592 1.00 38.51 82 ARG D C 1
ATOM 10633 O O . ARG D 1 82 ? 11.893 114.319 -3.380 1.00 38.11 82 ARG D O 1
ATOM 10641 N N . GLY D 1 83 ? 10.847 112.327 -3.474 1.00 37.42 83 GLY D N 1
ATOM 10642 C CA . GLY D 1 83 ? 12.028 111.570 -3.092 1.00 35.78 83 GLY D CA 1
ATOM 10643 C C . GLY D 1 83 ? 12.683 111.987 -1.790 1.00 35.16 83 GLY D C 1
ATOM 10644 O O . GLY D 1 83 ? 13.910 111.959 -1.673 1.00 34.26 83 GLY D O 1
ATOM 10645 N N . GLU D 1 84 ? 11.877 112.358 -0.801 1.00 34.03 84 GLU D N 1
ATOM 10646 C CA . GLU D 1 84 ? 12.418 112.778 0.482 1.00 34.65 84 GLU D CA 1
ATOM 10647 C C . GLU D 1 84 ? 12.112 111.815 1.622 1.00 34.08 84 GLU D C 1
ATOM 10648 O O . GLU D 1 84 ? 11.104 111.107 1.612 1.00 35.26 84 GLU D O 1
ATOM 10654 N N . VAL D 1 85 ? 13.013 111.797 2.598 1.00 33.41 85 VAL D N 1
ATOM 10655 C CA . VAL D 1 85 ? 12.881 110.986 3.800 1.00 31.60 85 VAL D CA 1
ATOM 10656 C C . VAL D 1 85 ? 13.446 111.868 4.906 1.00 31.77 85 VAL D C 1
ATOM 10657 O O . VAL D 1 85 ? 14.205 112.795 4.624 1.00 33.43 85 VAL D O 1
ATOM 10661 N N . GLN D 1 86 ? 13.067 111.607 6.151 1.00 30.80 86 GLN D N 1
ATOM 10662 C CA . GLN D 1 86 ? 13.579 112.398 7.264 1.00 32.19 86 GLN D CA 1
ATOM 10663 C C . GLN D 1 86 ? 14.958 111.891 7.669 1.00 30.76 86 GLN D C 1
ATOM 10664 O O . GLN D 1 86 ? 15.957 112.221 7.030 1.00 30.18 86 GLN D O 1
ATOM 10670 N N . ASP D 1 87 ? 15.016 111.097 8.730 1.00 29.52 87 ASP D N 1
ATOM 10671 C CA . ASP D 1 87 ? 16.290 110.552 9.175 1.00 28.88 87 ASP D CA 1
ATOM 10672 C C . ASP D 1 87 ? 16.537 109.229 8.462 1.00 26.93 87 ASP D C 1
ATOM 10673 O O . ASP D 1 87 ? 15.594 108.528 8.094 1.00 27.18 87 ASP D O 1
ATOM 10678 N N . LEU D 1 88 ? 17.807 108.898 8.256 1.00 26.48 88 LEU D N 1
ATOM 10679 C CA . LEU D 1 88 ? 18.178 107.649 7.599 1.00 24.33 88 LEU D CA 1
ATOM 10680 C C . LEU D 1 88 ? 19.173 106.938 8.511 1.00 23.87 88 LEU D C 1
ATOM 10681 O O . LEU D 1 88 ? 19.998 107.588 9.156 1.00 23.40 88 LEU D O 1
ATOM 10686 N N . TYR D 1 89 ? 19.099 105.612 8.575 1.00 21.62 89 TYR D N 1
ATOM 10687 C CA . TYR D 1 89 ? 20.012 104.857 9.427 1.00 20.18 89 TYR D CA 1
ATOM 10688 C C . TYR D 1 89 ? 20.834 103.802 8.692 1.00 21.59 89 TYR D C 1
ATOM 10689 O O . TYR D 1 89 ? 20.297 103.003 7.923 1.00 19.66 89 TYR D O 1
ATOM 10698 N N . LEU D 1 90 ? 22.144 103.816 8.932 1.00 19.80 90 LEU D N 1
ATOM 10699 C CA . LEU D 1 90 ? 23.046 102.825 8.355 1.00 19.63 90 LEU D CA 1
ATOM 10700 C C . LEU D 1 90 ? 23.241 101.845 9.506 1.00 19.49 90 LEU D C 1
ATOM 10701 O O . LEU D 1 90 ? 23.880 102.167 10.509 1.00 19.49 90 LEU D O 1
ATOM 10706 N N . VAL D 1 91 ? 22.674 100.653 9.361 1.00 18.52 91 VAL D N 1
ATOM 10707 C CA . VAL D 1 91 ? 22.723 99.639 10.406 1.00 18.74 91 VAL D CA 1
ATOM 10708 C C . VAL D 1 91 ? 23.700 98.497 10.129 1.00 18.51 91 VAL D C 1
ATOM 10709 O O . VAL D 1 91 ? 23.544 97.746 9.166 1.00 16.62 91 VAL D O 1
ATOM 10713 N N . GLY D 1 92 ? 24.702 98.363 10.987 1.00 18.96 92 GLY D N 1
ATOM 10714 C CA . GLY D 1 92 ? 25.666 97.294 10.807 1.00 16.86 92 GLY D CA 1
ATOM 10715 C C . GLY D 1 92 ? 25.445 96.202 11.828 1.00 18.09 92 GLY D C 1
ATOM 10716 O O . GLY D 1 92 ? 25.201 96.489 13.003 1.00 19.66 92 GLY D O 1
ATOM 10717 N N . ARG D 1 93 ? 25.508 94.946 11.395 1.00 15.65 93 ARG D N 1
ATOM 10718 C CA . ARG D 1 93 ? 25.325 93.853 12.329 1.00 17.15 93 ARG D CA 1
ATOM 10719 C C . ARG D 1 93 ? 26.485 92.866 12.349 1.00 16.42 93 ARG D C 1
ATOM 10720 O O . ARG D 1 93 ? 26.310 91.665 12.146 1.00 15.35 93 ARG D O 1
ATOM 10728 N N . GLY D 1 94 ? 27.681 93.401 12.573 1.00 14.19 94 GLY D N 1
ATOM 10729 C CA . GLY D 1 94 ? 28.861 92.567 12.687 1.00 13.71 94 GLY D CA 1
ATOM 10730 C C . GLY D 1 94 ? 29.652 92.126 11.473 1.00 14.14 94 GLY D C 1
ATOM 10731 O O . GLY D 1 94 ? 30.498 91.247 11.615 1.00 13.67 94 GLY D O 1
ATOM 10732 N N . ASP D 1 95 ? 29.411 92.703 10.299 1.00 13.49 95 ASP D N 1
ATOM 10733 C CA . ASP D 1 95 ? 30.179 92.300 9.119 1.00 14.65 95 ASP D CA 1
ATOM 10734 C C . ASP D 1 95 ? 31.626 92.773 9.288 1.00 14.36 95 ASP D C 1
ATOM 10735 O O . ASP D 1 95 ? 31.885 93.971 9.404 1.00 15.93 95 ASP D O 1
ATOM 10740 N N . PRO D 1 96 ? 32.588 91.840 9.317 1.00 12.30 96 PRO D N 1
ATOM 10741 C CA . PRO D 1 96 ? 33.986 92.256 9.475 1.00 13.60 96 PRO D CA 1
ATOM 10742 C C . PRO D 1 96 ? 34.667 92.496 8.124 1.00 14.19 96 PRO D C 1
ATOM 10743 O O . PRO D 1 96 ? 35.877 92.743 8.063 1.00 10.24 96 PRO D O 1
ATOM 10747 N N . THR D 1 97 ? 33.883 92.428 7.048 1.00 12.31 97 THR D N 1
ATOM 10748 C CA . THR D 1 97 ? 34.405 92.618 5.690 1.00 14.25 97 THR D CA 1
ATOM 10749 C C . THR D 1 97 ? 33.616 93.630 4.858 1.00 14.87 97 THR D C 1
ATOM 10750 O O . THR D 1 97 ? 33.591 93.543 3.630 1.00 15.96 97 THR D O 1
ATOM 10754 N N . LEU D 1 98 ? 32.990 94.592 5.531 1.00 14.30 98 LEU D N 1
ATOM 10755 C CA . LEU D 1 98 ? 32.192 95.630 4.873 1.00 15.28 98 LEU D CA 1
ATOM 10756 C C . LEU D 1 98 ? 33.139 96.682 4.297 1.00 14.32 98 LEU D C 1
ATOM 10757 O O . LEU D 1 98 ? 33.812 97.383 5.047 1.00 12.68 98 LEU D O 1
ATOM 10762 N N . SER D 1 99 ? 33.176 96.805 2.972 1.00 14.87 99 SER D N 1
ATOM 10763 C CA . SER D 1 99 ? 34.076 97.756 2.317 1.00 15.17 99 SER D CA 1
ATOM 10764 C C . SER D 1 99 ? 33.414 99.059 1.859 1.00 16.24 99 SER D C 1
ATOM 10765 O O . SER D 1 99 ? 32.190 99.186 1.862 1.00 15.30 99 SER D O 1
ATOM 10768 N N . ALA D 1 100 ? 34.244 100.015 1.446 1.00 15.49 100 ALA D N 1
ATOM 10769 C CA . ALA D 1 100 ? 33.761 101.301 0.953 1.00 16.92 100 ALA D CA 1
ATOM 10770 C C . ALA D 1 100 ? 32.933 101.045 -0.307 1.00 18.12 100 ALA D C 1
ATOM 10771 O O . ALA D 1 100 ? 31.927 101.719 -0.548 1.00 17.15 100 ALA D O 1
ATOM 10773 N N . GLU D 1 101 ? 33.358 100.067 -1.107 1.00 17.85 101 GLU D N 1
ATOM 10774 C CA . GLU D 1 101 ? 32.631 99.716 -2.323 1.00 20.56 101 GLU D CA 1
ATOM 10775 C C . GLU D 1 101 ? 31.240 99.206 -1.965 1.00 18.57 101 GLU D C 1
ATOM 10776 O O . GLU D 1 101 ? 30.270 99.485 -2.673 1.00 18.34 101 GLU D O 1
ATOM 10782 N N . ASP D 1 102 ? 31.141 98.445 -0.877 1.00 16.40 102 ASP D N 1
ATOM 10783 C CA . ASP D 1 102 ? 29.843 97.929 -0.451 1.00 17.20 102 ASP D CA 1
ATOM 10784 C C . ASP D 1 102 ? 28.948 99.100 -0.045 1.00 18.37 102 ASP D C 1
ATOM 10785 O O . ASP D 1 102 ? 27.734 99.068 -0.265 1.00 19.28 102 ASP D O 1
ATOM 10790 N N . LEU D 1 103 ? 29.543 100.127 0.556 1.00 16.79 103 LEU D N 1
ATOM 10791 C CA . LEU D 1 103 ? 28.775 101.302 0.960 1.00 16.73 103 LEU D CA 1
ATOM 10792 C C . LEU D 1 103 ? 28.271 102.009 -0.298 1.00 18.49 103 LEU D C 1
ATOM 10793 O O . LEU D 1 103 ? 27.150 102.518 -0.329 1.00 17.79 103 LEU D O 1
ATOM 10798 N N . ASP D 1 104 ? 29.099 102.033 -1.338 1.00 18.48 104 ASP D N 1
ATOM 10799 C CA . ASP D 1 104 ? 28.712 102.670 -2.593 1.00 20.95 104 ASP D CA 1
ATOM 10800 C C . ASP D 1 104 ? 27.517 101.946 -3.200 1.00 21.58 104 ASP D C 1
ATOM 10801 O O . ASP D 1 104 ? 26.570 102.575 -3.679 1.00 21.79 104 ASP D O 1
ATOM 10806 N N . ALA D 1 105 ? 27.584 100.619 -3.191 1.00 20.62 105 ALA D N 1
ATOM 10807 C CA . ALA D 1 105 ? 26.518 99.794 -3.738 1.00 20.07 105 ALA D CA 1
ATOM 10808 C C . ALA D 1 105 ? 25.199 100.031 -3.008 1.00 20.37 105 ALA D C 1
ATOM 10809 O O . ALA D 1 105 ? 24.141 100.079 -3.638 1.00 19.07 105 ALA D O 1
ATOM 10811 N N . MET D 1 106 ? 25.254 100.177 -1.687 1.00 19.36 106 MET D N 1
ATOM 10812 C CA . MET D 1 106 ? 24.038 100.425 -0.916 1.00 21.42 106 MET D CA 1
ATOM 10813 C C . MET D 1 106 ? 23.530 101.846 -1.152 1.00 21.40 106 MET D C 1
ATOM 10814 O O . MET D 1 106 ? 22.324 102.096 -1.112 1.00 22.24 106 MET D O 1
ATOM 10819 N N . ALA D 1 107 ? 24.447 102.776 -1.395 1.00 19.69 107 ALA D N 1
ATOM 10820 C CA . ALA D 1 107 ? 24.062 104.157 -1.650 1.00 20.55 107 ALA D CA 1
ATOM 10821 C C . ALA D 1 107 ? 23.322 104.202 -2.980 1.00 21.79 107 ALA D C 1
ATOM 10822 O O . ALA D 1 107 ? 22.384 104.986 -3.165 1.00 22.05 107 ALA D O 1
ATOM 10824 N N . ALA D 1 108 ? 23.752 103.346 -3.902 1.00 21.00 108 ALA D N 1
ATOM 10825 C CA . ALA D 1 108 ? 23.140 103.258 -5.220 1.00 21.89 108 ALA D CA 1
ATOM 10826 C C . ALA D 1 108 ? 21.739 102.675 -5.085 1.00 23.96 108 ALA D C 1
ATOM 10827 O O . ALA D 1 108 ? 20.824 103.062 -5.817 1.00 24.16 108 ALA D O 1
ATOM 10829 N N . GLU D 1 109 ? 21.566 101.746 -4.150 1.00 23.30 109 GLU D N 1
ATOM 10830 C CA . GLU D 1 109 ? 20.255 101.143 -3.938 1.00 25.15 109 GLU D CA 1
ATOM 10831 C C . GLU D 1 109 ? 19.304 102.144 -3.296 1.00 25.70 109 GLU D C 1
ATOM 10832 O O . GLU D 1 109 ? 18.096 102.102 -3.533 1.00 25.00 109 GLU D O 1
ATOM 10838 N N . VAL D 1 110 ? 19.847 103.037 -2.472 1.00 24.71 110 VAL D N 1
ATOM 10839 C CA . VAL D 1 110 ? 19.023 104.047 -1.816 1.00 23.41 110 VAL D CA 1
ATOM 10840 C C . VAL D 1 110 ? 18.477 105.008 -2.867 1.00 24.75 110 VAL D C 1
ATOM 10841 O O . VAL D 1 110 ? 17.297 105.359 -2.843 1.00 25.92 110 VAL D O 1
ATOM 10845 N N . ALA D 1 111 ? 19.338 105.424 -3.789 1.00 24.17 111 ALA D N 1
ATOM 10846 C CA . ALA D 1 111 ? 18.942 106.334 -4.856 1.00 25.71 111 ALA D CA 1
ATOM 10847 C C . ALA D 1 111 ? 17.965 105.629 -5.790 1.00 25.87 111 ALA D C 1
ATOM 10848 O O . ALA D 1 111 ? 17.019 106.238 -6.290 1.00 27.14 111 ALA D O 1
ATOM 10850 N N . ALA D 1 112 ? 18.202 104.341 -6.016 1.00 26.21 112 ALA D N 1
ATOM 10851 C CA . ALA D 1 112 ? 17.349 103.544 -6.892 1.00 26.54 112 ALA D CA 1
ATOM 10852 C C . ALA D 1 112 ? 15.965 103.348 -6.284 1.00 26.71 112 ALA D C 1
ATOM 10853 O O . ALA D 1 112 ? 14.984 103.168 -7.004 1.00 27.73 112 ALA D O 1
ATOM 10855 N N . SER D 1 113 ? 15.887 103.385 -4.957 1.00 26.71 113 SER D N 1
ATOM 10856 C CA . SER D 1 113 ? 14.615 103.209 -4.268 1.00 27.55 113 SER D CA 1
ATOM 10857 C C . SER D 1 113 ? 13.753 104.463 -4.384 1.00 27.97 113 SER D C 1
ATOM 10858 O O . SER D 1 113 ? 12.577 104.453 -4.015 1.00 28.36 113 SER D O 1
ATOM 10861 N N . GLY D 1 114 ? 14.342 105.547 -4.879 1.00 28.34 114 GLY D N 1
ATOM 10862 C CA . GLY D 1 114 ? 13.598 106.788 -5.030 1.00 28.24 114 GLY D CA 1
ATOM 10863 C C . GLY D 1 114 ? 13.995 107.920 -4.094 1.00 28.99 114 GLY D C 1
ATOM 10864 O O . GLY D 1 114 ? 13.366 108.978 -4.110 1.00 30.09 114 GLY D O 1
ATOM 10865 N N . VAL D 1 115 ? 15.022 107.711 -3.274 1.00 27.51 115 VAL D N 1
ATOM 10866 C CA . VAL D 1 115 ? 15.471 108.755 -2.353 1.00 27.50 115 VAL D CA 1
ATOM 10867 C C . VAL D 1 115 ? 16.337 109.746 -3.121 1.00 28.63 115 VAL D C 1
AT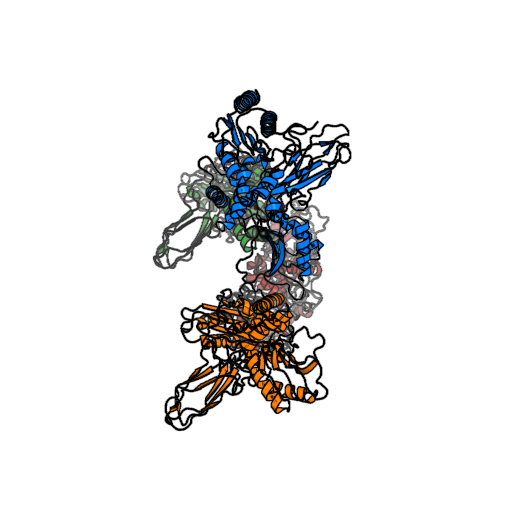OM 10868 O O . VAL D 1 115 ? 17.311 109.366 -3.771 1.00 28.22 115 VAL D O 1
ATOM 10872 N N . ARG D 1 116 ? 15.976 111.021 -3.045 1.00 30.30 116 ARG D N 1
ATOM 10873 C CA . ARG D 1 116 ? 16.723 112.056 -3.737 1.00 31.97 116 ARG D CA 1
ATOM 10874 C C . ARG D 1 116 ? 17.273 113.027 -2.699 1.00 31.68 116 ARG D C 1
ATOM 10875 O O . ARG D 1 116 ? 18.231 113.756 -2.957 1.00 33.19 116 ARG D O 1
ATOM 10883 N N . THR D 1 117 ? 16.672 113.013 -1.513 1.00 30.50 117 THR D N 1
ATOM 10884 C CA . THR D 1 117 ? 17.092 113.904 -0.437 1.00 29.65 117 THR D CA 1
ATOM 10885 C C . THR D 1 117 ? 16.824 113.322 0.944 1.00 29.68 117 THR D C 1
ATOM 10886 O O . THR D 1 117 ? 15.783 112.710 1.182 1.00 31.15 117 THR D O 1
ATOM 10890 N N . VAL D 1 118 ? 17.776 113.513 1.850 1.00 28.59 118 VAL D N 1
ATOM 10891 C CA . VAL D 1 118 ? 17.625 113.065 3.228 1.00 28.21 118 VAL D CA 1
ATOM 10892 C C . VAL D 1 118 ? 17.441 114.356 4.018 1.00 29.82 118 VAL D C 1
ATOM 10893 O O . VAL D 1 118 ? 18.411 115.019 4.384 1.00 29.54 118 VAL D O 1
ATOM 10897 N N . ARG D 1 119 ? 16.184 114.713 4.254 1.00 30.08 119 ARG D N 1
ATOM 10898 C CA . ARG D 1 119 ? 15.837 115.934 4.966 1.00 31.44 119 ARG D CA 1
ATOM 10899 C C . ARG D 1 119 ? 16.367 115.985 6.394 1.00 30.43 119 ARG D C 1
ATOM 10900 O O . ARG D 1 119 ? 16.697 117.057 6.901 1.00 30.33 119 ARG D O 1
ATOM 10908 N N . GLY D 1 120 ? 16.448 114.827 7.037 1.00 29.18 120 GLY D N 1
ATOM 10909 C CA . GLY D 1 120 ? 16.926 114.777 8.407 1.00 29.36 120 GLY D CA 1
ATOM 10910 C C . GLY D 1 120 ? 18.409 114.497 8.564 1.00 28.97 120 GLY D C 1
ATOM 10911 O O . GLY D 1 120 ? 19.233 114.941 7.762 1.00 29.52 120 GLY D O 1
ATOM 10912 N N . ASP D 1 121 ? 18.742 113.750 9.610 1.00 28.42 121 ASP D N 1
ATOM 10913 C CA . ASP D 1 121 ? 20.122 113.394 9.915 1.00 27.31 121 ASP D CA 1
ATOM 10914 C C . ASP D 1 121 ? 20.422 111.956 9.502 1.00 26.28 121 ASP D C 1
ATOM 10915 O O . ASP D 1 121 ? 19.519 111.123 9.426 1.00 26.94 121 ASP D O 1
ATOM 10920 N N . LEU D 1 122 ? 21.692 111.671 9.225 1.00 24.59 122 LEU D N 1
ATOM 10921 C CA . LEU D 1 122 ? 22.112 110.319 8.862 1.00 22.84 122 LEU D CA 1
ATOM 10922 C C . LEU D 1 122 ? 22.744 109.713 10.109 1.00 23.79 122 LEU D C 1
ATOM 10923 O O . LEU D 1 122 ? 23.675 110.282 10.685 1.00 24.33 122 LEU D O 1
ATOM 10928 N N . TYR D 1 123 ? 22.233 108.565 10.539 1.00 21.27 123 TYR D N 1
ATOM 10929 C CA . TYR D 1 123 ? 22.764 107.918 11.730 1.00 21.12 123 TYR D CA 1
ATOM 10930 C C . TYR D 1 123 ? 23.501 106.623 11.434 1.00 20.74 123 TYR D C 1
ATOM 10931 O O . TYR D 1 123 ? 23.110 105.864 10.547 1.00 19.08 123 TYR D O 1
ATOM 10940 N N . ALA D 1 124 ? 24.573 106.391 12.184 1.00 18.77 124 ALA D N 1
ATOM 10941 C CA . ALA D 1 124 ? 25.363 105.168 12.067 1.00 17.71 124 ALA D CA 1
ATOM 10942 C C . ALA D 1 124 ? 24.949 104.342 13.274 1.00 17.50 124 ALA D C 1
ATOM 10943 O O . ALA D 1 124 ? 25.212 104.721 14.420 1.00 16.03 124 ALA D O 1
ATOM 10945 N N . ASP D 1 125 ? 24.286 103.221 13.008 1.00 15.48 125 ASP D N 1
ATOM 10946 C CA . ASP D 1 125 ? 23.789 102.337 14.054 1.00 17.56 125 ASP D CA 1
ATOM 10947 C C . ASP D 1 125 ? 24.644 101.087 14.242 1.00 16.92 125 ASP D C 1
ATOM 10948 O O . ASP D 1 125 ? 24.658 100.211 13.382 1.00 16.47 125 ASP D O 1
ATOM 10953 N N . ASP D 1 126 ? 25.351 101.006 15.367 1.00 16.32 126 ASP D N 1
ATOM 10954 C CA . ASP D 1 126 ? 26.186 99.845 15.654 1.00 17.41 126 ASP D CA 1
ATOM 10955 C C . ASP D 1 126 ? 25.764 99.218 16.977 1.00 15.03 126 ASP D C 1
ATOM 10956 O O . ASP D 1 126 ? 26.559 98.555 17.646 1.00 15.35 126 ASP D O 1
ATOM 10961 N N . THR D 1 127 ? 24.496 99.425 17.332 1.00 17.22 127 THR D N 1
ATOM 10962 C CA . THR D 1 127 ? 23.932 98.914 18.580 1.00 16.65 127 THR D CA 1
ATOM 10963 C C . THR D 1 127 ? 23.882 97.389 18.675 1.00 17.14 127 THR D C 1
ATOM 10964 O O . THR D 1 127 ? 23.683 96.834 19.761 1.00 16.01 127 THR D O 1
ATOM 10968 N N . TRP D 1 128 ? 24.061 96.711 17.545 1.00 16.93 128 TRP D N 1
ATOM 10969 C CA . TRP D 1 128 ? 24.068 95.250 17.526 1.00 17.12 128 TRP D CA 1
ATOM 10970 C C . TRP D 1 128 ? 25.110 94.748 18.543 1.00 17.08 128 TRP D C 1
ATOM 10971 O O . TRP D 1 128 ? 24.924 93.708 19.175 1.00 16.34 128 TRP D O 1
ATOM 10982 N N . PHE D 1 129 ? 26.203 95.497 18.699 1.00 17.31 129 PHE D N 1
ATOM 10983 C CA . PHE D 1 129 ? 27.246 95.176 19.682 1.00 16.78 129 PHE D CA 1
ATOM 10984 C C . PHE D 1 129 ? 27.210 96.306 20.706 1.00 16.72 129 PHE D C 1
ATOM 10985 O O . PHE D 1 129 ? 26.673 97.378 20.415 1.00 16.84 129 PHE D O 1
ATOM 10993 N N . ASP D 1 130 ? 27.774 96.093 21.892 1.00 17.59 130 ASP D N 1
ATOM 10994 C CA . ASP D 1 130 ? 27.792 97.171 22.872 1.00 19.08 130 ASP D CA 1
ATOM 10995 C C . ASP D 1 130 ? 28.820 98.211 22.417 1.00 21.42 130 ASP D C 1
ATOM 10996 O O . ASP D 1 130 ? 29.435 98.065 21.355 1.00 16.22 130 ASP D O 1
ATOM 11001 N N . SER D 1 131 ? 29.004 99.259 23.212 1.00 18.64 131 SER D N 1
ATOM 11002 C CA . SER D 1 131 ? 29.936 100.319 22.848 1.00 20.89 131 SER D CA 1
ATOM 11003 C C . SER D 1 131 ? 31.324 100.222 23.474 1.00 20.60 131 SER D C 1
ATOM 11004 O O . SER D 1 131 ? 32.072 101.202 23.455 1.00 21.50 131 SER D O 1
ATOM 11007 N N . GLU D 1 132 ? 31.671 99.068 24.039 1.00 19.29 132 GLU D N 1
ATOM 11008 C CA . GLU D 1 132 ? 33.000 98.906 24.625 1.00 19.59 132 GLU D CA 1
ATOM 11009 C C . GLU D 1 132 ? 33.940 98.689 23.444 1.00 20.04 132 GLU D C 1
ATOM 11010 O O . GLU D 1 132 ? 33.987 97.600 22.866 1.00 18.62 132 GLU D O 1
ATOM 11016 N N . ARG D 1 133 ? 34.688 99.732 23.096 1.00 17.05 133 ARG D N 1
ATOM 11017 C CA . ARG D 1 133 ? 35.588 99.686 21.943 1.00 16.68 133 ARG D CA 1
ATOM 11018 C C . ARG D 1 133 ? 36.892 98.920 22.094 1.00 16.68 133 ARG D C 1
ATOM 11019 O O . ARG D 1 133 ? 37.414 98.405 21.107 1.00 13.81 133 ARG D O 1
ATOM 11027 N N . LEU D 1 134 ? 37.418 98.842 23.313 1.00 14.91 134 LEU D N 1
ATOM 11028 C CA . LEU D 1 134 ? 38.689 98.164 23.543 1.00 16.76 134 LEU D CA 1
ATOM 11029 C C . LEU D 1 134 ? 38.619 97.270 24.771 1.00 17.15 134 LEU D C 1
ATOM 11030 O O . LEU D 1 134 ? 37.856 97.541 25.696 1.00 18.24 134 LEU D O 1
ATOM 11035 N N . VAL D 1 135 ? 39.413 96.205 24.778 1.00 18.35 135 VAL D N 1
ATOM 11036 C CA . VAL D 1 135 ? 39.459 95.297 25.919 1.00 17.94 135 VAL D CA 1
ATOM 11037 C C . VAL D 1 135 ? 40.108 96.060 27.079 1.00 19.45 135 VAL D C 1
ATOM 11038 O O . VAL D 1 135 ? 41.075 96.797 26.883 1.00 17.64 135 VAL D O 1
ATOM 11042 N N . ASP D 1 136 ? 39.581 95.872 28.284 1.00 19.07 136 ASP D N 1
ATOM 11043 C CA . ASP D 1 136 ? 40.094 96.581 29.449 1.00 21.55 136 ASP D CA 1
ATOM 11044 C C . ASP D 1 136 ? 41.607 96.624 29.661 1.00 21.02 136 ASP D C 1
ATOM 11045 O O . ASP D 1 136 ? 42.147 97.692 29.955 1.00 22.11 136 ASP D O 1
ATOM 11050 N N . ASP D 1 137 ? 42.304 95.500 29.514 1.00 18.14 137 ASP D N 1
ATOM 11051 C CA . ASP D 1 137 ? 43.746 95.524 29.738 1.00 18.31 137 ASP D CA 1
ATOM 11052 C C . ASP D 1 137 ? 44.629 95.697 28.510 1.00 17.91 137 ASP D C 1
ATOM 11053 O O . ASP D 1 137 ? 45.825 95.411 28.560 1.00 16.86 137 ASP D O 1
ATOM 11058 N N . TRP D 1 138 ? 44.046 96.161 27.408 1.00 16.78 138 TRP D N 1
ATOM 11059 C CA . TRP D 1 138 ? 44.826 96.415 26.200 1.00 16.83 138 TRP D CA 1
ATOM 11060 C C . TRP D 1 138 ? 45.630 97.675 26.514 1.00 19.96 138 TRP D C 1
ATOM 11061 O O . TRP D 1 138 ? 45.183 98.512 27.301 1.00 19.67 138 TRP D O 1
ATOM 11072 N N . TRP D 1 139 ? 46.804 97.812 25.903 1.00 19.48 139 TRP D N 1
ATOM 11073 C CA . TRP D 1 139 ? 47.661 98.971 26.150 1.00 22.37 139 TRP D CA 1
ATOM 11074 C C . TRP D 1 139 ? 47.298 100.187 25.303 1.00 19.41 139 TRP D C 1
ATOM 11075 O O . TRP D 1 139 ? 47.178 100.092 24.080 1.00 18.68 139 TRP D O 1
ATOM 11086 N N . PRO D 1 140 ? 47.112 101.352 25.944 1.00 21.09 140 PRO D N 1
ATOM 11087 C CA . PRO D 1 140 ? 46.766 102.566 25.200 1.00 18.74 140 PRO D CA 1
ATOM 11088 C C . PRO D 1 140 ? 47.808 102.982 24.160 1.00 18.36 140 PRO D C 1
ATOM 11089 O O . PRO D 1 140 ? 47.463 103.596 23.149 1.00 17.09 140 PRO D O 1
ATOM 11093 N N . GLU D 1 141 ? 49.074 102.645 24.400 1.00 16.04 141 GLU D N 1
ATOM 11094 C CA . GLU D 1 141 ? 50.139 102.995 23.454 1.00 18.74 141 GLU D CA 1
ATOM 11095 C C . GLU D 1 141 ? 50.001 102.256 22.120 1.00 17.90 141 GLU D C 1
ATOM 11096 O O . GLU D 1 141 ? 50.590 102.660 21.117 1.00 15.13 141 GLU D O 1
ATOM 11102 N N . ASP D 1 142 ? 49.230 101.172 22.118 1.00 16.26 142 ASP D N 1
ATOM 11103 C CA . ASP D 1 142 ? 49.028 100.381 20.903 1.00 16.19 142 ASP D CA 1
ATOM 11104 C C . ASP D 1 142 ? 47.842 100.856 20.071 1.00 15.42 142 ASP D C 1
ATOM 11105 O O . ASP D 1 142 ? 47.718 100.501 18.897 1.00 13.42 142 ASP D O 1
ATOM 11110 N N . GLU D 1 143 ? 46.983 101.666 20.677 1.00 16.14 143 GLU D N 1
ATOM 11111 C CA . GLU D 1 143 ? 45.772 102.148 20.017 1.00 15.82 143 GLU D CA 1
ATOM 11112 C C . GLU D 1 143 ? 45.844 102.736 18.605 1.00 14.60 143 GLU D C 1
ATOM 11113 O O . GLU D 1 143 ? 44.902 102.592 17.834 1.00 13.55 143 GLU D O 1
ATOM 11119 N N . PRO D 1 144 ? 46.948 103.403 18.243 1.00 13.16 144 PRO D N 1
ATOM 11120 C CA . PRO D 1 144 ? 46.949 103.937 16.875 1.00 12.51 144 PRO D CA 1
ATOM 11121 C C . PRO D 1 144 ? 47.197 102.921 15.768 1.00 12.72 144 PRO D C 1
ATOM 11122 O O . PRO D 1 144 ? 47.016 103.232 14.590 1.00 10.99 144 PRO D O 1
ATOM 11126 N N . TYR D 1 145 ? 47.577 101.701 16.139 1.00 12.95 145 TYR D N 1
ATOM 11127 C CA . TYR D 1 145 ? 47.895 100.683 15.146 1.00 12.36 145 TYR D CA 1
ATOM 11128 C C . TYR D 1 145 ? 46.765 99.718 14.817 1.00 11.80 145 TYR D C 1
ATOM 11129 O O . TYR D 1 145 ? 45.970 99.357 15.676 1.00 10.45 145 TYR D O 1
ATOM 11138 N N . ALA D 1 146 ? 46.717 99.314 13.550 1.00 11.39 146 ALA D N 1
ATOM 11139 C CA . ALA D 1 146 ? 45.672 98.444 13.022 1.00 12.43 146 ALA D CA 1
ATOM 11140 C C . ALA D 1 146 ? 45.209 97.294 13.906 1.00 13.17 146 ALA D C 1
ATOM 11141 O O . ALA D 1 146 ? 44.006 97.063 14.040 1.00 14.57 146 ALA D O 1
ATOM 11143 N N . TYR D 1 147 ? 46.156 96.578 14.503 1.00 12.72 147 TYR D N 1
ATOM 11144 C CA . TYR D 1 147 ? 45.831 95.434 15.343 1.00 15.09 147 TYR D CA 1
ATOM 11145 C C . TYR D 1 147 ? 45.071 95.809 16.614 1.00 14.18 147 TYR D C 1
ATOM 11146 O O . TYR D 1 147 ? 44.498 94.947 17.278 1.00 12.83 147 TYR D O 1
ATOM 11155 N N . SER D 1 148 ? 45.052 97.098 16.942 1.00 13.17 148 SER D N 1
ATOM 11156 C CA . SER D 1 148 ? 44.361 97.580 18.135 1.00 10.82 148 SER D CA 1
ATOM 11157 C C . SER D 1 148 ? 43.124 98.421 17.768 1.00 11.39 148 SER D C 1
ATOM 11158 O O . SER D 1 148 ? 42.650 99.241 18.559 1.00 11.73 148 SER D O 1
ATOM 11161 N N . ALA D 1 149 ? 42.596 98.219 16.565 1.00 11.22 149 ALA D N 1
ATOM 11162 C CA . ALA D 1 149 ? 41.423 98.975 16.129 1.00 10.31 149 ALA D CA 1
ATOM 11163 C C . ALA D 1 149 ? 40.245 98.794 17.081 1.00 10.95 149 ALA D C 1
ATOM 11164 O O . ALA D 1 149 ? 40.049 97.717 17.646 1.00 8.03 149 ALA D O 1
ATOM 11166 N N . GLN D 1 150 ? 39.467 99.861 17.252 1.00 9.43 150 GLN D N 1
ATOM 11167 C CA . GLN D 1 150 ? 38.293 99.811 18.111 1.00 12.30 150 GLN D CA 1
ATOM 11168 C C . GLN D 1 150 ? 37.277 98.830 17.521 1.00 13.42 150 GLN D C 1
ATOM 11169 O O . GLN D 1 150 ? 37.179 98.673 16.302 1.00 11.59 150 GLN D O 1
ATOM 11175 N N . ILE D 1 151 ? 36.527 98.176 18.400 1.00 13.42 151 ILE D N 1
ATOM 11176 C CA . ILE D 1 151 ? 35.540 97.184 17.993 1.00 13.71 151 ILE D CA 1
ATOM 11177 C C . ILE D 1 151 ? 34.126 97.743 17.912 1.00 14.66 151 ILE D C 1
ATOM 11178 O O . ILE D 1 151 ? 33.623 98.335 18.870 1.00 16.54 151 ILE D O 1
ATOM 11183 N N . SER D 1 152 ? 33.488 97.548 16.761 1.00 12.01 152 SER D N 1
ATOM 11184 C CA . SER D 1 152 ? 32.128 98.022 16.532 1.00 14.98 152 SER D CA 1
ATOM 11185 C C . SER D 1 152 ? 31.355 97.073 15.620 1.00 16.34 152 SER D C 1
ATOM 11186 O O . SER D 1 152 ? 31.938 96.401 14.773 1.00 17.07 152 SER D O 1
ATOM 11189 N N . ALA D 1 153 ? 30.036 97.034 15.788 1.00 15.07 153 ALA D N 1
ATOM 11190 C CA . ALA D 1 153 ? 29.193 96.182 14.960 1.00 13.21 153 ALA D CA 1
ATOM 11191 C C . ALA D 1 153 ? 29.118 96.760 13.550 1.00 14.71 153 ALA D C 1
ATOM 11192 O O . ALA D 1 153 ? 28.735 96.069 12.609 1.00 12.44 153 ALA D O 1
ATOM 11194 N N . LEU D 1 154 ? 29.487 98.032 13.413 1.00 13.28 154 LEU D N 1
ATOM 11195 C CA . LEU D 1 154 ? 29.477 98.712 12.128 1.00 14.72 154 LEU D CA 1
ATOM 11196 C C . LEU D 1 154 ? 30.847 99.352 11.912 1.00 17.10 154 LEU D C 1
ATOM 11197 O O . LEU D 1 154 ? 31.173 100.373 12.523 1.00 15.80 154 LEU D O 1
ATOM 11202 N N . THR D 1 155 ? 31.650 98.740 11.046 1.00 15.73 155 THR D N 1
ATOM 11203 C CA . THR D 1 155 ? 32.994 99.235 10.771 1.00 14.92 155 THR D CA 1
ATOM 11204 C C . THR D 1 155 ? 33.360 98.958 9.313 1.00 15.53 155 THR D C 1
ATOM 11205 O O . THR D 1 155 ? 32.907 97.975 8.732 1.00 12.86 155 THR D O 1
ATOM 11209 N N . VAL D 1 156 ? 34.164 99.836 8.722 1.00 13.59 156 VAL D N 1
ATOM 11210 C CA . VAL D 1 156 ? 34.575 99.673 7.335 1.00 13.77 156 VAL D CA 1
ATOM 11211 C C . VAL D 1 156 ? 35.924 98.966 7.298 1.00 15.96 156 VAL D C 1
ATOM 11212 O O . VAL D 1 156 ? 36.882 99.394 7.951 1.00 12.58 156 VAL D O 1
ATOM 11216 N N . ALA D 1 157 ? 35.973 97.872 6.542 1.00 13.78 157 ALA D N 1
ATOM 11217 C CA . ALA D 1 157 ? 37.175 97.065 6.389 1.00 13.95 157 ALA D CA 1
ATOM 11218 C C . ALA D 1 157 ? 37.955 97.543 5.172 1.00 14.47 157 ALA D C 1
ATOM 11219 O O . ALA D 1 157 ? 37.405 97.678 4.084 1.00 12.14 157 ALA D O 1
ATOM 11221 N N . HIS D 1 158 ? 39.241 97.799 5.371 1.00 12.55 158 HIS D N 1
ATOM 11222 C CA . HIS D 1 158 ? 40.114 98.273 4.304 1.00 13.78 158 HIS D CA 1
ATOM 11223 C C . HIS D 1 158 ? 40.885 97.151 3.602 1.00 13.60 158 HIS D C 1
ATOM 11224 O O . HIS D 1 158 ? 41.403 96.239 4.249 1.00 12.14 158 HIS D O 1
ATOM 11231 N N . GLY D 1 159 ? 40.958 97.244 2.275 1.00 14.82 159 GLY D N 1
ATOM 11232 C CA . GLY D 1 159 ? 41.704 96.286 1.474 1.00 14.06 159 GLY D CA 1
ATOM 11233 C C . GLY D 1 159 ? 41.199 94.860 1.377 1.00 15.07 159 GLY D C 1
ATOM 11234 O O . GLY D 1 159 ? 40.201 94.498 2.000 1.00 14.79 159 GLY D O 1
ATOM 11235 N N . GLU D 1 160 ? 41.899 94.042 0.593 1.00 12.14 160 GLU D N 1
ATOM 11236 C CA . GLU D 1 160 ? 41.516 92.645 0.419 1.00 17.51 160 GLU D CA 1
ATOM 11237 C C . GLU D 1 160 ? 41.734 91.828 1.693 1.00 15.44 160 GLU D C 1
ATOM 11238 O O . GLU D 1 160 ? 41.254 90.697 1.802 1.00 15.10 160 GLU D O 1
ATOM 11244 N N . ARG D 1 161 ? 42.454 92.401 2.656 1.00 12.91 161 ARG D N 1
ATOM 11245 C CA . ARG D 1 161 ? 42.710 91.722 3.924 1.00 13.23 161 ARG D CA 1
ATOM 11246 C C . ARG D 1 161 ? 41.676 92.105 4.971 1.00 11.38 161 ARG D C 1
ATOM 11247 O O . ARG D 1 161 ? 41.642 91.542 6.066 1.00 12.46 161 ARG D O 1
ATOM 11255 N N . PHE D 1 162 ? 40.833 93.068 4.619 1.00 11.06 162 PHE D N 1
ATOM 11256 C CA . PHE D 1 162 ? 39.760 93.528 5.489 1.00 11.76 162 PHE D CA 1
ATOM 11257 C C . PHE D 1 162 ? 40.190 93.991 6.877 1.00 10.96 162 PHE D C 1
ATOM 11258 O O . PHE D 1 162 ? 39.693 93.509 7.901 1.00 8.02 162 PHE D O 1
ATOM 11266 N N . ASP D 1 163 ? 41.121 94.934 6.915 1.00 11.53 163 ASP D N 1
ATOM 11267 C CA . ASP D 1 163 ? 41.545 95.484 8.194 1.00 12.13 163 ASP D CA 1
ATOM 11268 C C . ASP D 1 163 ? 40.464 96.488 8.588 1.00 11.44 163 ASP D C 1
ATOM 11269 O O . ASP D 1 163 ? 40.237 97.472 7.886 1.00 11.69 163 ASP D O 1
ATOM 11274 N N . THR D 1 164 ? 39.799 96.239 9.712 1.00 11.95 164 THR D N 1
ATOM 11275 C CA . THR D 1 164 ? 38.704 97.101 10.150 1.00 11.62 164 THR D CA 1
ATOM 11276 C C . THR D 1 164 ? 39.077 98.302 11.007 1.00 12.43 164 THR D C 1
ATOM 11277 O O . THR D 1 164 ? 40.132 98.330 11.643 1.00 10.11 164 THR D O 1
ATOM 11281 N N . GLY D 1 165 ? 38.185 99.291 11.004 1.00 10.65 165 GLY D N 1
ATOM 11282 C CA . GLY D 1 165 ? 38.363 100.495 11.804 1.00 12.75 165 GLY D CA 1
ATOM 11283 C C . GLY D 1 165 ? 39.627 101.309 11.608 1.00 12.48 165 GLY D C 1
ATOM 11284 O O . GLY D 1 165 ? 40.076 101.999 12.530 1.00 12.12 165 GLY D O 1
ATOM 11285 N N . VAL D 1 166 ? 40.190 101.253 10.410 1.00 11.79 166 VAL D N 1
ATOM 11286 C CA . VAL D 1 166 ? 41.409 101.998 10.122 1.00 11.25 166 VAL D CA 1
ATOM 11287 C C . VAL D 1 166 ? 41.270 102.815 8.845 1.00 12.88 166 VAL D C 1
ATOM 11288 O O . VAL D 1 166 ? 40.293 102.675 8.104 1.00 13.20 166 VAL D O 1
ATOM 11292 N N . THR D 1 167 ? 42.248 103.679 8.608 1.00 12.40 167 THR D N 1
ATOM 11293 C CA . THR D 1 167 ? 42.272 104.494 7.407 1.00 12.39 167 THR D CA 1
ATOM 11294 C C . THR D 1 167 ? 43.697 104.381 6.879 1.00 13.60 167 THR D C 1
ATOM 11295 O O . THR D 1 167 ? 44.628 104.134 7.649 1.00 10.36 167 THR D O 1
ATOM 11299 N N . GLU D 1 168 ? 43.879 104.511 5.569 1.00 12.54 168 GLU D N 1
ATOM 11300 C CA . GLU D 1 168 ? 45.231 104.432 5.029 1.00 14.87 168 GLU D CA 1
ATOM 11301 C C . GLU D 1 168 ? 45.798 105.832 4.850 1.00 16.84 168 GLU D C 1
ATOM 11302 O O . GLU D 1 168 ? 45.291 106.626 4.055 1.00 14.22 168 GLU D O 1
ATOM 11308 N N . VAL D 1 169 ? 46.848 106.120 5.608 1.00 14.52 169 VAL D N 1
ATOM 11309 C CA . VAL D 1 169 ? 47.523 107.410 5.569 1.00 16.34 169 VAL D CA 1
ATOM 11310 C C . VAL D 1 169 ? 48.664 107.342 4.560 1.00 16.43 169 VAL D C 1
ATOM 11311 O O . VAL D 1 169 ? 49.441 106.386 4.550 1.00 17.37 169 VAL D O 1
ATOM 11315 N N . SER D 1 170 ? 48.756 108.348 3.696 1.00 16.03 170 SER D N 1
ATOM 11316 C CA . SER D 1 170 ? 49.819 108.375 2.695 1.00 17.91 170 SER D CA 1
ATOM 11317 C C . SER D 1 170 ? 50.614 109.666 2.815 1.00 18.95 170 SER D C 1
ATOM 11318 O O . SER D 1 170 ? 50.044 110.750 2.968 1.00 18.98 170 SER D O 1
ATOM 11321 N N . VAL D 1 171 ? 51.933 109.543 2.749 1.00 14.35 171 VAL D N 1
ATOM 11322 C CA . VAL D 1 171 ? 52.807 110.700 2.847 1.00 15.18 171 VAL D CA 1
ATOM 11323 C C . VAL D 1 171 ? 53.677 110.753 1.599 1.00 15.35 171 VAL D C 1
ATOM 11324 O O . VAL D 1 171 ? 54.438 109.828 1.320 1.00 16.15 171 VAL D O 1
ATOM 11328 N N . THR D 1 172 ? 53.549 111.839 0.848 1.00 16.30 172 THR D N 1
ATOM 11329 C CA . THR D 1 172 ? 54.312 112.015 -0.377 1.00 15.32 172 THR D CA 1
ATOM 11330 C C . THR D 1 172 ? 55.270 113.178 -0.205 1.00 17.54 172 THR D C 1
ATOM 11331 O O . THR D 1 172 ? 54.858 114.299 0.095 1.00 15.90 172 THR D O 1
ATOM 11335 N N . PRO D 1 173 ? 56.574 112.920 -0.378 1.00 16.33 173 PRO D N 1
ATOM 11336 C CA . PRO D 1 173 ? 57.565 113.985 -0.230 1.00 17.27 173 PRO D CA 1
ATOM 11337 C C . PRO D 1 173 ? 57.498 114.943 -1.409 1.00 17.21 173 PRO D C 1
ATOM 11338 O O . PRO D 1 173 ? 57.119 114.550 -2.510 1.00 19.55 173 PRO D O 1
ATOM 11342 N N . ALA D 1 174 ? 57.833 116.206 -1.165 1.00 17.64 174 ALA D N 1
ATOM 11343 C CA . ALA D 1 174 ? 57.854 117.200 -2.229 1.00 19.64 174 ALA D CA 1
ATOM 11344 C C . ALA D 1 174 ? 59.328 117.304 -2.612 1.00 20.82 174 ALA D C 1
ATOM 11345 O O . ALA D 1 174 ? 59.959 116.298 -2.951 1.00 21.68 174 ALA D O 1
ATOM 11347 N N . ALA D 1 175 ? 59.877 118.512 -2.555 1.00 21.33 175 ALA D N 1
ATOM 11348 C CA . ALA D 1 175 ? 61.285 118.713 -2.868 1.00 22.23 175 ALA D CA 1
ATOM 11349 C C . ALA D 1 175 ? 62.003 119.008 -1.562 1.00 20.54 175 ALA D C 1
ATOM 11350 O O . ALA D 1 175 ? 61.379 119.403 -0.580 1.00 19.42 175 ALA D O 1
ATOM 11352 N N . GLU D 1 176 ? 63.317 118.814 -1.559 1.00 20.75 176 GLU D N 1
ATOM 11353 C CA . GLU D 1 176 ? 64.121 119.055 -0.372 1.00 20.83 176 GLU D CA 1
ATOM 11354 C C . GLU D 1 176 ? 63.761 120.366 0.315 1.00 19.24 176 GLU D C 1
ATOM 11355 O O . GLU D 1 176 ? 63.724 121.421 -0.320 1.00 19.33 176 GLU D O 1
ATOM 11361 N N . GLY D 1 177 ? 63.484 120.293 1.614 1.00 19.09 177 GLY D N 1
ATOM 11362 C CA . GLY D 1 177 ? 63.159 121.484 2.381 1.00 16.87 177 GLY D CA 1
ATOM 11363 C C . GLY D 1 177 ? 61.711 121.932 2.352 1.00 19.78 177 GLY D C 1
ATOM 11364 O O . GLY D 1 177 ? 61.320 122.810 3.120 1.00 20.59 177 GLY D O 1
ATOM 11365 N N . GLU D 1 178 ? 60.909 121.340 1.475 1.00 17.04 178 GLU D N 1
ATOM 11366 C CA . GLU D 1 178 ? 59.499 121.712 1.373 1.00 18.88 178 GLU D CA 1
ATOM 11367 C C . GLU D 1 178 ? 58.627 120.798 2.230 1.00 18.97 178 GLU D C 1
ATOM 11368 O O . GLU D 1 178 ? 59.032 119.685 2.576 1.00 16.33 178 GLU D O 1
ATOM 11374 N N . PRO D 1 179 ? 57.420 121.262 2.595 1.00 17.43 179 PRO D N 1
ATOM 11375 C CA . PRO D 1 179 ? 56.524 120.444 3.415 1.00 17.14 179 PRO D CA 1
ATOM 11376 C C . PRO D 1 179 ? 56.150 119.147 2.706 1.00 16.24 179 PRO D C 1
ATOM 11377 O O . PRO D 1 179 ? 56.174 119.069 1.475 1.00 16.47 179 PRO D O 1
ATOM 11381 N N . ALA D 1 180 ? 55.824 118.127 3.484 1.00 16.20 180 ALA D N 1
ATOM 11382 C CA . ALA D 1 180 ? 55.420 116.854 2.912 1.00 16.17 180 ALA D CA 1
ATOM 11383 C C . ALA D 1 180 ? 53.905 116.907 2.757 1.00 15.05 180 ALA D C 1
ATOM 11384 O O . ALA D 1 180 ? 53.228 117.652 3.465 1.00 14.64 180 ALA D O 1
ATOM 11386 N N . ASP D 1 181 ? 53.378 116.129 1.822 1.00 14.19 181 ASP D N 1
ATOM 11387 C CA . ASP D 1 181 ? 51.941 116.088 1.595 1.00 15.22 181 ASP D CA 1
ATOM 11388 C C . ASP D 1 181 ? 51.357 114.835 2.250 1.00 15.77 181 ASP D C 1
ATOM 11389 O O . ASP D 1 181 ? 51.851 113.726 2.043 1.00 14.61 181 ASP D O 1
ATOM 11394 N N . VAL D 1 182 ? 50.302 115.025 3.038 1.00 15.14 182 VAL D N 1
ATOM 11395 C CA . VAL D 1 182 ? 49.665 113.923 3.752 1.00 15.54 182 VAL D CA 1
ATOM 11396 C C . VAL D 1 182 ? 48.197 113.736 3.386 1.00 15.80 182 VAL D C 1
ATOM 11397 O O . VAL D 1 182 ? 47.407 114.681 3.466 1.00 16.75 182 VAL D O 1
ATOM 11401 N N . ASP D 1 183 ? 47.848 112.518 2.973 1.00 14.84 183 ASP D N 1
ATOM 11402 C CA . ASP D 1 183 ? 46.470 112.164 2.629 1.00 14.17 183 ASP D CA 1
ATOM 11403 C C . ASP D 1 183 ? 45.998 111.218 3.723 1.00 14.78 183 ASP D C 1
ATOM 11404 O O . ASP D 1 183 ? 46.722 110.305 4.110 1.00 15.48 183 ASP D O 1
ATOM 11409 N N . LEU D 1 184 ? 44.787 111.430 4.217 1.00 15.80 184 LEU D N 1
ATOM 11410 C CA . LEU D 1 184 ? 44.266 110.599 5.290 1.00 16.33 184 LEU D CA 1
ATOM 11411 C C . LEU D 1 184 ? 43.417 109.410 4.865 1.00 16.32 184 LEU D C 1
ATOM 11412 O O . LEU D 1 184 ? 42.939 108.665 5.714 1.00 17.95 184 LEU D O 1
ATOM 11417 N N . GLY D 1 185 ? 43.221 109.230 3.565 1.00 15.53 185 GLY D N 1
ATOM 11418 C CA . GLY D 1 185 ? 42.415 108.114 3.098 1.00 15.60 185 GLY D CA 1
ATOM 11419 C C . GLY D 1 185 ? 40.940 108.287 3.421 1.00 16.60 185 GLY D C 1
ATOM 11420 O O . GLY D 1 185 ? 40.400 109.386 3.312 1.00 14.37 185 GLY D O 1
ATOM 11421 N N . ALA D 1 186 ? 40.292 107.196 3.821 1.00 15.98 186 ALA D N 1
ATOM 11422 C CA . ALA D 1 186 ? 38.874 107.205 4.161 1.00 18.58 186 ALA D CA 1
ATOM 11423 C C . ALA D 1 186 ? 38.551 108.223 5.250 1.00 17.81 186 ALA D C 1
ATOM 11424 O O . ALA D 1 186 ? 37.476 108.826 5.249 1.00 17.39 186 ALA D O 1
ATOM 11426 N N . ALA D 1 187 ? 39.492 108.411 6.171 1.00 16.77 187 ALA D N 1
ATOM 11427 C CA . ALA D 1 187 ? 39.314 109.326 7.294 1.00 18.03 187 ALA D CA 1
ATOM 11428 C C . ALA D 1 187 ? 39.425 110.803 6.934 1.00 17.25 187 ALA D C 1
ATOM 11429 O O . ALA D 1 187 ? 39.233 111.667 7.789 1.00 17.78 187 ALA D O 1
ATOM 11431 N N . GLU D 1 188 ? 39.751 111.098 5.682 1.00 16.43 188 GLU D N 1
ATOM 11432 C CA . GLU D 1 188 ? 39.853 112.489 5.254 1.00 17.24 188 GLU D CA 1
ATOM 11433 C C . GLU D 1 188 ? 38.482 113.086 5.551 1.00 17.24 188 GLU D C 1
ATOM 11434 O O . GLU D 1 188 ? 37.467 112.472 5.241 1.00 16.57 188 GLU D O 1
ATOM 11440 N N . GLY D 1 189 ? 38.444 114.259 6.170 1.00 17.71 189 GLY D N 1
ATOM 11441 C CA . GLY D 1 189 ? 37.160 114.864 6.480 1.00 19.62 189 GLY D CA 1
ATOM 11442 C C . GLY D 1 189 ? 36.492 114.288 7.719 1.00 20.42 189 GLY D C 1
ATOM 11443 O O . GLY D 1 189 ? 35.387 114.701 8.078 1.00 21.95 189 GLY D O 1
ATOM 11444 N N . TYR D 1 190 ? 37.145 113.328 8.368 1.00 18.40 190 TYR D N 1
ATOM 11445 C CA . TYR D 1 190 ? 36.605 112.721 9.584 1.00 18.61 190 TYR D CA 1
ATOM 11446 C C . TYR D 1 190 ? 37.566 112.965 10.741 1.00 18.49 190 TYR D C 1
ATOM 11447 O O . TYR D 1 190 ? 37.216 113.608 11.734 1.00 18.13 190 TYR D O 1
ATOM 11456 N N . ALA D 1 191 ? 38.777 112.431 10.613 1.00 17.91 191 ALA D N 1
ATOM 11457 C CA . ALA D 1 191 ? 39.801 112.610 11.632 1.00 19.09 191 ALA D CA 1
ATOM 11458 C C . ALA D 1 191 ? 40.503 113.934 11.352 1.00 18.86 191 ALA D C 1
ATOM 11459 O O . ALA D 1 191 ? 40.521 114.404 10.216 1.00 19.57 191 ALA D O 1
ATOM 11461 N N . GLU D 1 192 ? 41.073 114.535 12.388 1.00 19.06 192 GLU D N 1
ATOM 11462 C CA . GLU D 1 192 ? 41.781 115.795 12.220 1.00 21.41 192 GLU D CA 1
ATOM 11463 C C . GLU D 1 192 ? 43.199 115.498 11.763 1.00 21.38 192 GLU D C 1
ATOM 11464 O O . GLU D 1 192 ? 43.702 114.394 11.969 1.00 20.14 192 GLU D O 1
ATOM 11470 N N . LEU D 1 193 ? 43.841 116.478 11.137 1.00 21.96 193 LEU D N 1
ATOM 11471 C CA . LEU D 1 193 ? 45.205 116.297 10.653 1.00 21.40 193 LEU D CA 1
ATOM 11472 C C . LEU D 1 193 ? 46.147 117.364 11.187 1.00 22.50 193 LEU D C 1
ATOM 11473 O O . LEU D 1 193 ? 45.844 118.553 11.139 1.00 21.57 193 LEU D O 1
ATOM 11478 N N . ASP D 1 194 ? 47.288 116.920 11.703 1.00 23.02 194 ASP D N 1
ATOM 11479 C CA . ASP D 1 194 ? 48.320 117.813 12.219 1.00 22.61 194 ASP D CA 1
ATOM 11480 C C . ASP D 1 194 ? 49.596 117.386 11.506 1.00 21.02 194 ASP D C 1
ATOM 11481 O O . ASP D 1 194 ? 50.340 116.537 11.998 1.00 20.20 194 ASP D O 1
ATOM 11486 N N . ASN D 1 195 ? 49.836 117.972 10.338 1.00 20.90 195 ASN D N 1
ATOM 11487 C CA . ASN D 1 195 ? 50.996 117.626 9.524 1.00 19.93 195 ASN D CA 1
ATOM 11488 C C . ASN D 1 195 ? 52.179 118.573 9.692 1.00 20.64 195 ASN D C 1
ATOM 11489 O O . ASN D 1 195 ? 52.188 119.669 9.137 1.00 19.94 195 ASN D O 1
ATOM 11494 N N . ARG D 1 196 ? 53.174 118.129 10.457 1.00 19.55 196 ARG D N 1
ATOM 11495 C CA . ARG D 1 196 ? 54.384 118.910 10.706 1.00 20.37 196 ARG D CA 1
ATOM 11496 C C . ARG D 1 196 ? 55.544 118.299 9.923 1.00 18.96 196 ARG D C 1
ATOM 11497 O O . ARG D 1 196 ? 56.688 118.714 10.076 1.00 20.31 196 ARG D O 1
ATOM 11505 N N . ALA D 1 197 ? 55.243 117.312 9.083 1.00 18.65 197 ALA D N 1
ATOM 11506 C CA . ALA D 1 197 ? 56.270 116.615 8.309 1.00 18.37 197 ALA D CA 1
ATOM 11507 C C . ALA D 1 197 ? 56.904 117.435 7.188 1.00 17.31 197 ALA D C 1
ATOM 11508 O O . ALA D 1 197 ? 56.231 118.197 6.495 1.00 17.33 197 ALA D O 1
ATOM 11510 N N . VAL D 1 198 ? 58.209 117.256 7.013 1.00 16.63 198 VAL D N 1
ATOM 11511 C CA . VAL D 1 198 ? 58.950 117.961 5.978 1.00 17.36 198 VAL D CA 1
ATOM 11512 C C . VAL D 1 198 ? 59.661 116.979 5.063 1.00 17.25 198 VAL D C 1
ATOM 11513 O O . VAL D 1 198 ? 59.799 115.799 5.383 1.00 17.39 198 VAL D O 1
ATOM 11517 N N . THR D 1 199 ? 60.118 117.477 3.922 1.00 14.77 199 THR D N 1
ATOM 11518 C CA . THR D 1 199 ? 60.829 116.657 2.962 1.00 14.57 199 THR D CA 1
ATOM 11519 C C . THR D 1 199 ? 62.325 116.885 3.171 1.00 16.69 199 THR D C 1
ATOM 11520 O O . THR D 1 199 ? 62.796 118.024 3.144 1.00 16.11 199 THR D O 1
ATOM 11524 N N . GLY D 1 200 ? 63.063 115.801 3.384 1.00 16.28 200 GLY D N 1
ATOM 11525 C CA . GLY D 1 200 ? 64.493 115.913 3.600 1.00 18.34 200 GLY D CA 1
ATOM 11526 C C . GLY D 1 200 ? 65.276 115.789 2.311 1.00 19.67 200 GLY D C 1
ATOM 11527 O O . GLY D 1 200 ? 64.710 115.506 1.256 1.00 20.76 200 GLY D O 1
ATOM 11528 N N . ALA D 1 201 ? 66.585 116.012 2.389 1.00 17.79 201 ALA D N 1
ATOM 11529 C CA . ALA D 1 201 ? 67.433 115.908 1.211 1.00 19.38 201 ALA D CA 1
ATOM 11530 C C . ALA D 1 201 ? 67.416 114.472 0.707 1.00 19.83 201 ALA D C 1
ATOM 11531 O O . ALA D 1 201 ? 67.108 113.546 1.457 1.00 21.64 201 ALA D O 1
ATOM 11533 N N . ALA D 1 202 ? 67.725 114.294 -0.571 1.00 20.34 202 ALA D N 1
ATOM 11534 C CA . ALA D 1 202 ? 67.766 112.970 -1.164 1.00 21.24 202 ALA D CA 1
ATOM 11535 C C . ALA D 1 202 ? 68.784 112.160 -0.370 1.00 23.63 202 ALA D C 1
ATOM 11536 O O . ALA D 1 202 ? 69.842 112.675 -0.007 1.00 21.82 202 ALA D O 1
ATOM 11538 N N . GLY D 1 203 ? 68.457 110.903 -0.088 1.00 23.26 203 GLY D N 1
ATOM 11539 C CA . GLY D 1 203 ? 69.366 110.057 0.664 1.00 25.75 203 GLY D CA 1
ATOM 11540 C C . GLY D 1 203 ? 69.511 110.404 2.138 1.00 26.14 203 GLY D C 1
ATOM 11541 O O . GLY D 1 203 ? 70.346 109.820 2.832 1.00 27.37 203 GLY D O 1
ATOM 11542 N N . SER D 1 204 ? 68.718 111.351 2.631 1.00 24.66 204 SER D N 1
ATOM 11543 C CA . SER D 1 204 ? 68.808 111.720 4.039 1.00 24.43 204 SER D CA 1
ATOM 11544 C C . SER D 1 204 ? 68.111 110.669 4.898 1.00 23.44 204 SER D C 1
ATOM 11545 O O . SER D 1 204 ? 67.437 109.776 4.384 1.00 24.44 204 SER D O 1
ATOM 11548 N N . ALA D 1 205 ? 68.280 110.782 6.210 1.00 23.38 205 ALA D N 1
ATOM 11549 C CA . ALA D 1 205 ? 67.684 109.837 7.141 1.00 23.06 205 ALA D CA 1
ATOM 11550 C C . ALA D 1 205 ? 66.181 110.025 7.255 1.00 21.17 205 ALA D C 1
ATOM 11551 O O . ALA D 1 205 ? 65.690 111.133 7.472 1.00 19.47 205 ALA D O 1
ATOM 11553 N N . ASN D 1 206 ? 65.455 108.926 7.104 1.00 20.04 206 ASN D N 1
ATOM 11554 C CA . ASN D 1 206 ? 64.007 108.945 7.215 1.00 18.34 206 ASN D CA 1
ATOM 11555 C C . ASN D 1 206 ? 63.657 108.961 8.705 1.00 19.05 206 ASN D C 1
ATOM 11556 O O . ASN D 1 206 ? 64.054 108.057 9.440 1.00 18.62 206 ASN D O 1
ATOM 11561 N N . THR D 1 207 ? 62.926 109.979 9.152 1.00 16.04 207 THR D N 1
ATOM 11562 C CA . THR D 1 207 ? 62.533 110.081 10.562 1.00 15.92 207 THR D CA 1
ATOM 11563 C C . THR D 1 207 ? 61.022 110.293 10.692 1.00 15.83 207 THR D C 1
ATOM 11564 O O . THR D 1 207 ? 60.516 110.679 11.747 1.00 14.25 207 THR D O 1
ATOM 11568 N N . LEU D 1 208 ? 60.305 110.029 9.608 1.00 16.74 208 LEU D N 1
ATOM 11569 C CA . LEU D 1 208 ? 58.855 110.196 9.588 1.00 16.51 208 LEU D CA 1
ATOM 11570 C C . LEU D 1 208 ? 58.158 109.370 10.672 1.00 17.41 208 LEU D C 1
ATOM 11571 O O . LEU D 1 208 ? 58.481 108.200 10.880 1.00 16.99 208 LEU D O 1
ATOM 11576 N N . VAL D 1 209 ? 57.203 109.992 11.358 1.00 15.99 209 VAL D N 1
ATOM 11577 C CA . VAL D 1 209 ? 56.425 109.321 12.399 1.00 17.18 209 VAL D CA 1
ATOM 11578 C C . VAL D 1 209 ? 54.954 109.709 12.236 1.00 16.87 209 VAL D C 1
ATOM 11579 O O . VAL D 1 209 ? 54.619 110.894 12.209 1.00 15.85 209 VAL D O 1
ATOM 11583 N N . ILE D 1 210 ? 54.088 108.707 12.117 1.00 16.09 210 ILE D N 1
ATOM 11584 C CA . ILE D 1 210 ? 52.649 108.923 11.968 1.00 16.10 210 ILE D CA 1
ATOM 11585 C C . ILE D 1 210 ? 51.978 108.371 13.228 1.00 17.52 210 ILE D C 1
ATOM 11586 O O . ILE D 1 210 ? 52.092 107.185 13.529 1.00 16.93 210 ILE D O 1
ATOM 11591 N N . ASP D 1 211 ? 51.275 109.224 13.961 1.00 16.17 211 ASP D N 1
ATOM 11592 C CA . ASP D 1 211 ? 50.647 108.785 15.203 1.00 17.65 211 ASP D CA 1
ATOM 11593 C C . ASP D 1 211 ? 49.223 109.304 15.377 1.00 16.22 211 ASP D C 1
ATOM 11594 O O . ASP D 1 211 ? 48.767 110.166 14.625 1.00 15.62 211 ASP D O 1
ATOM 11599 N N . ARG D 1 212 ? 48.510 108.719 16.333 1.00 15.20 212 ARG D N 1
ATOM 11600 C CA . ARG D 1 212 ? 47.180 109.183 16.691 1.00 14.07 212 ARG D CA 1
ATOM 11601 C C . ARG D 1 212 ? 47.298 109.339 18.204 1.00 15.77 212 ARG D C 1
ATOM 11602 O O . ARG D 1 212 ? 47.240 108.362 18.945 1.00 12.35 212 ARG D O 1
ATOM 11610 N N . PRO D 1 213 ? 47.527 110.576 18.677 1.00 17.32 213 PRO D N 1
ATOM 11611 C CA . PRO D 1 213 ? 47.662 110.853 20.112 1.00 17.18 213 PRO D CA 1
ATOM 11612 C C . PRO D 1 213 ? 46.531 110.209 20.912 1.00 17.10 213 PRO D C 1
ATOM 11613 O O . PRO D 1 213 ? 45.361 110.342 20.555 1.00 16.05 213 PRO D O 1
ATOM 11617 N N . VAL D 1 214 ? 46.881 109.506 21.987 1.00 19.46 214 VAL D N 1
ATOM 11618 C CA . VAL D 1 214 ? 45.880 108.835 22.814 1.00 19.27 214 VAL D CA 1
ATOM 11619 C C . VAL D 1 214 ? 44.711 109.747 23.178 1.00 20.66 214 VAL D C 1
ATOM 11620 O O . VAL D 1 214 ? 44.897 110.920 23.505 1.00 20.98 214 VAL D O 1
ATOM 11624 N N . GLY D 1 215 ? 43.503 109.202 23.098 1.00 20.40 215 GLY D N 1
ATOM 11625 C CA . GLY D 1 215 ? 42.321 109.969 23.435 1.00 20.74 215 GLY D CA 1
ATOM 11626 C C . GLY D 1 215 ? 41.919 111.043 22.441 1.00 21.00 215 GLY D C 1
ATOM 11627 O O . GLY D 1 215 ? 41.092 111.898 22.755 1.00 21.98 215 GLY D O 1
ATOM 11628 N N . THR D 1 216 ? 42.491 111.011 21.242 1.00 19.50 216 THR D N 1
ATOM 11629 C CA . THR D 1 216 ? 42.157 112.004 20.225 1.00 20.74 216 THR D CA 1
ATOM 11630 C C . THR D 1 216 ? 41.838 111.308 18.911 1.00 18.94 216 THR D C 1
ATOM 11631 O O . THR D 1 216 ? 42.150 110.133 18.739 1.00 18.68 216 THR D O 1
ATOM 11635 N N . ASN D 1 217 ? 41.213 112.031 17.990 1.00 16.98 217 ASN D N 1
ATOM 11636 C CA . ASN D 1 217 ? 40.920 111.470 16.680 1.00 17.60 217 ASN D CA 1
ATOM 11637 C C . ASN D 1 217 ? 41.717 112.291 15.677 1.00 17.38 217 ASN D C 1
ATOM 11638 O O . ASN D 1 217 ? 41.224 112.653 14.610 1.00 17.16 217 ASN D O 1
ATOM 11643 N N . THR D 1 218 ? 42.963 112.582 16.038 1.00 17.48 218 THR D N 1
ATOM 11644 C CA . THR D 1 218 ? 43.845 113.365 15.182 1.00 17.78 218 THR D CA 1
ATOM 11645 C C . THR D 1 218 ? 45.044 112.552 14.707 1.00 16.94 218 THR D C 1
ATOM 11646 O O . THR D 1 218 ? 45.672 111.837 15.488 1.00 16.18 218 THR D O 1
ATOM 11650 N N . ILE D 1 219 ? 45.357 112.659 13.422 1.00 15.45 219 ILE D N 1
ATOM 11651 C CA . ILE D 1 219 ? 46.513 111.958 12.877 1.00 17.28 219 ILE D CA 1
ATOM 11652 C C . ILE D 1 219 ? 47.648 112.971 12.900 1.00 18.80 219 ILE D C 1
ATOM 11653 O O . ILE D 1 219 ? 47.609 113.965 12.173 1.00 19.28 219 ILE D O 1
ATOM 11658 N N . ALA D 1 220 ? 48.639 112.730 13.755 1.00 16.90 220 ALA D N 1
ATOM 11659 C CA . ALA D 1 220 ? 49.775 113.639 13.885 1.00 17.13 220 ALA D CA 1
ATOM 11660 C C . ALA D 1 220 ? 50.978 113.091 13.143 1.00 17.44 220 ALA D C 1
ATOM 11661 O O . ALA D 1 220 ? 51.448 111.991 13.432 1.00 16.50 220 ALA D O 1
ATOM 11663 N N . VAL D 1 221 ? 51.471 113.872 12.188 1.00 14.77 221 VAL D N 1
ATOM 11664 C CA . VAL D 1 221 ? 52.623 113.475 11.393 1.00 16.39 221 VAL D CA 1
ATOM 11665 C C . VAL D 1 221 ? 53.800 114.400 11.681 1.00 17.45 221 VAL D C 1
ATOM 11666 O O . VAL D 1 221 ? 53.675 115.623 11.620 1.00 15.79 221 VAL D O 1
ATOM 11670 N N . THR D 1 222 ? 54.947 113.813 11.997 1.00 16.13 222 THR D N 1
ATOM 11671 C CA . THR D 1 222 ? 56.136 114.601 12.288 1.00 16.73 222 THR D CA 1
ATOM 11672 C C . THR D 1 222 ? 57.346 113.955 11.633 1.00 16.32 222 THR D C 1
ATOM 11673 O O . THR D 1 222 ? 57.238 112.880 11.044 1.00 15.71 222 THR D O 1
ATOM 11677 N N . GLY D 1 223 ? 58.494 114.615 11.730 1.00 17.66 223 GLY D N 1
ATOM 11678 C CA . GLY D 1 223 ? 59.700 114.058 11.150 1.00 16.05 223 GLY D CA 1
ATOM 11679 C C . GLY D 1 223 ? 59.966 114.446 9.709 1.00 16.98 223 GLY D C 1
ATOM 11680 O O . GLY D 1 223 ? 59.261 115.279 9.131 1.00 16.21 223 GLY D O 1
ATOM 11681 N N . SER D 1 224 ? 60.983 113.814 9.128 1.00 16.00 224 SER D N 1
ATOM 11682 C CA . SER D 1 224 ? 61.405 114.089 7.758 1.00 17.56 224 SER D CA 1
ATOM 11683 C C . SER D 1 224 ? 61.428 112.852 6.855 1.00 18.49 224 SER D C 1
ATOM 11684 O O . SER D 1 224 ? 61.888 111.778 7.251 1.00 17.27 224 SER D O 1
ATOM 11687 N N . LEU D 1 225 ? 60.923 113.021 5.637 1.00 17.05 225 LEU D N 1
ATOM 11688 C CA . LEU D 1 225 ? 60.893 111.957 4.641 1.00 16.84 225 LEU D CA 1
ATOM 11689 C C . LEU D 1 225 ? 61.781 112.409 3.482 1.00 16.75 225 LEU D C 1
ATOM 11690 O O . LEU D 1 225 ? 61.582 113.490 2.928 1.00 17.54 225 LEU D O 1
ATOM 11695 N N . PRO D 1 226 ? 62.783 111.597 3.111 1.00 18.21 226 PRO D N 1
ATOM 11696 C CA . PRO D 1 226 ? 63.694 111.943 2.010 1.00 19.26 226 PRO D CA 1
ATOM 11697 C C . PRO D 1 226 ? 62.978 112.308 0.708 1.00 20.07 226 PRO D C 1
ATOM 11698 O O . PRO D 1 226 ? 61.968 111.706 0.356 1.00 18.34 226 PRO D O 1
ATOM 11702 N N . ALA D 1 227 ? 63.516 113.291 -0.007 1.00 21.21 227 ALA D N 1
ATOM 11703 C CA . ALA D 1 227 ? 62.923 113.732 -1.265 1.00 22.88 227 ALA D CA 1
ATOM 11704 C C . ALA D 1 227 ? 62.887 112.601 -2.287 1.00 22.91 227 ALA D C 1
ATOM 11705 O O . ALA D 1 227 ? 61.985 112.538 -3.124 1.00 22.67 227 ALA D O 1
ATOM 11707 N N . ASP D 1 228 ? 63.861 111.700 -2.207 1.00 24.51 228 ASP D N 1
ATOM 11708 C CA . ASP D 1 228 ? 63.936 110.590 -3.146 1.00 26.64 228 ASP D CA 1
ATOM 11709 C C . ASP D 1 228 ? 63.328 109.306 -2.597 1.00 27.31 228 ASP D C 1
ATOM 11710 O O . ASP D 1 228 ? 63.417 108.251 -3.226 1.00 28.69 228 ASP D O 1
ATOM 11715 N N . ALA D 1 229 ? 62.704 109.395 -1.428 1.00 26.20 229 ALA D N 1
ATOM 11716 C CA . ALA D 1 229 ? 62.086 108.222 -0.828 1.00 24.95 229 ALA D CA 1
ATOM 11717 C C . ALA D 1 229 ? 60.721 107.982 -1.465 1.00 24.23 229 ALA D C 1
ATOM 11718 O O . ALA D 1 229 ? 60.045 108.922 -1.879 1.00 24.45 229 ALA D O 1
ATOM 11720 N N . ALA D 1 230 ? 60.317 106.722 -1.559 1.00 24.26 230 ALA D N 1
ATOM 11721 C CA . ALA D 1 230 ? 59.022 106.405 -2.142 1.00 22.66 230 ALA D CA 1
ATOM 11722 C C . ALA D 1 230 ? 57.918 106.847 -1.186 1.00 21.01 230 ALA D C 1
ATOM 11723 O O . ALA D 1 230 ? 58.098 106.818 0.033 1.00 20.34 230 ALA D O 1
ATOM 11725 N N . PRO D 1 231 ? 56.766 107.282 -1.725 1.00 20.02 231 PRO D N 1
ATOM 11726 C CA . PRO D 1 231 ? 55.674 107.708 -0.846 1.00 19.74 231 PRO D CA 1
ATOM 11727 C C . PRO D 1 231 ? 55.360 106.609 0.163 1.00 19.77 231 PRO D C 1
ATOM 11728 O O . PRO D 1 231 ? 55.362 105.422 -0.172 1.00 19.32 231 PRO D O 1
ATOM 11732 N N . VAL D 1 232 ? 55.096 107.014 1.399 1.00 17.66 232 VAL D N 1
ATOM 11733 C CA . VAL D 1 232 ? 54.810 106.076 2.475 1.00 19.84 232 VAL D CA 1
ATOM 11734 C C . VAL D 1 232 ? 53.319 105.901 2.757 1.00 18.85 232 VAL D C 1
ATOM 11735 O O . VAL D 1 232 ? 52.548 106.859 2.712 1.00 20.10 232 VAL D O 1
ATOM 11739 N N . THR D 1 233 ? 52.912 104.666 3.033 1.00 18.08 233 THR D N 1
ATOM 11740 C CA . THR D 1 233 ? 51.523 104.399 3.375 1.00 18.76 233 THR D CA 1
ATOM 11741 C C . THR D 1 233 ? 51.521 103.638 4.686 1.00 18.03 233 THR D C 1
ATOM 11742 O O . THR D 1 233 ? 52.405 102.821 4.944 1.00 19.08 233 THR D O 1
ATOM 11746 N N . ALA D 1 234 ? 50.532 103.911 5.523 1.00 14.63 234 ALA D N 1
ATOM 11747 C CA . ALA D 1 234 ? 50.439 103.238 6.804 1.00 15.03 234 ALA D CA 1
ATOM 11748 C C . ALA D 1 234 ? 49.001 103.223 7.268 1.00 14.83 234 ALA D C 1
ATOM 11749 O O . ALA D 1 234 ? 48.264 104.192 7.075 1.00 15.02 234 ALA D O 1
ATOM 11751 N N . LEU D 1 235 ? 48.599 102.115 7.876 1.00 13.45 235 LEU D N 1
ATOM 11752 C CA . LEU D 1 235 ? 47.250 102.008 8.392 1.00 12.76 235 LEU D CA 1
ATOM 11753 C C . LEU D 1 235 ? 47.241 102.556 9.805 1.00 12.51 235 LEU D C 1
ATOM 11754 O O . LEU D 1 235 ? 48.116 102.240 10.613 1.00 11.78 235 LEU D O 1
ATOM 11759 N N . ARG D 1 236 ? 46.258 103.395 10.090 1.00 12.41 236 ARG D N 1
ATOM 11760 C CA . ARG D 1 236 ? 46.102 103.957 11.423 1.00 13.45 236 ARG D CA 1
ATOM 11761 C C . ARG D 1 236 ? 44.629 103.863 11.804 1.00 13.47 236 ARG D C 1
ATOM 11762 O O . ARG D 1 236 ? 43.747 103.997 10.956 1.00 12.90 236 ARG D O 1
ATOM 11770 N N . THR D 1 237 ? 44.374 103.616 13.083 1.00 13.00 237 THR D N 1
ATOM 11771 C CA . THR D 1 237 ? 43.017 103.502 13.594 1.00 12.38 237 THR D CA 1
ATOM 11772 C C . THR D 1 237 ? 42.400 104.886 13.750 1.00 14.18 237 THR D C 1
ATOM 11773 O O . THR D 1 237 ? 43.106 105.899 13.757 1.00 14.23 237 THR D O 1
ATOM 11777 N N . VAL D 1 238 ? 41.080 104.913 13.869 1.00 12.72 238 VAL D N 1
ATOM 11778 C CA . VAL D 1 238 ? 40.348 106.155 14.083 1.00 14.65 238 VAL D CA 1
ATOM 11779 C C . VAL D 1 238 ? 39.439 105.909 15.275 1.00 14.91 238 VAL D C 1
ATOM 11780 O O . VAL D 1 238 ? 39.163 104.760 15.632 1.00 15.84 238 VAL D O 1
ATOM 11784 N N . ASP D 1 239 ? 38.993 106.982 15.910 1.00 15.40 239 ASP D N 1
ATOM 11785 C CA . ASP D 1 239 ? 38.079 106.845 17.034 1.00 16.24 239 ASP D CA 1
ATOM 11786 C C . ASP D 1 239 ? 36.682 106.637 16.434 1.00 15.65 239 ASP D C 1
ATOM 11787 O O . ASP D 1 239 ? 36.353 107.230 15.407 1.00 16.91 239 ASP D O 1
ATOM 11792 N N . GLU D 1 240 ? 35.888 105.778 17.066 1.00 16.17 240 GLU D N 1
ATOM 11793 C CA . GLU D 1 240 ? 34.519 105.459 16.636 1.00 16.90 240 GLU D CA 1
ATOM 11794 C C . GLU D 1 240 ? 34.389 105.002 15.180 1.00 16.17 240 GLU D C 1
ATOM 11795 O O . GLU D 1 240 ? 34.004 105.774 14.304 1.00 13.72 240 GLU D O 1
ATOM 11801 N N . PRO D 1 241 ? 34.697 103.720 14.911 1.00 13.65 241 PRO D N 1
ATOM 11802 C CA . PRO D 1 241 ? 34.619 103.138 13.566 1.00 13.96 241 PRO D CA 1
ATOM 11803 C C . PRO D 1 241 ? 33.270 103.337 12.863 1.00 14.99 241 PRO D C 1
ATOM 11804 O O . PRO D 1 241 ? 33.220 103.495 11.645 1.00 11.76 241 PRO D O 1
ATOM 11808 N N . ALA D 1 242 ? 32.184 103.319 13.631 1.00 14.69 242 ALA D N 1
ATOM 11809 C CA . ALA D 1 242 ? 30.851 103.485 13.060 1.00 15.77 242 ALA D CA 1
ATOM 11810 C C . ALA D 1 242 ? 30.625 104.908 12.550 1.00 16.38 242 ALA D C 1
ATOM 11811 O O . ALA D 1 242 ? 29.909 105.119 11.569 1.00 16.05 242 ALA D O 1
ATOM 11813 N N . ALA D 1 243 ? 31.235 105.884 13.216 1.00 15.94 243 ALA D N 1
ATOM 11814 C CA . ALA D 1 243 ? 31.093 107.276 12.802 1.00 15.02 243 ALA D CA 1
ATOM 11815 C C . ALA D 1 243 ? 31.825 107.482 11.477 1.00 15.32 243 ALA D C 1
ATOM 11816 O O . ALA D 1 243 ? 31.362 108.234 10.622 1.00 16.44 243 ALA D O 1
ATOM 11818 N N . LEU D 1 244 ? 32.966 106.814 11.300 1.00 14.63 244 LEU D N 1
ATOM 11819 C CA . LEU D 1 244 ? 33.704 106.930 10.044 1.00 13.60 244 LEU D CA 1
ATOM 11820 C C . LEU D 1 244 ? 32.854 106.322 8.931 1.00 14.04 244 LEU D C 1
ATOM 11821 O O . LEU D 1 244 ? 32.785 106.854 7.823 1.00 13.85 244 LEU D O 1
ATOM 11826 N N . ALA D 1 245 ? 32.205 105.202 9.232 1.00 13.41 245 ALA D N 1
ATOM 11827 C CA . ALA D 1 245 ? 31.348 104.546 8.249 1.00 14.80 245 ALA D CA 1
ATOM 11828 C C . ALA D 1 245 ? 30.215 105.486 7.858 1.00 15.44 245 ALA D C 1
ATOM 11829 O O . ALA D 1 245 ? 29.828 105.554 6.691 1.00 15.58 245 ALA D O 1
ATOM 11831 N N . GLY D 1 246 ? 29.681 106.206 8.838 1.00 14.84 246 GLY D N 1
ATOM 11832 C CA . GLY D 1 246 ? 28.606 107.140 8.554 1.00 16.58 246 GLY D CA 1
ATOM 11833 C C . GLY D 1 246 ? 29.092 108.243 7.631 1.00 16.88 246 GLY D C 1
ATOM 11834 O O . GLY D 1 246 ? 28.393 108.647 6.697 1.00 16.14 246 GLY D O 1
ATOM 11835 N N . HIS D 1 247 ? 30.300 108.731 7.895 1.00 16.34 247 HIS D N 1
ATOM 11836 C CA . HIS D 1 247 ? 30.906 109.783 7.085 1.00 17.35 247 HIS D CA 1
ATOM 11837 C C . HIS D 1 247 ? 31.101 109.301 5.653 1.00 15.89 247 HIS D C 1
ATOM 11838 O O . HIS D 1 247 ? 30.825 110.025 4.693 1.00 15.95 247 HIS D O 1
ATOM 11845 N N . LEU D 1 248 ? 31.588 108.071 5.518 1.00 16.29 248 LEU D N 1
ATOM 11846 C CA . LEU D 1 248 ? 31.824 107.477 4.210 1.00 16.64 248 LEU D CA 1
ATOM 11847 C C . LEU D 1 248 ? 30.517 107.238 3.468 1.00 17.49 248 LEU D C 1
ATOM 11848 O O . LEU D 1 248 ? 30.443 107.428 2.253 1.00 17.48 248 LEU D O 1
ATOM 11853 N N . PHE D 1 249 ? 29.483 106.830 4.198 1.00 18.35 249 PHE D N 1
ATOM 11854 C CA . PHE D 1 249 ? 28.195 106.571 3.568 1.00 19.12 249 PHE D CA 1
ATOM 11855 C C . PHE D 1 249 ? 27.576 107.882 3.089 1.00 19.23 249 PHE D C 1
ATOM 11856 O O . PHE D 1 249 ? 26.868 107.910 2.085 1.00 18.17 249 PHE D O 1
ATOM 11864 N N . GLU D 1 250 ? 27.843 108.970 3.804 1.00 19.66 250 GLU D N 1
ATOM 11865 C CA . GLU D 1 250 ? 27.304 110.259 3.391 1.00 19.75 250 GLU D CA 1
ATOM 11866 C C . GLU D 1 250 ? 27.942 110.612 2.056 1.00 19.44 250 GLU D C 1
ATOM 11867 O O . GLU D 1 250 ? 27.272 111.080 1.139 1.00 18.44 250 GLU D O 1
ATOM 11873 N N . GLU D 1 251 ? 29.247 110.380 1.946 1.00 19.94 251 GLU D N 1
ATOM 11874 C CA . GLU D 1 251 ? 29.954 110.673 0.706 1.00 19.98 251 GLU D CA 1
ATOM 11875 C C . GLU D 1 251 ? 29.442 109.761 -0.402 1.00 20.35 251 GLU D C 1
ATOM 11876 O O . GLU D 1 251 ? 29.299 110.187 -1.548 1.00 20.02 251 GLU D O 1
ATOM 11882 N N . ALA D 1 252 ? 29.160 108.508 -0.055 1.00 21.01 252 ALA D N 1
ATOM 11883 C CA . ALA D 1 252 ? 28.644 107.551 -1.027 1.00 21.71 252 ALA D CA 1
ATOM 11884 C C . ALA D 1 252 ? 27.286 108.033 -1.538 1.00 21.47 252 ALA D C 1
ATOM 11885 O O . ALA D 1 252 ? 27.046 108.074 -2.742 1.00 20.70 252 ALA D O 1
ATOM 11887 N N . LEU D 1 253 ? 26.402 108.394 -0.614 1.00 21.06 253 LEU D N 1
ATOM 1188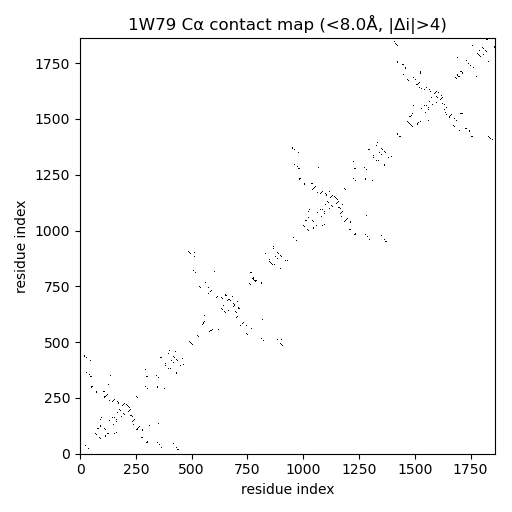8 C CA . LEU D 1 253 ? 25.075 108.885 -0.981 1.00 22.95 253 LEU D CA 1
ATOM 11889 C C . LEU D 1 253 ? 25.197 110.100 -1.896 1.00 25.41 253 LEU D C 1
ATOM 11890 O O . LEU D 1 253 ? 24.554 110.178 -2.946 1.00 24.14 253 LEU D O 1
ATOM 11895 N N . GLU D 1 254 ? 26.037 111.044 -1.487 1.00 24.84 254 GLU D N 1
ATOM 11896 C CA . GLU D 1 254 ? 26.257 112.266 -2.245 1.00 27.36 254 GLU D CA 1
ATOM 11897 C C . GLU D 1 254 ? 26.707 111.936 -3.669 1.00 27.32 254 GLU D C 1
ATOM 11898 O O . GLU D 1 254 ? 26.292 112.584 -4.628 1.00 25.38 254 GLU D O 1
ATOM 11904 N N . SER D 1 255 ? 27.548 110.916 -3.804 1.00 26.81 255 SER D N 1
ATOM 11905 C CA . SER D 1 255 ? 28.043 110.509 -5.114 1.00 28.09 255 SER D CA 1
ATOM 11906 C C . SER D 1 255 ? 26.967 109.815 -5.947 1.00 28.71 255 SER D C 1
ATOM 11907 O O . SER D 1 255 ? 27.064 109.757 -7.172 1.00 28.91 255 SER D O 1
ATOM 11910 N N . ASN D 1 256 ? 25.942 109.290 -5.283 1.00 27.82 256 ASN D N 1
ATOM 11911 C CA . ASN D 1 256 ? 24.863 108.609 -5.986 1.00 29.43 256 ASN D CA 1
ATOM 11912 C C . ASN D 1 256 ? 23.608 109.473 -6.129 1.00 30.17 256 ASN D C 1
ATOM 11913 O O . ASN D 1 256 ? 22.499 108.958 -6.280 1.00 31.09 256 ASN D O 1
ATOM 11918 N N . GLY D 1 257 ? 23.798 110.789 -6.075 1.00 29.87 257 GLY D N 1
ATOM 11919 C CA . GLY D 1 257 ? 22.690 111.715 -6.239 1.00 30.96 257 GLY D CA 1
ATOM 11920 C C . GLY D 1 257 ? 21.788 111.962 -5.046 1.00 30.87 257 GLY D C 1
ATOM 11921 O O . GLY D 1 257 ? 20.715 112.549 -5.199 1.00 31.13 257 GLY D O 1
ATOM 11922 N N . VAL D 1 258 ? 22.203 111.524 -3.862 1.00 29.92 258 VAL D N 1
ATOM 11923 C CA . VAL D 1 258 ? 21.400 111.725 -2.662 1.00 28.73 258 VAL D CA 1
ATOM 11924 C C . VAL D 1 258 ? 22.019 112.800 -1.775 1.00 29.29 258 VAL D C 1
ATOM 11925 O O . VAL D 1 258 ? 23.149 112.660 -1.308 1.00 28.15 258 VAL D O 1
ATOM 11929 N N . THR D 1 259 ? 21.270 113.875 -1.550 1.00 29.82 259 THR D N 1
ATOM 11930 C CA . THR D 1 259 ? 21.743 114.979 -0.724 1.00 31.16 259 THR D CA 1
ATOM 11931 C C . THR D 1 259 ? 21.327 114.760 0.721 1.00 31.61 259 THR D C 1
ATOM 11932 O O . THR D 1 259 ? 20.194 114.366 0.993 1.00 32.67 259 THR D O 1
ATOM 11936 N N . VAL D 1 260 ? 22.246 115.007 1.646 1.00 31.94 260 VAL D N 1
ATOM 11937 C CA . VAL D 1 260 ? 21.956 114.843 3.063 1.00 32.55 260 VAL D CA 1
ATOM 11938 C C . VAL D 1 260 ? 21.956 116.218 3.722 1.00 34.01 260 VAL D C 1
ATOM 11939 O O . VAL D 1 260 ? 23.008 116.821 3.920 1.00 33.64 260 VAL D O 1
ATOM 11943 N N . LYS D 1 261 ? 20.763 116.706 4.050 1.00 35.41 261 LYS D N 1
ATOM 11944 C CA . LYS D 1 261 ? 20.596 118.017 4.669 1.00 36.24 261 LYS D CA 1
ATOM 11945 C C . LYS D 1 261 ? 21.123 118.098 6.098 1.00 35.96 261 LYS D C 1
ATOM 11946 O O . LYS D 1 261 ? 21.870 119.017 6.441 1.00 36.99 261 LYS D O 1
ATOM 11952 N N . GLY D 1 262 ? 20.732 117.137 6.927 1.00 34.72 262 GLY D N 1
ATOM 11953 C CA . GLY D 1 262 ? 21.158 117.136 8.313 1.00 33.76 262 GLY D CA 1
ATOM 11954 C C . GLY D 1 262 ? 22.615 116.800 8.564 1.00 34.13 262 GLY D C 1
ATOM 11955 O O . GLY D 1 262 ? 23.471 116.976 7.696 1.00 33.61 262 GLY D O 1
ATOM 11956 N N . ASP D 1 263 ? 22.893 116.310 9.768 1.00 32.83 263 ASP D N 1
ATOM 11957 C CA . ASP D 1 263 ? 24.248 115.950 10.160 1.00 33.44 263 ASP D CA 1
ATOM 11958 C C . ASP D 1 263 ? 24.432 114.438 10.234 1.00 31.71 263 ASP D C 1
ATOM 11959 O O . ASP D 1 263 ? 23.478 113.673 10.082 1.00 31.34 263 ASP D O 1
ATOM 11964 N N . VAL D 1 264 ? 25.672 114.021 10.470 1.00 30.37 264 VAL D N 1
ATOM 11965 C CA . VAL D 1 264 ? 26.008 112.608 10.590 1.00 29.02 264 VAL D CA 1
ATOM 11966 C C . VAL D 1 264 ? 26.471 112.326 12.014 1.00 27.94 264 VAL D C 1
ATOM 11967 O O . VAL D 1 264 ? 27.303 113.051 12.560 1.00 27.65 264 VAL D O 1
ATOM 11971 N N . GLY D 1 265 ? 25.926 111.273 12.614 1.00 26.42 265 GLY D N 1
ATOM 11972 C CA . GLY D 1 265 ? 26.298 110.917 13.969 1.00 25.71 265 GLY D CA 1
ATOM 11973 C C . GLY D 1 265 ? 25.893 109.498 14.317 1.00 26.13 265 GLY D C 1
ATOM 11974 O O . GLY D 1 265 ? 25.362 108.773 13.475 1.00 26.39 265 GLY D O 1
ATOM 11975 N N . LEU D 1 266 ? 26.142 109.098 15.561 1.00 25.41 266 LEU D N 1
ATOM 11976 C CA . LEU D 1 266 ? 25.799 107.756 16.018 1.00 25.13 266 LEU D CA 1
ATOM 11977 C C . LEU D 1 266 ? 24.378 107.741 16.569 1.00 26.85 266 LEU D C 1
ATOM 11978 O O . LEU D 1 266 ? 23.913 108.730 17.139 1.00 25.61 266 LEU D O 1
ATOM 11983 N N . GLY D 1 267 ? 23.694 106.617 16.393 1.00 25.19 267 GLY D N 1
ATOM 11984 C CA . GLY D 1 267 ? 22.337 106.492 16.885 1.00 26.50 267 GLY D CA 1
ATOM 11985 C C . GLY D 1 267 ? 21.687 105.208 16.413 1.00 25.99 267 GLY D C 1
ATOM 11986 O O . GLY D 1 267 ? 21.931 104.763 15.293 1.00 25.05 267 GLY D O 1
ATOM 11987 N N . GLY D 1 268 ? 20.865 104.610 17.272 1.00 27.40 268 GLY D N 1
ATOM 11988 C CA . GLY D 1 268 ? 20.191 103.375 16.912 1.00 27.23 268 GLY D CA 1
ATOM 11989 C C . GLY D 1 268 ? 18.792 103.639 16.390 1.00 27.39 268 GLY D C 1
ATOM 11990 O O . GLY D 1 268 ? 18.181 104.650 16.737 1.00 27.60 268 GLY D O 1
ATOM 11991 N N . VAL D 1 269 ? 18.284 102.742 15.551 1.00 26.70 269 VAL D N 1
ATOM 11992 C CA . VAL D 1 269 ? 16.942 102.891 14.997 1.00 28.08 269 VAL D CA 1
ATOM 11993 C C . VAL D 1 269 ? 15.956 103.016 16.167 1.00 29.86 269 VAL D C 1
ATOM 11994 O O . VAL D 1 269 ? 15.940 102.175 17.066 1.00 28.54 269 VAL D O 1
ATOM 11998 N N . PRO D 1 270 ? 15.123 104.074 16.159 1.00 32.27 270 PRO D N 1
ATOM 11999 C CA . PRO D 1 270 ? 14.107 104.423 17.161 1.00 34.66 270 PRO D CA 1
ATOM 12000 C C . PRO D 1 270 ? 13.360 103.331 17.927 1.00 36.90 270 PRO D C 1
ATOM 12001 O O . PRO D 1 270 ? 13.020 103.530 19.092 1.00 39.58 270 PRO D O 1
ATOM 12005 N N . ALA D 1 271 ? 13.101 102.194 17.289 1.00 38.08 271 ALA D N 1
ATOM 12006 C CA . ALA D 1 271 ? 12.363 101.099 17.926 1.00 40.56 271 ALA D CA 1
ATOM 12007 C C . ALA D 1 271 ? 10.871 101.417 17.842 1.00 41.59 271 ALA D C 1
ATOM 12008 O O . ALA D 1 271 ? 10.048 100.537 17.571 1.00 41.50 271 ALA D O 1
ATOM 12010 N N . ASP D 1 272 ? 10.523 102.679 18.079 1.00 41.96 272 ASP D N 1
ATOM 12011 C CA . ASP D 1 272 ? 9.132 103.097 17.979 1.00 42.98 272 ASP D CA 1
ATOM 12012 C C . ASP D 1 272 ? 8.850 103.280 16.493 1.00 43.50 272 ASP D C 1
ATOM 12013 O O . ASP D 1 272 ? 7.926 103.989 16.089 1.00 44.15 272 ASP D O 1
ATOM 12018 N N . TRP D 1 273 ? 9.695 102.632 15.694 1.00 43.05 273 TRP D N 1
ATOM 12019 C CA . TRP D 1 273 ? 9.614 102.610 14.236 1.00 42.32 273 TRP D CA 1
ATOM 12020 C C . TRP D 1 273 ? 9.176 101.175 13.958 1.00 43.81 273 TRP D C 1
ATOM 12021 O O . TRP D 1 273 ? 10.012 100.273 13.893 1.00 44.88 273 TRP D O 1
ATOM 12032 N N . GLN D 1 274 ? 7.877 100.954 13.796 1.00 44.66 274 GLN D N 1
ATOM 12033 C CA . GLN D 1 274 ? 7.389 99.601 13.573 1.00 44.88 274 GLN D CA 1
ATOM 12034 C C . GLN D 1 274 ? 7.291 99.131 12.125 1.00 44.78 274 GLN D C 1
ATOM 12035 O O . GLN D 1 274 ? 7.391 97.933 11.859 1.00 45.70 274 GLN D O 1
ATOM 12041 N N . ASP D 1 275 ? 7.097 100.050 11.187 1.00 43.43 275 ASP D N 1
ATOM 12042 C CA . ASP D 1 275 ? 7.015 99.650 9.788 1.00 42.75 275 ASP D CA 1
ATOM 12043 C C . ASP D 1 275 ? 8.235 100.126 9.004 1.00 41.33 275 ASP D C 1
ATOM 12044 O O . ASP D 1 275 ? 8.099 100.698 7.926 1.00 40.87 275 ASP D O 1
ATOM 12049 N N . ALA D 1 276 ? 9.422 99.871 9.551 1.00 38.88 276 ALA D N 1
ATOM 12050 C CA . ALA D 1 276 ? 10.679 100.279 8.925 1.00 37.45 276 ALA D CA 1
ATOM 12051 C C . ALA D 1 276 ? 10.768 99.903 7.449 1.00 35.37 276 ALA D C 1
ATOM 12052 O O . ALA D 1 276 ? 10.340 98.824 7.044 1.00 36.20 276 ALA D O 1
ATOM 12054 N N . GLU D 1 277 ? 11.336 100.802 6.654 1.00 33.29 277 GLU D N 1
ATOM 12055 C CA . GLU D 1 277 ? 11.490 100.584 5.221 1.00 31.09 277 GLU D CA 1
ATOM 12056 C C . GLU D 1 277 ? 12.972 100.432 4.870 1.00 29.95 277 GLU D C 1
ATOM 12057 O O . GLU D 1 277 ? 13.724 101.410 4.899 1.00 28.21 277 GLU D O 1
ATOM 12063 N N . VAL D 1 278 ? 13.386 99.209 4.547 1.00 27.20 278 VAL D N 1
ATOM 12064 C CA . VAL D 1 278 ? 14.774 98.941 4.176 1.00 25.30 278 VAL D CA 1
ATOM 12065 C C . VAL D 1 278 ? 14.992 99.373 2.732 1.00 25.50 278 VAL D C 1
ATOM 12066 O O . VAL D 1 278 ? 14.454 98.769 1.801 1.00 25.78 278 VAL D O 1
ATOM 12070 N N . LEU D 1 279 ? 15.786 100.425 2.558 1.00 23.30 279 LEU D N 1
ATOM 12071 C CA . LEU D 1 279 ? 16.078 100.977 1.243 1.00 22.84 279 LEU D CA 1
ATOM 12072 C C . LEU D 1 279 ? 17.290 100.338 0.574 1.00 23.53 279 LEU D C 1
ATOM 12073 O O . LEU D 1 279 ? 17.504 100.501 -0.628 1.00 21.09 279 LEU D O 1
ATOM 12078 N N . ALA D 1 280 ? 18.085 99.618 1.356 1.00 20.73 280 ALA D N 1
ATOM 12079 C CA . ALA D 1 280 ? 19.267 98.956 0.821 1.00 21.12 280 ALA D CA 1
ATOM 12080 C C . ALA D 1 280 ? 19.821 97.975 1.838 1.00 19.43 280 ALA D C 1
ATOM 12081 O O . ALA D 1 280 ? 19.571 98.098 3.037 1.00 19.23 280 ALA D O 1
ATOM 12083 N N . ASP D 1 281 ? 20.568 96.989 1.356 1.00 19.43 281 ASP D N 1
ATOM 12084 C CA . ASP D 1 281 ? 21.163 96.011 2.245 1.00 20.94 281 ASP D CA 1
ATOM 12085 C C . ASP D 1 281 ? 22.334 95.320 1.565 1.00 20.20 281 ASP D C 1
ATOM 12086 O O . ASP D 1 281 ? 22.504 95.407 0.347 1.00 19.66 281 ASP D O 1
ATOM 12091 N N . HIS D 1 282 ? 23.147 94.645 2.369 1.00 19.76 282 HIS D N 1
ATOM 12092 C CA . HIS D 1 282 ? 24.310 93.935 1.866 1.00 19.99 282 HIS D CA 1
ATOM 12093 C C . HIS D 1 282 ? 24.564 92.692 2.699 1.00 19.88 282 HIS D C 1
ATOM 12094 O O . HIS D 1 282 ? 24.333 92.680 3.910 1.00 19.56 282 HIS D O 1
ATOM 12101 N N . THR D 1 283 ? 25.045 91.646 2.042 1.00 18.98 283 THR D N 1
ATOM 12102 C CA . THR D 1 283 ? 25.346 90.401 2.728 1.00 18.58 283 THR D CA 1
ATOM 12103 C C . THR D 1 283 ? 26.784 90.018 2.417 1.00 16.67 283 THR D C 1
ATOM 12104 O O . THR D 1 283 ? 27.191 89.989 1.256 1.00 17.46 283 THR D O 1
ATOM 12108 N N . SER D 1 284 ? 27.548 89.742 3.469 1.00 16.90 284 SER D N 1
ATOM 12109 C CA . SER D 1 284 ? 28.955 89.365 3.343 1.00 16.14 284 SER D CA 1
ATOM 12110 C C . SER D 1 284 ? 29.085 87.936 2.840 1.00 16.12 284 SER D C 1
ATOM 12111 O O . SER D 1 284 ? 28.090 87.226 2.691 1.00 15.29 284 SER D O 1
ATOM 12114 N N . ALA D 1 285 ? 30.320 87.519 2.588 1.00 15.12 285 ALA D N 1
ATOM 12115 C CA . ALA D 1 285 ? 30.579 86.153 2.158 1.00 16.19 285 ALA D CA 1
ATOM 12116 C C . ALA D 1 285 ? 30.339 85.313 3.407 1.00 16.58 285 ALA D C 1
ATOM 12117 O O . ALA D 1 285 ? 30.215 85.851 4.511 1.00 14.25 285 ALA D O 1
ATOM 12119 N N . GLU D 1 286 ? 30.280 83.998 3.248 1.00 16.50 286 GLU D N 1
ATOM 12120 C CA . GLU D 1 286 ? 30.049 83.138 4.395 1.00 16.05 286 GLU D CA 1
ATOM 12121 C C . GLU D 1 286 ? 31.289 83.060 5.282 1.00 17.30 286 GLU D C 1
ATOM 12122 O O . GLU D 1 286 ? 32.407 83.286 4.824 1.00 12.01 286 GLU D O 1
ATOM 12128 N N . LEU D 1 287 ? 31.076 82.750 6.556 1.00 14.90 287 LEU D N 1
ATOM 12129 C CA . LEU D 1 287 ? 32.163 82.661 7.525 1.00 15.65 287 LEU D CA 1
ATOM 12130 C C . LEU D 1 287 ? 33.341 81.805 7.064 1.00 15.54 287 LEU D C 1
ATOM 12131 O O . LEU D 1 287 ? 34.492 82.113 7.364 1.00 12.63 287 LEU D O 1
ATOM 12136 N N . SER D 1 288 ? 33.056 80.725 6.342 1.00 15.11 288 SER D N 1
ATOM 12137 C CA . SER D 1 288 ? 34.125 79.855 5.867 1.00 16.55 288 SER D CA 1
ATOM 12138 C C . SER D 1 288 ? 35.133 80.639 5.035 1.00 15.65 288 SER D C 1
ATOM 12139 O O . SER D 1 288 ? 36.329 80.366 5.079 1.00 16.76 288 SER D O 1
ATOM 12142 N N . GLU D 1 289 ? 34.646 81.621 4.282 1.00 15.79 289 GLU D N 1
ATOM 12143 C CA . GLU D 1 289 ? 35.511 82.439 3.443 1.00 16.02 289 GLU D CA 1
ATOM 12144 C C . GLU D 1 289 ? 36.204 83.554 4.231 1.00 15.39 289 GLU D C 1
ATOM 12145 O O . GLU D 1 289 ? 37.377 83.852 4.003 1.00 13.80 289 GLU D O 1
ATOM 12151 N N . ILE D 1 290 ? 35.474 84.158 5.160 1.00 12.96 290 ILE D N 1
ATOM 12152 C CA . ILE D 1 290 ? 36.022 85.231 5.987 1.00 14.59 290 ILE D CA 1
ATOM 12153 C C . ILE D 1 290 ? 37.159 84.684 6.854 1.00 13.71 290 ILE D C 1
ATOM 12154 O O . ILE D 1 290 ? 38.118 85.392 7.158 1.00 12.59 290 ILE D O 1
ATOM 12159 N N . LEU D 1 291 ? 37.050 83.419 7.244 1.00 13.66 291 LEU D N 1
ATOM 12160 C CA . LEU D 1 291 ? 38.075 82.797 8.069 1.00 14.88 291 LEU D CA 1
ATOM 12161 C C . LEU D 1 291 ? 39.478 82.870 7.477 1.00 13.41 291 LEU D C 1
ATOM 12162 O O . LEU D 1 291 ? 40.464 82.884 8.217 1.00 11.89 291 LEU D O 1
ATOM 12167 N N . VAL D 1 292 ? 39.575 82.903 6.149 1.00 10.59 292 VAL D N 1
ATOM 12168 C CA . VAL D 1 292 ? 40.876 82.954 5.499 1.00 11.91 292 VAL D CA 1
ATOM 12169 C C . VAL D 1 292 ? 41.647 84.237 5.829 1.00 11.74 292 VAL D C 1
ATOM 12170 O O . VAL D 1 292 ? 42.715 84.175 6.432 1.00 11.84 292 VAL D O 1
ATOM 12174 N N . PRO D 1 293 ? 41.123 85.415 5.455 1.00 10.61 293 PRO D N 1
ATOM 12175 C CA . PRO D 1 293 ? 41.896 86.613 5.801 1.00 10.13 293 PRO D CA 1
ATOM 12176 C C . PRO D 1 293 ? 42.052 86.771 7.319 1.00 12.03 293 PRO D C 1
ATOM 12177 O O . PRO D 1 293 ? 43.039 87.328 7.794 1.00 11.74 293 PRO D O 1
ATOM 12181 N N . PHE D 1 294 ? 41.074 86.273 8.065 1.00 10.74 294 PHE D N 1
ATOM 12182 C CA . PHE D 1 294 ? 41.092 86.337 9.527 1.00 11.26 294 PHE D CA 1
ATOM 12183 C C . PHE D 1 294 ? 42.293 85.585 10.115 1.00 11.87 294 PHE D C 1
ATOM 12184 O O . PHE D 1 294 ? 43.151 86.164 10.789 1.00 8.43 294 PHE D O 1
ATOM 12192 N N . MET D 1 295 ? 42.352 84.288 9.847 1.00 9.94 295 MET D N 1
ATOM 12193 C CA . MET D 1 295 ? 43.424 83.459 10.390 1.00 11.13 295 MET D CA 1
ATOM 12194 C C . MET D 1 295 ? 44.784 83.540 9.701 1.00 12.73 295 MET D C 1
ATOM 12195 O O . MET D 1 295 ? 45.819 83.468 10.363 1.00 12.73 295 MET D O 1
ATOM 12200 N N . LYS D 1 296 ? 44.798 83.680 8.382 1.00 10.65 296 LYS D N 1
ATOM 12201 C CA . LYS D 1 296 ? 46.067 83.764 7.672 1.00 10.46 296 LYS D CA 1
ATOM 12202 C C . LYS D 1 296 ? 46.874 84.979 8.120 1.00 9.48 296 LYS D C 1
ATOM 12203 O O . LYS D 1 296 ? 48.082 84.890 8.292 1.00 8.50 296 LYS D O 1
ATOM 12209 N N . PHE D 1 297 ? 46.204 86.115 8.300 1.00 9.83 297 PHE D N 1
ATOM 12210 C CA . PHE D 1 297 ? 46.897 87.340 8.686 1.00 9.72 297 PHE D CA 1
ATOM 12211 C C . PHE D 1 297 ? 46.772 87.733 10.157 1.00 11.98 297 PHE D C 1
ATOM 12212 O O . PHE D 1 297 ? 47.308 88.763 10.581 1.00 11.69 297 PHE D O 1
ATOM 12220 N N . SER D 1 298 ? 46.073 86.911 10.931 1.00 8.67 298 SER D N 1
ATOM 12221 C CA . SER D 1 298 ? 45.885 87.156 12.362 1.00 11.21 298 SER D CA 1
ATOM 12222 C C . SER D 1 298 ? 45.211 88.504 12.635 1.00 12.47 298 SER D C 1
ATOM 12223 O O . SER D 1 298 ? 45.752 89.355 13.353 1.00 10.87 298 SER D O 1
ATOM 12226 N N . ASN D 1 299 ? 44.023 88.677 12.065 1.00 10.04 299 ASN D N 1
ATOM 12227 C CA . ASN D 1 299 ? 43.232 89.907 12.192 1.00 11.34 299 ASN D CA 1
ATOM 12228 C C . ASN D 1 299 ? 42.546 89.983 13.571 1.00 11.24 299 ASN D C 1
ATOM 12229 O O . ASN D 1 299 ? 41.618 89.227 13.853 1.00 10.01 299 ASN D O 1
ATOM 12234 N N . ASN D 1 300 ? 43.016 90.890 14.424 1.00 9.26 300 ASN D N 1
ATOM 12235 C CA . ASN D 1 300 ? 42.451 91.046 15.765 1.00 11.65 300 ASN D CA 1
ATOM 12236 C C . ASN D 1 300 ? 41.001 91.525 15.749 1.00 9.79 300 ASN D C 1
ATOM 12237 O O . ASN D 1 300 ? 40.163 91.043 16.520 1.00 10.95 300 ASN D O 1
ATOM 12242 N N . GLY D 1 301 ? 40.703 92.473 14.871 1.00 9.41 301 GLY D N 1
ATOM 12243 C CA . GLY D 1 301 ? 39.353 93.004 14.780 1.00 7.42 301 GLY D CA 1
ATOM 12244 C C . GLY D 1 301 ? 38.336 91.934 14.455 1.00 13.83 301 GLY D C 1
ATOM 12245 O O . GLY D 1 301 ? 37.234 91.918 15.007 1.00 8.34 301 GLY D O 1
ATOM 12246 N N . HIS D 1 302 ? 38.695 91.043 13.538 1.00 7.43 302 HIS D N 1
ATOM 12247 C CA . HIS D 1 302 ? 37.799 89.961 13.164 1.00 12.54 302 HIS D CA 1
ATOM 12248 C C . HIS D 1 302 ? 37.483 89.114 14.392 1.00 11.74 302 HIS D C 1
ATOM 12249 O O . HIS D 1 302 ? 36.324 88.794 14.669 1.00 12.17 302 HIS D O 1
ATOM 12256 N N . ALA D 1 303 ? 38.532 88.752 15.121 1.00 10.73 303 ALA D N 1
ATOM 12257 C CA . ALA D 1 303 ? 38.393 87.927 16.311 1.00 12.94 303 ALA D CA 1
ATOM 12258 C C . ALA D 1 303 ? 37.446 88.513 17.360 1.00 13.37 303 ALA D C 1
ATOM 12259 O O . ALA D 1 303 ? 36.574 87.811 17.871 1.00 12.19 303 ALA D O 1
ATOM 12261 N N . GLU D 1 304 ? 37.616 89.791 17.689 1.00 13.33 304 GLU D N 1
ATOM 12262 C CA . GLU D 1 304 ? 36.763 90.414 18.702 1.00 12.68 304 GLU D CA 1
ATOM 12263 C C . GLU D 1 304 ? 35.329 90.558 18.210 1.00 13.43 304 GLU D C 1
ATOM 12264 O O . GLU D 1 304 ? 34.380 90.445 18.988 1.00 13.90 304 GLU D O 1
ATOM 12270 N N . MET D 1 305 ? 35.167 90.812 16.917 1.00 10.76 305 MET D N 1
ATOM 12271 C CA . MET D 1 305 ? 33.837 90.937 16.351 1.00 10.31 305 MET D CA 1
ATOM 12272 C C . MET D 1 305 ? 33.153 89.577 16.391 1.00 12.12 305 MET D C 1
ATOM 12273 O O . MET D 1 305 ? 31.962 89.482 16.689 1.00 14.01 305 MET D O 1
ATOM 12278 N N . LEU D 1 306 ? 33.906 88.520 16.108 1.00 10.36 306 LEU D N 1
ATOM 12279 C CA . LEU D 1 306 ? 33.325 87.181 16.142 1.00 11.43 306 LEU D CA 1
ATOM 12280 C C . LEU D 1 306 ? 32.884 86.823 17.562 1.00 12.79 306 LEU D C 1
ATOM 12281 O O . LEU D 1 306 ? 31.832 86.208 17.759 1.00 14.39 306 LEU D O 1
ATOM 12286 N N . VAL D 1 307 ? 33.682 87.198 18.554 1.00 11.49 307 VAL D N 1
ATOM 12287 C CA . VAL D 1 307 ? 33.317 86.912 19.937 1.00 11.92 307 VAL D CA 1
ATOM 12288 C C . VAL D 1 307 ? 31.977 87.557 20.277 1.00 13.35 307 VAL D C 1
ATOM 12289 O O . VAL D 1 307 ? 31.096 86.907 20.841 1.00 15.06 307 VAL D O 1
ATOM 12293 N N . LYS D 1 308 ? 31.825 88.839 19.948 1.00 12.03 308 LYS D N 1
ATOM 12294 C CA . LYS D 1 308 ? 30.576 89.539 20.233 1.00 14.11 308 LYS D CA 1
ATOM 12295 C C . LYS D 1 308 ? 29.427 88.971 19.410 1.00 14.83 308 LYS D C 1
ATOM 12296 O O . LYS D 1 308 ? 28.277 88.986 19.850 1.00 13.96 308 LYS D O 1
ATOM 12302 N N . SER D 1 309 ? 29.734 88.470 18.217 1.00 14.20 309 SER D N 1
ATOM 12303 C CA . SER D 1 309 ? 28.702 87.862 17.387 1.00 15.06 309 SER D CA 1
ATOM 12304 C C . SER D 1 309 ? 28.263 86.570 18.057 1.00 13.75 309 SER D C 1
ATOM 12305 O O . SER D 1 309 ? 27.088 86.207 18.016 1.00 16.10 309 SER D O 1
ATOM 12308 N N . ILE D 1 310 ? 29.217 85.880 18.672 1.00 14.32 310 ILE D N 1
ATOM 12309 C CA . ILE D 1 310 ? 28.931 84.640 19.378 1.00 14.65 310 ILE D CA 1
ATOM 12310 C C . ILE D 1 310 ? 28.047 84.996 20.568 1.00 15.37 310 ILE D C 1
ATOM 12311 O O . ILE D 1 310 ? 27.158 84.231 20.944 1.00 13.76 310 ILE D O 1
ATOM 12316 N N . GLY D 1 311 ? 28.285 86.171 21.145 1.00 14.55 311 GLY D N 1
ATOM 12317 C CA . GLY D 1 311 ? 27.474 86.613 22.269 1.00 15.39 311 GLY D CA 1
ATOM 12318 C C . GLY D 1 311 ? 26.024 86.835 21.855 1.00 17.06 311 GLY D C 1
ATOM 12319 O O . GLY D 1 311 ? 25.095 86.475 22.585 1.00 18.99 311 GLY D O 1
ATOM 12320 N N . GLN D 1 312 ? 25.824 87.443 20.691 1.00 16.79 312 GLN D N 1
ATOM 12321 C CA . GLN D 1 312 ? 24.480 87.697 20.179 1.00 17.52 312 GLN D CA 1
ATOM 12322 C C . GLN D 1 312 ? 23.746 86.390 19.898 1.00 20.15 312 GLN D C 1
ATOM 12323 O O . GLN D 1 312 ? 22.584 86.232 20.268 1.00 20.38 312 GLN D O 1
ATOM 12329 N N . GLU D 1 313 ? 24.425 85.455 19.245 1.00 18.89 313 GLU D N 1
ATOM 12330 C CA . GLU D 1 313 ? 23.807 84.178 18.906 1.00 21.85 313 GLU D CA 1
ATOM 12331 C C . GLU D 1 313 ? 23.453 83.320 20.121 1.00 22.02 313 GLU D C 1
ATOM 12332 O O . GLU D 1 313 ? 22.382 82.716 20.161 1.00 21.58 313 GLU D O 1
ATOM 12338 N N . THR D 1 314 ? 24.339 83.286 21.112 1.00 20.95 314 THR D N 1
ATOM 12339 C CA . THR D 1 314 ? 24.120 82.472 22.306 1.00 22.26 314 THR D CA 1
ATOM 12340 C C . THR D 1 314 ? 23.357 83.125 23.459 1.00 23.63 314 THR D C 1
ATOM 12341 O O . THR D 1 314 ? 22.744 82.421 24.263 1.00 24.88 314 THR D O 1
ATOM 12345 N N . ALA D 1 315 ? 23.380 84.452 23.552 1.00 24.55 315 ALA D N 1
ATOM 12346 C CA . ALA D 1 315 ? 22.684 85.123 24.653 1.00 24.25 315 ALA D CA 1
ATOM 12347 C C . ALA D 1 315 ? 21.977 86.420 24.275 1.00 24.79 315 ALA D C 1
ATOM 12348 O O . ALA D 1 315 ? 21.410 87.097 25.137 1.00 27.59 315 ALA D O 1
ATOM 12350 N N . GLY D 1 316 ? 22.011 86.770 22.994 1.00 22.66 316 GLY D N 1
ATOM 12351 C CA . GLY D 1 316 ? 21.360 87.985 22.542 1.00 20.38 316 GLY D CA 1
ATOM 12352 C C . GLY D 1 316 ? 22.021 89.252 23.056 1.00 21.07 316 GLY D C 1
ATOM 12353 O O . GLY D 1 316 ? 21.369 90.288 23.211 1.00 19.02 316 GLY D O 1
ATOM 12354 N N . ALA D 1 317 ? 23.321 89.169 23.324 1.00 17.40 317 ALA D N 1
ATOM 12355 C CA . ALA D 1 317 ? 24.072 90.312 23.822 1.00 16.46 317 ALA D CA 1
ATOM 12356 C C . ALA D 1 317 ? 25.426 90.372 23.130 1.00 15.67 317 ALA D C 1
ATOM 12357 O O . ALA D 1 317 ? 26.266 89.496 23.324 1.00 13.88 317 ALA D O 1
ATOM 12359 N N . GLY D 1 318 ? 25.630 91.398 22.314 1.00 15.60 318 GLY D N 1
ATOM 12360 C CA . GLY D 1 318 ? 26.902 91.524 21.619 1.00 16.38 318 GLY D CA 1
ATOM 12361 C C . GLY D 1 318 ? 27.953 92.131 22.529 1.00 16.86 318 GLY D C 1
ATOM 12362 O O . GLY D 1 318 ? 28.326 93.289 22.352 1.00 17.75 318 GLY D O 1
ATOM 12363 N N . THR D 1 319 ? 28.428 91.351 23.495 1.00 16.72 319 THR D N 1
ATOM 12364 C CA . THR D 1 319 ? 29.432 91.818 24.456 1.00 18.54 319 THR D CA 1
ATOM 12365 C C . THR D 1 319 ? 30.565 90.804 24.623 1.00 18.26 319 THR D C 1
ATOM 12366 O O . THR D 1 319 ? 30.427 89.641 24.242 1.00 20.11 319 THR D O 1
ATOM 12370 N N . TRP D 1 320 ? 31.687 91.241 25.194 1.00 16.38 320 TRP D N 1
ATOM 12371 C CA . TRP D 1 320 ? 32.799 90.332 25.427 1.00 17.41 320 TRP D CA 1
ATOM 12372 C C . TRP D 1 320 ? 32.451 89.308 26.503 1.00 16.70 320 TRP D C 1
ATOM 12373 O O . TRP D 1 320 ? 32.779 88.133 26.377 1.00 18.58 320 TRP D O 1
ATOM 12384 N N . ASP D 1 321 ? 31.767 89.739 27.558 1.00 19.12 321 ASP D N 1
ATOM 12385 C CA . ASP D 1 321 ? 31.411 88.806 28.622 1.00 19.75 321 ASP D CA 1
ATOM 12386 C C . ASP D 1 321 ? 30.517 87.682 28.097 1.00 17.93 321 ASP D C 1
ATOM 12387 O O . ASP D 1 321 ? 30.781 86.505 28.344 1.00 20.96 321 ASP D O 1
ATOM 12392 N N . ALA D 1 322 ? 29.464 88.046 27.373 1.00 17.45 322 ALA D N 1
ATOM 12393 C CA . ALA D 1 322 ? 28.546 87.057 26.808 1.00 17.58 322 ALA D CA 1
ATOM 12394 C C . ALA D 1 322 ? 29.259 86.206 25.758 1.00 18.60 322 ALA D C 1
ATOM 12395 O O . ALA D 1 322 ? 29.114 84.982 25.727 1.00 20.27 322 ALA D O 1
ATOM 12397 N N . GLY D 1 323 ? 30.038 86.858 24.901 1.00 17.66 323 GLY D N 1
ATOM 12398 C CA . GLY D 1 323 ? 30.762 86.142 23.864 1.00 17.78 323 GLY D CA 1
ATOM 12399 C C . GLY D 1 323 ? 31.779 85.164 24.418 1.00 17.65 323 GLY D C 1
ATOM 12400 O O . GLY D 1 323 ? 31.871 84.035 23.940 1.00 18.69 323 GLY D O 1
ATOM 12401 N N . LEU D 1 324 ? 32.544 85.578 25.426 1.00 20.09 324 LEU D N 1
ATOM 12402 C CA . LEU D 1 324 ? 33.552 84.695 26.013 1.00 21.21 324 LEU D CA 1
ATOM 12403 C C . LEU D 1 324 ? 32.938 83.468 26.673 1.00 21.76 324 LEU D C 1
ATOM 12404 O O . LEU D 1 324 ? 33.511 82.378 26.616 1.00 21.02 324 LEU D O 1
ATOM 12409 N N . VAL D 1 325 ? 31.784 83.644 27.310 1.00 22.65 325 VAL D N 1
ATOM 12410 C CA . VAL D 1 325 ? 31.102 82.514 27.929 1.00 22.27 325 VAL D CA 1
ATOM 12411 C C . VAL D 1 325 ? 30.729 81.574 26.790 1.00 20.95 325 VAL D C 1
ATOM 12412 O O . VAL D 1 325 ? 30.935 80.363 26.871 1.00 21.75 325 VAL D O 1
ATOM 12416 N N . GLY D 1 326 ? 30.181 82.153 25.726 1.00 21.27 326 GLY D N 1
ATOM 12417 C CA . GLY D 1 326 ? 29.791 81.373 24.567 1.00 20.05 326 GLY D CA 1
ATOM 12418 C C . GLY D 1 326 ? 30.958 80.598 23.987 1.00 19.08 326 GLY D C 1
ATOM 12419 O O . GLY D 1 326 ? 30.799 79.461 23.545 1.00 18.43 326 GLY D O 1
ATOM 12420 N N . VAL D 1 327 ? 32.139 81.209 23.983 1.00 18.98 327 VAL D N 1
ATOM 12421 C CA . VAL D 1 327 ? 33.327 80.548 23.458 1.00 17.73 327 VAL D CA 1
ATOM 12422 C C . VAL D 1 327 ? 33.696 79.334 24.310 1.00 18.52 327 VAL D C 1
ATOM 12423 O O . VAL D 1 327 ? 33.948 78.246 23.787 1.00 15.78 327 VAL D O 1
ATOM 12427 N N . GLU D 1 328 ? 33.736 79.523 25.623 1.00 18.26 328 GLU D N 1
ATOM 12428 C CA . GLU D 1 328 ? 34.089 78.437 26.526 1.00 19.61 328 GLU D CA 1
ATOM 12429 C C . GLU D 1 328 ? 33.086 77.287 26.414 1.00 19.54 328 GLU D C 1
ATOM 12430 O O . GLU D 1 328 ? 33.472 76.119 26.346 1.00 19.44 328 GLU D O 1
ATOM 12436 N N . GLU D 1 329 ? 31.800 77.616 26.386 1.00 21.59 329 GLU D N 1
ATOM 12437 C CA . GLU D 1 329 ? 30.774 76.584 26.283 1.00 22.75 329 GLU D CA 1
ATOM 12438 C C . GLU D 1 329 ? 30.857 75.836 24.958 1.00 22.18 329 GLU D C 1
ATOM 12439 O O . GLU D 1 329 ? 30.653 74.624 24.913 1.00 21.12 329 GLU D O 1
ATOM 12445 N N . ALA D 1 330 ? 31.158 76.553 23.880 1.00 20.24 330 ALA D N 1
ATOM 12446 C CA . ALA D 1 330 ? 31.277 75.915 22.574 1.00 19.69 330 ALA D CA 1
ATOM 12447 C C . ALA D 1 330 ? 32.461 74.951 22.592 1.00 20.05 330 ALA D C 1
ATOM 12448 O O . ALA D 1 330 ? 32.368 73.844 22.069 1.00 19.95 330 ALA D O 1
ATOM 12450 N N . LEU D 1 331 ? 33.571 75.371 23.197 1.00 19.09 331 LEU D N 1
ATOM 12451 C CA . LEU D 1 331 ? 34.762 74.529 23.276 1.00 20.16 331 LEU D CA 1
ATOM 12452 C C . LEU D 1 331 ? 34.482 73.257 24.076 1.00 21.53 331 LEU D C 1
ATOM 12453 O O . LEU D 1 331 ? 34.859 72.157 23.667 1.00 19.98 331 LEU D O 1
ATOM 12458 N N . SER D 1 332 ? 33.819 73.407 25.217 1.00 21.93 332 SER D N 1
ATOM 12459 C CA . SER D 1 332 ? 33.494 72.249 26.045 1.00 23.76 332 SER D CA 1
ATOM 12460 C C . SER D 1 332 ? 32.540 71.320 25.299 1.00 24.01 332 SER D C 1
ATOM 12461 O O . SER D 1 332 ? 32.664 70.097 25.370 1.00 24.93 332 SER D O 1
ATOM 12464 N N . GLY D 1 333 ? 31.592 71.911 24.582 1.00 23.71 333 GLY D N 1
ATOM 12465 C CA . GLY D 1 333 ? 30.638 71.121 23.825 1.00 25.21 333 GLY D CA 1
ATOM 12466 C C . GLY D 1 333 ? 31.308 70.425 22.657 1.00 25.65 333 GLY D C 1
ATOM 12467 O O . GLY D 1 333 ? 30.746 69.507 22.062 1.00 25.08 333 GLY D O 1
ATOM 12468 N N . LEU D 1 334 ? 32.520 70.865 22.333 1.00 23.52 334 LEU D N 1
ATOM 12469 C CA . LEU D 1 334 ? 33.294 70.294 21.237 1.00 24.64 334 LEU D CA 1
ATOM 12470 C C . LEU D 1 334 ? 34.199 69.183 21.768 1.00 24.01 334 LEU D C 1
ATOM 12471 O O . LEU D 1 334 ? 34.923 68.541 21.007 1.00 25.54 334 LEU D O 1
ATOM 12476 N N . GLY D 1 335 ? 34.156 68.969 23.080 1.00 23.87 335 GLY D N 1
ATOM 12477 C CA . GLY D 1 335 ? 34.963 67.930 23.694 1.00 24.51 335 GLY D CA 1
ATOM 12478 C C . GLY D 1 335 ? 36.305 68.408 24.213 1.00 25.46 335 GLY D C 1
ATOM 12479 O O . GLY D 1 335 ? 37.158 67.600 24.577 1.00 26.36 335 GLY D O 1
ATOM 12480 N N . VAL D 1 336 ? 36.504 69.720 24.247 1.00 26.65 336 VAL D N 1
ATOM 12481 C CA . VAL D 1 336 ? 37.765 70.267 24.730 1.00 24.92 336 VAL D CA 1
ATOM 12482 C C . VAL D 1 336 ? 37.699 70.590 26.220 1.00 25.19 336 VAL D C 1
ATOM 12483 O O . VAL D 1 336 ? 36.781 71.272 26.675 1.00 26.40 336 VAL D O 1
ATOM 12487 N N . ASP D 1 337 ? 38.673 70.088 26.974 1.00 26.56 337 ASP D N 1
ATOM 12488 C CA . ASP D 1 337 ? 38.750 70.350 28.410 1.00 25.95 337 ASP D CA 1
ATOM 12489 C C . ASP D 1 337 ? 39.265 71.785 28.517 1.00 26.02 337 ASP D C 1
ATOM 12490 O O . ASP D 1 337 ? 40.412 72.061 28.164 1.00 26.15 337 ASP D O 1
ATOM 12495 N N . THR D 1 338 ? 38.419 72.689 29.005 1.00 24.74 338 THR D N 1
ATOM 12496 C CA . THR D 1 338 ? 38.773 74.103 29.118 1.00 25.78 338 THR D CA 1
ATOM 12497 C C . THR D 1 338 ? 39.233 74.549 30.506 1.00 26.11 338 THR D C 1
ATOM 12498 O O . THR D 1 338 ? 39.305 75.745 30.783 1.00 26.25 338 THR D O 1
ATOM 12502 N N . ALA D 1 339 ? 39.556 73.596 31.371 1.00 26.21 339 ALA D N 1
ATOM 12503 C CA . ALA D 1 339 ? 39.981 73.924 32.728 1.00 26.68 339 ALA D CA 1
ATOM 12504 C C . ALA D 1 339 ? 41.231 74.805 32.800 1.00 26.46 339 ALA D C 1
ATOM 12505 O O . ALA D 1 339 ? 41.326 75.687 33.654 1.00 25.77 339 ALA D O 1
ATOM 12507 N N . GLY D 1 340 ? 42.185 74.574 31.904 1.00 25.57 340 GLY D N 1
ATOM 12508 C CA . GLY D 1 340 ? 43.405 75.361 31.926 1.00 24.90 340 GLY D CA 1
ATOM 12509 C C . GLY D 1 340 ? 43.354 76.638 31.108 1.00 25.38 340 GLY D C 1
ATOM 12510 O O . GLY D 1 340 ? 44.368 77.318 30.948 1.00 24.89 340 GLY D O 1
ATOM 12511 N N . LEU D 1 341 ? 42.174 76.974 30.596 1.00 24.47 341 LEU D N 1
ATOM 12512 C CA . LEU D 1 341 ? 42.017 78.174 29.787 1.00 24.27 341 LEU D CA 1
ATOM 12513 C C . LEU D 1 341 ? 41.451 79.360 30.543 1.00 24.33 341 LEU D C 1
ATOM 12514 O O . LEU D 1 341 ? 40.572 79.214 31.387 1.00 23.64 341 LEU D O 1
ATOM 12519 N N . VAL D 1 342 ? 41.978 80.538 30.229 1.00 23.50 342 VAL D N 1
ATOM 12520 C CA . VAL D 1 342 ? 41.505 81.785 30.803 1.00 22.75 342 VAL D CA 1
ATOM 12521 C C . VAL D 1 342 ? 41.291 82.670 29.579 1.00 22.46 342 VAL D C 1
ATOM 12522 O O . VAL D 1 342 ? 42.240 83.001 28.866 1.00 21.49 342 VAL D O 1
ATOM 12526 N N . LEU D 1 343 ? 40.035 83.026 29.329 1.00 22.36 343 LEU D N 1
ATOM 12527 C CA . LEU D 1 343 ? 39.678 83.834 28.166 1.00 20.72 343 LEU D CA 1
ATOM 12528 C C . LEU D 1 343 ? 39.384 85.280 28.519 1.00 21.00 343 LEU D C 1
ATOM 12529 O O . LEU D 1 343 ? 38.427 85.559 29.246 1.00 20.22 343 LEU D O 1
ATOM 12534 N N . ASN D 1 344 ? 40.195 86.201 28.001 1.00 17.10 344 ASN D N 1
ATOM 12535 C CA . ASN D 1 344 ? 39.981 87.618 28.260 1.00 17.15 344 ASN D CA 1
ATOM 12536 C C . ASN D 1 344 ? 39.593 88.371 26.987 1.00 16.82 344 ASN D C 1
ATOM 12537 O O . ASN D 1 344 ? 39.036 89.466 27.050 1.00 15.37 344 ASN D O 1
ATOM 12542 N N . ASP D 1 345 ? 39.906 87.789 25.835 1.00 14.34 345 ASP D N 1
ATOM 12543 C CA . ASP D 1 345 ? 39.520 88.363 24.547 1.00 15.90 345 ASP D CA 1
ATOM 12544 C C . ASP D 1 345 ? 39.626 87.284 23.483 1.00 14.10 345 ASP D C 1
ATOM 12545 O O . ASP D 1 345 ? 40.078 86.171 23.766 1.00 15.21 345 ASP D O 1
ATOM 12550 N N . GLY D 1 346 ? 39.197 87.598 22.267 1.00 12.74 346 GLY D N 1
ATOM 12551 C CA . GLY D 1 346 ? 39.246 86.607 21.205 1.00 12.97 346 GLY D CA 1
ATOM 12552 C C . GLY D 1 346 ? 40.468 86.648 20.308 1.00 14.33 346 GLY D C 1
ATOM 12553 O O . GLY D 1 346 ? 40.806 85.642 19.678 1.00 12.85 346 GLY D O 1
ATOM 12554 N N . SER D 1 347 ? 41.142 87.795 20.255 1.00 10.56 347 SER D N 1
ATOM 12555 C CA . SER D 1 347 ? 42.315 87.958 19.393 1.00 12.36 347 SER D CA 1
ATOM 12556 C C . SER D 1 347 ? 43.635 87.471 19.981 1.00 12.24 347 SER D C 1
ATOM 12557 O O . SER D 1 347 ? 44.546 87.077 19.244 1.00 10.91 347 SER D O 1
ATOM 12560 N N . GLY D 1 348 ? 43.735 87.504 21.305 1.00 12.04 348 GLY D N 1
ATOM 12561 C CA . GLY D 1 348 ? 44.957 87.092 21.965 1.00 12.77 348 GLY D CA 1
ATOM 12562 C C . GLY D 1 348 ? 45.838 88.294 22.269 1.00 13.70 348 GLY D C 1
ATOM 12563 O O . GLY D 1 348 ? 46.941 88.146 22.788 1.00 13.24 348 GLY D O 1
ATOM 12564 N N . LEU D 1 349 ? 45.354 89.489 21.939 1.00 14.78 349 LEU D N 1
ATOM 12565 C CA . LEU D 1 349 ? 46.119 90.711 22.199 1.00 14.66 349 LEU D CA 1
ATOM 12566 C C . LEU D 1 349 ? 46.258 90.902 23.715 1.00 15.81 349 LEU D C 1
ATOM 12567 O O . LEU D 1 349 ? 47.311 91.318 24.213 1.00 15.57 349 LEU D O 1
ATOM 12572 N N . SER D 1 350 ? 45.189 90.591 24.441 1.00 15.16 350 SER D N 1
ATOM 12573 C CA . SER D 1 350 ? 45.177 90.737 25.894 1.00 15.25 350 SER D CA 1
ATOM 12574 C C . SER D 1 350 ? 46.176 89.867 26.645 1.00 17.20 350 SER D C 1
ATOM 12575 O O . SER D 1 350 ? 46.290 88.667 26.399 1.00 14.83 350 SER D O 1
ATOM 12578 N N . ARG D 1 351 ? 46.886 90.490 27.581 1.00 17.63 351 ARG D N 1
ATOM 12579 C CA . ARG D 1 351 ? 47.856 89.789 28.412 1.00 20.86 351 ARG D CA 1
ATOM 12580 C C . ARG D 1 351 ? 47.105 88.983 29.473 1.00 21.49 351 ARG D C 1
ATOM 12581 O O . ARG D 1 351 ? 47.713 88.260 30.268 1.00 20.73 351 ARG D O 1
ATOM 12589 N N . GLY D 1 352 ? 45.782 89.120 29.479 1.00 19.44 352 GLY D N 1
ATOM 12590 C CA . GLY D 1 352 ? 44.957 88.410 30.444 1.00 18.71 352 GLY D CA 1
ATOM 12591 C C . GLY D 1 352 ? 44.587 86.989 30.049 1.00 19.73 352 GLY D C 1
ATOM 12592 O O . GLY D 1 352 ? 44.039 86.237 30.860 1.00 18.22 352 GLY D O 1
ATOM 12593 N N . ASN D 1 353 ? 44.884 86.617 28.808 1.00 18.86 353 ASN D N 1
ATOM 12594 C CA . ASN D 1 353 ? 44.582 85.278 28.309 1.00 17.80 353 ASN D CA 1
ATOM 12595 C C . ASN D 1 353 ? 45.592 84.248 28.795 1.00 19.06 353 ASN D C 1
ATOM 12596 O O . ASN D 1 353 ? 46.757 84.565 29.036 1.00 15.93 353 ASN D O 1
ATOM 12601 N N . LEU D 1 354 ? 45.139 83.006 28.900 1.00 17.22 354 LEU D N 1
ATOM 12602 C CA . LEU D 1 354 ? 45.990 81.899 29.312 1.00 18.70 354 LEU D CA 1
ATOM 12603 C C . LEU D 1 354 ? 45.509 80.610 28.656 1.00 19.04 354 LEU D C 1
ATOM 12604 O O . LEU D 1 354 ? 44.308 80.385 28.522 1.00 18.88 354 LEU D O 1
ATOM 12609 N N . VAL D 1 355 ? 46.460 79.777 28.248 1.00 18.88 355 VAL D N 1
ATOM 12610 C CA . VAL D 1 355 ? 46.176 78.485 27.632 1.00 18.54 355 VAL D CA 1
ATOM 12611 C C . VAL D 1 355 ? 47.280 77.539 28.101 1.00 18.97 355 VAL D C 1
ATOM 12612 O O . VAL D 1 355 ? 48.142 77.931 28.888 1.00 18.76 355 VAL D O 1
ATOM 12616 N N . THR D 1 356 ? 47.233 76.293 27.637 1.00 18.65 356 THR D N 1
ATOM 12617 C CA . THR D 1 356 ? 48.267 75.304 27.935 1.00 18.68 356 THR D CA 1
ATOM 12618 C C . THR D 1 356 ? 48.478 74.570 26.618 1.00 16.35 356 THR D C 1
ATOM 12619 O O . THR D 1 356 ? 47.549 74.453 25.820 1.00 18.23 356 THR D O 1
ATOM 12623 N N . ALA D 1 357 ? 49.691 74.083 26.385 1.00 17.08 357 ALA D N 1
ATOM 12624 C CA . ALA D 1 357 ? 49.993 73.373 25.149 1.00 18.02 357 ALA D CA 1
ATOM 12625 C C . ALA D 1 357 ? 49.078 72.163 24.975 1.00 19.31 357 ALA D C 1
ATOM 12626 O O . ALA D 1 357 ? 48.652 71.850 23.862 1.00 17.30 357 ALA D O 1
ATOM 12628 N N . ASP D 1 358 ? 48.769 71.487 26.078 1.00 18.74 358 ASP D N 1
ATOM 12629 C CA . ASP D 1 358 ? 47.891 70.327 26.019 1.00 20.05 358 ASP D CA 1
ATOM 12630 C C . ASP D 1 358 ? 46.499 70.716 25.541 1.00 18.72 358 ASP D C 1
ATOM 12631 O O . ASP D 1 358 ? 45.873 69.981 24.777 1.00 20.60 358 ASP D O 1
ATOM 12636 N N . THR D 1 359 ? 46.017 71.872 25.993 1.00 17.19 359 THR D N 1
ATOM 12637 C CA . THR D 1 359 ? 44.693 72.357 25.613 1.00 18.61 359 THR D CA 1
ATOM 12638 C C . THR D 1 359 ? 44.655 72.680 24.121 1.00 17.61 359 THR D C 1
ATOM 12639 O O . THR D 1 359 ? 43.668 72.401 23.442 1.00 17.76 359 THR D O 1
ATOM 12643 N N . VAL D 1 360 ? 45.727 73.281 23.617 1.00 16.02 360 VAL D N 1
ATOM 12644 C CA . VAL D 1 360 ? 45.797 73.614 22.195 1.00 16.03 360 VAL D CA 1
ATOM 12645 C C . VAL D 1 360 ? 45.767 72.334 21.364 1.00 16.41 360 VAL D C 1
ATOM 12646 O O . VAL D 1 360 ? 45.017 72.230 20.395 1.00 16.61 360 VAL D O 1
ATOM 12650 N N . VAL D 1 361 ? 46.581 71.355 21.743 1.00 16.87 361 VAL D N 1
ATOM 12651 C CA . VAL D 1 361 ? 46.618 70.101 21.005 1.00 18.95 361 VAL D CA 1
ATOM 12652 C C . VAL D 1 361 ? 45.256 69.415 21.100 1.00 20.04 361 VAL D C 1
ATOM 12653 O O . VAL D 1 361 ? 44.795 68.790 20.144 1.00 19.67 361 VAL D O 1
ATOM 12657 N N . ASP D 1 362 ? 44.614 69.550 22.256 1.00 19.85 362 ASP D N 1
ATOM 12658 C CA . ASP D 1 362 ? 43.297 68.967 22.481 1.00 20.58 362 ASP D CA 1
ATOM 12659 C C . ASP D 1 362 ? 42.343 69.526 21.423 1.00 20.10 362 ASP D C 1
ATOM 12660 O O . ASP D 1 362 ? 41.636 68.778 20.747 1.00 20.34 362 ASP D O 1
ATOM 12665 N N . LEU D 1 363 ? 42.347 70.848 21.277 1.00 15.73 363 LEU D N 1
ATOM 12666 C CA . LEU D 1 363 ? 41.501 71.528 20.307 1.00 17.43 363 LEU D CA 1
ATOM 12667 C C . LEU D 1 363 ? 41.833 71.114 18.871 1.00 15.33 363 LEU D C 1
ATOM 12668 O O . LEU D 1 363 ? 40.936 70.891 18.064 1.00 16.29 363 LEU D O 1
ATOM 12673 N N . LEU D 1 364 ? 43.121 71.026 18.554 1.00 16.18 364 LEU D N 1
ATOM 12674 C CA . LEU D 1 364 ? 43.544 70.638 17.211 1.00 17.14 364 LEU D CA 1
ATOM 12675 C C . LEU D 1 364 ? 42.967 69.268 16.860 1.00 18.24 364 LEU D C 1
ATOM 12676 O O . LEU D 1 364 ? 42.599 69.008 15.712 1.00 16.52 364 LEU D O 1
ATOM 12681 N N . GLY D 1 365 ? 42.883 68.398 17.859 1.00 18.70 365 GLY D N 1
ATOM 12682 C CA . GLY D 1 365 ? 42.342 67.067 17.639 1.00 18.13 365 GLY D CA 1
ATOM 12683 C C . GLY D 1 365 ? 40.841 67.095 17.423 1.00 18.70 365 GLY D C 1
ATOM 12684 O O . GLY D 1 365 ? 40.331 66.491 16.478 1.00 18.82 365 GLY D O 1
ATOM 12685 N N . GLN D 1 366 ? 40.127 67.809 18.287 1.00 18.77 366 GLN D N 1
ATOM 12686 C CA . GLN D 1 366 ? 38.676 67.886 18.169 1.00 19.21 366 GLN D CA 1
ATOM 12687 C C . GLN D 1 366 ? 38.257 68.604 16.888 1.00 19.25 366 GLN D C 1
ATOM 12688 O O . GLN D 1 366 ? 37.303 68.198 16.229 1.00 18.69 366 GLN D O 1
ATOM 12694 N N . ALA D 1 367 ? 38.968 69.672 16.538 1.00 18.52 367 ALA D N 1
ATOM 12695 C CA . ALA D 1 367 ? 38.645 70.424 15.329 1.00 20.72 367 ALA D CA 1
ATOM 12696 C C . ALA D 1 367 ? 38.891 69.570 14.087 1.00 21.96 367 ALA D C 1
ATOM 12697 O O . ALA D 1 367 ? 38.161 69.662 13.099 1.00 20.86 367 ALA D O 1
ATOM 12699 N N . GLY D 1 368 ? 39.923 68.736 14.149 1.00 22.10 368 GLY D N 1
ATOM 12700 C CA . GLY D 1 368 ? 40.253 67.882 13.025 1.00 24.44 368 GLY D CA 1
ATOM 12701 C C . GLY D 1 368 ? 39.200 66.834 12.729 1.00 25.05 368 GLY D C 1
ATOM 12702 O O . GLY D 1 368 ? 39.177 66.265 11.637 1.00 27.82 368 GLY D O 1
ATOM 12703 N N . SER D 1 369 ? 38.322 66.583 13.694 1.00 26.05 369 SER D N 1
ATOM 12704 C CA . SER D 1 369 ? 37.262 65.591 13.533 1.00 26.34 369 SER D CA 1
ATOM 12705 C C . SER D 1 369 ? 35.892 66.245 13.377 1.00 26.72 369 SER D C 1
ATOM 12706 O O . SER D 1 369 ? 34.884 65.562 13.180 1.00 26.40 369 SER D O 1
ATOM 12709 N N . ALA D 1 370 ? 35.855 67.570 13.464 1.00 24.35 370 ALA D N 1
ATOM 12710 C CA . ALA D 1 370 ? 34.602 68.299 13.334 1.00 23.51 370 ALA D CA 1
ATOM 12711 C C . ALA D 1 370 ? 34.172 68.349 11.872 1.00 21.22 370 ALA D C 1
ATOM 12712 O O . ALA D 1 370 ? 35.002 68.255 10.970 1.00 21.95 370 ALA D O 1
ATOM 12714 N N . PRO D 1 371 ? 32.862 68.494 11.615 1.00 21.43 371 PRO D N 1
ATOM 12715 C CA . PRO D 1 371 ? 32.372 68.551 10.234 1.00 20.87 371 PRO D CA 1
ATOM 12716 C C . PRO D 1 371 ? 32.965 69.709 9.442 1.00 19.17 371 PRO D C 1
ATOM 12717 O O . PRO D 1 371 ? 33.012 69.672 8.214 1.00 18.77 371 PRO D O 1
ATOM 12721 N N . TRP D 1 372 ? 33.418 70.735 10.157 1.00 18.32 372 TRP D N 1
ATOM 12722 C CA . TRP D 1 372 ? 34.012 71.907 9.522 1.00 17.28 372 TRP D CA 1
ATOM 12723 C C . TRP D 1 372 ? 35.542 71.873 9.500 1.00 17.42 372 TRP D C 1
ATOM 12724 O O . TRP D 1 372 ? 36.185 72.891 9.231 1.00 17.30 372 TRP D O 1
ATOM 12735 N N . ALA D 1 373 ? 36.118 70.707 9.775 1.00 16.33 373 ALA D N 1
ATOM 12736 C CA . ALA D 1 373 ? 37.574 70.547 9.798 1.00 17.44 373 ALA D CA 1
ATOM 12737 C C . ALA D 1 373 ? 38.285 71.149 8.591 1.00 16.88 373 ALA D C 1
ATOM 12738 O O . ALA D 1 373 ? 39.359 71.737 8.725 1.00 18.37 373 ALA D O 1
ATOM 12740 N N . GLN D 1 374 ? 37.687 71.003 7.415 1.00 17.25 374 GLN D N 1
ATOM 12741 C CA . GLN D 1 374 ? 38.282 71.513 6.189 1.00 20.07 374 GLN D CA 1
ATOM 12742 C C . GLN D 1 374 ? 38.384 73.036 6.100 1.00 17.68 374 GLN D C 1
ATOM 12743 O O . GLN D 1 374 ? 39.448 73.566 5.778 1.00 16.42 374 GLN D O 1
ATOM 12749 N N . THR D 1 375 ? 37.293 73.747 6.366 1.00 17.03 375 THR D N 1
ATOM 12750 C CA . THR D 1 375 ? 37.347 75.208 6.284 1.00 20.56 375 THR D CA 1
ATOM 12751 C C . THR D 1 375 ? 38.299 75.741 7.352 1.00 18.99 375 THR D C 1
ATOM 12752 O O . THR D 1 375 ? 38.933 76.785 7.174 1.00 17.58 375 THR D O 1
ATOM 12756 N N . TRP D 1 376 ? 38.397 74.997 8.453 1.00 18.79 376 TRP D N 1
ATOM 12757 C CA . TRP D 1 376 ? 39.271 75.331 9.580 1.00 17.91 376 TRP D CA 1
ATOM 12758 C C . TRP D 1 376 ? 40.736 75.211 9.180 1.00 18.03 376 TRP D C 1
ATOM 12759 O O . TRP D 1 376 ? 41.521 76.148 9.347 1.00 16.43 376 TRP D O 1
ATOM 12770 N N . SER D 1 377 ? 41.095 74.053 8.642 1.00 16.04 377 SER D N 1
ATOM 12771 C CA . SER D 1 377 ? 42.459 73.805 8.208 1.00 17.24 377 SER D CA 1
ATOM 12772 C C . SER D 1 377 ? 42.868 74.770 7.102 1.00 16.53 377 SER D C 1
ATOM 12773 O O . SER D 1 377 ? 43.992 75.261 7.091 1.00 16.49 377 SER D O 1
ATOM 12776 N N . ALA D 1 378 ? 41.947 75.043 6.184 1.00 15.15 378 ALA D N 1
ATOM 12777 C CA . ALA D 1 378 ? 42.218 75.941 5.068 1.00 17.24 378 ALA D CA 1
ATOM 12778 C C . ALA D 1 378 ? 42.562 77.359 5.514 1.00 16.07 378 ALA D C 1
ATOM 12779 O O . ALA D 1 378 ? 43.235 78.092 4.792 1.00 17.04 378 ALA D O 1
ATOM 12781 N N . SER D 1 379 ? 42.108 77.749 6.701 1.00 13.24 379 SER D N 1
ATOM 12782 C CA . SER D 1 379 ? 42.378 79.099 7.187 1.00 14.20 379 SER D CA 1
ATOM 12783 C C . SER D 1 379 ? 43.772 79.264 7.791 1.00 13.95 379 SER D C 1
ATOM 12784 O O . SER D 1 379 ? 44.241 80.385 7.977 1.00 9.32 379 SER D O 1
ATOM 12787 N N . LEU D 1 380 ? 44.431 78.155 8.099 1.00 12.97 380 LEU D N 1
ATOM 12788 C CA . LEU D 1 380 ? 45.745 78.223 8.724 1.00 12.50 380 LEU D CA 1
ATOM 12789 C C . LEU D 1 380 ? 46.891 78.486 7.765 1.00 12.00 380 LEU D C 1
ATOM 12790 O O . LEU D 1 380 ? 46.965 77.898 6.689 1.00 11.01 380 LEU D O 1
ATOM 12795 N N . PRO D 1 381 ? 47.809 79.381 8.153 1.00 12.03 381 PRO D N 1
ATOM 12796 C CA . PRO D 1 381 ? 48.965 79.713 7.320 1.00 11.90 381 PRO D CA 1
ATOM 12797 C C . PRO D 1 381 ? 49.734 78.445 6.957 1.00 13.68 381 PRO D C 1
ATOM 12798 O O . PRO D 1 381 ? 49.894 77.553 7.798 1.00 11.06 381 PRO D O 1
ATOM 12802 N N . VAL D 1 382 ? 50.196 78.358 5.712 1.00 11.72 382 VAL D N 1
ATOM 12803 C CA . VAL D 1 382 ? 50.997 77.215 5.286 1.00 13.44 382 VAL D CA 1
ATOM 12804 C C . VAL D 1 382 ? 52.432 77.713 5.194 1.00 13.10 382 VAL D C 1
ATOM 12805 O O . VAL D 1 382 ? 52.731 78.656 4.464 1.00 10.89 382 VAL D O 1
ATOM 12809 N N . ALA D 1 383 ? 53.318 77.066 5.936 1.00 12.24 383 ALA D N 1
ATOM 12810 C CA . ALA D 1 383 ? 54.715 77.467 5.978 1.00 13.23 383 ALA D CA 1
ATOM 12811 C C . ALA D 1 383 ? 55.391 77.653 4.621 1.00 15.64 383 ALA D C 1
ATOM 12812 O O . ALA D 1 383 ? 55.281 76.807 3.741 1.00 10.26 383 ALA D O 1
ATOM 12814 N N . GLY D 1 384 ? 56.071 78.791 4.471 1.00 12.36 384 GLY D N 1
ATOM 12815 C CA . GLY D 1 384 ? 56.831 79.090 3.265 1.00 14.01 384 GLY D CA 1
ATOM 12816 C C . GLY D 1 384 ? 56.148 79.318 1.932 1.00 14.80 384 GLY D C 1
ATOM 12817 O O . GLY D 1 384 ? 56.822 79.377 0.900 1.00 15.81 384 GLY D O 1
ATOM 12818 N N . GLU D 1 385 ? 54.827 79.441 1.931 1.00 13.17 385 GLU D N 1
ATOM 12819 C CA . GLU D 1 385 ? 54.094 79.670 0.695 1.00 14.25 385 GLU D CA 1
ATOM 12820 C C . GLU D 1 385 ? 54.075 81.163 0.381 1.00 15.78 385 GLU D C 1
ATOM 12821 O O . GLU D 1 385 ? 53.634 81.977 1.195 1.00 12.61 385 GLU D O 1
ATOM 12827 N N . SER D 1 386 ? 54.567 81.500 -0.810 1.00 16.81 386 SER D N 1
ATOM 12828 C CA . SER D 1 386 ? 54.673 82.881 -1.284 1.00 18.50 386 SER D CA 1
ATOM 12829 C C . SER D 1 386 ? 53.387 83.679 -1.341 1.00 16.88 386 SER D C 1
ATOM 12830 O O . SER D 1 386 ? 53.371 84.853 -0.979 1.00 16.36 386 SER D O 1
ATOM 12833 N N . ASP D 1 387 ? 52.320 83.060 -1.826 1.00 15.62 387 ASP D N 1
ATOM 12834 C CA . ASP D 1 387 ? 51.039 83.744 -1.917 1.00 16.76 387 ASP D CA 1
ATOM 12835 C C . ASP D 1 387 ? 50.615 84.135 -0.509 1.00 16.38 387 ASP D C 1
ATOM 12836 O O . ASP D 1 387 ? 50.388 83.268 0.333 1.00 15.82 387 ASP D O 1
ATOM 12841 N N . PRO D 1 388 ? 50.500 85.446 -0.235 1.00 15.68 388 PRO D N 1
ATOM 12842 C CA . PRO D 1 388 ? 50.098 85.875 1.108 1.00 13.72 388 PRO D CA 1
ATOM 12843 C C . PRO D 1 388 ? 48.824 85.199 1.613 1.00 13.85 388 PRO D C 1
ATOM 12844 O O . PRO D 1 388 ? 48.718 84.885 2.796 1.00 10.04 388 PRO D O 1
ATOM 12848 N N . PHE D 1 389 ? 47.860 84.980 0.725 1.00 11.30 389 PHE D N 1
ATOM 12849 C CA . PHE D 1 389 ? 46.624 84.342 1.149 1.00 13.22 389 PHE D CA 1
ATOM 12850 C C . PHE D 1 389 ? 46.740 82.840 1.393 1.00 12.90 389 PHE D C 1
ATOM 12851 O O . PHE D 1 389 ? 45.768 82.198 1.774 1.00 14.95 389 PHE D O 1
ATOM 12859 N N . VAL D 1 390 ? 47.937 82.291 1.188 1.00 12.51 390 VAL D N 1
ATOM 12860 C CA . VAL D 1 390 ? 48.192 80.871 1.430 1.00 12.41 390 VAL D CA 1
ATOM 12861 C C . VAL D 1 390 ? 49.181 80.744 2.594 1.00 13.71 390 VAL D C 1
ATOM 12862 O O . VAL D 1 390 ? 48.939 80.008 3.555 1.00 10.82 390 VAL D O 1
ATOM 12866 N N . GLY D 1 391 ? 50.288 81.478 2.500 1.00 9.31 391 GLY D N 1
ATOM 12867 C CA . GLY D 1 391 ? 51.305 81.443 3.539 1.00 12.94 391 GLY D CA 1
ATOM 12868 C C . GLY D 1 391 ? 50.974 82.280 4.765 1.00 12.87 391 GLY D C 1
ATOM 12869 O O . GLY D 1 391 ? 51.366 81.938 5.883 1.00 10.76 391 GLY D O 1
ATOM 12870 N N . GLY D 1 392 ? 50.251 83.380 4.568 1.00 12.20 392 GLY D N 1
ATOM 12871 C CA . GLY D 1 392 ? 49.903 84.229 5.699 1.00 12.33 392 GLY D CA 1
ATOM 12872 C C . GLY D 1 392 ? 51.120 84.658 6.506 1.00 11.90 392 GLY D C 1
ATOM 12873 O O . GLY D 1 392 ? 52.151 85.035 5.936 1.00 12.71 392 GLY D O 1
ATOM 12874 N N . THR D 1 393 ? 51.019 84.584 7.832 1.00 11.56 393 THR D N 1
ATOM 12875 C CA . THR D 1 393 ? 52.119 84.995 8.697 1.00 11.85 393 THR D CA 1
ATOM 12876 C C . THR D 1 393 ? 53.326 84.056 8.676 1.00 13.42 393 THR D C 1
ATOM 12877 O O . THR D 1 393 ? 54.323 84.314 9.354 1.00 14.37 393 THR D O 1
ATOM 12881 N N . LEU D 1 394 ? 53.238 82.980 7.895 1.00 11.22 394 LEU D N 1
ATOM 12882 C CA . LEU D 1 394 ? 54.338 82.023 7.763 1.00 13.83 394 LEU D CA 1
ATOM 12883 C C . LEU D 1 394 ? 54.925 82.052 6.350 1.00 12.79 394 LEU D C 1
ATOM 12884 O O . LEU D 1 394 ? 55.767 81.221 6.001 1.00 12.51 394 LEU D O 1
ATOM 12889 N N . ALA D 1 395 ? 54.482 83.010 5.543 1.00 13.37 395 ALA D N 1
ATOM 12890 C CA . ALA D 1 395 ? 54.955 83.122 4.166 1.00 14.35 395 ALA D CA 1
ATOM 12891 C C . ALA D 1 395 ? 56.471 83.244 4.050 1.00 15.75 395 ALA D C 1
ATOM 12892 O O . ALA D 1 395 ? 57.065 82.753 3.092 1.00 15.82 395 ALA D O 1
ATOM 12894 N N . ASN D 1 396 ? 57.100 83.900 5.017 1.00 16.70 396 ASN D N 1
ATOM 12895 C CA . ASN D 1 396 ? 58.545 84.078 4.971 1.00 18.67 396 ASN D CA 1
ATOM 12896 C C . ASN D 1 396 ? 59.302 83.240 5.993 1.00 19.06 396 ASN D C 1
ATOM 12897 O O . ASN D 1 396 ? 60.413 83.590 6.393 1.00 17.92 396 ASN D O 1
ATOM 12902 N N . ARG D 1 397 ? 58.698 82.135 6.417 1.00 15.07 397 ARG D N 1
ATOM 12903 C CA . ARG D 1 397 ? 59.341 81.243 7.370 1.00 15.60 397 ARG D CA 1
ATOM 12904 C C . ARG D 1 397 ? 59.416 79.829 6.807 1.00 15.98 397 ARG D C 1
ATOM 12905 O O . ARG D 1 397 ? 58.531 79.392 6.071 1.00 11.87 397 ARG D O 1
ATOM 12913 N N . MET D 1 398 ? 60.502 79.134 7.137 1.00 15.59 398 MET D N 1
ATOM 12914 C CA . MET D 1 398 ? 60.724 77.758 6.709 1.00 15.29 398 MET D CA 1
ATOM 12915 C C . MET D 1 398 ? 60.817 77.515 5.204 1.00 17.23 398 MET D C 1
ATOM 12916 O O . MET D 1 398 ? 60.620 76.389 4.740 1.00 14.67 398 MET D O 1
ATOM 12921 N N . ARG D 1 399 ? 61.120 78.558 4.437 1.00 17.99 399 ARG D N 1
ATOM 12922 C CA . ARG D 1 399 ? 61.251 78.383 2.993 1.00 19.01 399 ARG D CA 1
ATOM 12923 C C . ARG D 1 399 ? 62.474 77.518 2.722 1.00 19.45 399 ARG D C 1
ATOM 12924 O O . ARG D 1 399 ? 63.479 77.628 3.422 1.00 17.17 399 ARG D O 1
ATOM 12932 N N . GLY D 1 400 ? 62.382 76.658 1.713 1.00 16.75 400 GLY D N 1
ATOM 12933 C CA . GLY D 1 400 ? 63.502 75.802 1.370 1.00 19.31 400 GLY D CA 1
ATOM 12934 C C . GLY D 1 400 ? 63.731 74.642 2.322 1.00 17.65 400 GLY D C 1
ATOM 12935 O O . GLY D 1 400 ? 64.755 73.958 2.242 1.00 22.20 400 GLY D O 1
ATOM 12936 N N . THR D 1 401 ? 62.785 74.409 3.226 1.00 16.77 401 THR D N 1
ATOM 12937 C CA . THR D 1 401 ? 62.906 73.316 4.183 1.00 15.47 401 THR D CA 1
ATOM 12938 C C . THR D 1 401 ? 61.826 72.271 3.936 1.00 15.59 401 THR D C 1
ATOM 12939 O O . THR D 1 401 ? 60.929 72.469 3.116 1.00 15.32 401 THR D O 1
ATOM 12943 N N . ALA D 1 402 ? 61.918 71.162 4.664 1.00 16.77 402 ALA D N 1
ATOM 12944 C CA . ALA D 1 402 ? 60.948 70.078 4.555 1.00 16.97 402 ALA D CA 1
ATOM 12945 C C . ALA D 1 402 ? 59.560 70.535 5.013 1.00 15.99 402 ALA D C 1
ATOM 12946 O O . ALA D 1 402 ? 58.553 69.899 4.704 1.00 14.05 402 ALA D O 1
ATOM 12948 N N . ALA D 1 403 ? 59.506 71.641 5.749 1.00 15.37 403 ALA D N 1
ATOM 12949 C CA . ALA D 1 403 ? 58.234 72.157 6.247 1.00 14.98 403 ALA D CA 1
ATOM 12950 C C . ALA D 1 403 ? 57.491 73.047 5.252 1.00 14.10 403 ALA D C 1
ATOM 12951 O O . ALA D 1 403 ? 56.293 73.291 5.407 1.00 12.66 403 ALA D O 1
ATOM 12953 N N . GLU D 1 404 ? 58.195 73.533 4.235 1.00 14.36 404 GLU D N 1
ATOM 12954 C CA . GLU D 1 404 ? 57.578 74.407 3.243 1.00 15.21 404 GLU D CA 1
ATOM 12955 C C . GLU D 1 404 ? 56.434 73.705 2.528 1.00 15.63 404 GLU D C 1
ATOM 12956 O O . GLU D 1 404 ? 56.624 72.633 1.957 1.00 13.70 404 GLU D O 1
ATOM 12962 N N . GLY D 1 405 ? 55.255 74.320 2.558 1.00 12.40 405 GLY D N 1
ATOM 12963 C CA . GLY D 1 405 ? 54.092 73.747 1.900 1.00 12.75 405 GLY D CA 1
ATOM 12964 C C . GLY D 1 405 ? 53.480 72.575 2.636 1.00 13.70 405 GLY D C 1
ATOM 12965 O O . GLY D 1 405 ? 52.576 71.917 2.116 1.00 14.36 405 GLY D O 1
ATOM 12966 N N . VAL D 1 406 ? 53.954 72.327 3.856 1.00 11.84 406 VAL D N 1
ATOM 12967 C CA . VAL D 1 406 ? 53.472 71.216 4.667 1.00 13.09 406 VAL D CA 1
ATOM 12968 C C . VAL D 1 406 ? 52.899 71.638 6.024 1.00 13.03 406 VAL D C 1
ATOM 12969 O O . VAL D 1 406 ? 51.757 71.313 6.361 1.00 13.01 406 VAL D O 1
ATOM 12973 N N . VAL D 1 407 ? 53.696 72.345 6.813 1.00 11.31 407 VAL D N 1
ATOM 12974 C CA . VAL D 1 407 ? 53.237 72.768 8.129 1.00 11.17 407 VAL D CA 1
ATOM 12975 C C . VAL D 1 407 ? 52.098 73.788 8.042 1.00 12.51 407 VAL D C 1
ATOM 12976 O O . VAL D 1 407 ? 52.243 74.851 7.437 1.00 12.18 407 VAL D O 1
ATOM 12980 N N . GLU D 1 408 ? 50.952 73.441 8.622 1.00 11.68 408 GLU D N 1
ATOM 12981 C CA . GLU D 1 408 ? 49.789 74.332 8.651 1.00 13.36 408 GLU D CA 1
ATOM 12982 C C . GLU D 1 408 ? 49.667 74.749 10.117 1.00 15.15 408 GLU D C 1
ATOM 12983 O O . GLU D 1 408 ? 49.249 73.954 10.956 1.00 12.47 408 GLU D O 1
ATOM 12989 N N . ALA D 1 409 ? 50.017 75.995 10.428 1.00 13.39 409 ALA D N 1
ATOM 12990 C CA . ALA D 1 409 ? 49.983 76.422 11.820 1.00 12.92 409 ALA D CA 1
ATOM 12991 C C . ALA D 1 409 ? 49.664 77.891 12.062 1.00 14.95 409 ALA D C 1
ATOM 12992 O O . ALA D 1 409 ? 49.889 78.744 11.207 1.00 12.50 409 ALA D O 1
ATOM 12994 N N . LYS D 1 410 ? 49.147 78.177 13.253 1.00 13.29 410 LYS D N 1
ATOM 12995 C CA . LYS D 1 410 ? 48.811 79.541 13.632 1.00 13.82 410 LYS D CA 1
ATOM 12996 C C . LYS D 1 410 ? 49.956 80.164 14.427 1.00 13.56 410 LYS D C 1
ATOM 12997 O O . LYS D 1 410 ? 50.549 79.517 15.291 1.00 12.00 410 LYS D O 1
ATOM 13003 N N . THR D 1 411 ? 50.254 81.427 14.141 1.00 11.12 411 THR D N 1
ATOM 13004 C CA . THR D 1 411 ? 51.333 82.133 14.825 1.00 13.89 411 THR D CA 1
ATOM 13005 C C . THR D 1 411 ? 50.811 82.971 15.988 1.00 12.61 411 THR D C 1
ATOM 13006 O O . THR D 1 411 ? 49.613 83.012 16.243 1.00 9.38 411 THR D O 1
ATOM 13010 N N . GLY D 1 412 ? 51.719 83.646 16.686 1.00 14.18 412 GLY D N 1
ATOM 13011 C CA . GLY D 1 412 ? 51.306 84.478 17.800 1.00 13.45 412 GLY D CA 1
ATOM 13012 C C . GLY D 1 412 ? 52.508 84.996 18.555 1.00 16.81 412 GLY D C 1
ATOM 13013 O O . GLY D 1 412 ? 53.149 84.249 19.288 1.00 16.38 412 GLY D O 1
ATOM 13014 N N . THR D 1 413 ? 52.822 86.275 18.372 1.00 15.74 413 THR D N 1
ATOM 13015 C CA . THR D 1 413 ? 53.969 86.868 19.048 1.00 17.50 413 THR D CA 1
ATOM 13016 C C . THR D 1 413 ? 53.722 88.259 19.614 1.00 15.88 413 THR D C 1
ATOM 13017 O O . THR D 1 413 ? 53.121 89.116 18.966 1.00 14.41 413 THR D O 1
ATOM 13021 N N . MET D 1 414 ? 54.199 88.455 20.838 1.00 15.44 414 MET D N 1
ATOM 13022 C CA . MET D 1 414 ? 54.115 89.722 21.554 1.00 17.32 414 MET D CA 1
ATOM 13023 C C . MET D 1 414 ? 55.389 89.801 22.383 1.00 15.76 414 MET D C 1
ATOM 13024 O O . MET D 1 414 ? 56.189 88.862 22.404 1.00 14.53 414 MET D O 1
ATOM 13029 N N . SER D 1 415 ? 55.569 90.912 23.086 1.00 16.70 415 SER D N 1
ATOM 13030 C CA . SER D 1 415 ? 56.742 91.069 23.936 1.00 17.62 415 SER D CA 1
ATOM 13031 C C . SER D 1 415 ? 56.783 89.895 24.924 1.00 18.20 415 SER D C 1
ATOM 13032 O O . SER D 1 415 ? 55.823 89.673 25.663 1.00 17.95 415 SER D O 1
ATOM 13035 N N . GLY D 1 416 ? 57.880 89.139 24.911 1.00 18.08 416 GLY D N 1
ATOM 13036 C CA . GLY D 1 416 ? 58.035 88.010 25.811 1.00 18.68 416 GLY D CA 1
ATOM 13037 C C . GLY D 1 416 ? 57.076 86.846 25.609 1.00 18.20 416 GLY D C 1
ATOM 13038 O O . GLY D 1 416 ? 56.991 85.964 26.458 1.00 17.59 416 GLY D O 1
ATOM 13039 N N . VAL D 1 417 ? 56.363 86.828 24.484 1.00 17.38 417 VAL D N 1
ATOM 13040 C CA . VAL D 1 417 ? 55.397 85.764 24.199 1.00 13.53 417 VAL D CA 1
ATOM 13041 C C . VAL D 1 417 ? 55.448 85.341 22.728 1.00 13.47 417 VAL D C 1
ATOM 13042 O O . VAL D 1 417 ? 55.407 86.188 21.843 1.00 12.64 417 VAL D O 1
ATOM 13046 N N . SER D 1 418 ? 55.534 84.038 22.468 1.00 12.76 418 SER D N 1
ATOM 13047 C CA . SER D 1 418 ? 55.549 83.544 21.088 1.00 14.36 418 SER D CA 1
ATOM 13048 C C . SER D 1 418 ? 55.033 82.111 21.016 1.00 17.56 418 SER D C 1
ATOM 13049 O O . SER D 1 418 ? 55.360 81.277 21.866 1.00 16.87 418 SER D O 1
ATOM 13052 N N . ALA D 1 419 ? 54.234 81.828 19.992 1.00 14.84 419 ALA D N 1
ATOM 13053 C CA . ALA D 1 419 ? 53.662 80.500 19.833 1.00 14.79 419 ALA D CA 1
ATOM 13054 C C . ALA D 1 419 ? 53.470 80.074 18.382 1.00 15.60 419 ALA D C 1
ATOM 13055 O O . ALA D 1 419 ? 53.313 80.897 17.479 1.00 14.28 419 ALA D O 1
ATOM 13057 N N . LEU D 1 420 ? 53.474 78.763 18.182 1.00 13.87 420 LEU D N 1
ATOM 13058 C CA . LEU D 1 420 ? 53.277 78.167 16.870 1.00 13.50 420 LEU D CA 1
ATOM 13059 C C . LEU D 1 420 ? 52.589 76.828 17.111 1.00 14.75 420 LEU D C 1
ATOM 13060 O O . LEU D 1 420 ? 53.150 75.939 17.756 1.00 13.81 420 LEU D O 1
ATOM 13065 N N . SER D 1 421 ? 51.369 76.691 16.604 1.00 14.22 421 SER D N 1
ATOM 13066 C CA . SER D 1 421 ? 50.614 75.457 16.788 1.00 13.54 421 SER D CA 1
ATOM 13067 C C . SER D 1 421 ? 49.873 75.080 15.512 1.00 14.39 421 SER D C 1
ATOM 13068 O O . SER D 1 421 ? 49.301 75.935 14.837 1.00 14.31 421 SER D O 1
ATOM 13071 N N . GLY D 1 422 ? 49.881 73.794 15.186 1.00 14.87 422 GLY D N 1
ATOM 13072 C CA . GLY D 1 422 ? 49.198 73.359 13.983 1.00 15.50 422 GLY D CA 1
ATOM 13073 C C . GLY D 1 422 ? 49.332 71.886 13.657 1.00 16.93 422 GLY D C 1
ATOM 13074 O O . GLY D 1 422 ? 49.502 71.046 14.547 1.00 14.84 422 GLY D O 1
ATOM 13075 N N . TYR D 1 423 ? 49.272 71.585 12.363 1.00 15.79 423 TYR D N 1
ATOM 13076 C CA . TYR D 1 423 ? 49.344 70.215 11.861 1.00 16.16 423 TYR D CA 1
ATOM 13077 C C . TYR D 1 423 ? 50.523 69.997 10.928 1.00 16.72 423 TYR D C 1
ATOM 13078 O O . TYR D 1 423 ? 51.015 70.932 10.291 1.00 16.49 423 TYR D O 1
ATOM 13087 N N . VAL D 1 424 ? 50.953 68.742 10.841 1.00 15.86 424 VAL D N 1
ATOM 13088 C CA . VAL D 1 424 ? 52.044 68.346 9.971 1.00 15.73 424 VAL D CA 1
ATOM 13089 C C . VAL D 1 424 ? 51.628 67.057 9.263 1.00 17.35 424 VAL D C 1
ATOM 13090 O O . VAL D 1 424 ? 51.772 65.967 9.812 1.00 18.49 424 VAL D O 1
ATOM 13094 N N . PRO D 1 425 ? 51.079 67.172 8.044 1.00 18.40 425 PRO D N 1
ATOM 13095 C CA . PRO D 1 425 ? 50.655 65.987 7.290 1.00 18.75 425 PRO D CA 1
ATOM 13096 C C . PRO D 1 425 ? 51.851 65.343 6.598 1.00 20.86 425 PRO D C 1
ATOM 13097 O O . PRO D 1 425 ? 52.879 65.990 6.391 1.00 20.45 425 PRO D O 1
ATOM 13101 N N . GLY D 1 426 ? 51.715 64.074 6.236 1.00 20.61 426 GLY D N 1
ATOM 13102 C CA . GLY D 1 426 ? 52.808 63.388 5.576 1.00 23.23 426 GLY D CA 1
ATOM 13103 C C . GLY D 1 426 ? 52.571 61.894 5.444 1.00 24.67 426 GLY D C 1
ATOM 13104 O O . GLY D 1 426 ? 51.742 61.332 6.159 1.00 24.59 426 GLY D O 1
ATOM 13105 N N . PRO D 1 427 ? 53.294 61.225 4.531 1.00 26.93 427 PRO D N 1
ATOM 13106 C CA . PRO D 1 427 ? 53.188 59.785 4.274 1.00 28.76 427 PRO D CA 1
ATOM 13107 C C . PRO D 1 427 ? 53.359 58.915 5.516 1.00 30.68 427 PRO D C 1
ATOM 13108 O O . PRO D 1 427 ? 52.921 57.765 5.539 1.00 30.55 427 PRO D O 1
ATOM 13112 N N . GLU D 1 428 ? 54.003 59.460 6.543 1.00 32.45 428 GLU D N 1
ATOM 13113 C CA . GLU D 1 428 ? 54.218 58.715 7.778 1.00 33.99 428 GLU D CA 1
ATOM 13114 C C . GLU D 1 428 ? 53.089 58.920 8.776 1.00 34.46 428 GLU D C 1
ATOM 13115 O O . GLU D 1 428 ? 53.049 58.269 9.820 1.00 35.27 428 GLU D O 1
ATOM 13121 N N . GLY D 1 429 ? 52.172 59.824 8.453 1.00 34.11 429 GLY D N 1
ATOM 13122 C CA . GLY D 1 429 ? 51.057 60.092 9.343 1.00 33.56 429 GLY D CA 1
ATOM 13123 C C . GLY D 1 429 ? 51.042 61.536 9.807 1.00 33.08 429 GLY D C 1
ATOM 13124 O O . GLY D 1 429 ? 52.088 62.101 10.120 1.00 32.81 429 GLY D O 1
ATOM 13125 N N . GLU D 1 430 ? 49.854 62.131 9.851 1.00 31.91 430 GLU D N 1
ATOM 13126 C CA . GLU D 1 430 ? 49.713 63.519 10.275 1.00 29.74 430 GLU D CA 1
ATOM 13127 C C . GLU D 1 430 ? 49.957 63.712 11.769 1.00 27.59 430 GLU D C 1
ATOM 13128 O O . GLU D 1 430 ? 49.596 62.869 12.591 1.00 25.09 430 GLU D O 1
ATOM 13134 N N . LEU D 1 431 ? 50.571 64.840 12.105 1.00 23.02 431 LEU D N 1
ATOM 13135 C CA . LEU D 1 431 ? 50.873 65.180 13.484 1.00 21.09 431 LEU D CA 1
ATOM 13136 C C . LEU D 1 431 ? 50.205 66.508 13.833 1.00 20.18 431 LEU D C 1
ATOM 13137 O O . LEU D 1 431 ? 49.893 67.310 12.950 1.00 18.94 431 LEU D O 1
ATOM 13142 N N . ALA D 1 432 ? 49.977 66.717 15.124 1.00 19.53 432 ALA D N 1
ATOM 13143 C CA . ALA D 1 432 ? 49.397 67.950 15.640 1.00 16.51 432 ALA D CA 1
ATOM 13144 C C . ALA D 1 432 ? 50.390 68.392 16.706 1.00 18.60 432 ALA D C 1
ATOM 13145 O O . ALA D 1 432 ? 50.917 67.560 17.453 1.00 17.23 432 ALA D O 1
ATOM 13147 N N . PHE D 1 433 ? 50.654 69.692 16.783 1.00 15.16 433 PHE D N 1
ATOM 13148 C CA . PHE D 1 433 ? 51.622 70.180 17.753 1.00 16.01 433 PHE D CA 1
ATOM 13149 C C . PHE D 1 433 ? 51.305 71.574 18.260 1.00 16.39 433 PHE D C 1
ATOM 13150 O O . PHE D 1 433 ? 50.557 72.329 17.639 1.00 16.30 433 PHE D O 1
ATOM 13158 N N . SER D 1 434 ? 51.887 71.904 19.403 1.00 15.58 434 SER D N 1
ATOM 13159 C CA . SER D 1 434 ? 51.717 73.215 19.987 1.00 15.58 434 SER D CA 1
ATOM 13160 C C . SER D 1 434 ? 53.008 73.601 20.687 1.00 16.58 434 SER D C 1
ATOM 13161 O O . SER D 1 434 ? 53.535 72.841 21.503 1.00 16.41 434 SER D O 1
ATOM 13164 N N . ILE D 1 435 ? 53.523 74.775 20.339 1.00 14.57 435 ILE D N 1
ATOM 13165 C CA . ILE D 1 435 ? 54.736 75.307 20.946 1.00 14.94 435 ILE D CA 1
ATOM 13166 C C . ILE D 1 435 ? 54.367 76.684 21.493 1.00 18.10 435 ILE D C 1
ATOM 13167 O O . ILE D 1 435 ? 53.948 77.564 20.740 1.00 17.83 435 ILE D O 1
ATOM 13172 N N . VAL D 1 436 ? 54.499 76.861 22.806 1.00 17.25 436 VAL D N 1
ATOM 13173 C CA . VAL D 1 436 ? 54.182 78.138 23.439 1.00 18.72 436 VAL D CA 1
ATOM 13174 C C . VAL D 1 436 ? 55.349 78.553 24.330 1.00 19.76 436 VAL D C 1
ATOM 13175 O O . VAL D 1 436 ? 55.677 77.870 25.301 1.00 19.06 436 VAL D O 1
ATOM 13179 N N . ASN D 1 437 ? 55.972 79.675 23.980 1.00 18.68 437 ASN D N 1
ATOM 13180 C CA . ASN D 1 437 ? 57.116 80.197 24.713 1.00 19.19 437 ASN D CA 1
ATOM 13181 C C . ASN D 1 437 ? 56.753 81.470 25.470 1.00 20.58 437 ASN D C 1
ATOM 13182 O O . ASN D 1 437 ? 56.179 82.399 24.901 1.00 18.60 437 ASN D O 1
ATOM 13187 N N . ASN D 1 438 ? 57.087 81.502 26.757 1.00 19.30 438 ASN D N 1
ATOM 13188 C CA . ASN D 1 438 ? 56.839 82.664 27.610 1.00 21.91 438 ASN D CA 1
ATOM 13189 C C . ASN D 1 438 ? 58.114 82.923 28.413 1.00 22.25 438 ASN D C 1
ATOM 13190 O O . ASN D 1 438 ? 58.800 81.982 28.804 1.00 21.74 438 ASN D O 1
ATOM 13195 N N . GLY D 1 439 ? 58.439 84.189 28.649 1.00 22.97 439 GLY D N 1
ATOM 13196 C CA . GLY D 1 439 ? 59.607 84.488 29.463 1.00 24.62 439 GLY D CA 1
ATOM 13197 C C . GLY D 1 439 ? 60.951 84.767 28.818 1.00 25.19 439 GLY D C 1
ATOM 13198 O O . GLY D 1 439 ? 61.861 85.223 29.509 1.00 25.38 439 GLY D O 1
ATOM 13199 N N . HIS D 1 440 ? 61.110 84.482 27.529 1.00 23.91 440 HIS D N 1
ATOM 13200 C CA . HIS D 1 440 ? 62.382 84.763 26.875 1.00 23.70 440 HIS D CA 1
ATOM 13201 C C . HIS D 1 440 ? 62.569 86.278 26.931 1.00 24.95 440 HIS D C 1
ATOM 13202 O O . HIS D 1 440 ? 61.592 87.026 27.001 1.00 24.30 440 HIS D O 1
ATOM 13209 N N . SER D 1 441 ? 63.817 86.734 26.896 1.00 26.04 441 SER D N 1
ATOM 13210 C CA . SER D 1 441 ? 64.094 88.164 26.975 1.00 27.25 441 SER D CA 1
ATOM 13211 C C . SER D 1 441 ? 64.391 88.857 25.643 1.00 28.34 441 SER D C 1
ATOM 13212 O O . SER D 1 441 ? 64.147 90.056 25.496 1.00 32.42 441 SER D O 1
ATOM 13215 N N . GLY D 1 442 ? 64.915 88.120 24.674 1.00 26.05 442 GLY D N 1
ATOM 13216 C CA . GLY D 1 442 ? 65.211 88.740 23.393 1.00 24.47 442 GLY D CA 1
ATOM 13217 C C . GLY D 1 442 ? 64.050 88.630 22.426 1.00 22.64 442 GLY D C 1
ATOM 13218 O O . GLY D 1 442 ? 62.890 88.536 22.842 1.00 22.82 442 GLY D O 1
ATOM 13219 N N . PRO D 1 443 ? 64.324 88.651 21.116 1.00 21.54 443 PRO D N 1
ATOM 13220 C CA . PRO D 1 443 ? 63.226 88.540 20.155 1.00 20.27 443 PRO D CA 1
ATOM 13221 C C . PRO D 1 443 ? 62.600 87.156 20.243 1.00 19.90 443 PRO D C 1
ATOM 13222 O O . PRO D 1 443 ? 63.232 86.220 20.728 1.00 18.61 443 PRO D O 1
ATOM 13226 N N . ALA D 1 444 ? 61.360 87.036 19.781 1.00 17.38 444 ALA D N 1
ATOM 13227 C CA . ALA D 1 444 ? 60.658 85.761 19.803 1.00 18.34 444 ALA D CA 1
ATOM 13228 C C . ALA D 1 444 ? 61.556 84.653 19.251 1.00 17.89 444 ALA D C 1
ATOM 13229 O O . ALA D 1 444 ? 62.267 84.853 18.266 1.00 15.29 444 ALA D O 1
ATOM 13231 N N . PRO D 1 445 ? 61.541 83.469 19.886 1.00 17.96 445 PRO D N 1
ATOM 13232 C CA . PRO D 1 445 ? 62.370 82.351 19.423 1.00 17.68 445 PRO D CA 1
ATOM 13233 C C . PRO D 1 445 ? 61.765 81.645 18.204 1.00 20.07 445 PRO D C 1
ATOM 13234 O O . PRO D 1 445 ? 61.462 80.452 18.244 1.00 19.81 445 PRO D O 1
ATOM 13238 N N . LEU D 1 446 ? 61.600 82.398 17.122 1.00 18.65 446 LEU D N 1
ATOM 13239 C CA . LEU D 1 446 ? 61.026 81.870 15.892 1.00 19.93 446 LEU D CA 1
ATOM 13240 C C . LEU D 1 446 ? 61.895 80.776 15.277 1.00 20.54 446 LEU D C 1
ATOM 13241 O O . LEU D 1 446 ? 61.377 79.787 14.760 1.00 18.33 446 LEU D O 1
ATOM 13246 N N . ALA D 1 447 ? 63.213 80.952 15.339 1.00 19.78 447 ALA D N 1
ATOM 13247 C CA . ALA D 1 447 ? 64.139 79.962 14.792 1.00 20.33 447 ALA D CA 1
ATOM 13248 C C . ALA D 1 447 ? 63.993 78.629 15.519 1.00 19.92 447 ALA D C 1
ATOM 13249 O O . ALA D 1 447 ? 64.148 77.568 14.920 1.00 19.21 447 ALA D O 1
ATOM 13251 N N . VAL D 1 448 ? 63.712 78.687 16.817 1.00 19.85 448 VAL D N 1
ATOM 13252 C CA . VAL D 1 448 ? 63.528 77.474 17.606 1.00 17.42 448 VAL D CA 1
ATOM 13253 C C . VAL D 1 448 ? 62.244 76.797 17.144 1.00 17.94 448 VAL D C 1
ATOM 13254 O O . VAL D 1 448 ? 62.205 75.586 16.920 1.00 15.54 448 VAL D O 1
ATOM 13258 N N . GLN D 1 449 ? 61.188 77.589 17.005 1.00 14.95 449 GLN D N 1
ATOM 13259 C CA . GLN D 1 449 ? 59.909 77.060 16.559 1.00 16.13 449 GLN D CA 1
ATOM 13260 C C . GLN D 1 449 ? 60.043 76.439 15.170 1.00 16.91 449 GLN D C 1
ATOM 13261 O O . GLN D 1 449 ? 59.570 75.328 14.938 1.00 17.08 449 GLN D O 1
ATOM 13267 N N . ASP D 1 450 ? 60.686 77.158 14.252 1.00 16.73 450 ASP D N 1
ATOM 13268 C CA . ASP D 1 450 ? 60.869 76.658 12.890 1.00 18.04 450 ASP D CA 1
ATOM 13269 C C . ASP D 1 450 ? 61.663 75.353 12.884 1.00 18.15 450 ASP D C 1
ATOM 13270 O O . ASP D 1 450 ? 61.345 74.428 12.136 1.00 15.75 450 ASP D O 1
ATOM 13275 N N . ALA D 1 451 ? 62.698 75.284 13.715 1.00 17.69 451 ALA D N 1
ATOM 13276 C CA . ALA D 1 451 ? 63.526 74.083 13.790 1.00 19.28 451 ALA D CA 1
ATOM 13277 C C . ALA D 1 451 ? 62.703 72.880 14.231 1.00 18.47 451 ALA D C 1
ATOM 13278 O O . ALA D 1 451 ? 62.889 71.769 13.731 1.00 18.14 451 ALA D O 1
ATOM 13280 N N . ILE D 1 452 ? 61.792 73.095 15.172 1.00 18.98 452 ILE D N 1
ATOM 13281 C CA . ILE D 1 452 ? 60.956 72.003 15.644 1.00 18.52 452 ILE D CA 1
ATOM 13282 C C . ILE D 1 452 ? 59.975 71.591 14.550 1.00 19.41 452 ILE D C 1
ATOM 13283 O O . ILE D 1 452 ? 59.820 70.404 14.263 1.00 18.71 452 ILE D O 1
ATOM 13288 N N . ALA D 1 453 ? 59.336 72.576 13.924 1.00 17.32 453 ALA D N 1
ATOM 13289 C CA . ALA D 1 453 ? 58.374 72.313 12.857 1.00 16.72 453 ALA D CA 1
ATOM 13290 C C . ALA D 1 453 ? 59.030 71.567 11.693 1.00 17.33 453 ALA D C 1
ATOM 13291 O O . ALA D 1 453 ? 58.436 70.660 11.108 1.00 17.61 453 ALA D O 1
ATOM 13293 N N . VAL D 1 454 ? 60.249 71.965 11.348 1.00 15.54 454 VAL D N 1
ATOM 13294 C CA . VAL D 1 454 ? 60.977 71.319 10.263 1.00 18.19 454 VAL D CA 1
ATOM 13295 C C . VAL D 1 454 ? 61.286 69.873 10.667 1.00 18.00 454 VAL D C 1
ATOM 13296 O O . VAL D 1 454 ? 61.119 68.944 9.872 1.00 17.88 454 VAL D O 1
ATOM 13300 N N . ARG D 1 455 ? 61.730 69.688 11.907 1.00 16.63 455 ARG D N 1
ATOM 13301 C CA . ARG D 1 455 ? 62.041 68.347 12.401 1.00 18.26 455 ARG D CA 1
ATOM 13302 C C . ARG D 1 455 ? 60.808 67.451 12.340 1.00 17.60 455 ARG D C 1
ATOM 13303 O O . ARG D 1 455 ? 60.907 66.266 12.014 1.00 16.77 455 ARG D O 1
ATOM 13311 N N . LEU D 1 456 ? 59.648 68.022 12.661 1.00 15.83 456 LEU D N 1
ATOM 13312 C CA . LEU D 1 456 ? 58.394 67.279 12.637 1.00 16.17 456 LEU D CA 1
ATOM 13313 C C . LEU D 1 456 ? 58.001 66.918 11.210 1.00 17.26 456 LEU D C 1
ATOM 13314 O O . LEU D 1 456 ? 57.514 65.813 10.951 1.00 15.50 456 LEU D O 1
ATOM 13319 N N . ALA D 1 457 ? 58.203 67.850 10.282 1.00 15.55 457 ALA D N 1
ATOM 13320 C CA . ALA D 1 457 ? 57.892 67.588 8.881 1.00 13.71 457 ALA D CA 1
ATOM 13321 C C . ALA D 1 457 ? 58.749 66.418 8.391 1.00 15.38 457 ALA D C 1
ATOM 13322 O O . ALA D 1 457 ? 58.277 65.550 7.657 1.00 14.02 457 ALA D O 1
ATOM 13324 N N . GLU D 1 458 ? 60.015 66.405 8.796 1.00 16.66 458 GLU D N 1
ATOM 13325 C CA . GLU D 1 458 ? 60.913 65.333 8.396 1.00 18.30 458 GLU D CA 1
ATOM 13326 C C . GLU D 1 458 ? 60.439 64.010 8.999 1.00 18.24 458 GLU D C 1
ATOM 13327 O O . GLU D 1 458 ? 60.505 62.964 8.353 1.00 17.73 458 GLU D O 1
ATOM 13333 N N . TYR D 1 459 ? 59.957 64.059 10.236 1.00 18.71 459 TYR D N 1
ATOM 13334 C CA . TYR D 1 459 ? 59.449 62.861 10.908 1.00 19.73 459 TYR D CA 1
ATOM 13335 C C . TYR D 1 459 ? 58.205 62.350 10.182 1.00 21.10 459 TYR D C 1
ATOM 13336 O O . TYR D 1 459 ? 57.981 61.140 10.084 1.00 20.03 459 TYR D O 1
ATOM 13345 N N . ALA D 1 460 ? 57.394 63.279 9.682 1.00 18.69 460 ALA D N 1
ATOM 13346 C CA . ALA D 1 460 ? 56.176 62.924 8.968 1.00 19.88 460 ALA D CA 1
ATOM 13347 C C . ALA D 1 460 ? 56.495 62.352 7.589 1.00 20.69 460 ALA D C 1
ATOM 13348 O O . ALA D 1 460 ? 55.591 61.952 6.856 1.00 21.00 460 ALA D O 1
ATOM 13350 N N . GLY D 1 461 ? 57.777 62.323 7.239 1.00 19.59 461 GLY D N 1
ATOM 13351 C CA . GLY D 1 461 ? 58.180 61.762 5.962 1.00 20.37 461 GLY D CA 1
ATOM 13352 C C . GLY D 1 461 ? 58.516 62.728 4.843 1.00 21.84 461 GLY D C 1
ATOM 13353 O O . GLY D 1 461 ? 58.480 62.347 3.672 1.00 21.19 461 GLY D O 1
ATOM 13354 N N . HIS D 1 462 ? 58.851 63.968 5.192 1.00 18.92 462 HIS D N 1
ATOM 13355 C CA . HIS D 1 462 ? 59.198 64.977 4.190 1.00 19.37 462 HIS D CA 1
ATOM 13356 C C . HIS D 1 462 ? 60.692 65.256 4.131 1.00 18.64 462 HIS D C 1
ATOM 13357 O O . HIS D 1 462 ? 61.421 65.034 5.100 1.00 17.38 462 HIS D O 1
ATOM 13364 N N . GLN D 1 463 ? 61.134 65.748 2.979 1.00 17.98 463 GLN D N 1
ATOM 13365 C CA . GLN D 1 463 ? 62.529 66.103 2.761 1.00 20.29 463 GLN D CA 1
ATOM 13366 C C . GLN D 1 463 ? 62.531 67.548 2.277 1.00 19.51 463 GLN D C 1
ATOM 13367 O O . GLN D 1 463 ? 61.521 68.038 1.772 1.00 17.51 463 GLN D O 1
ATOM 13373 N N . ALA D 1 464 ? 63.662 68.225 2.428 1.00 19.93 464 ALA D N 1
ATOM 13374 C CA . ALA D 1 464 ? 63.771 69.616 2.009 1.00 22.27 464 ALA D CA 1
ATOM 13375 C C . ALA D 1 464 ? 64.031 69.730 0.514 1.00 23.05 464 ALA D C 1
ATOM 13376 O O . ALA D 1 464 ? 64.724 68.898 -0.068 1.00 22.85 464 ALA D O 1
ATOM 13378 N N . PRO D 1 465 ? 63.456 70.754 -0.136 1.00 22.23 465 PRO D N 1
ATOM 13379 C CA . PRO D 1 465 ? 63.678 70.929 -1.577 1.00 23.26 465 PRO D CA 1
ATOM 13380 C C . PRO D 1 465 ? 65.135 71.339 -1.787 1.00 23.91 465 PRO D C 1
ATOM 13381 O O . PRO D 1 465 ? 65.796 71.759 -0.838 1.00 23.19 465 PRO D O 1
ATOM 13385 N N . GLU D 1 466 ? 65.636 71.214 -3.012 1.00 25.29 466 GLU D N 1
ATOM 13386 C CA . GLU D 1 466 ? 67.020 71.577 -3.293 1.00 27.48 466 GLU D CA 1
ATOM 13387 C C . GLU D 1 466 ? 67.130 72.511 -4.500 1.00 29.82 466 GLU D C 1
ATOM 13388 O O . GLU D 1 466 ? 66.102 72.741 -5.173 1.00 32.28 466 GLU D O 1
ATOM 13394 N N . GLY D 1 467 ? 68.251 73.001 -4.761 1.00 33.09 467 GLY D N 1
#

Sequence (1862 aa):
RLTELREDIDAILEDPALEGAVSGVVVVDTATGEELYSRDGGEQLLPASNMKLFTAAAALEVLGADHSFGTEVAAESAPGRRGEVQDLYLVGRGDPTLSAEDLDAMAAEVAASGVRTVRGDLYADDTWFDSERLVDDWWPEDEPYAYSAQISALTVAHGERFDTGVTEVSVTPAAEGEPADVDLGAAEGYAELDNRAVTGAAGSANTLVIDRPVGTNTIAVTGSLPADAAPVTALRTVDEPAALAGHLFEEALESNGVTVKGDVGLGGVPADWQDAEVLADHTSAELSEILVPFMKFSNNGHAEMLVKSIGQETAGAGTWDAGLVGVEEALSGLGVDTAGLVLNDGSGLSRGNLVTADTVVDLLGQAGSAPWAQTWSASLPVAGESDPFVGGTLANRMRGTAAEGVVEAKTGTMSGVSALSGYVPGPEGELAFSIVNNGHSGPAPLAVQDAIAVRLAEYAGHQAPERLTELREDIDAILEDPALEGAVSGVVVVDTATGEELYSRDGGEQLLPASNMKLFTAAAALEVLGADHSFGTEVAAESAPGRRGEVQDLYLVGRGDPTLSAEDLDAMAAEVAASGVRTVRGDLYADDTWFDSERLVDDWWPEDEPYAYSAQISALTVAHGERFDTGVTEVSVTPAAEGEPADVDLGAAEGYAELDNRAVTGAAGSANTLVIDRPVGTNTIAVTGSLPADAAPVTALRTVDEPAALAGHLFEEALESNGVTVKGDVGLGGVPADWQDAEVLADHTSAELSEILVPFMKFSNNGHAEMLVKSIGQETAGAGTWDAGLVGVEEALSGLGVDTAGLVLNDGSGLSRGNLVTADTVVDLLGQAGSAPWAQTWSASLPVAGESDPFVGGTLANRMRGTAAEGVVEAKTGTMSGVSALSGYVPGPEGELAFSIVNNGHSGPAPLAVQDAIAVRLAEYAGHQAPRLTELREDIDAILEDPALEGAVSGVVVVDTATGEELYSRDGGEQLLPASNMKLFTAAAALEVLGADHSFGTEVAAESAPGRRGEVQDLYLVGRGDPTLSAEDLDAMAAEVAASGVRTVRGDLYADDTWFDSERLVDDWWPEDEPYAYSAQISALTVAHGERFDTGVTEVSVTPAAEGEPADVDLGAAEGYAELDNRAVTGAAGSANTLVIDRPVGTNTIAVTGSLPADAAPVTALRTVDEPAALAGHLFEEALESNGVTVKGDVGLGGVPADWQDAEVLADHTSAELSEILVPFMKFSNNGHAEMLVKSIGQETAGAGTWDAGLVGVEEALSGLGVDTAGLVLNDGSGLSRGNLVTADTVVDLLGQAGSAPWAQTWSASLPVAGESDPFVGGTLANRMRGTAAEGVVEAKTGTMSGVSALSGYVPGPEGELAFSIVNNGHSGPAPLAVQDAIAVRLAEYAGHQAPRLTELREDIDAILEDPALEGAVSGVVVVDTATGEELYSRDGGEQLLPASNMKLFTAAAALEVLGADHSFGTEVAAESAPGRRGEVQDLYLVGRGDPTLSAEDLDAMAAEVAASGVRTVRGDLYADDTWFDSERLVDDWWPEDEPYAYSAQISALTVAHGERFDTGVTEVSVTPAAEGEPADVDLGAAEGYAELDNRAVTGAAGSANTLVIDRPVGTNTIAVTGSLPADAAPVTALRTVDEPAALAGHLFEEALESNGVTVKGDVGLGGVPADWQDAEVLADHTSAELSEILVPFMKFSNNGHAEMLVKSIGQETAGAGTWDAGLVGVEEALSGLGVDTAGLVLNDGSGLSRGNLVTADTVVDLLGQAGSAPWAQTWSASLPVAGESDPFVGGTLANRMRGTAAEGVVEAKTGTMSGVSALSGYVPGPEGELAFSIVNNGHSGPAPLAVQDAIAVRLAEYAGHQAPE

Solvent-accessible surface area: 71862 Å² total

CATH classification: 3.40.710.10 (+1 more: 3.50.80.20)

Foldseek 3Di:
DLVVLAVLLVVLCVDCLQPQKAKFKWKAFLVPRDTSDTDQQLPKDQAFQLLLLLLLLLLCLQQNQQHWWKKFKWALDAADDQQEGEEIEIEFQLHLAAALVNLLVQLLLSVVSSHQEHNHEYAQEQPLAPQQFFFPQFDQVCQFAQLGATATSAWHFDDPLGRTQKAKKKWAADAAFAFIDIDGHLCVVPAAEAGAEHEHEAPDDFPWDWGAPGPGQYTYIYGYHYNPHDMDMHITGGPDRSQSSQVSSQVSNVVNNYHYNYYYYHDDDPVVSPDIDTSGMDIGGGNLVNLLSCQLALRNNSQQSSLLSLLCSVPNHSYNVSSVVSSVVSCVVLVQDCVQWDDRGSSSSGPRTIDGFNRSLSSQSSLCPDPCNVSSLQSFAQACDCPSSRNRPRVPAQHQFQRGRFWGWGWGDDQQWTKIWGWGAAPLGIMTMIMIMGGRHDDPVRVSVRSSSRSVSVNRPTGGDD/DLPVVAVLLVVLCVDPLQVQWDKFKWKAFLVVRDTSYTDQQLPKAQAFQLLLLLLLLLLCLQQNQQHWFKWFKWALDQADPQLEGEEIETGFALHLAAALVNLLVQLLLLVVSRHQEHNYEYAQEQPLAPQQFFFPQFDLVCQFALLGAGATSDWHFDDPLGRTQKWKKKWAQDDAFAFIDIDGHLCVVPAAEAGPEGEHEAPDDFPWDWGAPGPGQYTYIYTYHYNPDDMDIHITGGPPRSQSSQVSSQVSNVVSNYYYNYYYYHDHDPVVSPDMDTSGMDMGGGNLVNLLSCQLALRNNSFQSSLLSLLCSVPNHSYNVSSVVSSVVSCVVLVQDCPQWDDRGRSSSGSRTIDGFNRSQSSQSSCCPDPCNVSSQQNFAQACDCPCSRNRPRVNPDAQFLRHRFWGWGWRDDVQKIKIWGWGAAPQGIMTMIMIMGDRDDDDVRVSVSSSSRSVSVVRVTGGD/DLVVLAVLLVVLCVDPLQVQWDKFKWKAFLVVRHTSDTDQQLPKDQAFQLLLLLLLLLLCLQQNQQHWWKKFKWALDQADPQQEGEEMETGFALHLAAALVNLLVQLLLLVVSSHQEHNYEYAQEQVLADQQFFFPQFDLVCQFALLGATATSAWHFDDPLGRTQKAKKKWAADPAFAFIDIDRHLCVVPAAEAGAEGAHAAPDDFPWDWGAPGPGQYIYIYYYHYNPDDMDMHITHGPPRSQSSQVSSQVSNVVNNYHYNYYYYHDHDPVVSPDMDTSGMDMGGGNLVNLLSCQLALHNNSQQSSLLSLLCSQPVHSYNVSSVVSSVVSCVVLVQDCVFWDDRGGSSSDPRTIDGFNRSLSSQSSLCPDPSNVSSQQSFAQACDCPSSRNRVRVNAPAQFLRHRFWGWGWRDDQQKTKIWGWGDAPQGTMTMIMIMGDRHDPHVRVSVRSSSRSVSVVRVTGGD/DLVVLAVLLVVLCVDPLQVQKDKWKWKAFLPVRDTSDTDQLLPKDQAFQLLLLLLLLLLCLQQNQQHWWKWFKWFLDQADPQQEGEEIETAFALHLAAALVNLLVQLLLLVVSRHQEHNYEYAQEQVNAPQQFFFPQFDLVCQFALLGATATSAWHFDDPLGRTQKAKKKWAADAAFAFIDIDGGLCVVPAAEAGAEHEHEAPDDFPWDWGAPGPGQYIYIYTYHYNPHDMDIHITGGPPRSQSVQVSSQVSNVVNNYHYNYYYYHDHDPVVSDPMDTSGMDMGGGNLVNLLSCQLALRNNSQQSSLLSLLCSQPNHSYNVSSVVSSQVSCVVLVQDCPQWDDRGRSSSDPRTIDGFNRSLSSQSSLCPDPCVVSSQQNFAQACDCPCSRRRPRVPPQHQAQRHRFWGWGWRDDQQWIKIWGWGAAPQGIMTMIMIMGRRHDGPVRVSVSSSSRSVSVVRPTGGDD